Protein 5N2U (pdb70)

Radius of gyration: 43.06 Å; Cα contacts (8 Å, |Δi|>4): 3510; chains: 4; bounding box: 118×113×113 Å

Solvent-accessible surface area: 76596 Å² total; per-residue (Å²): 104,114,133,99,35,47,136,17,2,99,39,8,68,27,15,4,69,0,0,52,113,0,0,90,45,2,50,8,63,101,84,7,14,11,0,0,0,0,0,29,17,0,5,150,6,0,16,60,12,10,18,142,205,173,110,73,129,14,111,5,88,0,1,79,34,107,109,36,140,5,38,20,57,115,2,90,10,76,63,85,67,0,72,43,22,3,70,120,27,1,51,170,56,47,148,124,75,11,13,30,4,116,13,0,0,37,4,0,10,4,45,0,11,7,20,17,0,6,28,46,72,53,113,50,128,150,142,87,115,19,18,27,26,1,11,0,1,22,19,0,28,29,8,81,85,51,2,56,47,73,2,13,110,15,6,0,0,0,2,6,0,26,13,0,10,83,94,58,97,153,181,33,72,29,93,100,34,20,38,28,0,22,90,5,0,0,4,6,2,0,48,41,0,2,154,47,7,69,197,18,90,110,125,45,26,72,8,0,0,18,0,0,0,0,0,0,0,0,0,4,11,45,7,27,17,70,0,12,6,0,10,0,0,7,2,0,0,54,32,46,16,124,126,49,211,84,34,58,50,18,84,50,2,0,11,40,53,11,11,74,0,0,40,0,0,11,13,0,1,108,49,2,44,2,1,25,4,142,15,17,34,56,10,61,114,49,109,17,60,14,72,3,2,0,4,0,0,0,1,0,0,3,22,1,2,8,1,5,5,23,0,0,44,14,0,5,52,69,103,35,63,25,7,33,27,3,72,1,7,87,2,88,5,27,113,118,14,59,36,109,44,16,39,43,46,2,0,81,48,3,0,58,15,6,53,146,12,8,7,24,0,83,0,87,67,34,17,42,5,1,1,4,8,11,4,0,25,0,66,5,48,6,28,0,48,32,20,21,4,16,0,0,21,18,69,32,2,29,45,101,99,17,84,19,55,97,1,8,50,40,0,50,110,12,4,27,68,1,16,101,22,87,64,105,0,88,4,20,51,48,13,71,2,21,38,49,129,17,74,117,91,90,76,64,78,112,13,167,71,76,76,80,7,22,0,0,35,46,36,88,84,18,4,86,127,15,8,52,198,116,92,82,115,79,40,48,146,8,9,119,48,2,54,30,14,0,75,0,0,56,82,0,0,102,51,6,54,8,68,111,100,8,18,10,0,0,1,0,0,14,15,0,4,127,9,0,11,60,12,26,25,151,168,87,30,102,146,155,220,101,129,68,52,106,10,114,5,102,0,0,82,22,106,120,37,116,8,48,15,56,109,4,67,6,101,61,91,67,0,79,55,12,11,87,104,27,33,87,104,101,37,23,115,25,0,0,45,4,7,4,2,30,0,16,1,52,16,0,5,91,84,117,212,105,11,22,47,2,1,19,0,1,7,20,0,26,63,5,68,80,73,5,31,43,89,5,18,98,16,1,0,0,0,0,0,0,1,18,0,14,77,62,54,54,149,131,43,77,41,99,86,4,20,57,30,0,42,103,7,0,2,35,12,13,0,65,52,0,2,173,66,2,133,162,10,84,105,103,46,26,73,10,0,0,20,0,0,0,0,0,0,0,0,0,3,10,53,10,30,18,62,2,15,7,0,10,0,0,10,2,0,0,81,56,46,14,157,136,66,218,77,31,61,53,18,71,59,2,0,0,42,38,12,20,76,0,0,48,0,0,14,11,0,1,111,59,3,46,2,0,26,4,128,16,19,46,84,33,86,130,39,108,16,61,6,71,4,3,2,4,0,0,1,1,0,0,2,20,0,4,10,1,3,4,18,0,2,40,26,0,7,63,67,109,38,72,34,9,62,35,3,76,0,4,76,6,78,9,27,114,107,4,57,34,96,46,14,42,43,43,5,3,70,35,2,0,59,13,8,47,123,21,7,3,25,14,131,45,87,40,52,10,95,4,0,0,3,9,11,4,0,4,0,35,6,57,10,35,0,52,8,19,32,2,19,15,0,34,27,121,33,3,41,13,132,92,8,70,14,90,68,2,3,78,24,0,65,71,21,9,28,42,2,20,102,32,61,82,99,0,84,5,16,34,38,10,82,2,20,40,34,122,19,76,118,91,84,103,68,84,134,12,179,61,79,74,63,12,24,0,0,46,97,32,89,88,56,27,143,108,83,110,117,103,29,52,162,33,7,137,42,3,70,35,13,0,68,1,0,29,94,0,0,87,58,2,51,10,68,97,106,8,5,12,0,0,1,0,0,5,8,0,4,86,10,0,21,64,3,32,21,140,174,96,25,80,105,122,103,171,119,58,208,70,101,73,40,111,19,116,8,97,0,1,74,38,103,91,31,138,8,40,20,67,104,2,75,7,80,54,88,62,0,54,45,15,4,87,103,25,41,100,140,110,42,22,122,26,4,0,45,5,7,6,2,42,1,12,2,50,14,0,9,80,45,107,256,115,32,29,50,10,2,18,1,1,22,16,0,44,57,2,97,81,75,6,57,48,84,2,11,101,14,8,0,0,1,0,3,0,21,16,0,14,72,46,23,33,66,157,175,165,120,21,128,116,34,21,51,31,0,33,92,6,0,0,3,4,13,0,54,23,0,3,142,46,1,124,167,14,80,101,141,49,34,67,20,0,0,28,1,0,1,0,0,0,0,0,0,5,10,53,12,30,21,69,0,15,7,0,9,0,0,6,0,0,0,53,48,43,14,90,127,77,170,86,31,67,49,16,59,52,5,0,9,50,58,12,10,82,0,1,49,0,0,16,16,0,0,120,40,1,43,2,1,18,4,140,17,15,36,52,6,85,132,33,105,12,60,14,58,5,1,1,2,0,0,2,2,0,0,2,17,1,0,10,2,4,10,21,0,2,39,26,0,9,56,59,102,35,50,18,10,33,36,3,69,1,5,80,6,56,10,25,119,143,19,72,32,113,39,14,41,50,38,2,1,69,39,3,1,61,18,2,53,86,1,6,2,27,10,12,40,63,25,80,7,82,5,0,1,3,8,9,4,0,2,0,29,4,48,2,30,1,47,17,10,11,2,20,10,6,25,21,125,39,12,15,14,91,86,17,76,24,56,90,0,0,38,37,0,42,78,17,6,26,65,1,19,86,18,57,101,68,0,82,3,1,40,15,6,59,2,16,48,42,122,25,72,118,90,58,108,62,67,117,13,180,54,71,74,72,12,25,1,0,36,69,43,92,82,33,8,95,163,50,129,94,88,81,84,32,44,131,26,7,142,48,3,75,38,18,2,78,0,0,56,86,0,0,92,50,5,57,9,62,116,83,6,14,10,0,0,0,0,0,14,16,0,4,129,4,0,21,46,6,32,12,159,142,109,14,102,182,79,159,168,73,88,9,30,64,14,96,5,93,0,0,81,33,127,95,39,112,2,30,26,55,118,2,78,5,81,49,92,66,0,65,45,10,15,98,99,26,32,122,86,48,128,36,3,0,37,5,6,6,4,34,0,12,0,28,12,0,4,62,27,113,10,120,157,110,148,131,90,84,21,37,46,22,0,20,0,2,19,21,0,39,23,3,88,75,56,8,52,56,81,5,16,113,11,6,0,0,1,4,3,0,25,19,0,12,69,43,22,28,63,86,176,162,163,149,126,72,73,116,84,16,16,24,63,44,18,26,32,35,0,20,133,5,0,2,23,6,10,0,64,33,0,2,137,51,0,81,179,11,86,104,122,49,24,70,23,0,0,20,0,1,0,0,0,0,0,0,0,4,12,50,11,31,19,66,1,17,6,0,10,0,0,13,6,0,0,58,39,40,21,117,138,59,196,67,34,45,49,16,68,53,2,0,11,53,58,8,14,85,0,0,58,0,0,14,14,0,2,115,49,2,43,2,1,19,3,136,16,15,47,51,15,89,166,37,105,20,60,15,74,5,3,1,2,0,0,0,0,1,1,4,18,1,2,9,1,0,5,16,0,1,42,26,0,5,53,67,90,22,65,33,10,38,39,4,77,1,7,74,3,80,11,28,126,76,3,61,30,113,42,14,38,57,36,1,1,71,34,3,1,41,8,2,34,165,15,6,3,58,50,50,58,101,39,39,12,102,3,0,0,5,6,10,4,0,25,0,55,7,44,20,35,13,56,26,15,31,4,10,17,4,34,14,180,32,6,41,21,94,90,18,77,16,71,67,2,1,67,28,0,43,81,18,6,26,64,2,14,92,23,42,93,97,0,86,3,6,39,15,1,69,1,18,52,37,112,13,77,108,81,76,108,74,114,83,14,182,53,55,78,71,7,22,0,0,29,58,28,75,84,26,8,104,196,61

InterPro domains:
  IPR002141 Influenza virus nucleoprotein (NP) [PF00506] (5-492)

Foldseek 3Di:
DLVVLVVLLVLLVLLLQLLVVLCVQQVNDPLQSQAQQQLLQSLVQLQCLLPQVNPFKGWTWGWDDDPFKIFIDITIHTSVSNVVSLCVSDPVALPDSRRDLVSSLLSLQLVQLLCLLQDLNPPVPPPDPADSVLSLQARSLSDDPSNCLVQLQQGGLRSLLVVLVVVLCVDDPNLSSLVSNLQFAQAFLLNLVSVCPPVDDSVLNVVSSRLSSVLCVQQPTFHAWWQRARSSLLVLLCVLQVVDVVDDHSSQLSGGWALSVLLSNLSSLVSHKYWWAADAVQGRHHTADPVLALLSNNCSRGSPQSPQQLLVCLQFPDHRDFSQLHGHHDSHHDRITGMDGHDNPGGQKDWGDRRGRFQPLPQPVHDPDQFDDDDDPDDDDGRGNQSNVLSPCSNPVDDSVDDSVRSSVSSVVSSVSSVVCVVVRGTPPPTFMGGSVPRVCPDGDDSDDDDGRNSQDQDPSGDPSHSPD/DVLVVLVVLLLVLVLLLQLLVQLCVQQVPDPLQSLAQQQLLQSLVQLVCLPVVVNVVVAVPHDQKGWTWGWAAPPFKIFIDIGIGHSVSNVVSLCVSQCVSVLLVSLLSLQLVQLLVLLQDQDDQADRVLSLQARSQRDDPSNCVSQLQQGGLRSLLNVLSVVLVVVPVNVVSLVSNLQWFQFFLLNLVSVCLVVDDSVLNSVSSRLSSVLCVLSPTFHDWWQRGRSSLLVQLCVQQVPDPVRDHSSQLSGGWALSSLVSNLSSLVRHKAWWDAQAAPGNGHTFDQVLVLLSNNSSRGSCQSPQQLVVCVFFPDHGDFSQLGRHHRRHHDRITGIDGGHNNGTQKDWGDRNGRFQDDPDLPDDPDFFDDDDDPDDDDGPGDLLVVLSVCRVPVDDSPDDSVRSSVNSVVSSVSSVVCVVVGGTNPNTFMGGSVPRPCPDGDHGDDDDHRRRNDDDPSGDD/DVLVVLVVLLLLLVLLLQLLVQLCVQQVNDPLQSLAQQSLLFSLVQLCCLVVCVNVVVVPVPHVHPPQKGKTWGWHDDAWKIFIDITIHGSVSNVVSNCVSPVVVVLLVSLLSQLLVQLLCVQQDLDDQADSVLSLQARCLSPPPSSCVSQLLQGGLVSLLSCLSVVLVVVVCPNLVSLVSNLQFAQFFLLNLLSVCLVVDDPVLNSCSSRLSSVLCVQQPTFHDWWQRARSSLLVLQQVQCVVPVVDDHSSQLSGRWALSVVVSNLSSQVSHKYWWDQQFVQGNHDTADQVLVLLSNNSSRGSCQSPFQLVSCVFFPDHGAFSQLGGHHDSHGHRITTMDGHDHCGGQKDWGDRRHRQQAEDDPRNDPDQFDDDDDPDDDDGRGLPSVVLSVCSVPPDDNPADSVSSSVRSVVSSVVSVVCVVSGGTHHPTFMGGSVDRPCPPGDDGPDDDGRNRNDDDPSGDPSD/DVLVVLVVLLLLLVLLLQLLVLLCVQQVHDPLQSQAQQSLLQSLVQLVQLPPPVNLVVVPPPCSQKGWTWGWHDDPQKIAIDITIDGSVSNVVSVVVSDCPLQSSLLSLQLLQLLQVLQDLVRPPDPPAPDDSVLSLQARCQSRDPSSCVVQLQQGGLSSLLSVLVVVLVVVVVFDQPPVGTPNLVSLVSNLQFAQFALLNLVSVCLVVDDSVLNNLSSRLSSVLCVQSPTFHDWWQRAGSSLLVLLQVQQVVDPPQDHSSQLSGRWALSVLSSNLSSLVSHKYWWAQQFVFDNGHTADQVLVLLSNVSSRGSCQSFFQLVSCQFFPDHGAFNLLHGHHPSHHHRITGMGGHDHRRTQKDWTDDRHRFQDADDPDDDDDQFDDDDDPDDDDGRGDQSVVLSVCSNPVDDSPDDSVRSSVRSVVNSVSSVVCVVVRGTHHHTFMGGSVPSVCPDGDHTPDDDGRHRNDDDPSRDPRD

Nearest PDB structures (foldseek):
  5n2u-assembly1_B  TM=1.002E+00  e=1.435E-75  Influenza D virus (D/bovine/France/2986/2012)
  5n2u-assembly1_C  TM=9.688E-01  e=2.433E-67  Influenza D virus (D/bovine/France/2986/2012)
  9bjl-assembly1_D  TM=9.778E-01  e=5.860E-66  Influenza D virus
  5n2u-assembly1_D  TM=9.757E-01  e=4.008E-66  Influenza D virus (D/bovine/France/2986/2012)
  5n2u-assembly1_A  TM=9.643E-01  e=2.614E-66  Influenza D virus (D/bovine/France/2986/2012)

Organism: NCBI:txid1542973

B-factor: mean 55.71, std 16.55, range [23.35, 139.35]

Structure (mmCIF, N/CA/C/O backbone):
data_5N2U
#
_entry.id   5N2U
#
_cell.length_a   75.166
_cell.length_b   85.166
_cell.length_c   103.385
_cell.angle_alpha   91.20
_cell.angle_beta   101.94
_cell.angle_gamma   101.02
#
_symmetry.space_group_name_H-M   'P 1'
#
loop_
_entity.id
_entity.type
_entity.pdbx_description
1 polymer Nucleoprotein
2 water water
#
loop_
_atom_site.group_PDB
_atom_site.id
_atom_site.type_symbol
_atom_site.label_atom_id
_atom_site.label_alt_id
_atom_site.label_comp_id
_atom_site.label_asym_id
_atom_site.label_entity_id
_atom_site.label_seq_id
_atom_site.pdbx_PDB_ins_code
_atom_site.Cartn_x
_atom_site.Cartn_y
_atom_site.Cartn_z
_atom_site.occupancy
_atom_site.B_iso_or_equiv
_atom_site.auth_seq_id
_atom_site.auth_comp_id
_atom_site.auth_asym_id
_atom_site.auth_atom_id
_atom_site.pdbx_PDB_model_num
ATOM 1 N N . PRO A 1 9 ? -13.392 15.420 -42.336 1.00 74.60 9 PRO A N 1
ATOM 2 C CA . PRO A 1 9 ? -11.919 15.369 -42.302 1.00 74.61 9 PRO A CA 1
ATOM 3 C C . PRO A 1 9 ? -11.308 16.142 -43.474 1.00 79.28 9 PRO A C 1
ATOM 4 O O . PRO A 1 9 ? -10.463 17.020 -43.259 1.00 78.74 9 PRO A O 1
ATOM 8 N N . GLU A 1 10 ? -11.761 15.845 -44.715 1.00 75.77 10 GLU A N 1
ATOM 9 C CA . GLU A 1 10 ? -11.343 16.572 -45.919 1.00 75.02 10 GLU A CA 1
ATOM 10 C C . GLU A 1 10 ? -12.081 17.907 -45.913 1.00 77.41 10 GLU A C 1
ATOM 11 O O . GLU A 1 10 ? -11.528 18.927 -46.332 1.00 77.46 10 GLU A O 1
ATOM 17 N N . GLU A 1 11 ? -13.321 17.895 -45.371 1.00 72.62 11 GLU A N 1
ATOM 18 C CA . GLU A 1 11 ? -14.191 19.059 -45.176 1.00 71.62 11 GLU A CA 1
ATOM 19 C C . GLU A 1 11 ? -13.507 19.990 -44.147 1.00 73.90 11 GLU A C 1
ATOM 20 O O . GLU A 1 11 ? -13.606 21.213 -44.254 1.00 73.09 11 GLU A O 1
ATOM 26 N N . GLN A 1 12 ? -12.779 19.391 -43.178 1.00 69.78 12 GLN A N 1
ATOM 27 C CA . GLN A 1 12 ? -12.037 20.096 -42.138 1.00 68.88 12 GLN A CA 1
ATOM 28 C C . GLN A 1 12 ? -10.787 20.779 -42.698 1.00 69.58 12 GLN A C 1
ATOM 29 O O . GLN A 1 12 ? -10.663 21.996 -42.557 1.00 68.77 12 GLN A O 1
ATOM 35 N N . ARG A 1 13 ? -9.885 20.009 -43.360 1.00 63.86 13 ARG A N 1
ATOM 36 C CA . ARG A 1 13 ? -8.639 20.512 -43.965 1.00 62.59 13 ARG A CA 1
ATOM 37 C C . ARG A 1 13 ? -8.867 21.615 -45.013 1.00 65.12 13 ARG A C 1
ATOM 38 O O . ARG A 1 13 ? -7.970 22.423 -45.243 1.00 64.60 13 ARG A O 1
ATOM 46 N N . ALA A 1 14 ? -10.065 21.651 -45.631 1.00 60.79 14 ALA A N 1
ATOM 47 C CA . ALA A 1 14 ? -10.470 22.675 -46.596 1.00 59.86 14 ALA A CA 1
ATOM 48 C C . ALA A 1 14 ? -10.777 23.995 -45.845 1.00 61.16 14 ALA A C 1
ATOM 49 O O . ALA A 1 14 ? -10.454 25.071 -46.350 1.00 62.18 14 ALA A O 1
ATOM 51 N N . LYS A 1 15 ? -11.382 23.900 -44.637 1.00 54.47 15 LYS A N 1
ATOM 52 C CA . LYS A 1 15 ? -11.704 25.035 -43.761 1.00 53.24 15 LYS A CA 1
ATOM 53 C C . LYS A 1 15 ? -10.411 25.550 -43.114 1.00 54.55 15 LYS A C 1
ATOM 54 O O . LYS A 1 15 ? -10.276 26.754 -42.883 1.00 54.28 15 LYS A O 1
ATOM 60 N N . ASN A 1 16 ? -9.463 24.627 -42.844 1.00 48.58 16 ASN A N 1
ATOM 61 C CA . ASN A 1 16 ? -8.138 24.916 -42.306 1.00 47.98 16 ASN A CA 1
ATOM 62 C C . ASN A 1 16 ? -7.293 25.674 -43.343 1.00 53.53 16 ASN A C 1
ATOM 63 O O . ASN A 1 16 ? -6.771 26.745 -43.026 1.00 52.71 16 ASN A O 1
ATOM 68 N N . ALA A 1 17 ? -7.191 25.127 -44.581 1.00 51.92 17 ALA A N 1
ATOM 69 C CA . ALA A 1 17 ? -6.447 25.690 -45.718 1.00 52.70 17 ALA A CA 1
ATOM 70 C C . ALA A 1 17 ? -6.834 27.133 -45.993 1.00 57.76 17 ALA A C 1
ATOM 71 O O . ALA A 1 17 ? -5.947 27.944 -46.237 1.00 57.26 17 ALA A O 1
ATOM 73 N N . LYS A 1 18 ? -8.152 27.459 -45.901 1.00 55.41 18 LYS A N 1
ATOM 74 C CA . LYS A 1 18 ? -8.720 28.806 -46.072 1.00 54.96 18 LYS A CA 1
ATOM 75 C C . LYS A 1 18 ? -8.131 29.784 -45.052 1.00 56.34 18 LYS A C 1
ATOM 76 O O . LYS A 1 18 ? -7.612 30.826 -45.444 1.00 56.73 18 LYS A O 1
ATOM 82 N N . THR A 1 19 ? -8.213 29.448 -43.756 1.00 51.16 19 THR A N 1
ATOM 83 C CA . THR A 1 19 ? -7.710 30.306 -42.680 1.00 50.33 19 THR A CA 1
ATOM 84 C C . THR A 1 19 ? -6.174 30.391 -42.680 1.00 49.94 19 THR A C 1
ATOM 85 O O . THR A 1 19 ? -5.650 31.447 -42.354 1.00 47.80 19 THR A O 1
ATOM 89 N N . ILE A 1 20 ? -5.460 29.303 -43.066 1.00 45.62 20 ILE A N 1
ATOM 90 C CA . ILE A 1 20 ? -3.988 29.274 -43.128 1.00 44.95 20 ILE A CA 1
ATOM 91 C C . ILE A 1 20 ? -3.522 30.198 -44.251 1.00 50.70 20 ILE A C 1
ATOM 92 O O . ILE A 1 20 ? -2.647 31.032 -44.013 1.00 51.52 20 ILE A O 1
ATOM 97 N N . LEU A 1 21 ? -4.134 30.083 -45.453 1.00 47.36 21 LEU A N 1
ATOM 98 C CA . LEU A 1 21 ? -3.834 30.932 -46.613 1.00 47.28 21 LEU A CA 1
ATOM 99 C C . LEU A 1 21 ? -4.104 32.398 -46.304 1.00 50.09 21 LEU A C 1
ATOM 100 O O . LEU A 1 21 ? -3.285 33.245 -46.654 1.00 50.21 21 LEU A O 1
ATOM 105 N N . GLU A 1 22 ? -5.217 32.689 -45.595 1.00 45.65 22 GLU A N 1
ATOM 106 C CA . GLU A 1 22 ? -5.580 34.041 -45.163 1.00 45.52 22 GLU A CA 1
ATOM 107 C C . GLU A 1 22 ? -4.551 34.600 -44.171 1.00 49.89 22 GLU A C 1
ATOM 108 O O . GLU A 1 22 ? -4.330 35.806 -44.168 1.00 50.13 22 GLU A O 1
ATOM 114 N N . ASN A 1 23 ? -3.906 33.726 -43.360 1.00 45.42 23 ASN A N 1
ATOM 115 C CA . ASN A 1 23 ? -2.867 34.101 -42.396 1.00 44.25 23 ASN A CA 1
ATOM 116 C C . ASN A 1 23 ? -1.555 34.348 -43.089 1.00 47.84 23 ASN A C 1
ATOM 117 O O . ASN A 1 23 ? -0.855 35.273 -42.707 1.00 47.82 23 ASN A O 1
ATOM 122 N N . ILE A 1 24 ? -1.223 33.542 -44.117 1.00 45.80 24 ILE A N 1
ATOM 123 C CA . ILE A 1 24 ? -0.020 33.723 -44.947 1.00 46.00 24 ILE A CA 1
ATOM 124 C C . ILE A 1 24 ? -0.144 35.090 -45.654 1.00 49.54 24 ILE A C 1
ATOM 125 O O . ILE A 1 24 ? 0.828 35.835 -45.673 1.00 49.29 24 ILE A O 1
ATOM 130 N N . GLN A 1 25 ? -1.361 35.437 -46.155 1.00 45.32 25 GLN A N 1
ATOM 131 C CA . GLN A 1 25 ? -1.666 36.720 -46.802 1.00 45.40 25 GLN A CA 1
ATOM 132 C C . GLN A 1 25 ? -1.394 37.902 -45.851 1.00 47.67 25 GLN A C 1
ATOM 133 O O . GLN A 1 25 ? -0.645 38.807 -46.220 1.00 47.08 25 GLN A O 1
ATOM 139 N N . ILE A 1 26 ? -1.973 37.864 -44.625 1.00 42.04 26 ILE A N 1
ATOM 140 C CA . ILE A 1 26 ? -1.786 38.861 -43.571 1.00 41.31 26 ILE A CA 1
ATOM 141 C C . ILE A 1 26 ? -0.277 38.986 -43.254 1.00 45.79 26 ILE A C 1
ATOM 142 O O . ILE A 1 26 ? 0.222 40.092 -43.109 1.00 45.67 26 ILE A O 1
ATOM 147 N N . TYR A 1 27 ? 0.426 37.847 -43.121 1.00 43.00 27 TYR A N 1
ATOM 148 C CA . TYR A 1 27 ? 1.846 37.809 -42.791 1.00 42.77 27 TYR A CA 1
ATOM 149 C C . TYR A 1 27 ? 2.717 38.383 -43.908 1.00 48.40 27 TYR A C 1
ATOM 150 O O . TYR A 1 27 ? 3.635 39.148 -43.611 1.00 49.71 27 TYR A O 1
ATOM 159 N N . GLU A 1 28 ? 2.428 38.032 -45.175 1.00 44.40 28 GLU A N 1
ATOM 160 C CA . GLU A 1 28 ? 3.170 38.500 -46.352 1.00 44.20 28 GLU A CA 1
ATOM 161 C C . GLU A 1 28 ? 3.104 40.008 -46.511 1.00 47.82 28 GLU A C 1
ATOM 162 O O . GLU A 1 28 ? 4.142 40.626 -46.751 1.00 48.16 28 GLU A O 1
ATOM 168 N N . ARG A 1 29 ? 1.899 40.600 -46.343 1.00 43.24 29 ARG A N 1
ATOM 169 C CA . ARG A 1 29 ? 1.698 42.043 -46.446 1.00 42.74 29 ARG A CA 1
ATOM 170 C C . ARG A 1 29 ? 2.324 42.816 -45.289 1.00 46.81 29 ARG A C 1
ATOM 171 O O . ARG A 1 29 ? 2.941 43.849 -45.543 1.00 47.50 29 ARG A O 1
ATOM 179 N N . MET A 1 30 ? 2.183 42.337 -44.027 1.00 43.08 30 MET A N 1
ATOM 180 C CA . MET A 1 30 ? 2.781 43.011 -42.854 1.00 43.10 30 MET A CA 1
ATOM 181 C C . MET A 1 30 ? 4.290 43.088 -42.961 1.00 48.20 30 MET A C 1
ATOM 182 O O . MET A 1 30 ? 4.884 44.073 -42.532 1.00 49.16 30 MET A O 1
ATOM 187 N N . CYS A 1 31 ? 4.898 42.052 -43.543 1.00 44.77 31 CYS A N 1
ATOM 188 C CA . CYS A 1 31 ? 6.319 41.972 -43.819 1.00 44.98 31 CYS A CA 1
ATOM 189 C C . CYS A 1 31 ? 6.669 43.031 -44.846 1.00 50.24 31 CYS A C 1
ATOM 190 O O . CYS A 1 31 ? 7.658 43.724 -44.651 1.00 51.26 31 CYS A O 1
ATOM 193 N N . ASP A 1 32 ? 5.835 43.206 -45.910 1.00 46.19 32 ASP A N 1
ATOM 194 C CA . ASP A 1 32 ? 6.033 44.255 -46.922 1.00 45.19 32 ASP A CA 1
ATOM 195 C C . ASP A 1 32 ? 5.969 45.635 -46.255 1.00 48.05 32 ASP A C 1
ATOM 196 O O . ASP A 1 32 ? 6.896 46.429 -46.446 1.00 47.25 32 ASP A O 1
ATOM 201 N N . LEU A 1 33 ? 4.925 45.879 -45.403 1.00 43.33 33 LEU A N 1
ATOM 202 C CA . LEU A 1 33 ? 4.740 47.122 -44.630 1.00 42.76 33 LEU A CA 1
ATOM 203 C C . LEU A 1 33 ? 5.966 47.487 -43.792 1.00 46.94 33 LEU A C 1
ATOM 204 O O . LEU A 1 33 ? 6.259 48.680 -43.628 1.00 47.83 33 LEU A O 1
ATOM 209 N N . PHE A 1 34 ? 6.639 46.466 -43.214 1.00 41.95 34 PHE A N 1
ATOM 210 C CA . PHE A 1 34 ? 7.792 46.657 -42.341 1.00 41.15 34 PHE A CA 1
ATOM 211 C C . PHE A 1 34 ? 9.137 46.418 -43.025 1.00 48.11 34 PHE A C 1
ATOM 212 O O . PHE A 1 34 ? 10.171 46.384 -42.348 1.00 49.58 34 PHE A O 1
ATOM 220 N N . GLY A 1 35 ? 9.121 46.322 -44.352 1.00 44.31 35 GLY A N 1
ATOM 221 C CA . GLY A 1 35 ? 10.324 46.174 -45.163 1.00 44.05 35 GLY A CA 1
ATOM 222 C C . GLY A 1 35 ? 11.083 44.870 -45.044 1.00 48.75 35 GLY A C 1
ATOM 223 O O . GLY A 1 35 ? 12.304 44.862 -45.197 1.00 49.81 35 GLY A O 1
ATOM 224 N N . VAL A 1 36 ? 10.384 43.758 -44.810 1.00 45.21 36 VAL A N 1
ATOM 225 C CA . VAL A 1 36 ? 11.008 42.434 -44.736 1.00 45.29 36 VAL A CA 1
ATOM 226 C C . VAL A 1 36 ? 11.114 41.896 -46.177 1.00 53.06 36 VAL A C 1
ATOM 227 O O . VAL A 1 36 ? 10.111 41.909 -46.898 1.00 52.58 36 VAL A O 1
ATOM 231 N N . SER A 1 37 ? 12.324 41.439 -46.597 1.00 51.97 37 SER A N 1
ATOM 232 C CA . SER A 1 37 ? 12.527 40.875 -47.940 1.00 52.38 37 SER A CA 1
ATOM 233 C C . SER A 1 37 ? 11.896 39.470 -48.049 1.00 59.74 37 SER A C 1
ATOM 234 O O . SER A 1 37 ? 11.635 38.838 -47.016 1.00 59.52 37 SER A O 1
ATOM 237 N N . GLU A 1 38 ? 11.664 38.991 -49.305 1.00 57.91 38 GLU A N 1
ATOM 238 C CA . GLU A 1 38 ? 11.063 37.692 -49.641 1.00 58.01 38 GLU A CA 1
ATOM 239 C C . GLU A 1 38 ? 11.773 36.502 -48.945 1.00 61.34 38 GLU A C 1
ATOM 240 O O . GLU A 1 38 ? 11.087 35.633 -48.406 1.00 61.42 38 GLU A O 1
ATOM 246 N N . ASP A 1 39 ? 13.119 36.488 -48.912 1.00 57.29 39 ASP A N 1
ATOM 247 C CA . ASP A 1 39 ? 13.881 35.418 -48.250 1.00 56.65 39 ASP A CA 1
ATOM 248 C C . ASP A 1 39 ? 13.824 35.524 -46.722 1.00 59.05 39 ASP A C 1
ATOM 249 O O . ASP A 1 39 ? 13.746 34.498 -46.038 1.00 58.66 39 ASP A O 1
ATOM 254 N N . ASP A 1 40 ? 13.819 36.766 -46.194 1.00 53.85 40 ASP A N 1
ATOM 255 C CA . ASP A 1 40 ? 13.754 37.040 -44.759 1.00 52.80 40 ASP A CA 1
ATOM 256 C C . ASP A 1 40 ? 12.370 36.756 -44.138 1.00 54.22 40 ASP A C 1
ATOM 257 O O . ASP A 1 40 ? 12.283 36.566 -42.924 1.00 52.89 40 ASP A O 1
ATOM 262 N N . LYS A 1 41 ? 11.309 36.659 -44.969 1.00 49.96 41 LYS A N 1
ATOM 263 C CA . LYS A 1 41 ? 9.954 36.316 -44.520 1.00 49.46 41 LYS A CA 1
ATOM 264 C C . LYS A 1 41 ? 9.924 34.907 -43.925 1.00 52.47 41 LYS A C 1
ATOM 265 O O . LYS A 1 41 ? 9.054 34.609 -43.114 1.00 51.88 41 LYS A O 1
ATOM 271 N N . LEU A 1 42 ? 10.890 34.053 -44.314 1.00 49.17 42 LEU A N 1
ATOM 272 C CA . LEU A 1 42 ? 11.017 32.666 -43.850 1.00 49.19 42 LEU A CA 1
ATOM 273 C C . LEU A 1 42 ? 11.852 32.496 -42.573 1.00 51.49 42 LEU A C 1
ATOM 274 O O . LEU A 1 42 ? 12.102 31.363 -42.165 1.00 51.13 42 LEU A O 1
ATOM 279 N N . ILE A 1 43 ? 12.288 33.604 -41.947 1.00 47.03 43 ILE A N 1
ATOM 280 C CA . ILE A 1 43 ? 13.012 33.553 -40.675 1.00 45.86 43 ILE A CA 1
ATOM 281 C C . ILE A 1 43 ? 11.933 33.526 -39.575 1.00 49.46 43 ILE A C 1
ATOM 282 O O . ILE A 1 43 ? 11.071 34.418 -39.532 1.00 49.41 43 ILE A O 1
ATOM 287 N N . ILE A 1 44 ? 11.958 32.469 -38.733 1.00 44.49 44 ILE A N 1
ATOM 288 C CA . ILE A 1 44 ? 10.994 32.221 -37.658 1.00 43.54 44 ILE A CA 1
ATOM 289 C C . ILE A 1 44 ? 10.845 33.461 -36.763 1.00 47.09 44 ILE A C 1
ATOM 290 O O . ILE A 1 44 ? 9.716 33.905 -36.555 1.00 46.81 44 ILE A O 1
ATOM 295 N N . GLU A 1 45 ? 11.980 34.030 -36.277 1.00 43.67 45 GLU A N 1
ATOM 296 C CA . GLU A 1 45 ? 12.061 35.239 -35.431 1.00 43.07 45 GLU A CA 1
ATOM 297 C C . GLU A 1 45 ? 11.133 36.367 -35.906 1.00 45.95 45 GLU A C 1
ATOM 298 O O . GLU A 1 45 ? 10.408 36.928 -35.082 1.00 45.43 45 GLU A O 1
ATOM 304 N N . ASN A 1 46 ? 11.128 36.663 -37.241 1.00 42.02 46 ASN A N 1
ATOM 305 C CA . ASN A 1 46 ? 10.277 37.681 -37.893 1.00 41.40 46 ASN A CA 1
ATOM 306 C C . ASN A 1 46 ? 8.787 37.420 -37.706 1.00 43.59 46 ASN A C 1
ATOM 307 O O . ASN A 1 46 ? 8.015 38.372 -37.609 1.00 41.76 46 ASN A O 1
ATOM 312 N N . SER A 1 47 ? 8.392 36.140 -37.644 1.00 40.30 47 SER A N 1
ATOM 313 C CA . SER A 1 47 ? 6.999 35.768 -37.433 1.00 40.38 47 SER A CA 1
ATOM 314 C C . SER A 1 47 ? 6.598 36.020 -35.998 1.00 44.00 47 SER A C 1
ATOM 315 O O . SER A 1 47 ? 5.491 36.482 -35.772 1.00 43.04 47 SER A O 1
ATOM 318 N N . ILE A 1 48 ? 7.508 35.771 -35.037 1.00 42.31 48 ILE A N 1
ATOM 319 C CA . ILE A 1 48 ? 7.270 36.024 -33.611 1.00 43.01 48 ILE A CA 1
ATOM 320 C C . ILE A 1 48 ? 6.938 37.519 -33.457 1.00 48.10 48 ILE A C 1
ATOM 321 O O . ILE A 1 48 ? 5.894 37.849 -32.879 1.00 48.79 48 ILE A O 1
ATOM 326 N N . SER A 1 49 ? 7.799 38.405 -34.049 1.00 43.18 49 SER A N 1
ATOM 327 C CA . SER A 1 49 ? 7.688 39.867 -34.048 1.00 41.58 49 SER A CA 1
ATOM 328 C C . SER A 1 49 ? 6.450 40.379 -34.761 1.00 43.17 49 SER A C 1
ATOM 329 O O . SER A 1 49 ? 5.770 41.247 -34.220 1.00 42.32 49 SER A O 1
ATOM 332 N N . ILE A 1 50 ? 6.168 39.869 -35.981 1.00 38.94 50 ILE A N 1
ATOM 333 C CA . ILE A 1 50 ? 5.010 40.281 -36.771 1.00 38.24 50 ILE A CA 1
ATOM 334 C C . ILE A 1 50 ? 3.709 39.943 -36.038 1.00 40.78 50 ILE A C 1
ATOM 335 O O . ILE A 1 50 ? 2.881 40.836 -35.857 1.00 39.54 50 ILE A O 1
ATOM 340 N N . GLU A 1 51 ? 3.548 38.673 -35.586 1.00 37.90 51 GLU A N 1
ATOM 341 C CA . GLU A 1 51 ? 2.353 38.199 -34.861 1.00 37.93 51 GLU A CA 1
ATOM 342 C C . GLU A 1 51 ? 2.122 38.995 -33.574 1.00 42.52 51 GLU A C 1
ATOM 343 O O . GLU A 1 51 ? 1.006 39.471 -33.356 1.00 43.48 51 GLU A O 1
ATOM 349 N N . ARG A 1 52 ? 3.203 39.255 -32.795 1.00 38.12 52 ARG A N 1
ATOM 350 C CA . ARG A 1 52 ? 3.165 40.080 -31.578 1.00 36.81 52 ARG A CA 1
ATOM 351 C C . ARG A 1 52 ? 2.663 41.471 -31.910 1.00 43.00 52 ARG A C 1
ATOM 352 O O . ARG A 1 52 ? 1.720 41.942 -31.274 1.00 43.99 52 ARG A O 1
ATOM 360 N N . MET A 1 53 ? 3.285 42.113 -32.923 1.00 40.49 53 MET A N 1
ATOM 361 C CA . MET A 1 53 ? 2.950 43.445 -33.427 1.00 40.67 53 MET A CA 1
ATOM 362 C C . MET A 1 53 ? 1.457 43.559 -33.712 1.00 44.01 53 MET A C 1
ATOM 363 O O . MET A 1 53 ? 0.854 44.510 -33.232 1.00 43.91 53 MET A O 1
ATOM 368 N N . ILE A 1 54 ? 0.855 42.572 -34.440 1.00 41.01 54 ILE A N 1
ATOM 369 C CA . ILE A 1 54 ? -0.589 42.518 -34.735 1.00 41.11 54 ILE A CA 1
ATOM 370 C C . ILE A 1 54 ? -1.373 42.529 -33.431 1.00 45.42 54 ILE A C 1
ATOM 371 O O . ILE A 1 54 ? -2.295 43.318 -33.317 1.00 45.99 54 ILE A O 1
ATOM 376 N N . ARG A 1 55 ? -1.004 41.671 -32.454 1.00 41.14 55 ARG A N 1
ATOM 377 C CA . ARG A 1 55 ? -1.694 41.581 -31.163 1.00 40.69 55 ARG A CA 1
ATOM 378 C C . ARG A 1 55 ? -1.674 42.883 -30.383 1.00 45.68 55 ARG A C 1
ATOM 379 O O . ARG A 1 55 ? -2.679 43.225 -29.771 1.00 45.64 55 ARG A O 1
ATOM 387 N N . VAL A 1 56 ? -0.556 43.626 -30.442 1.00 43.37 56 VAL A N 1
ATOM 388 C CA . VAL A 1 56 ? -0.365 44.920 -29.783 1.00 44.10 56 VAL A CA 1
ATOM 389 C C . VAL A 1 56 ? -1.295 45.986 -30.396 1.00 51.67 56 VAL A C 1
ATOM 390 O O . VAL A 1 56 ? -2.047 46.618 -29.660 1.00 52.35 56 VAL A O 1
ATOM 394 N N . VAL A 1 57 ? -1.267 46.152 -31.735 1.00 50.20 57 VAL A N 1
ATOM 395 C CA . VAL A 1 57 ? -2.076 47.110 -32.507 1.00 51.31 57 VAL A CA 1
ATOM 396 C C . VAL A 1 57 ? -3.582 46.806 -32.369 1.00 58.60 57 VAL A C 1
ATOM 397 O O . VAL A 1 57 ? -4.410 47.720 -32.342 1.00 58.07 57 VAL A O 1
ATOM 401 N N . THR A 1 58 ? -3.911 45.518 -32.277 1.00 57.62 58 THR A N 1
ATOM 402 C CA . THR A 1 58 ? -5.258 44.983 -32.139 1.00 58.51 58 THR A CA 1
ATOM 403 C C . THR A 1 58 ? -5.814 45.207 -30.726 1.00 67.10 58 THR A C 1
ATOM 404 O O . THR A 1 58 ? -7.014 45.460 -30.590 1.00 67.50 58 THR A O 1
ATOM 408 N N . ASP A 1 59 ? -4.946 45.111 -29.690 1.00 66.41 59 ASP A N 1
ATOM 409 C CA . ASP A 1 59 ? -5.270 45.280 -28.264 1.00 67.63 59 ASP A CA 1
ATOM 410 C C . ASP A 1 59 ? -5.989 46.621 -28.036 1.00 74.01 59 ASP A C 1
ATOM 411 O O . ASP A 1 59 ? -5.330 47.643 -27.830 1.00 73.20 59 ASP A O 1
ATOM 416 N N . LYS A 1 60 ? -7.344 46.603 -28.124 1.00 72.94 60 LYS A N 1
ATOM 417 C CA . LYS A 1 60 ? -8.232 47.768 -28.012 1.00 74.18 60 LYS A CA 1
ATOM 418 C C . LYS A 1 60 ? -8.222 48.429 -26.632 1.00 80.91 60 LYS A C 1
ATOM 419 O O . LYS A 1 60 ? -8.233 49.661 -26.557 1.00 80.51 60 LYS A O 1
ATOM 425 N N . LYS A 1 61 ? -8.183 47.622 -25.549 1.00 79.55 61 LYS A N 1
ATOM 426 C CA . LYS A 1 61 ? -8.134 48.128 -24.170 1.00 80.20 61 LYS A CA 1
ATOM 427 C C . LYS A 1 61 ? -6.790 48.801 -23.831 1.00 85.38 61 LYS A C 1
ATOM 428 O O . LYS A 1 61 ? -6.741 49.639 -22.927 1.00 85.55 61 LYS A O 1
ATOM 434 N N . TYR A 1 62 ? -5.719 48.464 -24.585 1.00 82.42 62 TYR A N 1
ATOM 435 C CA . TYR A 1 62 ? -4.382 49.056 -24.470 1.00 82.81 62 TYR A CA 1
ATOM 436 C C . TYR A 1 62 ? -4.412 50.463 -25.107 1.00 87.76 62 TYR A C 1
ATOM 437 O O . TYR A 1 62 ? -3.691 51.358 -24.657 1.00 87.92 62 TYR A O 1
ATOM 446 N N . GLN A 1 63 ? -5.262 50.647 -26.148 1.00 84.23 63 GLN A N 1
ATOM 447 C CA . GLN A 1 63 ? -5.435 51.909 -26.878 1.00 98.30 63 GLN A CA 1
ATOM 448 C C . GLN A 1 63 ? -6.313 52.885 -26.089 1.00 126.38 63 GLN A C 1
ATOM 449 O O . GLN A 1 63 ? -7.453 52.572 -25.743 1.00 86.94 63 GLN A O 1
ATOM 455 N N . GLY A 1 81 ? -0.386 57.748 -36.200 1.00 45.08 81 GLY A N 1
ATOM 456 C CA . GLY A 1 81 ? 0.224 56.726 -35.357 1.00 44.18 81 GLY A CA 1
ATOM 457 C C . GLY A 1 81 ? 1.321 55.934 -36.046 1.00 45.87 81 GLY A C 1
ATOM 458 O O . GLY A 1 81 ? 1.170 55.527 -37.199 1.00 44.73 81 GLY A O 1
ATOM 459 N N . LYS A 1 82 ? 2.425 55.681 -35.326 1.00 41.32 82 LYS A N 1
ATOM 460 C CA . LYS A 1 82 ? 3.562 54.922 -35.847 1.00 40.05 82 LYS A CA 1
ATOM 461 C C . LYS A 1 82 ? 3.717 53.592 -35.140 1.00 45.11 82 LYS A C 1
ATOM 462 O O . LYS A 1 82 ? 3.487 53.509 -33.931 1.00 45.81 82 LYS A O 1
ATOM 468 N N . VAL A 1 83 ? 4.073 52.535 -35.902 1.00 40.96 83 VAL A N 1
ATOM 469 C CA . VAL A 1 83 ? 4.259 51.171 -35.386 1.00 39.65 83 VAL A CA 1
ATOM 470 C C . VAL A 1 83 ? 5.690 50.715 -35.632 1.00 42.43 83 VAL A C 1
ATOM 471 O O . VAL A 1 83 ? 6.220 50.875 -36.729 1.00 41.57 83 VAL A O 1
ATOM 475 N N . PHE A 1 84 ? 6.311 50.147 -34.596 1.00 40.59 84 PHE A N 1
ATOM 476 C CA . PHE A 1 84 ? 7.690 49.662 -34.639 1.00 40.49 84 PHE A CA 1
ATOM 477 C C . PHE A 1 84 ? 7.789 48.153 -34.530 1.00 45.77 84 PHE A C 1
ATOM 478 O O . PHE A 1 84 ? 7.013 47.515 -33.807 1.00 44.94 84 PHE A O 1
ATOM 486 N N . CYS A 1 85 ? 8.717 47.572 -35.290 1.00 43.96 85 CYS A N 1
ATOM 487 C CA . CYS A 1 85 ? 8.877 46.125 -35.283 1.00 44.27 85 CYS A CA 1
ATOM 488 C C . CYS A 1 85 ? 10.329 45.748 -35.391 1.00 46.52 85 CYS A C 1
ATOM 489 O O . CYS A 1 85 ? 10.981 46.074 -36.386 1.00 46.04 85 CYS A O 1
ATOM 492 N N . ARG A 1 86 ? 10.849 45.106 -34.340 1.00 41.34 86 ARG A N 1
ATOM 493 C CA . ARG A 1 86 ? 12.233 44.642 -34.341 1.00 39.88 86 ARG A CA 1
ATOM 494 C C . ARG A 1 86 ? 12.250 43.357 -35.169 1.00 41.78 86 ARG A C 1
ATOM 495 O O . ARG A 1 86 ? 11.485 42.422 -34.907 1.00 40.90 86 ARG A O 1
ATOM 503 N N . LEU A 1 87 ? 13.032 43.363 -36.233 1.00 37.72 87 LEU A N 1
ATOM 504 C CA . LEU A 1 87 ? 13.062 42.249 -37.173 1.00 38.01 87 LEU A CA 1
ATOM 505 C C . LEU A 1 87 ? 14.494 41.862 -37.514 1.00 44.45 87 LEU A C 1
ATOM 506 O O . LEU A 1 87 ? 15.417 42.539 -37.103 1.00 43.00 87 LEU A O 1
ATOM 511 N N . VAL A 1 88 ? 14.668 40.782 -38.269 1.00 44.38 88 VAL A N 1
ATOM 512 C CA . VAL A 1 88 ? 15.964 40.286 -38.718 1.00 45.34 88 VAL A CA 1
ATOM 513 C C . VAL A 1 88 ? 16.137 40.742 -40.170 1.00 53.31 88 VAL A C 1
ATOM 514 O O . VAL A 1 88 ? 15.170 40.785 -40.935 1.00 52.59 88 VAL A O 1
ATOM 518 N N . GLU A 1 89 ? 17.370 41.078 -40.539 1.00 53.65 89 GLU A N 1
ATOM 519 C CA . GLU A 1 89 ? 17.754 41.424 -41.895 1.00 55.34 89 GLU A CA 1
ATOM 520 C C . GLU A 1 89 ? 18.906 40.492 -42.244 1.00 63.78 89 GLU A C 1
ATOM 521 O O . GLU A 1 89 ? 19.835 40.354 -41.446 1.00 63.81 89 GLU A O 1
ATOM 527 N N . SER A 1 90 ? 18.829 39.826 -43.404 1.00 63.14 90 SER A N 1
ATOM 528 C CA . SER A 1 90 ? 19.867 38.900 -43.854 1.00 64.11 90 SER A CA 1
ATOM 529 C C . SER A 1 90 ? 20.724 39.490 -44.985 1.00 69.58 90 SER A C 1
ATOM 530 O O . SER A 1 90 ? 20.263 40.337 -45.759 1.00 69.15 90 SER A O 1
ATOM 533 N N . THR A 1 91 ? 21.996 39.060 -45.028 1.00 66.98 91 THR A N 1
ATOM 534 C CA . THR A 1 91 ? 23.033 39.407 -46.011 1.00 66.77 91 THR A CA 1
ATOM 535 C C . THR A 1 91 ? 23.916 38.154 -46.068 1.00 68.72 91 THR A C 1
ATOM 536 O O . THR A 1 91 ? 24.663 37.881 -45.117 1.00 67.51 91 THR A O 1
ATOM 540 N N . ALA A 1 92 ? 23.744 37.353 -47.151 1.00 64.07 92 ALA A N 1
ATOM 541 C CA . ALA A 1 92 ? 24.382 36.053 -47.398 1.00 63.60 92 ALA A CA 1
ATOM 542 C C . ALA A 1 92 ? 23.923 35.052 -46.323 1.00 67.22 92 ALA A C 1
ATOM 543 O O . ALA A 1 92 ? 22.745 34.677 -46.301 1.00 67.24 92 ALA A O 1
ATOM 545 N N . GLY A 1 93 ? 24.827 34.678 -45.423 1.00 62.43 93 GLY A N 1
ATOM 546 C CA . GLY A 1 93 ? 24.532 33.762 -44.330 1.00 61.19 93 GLY A CA 1
ATOM 547 C C . GLY A 1 93 ? 24.407 34.479 -43.006 1.00 62.11 93 GLY A C 1
ATOM 548 O O . GLY A 1 93 ? 23.910 33.905 -42.040 1.00 61.12 93 GLY A O 1
ATOM 549 N N . LYS A 1 94 ? 24.870 35.738 -42.958 1.00 57.35 94 LYS A N 1
ATOM 550 C CA . LYS A 1 94 ? 24.862 36.584 -41.771 1.00 56.39 94 LYS A CA 1
ATOM 551 C C . LYS A 1 94 ? 23.559 37.332 -41.612 1.00 58.54 94 LYS A C 1
ATOM 552 O O . LYS A 1 94 ? 22.870 37.607 -42.594 1.00 58.59 94 LYS A O 1
ATOM 558 N N . CYS A 1 95 ? 23.220 37.658 -40.365 1.00 53.56 95 CYS A N 1
ATOM 559 C CA . CYS A 1 95 ? 22.010 38.402 -40.044 1.00 52.58 95 CYS A CA 1
ATOM 560 C C . CYS A 1 95 ? 22.261 39.518 -39.013 1.00 53.62 95 CYS A C 1
ATOM 561 O O . CYS A 1 95 ? 23.291 39.540 -38.337 1.00 53.06 95 CYS A O 1
ATOM 564 N N . SER A 1 96 ? 21.340 40.471 -38.944 1.00 48.23 96 SER A N 1
ATOM 565 C CA . SER A 1 96 ? 21.451 41.643 -38.092 1.00 47.17 96 SER A CA 1
ATOM 566 C C . SER A 1 96 ? 20.038 42.107 -37.768 1.00 49.18 96 SER A C 1
ATOM 567 O O . SER A 1 96 ? 19.165 41.976 -38.617 1.00 49.85 96 SER A O 1
ATOM 570 N N . ALA A 1 97 ? 19.798 42.637 -36.564 1.00 44.06 97 ALA A N 1
ATOM 571 C CA . ALA A 1 97 ? 18.472 43.141 -36.228 1.00 43.88 97 ALA A CA 1
ATOM 572 C C . ALA A 1 97 ? 18.254 44.524 -36.814 1.00 50.49 97 ALA A C 1
ATOM 573 O O . ALA A 1 97 ? 19.195 45.320 -36.903 1.00 52.13 97 ALA A O 1
ATOM 575 N N . ARG A 1 98 ? 17.003 44.823 -37.171 1.00 46.55 98 ARG A N 1
ATOM 576 C CA . ARG A 1 98 ? 16.590 46.088 -37.761 1.00 46.51 98 ARG A CA 1
ATOM 577 C C . ARG A 1 98 ? 15.298 46.585 -37.098 1.00 48.90 98 ARG A C 1
ATOM 578 O O . ARG A 1 98 ? 14.494 45.767 -36.641 1.00 47.77 98 ARG A O 1
ATOM 586 N N . LEU A 1 99 ? 15.085 47.916 -37.064 1.00 43.94 99 LEU A N 1
ATOM 587 C CA . LEU A 1 99 ? 13.827 48.435 -36.539 1.00 42.73 99 LEU A CA 1
ATOM 588 C C . LEU A 1 99 ? 12.935 48.930 -37.680 1.00 46.88 99 LEU A C 1
ATOM 589 O O . LEU A 1 99 ? 13.160 49.999 -38.238 1.00 46.10 99 LEU A O 1
ATOM 594 N N . GLY A 1 100 ? 11.969 48.100 -38.045 1.00 44.28 100 GLY A N 1
ATOM 595 C CA . GLY A 1 100 ? 11.008 48.395 -39.095 1.00 44.25 100 GLY A CA 1
ATOM 596 C C . GLY A 1 100 ? 9.981 49.405 -38.638 1.00 49.49 100 GLY A C 1
ATOM 597 O O . GLY A 1 100 ? 9.673 49.501 -37.450 1.00 49.12 100 GLY A O 1
ATOM 598 N N . MET A 1 101 ? 9.451 50.173 -39.577 1.00 47.75 101 MET A N 1
ATOM 599 C CA . MET A 1 101 ? 8.454 51.182 -39.257 1.00 47.04 101 MET A CA 1
ATOM 600 C C . MET A 1 101 ? 7.345 51.198 -40.284 1.00 50.45 101 MET A C 1
ATOM 601 O O . MET A 1 101 ? 7.597 51.106 -41.490 1.00 50.85 101 MET A O 1
ATOM 606 N N . ALA A 1 102 ? 6.111 51.311 -39.786 1.00 46.13 102 ALA A N 1
ATOM 607 C CA . ALA A 1 102 ? 4.885 51.391 -40.578 1.00 45.00 102 ALA A CA 1
ATOM 608 C C . ALA A 1 102 ? 3.886 52.292 -39.856 1.00 48.07 102 ALA A C 1
ATOM 609 O O . ALA A 1 102 ? 4.021 52.520 -38.651 1.00 46.44 102 ALA A O 1
ATOM 611 N N . LEU A 1 103 ? 2.920 52.840 -40.615 1.00 44.95 103 LEU A N 1
ATOM 612 C CA . LEU A 1 103 ? 1.848 53.688 -40.113 1.00 44.61 103 LEU A CA 1
ATOM 613 C C . LEU A 1 103 ? 0.772 52.801 -39.538 1.00 48.80 103 LEU A C 1
ATOM 614 O O . LEU A 1 103 ? 0.454 51.768 -40.144 1.00 48.51 103 LEU A O 1
ATOM 619 N N . LYS A 1 104 ? 0.199 53.193 -38.373 1.00 45.12 104 LYS A N 1
ATOM 620 C CA . LYS A 1 104 ? -0.893 52.438 -37.742 1.00 44.60 104 LYS A CA 1
ATOM 621 C C . LYS A 1 104 ? -2.115 52.274 -38.693 1.00 47.75 104 LYS A C 1
ATOM 622 O O . LYS A 1 104 ? -2.607 51.146 -38.781 1.00 48.67 104 LYS A O 1
ATOM 628 N N . PRO A 1 105 ? -2.577 53.301 -39.468 1.00 43.20 105 PRO A N 1
ATOM 629 C CA . PRO A 1 105 ? -3.719 53.067 -40.381 1.00 42.82 105 PRO A CA 1
ATOM 630 C C . PRO A 1 105 ? -3.425 52.008 -41.448 1.00 47.12 105 PRO A C 1
ATOM 631 O O . PRO A 1 105 ? -4.309 51.201 -41.756 1.00 46.90 105 PRO A O 1
ATOM 635 N N . ASN A 1 106 ? -2.164 51.964 -41.949 1.00 42.90 106 ASN A N 1
ATOM 636 C CA . ASN A 1 106 ? -1.696 50.984 -42.940 1.00 42.15 106 ASN A CA 1
ATOM 637 C C . ASN A 1 106 ? -1.704 49.554 -42.408 1.00 43.64 106 ASN A C 1
ATOM 638 O O . ASN A 1 106 ? -2.089 48.621 -43.121 1.00 41.69 106 ASN A O 1
ATOM 643 N N . VAL A 1 107 ? -1.297 49.397 -4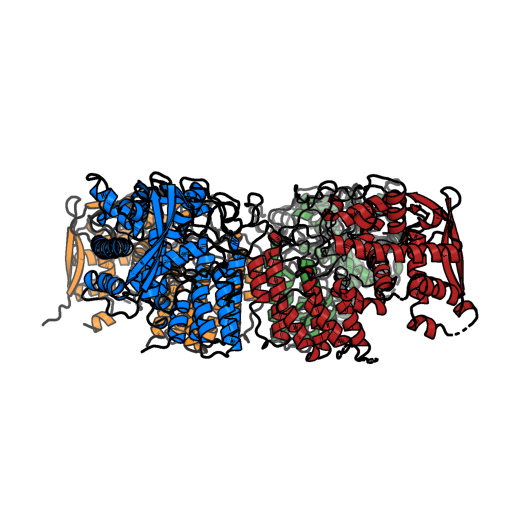1.145 1.00 41.11 107 VAL A N 1
ATOM 644 C CA . VAL A 1 107 ? -1.312 48.130 -40.419 1.00 40.93 107 VAL A CA 1
ATOM 645 C C . VAL A 1 107 ? -2.767 47.646 -40.298 1.00 43.93 107 VAL A C 1
ATOM 646 O O . VAL A 1 107 ? -3.053 46.503 -40.651 1.00 42.75 107 VAL A O 1
ATOM 650 N N . GLU A 1 108 ? -3.694 48.534 -39.886 1.00 41.19 108 GLU A N 1
ATOM 651 C CA . GLU A 1 108 ? -5.103 48.136 -39.771 1.00 41.53 108 GLU A CA 1
ATOM 652 C C . GLU A 1 108 ? -5.797 47.951 -41.109 1.00 44.45 108 GLU A C 1
ATOM 653 O O . GLU A 1 108 ? -6.751 47.180 -41.171 1.00 45.16 108 GLU A O 1
ATOM 659 N N . ALA A 1 109 ? -5.326 48.624 -42.180 1.00 39.63 109 ALA A N 1
ATOM 660 C CA . ALA A 1 109 ? -5.884 48.466 -43.514 1.00 38.86 109 ALA A CA 1
ATOM 661 C C . ALA A 1 109 ? -5.534 47.076 -44.105 1.00 44.90 109 ALA A C 1
ATOM 662 O O . ALA A 1 109 ? -6.384 46.479 -44.766 1.00 45.30 109 ALA A O 1
ATOM 664 N N . VAL A 1 110 ? -4.316 46.548 -43.841 1.00 42.16 110 VAL A N 1
ATOM 665 C CA . VAL A 1 110 ? -3.913 45.211 -44.310 1.00 43.01 110 VAL A CA 1
ATOM 666 C C . VAL A 1 110 ? -4.867 44.126 -43.764 1.00 48.99 110 VAL A C 1
ATOM 667 O O . VAL A 1 110 ? -5.336 43.283 -44.526 1.00 49.31 110 VAL A O 1
ATOM 671 N N . LEU A 1 111 ? -5.159 44.176 -42.454 1.00 45.84 111 LEU A N 1
ATOM 672 C CA . LEU A 1 111 ? -6.071 43.253 -41.777 1.00 44.99 111 LEU A CA 1
ATOM 673 C C . LEU A 1 111 ? -7.481 43.397 -42.337 1.00 49.60 111 LEU A C 1
ATOM 674 O O . LEU A 1 111 ? -8.072 42.385 -42.691 1.00 50.44 111 LEU A O 1
ATOM 679 N N . THR A 1 112 ? -7.991 44.647 -42.467 1.00 45.87 112 THR A N 1
ATOM 680 C CA . THR A 1 112 ? -9.309 44.993 -43.027 1.00 45.86 112 THR A CA 1
ATOM 681 C C . THR A 1 112 ? -9.467 44.493 -44.476 1.00 51.28 112 THR A C 1
ATOM 682 O O . THR A 1 112 ? -10.503 43.911 -44.804 1.00 50.70 112 THR A O 1
ATOM 686 N N . ASP A 1 113 ? -8.454 44.735 -45.336 1.00 48.72 113 ASP A N 1
ATOM 687 C CA . ASP A 1 113 ? -8.509 44.365 -46.752 1.00 49.41 113 ASP A CA 1
ATOM 688 C C . ASP A 1 113 ? -8.383 42.869 -46.995 1.00 55.20 113 ASP A C 1
ATOM 689 O O . ASP A 1 113 ? -9.012 42.378 -47.933 1.00 54.87 113 ASP A O 1
ATOM 694 N N . VAL A 1 114 ? -7.607 42.137 -46.153 1.00 52.54 114 VAL A N 1
ATOM 695 C CA . VAL A 1 114 ? -7.483 40.670 -46.259 1.00 52.34 114 VAL A CA 1
ATOM 696 C C . VAL A 1 114 ? -8.734 40.020 -45.642 1.00 57.29 114 VAL A C 1
ATOM 697 O O . VAL A 1 114 ? -9.321 39.128 -46.255 1.00 57.37 114 VAL A O 1
ATOM 701 N N . LEU A 1 115 ? -9.148 40.485 -44.447 1.00 54.56 115 LEU A N 1
ATOM 702 C CA . LEU A 1 115 ? -10.317 39.966 -43.734 1.00 55.00 115 LEU A CA 1
ATOM 703 C C . LEU A 1 115 ? -11.501 40.927 -43.891 1.00 65.68 115 LEU A C 1
ATOM 704 O O . LEU A 1 115 ? -11.653 41.873 -43.116 1.00 66.89 115 LEU A O 1
ATOM 709 N N . GLY A 1 116 ? -12.321 40.682 -44.897 1.00 65.68 116 GLY A N 1
ATOM 710 C CA . GLY A 1 116 ? -13.476 41.522 -45.182 1.00 67.22 116 GLY A CA 1
ATOM 711 C C . GLY A 1 116 ? -14.644 41.315 -44.242 1.00 75.30 116 GLY A C 1
ATOM 712 O O . GLY A 1 116 ? -14.655 41.860 -43.132 1.00 73.76 116 GLY A O 1
ATOM 713 N N . ASN A 1 117 ? -15.642 40.520 -44.703 1.00 75.96 117 ASN A N 1
ATOM 714 C CA . ASN A 1 117 ? -16.882 40.194 -43.984 1.00 77.50 117 ASN A CA 1
ATOM 715 C C . ASN A 1 117 ? -16.637 39.212 -42.824 1.00 85.73 117 ASN A C 1
ATOM 716 O O . ASN A 1 117 ? -17.066 38.049 -42.843 1.00 85.32 117 ASN A O 1
ATOM 721 N N . GLU A 1 118 ? -15.900 39.725 -41.828 1.00 85.22 118 GLU A N 1
ATOM 722 C CA . GLU A 1 118 ? -15.471 39.152 -40.548 1.00 86.50 118 GLU A CA 1
ATOM 723 C C . GLU A 1 118 ? -14.866 40.347 -39.782 1.00 94.19 118 GLU A C 1
ATOM 724 O O . GLU A 1 118 ? -15.427 41.440 -39.896 1.00 93.87 118 GLU A O 1
ATOM 730 N N . LEU A 1 119 ? -13.761 40.166 -39.012 1.00 93.42 119 LEU A N 1
ATOM 731 C CA . LEU A 1 119 ? -13.053 41.225 -38.266 1.00 94.45 119 LEU A CA 1
ATOM 732 C C . LEU A 1 119 ? -13.941 42.015 -37.250 1.00 101.81 119 LEU A C 1
ATOM 733 O O . LEU A 1 119 ? -13.420 42.866 -36.524 1.00 101.63 119 LEU A O 1
ATOM 738 N N . ASP A 1 120 ? -15.257 41.694 -37.167 1.00 100.88 120 ASP A N 1
ATOM 739 C CA . ASP A 1 120 ? -16.244 42.321 -36.273 1.00 101.89 120 ASP A CA 1
ATOM 740 C C . ASP A 1 120 ? -15.844 42.280 -34.782 1.00 108.42 120 ASP A C 1
ATOM 741 O O . ASP A 1 120 ? -16.351 43.082 -33.991 1.00 108.43 120 ASP A O 1
ATOM 746 N N . ARG A 1 121 ? -14.911 41.366 -34.423 1.00 106.07 121 ARG A N 1
ATOM 747 C CA . ARG A 1 121 ? -14.348 41.190 -33.082 1.00 106.10 121 ARG A CA 1
ATOM 748 C C . ARG A 1 121 ? -13.414 42.368 -32.757 1.00 110.73 121 ARG A C 1
ATOM 749 O O . ARG A 1 121 ? -12.730 42.876 -33.652 1.00 109.82 121 ARG A O 1
ATOM 757 N N . ALA A 1 122 ? -13.384 42.790 -31.477 1.00 108.31 122 ALA A N 1
ATOM 758 C CA . ALA A 1 122 ? -12.522 43.879 -30.996 1.00 108.54 122 ALA A CA 1
ATOM 759 C C . ALA A 1 122 ? -11.042 43.450 -30.994 1.00 112.90 122 ALA A C 1
ATOM 760 O O . ALA A 1 122 ? -10.153 44.307 -31.044 1.00 112.67 122 ALA A O 1
ATOM 762 N N . ALA A 1 123 ? -10.792 42.118 -30.949 1.00 109.12 123 ALA A N 1
ATOM 763 C CA . ALA A 1 123 ? -9.462 41.507 -30.967 1.00 108.55 123 ALA A CA 1
ATOM 764 C C . ALA A 1 123 ? -9.173 40.808 -32.329 1.00 111.17 123 ALA A C 1
ATOM 765 O O . ALA A 1 123 ? -8.523 39.753 -32.357 1.00 111.06 123 ALA A O 1
ATOM 767 N N . VAL A 1 124 ? -9.597 41.463 -33.460 1.00 105.89 124 VAL A N 1
ATOM 768 C CA . VAL A 1 124 ? -9.491 41.026 -34.876 1.00 104.47 124 VAL A CA 1
ATOM 769 C C . VAL A 1 124 ? -10.333 39.745 -35.073 1.00 105.99 124 VAL A C 1
ATOM 770 O O . VAL A 1 124 ? -11.418 39.794 -35.663 1.00 106.43 124 VAL A O 1
ATOM 774 N N . LEU A 1 125 ? -9.843 38.626 -34.542 1.00 99.01 125 LEU A N 1
ATOM 775 C CA . LEU A 1 125 ? -10.486 37.332 -34.553 1.00 97.15 125 LEU A CA 1
ATOM 776 C C . LEU A 1 125 ? -9.806 36.598 -33.410 1.00 96.38 125 LEU A C 1
ATOM 777 O O . LEU A 1 125 ? -8.595 36.350 -33.464 1.00 96.09 125 LEU A O 1
ATOM 782 N N . GLY A 1 126 ? -10.580 36.371 -32.343 1.00 88.53 126 GLY A N 1
ATOM 783 C CA . GLY A 1 126 ? -10.158 35.700 -31.117 1.00 86.01 126 GLY A CA 1
ATOM 784 C C . GLY A 1 126 ? -9.462 34.378 -31.353 1.00 84.09 126 GLY A C 1
ATOM 785 O O . GLY A 1 126 ? -8.599 33.980 -30.568 1.00 84.32 126 GLY A O 1
ATOM 786 N N . LYS A 1 127 ? -9.830 33.692 -32.446 1.00 75.26 127 LYS A N 1
ATOM 787 C CA . LYS A 1 127 ? -9.186 32.451 -32.840 1.00 72.35 127 LYS A CA 1
ATOM 788 C C . LYS A 1 127 ? -7.848 32.826 -33.479 1.00 69.94 127 LYS A C 1
ATOM 789 O O . LYS A 1 127 ? -6.811 32.496 -32.913 1.00 69.34 127 LYS A O 1
ATOM 795 N N . ARG A 1 128 ? -7.883 33.591 -34.601 1.00 61.73 128 ARG A N 1
ATOM 796 C CA . ARG A 1 128 ? -6.735 34.045 -35.393 1.00 59.19 128 ARG A CA 1
ATOM 797 C C . ARG A 1 128 ? -5.527 34.449 -34.567 1.00 58.45 128 ARG A C 1
ATOM 798 O O . ARG A 1 128 ? -4.471 33.833 -34.710 1.00 56.85 128 ARG A O 1
ATOM 806 N N . MET A 1 129 ? -5.696 35.471 -33.696 1.00 52.96 129 MET A N 1
ATOM 807 C CA . MET A 1 129 ? -4.647 36.029 -32.837 1.00 51.70 129 MET A CA 1
ATOM 808 C C . MET A 1 129 ? -4.442 35.247 -31.542 1.00 52.97 129 MET A C 1
ATOM 809 O O . MET A 1 129 ? -3.349 35.286 -30.982 1.00 51.91 129 MET A O 1
ATOM 814 N N . GLY A 1 130 ? -5.466 34.510 -31.115 1.00 48.49 130 GLY A N 1
ATOM 815 C CA . GLY A 1 130 ? -5.414 33.647 -29.938 1.00 47.59 130 GLY A CA 1
ATOM 816 C C . GLY A 1 130 ? -4.487 32.475 -30.159 1.00 50.29 130 GLY A C 1
ATOM 817 O O . GLY A 1 130 ? -3.827 32.017 -29.223 1.00 49.50 130 GLY A O 1
ATOM 818 N N . PHE A 1 131 ? -4.403 32.013 -31.419 1.00 46.77 131 PHE A N 1
ATOM 819 C CA . PHE A 1 131 ? -3.515 30.927 -31.824 1.00 46.50 131 PHE A CA 1
ATOM 820 C C . PHE A 1 131 ? -2.051 31.407 -31.880 1.00 50.35 131 PHE A C 1
ATOM 821 O O . PHE A 1 131 ? -1.164 30.711 -31.379 1.00 50.67 131 PHE A O 1
ATOM 829 N N . THR A 1 132 ? -1.816 32.640 -32.385 1.00 45.97 132 THR A N 1
ATOM 830 C CA . THR A 1 132 ? -0.484 33.273 -32.438 1.00 44.55 132 THR A CA 1
ATOM 831 C C . THR A 1 132 ? 0.033 33.482 -30.995 1.00 45.78 132 THR A C 1
ATOM 832 O O . THR A 1 132 ? 1.203 33.213 -30.697 1.00 44.07 132 THR A O 1
ATOM 836 N N . ALA A 1 133 ? -0.884 33.915 -30.105 1.00 41.61 133 ALA A N 1
ATOM 837 C CA . ALA A 1 133 ? -0.646 34.124 -28.686 1.00 41.49 133 ALA A CA 1
ATOM 838 C C . ALA A 1 133 ? -0.416 32.800 -27.969 1.00 46.91 133 ALA A C 1
ATOM 839 O O . ALA A 1 133 ? 0.345 32.774 -27.001 1.00 47.73 133 ALA A O 1
ATOM 841 N N . MET A 1 134 ? -1.082 31.697 -28.424 1.00 42.88 134 MET A N 1
ATOM 842 C CA . MET A 1 134 ? -0.899 30.363 -27.842 1.00 41.55 134 MET A CA 1
ATOM 843 C C . MET A 1 134 ? 0.491 29.841 -28.204 1.00 45.33 134 MET A C 1
ATOM 844 O O . MET A 1 134 ? 1.166 29.311 -27.325 1.00 46.28 134 MET A O 1
ATOM 849 N N . PHE A 1 135 ? 0.942 30.018 -29.468 1.00 40.94 135 PHE A N 1
ATOM 850 C CA . PHE A 1 135 ? 2.304 29.617 -29.846 1.00 40.65 135 PHE A CA 1
ATOM 851 C C . PHE A 1 135 ? 3.344 30.373 -28.991 1.00 43.54 135 PHE A C 1
ATOM 852 O O . PHE A 1 135 ? 4.290 29.755 -28.499 1.00 43.37 135 PHE A O 1
ATOM 860 N N . LYS A 1 136 ? 3.173 31.710 -28.851 1.00 38.68 136 LYS A N 1
ATOM 861 C CA . LYS A 1 136 ? 4.029 32.586 -28.048 1.00 37.81 136 LYS A CA 1
ATOM 862 C C . LYS A 1 136 ? 4.080 32.100 -26.592 1.00 39.63 136 LYS A C 1
ATOM 863 O O . LYS A 1 136 ? 5.157 32.074 -26.010 1.00 38.66 136 LYS A O 1
ATOM 869 N N . SER A 1 137 ? 2.931 31.664 -26.036 1.00 36.69 137 SER A N 1
ATOM 870 C CA . SER A 1 137 ? 2.832 31.115 -24.682 1.00 36.61 137 SER A CA 1
ATOM 871 C C . SER A 1 137 ? 3.551 29.770 -24.569 1.00 39.54 137 SER A C 1
ATOM 872 O O . SER A 1 137 ? 4.271 29.545 -23.593 1.00 39.96 137 SER A O 1
ATOM 875 N N . ASN A 1 138 ? 3.364 28.884 -25.559 1.00 34.62 138 ASN A N 1
ATOM 876 C CA . ASN A 1 138 ? 4.009 27.574 -25.554 1.00 35.23 138 ASN A CA 1
ATOM 877 C C . ASN A 1 138 ? 5.546 27.660 -25.649 1.00 40.53 138 ASN A C 1
ATOM 878 O O . ASN A 1 138 ? 6.233 26.887 -24.997 1.00 40.29 138 ASN A O 1
ATOM 883 N N . LEU A 1 139 ? 6.072 28.622 -26.417 1.00 37.83 139 LEU A N 1
ATOM 884 C CA . LEU A 1 139 ? 7.505 28.874 -26.555 1.00 37.38 139 LEU A CA 1
ATOM 885 C C . LEU A 1 139 ? 8.055 29.422 -25.233 1.00 41.41 139 LEU A C 1
ATOM 886 O O . LEU A 1 139 ? 9.135 29.012 -24.811 1.00 40.45 139 LEU A O 1
ATOM 891 N N . GLU A 1 140 ? 7.299 30.314 -24.565 1.00 39.10 140 GLU A N 1
ATOM 892 C CA . GLU A 1 140 ? 7.686 30.893 -23.271 1.00 39.34 140 GLU A CA 1
ATOM 893 C C . GLU A 1 140 ? 7.774 29.817 -22.191 1.00 42.34 140 GLU A C 1
ATOM 894 O O . GLU A 1 140 ? 8.658 29.879 -21.346 1.00 41.67 140 GLU A O 1
ATOM 900 N N . GLU A 1 141 ? 6.867 28.830 -22.236 1.00 39.65 141 GLU A N 1
ATOM 901 C CA . GLU A 1 141 ? 6.822 27.702 -21.306 1.00 39.76 141 GLU A CA 1
ATOM 902 C C . GLU A 1 141 ? 8.081 26.838 -21.429 1.00 42.58 141 GLU A C 1
ATOM 903 O O . GLU A 1 141 ? 8.665 26.492 -20.404 1.00 42.15 141 GLU A O 1
ATOM 909 N N . VAL A 1 142 ? 8.533 26.556 -22.673 1.00 37.69 142 VAL A N 1
ATOM 910 C CA . VAL A 1 142 ? 9.769 25.803 -22.951 1.00 36.32 142 VAL A CA 1
ATOM 911 C C . VAL A 1 142 ? 10.999 26.620 -22.515 1.00 40.36 142 VAL A C 1
ATOM 912 O O . VAL A 1 142 ? 11.901 26.056 -21.920 1.00 40.75 142 VAL A O 1
ATOM 916 N N . LEU A 1 143 ? 11.041 27.932 -22.807 1.00 36.77 143 LEU A N 1
ATOM 917 C CA . LEU A 1 143 ? 12.195 28.753 -22.463 1.00 36.77 143 LEU A CA 1
ATOM 918 C C . LEU A 1 143 ? 12.326 29.053 -20.978 1.00 44.22 143 LEU A C 1
ATOM 919 O O . LEU A 1 143 ? 13.450 29.097 -20.478 1.00 44.39 143 LEU A O 1
ATOM 924 N N . TYR A 1 144 ? 11.211 29.333 -20.288 1.00 43.40 144 TYR A N 1
ATOM 925 C CA . TYR A 1 144 ? 11.246 29.704 -18.874 1.00 45.10 144 TYR A CA 1
ATOM 926 C C . TYR A 1 144 ? 10.204 28.963 -18.037 1.00 54.76 144 TYR A C 1
ATOM 927 O O . TYR A 1 144 ? 9.067 28.785 -18.491 1.00 55.19 144 TYR A O 1
ATOM 936 N N . GLN A 1 145 ? 10.573 28.587 -16.787 1.00 54.31 145 GLN A N 1
ATOM 937 C CA . GLN A 1 145 ? 9.665 27.974 -15.816 1.00 56.19 145 GLN A CA 1
ATOM 938 C C . GLN A 1 145 ? 8.518 28.966 -15.552 1.00 68.48 145 GLN A C 1
ATOM 939 O O . GLN A 1 145 ? 7.347 28.578 -15.505 1.00 69.02 145 GLN A O 1
ATOM 945 N N . ARG A 1 146 ? 8.881 30.260 -15.441 1.00 70.47 146 ARG A N 1
ATOM 946 C CA . ARG A 1 146 ? 8.012 31.429 -15.275 1.00 72.64 146 ARG A CA 1
ATOM 947 C C . ARG A 1 146 ? 8.783 32.688 -15.712 1.00 81.11 146 ARG A C 1
ATOM 948 O O . ARG A 1 146 ? 8.253 33.495 -16.476 1.00 80.01 146 ARG A O 1
ATOM 956 N N . GLY A 1 147 ? 10.032 32.784 -15.237 1.00 82.27 147 GLY A N 1
ATOM 957 C CA . GLY A 1 147 ? 11.001 33.869 -15.405 1.00 84.01 147 GLY A CA 1
ATOM 958 C C . GLY A 1 147 ? 11.107 34.666 -16.695 1.00 91.52 147 GLY A C 1
ATOM 959 O O . GLY A 1 147 ? 12.127 34.587 -17.386 1.00 91.46 147 GLY A O 1
ATOM 960 N N . LYS A 1 148 ? 10.099 35.515 -16.972 1.00 90.11 148 LYS A N 1
ATOM 961 C CA . LYS A 1 148 ? 10.044 36.448 -18.103 1.00 90.89 148 LYS A CA 1
ATOM 962 C C . LYS A 1 148 ? 9.035 37.543 -17.769 1.00 97.82 148 LYS A C 1
ATOM 963 O O . LYS A 1 148 ? 9.366 38.730 -17.858 1.00 97.61 148 LYS A O 1
ATOM 969 N N . ASN A 1 149 ? 7.817 37.138 -17.342 1.00 96.24 149 ASN A N 1
ATOM 970 C CA . ASN A 1 149 ? 6.735 38.037 -16.925 1.00 97.03 149 ASN A CA 1
ATOM 971 C C . ASN A 1 149 ? 6.931 38.410 -15.422 1.00 103.39 149 ASN A C 1
ATOM 972 O O . ASN A 1 149 ? 5.956 38.589 -14.677 1.00 103.45 149 ASN A O 1
ATOM 977 N N . GLN A 1 150 ? 8.227 38.545 -15.009 1.00 100.51 150 GLN A N 1
ATOM 978 C CA . GLN A 1 150 ? 8.747 38.858 -13.667 1.00 100.21 150 GLN A CA 1
ATOM 979 C C . GLN A 1 150 ? 8.490 37.691 -12.687 1.00 102.48 150 GLN A C 1
ATOM 980 O O . GLN A 1 150 ? 9.135 36.646 -12.818 1.00 101.99 150 GLN A O 1
ATOM 986 N N . LEU A 1 151 ? 7.549 37.867 -11.729 1.00 97.39 151 LEU A N 1
ATOM 987 C CA . LEU A 1 151 ? 7.133 36.877 -10.723 1.00 96.11 151 LEU A CA 1
ATOM 988 C C . LEU A 1 151 ? 5.746 37.233 -10.131 1.00 98.00 151 LEU A C 1
ATOM 989 O O . LEU A 1 151 ? 5.521 37.151 -8.916 1.00 97.91 151 LEU A O 1
ATOM 994 N N . LYS A 1 152 ? 4.798 37.584 -11.030 1.00 92.26 152 LYS A N 1
ATOM 995 C CA . LYS A 1 152 ? 3.409 37.949 -10.708 1.00 90.63 152 LYS A CA 1
ATOM 996 C C . LYS A 1 152 ? 2.547 36.696 -10.404 1.00 90.02 152 LYS A C 1
ATOM 997 O O . LYS A 1 152 ? 1.337 36.692 -10.665 1.00 89.49 152 LYS A O 1
ATOM 1003 N N . LYS A 1 153 ? 3.192 35.645 -9.842 1.00 82.82 153 LYS A N 1
ATOM 1004 C CA . LYS A 1 153 ? 2.621 34.348 -9.480 1.00 80.66 153 LYS A CA 1
ATOM 1005 C C . LYS A 1 153 ? 1.564 34.469 -8.401 1.00 80.41 153 LYS A C 1
ATOM 1006 O O . LYS A 1 153 ? 1.713 35.266 -7.471 1.00 80.71 153 LYS A O 1
ATOM 1012 N N . ARG A 1 154 ? 0.505 33.660 -8.520 1.00 73.10 154 ARG A N 1
ATOM 1013 C CA . ARG A 1 154 ? -0.601 33.585 -7.563 1.00 70.89 154 ARG A CA 1
ATOM 1014 C C . ARG A 1 154 ? -0.582 32.202 -6.933 1.00 70.78 154 ARG A C 1
ATOM 1015 O O . ARG A 1 154 ? -0.895 32.066 -5.748 1.00 71.57 154 ARG A O 1
ATOM 1023 N N . ASN A 1 155 ? -0.211 31.177 -7.735 1.00 63.04 155 ASN A N 1
ATOM 1024 C CA . ASN A 1 155 ? -0.129 29.764 -7.345 1.00 61.08 155 ASN A CA 1
ATOM 1025 C C . ASN A 1 155 ? 1.304 29.370 -6.970 1.00 62.97 155 ASN A C 1
ATOM 1026 O O . ASN A 1 155 ? 2.253 30.048 -7.377 1.00 62.40 155 ASN A O 1
ATOM 1031 N N . SER A 1 156 ? 1.456 28.247 -6.234 1.00 58.10 156 SER A N 1
ATOM 1032 C CA . SER A 1 156 ? 2.754 27.691 -5.812 1.00 57.44 156 SER A CA 1
ATOM 1033 C C . SER A 1 156 ? 3.612 27.276 -7.012 1.00 58.62 156 SER A C 1
ATOM 1034 O O . SER A 1 156 ? 3.077 26.811 -8.025 1.00 58.83 156 SER A O 1
ATOM 1037 N N . ALA A 1 157 ? 4.938 27.431 -6.881 1.00 52.28 157 ALA A N 1
ATOM 1038 C CA . ALA A 1 157 ? 5.947 27.126 -7.901 1.00 51.39 157 ALA A CA 1
ATOM 1039 C C . ALA A 1 157 ? 5.868 25.722 -8.516 1.00 54.08 157 ALA A C 1
ATOM 1040 O O . ALA A 1 157 ? 6.210 25.566 -9.686 1.00 53.19 157 ALA A O 1
ATOM 1042 N N . GLU A 1 158 ? 5.444 24.705 -7.727 1.00 50.02 158 GLU A N 1
ATOM 1043 C CA . GLU A 1 158 ? 5.346 23.296 -8.148 1.00 48.71 158 GLU A CA 1
ATOM 1044 C C . GLU A 1 158 ? 4.119 22.959 -9.006 1.00 48.23 158 GLU A C 1
ATOM 1045 O O . GLU A 1 158 ? 4.064 21.858 -9.564 1.00 47.57 158 GLU A O 1
ATOM 1051 N N . THR A 1 159 ? 3.155 23.901 -9.115 1.00 41.97 159 THR A N 1
ATOM 1052 C CA . THR A 1 159 ? 1.901 23.747 -9.872 1.00 40.47 159 THR A CA 1
ATOM 1053 C C . THR A 1 159 ? 1.997 24.383 -11.269 1.00 41.97 159 THR A C 1
ATOM 1054 O O . THR A 1 159 ? 0.986 24.527 -11.946 1.00 41.21 159 THR A O 1
ATOM 1058 N N . PHE A 1 160 ? 3.203 24.782 -11.686 1.00 37.82 160 PHE A N 1
ATOM 1059 C CA . PHE A 1 160 ? 3.430 25.457 -12.963 1.00 36.55 160 PHE A CA 1
ATOM 1060 C C . PHE A 1 160 ? 3.284 24.533 -14.172 1.00 43.28 160 PHE A C 1
ATOM 1061 O O . PHE A 1 160 ? 3.141 25.031 -15.290 1.00 44.11 160 PHE A O 1
ATOM 1069 N N . THR A 1 161 ? 3.323 23.194 -13.964 1.00 39.57 161 THR A N 1
ATOM 1070 C CA . THR A 1 161 ? 3.154 22.247 -15.070 1.00 38.86 161 THR A CA 1
ATOM 1071 C C . THR A 1 161 ? 1.657 22.164 -15.470 1.00 42.56 161 THR A C 1
ATOM 1072 O O . THR A 1 161 ? 1.308 21.502 -16.447 1.00 41.87 161 THR A O 1
ATOM 1076 N N . LEU A 1 162 ? 0.794 22.877 -14.727 1.00 38.58 162 LEU A N 1
ATOM 1077 C CA . LEU A 1 162 ? -0.641 22.954 -14.961 1.00 39.15 162 LEU A CA 1
ATOM 1078 C C . LEU A 1 162 ? -1.011 24.328 -15.499 1.00 47.05 162 LEU A C 1
ATOM 1079 O O . LEU A 1 162 ? -2.188 24.658 -15.607 1.00 47.94 162 LEU A O 1
ATOM 1084 N N . SER A 1 163 ? 0.004 25.128 -15.831 1.00 45.61 163 SER A N 1
ATOM 1085 C CA . SER A 1 163 ? -0.111 26.505 -16.289 1.00 45.15 163 SER A CA 1
ATOM 1086 C C . SER A 1 163 ? 0.077 26.644 -17.803 1.00 49.04 163 SER A C 1
ATOM 1087 O O . SER A 1 163 ? 0.852 27.487 -18.264 1.00 51.24 163 SER A O 1
ATOM 1090 N N . GLN A 1 164 ? -0.638 25.824 -18.572 1.00 43.34 164 GLN A N 1
ATOM 1091 C CA . GLN A 1 164 ? -0.616 25.892 -20.037 1.00 42.16 164 GLN A CA 1
ATOM 1092 C C . GLN A 1 164 ? -1.407 27.130 -20.451 1.00 48.36 164 GLN A C 1
ATOM 1093 O O . GLN A 1 164 ? -2.474 27.379 -19.878 1.00 48.88 164 GLN A O 1
ATOM 1099 N N . GLY A 1 165 ? -0.855 27.901 -21.402 1.00 45.21 165 GLY A N 1
ATOM 1100 C CA . GLY A 1 165 ? -1.435 29.137 -21.912 1.00 45.16 165 GLY A CA 1
ATOM 1101 C C . GLY A 1 165 ? -1.492 30.273 -20.905 1.00 50.84 165 GLY A C 1
ATOM 1102 O O . GLY A 1 165 ? -2.340 31.153 -21.041 1.00 52.00 165 GLY A O 1
ATOM 1103 N N . ALA A 1 166 ? -0.613 30.269 -19.885 1.00 48.01 166 ALA A N 1
ATOM 1104 C CA . ALA A 1 166 ? -0.585 31.292 -18.827 1.00 48.64 166 ALA A CA 1
ATOM 1105 C C . ALA A 1 166 ? -0.145 32.677 -19.313 1.00 54.02 166 ALA A C 1
ATOM 1106 O O . ALA A 1 166 ? -0.577 33.681 -18.739 1.00 53.95 166 ALA A O 1
ATOM 1108 N N . SER A 1 167 ? 0.702 32.727 -20.375 1.00 51.18 167 SER A N 1
ATOM 1109 C CA . SER A 1 167 ? 1.215 33.963 -20.992 1.00 50.47 167 SER A CA 1
ATOM 1110 C C . SER A 1 167 ? 0.137 34.751 -21.751 1.00 53.68 167 SER A C 1
ATOM 1111 O O . SER A 1 167 ? 0.362 35.915 -22.062 1.00 53.81 167 SER A O 1
ATOM 1114 N N . LEU A 1 168 ? -1.025 34.127 -22.038 1.00 49.71 168 LEU A N 1
ATOM 1115 C CA . LEU A 1 168 ? -2.146 34.735 -22.757 1.00 49.23 168 LEU A CA 1
ATOM 1116 C C . LEU A 1 168 ? -2.711 35.998 -22.129 1.00 55.28 168 LEU A C 1
ATOM 1117 O O . LEU A 1 168 ? -2.810 36.106 -20.904 1.00 55.09 168 LEU A O 1
ATOM 1122 N N . GLU A 1 169 ? -3.121 36.937 -23.005 1.00 53.41 169 GLU A N 1
ATOM 1123 C CA . GLU A 1 169 ? -3.785 38.197 -22.689 1.00 53.38 169 GLU A CA 1
ATOM 1124 C C . GLU A 1 169 ? -5.232 37.851 -22.296 1.00 57.90 169 GLU A C 1
ATOM 1125 O O . GLU A 1 169 ? -5.777 36.853 -22.782 1.00 56.59 169 GLU A O 1
ATOM 1131 N N . ALA A 1 170 ? -5.857 38.691 -21.448 1.00 55.65 170 ALA A N 1
ATOM 1132 C CA . ALA A 1 170 ? -7.238 38.552 -20.983 1.00 56.11 170 ALA A CA 1
ATOM 1133 C C . ALA A 1 170 ? -8.221 38.293 -22.125 1.00 61.66 170 ALA A C 1
ATOM 1134 O O . ALA A 1 170 ? -9.154 37.500 -21.957 1.00 62.95 170 ALA A O 1
ATOM 1136 N N . ARG A 1 171 ? -7.991 38.949 -23.286 1.00 56.65 171 ARG A N 1
ATOM 1137 C CA . ARG A 1 171 ? -8.788 38.866 -24.509 1.00 56.04 171 ARG A CA 1
ATOM 1138 C C . ARG A 1 171 ? -8.962 37.443 -25.013 1.00 59.07 171 ARG A C 1
ATOM 1139 O O . ARG A 1 171 ? -10.081 37.032 -25.327 1.00 59.15 171 ARG A O 1
ATOM 1147 N N . PHE A 1 172 ? -7.838 36.718 -25.154 1.00 54.26 172 PHE A N 1
ATOM 1148 C CA . PHE A 1 172 ? -7.784 35.391 -25.763 1.00 53.25 172 PHE A CA 1
ATOM 1149 C C . PHE A 1 172 ? -8.143 34.217 -24.876 1.00 56.10 172 PHE A C 1
ATOM 1150 O O . PHE A 1 172 ? -8.403 33.149 -25.412 1.00 56.18 172 PHE A O 1
ATOM 1158 N N . ARG A 1 173 ? -8.147 34.378 -23.555 1.00 52.72 173 ARG A N 1
ATOM 1159 C CA . ARG A 1 173 ? -8.422 33.271 -22.631 1.00 53.10 173 ARG A CA 1
ATOM 1160 C C . ARG A 1 173 ? -9.828 32.639 -22.792 1.00 58.07 173 ARG A C 1
ATOM 1161 O O . ARG A 1 173 ? -9.877 31.407 -22.852 1.00 57.67 173 ARG A O 1
ATOM 1169 N N . PRO A 1 174 ? -10.963 33.381 -22.939 1.00 55.91 174 PRO A N 1
ATOM 1170 C CA . PRO A 1 174 ? -12.252 32.688 -23.121 1.00 55.74 174 PRO A CA 1
ATOM 1171 C C . PRO A 1 174 ? -12.328 31.868 -24.407 1.00 59.79 174 PRO A C 1
ATOM 1172 O O . PRO A 1 174 ? -12.816 30.741 -24.366 1.00 60.05 174 PRO A O 1
ATOM 1176 N N . ILE A 1 175 ? -11.824 32.411 -25.531 1.00 55.83 175 ILE A N 1
ATOM 1177 C CA . ILE A 1 175 ? -11.851 31.735 -26.834 1.00 55.72 175 ILE A CA 1
ATOM 1178 C C . ILE A 1 175 ? -10.800 30.586 -26.907 1.00 59.89 175 ILE A C 1
ATOM 1179 O O . ILE A 1 175 ? -11.076 29.552 -27.531 1.00 59.90 175 ILE A O 1
ATOM 1184 N N . MET A 1 176 ? -9.641 30.743 -26.225 1.00 55.77 176 MET A N 1
ATOM 1185 C CA . MET A 1 176 ? -8.588 29.719 -26.177 1.00 55.03 176 MET A CA 1
ATOM 1186 C C . MET A 1 176 ? -8.700 28.818 -24.939 1.00 58.76 176 MET A C 1
ATOM 1187 O O . MET A 1 176 ? -7.749 28.102 -24.616 1.00 59.30 176 MET A O 1
ATOM 1192 N N . GLU A 1 177 ? -9.871 28.820 -24.282 1.00 54.36 177 GLU A N 1
ATOM 1193 C CA . GLU A 1 177 ? -10.177 28.061 -23.065 1.00 54.06 177 GLU A CA 1
ATOM 1194 C C . GLU A 1 177 ? -9.682 26.597 -23.047 1.00 56.00 177 GLU A C 1
ATOM 1195 O O . GLU A 1 177 ? -8.905 26.256 -22.164 1.00 54.78 177 GLU A O 1
ATOM 1201 N N . LYS A 1 178 ? -10.144 25.741 -23.985 1.00 51.97 178 LYS A N 1
ATOM 1202 C CA . LYS A 1 178 ? -9.804 24.310 -24.044 1.00 50.83 178 LYS A CA 1
ATOM 1203 C C . LYS A 1 178 ? -8.286 23.992 -23.946 1.00 52.36 178 LYS A C 1
ATOM 1204 O O . LYS A 1 178 ? -7.909 22.984 -23.348 1.00 51.35 178 LYS A O 1
ATOM 1210 N N . HIS A 1 179 ? -7.438 24.883 -24.483 1.00 47.18 179 HIS A N 1
ATOM 1211 C CA . HIS A 1 179 ? -5.979 24.760 -24.510 1.00 45.52 179 HIS A CA 1
ATOM 1212 C C . HIS A 1 179 ? -5.339 25.172 -23.185 1.00 46.33 179 HIS A C 1
ATOM 1213 O O . HIS A 1 179 ? -4.146 24.933 -22.985 1.00 45.20 179 HIS A O 1
ATOM 1220 N N . LEU A 1 180 ? -6.123 25.827 -22.308 1.00 41.82 180 LEU A N 1
ATOM 1221 C CA . LEU A 1 180 ? -5.677 26.356 -21.019 1.00 41.43 180 LEU A CA 1
ATOM 1222 C C . LEU A 1 180 ? -5.541 25.302 -19.939 1.00 47.03 180 LEU A C 1
ATOM 1223 O O . LEU A 1 180 ? -6.275 24.308 -19.938 1.00 46.19 180 LEU A O 1
ATOM 1228 N N . GLY A 1 181 ? -4.587 25.532 -19.039 1.00 44.18 181 GLY A N 1
ATOM 1229 C CA . GLY A 1 181 ? -4.338 24.637 -17.922 1.00 44.16 181 GLY A CA 1
ATOM 1230 C C . GLY A 1 181 ? -5.196 25.002 -16.735 1.00 49.12 181 GLY A C 1
ATOM 1231 O O . GLY A 1 181 ? -5.721 26.118 -16.673 1.00 48.78 181 GLY A O 1
ATOM 1232 N N . VAL A 1 182 ? -5.345 24.056 -15.787 1.00 46.13 182 VAL A N 1
ATOM 1233 C CA . VAL A 1 182 ? -6.096 24.233 -14.542 1.00 45.59 182 VAL A CA 1
ATOM 1234 C C . VAL A 1 182 ? -5.447 25.350 -13.691 1.00 49.75 182 VAL A C 1
ATOM 1235 O O . VAL A 1 182 ? -6.158 26.167 -13.101 1.00 49.82 182 VAL A O 1
ATOM 1239 N N . GLY A 1 183 ? -4.117 25.400 -13.696 1.00 45.65 183 GLY A N 1
ATOM 1240 C CA . GLY A 1 183 ? -3.352 26.420 -12.995 1.00 45.30 183 GLY A CA 1
ATOM 1241 C C . GLY A 1 183 ? -3.667 27.816 -13.495 1.00 48.90 183 GLY A C 1
ATOM 1242 O O . GLY A 1 183 ? -3.839 28.736 -12.688 1.00 48.00 183 GLY A O 1
ATOM 1243 N N . THR A 1 184 ? -3.764 27.969 -14.842 1.00 45.06 184 THR A N 1
ATOM 1244 C CA . THR A 1 184 ? -4.069 29.223 -15.537 1.00 44.42 184 THR A CA 1
ATOM 1245 C C . THR A 1 184 ? -5.470 29.703 -15.143 1.00 49.54 184 THR A C 1
ATOM 1246 O O . THR A 1 184 ? -5.635 30.868 -14.791 1.00 50.31 184 THR A O 1
ATOM 1250 N N . VAL A 1 185 ? -6.466 28.799 -15.200 1.00 45.57 185 VAL A N 1
ATOM 1251 C CA . VAL A 1 185 ? -7.866 29.080 -14.877 1.00 44.98 185 VAL A CA 1
ATOM 1252 C C . VAL A 1 185 ? -7.997 29.466 -13.401 1.00 49.24 185 VAL A C 1
ATOM 1253 O O . VAL A 1 185 ? -8.664 30.453 -13.093 1.00 48.26 185 VAL A O 1
ATOM 1257 N N . VAL A 1 186 ? -7.306 28.726 -12.503 1.00 46.75 186 VAL A N 1
ATOM 1258 C CA . VAL A 1 186 ? -7.290 29.002 -11.064 1.00 46.84 186 VAL A CA 1
ATOM 1259 C C . VAL A 1 186 ? -6.690 30.399 -10.820 1.00 51.69 186 VAL A C 1
ATOM 1260 O O . VAL A 1 186 ? -7.278 31.178 -10.070 1.00 52.53 186 VAL A O 1
ATOM 1264 N N . ALA A 1 187 ? -5.574 30.732 -11.508 1.00 47.90 187 ALA A N 1
ATOM 1265 C CA . ALA A 1 187 ? -4.910 32.033 -11.432 1.00 47.97 187 ALA A CA 1
ATOM 1266 C C . ALA A 1 187 ? -5.839 33.165 -11.869 1.00 53.47 187 ALA A C 1
ATOM 1267 O O . ALA A 1 187 ? -5.866 34.199 -11.201 1.00 53.68 187 ALA A O 1
ATOM 1269 N N . SER A 1 188 ? -6.609 32.964 -12.974 1.00 51.35 188 SER A N 1
ATOM 1270 C CA . SER A 1 188 ? -7.601 33.914 -13.507 1.00 51.45 188 SER A CA 1
ATOM 1271 C C . SER A 1 188 ? -8.705 34.179 -12.466 1.00 57.23 188 SER A C 1
ATOM 1272 O O . SER A 1 188 ? -9.042 35.341 -12.232 1.00 57.64 188 SER A O 1
ATOM 1275 N N . ILE A 1 189 ? -9.223 33.103 -11.809 1.00 53.58 189 ILE A N 1
ATOM 1276 C CA . ILE A 1 189 ? -10.238 33.169 -10.743 1.00 52.65 189 ILE A CA 1
ATOM 1277 C C . ILE A 1 189 ? -9.664 33.931 -9.556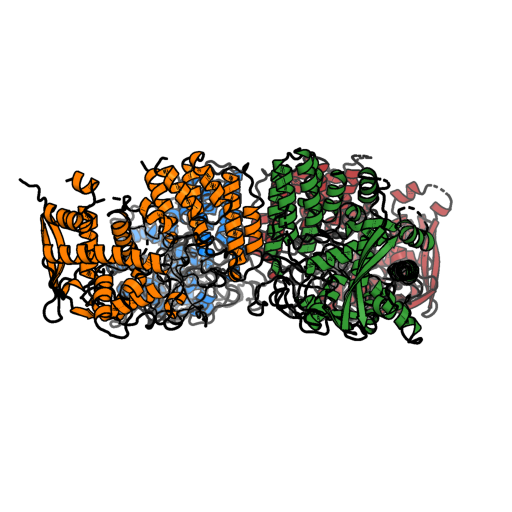 1.00 57.41 189 ILE A C 1
ATOM 1278 O O . ILE A 1 189 ? -10.338 34.824 -9.043 1.00 58.15 189 ILE A O 1
ATOM 1283 N N . LYS A 1 190 ? -8.414 33.606 -9.148 1.00 53.62 190 LYS A N 1
ATOM 1284 C CA . LYS A 1 190 ? -7.700 34.257 -8.043 1.00 53.73 190 LYS A CA 1
ATOM 1285 C C . LYS A 1 190 ? -7.488 35.760 -8.279 1.00 60.92 190 LYS A C 1
ATOM 1286 O O . LYS A 1 190 ? -7.524 36.532 -7.316 1.00 61.47 190 LYS A O 1
ATOM 1292 N N . ASN A 1 191 ? -7.263 36.168 -9.555 1.00 58.51 191 ASN A N 1
ATOM 1293 C CA . ASN A 1 191 ? -7.093 37.565 -9.960 1.00 58.37 191 ASN A CA 1
ATOM 1294 C C . ASN A 1 191 ? -8.433 38.304 -9.955 1.00 64.07 191 ASN A C 1
ATOM 1295 O O . ASN A 1 191 ? -8.472 39.472 -9.571 1.00 64.73 191 ASN A O 1
ATOM 1300 N N . ILE A 1 192 ? -9.526 37.622 -10.378 1.00 61.50 192 ILE A N 1
ATOM 1301 C CA . ILE A 1 192 ? -10.914 38.115 -10.370 1.00 61.77 192 ILE A CA 1
ATOM 1302 C C . ILE A 1 192 ? -11.343 38.359 -8.910 1.00 66.07 192 ILE A C 1
ATOM 1303 O O . ILE A 1 192 ? -11.955 39.386 -8.615 1.00 67.75 192 ILE A O 1
ATOM 1308 N N . LEU A 1 193 ? -10.983 37.435 -8.003 1.00 60.70 193 LEU A N 1
ATOM 1309 C CA . LEU A 1 193 ? -11.290 37.506 -6.573 1.00 59.72 193 LEU A CA 1
ATOM 1310 C C . LEU A 1 193 ? -10.591 38.651 -5.844 1.00 62.86 193 LEU A C 1
ATOM 1311 O O . LEU A 1 193 ? -11.107 39.127 -4.835 1.00 62.78 193 LEU A O 1
ATOM 1316 N N . ALA A 1 194 ? -9.436 39.094 -6.354 1.00 58.76 194 ALA A N 1
ATOM 1317 C CA . ALA A 1 194 ? -8.661 40.195 -5.782 1.00 82.98 194 ALA A CA 1
ATOM 1318 C C . ALA A 1 194 ? -8.675 41.436 -6.696 1.00 103.58 194 ALA A C 1
ATOM 1319 O O . ALA A 1 194 ? -9.700 42.110 -6.845 1.00 52.61 194 ALA A O 1
ATOM 1321 N N . SER A 1 215 ? -27.361 35.801 -18.969 1.00 98.73 215 SER A N 1
ATOM 1322 C CA . SER A 1 215 ? -26.652 35.228 -20.110 1.00 98.45 215 SER A CA 1
ATOM 1323 C C . SER A 1 215 ? -25.285 34.649 -19.729 1.00 102.46 215 SER A C 1
ATOM 1324 O O . SER A 1 215 ? -24.901 33.611 -20.276 1.00 102.02 215 SER A O 1
ATOM 1326 N N . TRP A 1 216 ? -24.553 35.322 -18.799 1.00 99.08 216 TRP A N 1
ATOM 1327 C CA . TRP A 1 216 ? -23.219 34.922 -18.316 1.00 98.90 216 TRP A CA 1
ATOM 1328 C C . TRP A 1 216 ? -22.690 35.779 -17.148 1.00 100.43 216 TRP A C 1
ATOM 1329 O O . TRP A 1 216 ? -23.242 36.841 -16.848 1.00 100.39 216 TRP A O 1
ATOM 1340 N N . SER A 1 217 ? -21.604 35.302 -16.508 1.00 94.56 217 SER A N 1
ATOM 1341 C CA . SER A 1 217 ? -20.873 35.962 -15.422 1.00 93.35 217 SER A CA 1
ATOM 1342 C C . SER A 1 217 ? -19.395 35.554 -15.526 1.00 94.23 217 SER A C 1
ATOM 1343 O O . SER A 1 217 ? -19.120 34.355 -15.541 1.00 93.41 217 SER A O 1
ATOM 1346 N N . PRO A 1 218 ? -18.439 36.518 -15.609 1.00 88.90 218 PRO A N 1
ATOM 1347 C CA . PRO A 1 218 ? -17.014 36.151 -15.755 1.00 87.95 218 PRO A CA 1
ATOM 1348 C C . PRO A 1 218 ? -16.478 35.096 -14.778 1.00 89.72 218 PRO A C 1
ATOM 1349 O O . PRO A 1 218 ? -15.780 34.180 -15.224 1.00 89.13 218 PRO A O 1
ATOM 1353 N N . LEU A 1 219 ? -16.822 35.200 -13.468 1.00 84.27 219 LEU A N 1
ATOM 1354 C CA . LEU A 1 219 ? -16.393 34.252 -12.431 1.00 82.64 219 LEU A CA 1
ATOM 1355 C C . LEU A 1 219 ? -17.025 32.877 -12.641 1.00 83.97 219 LEU A C 1
ATOM 1356 O O . LEU A 1 219 ? -16.325 31.867 -12.562 1.00 83.82 219 LEU A O 1
ATOM 1361 N N . GLU A 1 220 ? -18.336 32.847 -12.932 1.00 78.34 220 GLU A N 1
ATOM 1362 C CA . GLU A 1 220 ? -19.090 31.621 -13.195 1.00 77.15 220 GLU A CA 1
ATOM 1363 C C . GLU A 1 220 ? -18.582 30.920 -14.464 1.00 77.51 220 GLU A C 1
ATOM 1364 O O . GLU A 1 220 ? -18.534 29.692 -14.505 1.00 77.33 220 GLU A O 1
ATOM 1370 N N . ARG A 1 221 ? -18.193 31.714 -15.480 1.00 71.27 221 ARG A N 1
ATOM 1371 C CA . ARG A 1 221 ? -17.671 31.282 -16.781 1.00 70.04 221 ARG A CA 1
ATOM 1372 C C . ARG A 1 221 ? -16.368 30.517 -16.594 1.00 71.58 221 ARG A C 1
ATOM 1373 O O . ARG A 1 221 ? -16.195 29.454 -17.185 1.00 71.75 221 ARG A O 1
ATOM 1381 N N . GLU A 1 222 ? -15.464 31.060 -15.762 1.00 66.03 222 GLU A N 1
ATOM 1382 C CA . GLU A 1 222 ? -14.157 30.477 -15.469 1.00 64.92 222 GLU A CA 1
ATOM 1383 C C . GLU A 1 222 ? -14.264 29.211 -14.640 1.00 65.95 222 GLU A C 1
ATOM 1384 O O . GLU A 1 222 ? -13.669 28.214 -15.038 1.00 65.40 222 GLU A O 1
ATOM 1390 N N . ILE A 1 223 ? -15.069 29.213 -13.541 1.00 60.43 223 ILE A N 1
ATOM 1391 C CA . ILE A 1 223 ? -15.272 28.014 -12.720 1.00 59.51 223 ILE A CA 1
ATOM 1392 C C . ILE A 1 223 ? -15.904 26.892 -13.554 1.00 61.51 223 ILE A C 1
ATOM 1393 O O . ILE A 1 223 ? -15.588 25.726 -13.313 1.00 61.34 223 ILE A O 1
ATOM 1398 N N . SER A 1 224 ? -16.748 27.248 -14.556 1.00 56.13 224 SER A N 1
ATOM 1399 C CA . SER A 1 224 ? -17.387 26.311 -15.486 1.00 55.75 224 SER A CA 1
ATOM 1400 C C . SER A 1 224 ? -16.323 25.594 -16.329 1.00 57.83 224 SER A C 1
ATOM 1401 O O . SER A 1 224 ? -16.428 24.384 -16.538 1.00 56.68 224 SER A O 1
ATOM 1404 N N . PHE A 1 225 ? -15.310 26.353 -16.813 1.00 53.49 225 PHE A N 1
ATOM 1405 C CA . PHE A 1 225 ? -14.191 25.844 -17.610 1.00 52.85 225 PHE A CA 1
ATOM 1406 C C . PHE A 1 225 ? -13.280 24.960 -16.750 1.00 55.76 225 PHE A C 1
ATOM 1407 O O . PHE A 1 225 ? -12.771 23.950 -17.236 1.00 55.90 225 PHE A O 1
ATOM 1415 N N . LEU A 1 226 ? -13.103 25.341 -15.467 1.00 50.68 226 LEU A N 1
ATOM 1416 C CA . LEU A 1 226 ? -12.320 24.623 -14.465 1.00 49.64 226 LEU A CA 1
ATOM 1417 C C . LEU A 1 226 ? -12.998 23.287 -14.169 1.00 53.11 226 LEU A C 1
ATOM 1418 O O . LEU A 1 226 ? -12.328 22.258 -14.198 1.00 52.11 226 LEU A O 1
ATOM 1423 N N . ASN A 1 227 ? -14.337 23.314 -13.946 1.00 49.70 227 ASN A N 1
ATOM 1424 C CA . ASN A 1 227 ? -15.221 22.170 -13.690 1.00 48.83 227 ASN A CA 1
ATOM 1425 C C . ASN A 1 227 ? -15.112 21.134 -14.815 1.00 52.57 227 ASN A C 1
ATOM 1426 O O . ASN A 1 227 ? -15.085 19.948 -14.522 1.00 53.21 227 ASN A O 1
ATOM 1431 N N . LYS A 1 228 ? -15.067 21.574 -16.090 1.00 49.00 228 LYS A N 1
ATOM 1432 C CA . LYS A 1 228 ? -14.974 20.695 -17.271 1.00 48.56 228 LYS A CA 1
ATOM 1433 C C . LYS A 1 228 ? -13.594 20.028 -17.393 1.00 50.22 228 LYS A C 1
ATOM 1434 O O . LYS A 1 228 ? -13.480 18.927 -17.935 1.00 48.19 228 LYS A O 1
ATOM 1440 N N . LYS A 1 229 ? -12.548 20.739 -16.945 1.00 46.44 229 LYS A N 1
ATOM 1441 C CA . LYS A 1 229 ? -11.157 20.302 -17.021 1.00 45.36 229 LYS A CA 1
ATOM 1442 C C . LYS A 1 229 ? -10.809 19.314 -15.917 1.00 46.98 229 LYS A C 1
ATOM 1443 O O . LYS A 1 229 ? -10.170 18.298 -16.177 1.00 45.53 229 LYS A O 1
ATOM 1449 N N . LEU A 1 230 ? -11.261 19.609 -14.694 1.00 43.08 230 LEU A N 1
ATOM 1450 C CA . LEU A 1 230 ? -11.007 18.833 -13.487 1.00 41.93 230 LEU A CA 1
ATOM 1451 C C . LEU A 1 230 ? -11.376 17.382 -13.584 1.00 47.29 230 LEU A C 1
ATOM 1452 O O . LEU A 1 230 ? -12.351 17.052 -14.256 1.00 48.12 230 LEU A O 1
ATOM 1457 N N . PHE A 1 231 ? -10.581 16.511 -12.914 1.00 44.15 231 PHE A N 1
ATOM 1458 C CA . PHE A 1 231 ? -10.781 15.062 -12.842 1.00 43.78 231 PHE A CA 1
ATOM 1459 C C . PHE A 1 231 ? -12.127 14.796 -12.146 1.00 47.27 231 PHE A C 1
ATOM 1460 O O . PHE A 1 231 ? -12.407 15.438 -11.126 1.00 46.18 231 PHE A O 1
ATOM 1468 N N . PRO A 1 232 ? -12.994 13.917 -12.727 1.00 44.04 232 PRO A N 1
ATOM 1469 C CA . PRO A 1 232 ? -14.332 13.688 -12.146 1.00 43.52 232 PRO A CA 1
ATOM 1470 C C . PRO A 1 232 ? -14.346 13.237 -10.692 1.00 48.11 232 PRO A C 1
ATOM 1471 O O . PRO A 1 232 ? -13.466 12.491 -10.265 1.00 47.89 232 PRO A O 1
ATOM 1475 N N . GLY A 1 233 ? -15.341 13.705 -9.946 1.00 45.21 233 GLY A N 1
ATOM 1476 C CA . GLY A 1 233 ? -15.491 13.352 -8.540 1.00 45.35 233 GLY A CA 1
ATOM 1477 C C . GLY A 1 233 ? -15.726 14.526 -7.613 1.00 50.57 233 GLY A C 1
ATOM 1478 O O . GLY A 1 233 ? -16.401 15.489 -7.997 1.00 51.07 233 GLY A O 1
ATOM 1479 N N . PRO A 1 234 ? -15.161 14.481 -6.378 1.00 47.56 234 PRO A N 1
ATOM 1480 C CA . PRO A 1 234 ? -15.411 15.572 -5.410 1.00 47.38 234 PRO A CA 1
ATOM 1481 C C . PRO A 1 234 ? -14.905 16.946 -5.824 1.00 52.08 234 PRO A C 1
ATOM 1482 O O . PRO A 1 234 ? -15.464 17.949 -5.378 1.00 52.65 234 PRO A O 1
ATOM 1486 N N . MET A 1 235 ? -13.877 16.996 -6.690 1.00 48.06 235 MET A N 1
ATOM 1487 C CA . MET A 1 235 ? -13.332 18.249 -7.216 1.00 47.48 235 MET A CA 1
ATOM 1488 C C . MET A 1 235 ? -14.384 18.983 -8.060 1.00 53.04 235 MET A C 1
ATOM 1489 O O . MET A 1 235 ? -14.521 20.198 -7.919 1.00 53.92 235 MET A O 1
ATOM 1494 N N . ARG A 1 236 ? -15.149 18.243 -8.898 1.00 49.52 236 ARG A N 1
ATOM 1495 C CA . ARG A 1 236 ? -16.218 18.805 -9.726 1.00 49.47 236 ARG A CA 1
ATOM 1496 C C . ARG A 1 236 ? -17.422 19.212 -8.876 1.00 57.20 236 ARG A C 1
ATOM 1497 O O . ARG A 1 236 ? -18.071 20.206 -9.189 1.00 57.26 236 ARG A O 1
ATOM 1505 N N . GLN A 1 237 ? -17.697 18.458 -7.785 1.00 55.80 237 GLN A N 1
ATOM 1506 C CA . GLN A 1 237 ? -18.785 18.741 -6.835 1.00 56.00 237 GLN A CA 1
ATOM 1507 C C . GLN A 1 237 ? -18.499 20.068 -6.112 1.00 59.69 237 GLN A C 1
ATOM 1508 O O . GLN A 1 237 ? -19.408 20.876 -5.927 1.00 59.87 237 GLN A O 1
ATOM 1514 N N . LEU A 1 238 ? -17.223 20.292 -5.745 1.00 55.57 238 LEU A N 1
ATOM 1515 C CA . LEU A 1 238 ? -16.734 21.493 -5.065 1.00 55.14 238 LEU A CA 1
ATOM 1516 C C . LEU A 1 238 ? -16.833 22.737 -5.956 1.00 59.34 238 LEU A C 1
ATOM 1517 O O . LEU A 1 238 ? -17.015 23.838 -5.436 1.00 58.73 238 LEU A O 1
ATOM 1522 N N . CYS A 1 239 ? -16.764 22.557 -7.289 1.00 56.84 239 CYS A N 1
ATOM 1523 C CA . CYS A 1 239 ? -16.916 23.636 -8.273 1.00 57.21 239 CYS A CA 1
ATOM 1524 C C . CYS A 1 239 ? -18.360 24.111 -8.311 1.00 65.07 239 CYS A C 1
ATOM 1525 O O . CYS A 1 239 ? -18.612 25.304 -8.482 1.00 64.89 239 CYS A O 1
ATOM 1528 N N . LYS A 1 240 ? -19.305 23.158 -8.161 1.00 64.32 240 LYS A N 1
ATOM 1529 C CA . LYS A 1 240 ? -20.747 23.389 -8.128 1.00 65.11 240 LYS A CA 1
ATOM 1530 C C . LYS A 1 240 ? -21.132 24.128 -6.849 1.00 70.73 240 LYS A C 1
ATOM 1531 O O . LYS A 1 240 ? -22.079 24.916 -6.859 1.00 70.01 240 LYS A O 1
ATOM 1537 N N . LYS A 1 241 ? -20.366 23.894 -5.763 1.00 69.09 241 LYS A N 1
ATOM 1538 C CA . LYS A 1 241 ? -20.547 24.515 -4.453 1.00 70.06 241 LYS A CA 1
ATOM 1539 C C . LYS A 1 241 ? -19.788 25.845 -4.366 1.00 76.72 241 LYS A C 1
ATOM 1540 O O . LYS A 1 241 ? -19.843 26.507 -3.331 1.00 76.25 241 LYS A O 1
ATOM 1546 N N . PHE A 1 242 ? -19.075 26.236 -5.446 1.00 75.76 242 PHE A N 1
ATOM 1547 C CA . PHE A 1 242 ? -18.312 27.491 -5.503 1.00 76.64 242 PHE A CA 1
ATOM 1548 C C . PHE A 1 242 ? -19.276 28.674 -5.600 1.00 84.01 242 PHE A C 1
ATOM 1549 O O . PHE A 1 242 ? -20.292 28.584 -6.303 1.00 84.13 242 PHE A O 1
ATOM 1557 N N . GLU A 1 243 ? -18.960 29.763 -4.864 1.00 81.98 243 GLU A N 1
ATOM 1558 C CA . GLU A 1 243 ? -19.734 31.006 -4.697 1.00 82.63 243 GLU A CA 1
ATOM 1559 C C . GLU A 1 243 ? -20.699 30.907 -3.500 1.00 86.70 243 GLU A C 1
ATOM 1560 O O . GLU A 1 243 ? -21.208 31.925 -3.030 1.00 86.35 243 GLU A O 1
ATOM 1566 N N . TYR A 1 244 ? -20.886 29.686 -2.972 1.00 83.69 244 TYR A N 1
ATOM 1567 C CA . TYR A 1 244 ? -21.649 29.387 -1.756 1.00 83.88 244 TYR A CA 1
ATOM 1568 C C . TYR A 1 244 ? -20.643 29.475 -0.604 1.00 87.13 244 TYR A C 1
ATOM 1569 O O . TYR A 1 244 ? -21.047 29.490 0.559 1.00 87.17 244 TYR A O 1
ATOM 1578 N N . LEU A 1 245 ? -19.329 29.502 -0.944 1.00 82.83 245 LEU A N 1
ATOM 1579 C CA . LEU A 1 245 ? -18.179 29.506 -0.027 1.00 82.37 245 LEU A CA 1
ATOM 1580 C C . LEU A 1 245 ? -17.738 30.891 0.448 1.00 86.80 245 LEU A C 1
ATOM 1581 O O . LEU A 1 245 ? -18.058 31.896 -0.191 1.00 86.18 245 LEU A O 1
ATOM 1586 N N . ASN A 1 246 ? -16.927 30.919 1.543 1.00 83.78 246 ASN A N 1
ATOM 1587 C CA . ASN A 1 246 ? -16.286 32.117 2.101 1.00 83.56 246 ASN A CA 1
ATOM 1588 C C . ASN A 1 246 ? -15.146 32.494 1.157 1.00 88.15 246 ASN A C 1
ATOM 1589 O O . ASN A 1 246 ? -14.750 31.682 0.313 1.00 88.01 246 ASN A O 1
ATOM 1594 N N . ASP A 1 247 ? -14.555 33.686 1.352 1.00 84.56 247 ASP A N 1
ATOM 1595 C CA . ASP A 1 247 ? -13.386 34.115 0.584 1.00 83.85 247 ASP A CA 1
ATOM 1596 C C . ASP A 1 247 ? -12.176 33.267 1.047 1.00 84.78 247 ASP A C 1
ATOM 1597 O O . ASP A 1 247 ? -11.305 32.934 0.239 1.00 83.88 247 ASP A O 1
ATOM 1602 N N . GLN A 1 248 ? -12.188 32.854 2.336 1.00 79.47 248 GLN A N 1
ATOM 1603 C CA . GLN A 1 248 ? -11.175 31.994 2.960 1.00 78.42 248 GLN A CA 1
ATOM 1604 C C . GLN A 1 248 ? -11.325 30.535 2.518 1.00 78.86 248 GLN A C 1
ATOM 1605 O O . GLN A 1 248 ? -10.350 29.778 2.559 1.00 78.81 248 GLN A O 1
ATOM 1611 N N . GLU A 1 249 ? -12.543 30.134 2.123 1.00 71.92 249 GLU A N 1
ATOM 1612 C CA . GLU A 1 249 ? -12.803 28.768 1.674 1.00 70.29 249 GLU A CA 1
ATOM 1613 C C . GLU A 1 249 ? -12.555 28.600 0.185 1.00 70.11 249 GLU A C 1
ATOM 1614 O O . GLU A 1 249 ? -12.014 27.566 -0.209 1.00 69.70 249 GLU A O 1
ATOM 1620 N N . LYS A 1 250 ? -12.930 29.617 -0.639 1.00 63.23 250 LYS A N 1
ATOM 1621 C CA . LYS A 1 250 ? -12.715 29.640 -2.092 1.00 61.40 250 LYS A CA 1
ATOM 1622 C C . LYS A 1 250 ? -11.229 29.446 -2.421 1.00 62.31 250 LYS A C 1
ATOM 1623 O O . LYS A 1 250 ? -10.905 28.782 -3.407 1.00 61.30 250 LYS A O 1
ATOM 1629 N N . GLN A 1 251 ? -10.336 30.014 -1.569 1.00 56.98 251 GLN A N 1
ATOM 1630 C CA . GLN A 1 251 ? -8.875 29.915 -1.660 1.00 55.72 251 GLN A CA 1
ATOM 1631 C C . GLN A 1 251 ? -8.432 28.474 -1.430 1.00 56.68 251 GLN A C 1
ATOM 1632 O O . GLN A 1 251 ? -7.659 27.946 -2.233 1.00 55.79 251 GLN A O 1
ATOM 1638 N N . LEU A 1 252 ? -8.940 27.833 -0.346 1.00 51.13 252 LEU A N 1
ATOM 1639 C CA . LEU A 1 252 ? -8.659 26.435 -0.040 1.00 49.79 252 LEU A CA 1
ATOM 1640 C C . LEU A 1 252 ? -9.166 25.562 -1.175 1.00 50.89 252 LEU A C 1
ATOM 1641 O O . LEU A 1 252 ? -8.425 24.713 -1.650 1.00 50.45 252 LEU A O 1
ATOM 1646 N N . ALA A 1 253 ? -10.402 25.807 -1.635 1.00 46.27 253 ALA A N 1
ATOM 1647 C CA . ALA A 1 253 ? -11.024 25.088 -2.739 1.00 45.77 253 ALA A CA 1
ATOM 1648 C C . ALA A 1 253 ? -10.068 25.074 -3.928 1.00 50.50 253 ALA A C 1
ATOM 1649 O O . ALA A 1 253 ? -9.600 23.999 -4.308 1.00 51.36 253 ALA A O 1
ATOM 1651 N N . LEU A 1 254 ? -9.680 26.273 -4.412 1.00 45.87 254 LEU A N 1
ATOM 1652 C CA . LEU A 1 254 ? -8.783 26.486 -5.543 1.00 45.42 254 LEU A CA 1
ATOM 1653 C C . LEU A 1 254 ? -7.434 25.810 -5.413 1.00 48.84 254 LEU A C 1
ATOM 1654 O O . LEU A 1 254 ? -7.050 25.042 -6.297 1.00 47.41 254 LEU A O 1
ATOM 1659 N N . ASN A 1 255 ? -6.727 26.077 -4.307 1.00 46.46 255 ASN A N 1
ATOM 1660 C CA . ASN A 1 255 ? -5.403 25.527 -4.034 1.00 46.59 255 ASN A CA 1
ATOM 1661 C C . ASN A 1 255 ? -5.406 24.021 -3.868 1.00 51.96 255 ASN A C 1
ATOM 1662 O O . ASN A 1 255 ? -4.446 23.374 -4.281 1.00 51.93 255 ASN A O 1
ATOM 1667 N N . LEU A 1 256 ? -6.497 23.459 -3.315 1.00 49.18 256 LEU A N 1
ATOM 1668 C CA . LEU A 1 256 ? -6.665 22.021 -3.147 1.00 49.30 256 LEU A CA 1
ATOM 1669 C C . LEU A 1 256 ? -6.802 21.353 -4.510 1.00 51.49 256 LEU A C 1
ATOM 1670 O O . LEU A 1 256 ? -5.995 20.481 -4.823 1.00 51.21 256 LEU A O 1
ATOM 1675 N N . MET A 1 257 ? -7.769 21.810 -5.339 1.00 47.22 257 MET A N 1
ATOM 1676 C CA . MET A 1 257 ? -8.033 21.285 -6.692 1.00 46.45 257 MET A CA 1
ATOM 1677 C C . MET A 1 257 ? -6.810 21.395 -7.595 1.00 48.01 257 MET A C 1
ATOM 1678 O O . MET A 1 257 ? -6.572 20.517 -8.420 1.00 48.10 257 MET A O 1
ATOM 1683 N N . LEU A 1 258 ? -6.032 22.462 -7.416 1.00 43.63 258 LEU A N 1
ATOM 1684 C CA . LEU A 1 258 ? -4.797 22.749 -8.140 1.00 43.15 258 LEU A CA 1
ATOM 1685 C C . LEU A 1 258 ? -3.737 21.684 -7.807 1.00 45.51 258 LEU A C 1
ATOM 1686 O O . LEU A 1 258 ? -3.168 21.079 -8.710 1.00 44.54 258 LEU A O 1
ATOM 1691 N N . ASP A 1 259 ? -3.530 21.423 -6.508 1.00 41.75 259 ASP A N 1
ATOM 1692 C CA . ASP A 1 259 ? -2.597 20.432 -5.985 1.00 40.57 259 ASP A CA 1
ATOM 1693 C C . ASP A 1 259 ? -3.027 19.029 -6.388 1.00 41.66 259 ASP A C 1
ATOM 1694 O O . ASP A 1 259 ? -2.210 18.281 -6.923 1.00 41.37 259 ASP A O 1
ATOM 1699 N N . ALA A 1 260 ? -4.312 18.687 -6.169 1.00 36.28 260 ALA A N 1
ATOM 1700 C CA . ALA A 1 260 ? -4.894 17.386 -6.525 1.00 35.47 260 ALA A CA 1
ATOM 1701 C C . ALA A 1 260 ? -4.663 17.052 -7.988 1.00 40.03 260 ALA A C 1
ATOM 1702 O O . ALA A 1 260 ? -4.270 15.922 -8.280 1.00 41.14 260 ALA A O 1
ATOM 1704 N N . SER A 1 261 ? -4.844 18.036 -8.902 1.00 36.34 261 SER A N 1
ATOM 1705 C CA . SER A 1 261 ? -4.657 17.853 -10.345 1.00 36.12 261 SER A CA 1
ATOM 1706 C C . SER A 1 261 ? -3.211 17.488 -10.774 1.00 40.15 261 SER A C 1
ATOM 1707 O O . SER A 1 261 ? -3.008 16.974 -11.877 1.00 39.46 261 SER A O 1
ATOM 1710 N N . LEU A 1 262 ? -2.235 17.654 -9.882 1.00 38.35 262 LEU A N 1
ATOM 1711 C CA . LEU A 1 262 ? -0.849 17.266 -10.158 1.00 38.78 262 LEU A CA 1
ATOM 1712 C C . LEU A 1 262 ? -0.709 15.747 -10.195 1.00 45.44 262 LEU A C 1
ATOM 1713 O O . LEU A 1 262 ? 0.286 15.246 -10.725 1.00 45.80 262 LEU A O 1
ATOM 1718 N N . ILE A 1 263 ? -1.736 15.018 -9.670 1.00 42.47 263 ILE A N 1
ATOM 1719 C CA . ILE A 1 263 ? -1.856 13.560 -9.710 1.00 41.98 263 ILE A CA 1
ATOM 1720 C C . ILE A 1 263 ? -3.152 13.168 -10.458 1.00 45.87 263 ILE A C 1
ATOM 1721 O O . ILE A 1 263 ? -3.078 12.372 -11.396 1.00 45.91 263 ILE A O 1
ATOM 1726 N N . LEU A 1 264 ? -4.327 13.737 -10.056 1.00 41.59 264 LEU A N 1
ATOM 1727 C CA . LEU A 1 264 ? -5.628 13.489 -10.701 1.00 40.46 264 LEU A CA 1
ATOM 1728 C C . LEU A 1 264 ? -5.683 14.429 -11.904 1.00 42.21 264 LEU A C 1
ATOM 1729 O O . LEU A 1 264 ? -6.266 15.511 -11.812 1.00 42.44 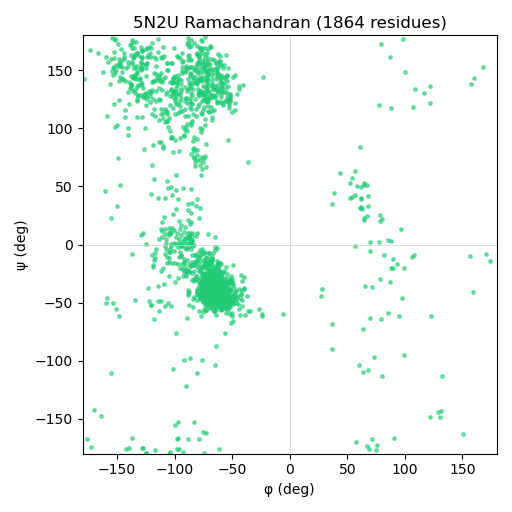264 LEU A O 1
ATOM 1734 N N . LYS A 1 265 ? -5.020 14.023 -13.012 1.00 36.05 265 LYS A N 1
ATOM 1735 C CA . LYS A 1 265 ? -4.795 14.805 -14.228 1.00 35.30 265 LYS A CA 1
ATOM 1736 C C . LYS A 1 265 ? -6.047 15.396 -14.875 1.00 40.08 265 LYS A C 1
ATOM 1737 O O . LYS A 1 265 ? -7.062 14.706 -15.006 1.00 39.02 265 LYS A O 1
ATOM 1743 N N . PRO A 1 266 ? -5.975 16.686 -15.304 1.00 38.14 266 PRO A N 1
ATOM 1744 C CA . PRO A 1 266 ? -7.137 17.307 -15.936 1.00 37.97 266 PRO A CA 1
ATOM 1745 C C . PRO A 1 266 ? -7.151 17.096 -17.450 1.00 43.05 266 PRO A C 1
ATOM 1746 O O . PRO A 1 266 ? -6.167 16.603 -18.024 1.00 43.38 266 PRO A O 1
ATOM 1750 N N . GLN A 1 267 ? -8.253 17.486 -18.103 1.00 38.20 267 GLN A N 1
ATOM 1751 C CA . GLN A 1 267 ? -8.286 17.372 -19.541 1.00 37.66 267 GLN A CA 1
ATOM 1752 C C . GLN A 1 267 ? -7.987 18.736 -20.160 1.00 41.74 267 GLN A C 1
ATOM 1753 O O . GLN A 1 267 ? -8.597 19.751 -19.803 1.00 41.26 267 GLN A O 1
ATOM 1759 N N . VAL A 1 268 ? -6.959 18.762 -21.012 1.00 38.28 268 VAL A N 1
ATOM 1760 C CA . VAL A 1 268 ? -6.512 19.954 -21.733 1.00 37.88 268 VAL A CA 1
ATOM 1761 C C . VAL A 1 268 ? -6.398 19.583 -23.219 1.00 41.98 268 VAL A C 1
ATOM 1762 O O . VAL A 1 268 ? -5.993 18.464 -23.538 1.00 41.94 268 VAL A O 1
ATOM 1766 N N . THR A 1 269 ? -6.820 20.503 -24.110 1.00 37.34 269 THR A N 1
ATOM 1767 C CA . THR A 1 269 ? -6.768 20.349 -25.558 1.00 36.83 269 THR A CA 1
ATOM 1768 C C . THR A 1 269 ? -5.395 20.797 -26.073 1.00 41.05 269 THR A C 1
ATOM 1769 O O . THR A 1 269 ? -4.904 21.870 -25.720 1.00 40.33 269 THR A O 1
ATOM 1773 N N . HIS A 1 270 ? -4.781 19.948 -26.893 1.00 38.90 270 HIS A N 1
ATOM 1774 C CA . HIS A 1 270 ? -3.486 20.193 -27.504 1.00 38.93 270 HIS A CA 1
ATOM 1775 C C . HIS A 1 270 ? -3.669 20.156 -29.011 1.00 45.36 270 HIS A C 1
ATOM 1776 O O . HIS A 1 270 ? -4.335 19.256 -29.552 1.00 45.68 270 HIS A O 1
ATOM 1783 N N . LYS A 1 271 ? -3.131 21.185 -29.669 1.00 42.69 271 LYS A N 1
ATOM 1784 C CA . LYS A 1 271 ? -3.126 21.367 -31.111 1.00 43.28 271 LYS A CA 1
ATOM 1785 C C . LYS A 1 271 ? -1.689 21.645 -31.532 1.00 49.03 271 LYS A C 1
ATOM 1786 O O . LYS A 1 271 ? -0.844 21.983 -30.699 1.00 49.38 271 LYS A O 1
ATOM 1792 N N . MET A 1 272 ? -1.411 21.458 -32.811 1.00 46.17 272 MET A N 1
ATOM 1793 C CA . MET A 1 272 ? -0.112 21.731 -33.402 1.00 46.41 272 MET A CA 1
ATOM 1794 C C . MET A 1 272 ? -0.165 23.191 -33.876 1.00 46.60 272 MET A C 1
ATOM 1795 O O . MET A 1 272 ? -0.820 23.487 -34.876 1.00 43.44 272 MET A O 1
ATOM 1800 N N . ILE A 1 273 ? 0.436 24.113 -33.099 1.00 44.17 273 ILE A N 1
ATOM 1801 C CA . ILE A 1 273 ? 0.425 25.535 -33.449 1.00 43.93 273 ILE A CA 1
ATOM 1802 C C . ILE A 1 273 ? 1.802 25.997 -33.863 1.00 46.38 273 ILE A C 1
ATOM 1803 O O . ILE A 1 273 ? 2.716 26.037 -33.054 1.00 46.23 273 ILE A O 1
ATOM 1808 N N . MET A 1 274 ? 1.940 26.357 -35.131 1.00 42.76 274 MET A N 1
ATOM 1809 C CA . MET A 1 274 ? 3.197 26.844 -35.702 1.00 41.98 274 MET A CA 1
ATOM 1810 C C . MET A 1 274 ? 3.153 28.339 -35.963 1.00 44.65 274 MET A C 1
ATOM 1811 O O . MET A 1 274 ? 2.081 28.849 -36.299 1.00 43.33 274 MET A O 1
ATOM 1816 N N . PRO A 1 275 ? 4.330 29.020 -36.009 1.00 42.01 275 PRO A N 1
ATOM 1817 C CA . PRO A 1 275 ? 4.356 30.421 -36.481 1.00 41.43 275 PRO A CA 1
ATOM 1818 C C . PRO A 1 275 ? 3.916 30.510 -37.945 1.00 45.19 275 PRO A C 1
ATOM 1819 O O . PRO A 1 275 ? 4.123 29.561 -38.709 1.00 45.68 275 PRO A O 1
ATOM 1823 N N . TRP A 1 276 ? 3.324 31.652 -38.340 1.00 40.85 276 TRP A N 1
ATOM 1824 C CA . TRP A 1 276 ? 2.861 31.920 -39.706 1.00 39.37 276 TRP A CA 1
ATOM 1825 C C . TRP A 1 276 ? 3.910 31.665 -40.782 1.00 44.15 276 TRP A C 1
ATOM 1826 O O . TRP A 1 276 ? 3.597 30.984 -41.756 1.00 45.21 276 TRP A O 1
ATOM 1837 N N . SER A 1 277 ? 5.160 32.127 -40.580 1.00 40.63 277 SER A N 1
ATOM 1838 C CA . SER A 1 277 ? 6.288 31.930 -41.516 1.00 40.49 277 SER A CA 1
ATOM 1839 C C . SER A 1 277 ? 6.592 30.457 -41.830 1.00 44.51 277 SER A C 1
ATOM 1840 O O . SER A 1 277 ? 7.196 30.162 -42.859 1.00 44.54 277 SER A O 1
ATOM 1843 N N . MET A 1 278 ? 6.186 29.548 -40.942 1.00 41.19 278 MET A N 1
ATOM 1844 C CA . MET A 1 278 ? 6.353 28.108 -41.123 1.00 41.39 278 MET A CA 1
ATOM 1845 C C . MET A 1 278 ? 5.213 27.550 -41.990 1.00 47.05 278 MET A C 1
ATOM 1846 O O . MET A 1 278 ? 5.440 26.623 -42.769 1.00 46.76 278 MET A O 1
ATOM 1851 N N . TRP A 1 279 ? 4.008 28.151 -41.908 1.00 45.15 279 TRP A N 1
ATOM 1852 C CA . TRP A 1 279 ? 2.901 27.772 -42.785 1.00 45.95 279 TRP A CA 1
ATOM 1853 C C . TRP A 1 279 ? 3.167 28.314 -44.184 1.00 50.72 279 TRP A C 1
ATOM 1854 O O . TRP A 1 279 ? 2.684 27.723 -45.143 1.00 51.58 279 TRP A O 1
ATOM 1865 N N . LEU A 1 280 ? 3.988 29.396 -44.303 1.00 47.11 280 LEU A N 1
ATOM 1866 C CA . LEU A 1 280 ? 4.417 29.983 -45.579 1.00 47.40 280 LEU A CA 1
ATOM 1867 C C . LEU A 1 280 ? 5.385 29.020 -46.261 1.00 53.97 280 LEU A C 1
ATOM 1868 O O . LEU A 1 280 ? 5.265 28.787 -47.468 1.00 53.46 280 LEU A O 1
ATOM 1873 N N . ALA A 1 281 ? 6.330 28.453 -45.478 1.00 52.51 281 ALA A N 1
ATOM 1874 C CA . ALA A 1 281 ? 7.330 27.489 -45.943 1.00 53.83 281 ALA A CA 1
ATOM 1875 C C . ALA A 1 281 ? 6.667 26.236 -46.531 1.00 59.93 281 ALA A C 1
ATOM 1876 O O . ALA A 1 281 ? 7.167 25.696 -47.521 1.00 59.20 281 ALA A O 1
ATOM 1878 N N . VAL A 1 282 ? 5.520 25.806 -45.940 1.00 57.99 282 VAL A N 1
ATOM 1879 C CA . VAL A 1 282 ? 4.719 24.668 -46.413 1.00 58.46 282 VAL A CA 1
ATOM 1880 C C . VAL A 1 282 ? 4.174 25.039 -47.811 1.00 62.78 282 VAL A C 1
ATOM 1881 O O . VAL A 1 282 ? 4.531 24.389 -48.797 1.00 62.27 282 VAL A O 1
ATOM 1885 N N . LYS A 1 283 ? 3.368 26.128 -47.880 1.00 59.32 283 LYS A N 1
ATOM 1886 C CA . LYS A 1 283 ? 2.758 26.704 -49.086 1.00 59.00 283 LYS A CA 1
ATOM 1887 C C . LYS A 1 283 ? 3.796 26.816 -50.218 1.00 63.85 283 LYS A C 1
ATOM 1888 O O . LYS A 1 283 ? 3.512 26.398 -51.340 1.00 63.69 283 LYS A O 1
ATOM 1894 N N . LYS A 1 284 ? 5.014 27.319 -49.896 1.00 60.32 284 LYS A N 1
ATOM 1895 C CA . LYS A 1 284 ? 6.128 27.448 -50.830 1.00 60.01 284 LYS A CA 1
ATOM 1896 C C . LYS A 1 284 ? 6.644 26.079 -51.306 1.00 65.20 284 LYS A C 1
ATOM 1897 O O . LYS A 1 284 ? 6.671 25.844 -52.516 1.00 65.05 284 LYS A O 1
ATOM 1903 N N . TYR A 1 285 ? 7.020 25.171 -50.364 1.00 62.19 285 TYR A N 1
ATOM 1904 C CA . TYR A 1 285 ? 7.539 23.832 -50.681 1.00 61.84 285 TYR A CA 1
ATOM 1905 C C . TYR A 1 285 ? 6.562 22.982 -51.503 1.00 66.28 285 TYR A C 1
ATOM 1906 O O . TYR A 1 285 ? 6.989 22.319 -52.446 1.00 65.38 285 TYR A O 1
ATOM 1915 N N . ALA A 1 286 ? 5.264 23.009 -51.154 1.00 63.71 286 ALA A N 1
ATOM 1916 C CA . ALA A 1 286 ? 4.220 22.272 -51.865 1.00 63.76 286 ALA A CA 1
ATOM 1917 C C . ALA A 1 286 ? 4.066 22.783 -53.302 1.00 70.18 286 ALA A C 1
ATOM 1918 O O . ALA A 1 286 ? 3.790 21.986 -54.201 1.00 70.43 286 ALA A O 1
ATOM 1920 N N . GLU A 1 287 ? 4.276 24.097 -53.523 1.00 67.83 287 GLU A N 1
ATOM 1921 C CA . GLU A 1 287 ? 4.183 24.719 -54.845 1.00 68.36 287 GLU A CA 1
ATOM 1922 C C . GLU A 1 287 ? 5.462 24.556 -55.693 1.00 74.26 287 GLU A C 1
ATOM 1923 O O . GLU A 1 287 ? 5.378 24.505 -56.923 1.00 74.05 287 GLU A O 1
ATOM 1929 N N . MET A 1 288 ? 6.632 24.461 -55.037 1.00 71.52 288 MET A N 1
ATOM 1930 C CA . MET A 1 288 ? 7.926 24.279 -55.696 1.00 71.73 288 MET A CA 1
ATOM 1931 C C . MET A 1 288 ? 8.191 22.777 -55.944 1.00 76.14 288 MET A C 1
ATOM 1932 O O . MET A 1 288 ? 9.212 22.420 -56.542 1.00 76.33 288 MET A O 1
ATOM 1937 N N . ASN A 1 289 ? 7.278 21.896 -55.458 1.00 72.27 289 ASN A N 1
ATOM 1938 C CA . ASN A 1 289 ? 7.378 20.436 -55.585 1.00 71.46 289 ASN A CA 1
ATOM 1939 C C . ASN A 1 289 ? 6.000 19.810 -55.883 1.00 75.19 289 ASN A C 1
ATOM 1940 O O . ASN A 1 289 ? 5.183 19.632 -54.975 1.00 74.42 289 ASN A O 1
ATOM 1945 N N . LYS A 1 290 ? 5.756 19.495 -57.178 1.00 71.95 290 LYS A N 1
ATOM 1946 C CA . LYS A 1 290 ? 4.519 18.920 -57.742 1.00 71.79 290 LYS A CA 1
ATOM 1947 C C . LYS A 1 290 ? 4.071 17.577 -57.132 1.00 73.66 290 LYS A C 1
ATOM 1948 O O . LYS A 1 290 ? 2.887 17.422 -56.813 1.00 72.29 290 LYS A O 1
ATOM 1954 N N . GLY A 1 291 ? 5.005 16.623 -57.031 1.00 69.92 291 GLY A N 1
ATOM 1955 C CA . GLY A 1 291 ? 4.767 15.281 -56.504 1.00 69.85 291 GLY A CA 1
ATOM 1956 C C . GLY A 1 291 ? 4.407 15.210 -55.032 1.00 74.38 291 GLY A C 1
ATOM 1957 O O . GLY A 1 291 ? 3.516 14.444 -54.650 1.00 73.71 291 GLY A O 1
ATOM 1958 N N . SER A 1 292 ? 5.108 16.023 -54.200 1.00 71.60 292 SER A N 1
ATOM 1959 C CA . SER A 1 292 ? 4.980 16.151 -52.737 1.00 71.16 292 SER A CA 1
ATOM 1960 C C . SER A 1 292 ? 3.530 16.478 -52.249 1.00 74.34 292 SER A C 1
ATOM 1961 O O . SER A 1 292 ? 2.706 16.897 -53.079 1.00 74.48 292 SER A O 1
ATOM 1964 N N . PRO A 1 293 ? 3.177 16.289 -50.938 1.00 68.88 293 PRO A N 1
ATOM 1965 C CA . PRO A 1 293 ? 1.801 16.611 -50.510 1.00 67.82 293 PRO A CA 1
ATOM 1966 C C . PRO A 1 293 ? 1.502 18.104 -50.559 1.00 69.69 293 PRO A C 1
ATOM 1967 O O . PRO A 1 293 ? 2.337 18.921 -50.167 1.00 70.07 293 PRO A O 1
ATOM 1971 N N . SER A 1 294 ? 0.312 18.452 -51.050 1.00 63.76 294 SER A N 1
ATOM 1972 C CA . SER A 1 294 ? -0.138 19.834 -51.157 1.00 62.76 294 SER A CA 1
ATOM 1973 C C . SER A 1 294 ? -0.378 20.419 -49.767 1.00 65.61 294 SER A C 1
ATOM 1974 O O . SER A 1 294 ? -0.352 19.679 -48.780 1.00 64.75 294 SER A O 1
ATOM 1977 N N . LEU A 1 295 ? -0.597 21.749 -49.698 1.00 61.65 295 LEU A N 1
ATOM 1978 C CA . LEU A 1 295 ? -0.886 22.478 -48.469 1.00 61.03 295 LEU A CA 1
ATOM 1979 C C . LEU A 1 295 ? -2.170 21.947 -47.840 1.00 64.17 295 LEU A C 1
ATOM 1980 O O . LEU A 1 295 ? -2.187 21.755 -46.630 1.00 63.46 295 LEU A O 1
ATOM 1985 N N . GLU A 1 296 ? -3.202 21.635 -48.663 1.00 60.89 296 GLU A N 1
ATOM 1986 C CA . GLU A 1 296 ? -4.491 21.076 -48.223 1.00 60.71 296 GLU A CA 1
ATOM 1987 C C . GLU A 1 296 ? -4.328 19.732 -47.505 1.00 63.77 296 GLU A C 1
ATOM 1988 O O . GLU A 1 296 ? -5.033 19.477 -46.528 1.00 63.68 296 GLU A O 1
ATOM 1994 N N . ASP A 1 297 ? -3.407 18.879 -47.999 1.00 58.69 297 ASP A N 1
ATOM 1995 C CA . ASP A 1 297 ? -3.109 17.556 -47.446 1.00 57.62 297 ASP A CA 1
ATOM 1996 C C . ASP A 1 297 ? -2.464 17.664 -46.073 1.00 59.76 297 ASP A C 1
ATOM 1997 O O . ASP A 1 297 ? -2.775 16.872 -45.181 1.00 59.82 297 ASP A O 1
ATOM 2002 N N . LEU A 1 298 ? -1.573 18.646 -45.906 1.00 54.10 298 LEU A N 1
ATOM 2003 C CA . LEU A 1 298 ? -0.857 18.876 -44.660 1.00 53.16 298 LEU A CA 1
ATOM 2004 C C . LEU A 1 298 ? -1.543 19.945 -43.805 1.00 55.75 298 LEU A C 1
ATOM 2005 O O . LEU A 1 298 ? -1.021 20.291 -42.750 1.00 54.74 298 LEU A O 1
ATOM 2010 N N . ALA A 1 299 ? -2.720 20.452 -44.237 1.00 52.19 299 ALA A N 1
ATOM 2011 C CA . ALA A 1 299 ? -3.454 21.500 -43.514 1.00 51.41 299 ALA A CA 1
ATOM 2012 C C . ALA A 1 299 ? -4.217 20.975 -42.278 1.00 54.33 299 ALA A C 1
ATOM 2013 O O . ALA A 1 299 ? -5.433 21.121 -42.179 1.00 52.56 299 ALA A O 1
ATOM 2015 N N . ALA A 1 300 ? -3.481 20.385 -41.321 1.00 51.92 300 ALA A N 1
ATOM 2016 C CA . ALA A 1 300 ? -4.061 19.836 -40.090 1.00 52.20 300 ALA A CA 1
ATOM 2017 C C . ALA A 1 300 ? -3.284 20.263 -38.833 1.00 56.15 300 ALA A C 1
ATOM 2018 O O . ALA A 1 300 ? -2.091 20.550 -38.924 1.00 55.03 300 ALA A O 1
ATOM 2020 N N . TYR A 1 301 ? -3.972 20.304 -37.668 1.00 53.69 301 TYR A N 1
ATOM 2021 C CA . TYR A 1 301 ? -3.382 20.654 -36.364 1.00 53.89 301 TYR A CA 1
ATOM 2022 C C . TYR A 1 301 ? -3.369 19.454 -35.390 1.00 59.16 301 TYR A C 1
ATOM 2023 O O . TYR A 1 301 ? -2.981 19.595 -34.224 1.00 59.84 301 TYR A O 1
ATOM 2032 N N . SER A 1 302 ? -3.796 18.275 -35.879 1.00 55.44 302 SER A N 1
ATOM 2033 C CA . SER A 1 302 ? -3.849 17.022 -35.126 1.00 55.26 302 SER A CA 1
ATOM 2034 C C . SER A 1 302 ? -3.584 15.851 -36.064 1.00 56.43 302 SER A C 1
ATOM 2035 O O . SER A 1 302 ? -3.842 15.947 -37.269 1.00 55.96 302 SER A O 1
ATOM 2038 N N . GLY A 1 303 ? -3.065 14.766 -35.507 1.00 51.08 303 GLY A N 1
ATOM 2039 C CA . GLY A 1 303 ? -2.751 13.564 -36.269 1.00 50.79 303 GLY A CA 1
ATOM 2040 C C . GLY A 1 303 ? -1.486 13.678 -37.101 1.00 53.21 303 GLY A C 1
ATOM 2041 O O . GLY A 1 303 ? -0.761 14.670 -37.003 1.00 52.85 303 GLY A O 1
ATOM 2042 N N . VAL A 1 304 ? -1.231 12.658 -37.938 1.00 48.89 304 VAL A N 1
ATOM 2043 C CA . VAL A 1 304 ? -0.045 12.509 -38.784 1.00 48.84 304 VAL A CA 1
ATOM 2044 C C . VAL A 1 304 ? 0.167 13.703 -39.755 1.00 53.80 304 VAL A C 1
ATOM 2045 O O . VAL A 1 304 ? 1.316 14.089 -39.985 1.00 53.43 304 VAL A O 1
ATOM 2049 N N . ARG A 1 305 ? -0.925 14.302 -40.277 1.00 51.58 305 ARG A N 1
ATOM 2050 C CA . ARG A 1 305 ? -0.841 15.421 -41.223 1.00 52.29 305 ARG A CA 1
ATOM 2051 C C . ARG A 1 305 ? -0.186 16.668 -40.589 1.00 54.93 305 ARG A C 1
ATOM 2052 O O . ARG A 1 305 ? 0.582 17.348 -41.264 1.00 54.12 305 ARG A O 1
ATOM 2060 N N . ALA A 1 306 ? -0.426 16.907 -39.282 1.00 50.61 306 ALA A N 1
ATOM 2061 C CA . ALA A 1 306 ? 0.168 18.000 -38.504 1.00 49.71 306 ALA A CA 1
ATOM 2062 C C . ALA A 1 306 ? 1.679 17.792 -38.312 1.00 53.20 306 ALA A C 1
ATOM 2063 O O . ALA A 1 306 ? 2.422 18.768 -38.212 1.00 53.13 306 ALA A O 1
ATOM 2065 N N . PHE A 1 307 ? 2.132 16.527 -38.257 1.00 49.25 307 PHE A N 1
ATOM 2066 C CA . PHE A 1 307 ? 3.557 16.206 -38.117 1.00 48.54 307 PHE A CA 1
ATOM 2067 C C . PHE A 1 307 ? 4.268 16.335 -39.452 1.00 53.56 307 PHE A C 1
ATOM 2068 O O . PHE A 1 307 ? 5.450 16.674 -39.492 1.00 53.12 307 PHE A O 1
ATOM 2076 N N . MET A 1 308 ? 3.547 16.034 -40.542 1.00 51.14 308 MET A N 1
ATOM 2077 C CA . MET A 1 308 ? 4.035 16.127 -41.912 1.00 51.18 308 MET A CA 1
ATOM 2078 C C . MET A 1 308 ? 4.123 17.601 -42.265 1.00 54.30 308 MET A C 1
ATOM 2079 O O . MET A 1 308 ? 5.096 18.024 -42.890 1.00 53.96 308 MET A O 1
ATOM 2084 N N . ALA A 1 309 ? 3.125 18.395 -41.801 1.00 50.09 309 ALA A N 1
ATOM 2085 C CA . ALA A 1 309 ? 3.051 19.851 -41.941 1.00 49.09 309 ALA A CA 1
ATOM 2086 C C . ALA A 1 309 ? 4.302 20.483 -41.315 1.00 52.81 309 ALA A C 1
ATOM 2087 O O . ALA A 1 309 ? 4.910 21.369 -41.922 1.00 52.84 309 ALA A O 1
ATOM 2089 N N . PHE A 1 310 ? 4.707 19.984 -40.125 1.00 47.93 310 PHE A N 1
ATOM 2090 C CA . PHE A 1 310 ? 5.885 20.455 -39.417 1.00 47.63 310 PHE A CA 1
ATOM 2091 C C . PHE A 1 310 ? 7.158 20.163 -40.179 1.00 53.86 310 PHE A C 1
ATOM 2092 O O . PHE A 1 310 ? 7.981 21.070 -40.335 1.00 54.41 310 PHE A O 1
ATOM 2100 N N . ASN A 1 311 ? 7.351 18.898 -40.603 1.00 50.92 311 ASN A N 1
ATOM 2101 C CA . ASN A 1 311 ? 8.568 18.474 -41.303 1.00 51.23 311 ASN A CA 1
ATOM 2102 C C . ASN A 1 311 ? 8.737 19.130 -42.667 1.00 55.58 311 ASN A C 1
ATOM 2103 O O . ASN A 1 311 ? 9.868 19.429 -43.049 1.00 55.25 311 ASN A O 1
ATOM 2108 N N . THR A 1 312 ? 7.625 19.392 -43.382 1.00 52.41 312 THR A N 1
ATOM 2109 C CA . THR A 1 312 ? 7.685 20.050 -44.691 1.00 52.49 312 THR A CA 1
ATOM 2110 C C . THR A 1 312 ? 7.954 21.555 -44.533 1.00 55.43 312 THR A C 1
ATOM 2111 O O . THR A 1 312 ? 8.537 22.176 -45.428 1.00 55.37 312 THR A O 1
ATOM 2115 N N . ALA A 1 313 ? 7.584 22.124 -43.369 1.00 50.89 313 ALA A N 1
ATOM 2116 C CA . ALA A 1 313 ? 7.866 23.522 -43.065 1.00 50.17 313 ALA A CA 1
ATOM 2117 C C . ALA A 1 313 ? 9.351 23.685 -42.806 1.00 53.89 313 ALA A C 1
ATOM 2118 O O . ALA A 1 313 ? 9.917 24.720 -43.148 1.00 54.48 313 ALA A O 1
ATOM 2120 N N . CYS A 1 314 ? 9.990 22.633 -42.270 1.00 49.59 314 CYS A N 1
ATOM 2121 C CA . CYS A 1 314 ? 11.408 22.588 -41.927 1.00 49.56 314 CYS A CA 1
ATOM 2122 C C . CYS A 1 314 ? 12.362 22.560 -43.126 1.00 55.07 314 CYS A C 1
ATOM 2123 O O . CYS A 1 314 ? 13.575 22.659 -42.926 1.00 55.02 314 CYS A O 1
ATOM 2126 N N . TYR A 1 315 ? 11.844 22.423 -44.353 1.00 53.39 315 TYR A N 1
ATOM 2127 C CA . TYR A 1 315 ? 12.691 22.400 -45.554 1.00 53.87 315 TYR A CA 1
ATOM 2128 C C . TYR A 1 315 ? 13.211 23.793 -45.901 1.00 56.50 315 TYR A C 1
ATOM 2129 O O . TYR A 1 315 ? 14.392 23.944 -46.217 1.00 54.92 315 TYR A O 1
ATOM 2138 N N . MET A 1 316 ? 12.317 24.806 -45.819 1.00 53.65 316 MET A N 1
ATOM 2139 C CA . MET A 1 316 ? 12.570 26.207 -46.176 1.00 53.08 316 MET A CA 1
ATOM 2140 C C . MET A 1 316 ? 12.698 27.194 -45.008 1.00 52.62 316 MET A C 1
ATOM 2141 O O . MET A 1 316 ? 13.148 28.324 -45.222 1.00 50.92 316 MET A O 1
ATOM 2146 N N . SER A 1 317 ? 12.258 26.796 -43.799 1.00 47.59 317 SER A N 1
ATOM 2147 C CA . SER A 1 317 ? 12.300 27.643 -42.611 1.00 46.36 317 SER A CA 1
ATOM 2148 C C . SER A 1 317 ? 13.715 27.846 -42.079 1.00 49.81 317 SER A C 1
ATOM 2149 O O . SER A 1 317 ? 14.535 26.922 -42.109 1.00 49.39 317 SER A O 1
ATOM 2152 N N . LYS A 1 318 ? 13.991 29.068 -41.575 1.00 46.01 318 LYS A N 1
ATOM 2153 C CA . LYS A 1 318 ? 15.280 29.476 -40.999 1.00 45.01 318 LYS A CA 1
ATOM 2154 C C . LYS A 1 318 ? 15.091 30.110 -39.633 1.00 48.70 318 LYS A C 1
ATOM 2155 O O . LYS A 1 318 ? 14.043 30.684 -39.358 1.00 48.09 318 LYS A O 1
ATOM 2161 N N . PHE A 1 319 ? 16.110 30.011 -38.782 1.00 46.24 319 PHE A N 1
ATOM 2162 C CA . PHE A 1 319 ? 16.152 30.680 -37.491 1.00 47.08 319 PHE A CA 1
ATOM 2163 C C . PHE A 1 319 ? 17.506 31.372 -37.337 1.00 50.21 319 PHE A C 1
ATOM 2164 O O . PHE A 1 319 ? 18.416 31.107 -38.127 1.00 49.67 319 PHE A O 1
ATOM 2172 N N . THR A 1 320 ? 17.628 32.288 -36.373 1.00 46.36 320 THR A N 1
ATOM 2173 C CA . THR A 1 320 ? 18.883 33.013 -36.138 1.00 45.74 320 THR A CA 1
ATOM 2174 C C . THR A 1 320 ? 19.721 32.302 -35.078 1.00 50.53 320 THR A C 1
ATOM 2175 O O . THR A 1 320 ? 19.170 31.539 -34.280 1.00 50.54 320 THR A O 1
ATOM 2179 N N . ILE A 1 321 ? 21.049 32.530 -35.082 1.00 47.53 321 ILE A N 1
ATOM 2180 C CA . ILE A 1 321 ? 22.001 31.963 -34.111 1.00 47.55 321 ILE A CA 1
ATOM 2181 C C . ILE A 1 321 ? 22.996 33.081 -33.772 1.00 52.05 321 ILE A C 1
ATOM 2182 O O . ILE A 1 321 ? 23.656 33.607 -34.675 1.00 52.79 321 ILE A O 1
ATOM 2187 N N . GLY A 1 322 ? 23.074 33.445 -32.498 1.00 46.72 322 GLY A N 1
ATOM 2188 C CA . GLY A 1 322 ? 23.967 34.498 -32.042 1.00 46.16 322 GLY A CA 1
ATOM 2189 C C . GLY A 1 322 ? 24.601 34.224 -30.700 1.00 49.82 322 GLY A C 1
ATOM 2190 O O . GLY A 1 322 ? 24.414 33.148 -30.127 1.00 49.95 322 GLY A O 1
ATOM 2191 N N . LYS A 1 323 ? 25.373 35.203 -30.203 1.00 46.24 323 LYS A N 1
ATOM 2192 C CA . LYS A 1 323 ? 26.042 35.159 -28.906 1.00 45.85 323 LYS A CA 1
ATOM 2193 C C . LYS A 1 323 ? 25.012 35.483 -27.803 1.00 51.48 323 LYS A C 1
ATOM 2194 O O . LYS A 1 323 ? 24.233 36.434 -27.930 1.00 52.38 323 LYS A O 1
ATOM 2200 N N . GLY A 1 324 ? 24.981 34.647 -26.775 1.00 47.69 324 GLY A N 1
ATOM 2201 C CA . GLY A 1 324 ? 24.067 34.792 -25.650 1.00 48.01 324 GLY A CA 1
ATOM 2202 C C . GLY A 1 324 ? 22.965 33.754 -25.605 1.00 53.34 324 GLY A C 1
ATOM 2203 O O . GLY A 1 324 ? 22.334 33.453 -26.626 1.00 53.27 324 GLY A O 1
ATOM 2204 N N . ILE A 1 325 ? 22.743 33.183 -24.415 1.00 49.70 325 ILE A N 1
ATOM 2205 C CA . ILE A 1 325 ? 21.667 32.219 -24.161 1.00 49.65 325 ILE A CA 1
ATOM 2206 C C . ILE A 1 325 ? 20.839 32.759 -22.976 1.00 54.43 325 ILE A C 1
ATOM 2207 O O . ILE A 1 325 ? 21.167 33.832 -22.462 1.00 53.53 325 ILE A O 1
ATOM 2212 N N . VAL A 1 326 ? 19.788 32.049 -22.538 1.00 52.07 326 VAL A N 1
ATOM 2213 C CA . VAL A 1 326 ? 19.009 32.525 -21.390 1.00 52.71 326 VAL A CA 1
ATOM 2214 C C . VAL A 1 326 ? 19.891 32.457 -20.117 1.00 57.25 326 VAL A C 1
ATOM 2215 O O . VAL A 1 326 ? 20.325 31.372 -19.737 1.00 56.95 326 VAL A O 1
ATOM 2219 N N . GLY A 1 327 ? 20.199 33.622 -19.543 1.00 54.95 327 GLY A N 1
ATOM 2220 C CA . GLY A 1 327 ? 20.998 33.752 -18.320 1.00 55.49 327 GLY A CA 1
ATOM 2221 C C . GLY A 1 327 ? 22.520 33.772 -18.418 1.00 59.77 327 GLY A C 1
ATOM 2222 O O . GLY A 1 327 ? 23.199 33.795 -17.388 1.00 58.20 327 GLY A O 1
ATOM 2223 N N . ASP A 1 328 ? 23.073 33.743 -19.644 1.00 58.06 328 ASP A N 1
ATOM 2224 C CA . ASP A 1 328 ? 24.518 33.777 -19.914 1.00 58.13 328 ASP A CA 1
ATOM 2225 C C . ASP A 1 328 ? 24.747 34.420 -21.288 1.00 60.92 328 ASP A C 1
ATOM 2226 O O . ASP A 1 328 ? 24.557 33.773 -22.327 1.00 61.59 328 ASP A O 1
ATOM 2231 N N . ALA A 1 329 ? 25.138 35.699 -21.279 1.00 55.12 329 ALA A N 1
ATOM 2232 C CA . ALA A 1 329 ? 25.399 36.493 -22.480 1.00 53.88 329 ALA A CA 1
ATOM 2233 C C . ALA A 1 329 ? 26.661 36.068 -23.250 1.00 56.67 329 ALA A C 1
ATOM 2234 O O . ALA A 1 329 ? 26.800 36.415 -24.421 1.00 56.04 329 ALA A O 1
ATOM 2236 N N . GLU A 1 330 ? 27.569 35.324 -22.609 1.00 53.57 330 GLU A N 1
ATOM 2237 C CA . GLU A 1 330 ? 28.839 34.920 -23.215 1.00 53.59 330 GLU A CA 1
ATOM 2238 C C . GLU A 1 330 ? 28.808 33.560 -23.931 1.00 58.58 330 GLU A C 1
ATOM 2239 O O . GLU A 1 330 ? 29.750 33.260 -24.674 1.00 58.57 330 GLU A O 1
ATOM 2245 N N . ILE A 1 331 ? 27.735 32.750 -23.733 1.00 55.09 331 ILE A N 1
ATOM 2246 C CA . ILE A 1 331 ? 27.601 31.431 -24.378 1.00 54.62 331 ILE A CA 1
ATOM 2247 C C . ILE A 1 331 ? 26.953 31.551 -25.766 1.00 57.60 331 ILE A C 1
ATOM 2248 O O . ILE A 1 331 ? 25.977 32.270 -25.927 1.00 56.39 331 ILE A O 1
ATOM 2253 N N . MET A 1 332 ? 27.499 30.835 -26.756 1.00 54.56 332 MET A N 1
ATOM 2254 C CA . MET A 1 332 ? 26.969 30.815 -28.114 1.00 54.40 332 MET A CA 1
ATOM 2255 C C . MET A 1 332 ? 25.742 29.937 -28.198 1.00 58.05 332 MET A C 1
ATOM 2256 O O . MET A 1 332 ? 25.709 28.883 -27.561 1.00 58.06 332 MET A O 1
ATOM 2261 N N . GLU A 1 333 ? 24.743 30.347 -29.010 1.00 55.00 333 GLU A N 1
ATOM 2262 C CA . GLU A 1 333 ? 23.515 29.576 -29.241 1.00 54.39 333 GLU A CA 1
ATOM 2263 C C . GLU A 1 333 ? 23.846 28.346 -30.094 1.00 57.46 333 GLU A C 1
ATOM 2264 O O . GLU A 1 333 ? 24.589 28.467 -31.076 1.00 57.13 333 GLU A O 1
ATOM 2270 N N . ASN A 1 334 ? 23.292 27.170 -29.725 1.00 52.90 334 ASN A N 1
ATOM 2271 C CA . ASN A 1 334 ? 23.467 25.917 -30.465 1.00 51.34 334 ASN A CA 1
ATOM 2272 C C . ASN A 1 334 ? 22.232 25.637 -31.339 1.00 54.17 334 ASN A C 1
ATOM 2273 O O . ASN A 1 334 ? 21.097 25.737 -30.858 1.00 52.94 334 ASN A O 1
ATOM 2278 N N . GLY A 1 335 ? 22.482 25.301 -32.608 1.00 50.34 335 GLY A N 1
ATOM 2279 C CA . GLY A 1 335 ? 21.459 25.042 -33.622 1.00 49.78 335 GLY A CA 1
ATOM 2280 C C . GLY A 1 335 ? 20.545 23.859 -33.368 1.00 53.56 335 GLY A C 1
ATOM 2281 O O . GLY A 1 335 ? 19.359 23.907 -33.712 1.00 52.81 335 GLY A O 1
ATOM 2282 N N . ASN A 1 336 ? 21.094 22.778 -32.789 1.00 50.43 336 ASN A N 1
ATOM 2283 C CA . ASN A 1 336 ? 20.338 21.564 -32.460 1.00 49.89 336 ASN A CA 1
ATOM 2284 C C . ASN A 1 336 ? 19.465 21.764 -31.215 1.00 51.87 336 ASN A C 1
ATOM 2285 O O . ASN A 1 336 ? 18.335 21.267 -31.163 1.00 50.54 336 ASN A O 1
ATOM 2290 N N . ASP A 1 337 ? 19.989 22.523 -30.235 1.00 47.57 337 ASP A N 1
ATOM 2291 C CA . ASP A 1 337 ? 19.298 22.881 -29.000 1.00 46.57 337 ASP A CA 1
ATOM 2292 C C . ASP A 1 337 ? 18.093 23.789 -29.314 1.00 48.91 337 ASP A C 1
ATOM 2293 O O . ASP A 1 337 ? 17.017 23.601 -28.743 1.00 49.18 337 ASP A O 1
ATOM 2298 N N . LYS A 1 338 ? 18.266 24.742 -30.246 1.00 43.91 338 LYS A N 1
ATOM 2299 C CA . LYS A 1 338 ? 17.223 25.683 -30.661 1.00 43.67 338 LYS A CA 1
ATOM 2300 C C . LYS A 1 338 ? 16.055 24.958 -31.330 1.00 48.25 338 LYS A C 1
ATOM 2301 O O . LYS A 1 338 ? 14.907 25.167 -30.940 1.00 47.53 338 LYS A O 1
ATOM 2307 N N . MET A 1 339 ? 16.376 24.063 -32.286 1.00 45.83 339 MET A N 1
ATOM 2308 C CA . MET A 1 339 ? 15.478 23.214 -33.068 1.00 46.13 339 MET A CA 1
ATOM 2309 C C . MET A 1 339 ? 14.558 22.391 -32.167 1.00 49.09 339 MET A C 1
ATOM 2310 O O . MET A 1 339 ? 13.358 22.283 -32.452 1.00 48.94 339 MET A O 1
ATOM 2315 N N . GLN A 1 340 ? 15.110 21.882 -31.048 1.00 44.13 340 GLN A N 1
ATOM 2316 C CA . GLN A 1 340 ? 14.386 21.115 -30.035 1.00 42.79 340 GLN A CA 1
ATOM 2317 C C . GLN A 1 340 ? 13.341 22.008 -29.378 1.00 44.01 340 GLN A C 1
ATOM 2318 O O . GLN A 1 340 ? 12.190 21.610 -29.256 1.00 43.61 340 GLN A O 1
ATOM 2324 N N . ILE A 1 341 ? 13.740 23.227 -29.008 1.00 39.63 341 ILE A N 1
ATOM 2325 C CA . ILE A 1 341 ? 12.885 24.221 -28.368 1.00 39.55 341 ILE A CA 1
ATOM 2326 C C . ILE A 1 341 ? 11.786 24.697 -29.334 1.00 43.17 341 ILE A C 1
ATOM 2327 O O . ILE A 1 341 ? 10.661 24.912 -28.884 1.00 43.74 341 ILE A O 1
ATOM 2332 N N . LEU A 1 342 ? 12.075 24.770 -30.650 1.00 39.01 342 LEU A N 1
ATOM 2333 C CA . LEU A 1 342 ? 11.070 25.131 -31.664 1.00 38.84 342 LEU A CA 1
ATOM 2334 C C . LEU A 1 342 ? 10.007 24.047 -31.805 1.00 43.73 342 LEU A C 1
ATOM 2335 O O . LEU A 1 342 ? 8.823 24.364 -31.759 1.00 44.28 342 LEU A O 1
ATOM 2340 N N . ALA A 1 343 ? 10.433 22.773 -31.975 1.00 40.66 343 ALA A N 1
ATOM 2341 C CA . ALA A 1 343 ? 9.568 21.593 -32.079 1.00 39.73 343 ALA A CA 1
ATOM 2342 C C . ALA A 1 343 ? 8.748 21.404 -30.800 1.00 42.74 343 ALA A C 1
ATOM 2343 O O . ALA A 1 343 ? 7.605 20.966 -30.869 1.00 43.24 343 ALA A O 1
ATOM 2345 N N . MET A 1 344 ? 9.324 21.751 -29.641 1.00 38.13 344 MET A N 1
ATOM 2346 C CA . MET A 1 344 ? 8.631 21.677 -28.364 1.00 38.02 344 MET A CA 1
ATOM 2347 C C . MET A 1 344 ? 7.584 22.789 -28.247 1.00 42.74 344 MET A C 1
ATOM 2348 O O . MET A 1 344 ? 6.498 22.551 -27.722 1.00 42.65 344 MET A O 1
ATOM 2353 N N . ALA A 1 345 ? 7.915 23.998 -28.729 1.00 39.70 345 ALA A N 1
ATOM 2354 C CA . ALA A 1 345 ? 7.037 25.164 -28.722 1.00 40.12 345 ALA A CA 1
ATOM 2355 C C . ALA A 1 345 ? 5.814 24.949 -29.600 1.00 45.98 345 ALA A C 1
ATOM 2356 O O . ALA A 1 345 ? 4.709 25.311 -29.193 1.00 46.29 345 ALA A O 1
ATOM 2358 N N . CYS A 1 346 ? 6.012 24.355 -30.807 1.00 42.41 346 CYS A N 1
ATOM 2359 C CA . CYS A 1 346 ? 4.950 24.115 -31.780 1.00 42.29 346 CYS A CA 1
ATOM 2360 C C . CYS A 1 346 ? 3.915 23.107 -31.315 1.00 46.88 346 CYS A C 1
ATOM 2361 O O . CYS A 1 346 ? 2.762 23.167 -31.760 1.00 45.11 346 CYS A O 1
ATOM 2364 N N . PHE A 1 347 ? 4.326 22.180 -30.425 1.00 45.11 347 PHE A N 1
ATOM 2365 C CA . PHE A 1 347 ? 3.477 21.105 -29.891 1.00 44.55 347 PHE A CA 1
ATOM 2366 C C . PHE A 1 347 ? 3.091 21.299 -28.418 1.00 47.21 347 PHE A C 1
ATOM 2367 O O . PHE A 1 347 ? 2.226 20.573 -27.920 1.00 47.55 347 PHE A O 1
ATOM 2375 N N . GLY A 1 348 ? 3.695 22.296 -27.762 1.00 42.60 348 GLY A N 1
ATOM 2376 C CA . GLY A 1 348 ? 3.469 22.605 -26.351 1.00 41.86 348 GLY A CA 1
ATOM 2377 C C . GLY A 1 348 ? 4.001 21.489 -25.466 1.00 43.78 348 GLY A C 1
ATOM 2378 O O . GLY A 1 348 ? 3.276 20.986 -24.604 1.00 43.58 348 GLY A O 1
ATOM 2379 N N . LEU A 1 349 ? 5.275 21.096 -25.685 1.00 37.88 349 LEU A N 1
ATOM 2380 C CA . LEU A 1 349 ? 5.926 19.958 -25.045 1.00 37.25 349 LEU A CA 1
ATOM 2381 C C . LEU A 1 349 ? 6.649 20.206 -23.721 1.00 43.46 349 LEU A C 1
ATOM 2382 O O . LEU A 1 349 ? 7.128 19.231 -23.137 1.00 45.74 349 LEU A O 1
ATOM 2387 N N . ALA A 1 350 ? 6.731 21.464 -23.240 1.00 39.30 350 ALA A N 1
ATOM 2388 C CA . ALA A 1 350 ? 7.426 21.860 -22.003 1.00 38.54 350 ALA A CA 1
ATOM 2389 C C . ALA A 1 350 ? 7.132 20.975 -20.770 1.00 42.98 350 ALA A C 1
ATOM 2390 O O . ALA A 1 350 ? 8.057 20.672 -20.001 1.00 42.65 350 ALA A O 1
ATOM 2392 N N . TYR A 1 351 ? 5.853 20.557 -20.596 1.00 39.20 351 TYR A N 1
ATOM 2393 C CA . TYR A 1 351 ? 5.415 19.748 -19.457 1.00 39.18 351 TYR A CA 1
ATOM 2394 C C . TYR A 1 351 ? 5.209 18.281 -19.803 1.00 43.31 351 TYR A C 1
ATOM 2395 O O . TYR A 1 351 ? 4.890 17.496 -18.921 1.00 42.93 351 TYR A O 1
ATOM 2404 N N . GLU A 1 352 ? 5.452 17.892 -21.058 1.00 40.83 352 GLU A N 1
ATOM 2405 C CA . GLU A 1 352 ? 5.313 16.501 -21.491 1.00 41.21 352 GLU A CA 1
ATOM 2406 C C . GLU A 1 352 ? 6.446 15.627 -20.914 1.00 48.05 352 GLU A C 1
ATOM 2407 O O . GLU A 1 352 ? 7.447 16.141 -20.391 1.00 47.76 352 GLU A O 1
ATOM 2413 N N . ASP A 1 353 ? 6.249 14.305 -20.972 1.00 45.78 353 ASP A N 1
ATOM 2414 C CA . ASP A 1 353 ? 7.203 13.311 -20.512 1.00 45.85 353 ASP A CA 1
ATOM 2415 C C . ASP A 1 353 ? 8.334 13.361 -21.517 1.00 48.76 353 ASP A C 1
ATOM 2416 O O . ASP A 1 353 ? 8.106 13.148 -22.707 1.00 49.19 353 ASP A O 1
ATOM 2421 N N . THR A 1 354 ? 9.537 13.695 -21.053 1.00 45.67 354 THR A N 1
ATOM 2422 C CA . THR A 1 354 ? 10.728 13.823 -21.905 1.00 46.01 354 THR A CA 1
ATOM 2423 C C . THR A 1 354 ? 11.070 12.532 -22.666 1.00 51.57 354 THR A C 1
ATOM 2424 O O . THR A 1 354 ? 11.570 12.620 -23.788 1.00 51.00 354 THR A O 1
ATOM 2428 N N . GLY A 1 355 ? 10.757 11.375 -22.066 1.00 49.00 355 GLY A N 1
ATOM 2429 C CA . GLY A 1 355 ? 10.945 10.045 -22.644 1.00 48.73 355 GLY A CA 1
ATOM 2430 C C . GLY A 1 355 ? 10.088 9.821 -23.874 1.00 52.75 355 GLY A C 1
ATOM 2431 O O . GLY A 1 355 ? 10.580 9.293 -24.878 1.00 52.09 355 GLY A O 1
ATOM 2432 N N . ILE A 1 356 ? 8.798 10.273 -23.811 1.00 49.76 356 ILE A N 1
ATOM 2433 C CA . ILE A 1 356 ? 7.833 10.219 -24.918 1.00 49.48 356 ILE A CA 1
ATOM 2434 C C . ILE A 1 356 ? 8.455 11.017 -26.060 1.00 55.61 356 ILE A C 1
ATOM 2435 O O . ILE A 1 356 ? 8.552 10.509 -27.171 1.00 56.33 356 ILE A O 1
ATOM 2440 N N . VAL A 1 357 ? 8.917 12.250 -25.749 1.00 52.09 357 VAL A N 1
ATOM 2441 C CA . VAL A 1 357 ? 9.515 13.204 -26.677 1.00 51.33 357 VAL A CA 1
ATOM 2442 C C . VAL A 1 357 ? 10.797 12.645 -27.295 1.00 54.69 357 VAL A C 1
ATOM 2443 O O . VAL A 1 357 ? 10.950 12.732 -28.510 1.00 55.21 357 VAL A O 1
ATOM 2447 N N . ALA A 1 358 ? 11.676 12.018 -26.485 1.00 49.23 358 ALA A N 1
ATOM 2448 C CA . ALA A 1 358 ? 12.934 11.416 -26.944 1.00 48.37 358 ALA A CA 1
ATOM 2449 C C . ALA A 1 358 ? 12.718 10.366 -28.031 1.00 53.87 358 ALA A C 1
ATOM 2450 O O . ALA A 1 358 ? 13.575 10.195 -28.900 1.00 53.75 358 ALA A O 1
ATOM 2452 N N . ALA A 1 359 ? 11.570 9.660 -27.962 1.00 51.13 359 ALA A N 1
ATOM 2453 C CA . ALA A 1 359 ? 11.183 8.575 -28.860 1.00 51.11 359 ALA A CA 1
ATOM 2454 C C . ALA A 1 359 ? 10.808 9.027 -30.263 1.00 56.86 359 ALA A C 1
ATOM 2455 O O . ALA A 1 359 ? 10.973 8.252 -31.201 1.00 58.02 359 ALA A O 1
ATOM 2457 N N . MET A 1 360 ? 10.300 10.257 -30.417 1.00 53.30 360 MET A N 1
ATOM 2458 C CA . MET A 1 360 ? 9.848 10.786 -31.709 1.00 53.29 360 MET A CA 1
ATOM 2459 C C . MET A 1 360 ? 10.861 11.714 -32.391 1.00 57.43 360 MET A C 1
ATOM 2460 O O . MET A 1 360 ? 10.761 11.974 -33.596 1.00 58.30 360 MET A O 1
ATOM 2465 N N . ILE A 1 361 ? 11.835 12.189 -31.618 1.00 52.88 361 ILE A N 1
ATOM 2466 C CA . ILE A 1 361 ? 12.855 13.150 -32.006 1.00 52.65 361 ILE A CA 1
ATOM 2467 C C . ILE A 1 361 ? 14.081 12.468 -32.660 1.00 57.32 361 ILE A C 1
ATOM 2468 O O . ILE A 1 361 ? 14.514 11.394 -32.219 1.00 56.69 361 ILE A O 1
ATOM 2473 N N . SER A 1 362 ? 14.603 13.110 -33.741 1.00 54.21 362 SER A N 1
ATOM 2474 C CA . SER A 1 362 ? 15.751 12.668 -34.548 1.00 54.33 362 SER A CA 1
ATOM 2475 C C . SER A 1 362 ? 17.137 13.090 -34.001 1.00 59.53 362 SER A C 1
ATOM 2476 O O . SER A 1 362 ? 18.164 12.805 -34.628 1.00 60.07 362 SER A O 1
ATOM 2479 N N . GLN A 1 363 ? 17.153 13.748 -32.828 1.00 54.99 363 GLN A N 1
ATOM 2480 C CA . GLN A 1 363 ? 18.340 14.232 -32.128 1.00 54.27 363 GLN A CA 1
ATOM 2481 C C . GLN A 1 363 ? 18.285 13.758 -30.672 1.00 58.06 363 GLN A C 1
ATOM 2482 O O . GLN A 1 363 ? 17.204 13.382 -30.232 1.00 56.71 363 GLN A O 1
ATOM 2488 N N . PRO A 1 364 ? 19.391 13.735 -29.884 1.00 55.58 364 PRO A N 1
ATOM 2489 C CA . PRO A 1 364 ? 19.252 13.302 -28.483 1.00 55.25 364 PRO A CA 1
ATOM 2490 C C . PRO A 1 364 ? 18.437 14.328 -27.703 1.00 57.99 364 PRO A C 1
ATOM 2491 O O . PRO A 1 364 ? 18.585 15.530 -27.926 1.00 58.02 364 PRO A O 1
ATOM 2495 N N . MET A 1 365 ? 17.512 13.845 -26.870 1.00 53.47 365 MET A N 1
ATOM 2496 C CA . MET A 1 365 ? 16.656 14.684 -26.044 1.00 52.78 365 MET A CA 1
ATOM 2497 C C . MET A 1 365 ? 17.494 15.257 -24.901 1.00 55.05 365 MET A C 1
ATOM 2498 O O . MET A 1 365 ? 18.136 14.495 -24.170 1.00 55.33 365 MET A O 1
ATOM 2503 N N . LYS A 1 366 ? 17.494 16.593 -24.761 1.00 49.42 366 LYS A N 1
ATOM 2504 C CA . LYS A 1 366 ? 18.222 17.279 -23.700 1.00 48.35 366 LYS A CA 1
ATOM 2505 C C . LYS A 1 366 ? 17.275 17.995 -22.770 1.00 50.66 366 LYS A C 1
ATOM 2506 O O . LYS A 1 366 ? 16.282 18.551 -23.221 1.00 49.13 366 LYS A O 1
ATOM 2512 N N . LYS A 1 367 ? 17.578 17.974 -21.463 1.00 48.37 367 LYS A N 1
ATOM 2513 C CA . LYS A 1 367 ? 16.758 18.644 -20.444 1.00 47.79 367 LYS A CA 1
ATOM 2514 C C . LYS A 1 367 ? 16.993 20.138 -20.566 1.00 50.97 367 LYS A C 1
ATOM 2515 O O . LYS A 1 367 ? 18.026 20.545 -21.096 1.00 52.76 367 LYS A O 1
ATOM 2521 N N . ARG A 1 368 ? 16.014 20.945 -20.148 1.00 44.54 368 ARG A N 1
ATOM 2522 C CA . ARG A 1 368 ? 16.009 22.394 -20.284 1.00 43.17 368 ARG A CA 1
ATOM 2523 C C . ARG A 1 368 ? 17.360 23.083 -20.129 1.00 47.08 368 ARG A C 1
ATOM 2524 O O . ARG A 1 368 ? 17.773 23.806 -21.041 1.00 46.79 368 ARG A O 1
ATOM 2532 N N . TYR A 1 369 ? 18.034 22.884 -18.989 1.00 42.70 369 TYR A N 1
ATOM 2533 C CA . TYR A 1 369 ? 19.259 23.611 -18.689 1.00 41.91 369 TYR A CA 1
ATOM 2534 C C . TYR A 1 369 ? 20.542 22.969 -19.284 1.00 45.50 369 TYR A C 1
ATOM 2535 O O . TYR A 1 369 ? 21.638 23.476 -19.048 1.00 45.04 369 TYR A O 1
ATOM 2544 N N . GLN A 1 370 ? 20.384 21.955 -20.156 1.00 42.33 370 GLN A N 1
ATOM 2545 C CA . GLN A 1 370 ? 21.485 21.365 -20.920 1.00 42.82 370 GLN A CA 1
ATOM 2546 C C . GLN A 1 370 ? 21.571 22.082 -22.306 1.00 50.10 370 GLN A C 1
ATOM 2547 O O . GLN A 1 370 ? 22.629 22.070 -22.945 1.00 51.80 370 GLN A O 1
ATOM 2553 N N . LEU A 1 371 ? 20.457 22.726 -22.739 1.00 44.96 371 LEU A N 1
ATOM 2554 C CA . LEU A 1 371 ? 20.336 23.462 -23.999 1.00 43.78 371 LEU A CA 1
ATOM 2555 C C . LEU A 1 371 ? 20.930 24.868 -23.938 1.00 47.41 371 LEU A C 1
ATOM 2556 O O . LEU A 1 371 ? 20.756 25.592 -22.957 1.00 45.82 371 LEU A O 1
ATOM 2561 N N . LYS A 1 372 ? 21.574 25.264 -25.043 1.00 44.80 372 LYS A N 1
ATOM 2562 C CA . LYS A 1 372 ? 22.204 26.563 -25.250 1.00 43.87 372 LYS A CA 1
ATOM 2563 C C . LYS A 1 372 ? 21.347 27.309 -26.295 1.00 48.02 372 LYS A C 1
ATOM 2564 O O . LYS A 1 372 ? 21.593 27.226 -27.501 1.00 46.86 372 LYS A O 1
ATOM 2570 N N . VAL A 1 373 ? 20.277 27.972 -25.816 1.00 45.67 373 VAL A N 1
ATOM 2571 C CA . VAL A 1 373 ? 19.283 28.682 -26.642 1.00 45.02 373 VAL A CA 1
ATOM 2572 C C . VAL A 1 373 ? 18.966 30.066 -26.052 1.00 46.92 373 VAL A C 1
ATOM 2573 O O . VAL A 1 373 ? 18.862 30.204 -24.841 1.00 46.53 373 VAL A O 1
ATOM 2577 N N . GLY A 1 374 ? 18.762 31.050 -26.919 1.00 43.06 374 GLY A N 1
ATOM 2578 C CA . GLY A 1 374 ? 18.420 32.410 -26.520 1.00 42.92 374 GLY A CA 1
ATOM 2579 C C . GLY A 1 374 ? 16.937 32.726 -26.555 1.00 46.53 374 GLY A C 1
ATOM 2580 O O . GLY A 1 374 ? 16.099 31.825 -26.661 1.00 45.37 374 GLY A O 1
ATOM 2581 N N . ASN A 1 375 ? 16.631 34.034 -26.465 1.00 43.02 375 ASN A N 1
ATOM 2582 C CA . ASN A 1 375 ? 15.320 34.702 -26.457 1.00 41.84 375 ASN A CA 1
ATOM 2583 C C . ASN A 1 375 ? 14.329 34.376 -27.587 1.00 45.00 375 ASN A C 1
ATOM 2584 O O . ASN A 1 375 ? 13.120 34.480 -27.360 1.00 44.75 375 ASN A O 1
ATOM 2589 N N . PHE A 1 376 ? 14.824 34.083 -28.808 1.00 41.30 376 PHE A N 1
ATOM 2590 C CA . PHE A 1 376 ? 14.034 33.908 -30.047 1.00 41.45 376 PHE A CA 1
ATOM 2591 C C . PHE A 1 376 ? 13.615 35.300 -30.601 1.00 46.20 376 PHE A C 1
ATOM 2592 O O . PHE A 1 376 ? 12.898 35.395 -31.598 1.00 46.55 376 PHE A O 1
ATOM 2600 N N . ASN A 1 377 ? 14.055 36.375 -29.934 1.00 43.15 377 ASN A N 1
ATOM 2601 C CA . ASN A 1 377 ? 13.849 37.757 -30.362 1.00 43.31 377 ASN A CA 1
ATOM 2602 C C . ASN A 1 377 ? 14.972 38.038 -31.384 1.00 48.34 377 ASN A C 1
ATOM 2603 O O . ASN A 1 377 ? 16.018 37.380 -31.282 1.00 48.62 377 ASN A O 1
ATOM 2608 N N . PRO A 1 378 ? 14.819 38.962 -32.377 1.00 44.32 378 PRO A N 1
ATOM 2609 C CA . PRO A 1 378 ? 15.907 39.162 -33.343 1.00 43.51 378 PRO A CA 1
ATOM 2610 C C . PRO A 1 378 ? 17.217 39.508 -32.650 1.00 48.76 378 PRO A C 1
ATOM 2611 O O . PRO A 1 378 ? 17.219 40.423 -31.830 1.00 50.51 378 PRO A O 1
ATOM 2615 N N . PRO A 1 379 ? 18.314 38.743 -32.860 1.00 44.37 379 PRO A N 1
ATOM 2616 C CA . PRO A 1 379 ? 19.583 39.123 -32.215 1.00 44.13 379 PRO A CA 1
ATOM 2617 C C . PRO A 1 379 ? 20.141 40.376 -32.902 1.00 48.38 379 PRO A C 1
ATOM 2618 O O . PRO A 1 379 ? 19.809 40.607 -34.062 1.00 46.73 379 PRO A O 1
ATOM 2622 N N . GLU A 1 380 ? 20.975 41.181 -32.201 1.00 46.19 380 GLU A N 1
ATOM 2623 C CA . GLU A 1 380 ? 21.565 42.390 -32.793 1.00 46.50 380 GLU A CA 1
ATOM 2624 C C . GLU A 1 380 ? 22.436 42.034 -33.990 1.00 51.13 380 GLU A C 1
ATOM 2625 O O . GLU A 1 380 ? 22.402 42.716 -35.021 1.00 50.71 380 GLU A O 1
ATOM 2631 N N . GLU A 1 381 ? 23.165 40.920 -33.857 1.00 48.02 381 GLU A N 1
ATOM 2632 C CA . GLU A 1 381 ? 24.037 40.331 -34.862 1.00 47.91 381 GLU A CA 1
ATOM 2633 C C . GLU A 1 381 ? 23.959 38.827 -34.687 1.00 51.48 381 GLU A C 1
ATOM 2634 O O . GLU A 1 381 ? 23.898 38.335 -33.555 1.00 51.96 381 GLU A O 1
ATOM 2640 N N . GLY A 1 382 ? 23.979 38.111 -35.796 1.00 46.70 382 GLY A N 1
ATOM 2641 C CA . GLY A 1 382 ? 23.963 36.664 -35.761 1.00 46.60 382 GLY A CA 1
ATOM 2642 C C . GLY A 1 382 ? 24.374 35.995 -37.050 1.00 51.41 382 GLY A C 1
ATOM 2643 O O . GLY A 1 382 ? 25.213 36.502 -37.794 1.00 51.02 382 GLY A O 1
ATOM 2644 N N . THR A 1 383 ? 23.768 34.833 -37.300 1.00 49.04 383 THR A N 1
ATOM 2645 C CA . THR A 1 383 ? 23.984 33.955 -38.446 1.00 49.42 383 THR A CA 1
ATOM 2646 C C . THR A 1 383 ? 22.670 33.198 -38.707 1.00 53.92 383 THR A C 1
ATOM 2647 O O . THR A 1 383 ? 21.877 32.973 -37.797 1.00 53.12 383 THR A O 1
ATOM 2651 N N . ILE A 1 384 ? 22.432 32.856 -39.959 1.00 52.65 384 ILE A N 1
ATOM 2652 C CA . ILE A 1 384 ? 21.251 32.130 -40.395 1.00 53.82 384 ILE A CA 1
ATOM 2653 C C . ILE A 1 384 ? 21.526 30.612 -40.312 1.00 60.84 384 ILE A C 1
ATOM 2654 O O . ILE A 1 384 ? 22.579 30.132 -40.762 1.00 61.72 384 ILE A O 1
ATOM 2659 N N . LYS A 1 385 ? 20.581 29.878 -39.711 1.00 56.95 385 LYS A N 1
ATOM 2660 C CA . LYS A 1 385 ? 20.635 28.434 -39.583 1.00 56.82 385 LYS A CA 1
ATOM 2661 C C . LYS A 1 385 ? 19.277 27.906 -40.016 1.00 62.19 385 LYS A C 1
ATOM 2662 O O . LYS A 1 385 ? 18.243 28.389 -39.551 1.00 62.28 385 LYS A O 1
ATOM 2668 N N . GLY A 1 386 ? 19.291 26.958 -40.940 1.00 59.17 386 GLY A N 1
ATOM 2669 C CA . GLY A 1 386 ? 18.070 26.338 -41.434 1.00 59.13 386 GLY A CA 1
ATOM 2670 C C . GLY A 1 386 ? 17.524 25.343 -40.431 1.00 63.38 386 GLY A C 1
ATOM 2671 O O . GLY A 1 386 ? 18.234 24.927 -39.511 1.00 63.56 386 GLY A O 1
ATOM 2672 N N . THR A 1 387 ? 16.267 24.952 -40.610 1.00 59.45 387 THR A N 1
ATOM 2673 C CA . THR A 1 387 ? 15.580 23.994 -39.749 1.00 59.17 387 THR A CA 1
ATOM 2674 C C . THR A 1 387 ? 15.860 22.553 -40.188 1.00 63.73 387 THR A C 1
ATOM 2675 O O . THR A 1 387 ? 16.137 22.317 -41.360 1.00 63.46 387 THR A O 1
ATOM 2679 N N . SER A 1 388 ? 15.788 21.595 -39.242 1.00 61.20 388 SER A N 1
ATOM 2680 C CA . SER A 1 388 ? 16.010 20.163 -39.479 1.00 61.51 388 SER A CA 1
ATOM 2681 C C . SER A 1 388 ? 14.788 19.533 -40.175 1.00 67.84 388 SER A C 1
ATOM 2682 O O . SER A 1 388 ? 13.707 19.433 -39.582 1.00 67.83 388 SER A O 1
ATOM 2685 N N . ALA A 1 389 ? 14.984 19.118 -41.448 1.00 65.32 389 ALA A N 1
ATOM 2686 C CA . ALA A 1 389 ? 14.001 18.571 -42.393 1.00 65.03 389 ALA A CA 1
ATOM 2687 C C . ALA A 1 389 ? 13.098 17.433 -41.863 1.00 68.30 389 ALA A C 1
ATOM 2688 O O . ALA A 1 389 ? 11.877 17.513 -42.019 1.00 69.27 389 ALA A O 1
ATOM 2690 N N . GLY A 1 390 ? 13.686 16.390 -41.282 1.00 61.92 390 GLY A N 1
ATOM 2691 C CA . GLY A 1 390 ? 12.918 15.257 -40.783 1.00 60.27 390 GLY A CA 1
ATOM 2692 C C . GLY A 1 390 ? 13.058 15.067 -39.290 1.00 61.78 390 GLY A C 1
ATOM 2693 O O . GLY A 1 390 ? 13.443 13.982 -38.841 1.00 61.09 390 GLY A O 1
ATOM 2694 N N . TYR A 1 391 ? 12.734 16.122 -38.510 1.00 56.48 391 TYR A N 1
ATOM 2695 C CA . TYR A 1 391 ? 12.842 16.104 -37.048 1.00 55.08 391 TYR A CA 1
ATOM 2696 C C . TYR A 1 391 ? 11.919 15.074 -36.401 1.00 57.34 391 TYR A C 1
ATOM 2697 O O . TYR A 1 391 ? 12.388 14.277 -35.587 1.00 57.62 391 TYR A O 1
ATOM 2706 N N . PHE A 1 392 ? 10.625 15.074 -36.784 1.00 52.22 392 PHE A N 1
ATOM 2707 C CA . PHE A 1 392 ? 9.616 14.115 -36.313 1.00 58.24 392 PHE A CA 1
ATOM 2708 C C . PHE A 1 392 ? 9.345 13.101 -37.410 1.00 100.08 392 PHE A C 1
ATOM 2709 O O . PHE A 1 392 ? 10.225 12.818 -38.217 1.00 71.14 392 PHE A O 1
ATOM 2717 N N . HIS A 1 393 ? 11.204 11.073 -36.247 1.00 64.50 393 HIS A N 1
ATOM 2718 C CA . HIS A 1 393 ? 10.902 9.858 -37.009 1.00 64.11 393 HIS A CA 1
ATOM 2719 C C . HIS A 1 393 ? 9.527 9.236 -36.670 1.00 64.85 393 HIS A C 1
ATOM 2720 O O . HIS A 1 393 ? 9.013 8.418 -37.437 1.00 64.35 393 HIS A O 1
ATOM 2727 N N . LYS A 1 394 ? 8.935 9.637 -35.534 1.00 58.99 394 LYS A N 1
ATOM 2728 C CA . LYS A 1 394 ? 7.635 9.154 -35.073 1.00 57.17 394 LYS A CA 1
ATOM 2729 C C . LYS A 1 394 ? 6.642 10.299 -34.829 1.00 58.31 394 LYS A C 1
ATOM 2730 O O . LYS A 1 394 ? 7.048 11.451 -34.696 1.00 58.56 394 LYS A O 1
ATOM 2736 N N . TRP A 1 395 ? 5.345 9.962 -34.781 1.00 52.53 395 TRP A N 1
ATOM 2737 C CA . TRP A 1 395 ? 4.208 10.843 -34.528 1.00 51.60 395 TRP A CA 1
ATOM 2738 C C . TRP A 1 395 ? 3.263 10.175 -33.533 1.00 54.03 395 TRP A C 1
ATOM 2739 O O . TRP A 1 395 ? 3.430 8.993 -33.228 1.00 53.71 395 TRP A O 1
ATOM 2750 N N . ALA A 1 396 ? 2.280 10.938 -33.022 1.00 49.33 396 ALA A N 1
ATOM 2751 C CA . ALA A 1 396 ? 1.284 10.477 -32.049 1.00 47.70 396 ALA A CA 1
ATOM 2752 C C . ALA A 1 396 ? 0.029 11.350 -32.070 1.00 50.51 396 ALA A C 1
ATOM 2753 O O . ALA A 1 396 ? 0.082 12.516 -32.488 1.00 50.92 396 ALA A O 1
ATOM 2755 N N . GLU A 1 397 ? -1.101 10.789 -31.615 1.00 45.10 397 GLU A N 1
ATOM 2756 C CA . GLU A 1 397 ? -2.363 11.521 -31.511 1.00 44.75 397 GLU A CA 1
ATOM 2757 C C . GLU A 1 397 ? -2.277 12.381 -30.241 1.00 49.34 397 GLU A C 1
ATOM 2758 O O . GLU A 1 397 ? -1.438 12.106 -29.367 1.00 48.87 397 GLU A O 1
ATOM 2764 N N . PHE A 1 398 ? -3.129 13.412 -30.136 1.00 46.70 398 PHE A N 1
ATOM 2765 C CA . PHE A 1 398 ? -3.129 14.277 -28.963 1.00 47.09 398 PHE A CA 1
ATOM 2766 C C . PHE A 1 398 ? -4.095 13.775 -27.884 1.00 52.32 398 PHE A C 1
ATOM 2767 O O . PHE A 1 398 ? -5.223 13.393 -28.194 1.00 51.84 398 PHE A O 1
ATOM 2775 N N . GLY A 1 399 ? -3.630 13.793 -26.632 1.00 49.44 399 GLY A N 1
ATOM 2776 C CA . GLY A 1 399 ? -4.410 13.420 -25.456 1.00 48.71 399 GLY A CA 1
ATOM 2777 C C . GLY A 1 399 ? -5.240 14.600 -25.009 1.00 52.22 399 GLY A C 1
ATOM 2778 O O . GLY A 1 399 ? -4.893 15.268 -24.031 1.00 52.00 399 GLY A O 1
ATOM 2779 N N . ASN A 1 400 ? -6.328 14.879 -25.753 1.00 48.88 400 ASN A N 1
ATOM 2780 C CA . ASN A 1 400 ? -7.217 16.023 -25.544 1.00 49.22 400 ASN A CA 1
ATOM 2781 C C . ASN A 1 400 ? -8.261 15.819 -24.451 1.00 54.59 400 ASN A C 1
ATOM 2782 O O . ASN A 1 400 ? -8.880 16.792 -23.996 1.00 54.90 400 ASN A O 1
ATOM 2787 N N . ARG A 1 401 ? -8.441 14.563 -24.020 1.00 51.41 401 ARG A N 1
ATOM 2788 C CA . ARG A 1 401 ? -9.377 14.175 -22.973 1.00 51.06 401 ARG A CA 1
ATOM 2789 C C . ARG A 1 401 ? -8.615 13.647 -21.775 1.00 55.87 401 ARG A C 1
ATOM 2790 O O . ARG A 1 401 ? -7.382 13.556 -21.827 1.00 55.17 401 ARG A O 1
ATOM 2798 N N . LEU A 1 402 ? -9.354 13.297 -20.689 1.00 52.96 402 LEU A N 1
ATOM 2799 C CA . LEU A 1 402 ? -8.820 12.809 -19.416 1.00 52.41 402 LEU A CA 1
ATOM 2800 C C . LEU A 1 402 ? -7.765 11.693 -19.571 1.00 57.06 402 LEU A C 1
ATOM 2801 O O . LEU A 1 402 ? -8.061 10.651 -20.181 1.00 56.38 402 LEU A O 1
ATOM 2806 N N . PRO A 1 403 ? -6.524 11.926 -19.045 1.00 53.28 403 PRO A N 1
ATOM 2807 C CA . PRO A 1 403 ? -5.457 10.913 -19.151 1.00 52.79 403 PRO A CA 1
ATOM 2808 C C . PRO A 1 403 ? -5.783 9.571 -18.486 1.00 56.69 403 PRO A C 1
ATOM 2809 O O . PRO A 1 403 ? -5.396 8.527 -19.011 1.00 55.25 403 PRO A O 1
ATOM 2813 N N . PHE A 1 404 ? -6.512 9.589 -17.356 1.00 54.99 404 PHE A N 1
ATOM 2814 C CA . PHE A 1 404 ? -6.893 8.351 -16.675 1.00 55.72 404 PHE A CA 1
ATOM 2815 C C . PHE A 1 404 ? -8.155 7.718 -17.275 1.00 63.30 404 PHE A C 1
ATOM 2816 O O . PHE A 1 404 ? -8.379 6.523 -17.084 1.00 63.50 404 PHE A O 1
ATOM 2824 N N . ASN A 1 405 ? -8.931 8.501 -18.062 1.00 62.12 405 ASN A N 1
ATOM 2825 C CA . ASN A 1 405 ? -10.136 8.080 -18.790 1.00 62.42 405 ASN A CA 1
ATOM 2826 C C . ASN A 1 405 ? -11.205 7.474 -17.860 1.00 69.61 405 ASN A C 1
ATOM 2827 O O . ASN A 1 405 ? -11.558 6.289 -17.969 1.00 69.61 405 ASN A O 1
ATOM 2832 N N . SER A 1 406 ? -11.713 8.321 -16.940 1.00 68.00 406 SER A N 1
ATOM 2833 C CA . SER A 1 406 ? -12.750 8.015 -15.948 1.00 68.53 406 SER A CA 1
ATOM 2834 C C . SER A 1 406 ? -14.091 7.567 -16.584 1.00 73.97 406 SER A C 1
ATOM 2835 O O . SER A 1 406 ? -14.921 6.975 -15.888 1.00 73.92 406 SER A O 1
ATOM 2838 N N . PHE A 1 407 ? -14.288 7.836 -17.900 1.00 71.34 407 PHE A N 1
ATOM 2839 C CA . PHE A 1 407 ? -15.487 7.459 -18.665 1.00 71.31 407 PHE A CA 1
ATOM 2840 C C . PHE A 1 407 ? -15.251 6.259 -19.613 1.00 75.85 407 PHE A C 1
ATOM 2841 O O . PHE A 1 407 ? -16.206 5.537 -19.920 1.00 75.32 407 PHE A O 1
ATOM 2849 N N . GLY A 1 408 ? -13.999 6.071 -20.059 1.00 72.59 408 GLY A N 1
ATOM 2850 C CA . GLY A 1 408 ? -13.602 5.006 -20.978 1.00 72.51 408 GLY A CA 1
ATOM 2851 C C . GLY A 1 408 ? -14.289 5.103 -22.327 1.00 76.77 408 GLY A C 1
ATOM 2852 O O . GLY A 1 408 ? -14.697 4.083 -22.886 1.00 76.52 408 GLY A O 1
ATOM 2853 N N . THR A 1 409 ? -14.424 6.342 -22.846 1.00 73.56 409 THR A N 1
ATOM 2854 C CA . THR A 1 409 ? -15.118 6.712 -24.094 1.00 73.70 409 THR A CA 1
ATOM 2855 C C . THR A 1 409 ? -14.639 5.940 -25.368 1.00 76.05 409 THR A C 1
ATOM 2856 O O . THR A 1 409 ? -15.479 5.413 -26.113 1.00 75.46 409 THR A O 1
ATOM 2860 N N . GLY A 1 410 ? -13.326 5.892 -25.593 1.00 71.08 410 GLY A N 1
ATOM 2861 C CA . GLY A 1 410 ? -12.729 5.173 -26.716 1.00 69.93 410 GLY A CA 1
ATOM 2862 C C . GLY A 1 410 ? -11.986 3.935 -26.260 1.00 71.53 410 GLY A C 1
ATOM 2863 O O . GLY A 1 410 ? -11.068 3.466 -26.937 1.00 71.35 410 GLY A O 1
ATOM 2864 N N . GLU A 1 411 ? -12.381 3.419 -25.086 1.00 66.17 411 GLU A N 1
ATOM 2865 C CA . GLU A 1 411 ? -11.819 2.257 -24.400 1.00 65.35 411 GLU A CA 1
ATOM 2866 C C . GLU A 1 411 ? -12.927 1.211 -24.181 1.00 66.94 411 GLU A C 1
ATOM 2867 O O . GLU A 1 411 ? -14.110 1.510 -24.401 1.00 67.17 411 GLU A O 1
ATOM 2873 N N . SER A 1 412 ? -12.544 -0.012 -23.749 1.00 60.09 412 SER A N 1
ATOM 2874 C CA . SER A 1 412 ? -13.491 -1.072 -23.411 1.00 58.19 412 SER A CA 1
ATOM 2875 C C . SER A 1 412 ? -14.038 -0.764 -22.018 1.00 58.78 412 SER A C 1
ATOM 2876 O O . SER A 1 412 ? -13.299 -0.298 -21.150 1.00 58.27 412 SER A O 1
ATOM 2879 N N . LYS A 1 413 ? -15.332 -1.015 -21.810 1.00 53.18 413 LYS A N 1
ATOM 2880 C CA . LYS A 1 413 ? -16.005 -0.738 -20.540 1.00 51.01 413 LYS A CA 1
ATOM 2881 C C . LYS A 1 413 ? -15.823 -1.837 -19.474 1.00 51.29 413 LYS A C 1
ATOM 2882 O O . LYS A 1 413 ? -16.071 -1.571 -18.292 1.00 50.05 413 LYS A O 1
ATOM 2888 N N . GLN A 1 414 ? -15.354 -3.048 -19.877 1.00 45.50 414 GLN A N 1
ATOM 2889 C CA . GLN A 1 414 ? -15.153 -4.188 -18.976 1.00 44.17 414 GLN A CA 1
ATOM 2890 C C . GLN A 1 414 ? -13.984 -3.989 -18.007 1.00 48.96 414 GLN A C 1
ATOM 2891 O O . GLN A 1 414 ? -12.820 -3.920 -18.411 1.00 49.62 414 GLN A O 1
ATOM 2897 N N . ILE A 1 415 ? -14.328 -3.903 -16.717 1.00 44.52 415 ILE A N 1
ATOM 2898 C CA . ILE A 1 415 ? -13.421 -3.662 -15.593 1.00 43.99 415 ILE A CA 1
ATOM 2899 C C . ILE A 1 415 ? -13.271 -4.918 -14.710 1.00 45.54 415 ILE A C 1
ATOM 2900 O O . ILE A 1 415 ? -12.296 -5.031 -13.982 1.00 43.35 415 ILE A O 1
ATOM 2905 N N . SER A 1 416 ? -14.228 -5.856 -14.794 1.00 41.46 416 SER A N 1
ATOM 2906 C CA . SER A 1 416 ? -14.206 -7.068 -14.010 1.00 41.61 416 SER A CA 1
ATOM 2907 C C . SER A 1 416 ? -14.859 -8.238 -14.716 1.00 45.77 416 SER A C 1
ATOM 2908 O O . SER A 1 416 ? -15.466 -8.094 -15.785 1.00 45.37 416 SER A O 1
ATOM 2911 N N . ASN A 1 417 ? -14.723 -9.409 -14.097 1.00 42.15 417 ASN A N 1
ATOM 2912 C CA . ASN A 1 417 ? -15.327 -10.647 -14.554 1.00 42.07 417 ASN A CA 1
ATOM 2913 C C . ASN A 1 417 ? -16.376 -11.109 -13.556 1.00 46.06 417 ASN A C 1
ATOM 2914 O O . ASN A 1 417 ? -16.201 -10.961 -12.345 1.00 45.80 417 ASN A O 1
ATOM 2919 N N . SER A 1 418 ? -17.440 -11.717 -14.067 1.00 42.04 418 SER A N 1
ATOM 2920 C CA . SER A 1 418 ? -18.462 -12.331 -13.246 1.00 40.87 418 SER A CA 1
ATOM 2921 C C . SER A 1 418 ? -18.260 -13.817 -13.431 1.00 43.87 418 SER A C 1
ATOM 2922 O O . SER A 1 418 ? -18.324 -14.325 -14.548 1.00 42.72 418 SER A O 1
ATOM 2925 N N . GLY A 1 419 ? -17.913 -14.481 -12.339 1.00 41.01 419 GLY A N 1
ATOM 2926 C CA . GLY A 1 419 ? -17.629 -15.908 -12.328 1.00 39.86 419 GLY A CA 1
ATOM 2927 C C . GLY A 1 419 ? -18.838 -16.759 -12.617 1.00 42.69 419 GLY A C 1
ATOM 2928 O O . GLY A 1 419 ? -19.888 -16.587 -11.984 1.00 43.02 419 GLY A O 1
ATOM 2929 N N . VAL A 1 420 ? -18.684 -17.680 -13.588 1.00 36.72 420 VAL A N 1
ATOM 2930 C CA . VAL A 1 420 ? -19.720 -18.628 -13.992 1.00 34.56 420 VAL A CA 1
ATOM 2931 C C . VAL A 1 420 ? -19.363 -19.978 -13.394 1.00 39.61 420 VAL A C 1
ATOM 2932 O O . VAL A 1 420 ? -20.189 -20.580 -12.694 1.00 39.38 420 VAL A O 1
ATOM 2936 N N . PHE A 1 421 ? -18.125 -20.447 -13.634 1.00 36.00 421 PHE A N 1
ATOM 2937 C CA . PHE A 1 421 ? -17.714 -21.742 -13.100 1.00 35.41 421 PHE A CA 1
ATOM 2938 C C . PHE A 1 421 ? -17.046 -21.641 -11.720 1.00 39.17 421 PHE A C 1
ATOM 2939 O O . PHE A 1 421 ? -16.420 -20.638 -11.400 1.00 37.61 421 PHE A O 1
ATOM 2947 N N . ALA A 1 422 ? -17.218 -22.679 -10.888 1.00 38.15 422 ALA A N 1
ATOM 2948 C CA . ALA A 1 422 ? -16.609 -22.730 -9.561 1.00 38.36 422 ALA A CA 1
ATOM 2949 C C . ALA A 1 422 ? -15.196 -23.240 -9.777 1.00 43.03 422 ALA A C 1
ATOM 2950 O O . ALA A 1 422 ? -14.921 -24.430 -9.588 1.00 40.85 422 ALA A O 1
ATOM 2952 N N . VAL A 1 423 ? -14.332 -22.330 -10.315 1.00 41.22 423 VAL A N 1
ATOM 2953 C CA . VAL A 1 423 ? -12.919 -22.564 -10.647 1.00 41.20 423 VAL A CA 1
ATOM 2954 C C . VAL A 1 423 ? -12.095 -21.482 -9.989 1.00 45.72 423 VAL A C 1
ATOM 2955 O O . VAL A 1 423 ? -12.457 -20.312 -10.090 1.00 45.15 423 VAL A O 1
ATOM 2959 N N . GLN A 1 424 ? -10.970 -21.871 -9.348 1.00 43.59 424 GLN A N 1
ATOM 2960 C CA . GLN A 1 424 ? -10.052 -20.954 -8.672 1.00 43.39 424 GLN A CA 1
ATOM 2961 C C . GLN A 1 424 ? -9.372 -19.985 -9.620 1.00 48.50 424 GLN A C 1
ATOM 2962 O O . GLN A 1 424 ? -8.787 -20.378 -10.636 1.00 48.76 424 GLN A O 1
ATOM 2968 N N . ARG A 1 425 ? -9.493 -18.705 -9.291 1.00 45.12 425 ARG A N 1
ATOM 2969 C CA . ARG A 1 425 ? -8.939 -17.610 -10.079 1.00 45.17 425 ARG A CA 1
ATOM 2970 C C . ARG A 1 425 ? -8.641 -16.444 -9.174 1.00 45.61 425 ARG A C 1
ATOM 2971 O O . ARG A 1 425 ? -9.403 -16.222 -8.241 1.00 43.57 425 ARG A O 1
ATOM 2979 N N . PRO A 1 426 ? -7.599 -15.636 -9.446 1.00 41.93 426 PRO A N 1
ATOM 2980 C CA . PRO A 1 426 ? -7.392 -14.436 -8.619 1.00 41.89 426 PRO A CA 1
ATOM 2981 C C . PRO A 1 426 ? -8.437 -13.360 -8.962 1.00 48.09 426 PRO A C 1
ATOM 2982 O O . PRO A 1 426 ? -9.281 -13.571 -9.848 1.00 48.61 426 PRO A O 1
ATOM 2986 N N . SER A 1 427 ? -8.398 -12.215 -8.261 1.00 45.45 427 SER A N 1
ATOM 2987 C CA . SER A 1 427 ? -9.282 -11.095 -8.584 1.00 44.98 427 SER A CA 1
ATOM 2988 C C . SER A 1 427 ? -8.726 -10.458 -9.849 1.00 47.15 427 SER A C 1
ATOM 2989 O O . SER A 1 427 ? -7.524 -10.202 -9.925 1.00 47.59 427 SER A O 1
ATOM 2992 N N . THR A 1 428 ? -9.589 -10.249 -10.846 1.00 43.00 428 THR A N 1
ATOM 2993 C CA . THR A 1 428 ? -9.241 -9.676 -12.159 1.00 42.66 428 THR A CA 1
ATOM 2994 C C . THR A 1 428 ? -9.679 -8.189 -12.328 1.00 46.80 428 THR A C 1
ATOM 2995 O O . THR A 1 428 ? -9.340 -7.540 -13.329 1.00 47.91 428 THR A O 1
ATOM 2999 N N . THR A 1 429 ? -10.418 -7.668 -11.333 1.00 41.25 429 THR A N 1
ATOM 3000 C CA . THR A 1 429 ? -10.963 -6.316 -11.258 1.00 39.92 429 THR A CA 1
ATOM 3001 C C . THR A 1 429 ? -9.903 -5.223 -11.432 1.00 44.44 429 THR A C 1
ATOM 3002 O O . THR A 1 429 ? -8.907 -5.212 -10.699 1.00 44.96 429 THR A O 1
ATOM 3006 N N . ASN A 1 430 ? -10.138 -4.288 -12.385 1.00 40.12 430 ASN A N 1
ATOM 3007 C CA . ASN A 1 430 ? -9.247 -3.158 -12.623 1.00 39.38 430 ASN A CA 1
ATOM 3008 C C . ASN A 1 430 ? -9.428 -2.151 -11.480 1.00 44.44 430 ASN A C 1
ATOM 3009 O O . ASN A 1 430 ? -10.433 -1.434 -11.422 1.00 43.68 430 ASN A O 1
ATOM 3014 N N . ILE A 1 431 ? -8.459 -2.144 -10.545 1.00 42.42 431 ILE A N 1
ATOM 3015 C CA . ILE A 1 431 ? -8.475 -1.321 -9.323 1.00 41.83 431 ILE A CA 1
ATOM 3016 C C . ILE A 1 431 ? -8.506 0.178 -9.607 1.00 45.08 431 ILE A C 1
ATOM 3017 O O . ILE A 1 431 ? -9.274 0.883 -8.938 1.00 44.26 431 ILE A O 1
ATOM 3022 N N . GLN A 1 432 ? -7.704 0.670 -10.581 1.00 41.71 432 GLN A N 1
ATOM 3023 C CA . GLN A 1 432 ? -7.707 2.106 -10.848 1.00 41.46 432 GLN A CA 1
ATOM 3024 C C . GLN A 1 432 ? -8.966 2.572 -11.542 1.00 43.40 432 GLN A C 1
ATOM 3025 O O . GLN A 1 432 ? -9.409 3.675 -11.238 1.00 43.45 432 GLN A O 1
ATOM 3031 N N . ARG A 1 433 ? -9.574 1.737 -12.415 1.00 38.46 433 ARG A N 1
ATOM 3032 C CA . ARG A 1 433 ? -10.832 2.086 -13.102 1.00 37.17 433 ARG A CA 1
ATOM 3033 C C . ARG A 1 433 ? -12.009 2.065 -12.123 1.00 36.34 433 ARG A C 1
ATOM 3034 O O . ARG A 1 433 ? -12.873 2.923 -12.211 1.00 34.63 433 ARG A O 1
ATOM 3042 N N . LEU A 1 434 ? -11.994 1.145 -11.145 1.00 33.26 434 LEU A N 1
ATOM 3043 C CA . LEU A 1 434 ? -12.992 1.054 -10.059 1.00 33.01 434 LEU A CA 1
ATOM 3044 C C . LEU A 1 434 ? -12.922 2.297 -9.173 1.00 40.01 434 LEU A C 1
ATOM 3045 O O . LEU A 1 434 ? -13.965 2.831 -8.785 1.00 41.15 434 LEU A O 1
ATOM 3050 N N . ALA A 1 435 ? -11.693 2.782 -8.897 1.00 37.37 435 ALA A N 1
ATOM 3051 C CA . ALA A 1 435 ? -11.432 4.005 -8.141 1.00 37.20 435 ALA A CA 1
ATOM 3052 C C . ALA A 1 435 ? -11.977 5.213 -8.905 1.00 42.20 435 ALA A C 1
ATOM 3053 O O . ALA A 1 435 ? -12.660 6.046 -8.314 1.00 41.72 435 ALA A O 1
ATOM 3055 N N . GLU A 1 436 ? -11.704 5.283 -10.227 1.00 41.11 436 GLU A N 1
ATOM 3056 C CA . GLU A 1 436 ? -12.146 6.364 -11.126 1.00 42.13 436 GLU A CA 1
ATOM 3057 C C . GLU A 1 436 ? -13.687 6.410 -11.184 1.00 48.73 436 GLU A C 1
ATOM 3058 O O . GLU A 1 436 ? -14.282 7.487 -11.045 1.00 49.65 436 GLU A O 1
ATOM 3064 N N . LEU A 1 437 ? -14.319 5.225 -11.336 1.00 44.75 437 LEU A N 1
ATOM 3065 C CA . LEU A 1 437 ? -15.772 5.053 -11.391 1.00 44.33 437 LEU A CA 1
ATOM 3066 C C . LEU A 1 437 ? -16.452 5.414 -10.061 1.00 48.99 437 LEU A C 1
ATOM 3067 O O . LEU A 1 437 ? -17.437 6.146 -10.083 1.00 49.18 437 LEU A O 1
ATOM 3072 N N . MET A 1 438 ? -15.949 4.906 -8.918 1.00 44.74 438 MET A N 1
ATOM 3073 C CA . MET A 1 438 ? -16.554 5.210 -7.624 1.00 44.80 438 MET A CA 1
ATOM 3074 C C . MET A 1 438 ? -16.569 6.694 -7.268 1.00 52.60 438 MET A C 1
ATOM 3075 O O . MET A 1 438 ? -17.544 7.153 -6.677 1.00 52.47 438 MET A O 1
ATOM 3080 N N . ALA A 1 439 ? -15.508 7.444 -7.630 1.00 52.02 439 ALA A N 1
ATOM 3081 C CA . ALA A 1 439 ? -15.406 8.891 -7.372 1.00 53.05 439 ALA A CA 1
ATOM 3082 C C . ALA A 1 439 ? -16.452 9.648 -8.197 1.00 59.66 439 ALA A C 1
ATOM 3083 O O . ALA A 1 439 ? -17.130 10.545 -7.681 1.00 60.76 439 ALA A O 1
ATOM 3085 N N . ARG A 1 440 ? -16.599 9.233 -9.466 1.00 55.75 440 ARG A N 1
ATOM 3086 C CA . ARG A 1 440 ? -17.535 9.731 -10.465 1.00 55.55 440 ARG A CA 1
ATOM 3087 C C . ARG A 1 440 ? -19.000 9.471 -9.999 1.00 61.86 440 ARG A C 1
ATOM 3088 O O . ARG A 1 440 ? -19.812 10.401 -9.980 1.00 61.16 440 ARG A O 1
ATOM 3096 N N . ASN A 1 441 ? -19.298 8.210 -9.581 1.00 60.29 441 ASN A N 1
ATOM 3097 C CA . ASN A 1 441 ? -20.605 7.647 -9.195 1.00 60.71 441 ASN A CA 1
ATOM 3098 C C . ASN A 1 441 ? -21.146 7.925 -7.799 1.00 66.53 441 ASN A C 1
ATOM 3099 O O . ASN A 1 441 ? -22.361 8.047 -7.656 1.00 65.58 441 ASN A O 1
ATOM 3104 N N . THR A 1 442 ? -20.287 7.899 -6.765 1.00 65.82 442 THR A N 1
ATOM 3105 C CA . THR A 1 442 ? -20.720 8.021 -5.370 1.00 66.75 442 THR A CA 1
ATOM 3106 C C . THR A 1 442 ? -20.565 9.441 -4.782 1.00 73.67 442 THR A C 1
ATOM 3107 O O . THR A 1 442 ? -19.904 9.639 -3.752 1.00 73.17 442 THR A O 1
ATOM 3111 N N . GLY A 1 443 ? -21.242 10.395 -5.412 1.00 72.64 443 GLY A N 1
ATOM 3112 C CA . GLY A 1 443 ? -21.234 11.790 -4.996 1.00 73.82 443 GLY A CA 1
ATOM 3113 C C . GLY A 1 443 ? -22.459 12.173 -4.193 1.00 81.06 443 GLY A C 1
ATOM 3114 O O . GLY A 1 443 ? -23.591 11.974 -4.651 1.00 81.48 443 GLY A O 1
ATOM 3115 N N . GLU A 1 444 ? -22.239 12.726 -2.986 1.00 79.02 444 GLU A N 1
ATOM 3116 C CA . GLU A 1 444 ? -23.318 13.152 -2.085 1.00 79.13 444 GLU A CA 1
ATOM 3117 C C . GLU A 1 444 ? -23.598 14.660 -2.274 1.00 82.81 444 GLU A C 1
ATOM 3118 O O . GLU A 1 444 ? -22.722 15.483 -2.015 1.00 81.64 444 GLU A O 1
ATOM 3124 N N . THR A 1 445 ? -24.805 15.001 -2.774 1.00 79.80 445 THR A N 1
ATOM 3125 C CA . THR A 1 445 ? -25.252 16.376 -3.063 1.00 79.60 445 THR A CA 1
ATOM 3126 C C . THR A 1 445 ? -25.466 17.204 -1.791 1.00 83.13 445 THR A C 1
ATOM 3127 O O . THR A 1 445 ? -25.393 18.434 -1.832 1.00 82.79 445 THR A O 1
ATOM 3131 N N . SER A 1 446 ? -25.740 16.526 -0.674 1.00 79.61 446 SER A N 1
ATOM 3132 C CA . SER A 1 446 ? -25.967 17.141 0.630 1.00 79.71 446 SER A CA 1
ATOM 3133 C C . SER A 1 446 ? -24.640 17.525 1.318 1.00 83.37 446 SER A C 1
ATOM 3134 O O . SER A 1 446 ? -24.669 18.182 2.364 1.00 83.66 446 SER A O 1
ATOM 3137 N N . ASP A 1 447 ? -23.488 17.119 0.730 1.00 78.61 447 ASP A N 1
ATOM 3138 C CA . ASP A 1 447 ? -22.146 17.341 1.270 1.00 77.94 447 ASP A CA 1
ATOM 3139 C C . ASP A 1 447 ? -21.746 18.792 1.473 1.00 79.44 447 ASP A C 1
ATOM 3140 O O . ASP A 1 447 ? -21.934 19.640 0.597 1.00 79.08 447 ASP A O 1
ATOM 3145 N N . ASN A 1 448 ? -21.151 19.037 2.649 1.00 73.88 448 ASN A N 1
ATOM 3146 C CA . ASN A 1 448 ? -20.621 20.303 3.130 1.00 72.74 448 ASN A CA 1
ATOM 3147 C C . ASN A 1 448 ? -19.239 20.500 2.499 1.00 74.38 448 ASN A C 1
ATOM 3148 O O . ASN A 1 448 ? -18.674 19.543 1.970 1.00 73.84 448 ASN A O 1
ATOM 3153 N N . PHE A 1 449 ? -18.701 21.740 2.542 1.00 69.76 449 PHE A N 1
ATOM 3154 C CA . PHE A 1 449 ? -17.357 22.083 2.050 1.00 68.87 449 PHE A CA 1
ATOM 3155 C C . PHE A 1 449 ? -16.323 21.128 2.683 1.00 68.91 449 PHE A C 1
ATOM 3156 O O . PHE A 1 449 ? -15.581 20.478 1.953 1.00 68.06 449 PHE A O 1
ATOM 3164 N N . THR A 1 450 ? -16.357 20.985 4.025 1.00 63.23 450 THR A N 1
ATOM 3165 C CA . THR A 1 450 ? -15.496 20.105 4.814 1.00 62.20 450 THR A CA 1
ATOM 3166 C C . THR A 1 450 ? -15.595 18.646 4.334 1.00 64.72 450 THR A C 1
ATOM 3167 O O . THR A 1 450 ? -14.561 17.976 4.226 1.00 63.98 450 THR A O 1
ATOM 3171 N N . GLN A 1 451 ? -16.824 18.170 4.021 1.00 60.81 451 GLN A N 1
ATOM 3172 C CA . GLN A 1 451 ? -17.056 16.798 3.539 1.00 60.63 451 GLN A CA 1
ATOM 3173 C C . GLN A 1 451 ? -16.337 16.564 2.205 1.00 63.47 451 GLN A C 1
ATOM 3174 O O . GLN A 1 451 ? -15.684 15.532 2.031 1.00 63.36 451 GLN A O 1
ATOM 3180 N N . LEU A 1 452 ? -16.446 17.550 1.285 1.00 58.53 452 LEU A N 1
ATOM 3181 C CA . LEU A 1 452 ? -15.864 17.557 -0.062 1.00 57.07 452 LEU A CA 1
ATOM 3182 C C . LEU A 1 452 ? -14.357 17.656 -0.038 1.00 58.75 452 LEU A C 1
ATOM 3183 O O . LEU A 1 452 ? -13.698 17.014 -0.863 1.00 58.08 452 LEU A O 1
ATOM 3188 N N . VAL A 1 453 ? -13.817 18.476 0.897 1.00 53.39 453 VAL A N 1
ATOM 3189 C CA . VAL A 1 453 ? -12.380 18.685 1.114 1.00 52.73 453 VAL A CA 1
ATOM 3190 C C . VAL A 1 453 ? -11.735 17.340 1.496 1.00 57.17 453 VAL A C 1
ATOM 3191 O O . VAL A 1 453 ? -10.674 17.008 0.963 1.00 57.26 453 VAL A O 1
ATOM 3195 N N . GLN A 1 454 ? -12.410 16.549 2.362 1.00 53.36 454 GLN A N 1
ATOM 3196 C CA . GLN A 1 454 ? -11.937 15.231 2.774 1.00 53.15 454 GLN A CA 1
ATOM 3197 C C . GLN A 1 454 ? -11.972 14.216 1.631 1.00 56.39 454 GLN A C 1
ATOM 3198 O O . GLN A 1 454 ? -10.988 13.502 1.433 1.00 57.30 454 GLN A O 1
ATOM 3204 N N . LYS A 1 455 ? -13.076 14.181 0.862 1.00 50.39 455 LYS A N 1
ATOM 3205 C CA . LYS A 1 455 ? -13.249 13.303 -0.298 1.00 49.16 455 LYS A CA 1
ATOM 3206 C C . LYS A 1 455 ? -12.143 13.523 -1.370 1.00 52.22 455 LYS A C 1
ATOM 3207 O O . LYS A 1 455 ? -11.660 12.530 -1.928 1.00 53.01 455 LYS A O 1
ATOM 3213 N N . ILE A 1 456 ? -11.733 14.805 -1.636 1.00 45.85 456 ILE A N 1
ATOM 3214 C CA . ILE A 1 456 ? -10.643 15.146 -2.575 1.00 45.23 456 ILE A CA 1
ATOM 3215 C C . ILE A 1 456 ? -9.312 14.595 -2.028 1.00 49.28 456 ILE A C 1
ATOM 3216 O O . ILE A 1 456 ? -8.590 13.919 -2.755 1.00 48.89 456 ILE A O 1
ATOM 3221 N N . ARG A 1 457 ? -9.018 14.857 -0.745 1.00 46.29 457 ARG A N 1
ATOM 3222 C CA . ARG A 1 457 ? -7.803 14.380 -0.074 1.00 47.06 457 ARG A CA 1
ATOM 3223 C C . ARG A 1 457 ? -7.680 12.869 -0.122 1.00 51.87 457 ARG A C 1
ATOM 3224 O O . ARG A 1 457 ? -6.586 12.353 -0.364 1.00 53.10 457 ARG A O 1
ATOM 3232 N N . GLU A 1 458 ? -8.808 12.169 0.067 1.00 47.04 458 GLU A N 1
ATOM 3233 C CA . GLU A 1 458 ? -8.895 10.711 0.039 1.00 46.15 458 GLU A CA 1
ATOM 3234 C C . GLU A 1 458 ? -8.897 10.165 -1.389 1.00 48.50 458 GLU A C 1
ATOM 3235 O O . GLU A 1 458 ? -8.623 8.982 -1.581 1.00 49.49 458 GLU A O 1
ATOM 3241 N N . GLN A 1 459 ? -9.196 11.018 -2.388 1.00 42.51 459 GLN A N 1
ATOM 3242 C CA . GLN A 1 459 ? -9.141 10.640 -3.795 1.00 41.17 459 GLN A CA 1
ATOM 3243 C C . GLN A 1 459 ? -7.658 10.662 -4.200 1.00 45.94 459 GLN A C 1
ATOM 3244 O O . GLN A 1 459 ? -7.192 9.725 -4.849 1.00 46.39 459 GLN A O 1
ATOM 3250 N N . VAL A 1 460 ? -6.917 11.709 -3.762 1.00 42.21 460 VAL A N 1
ATOM 3251 C CA . VAL A 1 460 ? -5.476 11.892 -3.971 1.00 42.18 460 VAL A CA 1
ATOM 3252 C C . VAL A 1 460 ? -4.731 10.690 -3.387 1.00 46.98 460 VAL A C 1
ATOM 3253 O O . VAL A 1 460 ? -3.956 10.067 -4.103 1.00 47.64 460 VAL A O 1
ATOM 3257 N N . GLY A 1 461 ? -4.985 10.389 -2.106 1.00 43.36 461 GLY A N 1
ATOM 3258 C CA . GLY A 1 461 ? -4.409 9.267 -1.370 1.00 42.50 461 GLY A CA 1
ATOM 3259 C C . GLY A 1 461 ? -4.599 7.913 -2.028 1.00 45.89 461 GLY A C 1
ATOM 3260 O O . GLY A 1 461 ? -3.628 7.175 -2.162 1.00 45.80 461 GLY A O 1
ATOM 3261 N N . THR A 1 462 ? -5.837 7.586 -2.468 1.00 42.51 462 THR A N 1
ATOM 3262 C CA . THR A 1 462 ? -6.177 6.329 -3.165 1.00 42.75 462 THR A CA 1
ATOM 3263 C C . THR A 1 462 ? -5.348 6.159 -4.465 1.00 48.68 462 THR A C 1
ATOM 3264 O O . THR A 1 462 ? -4.854 5.065 -4.738 1.00 48.59 462 THR A O 1
ATOM 3268 N N . PHE A 1 463 ? -5.172 7.233 -5.234 1.00 46.65 463 PHE A N 1
ATOM 3269 C CA . PHE A 1 463 ? -4.374 7.169 -6.451 1.00 47.80 463 PHE A CA 1
ATOM 3270 C C . PHE A 1 463 ? -2.883 7.187 -6.148 1.00 54.29 463 PHE A C 1
ATOM 3271 O O . PHE A 1 463 ? -2.125 6.515 -6.841 1.00 54.50 463 PHE A O 1
ATOM 3279 N N . ALA A 1 464 ? -2.472 7.896 -5.079 1.00 52.33 464 ALA A N 1
ATOM 3280 C CA . ALA A 1 464 ? -1.083 7.950 -4.621 1.00 53.50 464 ALA A CA 1
ATOM 3281 C C . ALA A 1 464 ? -0.629 6.621 -3.992 1.00 58.57 464 ALA A C 1
ATOM 3282 O O . ALA A 1 464 ? 0.562 6.342 -3.988 1.00 58.82 464 ALA A O 1
ATOM 3284 N N . ASP A 1 465 ? -1.563 5.811 -3.456 1.00 55.88 465 ASP A N 1
ATOM 3285 C CA . ASP A 1 465 ? -1.249 4.499 -2.869 1.00 56.27 465 ASP A CA 1
ATOM 3286 C C . ASP A 1 465 ? -1.046 3.462 -3.991 1.00 61.37 465 ASP A C 1
ATOM 3287 O O . ASP A 1 465 ? -0.377 2.439 -3.780 1.00 61.51 465 ASP A O 1
ATOM 3292 N N . GLN A 1 466 ? -1.634 3.748 -5.179 1.00 56.76 466 GLN A N 1
ATOM 3293 C CA . GLN A 1 466 ? -1.621 2.943 -6.395 1.00 56.26 466 GLN A CA 1
ATOM 3294 C C . GLN A 1 466 ? -0.467 3.284 -7.341 1.00 61.07 466 GLN A C 1
ATOM 3295 O O . GLN A 1 466 ? -0.185 2.488 -8.241 1.00 61.09 466 GLN A O 1
ATOM 3301 N N . LYS A 1 467 ? 0.137 4.487 -7.173 1.00 57.39 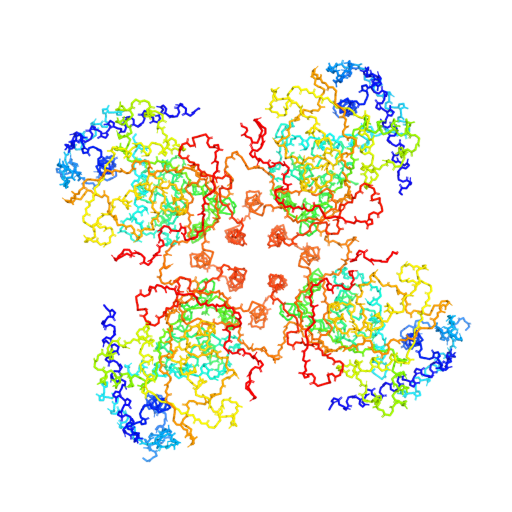467 LYS A N 1
ATOM 3302 C CA . LYS A 1 467 ? 1.249 5.115 -7.919 1.00 57.97 467 LYS A CA 1
ATOM 3303 C C . LYS A 1 467 ? 1.935 4.244 -9.003 1.00 61.65 467 LYS A C 1
ATOM 3304 O O . LYS A 1 467 ? 1.933 4.645 -10.175 1.00 62.22 467 LYS A O 1
ATOM 3310 N N . ALA A 1 468 ? 2.523 3.087 -8.623 1.00 56.07 468 ALA A N 1
ATOM 3311 C CA . ALA A 1 468 ? 3.223 2.193 -9.555 1.00 55.36 468 ALA A CA 1
ATOM 3312 C C . ALA A 1 468 ? 2.340 1.573 -10.659 1.00 57.88 468 ALA A C 1
ATOM 3313 O O . ALA A 1 468 ? 2.789 1.446 -11.805 1.00 58.54 468 ALA A O 1
ATOM 3315 N N . ASN A 1 469 ? 1.097 1.203 -10.321 1.00 51.92 469 ASN A N 1
ATOM 3316 C CA . ASN A 1 469 ? 0.171 0.562 -11.258 1.00 51.07 469 ASN A CA 1
ATOM 3317 C C . ASN A 1 469 ? -0.609 1.537 -12.149 1.00 52.62 469 ASN A C 1
ATOM 3318 O O . ASN A 1 469 ? -1.144 1.116 -13.176 1.00 51.14 469 ASN A O 1
ATOM 3323 N N . LEU A 1 470 ? -0.655 2.833 -11.765 1.00 48.48 470 LEU A N 1
ATOM 3324 C CA . LEU A 1 470 ? -1.355 3.895 -12.492 1.00 46.98 470 LEU A CA 1
ATOM 3325 C C . LEU A 1 470 ? -0.844 4.026 -13.904 1.00 51.28 470 LEU A C 1
ATOM 3326 O O . LEU A 1 470 ? 0.372 4.074 -14.127 1.00 51.21 470 LEU A O 1
ATOM 3331 N N . ARG A 1 471 ? -1.773 4.074 -14.863 1.00 47.36 471 ARG A N 1
ATOM 3332 C CA . ARG A 1 471 ? -1.437 4.214 -16.275 1.00 46.53 471 ARG A CA 1
ATOM 3333 C C . ARG A 1 471 ? -2.286 5.303 -16.902 1.00 48.98 471 ARG A C 1
ATOM 3334 O O . ARG A 1 471 ? -3.516 5.306 -16.753 1.00 47.62 471 ARG A O 1
ATOM 3342 N N . GLU A 1 472 ? -1.617 6.245 -17.584 1.00 45.22 472 GLU A N 1
ATOM 3343 C CA . GLU A 1 472 ? -2.268 7.345 -18.301 1.00 44.87 472 GLU A CA 1
ATOM 3344 C C . GLU A 1 472 ? -2.295 7.003 -19.787 1.00 48.53 472 GLU A C 1
ATOM 3345 O O . GLU A 1 472 ? -1.340 6.410 -20.292 1.00 47.24 472 GLU A O 1
ATOM 3351 N N . PHE A 1 473 ? -3.388 7.384 -20.477 1.00 46.27 473 PHE A N 1
ATOM 3352 C CA . PHE A 1 473 ? -3.627 7.203 -21.917 1.00 46.97 473 PHE A CA 1
ATOM 3353 C C . PHE A 1 473 ? -3.444 5.757 -22.396 1.00 53.94 473 PHE A C 1
ATOM 3354 O O . PHE A 1 473 ? -2.907 5.533 -23.495 1.00 53.07 473 PHE A O 1
ATOM 3362 N N . THR A 1 474 ? -3.912 4.778 -21.578 1.00 52.85 474 THR A N 1
ATOM 3363 C CA . THR A 1 474 ? -3.849 3.345 -21.891 1.00 52.98 474 THR A CA 1
ATOM 3364 C C . THR A 1 474 ? -4.464 3.100 -23.246 1.00 58.70 474 THR A C 1
ATOM 3365 O O . THR A 1 474 ? -5.616 3.486 -23.484 1.00 58.94 474 THR A O 1
ATOM 3369 N N . GLY A 1 475 ? -3.666 2.521 -24.131 1.00 56.07 475 GLY A N 1
ATOM 3370 C CA . GLY A 1 475 ? -4.079 2.228 -25.495 1.00 56.32 475 GLY A CA 1
ATOM 3371 C C . GLY A 1 475 ? -3.438 3.128 -26.524 1.00 61.17 475 GLY A C 1
ATOM 3372 O O . GLY A 1 475 ? -3.574 2.879 -27.723 1.00 62.31 475 GLY A O 1
ATOM 3373 N N . GLY A 1 476 ? -2.753 4.171 -26.061 1.00 56.85 476 GLY A N 1
ATOM 3374 C CA . GLY A 1 476 ? -2.068 5.126 -26.927 1.00 55.93 476 GLY A CA 1
ATOM 3375 C C . GLY A 1 476 ? -0.654 4.700 -27.260 1.00 58.17 476 GLY A C 1
ATOM 3376 O O . GLY A 1 476 ? 0.105 4.293 -26.368 1.00 56.65 476 GLY A O 1
ATOM 3377 N N . TYR A 1 477 ? -0.296 4.801 -28.553 1.00 54.87 477 TYR A N 1
ATOM 3378 C CA . TYR A 1 477 ? 1.017 4.399 -29.071 1.00 54.93 477 TYR A CA 1
ATOM 3379 C C . TYR A 1 477 ? 1.656 5.448 -29.971 1.00 58.88 477 TYR A C 1
ATOM 3380 O O . TYR A 1 477 ? 0.974 6.357 -30.468 1.00 58.74 477 TYR A O 1
ATOM 3389 N N . ILE A 1 478 ? 2.978 5.294 -30.186 1.00 54.89 478 ILE A N 1
ATOM 3390 C CA . ILE A 1 478 ? 3.776 6.112 -31.090 1.00 54.54 478 ILE A CA 1
ATOM 3391 C C . ILE A 1 478 ? 3.829 5.364 -32.422 1.00 59.67 478 ILE A C 1
ATOM 3392 O O . ILE A 1 478 ? 3.946 4.136 -32.421 1.00 59.62 478 ILE A O 1
ATOM 3397 N N . TYR A 1 479 ? 3.685 6.090 -33.542 1.00 56.98 479 TYR A N 1
ATOM 3398 C CA . TYR A 1 479 ? 3.677 5.512 -34.886 1.00 57.74 479 TYR A CA 1
ATOM 3399 C C . TYR A 1 479 ? 4.730 6.185 -35.748 1.00 64.13 479 TYR A C 1
ATOM 3400 O O . TYR A 1 479 ? 5.081 7.314 -35.460 1.00 64.64 479 TYR A O 1
ATOM 3409 N N . ASP A 1 480 ? 5.240 5.514 -36.793 1.00 62.21 480 ASP A N 1
ATOM 3410 C CA . ASP A 1 480 ? 6.247 6.100 -37.695 1.00 62.59 480 ASP A CA 1
ATOM 3411 C C . ASP A 1 480 ? 5.551 7.043 -38.678 1.00 67.23 480 ASP A C 1
ATOM 3412 O O . ASP A 1 480 ? 4.353 6.853 -38.908 1.00 66.64 480 ASP A O 1
ATOM 3417 N N . ILE A 1 481 ? 6.271 8.057 -39.250 1.00 64.48 481 ILE A N 1
ATOM 3418 C CA . ILE A 1 481 ? 5.662 9.022 -40.201 1.00 64.80 481 ILE A CA 1
ATOM 3419 C C . ILE A 1 481 ? 5.074 8.321 -41.432 1.00 69.91 481 ILE A C 1
ATOM 3420 O O . ILE A 1 481 ? 4.029 8.741 -41.938 1.00 70.52 481 ILE A O 1
ATOM 3425 N N . THR A 1 482 ? 5.753 7.257 -41.899 1.00 65.92 482 THR A N 1
ATOM 3426 C CA . THR A 1 482 ? 5.366 6.414 -43.028 1.00 65.65 482 THR A CA 1
ATOM 3427 C C . THR A 1 482 ? 4.035 5.708 -42.710 1.00 69.68 482 THR A C 1
ATOM 3428 O O . THR A 1 482 ? 3.186 5.565 -43.596 1.00 69.72 482 THR A O 1
ATOM 3432 N N . ASP A 1 483 ? 3.856 5.309 -41.432 1.00 65.76 483 ASP A N 1
ATOM 3433 C CA . ASP A 1 483 ? 2.689 4.608 -40.894 1.00 65.59 483 ASP A CA 1
ATOM 3434 C C . ASP A 1 483 ? 1.501 5.555 -40.675 1.00 69.08 483 ASP A C 1
ATOM 3435 O O . ASP A 1 483 ? 1.176 5.914 -39.541 1.00 69.36 483 ASP A O 1
ATOM 3440 N N . VAL A 1 484 ? 0.851 5.940 -41.776 1.00 64.88 484 VAL A N 1
ATOM 3441 C CA . VAL A 1 484 ? -0.298 6.847 -41.791 1.00 64.89 484 VAL A CA 1
ATOM 3442 C C . VAL A 1 484 ? -1.523 6.182 -41.122 1.00 70.98 484 VAL A C 1
ATOM 3443 O O . VAL A 1 484 ? -2.160 6.793 -40.260 1.00 70.88 484 VAL A O 1
ATOM 3447 N N . THR A 1 485 ? -1.811 4.921 -41.510 1.00 68.35 485 THR A N 1
ATOM 3448 C CA . THR A 1 485 ? -2.949 4.091 -41.091 1.00 68.14 485 THR A CA 1
ATOM 3449 C C . THR A 1 485 ? -2.937 3.594 -39.631 1.00 72.72 485 THR A C 1
ATOM 3450 O O . THR A 1 485 ? -3.933 2.991 -39.210 1.00 73.29 485 THR A O 1
ATOM 3454 N N . LYS A 1 486 ? -1.830 3.818 -38.869 1.00 68.44 486 LYS A N 1
ATOM 3455 C CA . LYS A 1 486 ? -1.648 3.382 -37.462 1.00 67.68 486 LYS A CA 1
ATOM 3456 C C . LYS A 1 486 ? -1.629 1.832 -37.327 1.00 71.44 486 LYS A C 1
ATOM 3457 O O . LYS A 1 486 ? -1.867 1.285 -36.243 1.00 70.54 486 LYS A O 1
ATOM 3463 N N . SER A 1 487 ? -1.331 1.145 -38.449 1.00 68.56 487 SER A N 1
ATOM 3464 C CA . SER A 1 487 ? -1.270 -0.314 -38.612 1.00 68.05 487 SER A CA 1
ATOM 3465 C C . SER A 1 487 ? -0.217 -1.016 -37.738 1.00 72.21 487 SER A C 1
ATOM 3466 O O . SER A 1 487 ? -0.445 -2.153 -37.306 1.00 71.76 487 SER A O 1
ATOM 3469 N N . ASN A 1 488 ? 0.925 -0.346 -37.482 1.00 68.66 488 ASN A N 1
ATOM 3470 C CA . ASN A 1 488 ? 2.018 -0.903 -36.689 1.00 68.39 488 ASN A CA 1
ATOM 3471 C C . ASN A 1 488 ? 2.327 -0.069 -35.407 1.00 72.21 488 ASN A C 1
ATOM 3472 O O . ASN A 1 488 ? 3.230 0.775 -35.426 1.00 71.33 488 ASN A O 1
ATOM 3477 N N . PRO A 1 489 ? 1.607 -0.322 -34.278 1.00 69.39 489 PRO A N 1
ATOM 3478 C CA . PRO A 1 489 ? 1.890 0.421 -33.032 1.00 69.61 489 PRO A CA 1
ATOM 3479 C C . PRO A 1 489 ? 3.258 0.104 -32.431 1.00 75.68 489 PRO A C 1
ATOM 3480 O O . PRO A 1 489 ? 3.745 -1.022 -32.572 1.00 76.30 489 PRO A O 1
ATOM 3484 N N . LYS A 1 490 ? 3.872 1.100 -31.757 1.00 72.60 490 LYS A N 1
ATOM 3485 C CA . LYS A 1 490 ? 5.190 0.985 -31.110 1.00 72.23 490 LYS A CA 1
ATOM 3486 C C . LYS A 1 490 ? 5.166 1.552 -29.685 1.00 76.95 490 LYS A C 1
ATOM 3487 O O . LYS A 1 490 ? 4.415 2.492 -29.405 1.00 76.13 490 LYS A O 1
ATOM 3493 N N . ILE A 1 491 ? 6.010 0.994 -28.796 1.00 74.76 491 ILE A N 1
ATOM 3494 C CA . ILE A 1 491 ? 6.155 1.446 -27.405 1.00 75.21 491 ILE A CA 1
ATOM 3495 C C . ILE A 1 491 ? 7.358 2.419 -27.312 1.00 81.18 491 ILE A C 1
ATOM 3496 O O . ILE A 1 491 ? 8.440 2.067 -27.798 1.00 81.20 491 ILE A O 1
ATOM 3501 N N . PRO A 1 492 ? 7.197 3.629 -26.695 1.00 78.34 492 PRO A N 1
ATOM 3502 C CA . PRO A 1 492 ? 8.323 4.580 -26.605 1.00 78.15 492 PRO A CA 1
ATOM 3503 C C . PRO A 1 492 ? 9.587 4.093 -25.893 1.00 82.88 492 PRO A C 1
ATOM 3504 O O . PRO A 1 492 ? 10.665 4.624 -26.180 1.00 82.84 492 PRO A O 1
ATOM 3508 N N . GLN A 1 493 ? 9.464 3.084 -24.992 1.00 79.57 493 GLN A N 1
ATOM 3509 C CA . GLN A 1 493 ? 10.556 2.512 -24.182 1.00 79.38 493 GLN A CA 1
ATOM 3510 C C . GLN A 1 493 ? 11.147 3.606 -23.283 1.00 81.02 493 GLN A C 1
ATOM 3511 O O . GLN A 1 493 ? 12.128 4.267 -23.638 1.00 80.68 493 GLN A O 1
ATOM 3517 N N . LEU A 1 494 ? 10.489 3.812 -22.131 1.00 75.86 494 LEU A N 1
ATOM 3518 C CA . LEU A 1 494 ? 10.801 4.842 -21.142 1.00 74.79 494 LEU A CA 1
ATOM 3519 C C . LEU A 1 494 ? 11.389 4.306 -19.822 1.00 77.06 494 LEU A C 1
ATOM 3520 O O . LEU A 1 494 ? 11.408 3.097 -19.577 1.00 77.13 494 LEU A O 1
ATOM 3525 N N . GLY A 1 495 ? 11.874 5.235 -19.004 1.00 71.58 495 GLY A N 1
ATOM 3526 C CA . GLY A 1 495 ? 12.476 4.981 -17.706 1.00 70.30 495 GLY A CA 1
ATOM 3527 C C . GLY A 1 495 ? 13.331 6.153 -17.275 1.00 72.52 495 GLY A C 1
ATOM 3528 O O . GLY A 1 495 ? 13.995 6.780 -18.107 1.00 72.66 495 GLY A O 1
ATOM 3529 N N . GLY A 1 496 ? 13.312 6.451 -15.980 1.00 66.70 496 GLY A N 1
ATOM 3530 C CA . GLY A 1 496 ? 14.090 7.553 -15.423 1.00 65.05 496 GLY A CA 1
ATOM 3531 C C . GLY A 1 496 ? 13.354 8.874 -15.389 1.00 64.69 496 GLY A C 1
ATOM 3532 O O . GLY A 1 496 ? 12.132 8.910 -15.560 1.00 64.97 496 GLY A O 1
ATOM 3533 N N . ASN A 1 497 ? 14.094 9.970 -15.150 1.00 57.43 497 ASN A N 1
ATOM 3534 C CA . ASN A 1 497 ? 13.525 11.314 -15.052 1.00 55.55 497 ASN A CA 1
ATOM 3535 C C . ASN A 1 497 ? 12.851 11.773 -16.362 1.00 55.77 497 ASN A C 1
ATOM 3536 O O . ASN A 1 497 ? 13.461 11.765 -17.435 1.00 56.45 497 ASN A O 1
ATOM 3541 N N . SER A 1 498 ? 11.564 12.116 -16.252 1.00 47.99 498 SER A N 1
ATOM 3542 C CA . SER A 1 498 ? 10.699 12.556 -17.346 1.00 45.79 498 SER A CA 1
ATOM 3543 C C . SER A 1 498 ? 10.403 14.074 -17.255 1.00 46.56 498 SER A C 1
ATOM 3544 O O . SER A 1 498 ? 9.671 14.617 -18.089 1.00 43.41 498 SER A O 1
ATOM 3547 N N . PHE A 1 499 ? 10.995 14.744 -16.237 1.00 42.34 499 PHE A N 1
ATOM 3548 C CA . PHE A 1 499 ? 10.822 16.172 -15.997 1.00 41.91 499 PHE A CA 1
ATOM 3549 C C . PHE A 1 499 ? 11.806 16.980 -16.836 1.00 45.79 499 PHE A C 1
ATOM 3550 O O . PHE A 1 499 ? 13.015 16.791 -16.710 1.00 45.29 499 PHE A O 1
ATOM 3558 N N . PHE A 1 500 ? 11.277 17.863 -17.700 1.00 41.85 500 PHE A N 1
ATOM 3559 C CA . PHE A 1 500 ? 12.066 18.742 -18.574 1.00 41.70 500 PHE A CA 1
ATOM 3560 C C . PHE A 1 500 ? 12.837 19.793 -17.772 1.00 47.19 500 PHE A C 1
ATOM 3561 O O . PHE A 1 500 ? 13.992 20.080 -18.088 1.00 47.35 500 PHE A O 1
ATOM 3569 N N . PHE A 1 501 ? 12.209 20.327 -16.709 1.00 44.75 501 PHE A N 1
ATOM 3570 C CA . PHE A 1 501 ? 12.769 21.356 -15.839 1.00 45.05 501 PHE A CA 1
ATOM 3571 C C . PHE A 1 501 ? 13.646 20.796 -14.698 1.00 53.75 501 PHE A C 1
ATOM 3572 O O . PHE A 1 501 ? 13.856 21.465 -13.684 1.00 53.06 501 PHE A O 1
ATOM 3580 N N . GLU A 1 502 ? 14.245 19.606 -14.939 1.00 54.02 502 GLU A N 1
ATOM 3581 C CA . GLU A 1 502 ? 15.170 18.896 -14.049 1.00 54.24 502 GLU A CA 1
ATOM 3582 C C . GLU A 1 502 ? 16.555 19.542 -14.127 1.00 58.93 502 GLU A C 1
ATOM 3583 O O . GLU A 1 502 ? 16.997 19.956 -15.216 1.00 59.05 502 GLU A O 1
ATOM 3589 N N . PHE A 1 503 ? 17.250 19.576 -12.974 1.00 54.73 503 PHE A N 1
ATOM 3590 C CA . PHE A 1 503 ? 18.624 20.053 -12.868 1.00 53.90 503 PHE A CA 1
ATOM 3591 C C . PHE A 1 503 ? 19.518 18.809 -12.876 1.00 58.04 503 PHE A C 1
ATOM 3592 O O . PHE A 1 503 ? 19.233 17.848 -12.168 1.00 57.55 503 PHE A O 1
ATOM 3600 N N . THR A 1 504 ? 20.542 18.802 -13.739 1.00 55.94 504 THR A N 1
ATOM 3601 C CA . THR A 1 504 ? 21.480 17.691 -13.940 1.00 56.65 504 THR A CA 1
ATOM 3602 C C . THR A 1 504 ? 22.929 18.198 -13.834 1.00 63.51 504 THR A C 1
ATOM 3603 O O . THR A 1 504 ? 23.159 19.408 -13.922 1.00 63.32 504 THR A O 1
ATOM 3607 N N . GLY A 1 505 ? 23.890 17.275 -13.717 1.00 61.46 505 GLY A N 1
ATOM 3608 C CA . GLY A 1 505 ? 25.314 17.611 -13.672 1.00 61.67 505 GLY A CA 1
ATOM 3609 C C . GLY A 1 505 ? 25.801 18.245 -14.965 1.00 66.25 505 GLY A C 1
ATOM 3610 O O . GLY A 1 505 ? 26.647 19.146 -14.944 1.00 65.45 505 GLY A O 1
ATOM 3611 N N . SER A 1 506 ? 25.203 17.802 -16.096 1.00 63.63 506 SER A N 1
ATOM 3612 C CA . SER A 1 506 ? 25.444 18.212 -17.485 1.00 63.42 506 SER A CA 1
ATOM 3613 C C . SER A 1 506 ? 25.013 19.650 -17.803 1.00 67.41 506 SER A C 1
ATOM 3614 O O . SER A 1 506 ? 25.382 20.162 -18.864 1.00 67.43 506 SER A O 1
ATOM 3617 N N . ASP A 1 507 ? 24.241 20.297 -16.898 1.00 63.80 507 ASP A N 1
ATOM 3618 C CA . ASP A 1 507 ? 23.719 21.666 -17.041 1.00 63.34 507 ASP A CA 1
ATOM 3619 C C . ASP A 1 507 ? 24.766 22.710 -17.440 1.00 66.80 507 ASP A C 1
ATOM 3620 O O . ASP A 1 507 ? 25.930 22.605 -17.048 1.00 66.12 507 ASP A O 1
ATOM 3625 N N . VAL A 1 508 ? 24.339 23.695 -18.262 1.00 63.37 508 VAL A N 1
ATOM 3626 C CA . VAL A 1 508 ? 25.172 24.777 -18.803 1.00 63.18 508 VAL A CA 1
ATOM 3627 C C . VAL A 1 508 ? 25.471 25.843 -17.715 1.00 68.20 508 VAL A C 1
ATOM 3628 O O . VAL A 1 508 ? 24.548 26.194 -16.980 1.00 67.96 508 VAL A O 1
ATOM 3632 N N . PRO A 1 509 ? 26.736 26.357 -17.596 1.00 65.02 509 PRO A N 1
ATOM 3633 C CA . PRO A 1 509 ? 27.048 27.380 -16.574 1.00 64.82 509 PRO A CA 1
ATOM 3634 C C . PRO A 1 509 ? 26.025 28.506 -16.427 1.00 70.11 509 PRO A C 1
ATOM 3635 O O . PRO A 1 509 ? 25.541 29.020 -17.444 1.00 70.90 509 PRO A O 1
ATOM 3639 N N . ARG A 1 510 ? 25.699 28.876 -15.156 1.00 66.25 510 ARG A N 1
ATOM 3640 C CA . ARG A 1 510 ? 24.744 29.915 -14.723 1.00 66.35 510 ARG A CA 1
ATOM 3641 C C . ARG A 1 510 ? 23.274 29.445 -14.723 1.00 71.12 510 ARG A C 1
ATOM 3642 O O . ARG A 1 510 ? 22.417 30.170 -14.209 1.00 70.62 510 ARG A O 1
ATOM 3650 N N . THR A 1 511 ? 22.987 28.234 -15.285 1.00 68.85 511 THR A N 1
ATOM 3651 C CA . THR A 1 511 ? 21.647 27.607 -15.350 1.00 68.76 511 THR A CA 1
ATOM 3652 C C . THR A 1 511 ? 21.664 26.206 -14.731 1.00 72.92 511 THR A C 1
ATOM 3653 O O . THR A 1 511 ? 22.511 25.389 -15.092 1.00 72.22 511 THR A O 1
ATOM 3657 N N . GLY A 1 512 ? 20.758 25.960 -13.781 1.00 70.62 512 GLY A N 1
ATOM 3658 C CA . GLY A 1 512 ? 20.669 24.696 -13.046 1.00 70.69 512 GLY A CA 1
ATOM 3659 C C . GLY A 1 512 ? 21.832 24.491 -12.092 1.00 75.81 512 GLY A C 1
ATOM 3660 O O . GLY A 1 512 ? 21.877 23.501 -11.356 1.00 75.35 512 GLY A O 1
ATOM 3661 N N . ALA A 1 513 ? 22.811 25.424 -12.163 1.00 73.62 513 ALA A N 1
ATOM 3662 C CA . ALA A 1 513 ? 24.029 25.575 -11.366 1.00 73.47 513 ALA A CA 1
ATOM 3663 C C . ALA A 1 513 ? 23.797 26.881 -10.584 1.00 77.96 513 ALA A C 1
ATOM 3664 O O . ALA A 1 513 ? 23.760 26.856 -9.350 1.00 78.31 513 ALA A O 1
ATOM 3666 N N . LYS A 1 514 ? 23.553 27.998 -11.323 1.00 73.06 514 LYS A N 1
ATOM 3667 C CA . LYS A 1 514 ? 23.216 29.348 -10.841 1.00 85.18 514 LYS A CA 1
ATOM 3668 C C . LYS A 1 514 ? 24.159 29.893 -9.766 1.00 108.86 514 LYS A C 1
ATOM 3669 O O . LYS A 1 514 ? 24.174 31.100 -9.521 1.00 69.04 514 LYS A O 1
ATOM 3675 N N . THR B 1 8 ? -31.953 -38.272 -5.409 1.00 71.77 8 THR B N 1
ATOM 3676 C CA . THR B 1 8 ? -32.372 -36.963 -5.904 1.00 71.71 8 THR B CA 1
ATOM 3677 C C . THR B 1 8 ? -31.535 -36.567 -7.165 1.00 74.79 8 THR B C 1
ATOM 3678 O O . THR B 1 8 ? -32.175 -36.115 -8.113 1.00 74.22 8 THR B O 1
ATOM 3682 N N . PRO B 1 9 ? -30.184 -36.771 -7.272 1.00 71.35 9 PRO B N 1
ATOM 3683 C CA . PRO B 1 9 ? -29.479 -36.399 -8.522 1.00 70.81 9 PRO B CA 1
ATOM 3684 C C . PRO B 1 9 ? -30.021 -37.061 -9.793 1.00 74.06 9 PRO B C 1
ATOM 3685 O O . PRO B 1 9 ? -30.084 -36.401 -10.833 1.00 73.72 9 PRO B O 1
ATOM 3689 N N . GLU B 1 10 ? -30.442 -38.338 -9.710 1.00 69.27 10 GLU B N 1
ATOM 3690 C CA . GLU B 1 10 ? -30.996 -39.037 -10.867 1.00 68.48 10 GLU B CA 1
ATOM 3691 C C . GLU B 1 10 ? -32.532 -38.992 -10.883 1.00 70.95 10 GLU B C 1
ATOM 3692 O O . GLU B 1 10 ? -33.141 -39.299 -11.914 1.00 70.56 10 GLU B O 1
ATOM 3698 N N . GLU B 1 11 ? -33.148 -38.545 -9.761 1.00 66.04 11 GLU B N 1
ATOM 3699 C CA . GLU B 1 11 ? -34.598 -38.341 -9.636 1.00 64.75 11 GLU B CA 1
ATOM 3700 C C . GLU B 1 11 ? -34.942 -37.000 -10.299 1.00 63.43 11 GLU B C 1
ATOM 3701 O O . GLU B 1 11 ? -36.056 -36.824 -10.795 1.00 62.70 11 GLU B O 1
ATOM 3707 N N . GLN B 1 12 ? -33.986 -36.045 -10.259 1.00 56.70 12 GLN B N 1
ATOM 3708 C CA . GLN B 1 12 ? -34.105 -34.723 -10.865 1.00 54.82 12 GLN B CA 1
ATOM 3709 C C . GLN B 1 12 ? -33.992 -34.873 -12.376 1.00 53.97 12 GLN B C 1
ATOM 3710 O O . GLN B 1 12 ? -34.782 -34.269 -13.091 1.00 53.27 12 GLN B O 1
ATOM 3716 N N . ARG B 1 13 ? -33.045 -35.721 -12.853 1.00 47.52 13 ARG B N 1
ATOM 3717 C CA . ARG B 1 13 ? -32.829 -36.047 -14.265 1.00 46.26 13 ARG B CA 1
ATOM 3718 C C . ARG B 1 13 ? -34.133 -36.557 -14.881 1.00 49.55 13 ARG B C 1
ATOM 3719 O O . ARG B 1 13 ? -34.467 -36.179 -16.002 1.00 49.29 13 ARG B O 1
ATOM 3727 N N . ALA B 1 14 ? -34.897 -37.354 -14.115 1.00 46.46 14 ALA B N 1
ATOM 3728 C CA . ALA B 1 14 ? -36.204 -37.894 -14.492 1.00 46.75 14 ALA B CA 1
ATOM 3729 C C . ALA B 1 14 ? -37.241 -36.766 -14.680 1.00 51.18 14 ALA B C 1
ATOM 3730 O O . ALA B 1 14 ? -37.972 -36.794 -15.663 1.00 50.73 14 ALA B O 1
ATOM 3732 N N . LYS B 1 15 ? -37.275 -35.768 -13.757 1.00 48.43 15 LYS B N 1
ATOM 3733 C CA . LYS B 1 15 ? -38.153 -34.585 -13.797 1.00 48.25 15 LYS B CA 1
ATOM 3734 C C . LYS B 1 15 ? -37.752 -33.623 -14.928 1.00 53.53 15 LYS B C 1
ATOM 3735 O O . LYS B 1 15 ? -38.604 -32.926 -15.490 1.00 54.29 15 LYS B O 1
ATOM 3741 N N . ASN B 1 16 ? -36.445 -33.564 -15.235 1.00 49.43 16 ASN B N 1
ATOM 3742 C CA . ASN B 1 16 ? -35.894 -32.747 -16.313 1.00 48.27 16 ASN B CA 1
ATOM 3743 C C . ASN B 1 16 ? -36.259 -33.367 -17.641 1.00 51.16 16 ASN B C 1
ATOM 3744 O O . ASN B 1 16 ? -36.725 -32.644 -18.516 1.00 51.70 16 ASN B O 1
ATOM 3749 N N . ALA B 1 17 ? -36.113 -34.710 -17.774 1.00 46.38 17 ALA B N 1
ATOM 3750 C CA . ALA B 1 17 ? -36.492 -35.469 -18.974 1.00 45.60 17 ALA B CA 1
ATOM 3751 C C . ALA B 1 17 ? -37.963 -35.233 -19.293 1.00 47.64 17 ALA B C 1
ATOM 3752 O O . ALA B 1 17 ? -38.283 -34.927 -20.444 1.00 47.42 17 ALA B O 1
ATOM 3754 N N . LYS B 1 18 ? -38.839 -35.280 -18.266 1.00 42.65 18 LYS B N 1
ATOM 3755 C CA . LYS B 1 18 ? -40.270 -35.006 -18.430 1.00 42.54 18 LYS B CA 1
ATOM 3756 C C . LYS B 1 18 ? -40.513 -33.576 -18.977 1.00 46.57 18 LYS B C 1
ATOM 3757 O O . LYS B 1 18 ? -41.278 -33.421 -19.931 1.00 46.89 18 LYS B O 1
ATOM 3763 N N . THR B 1 19 ? -39.834 -32.563 -18.400 1.00 42.13 19 THR B N 1
ATOM 3764 C CA . THR B 1 19 ? -39.937 -31.147 -18.785 1.00 41.80 19 THR B CA 1
ATOM 3765 C C . THR B 1 19 ? -39.379 -30.873 -20.203 1.00 44.73 19 THR B C 1
ATOM 3766 O O . THR B 1 19 ? -40.020 -30.156 -20.962 1.00 44.77 19 THR B O 1
ATOM 3770 N N . ILE B 1 20 ? -38.179 -31.412 -20.529 1.00 40.39 20 ILE B N 1
ATOM 3771 C CA . ILE B 1 20 ? -37.490 -31.283 -21.821 1.00 39.44 20 ILE B CA 1
ATOM 3772 C C . ILE B 1 20 ? -38.362 -31.870 -22.930 1.00 43.53 20 ILE B C 1
ATOM 3773 O O . ILE B 1 20 ? -38.481 -31.266 -23.992 1.00 43.90 20 ILE B O 1
ATOM 3778 N N . LEU B 1 21 ? -39.011 -33.017 -22.659 1.00 40.23 21 LEU B N 1
ATOM 3779 C CA . LEU B 1 21 ? -39.914 -33.690 -23.600 1.00 39.17 21 LEU B CA 1
ATOM 3780 C C . LEU B 1 21 ? -41.169 -32.895 -23.870 1.00 43.22 21 LEU B C 1
ATOM 3781 O O . LEU B 1 21 ? -41.568 -32.808 -25.031 1.00 43.34 21 LEU B O 1
ATOM 3786 N N . GLU B 1 22 ? -41.747 -32.257 -22.831 1.00 40.15 22 GLU B N 1
ATOM 3787 C CA . GLU B 1 22 ? -42.914 -31.373 -22.958 1.00 40.91 22 GLU B CA 1
ATOM 3788 C C . GLU B 1 22 ? -42.549 -30.234 -23.928 1.00 45.54 22 GLU B C 1
ATOM 3789 O O . GLU B 1 22 ? -43.331 -29.896 -24.816 1.00 46.87 22 GLU B O 1
ATOM 3795 N N . ASN B 1 23 ? -41.337 -29.677 -23.763 1.00 40.22 23 ASN B N 1
ATOM 3796 C CA . ASN B 1 23 ? -40.789 -28.608 -24.580 1.00 38.81 23 ASN B CA 1
ATOM 3797 C C . ASN B 1 23 ? -40.592 -29.094 -26.010 1.00 41.90 23 ASN B C 1
ATOM 3798 O O . ASN B 1 23 ? -40.981 -28.388 -26.936 1.00 41.39 23 ASN B O 1
ATOM 3803 N N . ILE B 1 24 ? -40.010 -30.302 -26.189 1.00 37.99 24 ILE B N 1
ATOM 3804 C CA . ILE B 1 24 ? -39.790 -30.905 -27.505 1.00 38.63 24 ILE B CA 1
ATOM 3805 C C . ILE B 1 24 ? -41.131 -31.056 -28.230 1.00 45.24 24 ILE B C 1
ATOM 3806 O O . ILE B 1 24 ? -41.212 -30.722 -29.411 1.00 46.13 24 ILE B O 1
ATOM 3811 N N . GLN B 1 25 ? -42.185 -31.482 -27.496 1.00 41.71 25 GLN B N 1
ATOM 3812 C CA . GLN B 1 25 ? -43.563 -31.633 -27.983 1.00 41.09 25 GLN B CA 1
ATOM 3813 C C . GLN B 1 25 ? -44.144 -30.272 -28.377 1.00 45.99 25 GLN B C 1
ATOM 3814 O O . GLN B 1 25 ? -44.738 -30.168 -29.457 1.00 45.94 25 GLN B O 1
ATOM 3820 N N . ILE B 1 26 ? -44.000 -29.235 -27.496 1.00 41.20 26 ILE B N 1
ATOM 3821 C CA . ILE B 1 26 ? -44.509 -27.888 -27.788 1.00 40.61 26 ILE B CA 1
ATOM 3822 C C . ILE B 1 26 ? -43.821 -27.416 -29.059 1.00 43.61 26 ILE B C 1
ATOM 3823 O O . ILE B 1 26 ? -44.509 -27.083 -30.023 1.00 42.73 26 ILE B O 1
ATOM 3828 N N . TYR B 1 27 ? -42.460 -27.446 -29.068 1.00 39.34 27 TYR B N 1
ATOM 3829 C CA . TYR B 1 27 ? -41.602 -27.056 -30.187 1.00 37.63 27 TYR B CA 1
ATOM 3830 C C . TYR B 1 27 ? -41.997 -27.711 -31.521 1.00 40.57 27 TYR B C 1
ATOM 3831 O O . TYR B 1 27 ? -42.351 -26.987 -32.436 1.00 39.17 27 TYR B O 1
ATOM 3840 N N . GLU B 1 28 ? -41.964 -29.064 -31.620 1.00 39.14 28 GLU B N 1
ATOM 3841 C CA . GLU B 1 28 ? -42.296 -29.840 -32.835 1.00 39.88 28 GLU B CA 1
ATOM 3842 C C . GLU B 1 28 ? -43.664 -29.477 -33.452 1.00 46.52 28 GLU B C 1
ATOM 3843 O O . GLU B 1 28 ? -43.828 -29.556 -34.669 1.00 47.87 28 GLU B O 1
ATOM 3849 N N . ARG B 1 29 ? -44.638 -29.102 -32.600 1.00 43.09 29 ARG B N 1
ATOM 3850 C CA . ARG B 1 29 ? -46.004 -28.707 -32.967 1.00 42.21 29 ARG B CA 1
ATOM 3851 C C . ARG B 1 29 ? -46.023 -27.295 -33.535 1.00 45.01 29 ARG B C 1
ATOM 3852 O O . ARG B 1 29 ? -46.675 -27.057 -34.550 1.00 44.62 29 ARG B O 1
ATOM 3860 N N . MET B 1 30 ? -45.317 -26.350 -32.868 1.00 41.43 30 MET B N 1
ATOM 3861 C CA . MET B 1 30 ? -45.202 -24.949 -33.285 1.00 40.39 30 MET B CA 1
ATOM 3862 C C . MET B 1 30 ? -44.580 -24.896 -34.676 1.00 41.31 30 MET B C 1
ATOM 3863 O O . MET B 1 30 ? -45.077 -24.179 -35.543 1.00 39.41 30 MET B O 1
ATOM 3868 N N . CYS B 1 31 ? -43.523 -25.713 -34.892 1.00 37.38 31 CYS B N 1
ATOM 3869 C CA . CYS B 1 31 ? -42.805 -25.877 -36.152 1.00 36.85 31 CYS B CA 1
ATOM 3870 C C . CYS B 1 31 ? -43.719 -26.415 -37.226 1.00 41.91 31 CYS B C 1
ATOM 3871 O O . CYS B 1 31 ? -43.509 -26.115 -38.386 1.00 42.28 31 CYS B O 1
ATOM 3874 N N . ASP B 1 32 ? -44.737 -27.198 -36.855 1.00 39.34 32 ASP B N 1
ATOM 3875 C CA . ASP B 1 32 ? -45.729 -27.691 -37.806 1.00 39.79 32 ASP B CA 1
ATOM 3876 C C . ASP B 1 32 ? -46.707 -26.559 -38.144 1.00 46.75 32 ASP B C 1
ATOM 3877 O O . ASP B 1 32 ? -47.095 -26.397 -39.312 1.00 47.32 32 ASP B O 1
ATOM 3882 N N . LEU B 1 33 ? -47.114 -25.786 -37.108 1.00 43.00 33 LEU B N 1
ATOM 3883 C CA . LEU B 1 33 ? -48.015 -24.650 -37.263 1.00 42.71 33 LEU B CA 1
ATOM 3884 C C . LEU B 1 33 ? -47.443 -23.592 -38.198 1.00 44.73 33 LEU B C 1
ATOM 3885 O O . LEU B 1 33 ? -48.209 -22.917 -38.871 1.00 44.01 33 LEU B O 1
ATOM 3890 N N . PHE B 1 34 ? -46.110 -23.423 -38.206 1.00 41.30 34 PHE B N 1
ATOM 3891 C CA . PHE B 1 34 ? -45.440 -22.384 -38.990 1.00 41.19 34 PHE B CA 1
ATOM 3892 C C . PHE B 1 34 ? -44.734 -22.919 -40.242 1.00 47.17 34 PHE B C 1
ATOM 3893 O O . PHE B 1 34 ? -44.070 -22.153 -40.949 1.00 46.92 34 PHE B O 1
ATOM 3901 N N . GLY B 1 35 ? -44.959 -24.203 -40.530 1.00 44.00 35 GLY B N 1
ATOM 3902 C CA . GLY B 1 35 ? -44.463 -24.894 -41.710 1.00 43.77 35 GLY B CA 1
ATOM 3903 C C . GLY B 1 35 ? -42.965 -25.039 -41.815 1.00 49.70 35 GLY B C 1
ATOM 3904 O O . GLY B 1 35 ? -42.380 -24.707 -42.846 1.00 49.90 35 GLY B O 1
ATOM 3905 N N . VAL B 1 36 ? -42.341 -25.549 -40.766 1.00 48.72 36 VAL B N 1
ATOM 3906 C CA . VAL B 1 36 ? -40.904 -25.788 -40.721 1.00 49.82 36 VAL B CA 1
ATOM 3907 C C . VAL B 1 36 ? -40.688 -27.268 -41.076 1.00 58.01 36 VAL B C 1
ATOM 3908 O O . VAL B 1 36 ? -41.255 -28.149 -40.416 1.00 57.99 36 VAL B O 1
ATOM 3912 N N . SER B 1 37 ? -39.921 -27.534 -42.154 1.00 56.54 37 SER B N 1
ATOM 3913 C CA . SER B 1 37 ? -39.601 -28.887 -42.614 1.00 57.07 37 SER B CA 1
ATOM 3914 C C . SER B 1 37 ? -38.802 -29.628 -41.543 1.00 63.05 37 SER B C 1
ATOM 3915 O O . SER B 1 37 ? -38.037 -28.995 -40.821 1.00 63.14 37 SER B O 1
ATOM 3918 N N . GLU B 1 38 ? -38.992 -30.960 -41.429 1.00 61.60 38 GLU B N 1
ATOM 3919 C CA . GLU B 1 38 ? -38.355 -31.841 -40.433 1.00 62.04 38 GLU B CA 1
ATOM 3920 C C . GLU B 1 38 ? -36.859 -31.594 -40.243 1.00 66.33 38 GLU B C 1
ATOM 3921 O O . GLU B 1 38 ? -36.370 -31.637 -39.110 1.00 66.40 38 GLU B O 1
ATOM 3927 N N . ASP B 1 39 ? -36.150 -31.304 -41.350 1.00 62.53 39 ASP B N 1
ATOM 3928 C CA . ASP B 1 39 ? -34.717 -31.021 -41.368 1.00 62.00 39 ASP B CA 1
ATOM 3929 C C . ASP B 1 39 ? -34.440 -29.627 -40.797 1.00 63.03 39 ASP B C 1
ATOM 3930 O O . ASP B 1 39 ? -33.505 -29.463 -40.008 1.00 63.59 39 ASP B O 1
ATOM 3935 N N . ASP B 1 40 ? -35.280 -28.639 -41.158 1.00 56.05 40 ASP B N 1
ATOM 3936 C CA . ASP B 1 40 ? -35.179 -27.250 -40.697 1.00 53.86 40 ASP B CA 1
ATOM 3937 C C . ASP B 1 40 ? -35.528 -27.039 -39.215 1.00 52.89 40 ASP B C 1
ATOM 3938 O O . ASP B 1 40 ? -35.272 -25.956 -38.680 1.00 52.94 40 ASP B O 1
ATOM 3943 N N . LYS B 1 41 ? -36.103 -28.062 -38.555 1.00 45.26 41 LYS B N 1
ATOM 3944 C CA . LYS B 1 41 ? -36.476 -27.984 -37.144 1.00 43.22 41 LYS B CA 1
ATOM 3945 C C . LYS B 1 41 ? -35.237 -27.938 -36.268 1.00 44.23 41 LYS B C 1
ATOM 3946 O O . LYS B 1 41 ? -35.235 -27.234 -35.262 1.00 43.09 41 LYS B O 1
ATOM 3952 N N . LEU B 1 42 ? -34.147 -28.599 -36.713 1.00 39.44 42 LEU B N 1
ATOM 3953 C CA . LEU B 1 42 ? -32.881 -28.660 -35.984 1.00 38.32 42 LEU B CA 1
ATOM 3954 C C . LEU B 1 42 ? -31.991 -27.421 -36.137 1.00 43.96 42 LEU B C 1
ATOM 3955 O O . LEU B 1 42 ? -30.856 -27.442 -35.657 1.00 44.68 42 LEU B O 1
ATOM 3960 N N . ILE B 1 43 ? -32.513 -26.324 -36.727 1.00 41.41 43 ILE B N 1
ATOM 3961 C CA . ILE B 1 43 ? -31.778 -25.060 -36.881 1.00 40.82 43 ILE B CA 1
ATOM 3962 C C . ILE B 1 43 ? -32.040 -24.208 -35.643 1.00 46.70 43 ILE B C 1
ATOM 3963 O O . ILE B 1 43 ? -33.194 -23.899 -35.347 1.00 46.91 43 ILE B O 1
ATOM 3968 N N . ILE B 1 44 ? -30.955 -23.831 -34.929 1.00 44.45 44 ILE B N 1
ATOM 3969 C CA . ILE B 1 44 ? -30.912 -22.997 -33.716 1.00 44.28 44 ILE B CA 1
ATOM 3970 C C . ILE B 1 44 ? -31.741 -21.704 -33.869 1.00 48.54 44 ILE B C 1
ATOM 3971 O O . ILE B 1 44 ? -32.533 -21.374 -32.976 1.00 47.83 44 ILE B O 1
ATOM 3976 N N . GLU B 1 45 ? -31.575 -20.996 -35.016 1.00 45.37 45 GLU B N 1
ATOM 3977 C CA . GLU B 1 45 ? -32.287 -19.746 -35.325 1.00 44.65 45 GLU B CA 1
ATOM 3978 C C . GLU B 1 45 ? -33.796 -19.924 -35.284 1.00 47.86 45 GLU B C 1
ATOM 3979 O O . GLU B 1 45 ? -34.505 -18.993 -34.885 1.00 46.97 45 GLU B O 1
ATOM 3985 N N . ASN B 1 46 ? -34.278 -21.137 -35.665 1.00 44.48 46 ASN B N 1
ATOM 3986 C CA . ASN B 1 46 ? -35.698 -21.501 -35.678 1.00 43.95 46 ASN B CA 1
ATOM 3987 C C . ASN B 1 46 ? -36.225 -21.773 -34.286 1.00 46.81 46 ASN B C 1
ATOM 3988 O O . ASN B 1 46 ? -37.390 -21.478 -34.016 1.00 46.27 46 ASN B O 1
ATOM 3993 N N . SER B 1 47 ? -35.372 -22.309 -33.399 1.00 42.67 47 SER B N 1
ATOM 3994 C CA . SER B 1 47 ? -35.738 -22.542 -31.999 1.00 42.97 47 SER B CA 1
ATOM 3995 C C . SER B 1 47 ? -35.838 -21.183 -31.285 1.00 45.90 47 SER B C 1
ATOM 3996 O O . SER B 1 47 ? -36.765 -20.977 -30.494 1.00 45.09 47 SER B O 1
ATOM 3999 N N . ILE B 1 48 ? -34.909 -20.244 -31.626 1.00 40.72 48 ILE B N 1
ATOM 4000 C CA . ILE B 1 48 ? -34.875 -18.885 -31.091 1.00 39.73 48 ILE B CA 1
ATOM 4001 C C . ILE B 1 48 ? -36.157 -18.122 -31.463 1.00 44.03 48 ILE B C 1
ATOM 4002 O O . ILE B 1 48 ? -36.771 -17.515 -30.582 1.00 44.24 48 ILE B O 1
ATOM 4007 N N . SER B 1 49 ? -36.578 -18.168 -32.738 1.00 40.94 49 SER B N 1
ATOM 4008 C CA . SER B 1 49 ? -37.762 -17.407 -33.148 1.00 41.45 49 SER B CA 1
ATOM 4009 C C . SER B 1 49 ? -39.057 -17.990 -32.622 1.00 44.57 49 SER B C 1
ATOM 4010 O O . SER B 1 49 ? -39.922 -17.226 -32.181 1.00 43.96 49 SER B O 1
ATOM 4013 N N . ILE B 1 50 ? -39.175 -19.336 -32.623 1.00 40.72 50 ILE B N 1
ATOM 4014 C CA . ILE B 1 50 ? -40.348 -20.063 -32.118 1.00 39.53 50 ILE B CA 1
ATOM 4015 C C . ILE B 1 50 ? -40.517 -19.791 -30.608 1.00 42.91 50 ILE B C 1
ATOM 4016 O O . ILE B 1 50 ? -41.630 -19.484 -30.167 1.00 43.97 50 ILE B O 1
ATOM 4021 N N . GLU B 1 51 ? -39.405 -19.851 -29.838 1.00 37.14 51 GLU B N 1
ATOM 4022 C CA . GLU B 1 51 ? -39.402 -19.586 -28.397 1.00 35.93 51 GLU B CA 1
ATOM 4023 C C . GLU B 1 51 ? -39.878 -18.165 -28.089 1.00 39.10 51 GLU B C 1
ATOM 4024 O O . GLU B 1 51 ? -40.719 -17.985 -27.204 1.00 38.21 51 GLU B O 1
ATOM 4030 N N . ARG B 1 52 ? -39.353 -17.165 -28.840 1.00 35.99 52 ARG B N 1
ATOM 4031 C CA . ARG B 1 52 ? -39.693 -15.745 -28.724 1.00 35.71 52 ARG B CA 1
ATOM 4032 C C . ARG B 1 52 ? -41.176 -15.540 -29.059 1.00 39.80 52 ARG B C 1
ATOM 4033 O O . ARG B 1 52 ? -41.842 -14.771 -28.382 1.00 39.21 52 ARG B O 1
ATOM 4041 N N . MET B 1 53 ? -41.681 -16.251 -30.077 1.00 37.21 53 MET B N 1
ATOM 4042 C CA . MET B 1 53 ? -43.071 -16.220 -30.506 1.00 38.19 53 MET B CA 1
ATOM 4043 C C . MET B 1 53 ? -43.983 -16.659 -29.354 1.00 43.47 53 MET B C 1
ATOM 4044 O O . MET B 1 53 ? -44.945 -15.949 -29.053 1.00 44.59 53 MET B O 1
ATOM 4049 N N . ILE B 1 54 ? -43.663 -17.795 -28.685 1.00 38.85 54 ILE B N 1
ATOM 4050 C CA . ILE B 1 54 ? -44.442 -18.290 -27.548 1.00 38.99 54 ILE B CA 1
ATOM 4051 C C . ILE B 1 54 ? -44.428 -17.284 -26.382 1.00 45.10 54 ILE B C 1
ATOM 4052 O O . ILE B 1 54 ? -45.459 -17.116 -25.733 1.00 44.85 54 ILE B O 1
ATOM 4057 N N . ARG B 1 55 ? -43.304 -16.577 -26.153 1.00 43.10 55 ARG B N 1
ATOM 4058 C CA . ARG B 1 55 ? -43.233 -15.553 -25.098 1.00 43.61 55 ARG B CA 1
ATOM 4059 C C . ARG B 1 55 ? -44.106 -14.358 -25.477 1.00 50.12 55 ARG B C 1
ATOM 4060 O O . ARG B 1 55 ? -44.855 -13.886 -24.630 1.00 51.03 55 ARG B O 1
ATOM 4068 N N . VAL B 1 56 ? -44.023 -13.887 -26.751 1.00 47.41 56 VAL B N 1
ATOM 4069 C CA . VAL B 1 56 ? -44.783 -12.757 -27.310 1.00 47.50 56 VAL B CA 1
ATOM 4070 C C . VAL B 1 56 ? -46.305 -13.057 -27.324 1.00 54.95 56 VAL B C 1
ATOM 4071 O O . VAL B 1 56 ? -47.108 -12.141 -27.111 1.00 55.92 56 VAL B O 1
ATOM 4075 N N . VAL B 1 57 ? -46.690 -14.334 -27.529 1.00 52.20 57 VAL B N 1
ATOM 4076 C CA . VAL B 1 57 ? -48.093 -14.753 -27.524 1.00 52.25 57 VAL B CA 1
ATOM 4077 C C . VAL B 1 57 ? -48.581 -14.926 -26.082 1.00 58.36 57 VAL B C 1
ATOM 4078 O O . VAL B 1 57 ? -49.701 -14.511 -25.781 1.00 58.05 57 VAL B O 1
ATOM 4082 N N . THR B 1 58 ? -47.733 -15.464 -25.177 1.00 57.55 58 THR B N 1
ATOM 4083 C CA . THR B 1 58 ? -48.113 -15.634 -23.760 1.00 58.46 58 THR B CA 1
ATOM 4084 C C . THR B 1 58 ? -48.045 -14.319 -22.949 1.00 64.74 58 THR B C 1
ATOM 4085 O O . THR B 1 58 ? -48.462 -14.304 -21.790 1.00 64.90 58 THR B O 1
ATOM 4089 N N . ASP B 1 59 ? -47.569 -13.218 -23.565 1.00 63.45 59 ASP B N 1
ATOM 4090 C CA . ASP B 1 59 ? -47.472 -11.897 -22.936 1.00 64.51 59 ASP B CA 1
ATOM 4091 C C . ASP B 1 59 ? -48.890 -11.335 -22.812 1.00 70.84 59 ASP B C 1
ATOM 4092 O O . ASP B 1 59 ? -49.361 -10.635 -23.718 1.00 70.29 59 ASP B O 1
ATOM 4097 N N . LYS B 1 60 ? -49.575 -11.686 -21.700 1.00 69.64 60 LYS B N 1
ATOM 4098 C CA . LYS B 1 60 ? -50.966 -11.315 -21.412 1.00 70.72 60 LYS B CA 1
ATOM 4099 C C . LYS B 1 60 ? -51.257 -9.812 -21.505 1.00 77.76 60 LYS B C 1
ATOM 4100 O O . LYS B 1 60 ? -52.210 -9.447 -22.192 1.00 77.62 60 LYS B O 1
ATOM 4106 N N . LYS B 1 61 ? -50.429 -8.950 -20.866 1.00 76.11 61 LYS B N 1
ATOM 4107 C CA . LYS B 1 61 ? -50.593 -7.487 -20.902 1.00 76.60 61 LYS B CA 1
ATOM 4108 C C . LYS B 1 61 ? -50.437 -6.896 -22.313 1.00 81.70 61 LYS B C 1
ATOM 4109 O O . LYS B 1 61 ? -51.178 -5.975 -22.667 1.00 81.52 61 LYS B O 1
ATOM 4115 N N . TYR B 1 62 ? -49.487 -7.433 -23.114 1.00 78.91 62 TYR B N 1
ATOM 4116 C CA . TYR B 1 62 ? -49.226 -6.999 -24.495 1.00 79.01 62 TYR B CA 1
ATOM 4117 C C . TYR B 1 62 ? -50.366 -7.425 -25.437 1.00 82.90 62 TYR B C 1
ATOM 4118 O O . TYR B 1 62 ? -50.644 -6.727 -26.418 1.00 82.48 62 TYR B O 1
ATOM 4127 N N . GLN B 1 63 ? -51.013 -8.575 -25.139 1.00 79.21 63 GLN B N 1
ATOM 4128 C CA . GLN B 1 63 ? -52.168 -9.080 -25.892 1.00 78.53 63 GLN B CA 1
ATOM 4129 C C . GLN B 1 63 ? -53.424 -8.297 -25.489 1.00 81.97 63 GLN B C 1
ATOM 4130 O O . GLN B 1 63 ? -54.299 -8.074 -26.327 1.00 81.32 63 GLN B O 1
ATOM 4136 N N . ASP B 1 64 ? -53.480 -7.847 -24.214 1.00 78.28 64 ASP B N 1
ATOM 4137 C CA . ASP B 1 64 ? -54.539 -6.995 -23.683 1.00 78.24 64 ASP B CA 1
ATOM 4138 C C . ASP B 1 64 ? -54.392 -5.592 -24.311 1.00 82.67 64 ASP B C 1
ATOM 4139 O O . ASP B 1 64 ? -55.399 -4.940 -24.583 1.00 82.74 64 ASP B O 1
ATOM 4144 N N . LYS B 1 65 ? -53.135 -5.157 -24.574 1.00 79.10 65 LYS B N 1
ATOM 4145 C CA . LYS B 1 65 ? -52.778 -3.875 -25.204 1.00 79.18 65 LYS B CA 1
ATOM 4146 C C . LYS B 1 65 ? -53.374 -3.745 -26.631 1.00 83.45 65 LYS B C 1
ATOM 4147 O O . LYS B 1 65 ? -53.697 -2.634 -27.062 1.00 83.48 65 LYS B O 1
ATOM 4153 N N . LYS B 1 66 ? -53.515 -4.880 -27.346 1.00 79.58 66 LYS B N 1
ATOM 4154 C CA . LYS B 1 66 ? -54.068 -4.936 -28.700 1.00 99.37 66 LYS B CA 1
ATOM 4155 C C . LYS B 1 66 ? -55.194 -5.975 -28.827 1.00 118.95 66 LYS B C 1
ATOM 4156 O O . LYS B 1 66 ? -56.271 -5.811 -28.251 1.00 75.26 66 LYS B O 1
ATOM 4162 N N . ILE B 1 77 ? -62.030 -6.449 -37.865 1.00 96.77 77 ILE B N 1
ATOM 4163 C CA . ILE B 1 77 ? -62.009 -5.637 -39.082 1.00 96.84 77 ILE B CA 1
ATOM 4164 C C . ILE B 1 77 ? -60.557 -5.325 -39.485 1.00 100.36 77 ILE B C 1
ATOM 4165 O O . ILE B 1 77 ? -60.078 -5.827 -40.507 1.00 99.91 77 ILE B O 1
ATOM 4170 N N . ALA B 1 78 ? -59.869 -4.496 -38.681 1.00 96.39 78 ALA B N 1
ATOM 4171 C CA . ALA B 1 78 ? -58.476 -4.103 -38.901 1.00 95.57 78 ALA B CA 1
ATOM 4172 C C . ALA B 1 78 ? -57.554 -4.890 -37.974 1.00 96.69 78 ALA B C 1
ATOM 4173 O O . ALA B 1 78 ? -56.343 -4.933 -38.206 1.00 96.22 78 ALA B O 1
ATOM 4175 N N . ASN B 1 79 ? -58.131 -5.519 -36.932 1.00 91.22 79 ASN B N 1
ATOM 4176 C CA . ASN B 1 79 ? -57.366 -6.320 -35.983 1.00 89.85 79 ASN B CA 1
ATOM 4177 C C . ASN B 1 79 ? -56.951 -7.676 -36.577 1.00 91.21 79 ASN B C 1
ATOM 4178 O O . ASN B 1 79 ? -57.792 -8.517 -36.941 1.00 90.47 79 ASN B O 1
ATOM 4183 N N . ALA B 1 80 ? -55.628 -7.844 -36.709 1.00 85.21 80 ALA B N 1
ATOM 4184 C CA . ALA B 1 80 ? -55.001 -9.063 -37.179 1.00 83.44 80 ALA B CA 1
ATOM 4185 C C . ALA B 1 80 ? -54.609 -9.868 -35.923 1.00 83.66 80 ALA B C 1
ATOM 4186 O O . ALA B 1 80 ? -53.547 -9.637 -35.331 1.00 82.92 80 ALA B O 1
ATOM 4188 N N . GLY B 1 81 ? -55.527 -10.742 -35.489 1.00 77.23 81 GLY B N 1
ATOM 4189 C CA . GLY B 1 81 ? -55.343 -11.626 -34.337 1.00 75.15 81 GLY B CA 1
ATOM 4190 C C . GLY B 1 81 ? -54.640 -12.906 -34.749 1.00 74.42 81 GLY B C 1
ATOM 4191 O O . GLY B 1 81 ? -55.078 -14.016 -34.424 1.00 73.78 81 GLY B O 1
ATOM 4192 N N . LYS B 1 82 ? -53.545 -12.736 -35.503 1.00 67.52 82 LYS B N 1
ATOM 4193 C CA . LYS B 1 82 ? -52.689 -13.769 -36.071 1.00 65.16 82 LYS B CA 1
ATOM 4194 C C . LYS B 1 82 ? -51.296 -13.683 -35.434 1.00 62.47 82 LYS B C 1
ATOM 4195 O O . LYS B 1 82 ? -50.949 -12.675 -34.818 1.00 61.06 82 LYS B O 1
ATOM 4201 N N . VAL B 1 83 ? -50.492 -14.726 -35.621 1.00 55.15 83 VAL B N 1
ATOM 4202 C CA . VAL B 1 83 ? -49.127 -14.793 -35.109 1.00 53.43 83 VAL B CA 1
ATOM 4203 C C . VAL B 1 83 ? -48.160 -14.721 -36.298 1.00 55.50 83 VAL B C 1
ATOM 4204 O O . VAL B 1 83 ? -48.357 -15.432 -37.277 1.00 54.26 83 VAL B O 1
ATOM 4208 N N . PHE B 1 84 ? -47.119 -13.881 -36.209 1.00 51.68 84 PHE B N 1
ATOM 4209 C CA . PHE B 1 84 ? -46.127 -13.778 -37.278 1.00 51.61 84 PHE B CA 1
ATOM 4210 C C . PHE B 1 84 ? -44.749 -14.092 -36.740 1.00 53.21 84 PHE B C 1
ATOM 4211 O O . PHE B 1 84 ? -44.324 -13.506 -35.748 1.00 53.43 84 PHE B O 1
ATOM 4219 N N . CYS B 1 85 ? -44.056 -15.019 -37.392 1.00 47.88 85 CYS B N 1
ATOM 4220 C CA . CYS B 1 85 ? -42.776 -15.522 -36.920 1.00 47.70 85 CYS B CA 1
ATOM 4221 C C . CYS B 1 85 ? -41.716 -15.562 -38.036 1.00 48.39 85 CYS B C 1
ATOM 4222 O O . CYS B 1 85 ? -41.943 -16.143 -39.083 1.00 46.88 85 CYS B O 1
ATOM 4225 N N . ARG B 1 86 ? -40.573 -14.939 -37.824 1.00 46.04 86 ARG B N 1
ATOM 4226 C CA . ARG B 1 86 ? -39.519 -14.970 -38.835 1.00 47.26 86 ARG B CA 1
ATOM 4227 C C . ARG B 1 86 ? -38.764 -16.280 -38.715 1.00 51.62 86 ARG B C 1
ATOM 4228 O O . ARG B 1 86 ? -38.150 -16.526 -37.678 1.00 52.69 86 ARG B O 1
ATOM 4236 N N . LEU B 1 87 ? -38.815 -17.130 -39.761 1.00 47.09 87 LEU B N 1
ATOM 4237 C CA . LEU B 1 87 ? -38.135 -18.432 -39.770 1.00 46.32 87 LEU B CA 1
ATOM 4238 C C . LEU B 1 87 ? -37.170 -18.649 -40.938 1.00 48.95 87 LEU B C 1
ATOM 4239 O O . LEU B 1 87 ? -37.327 -18.043 -41.991 1.00 49.56 87 LEU B O 1
ATOM 4244 N N . VAL B 1 88 ? -36.198 -19.549 -40.751 1.00 44.49 88 VAL B N 1
ATOM 4245 C CA . VAL B 1 88 ? -35.229 -19.995 -41.754 1.00 44.48 88 VAL B CA 1
ATOM 4246 C C . VAL B 1 88 ? -35.888 -21.176 -42.532 1.00 51.54 88 VAL B C 1
ATOM 4247 O O . VAL B 1 88 ? -36.484 -22.075 -41.918 1.00 48.98 88 VAL B O 1
ATOM 4251 N N . GLU B 1 89 ? -35.779 -21.145 -43.878 1.00 52.44 89 GLU B N 1
ATOM 4252 C CA . GLU B 1 89 ? -36.213 -22.183 -44.827 1.00 54.41 89 GLU B CA 1
ATOM 4253 C C . GLU B 1 89 ? -34.901 -22.595 -45.513 1.00 62.44 89 GLU B C 1
ATOM 4254 O O . GLU B 1 89 ? -34.175 -21.715 -45.979 1.00 62.87 89 GLU B O 1
ATOM 4260 N N . SER B 1 90 ? -34.549 -23.895 -45.507 1.00 61.23 90 SER B N 1
ATOM 4261 C CA . SER B 1 90 ? -33.257 -24.346 -46.030 1.00 62.21 90 SER B CA 1
ATOM 4262 C C . SER B 1 90 ? -33.247 -24.618 -47.539 1.00 68.74 90 SER B C 1
ATOM 4263 O O . SER B 1 90 ? -33.049 -23.674 -48.310 1.00 70.03 90 SER B O 1
ATOM 4266 N N . THR B 1 91 ? -33.409 -25.901 -47.948 1.00 65.09 91 THR B N 1
ATOM 4267 C CA . THR B 1 91 ? -33.364 -26.430 -49.321 1.00 64.96 91 THR B CA 1
ATOM 4268 C C . THR B 1 91 ? -31.895 -26.547 -49.810 1.00 67.45 91 THR B C 1
ATOM 4269 O O . THR B 1 91 ? -31.167 -25.558 -49.862 1.00 66.16 91 THR B O 1
ATOM 4273 N N . ALA B 1 92 ? -31.483 -27.788 -50.149 1.00 64.10 92 ALA B N 1
ATOM 4274 C CA . ALA B 1 92 ? -30.171 -28.210 -50.664 1.00 63.83 92 ALA B CA 1
ATOM 4275 C C . ALA B 1 92 ? -29.026 -28.131 -49.648 1.00 67.08 92 ALA B C 1
ATOM 4276 O O . ALA B 1 92 ? -28.427 -29.158 -49.330 1.00 67.60 92 ALA B O 1
ATOM 4278 N N . GLY B 1 93 ? -28.712 -26.930 -49.184 1.00 62.07 93 GLY B N 1
ATOM 4279 C CA . GLY B 1 93 ? -27.619 -26.677 -48.249 1.00 61.06 93 GLY B CA 1
ATOM 4280 C C . GLY B 1 93 ? -27.436 -25.193 -48.044 1.00 62.90 93 GLY B C 1
ATOM 4281 O O . GLY B 1 93 ? -26.724 -24.762 -47.132 1.00 61.92 93 GLY B O 1
ATOM 4282 N N . LYS B 1 94 ? -28.070 -24.410 -48.943 1.00 58.68 94 LYS B N 1
ATOM 4283 C CA . LYS B 1 94 ? -28.146 -22.956 -48.926 1.00 57.33 94 LYS B CA 1
ATOM 4284 C C . LYS B 1 94 ? -29.455 -22.671 -48.230 1.00 60.36 94 LYS B C 1
ATOM 4285 O O . LYS B 1 94 ? -30.272 -23.580 -48.115 1.00 59.10 94 LYS B O 1
ATOM 4291 N N . CYS B 1 95 ? -29.653 -21.464 -47.701 1.00 57.43 95 CYS B N 1
ATOM 4292 C CA . CYS B 1 95 ? -30.916 -21.212 -47.022 1.00 57.54 95 CYS B CA 1
ATOM 4293 C C . CYS B 1 95 ? -31.458 -19.835 -47.324 1.00 61.19 95 CYS B C 1
ATOM 4294 O O . CYS B 1 95 ? -30.940 -19.152 -48.206 1.00 61.94 95 CYS B O 1
ATOM 4297 N N . SER B 1 96 ? -32.566 -19.479 -46.672 1.00 57.10 96 SER B N 1
ATOM 4298 C CA . SER B 1 96 ? -33.294 -18.239 -46.884 1.00 56.88 96 SER B CA 1
ATOM 4299 C C . SER B 1 96 ? -34.004 -17.865 -45.589 1.00 60.00 96 SER B C 1
ATOM 4300 O O . SER B 1 96 ? -33.910 -18.594 -44.609 1.00 59.87 96 SER B O 1
ATOM 4303 N N . ALA B 1 97 ? -34.673 -16.715 -45.576 1.00 56.55 97 ALA B N 1
ATOM 4304 C CA . ALA B 1 97 ? -35.469 -16.234 -44.460 1.00 56.59 97 ALA B CA 1
ATOM 4305 C C . ALA B 1 97 ? -36.891 -16.093 -44.992 1.00 62.12 97 ALA B C 1
ATOM 4306 O O . ALA B 1 97 ? -37.081 -15.671 -46.139 1.00 62.52 97 ALA B O 1
ATOM 4308 N N . ARG B 1 98 ? -37.885 -16.476 -44.182 1.00 58.70 98 ARG B N 1
ATOM 4309 C CA . ARG B 1 98 ? -39.304 -16.391 -44.542 1.00 58.28 98 ARG B CA 1
ATOM 4310 C C . ARG B 1 98 ? -40.175 -16.026 -43.339 1.00 62.46 98 ARG B C 1
ATOM 4311 O O . ARG B 1 98 ? -39.748 -16.181 -42.197 1.00 62.36 98 ARG B O 1
ATOM 4319 N N . LEU B 1 99 ? -41.380 -15.522 -43.596 1.00 58.93 99 LEU B N 1
ATOM 4320 C CA . LEU B 1 99 ? -42.299 -15.139 -42.542 1.00 58.75 99 LEU B CA 1
ATOM 4321 C C . LEU B 1 99 ? -43.432 -16.148 -42.475 1.00 60.87 99 LEU B C 1
ATOM 4322 O O . LEU B 1 99 ? -44.185 -16.320 -43.437 1.00 59.42 99 LEU B O 1
ATOM 4327 N N . GLY B 1 100 ? -43.481 -16.857 -41.354 1.00 57.06 100 GLY B N 1
ATOM 4328 C CA . GLY B 1 100 ? -44.502 -17.851 -41.056 1.00 56.01 100 GLY B CA 1
ATOM 4329 C C . GLY B 1 100 ? -45.639 -17.234 -40.268 1.00 57.56 100 GLY B C 1
ATOM 4330 O O . GLY B 1 100 ? -45.426 -16.299 -39.492 1.00 56.16 100 GLY B O 1
ATOM 4331 N N . MET B 1 101 ? -46.855 -17.756 -40.461 1.00 53.83 101 MET B N 1
ATOM 4332 C CA . MET B 1 101 ? -48.040 -17.269 -39.769 1.00 53.38 101 MET B CA 1
ATOM 4333 C C . MET B 1 101 ? -48.951 -18.411 -39.334 1.00 54.84 101 MET B C 1
ATOM 4334 O O . MET B 1 101 ? -49.126 -19.377 -40.075 1.00 54.08 101 MET B O 1
ATOM 4339 N N . ALA B 1 102 ? -49.511 -18.296 -38.118 1.00 50.96 102 ALA B N 1
ATOM 4340 C CA . ALA B 1 102 ? -50.467 -19.234 -37.527 1.00 50.76 102 ALA B CA 1
ATOM 4341 C C . ALA B 1 102 ? -51.496 -18.440 -36.744 1.00 54.44 102 ALA B C 1
ATOM 4342 O O . ALA B 1 102 ? -51.207 -17.323 -36.335 1.00 53.82 102 ALA B O 1
ATOM 4344 N N . LEU B 1 103 ? -52.719 -18.975 -36.619 1.00 51.06 103 LEU B N 1
ATOM 4345 C CA . LEU B 1 103 ? -53.821 -18.353 -35.887 1.00 50.54 103 LEU B CA 1
ATOM 4346 C C . LEU B 1 103 ? -53.512 -18.476 -34.388 1.00 53.05 103 LEU B C 1
ATOM 4347 O O . LEU B 1 103 ? -53.117 -19.553 -33.935 1.00 51.09 103 LEU B O 1
ATOM 4352 N N . LYS B 1 104 ? -53.664 -17.365 -33.631 1.00 50.46 104 LYS B N 1
ATOM 4353 C CA . LYS B 1 104 ? -53.396 -17.285 -32.186 1.00 49.82 104 LYS B CA 1
ATOM 4354 C C . LYS B 1 104 ? -54.066 -18.430 -31.368 1.00 52.90 104 LYS B C 1
ATOM 4355 O O . LYS B 1 104 ? -53.352 -19.010 -30.537 1.00 51.88 104 LYS B O 1
ATOM 4361 N N . PRO B 1 105 ? -55.360 -18.839 -31.605 1.00 48.87 105 PRO B N 1
ATOM 4362 C CA . PRO B 1 105 ? -55.934 -19.952 -30.805 1.00 47.91 105 PRO B CA 1
ATOM 4363 C C . PRO B 1 105 ? -55.332 -21.329 -31.083 1.00 51.65 105 PRO B C 1
ATOM 4364 O O . PRO B 1 105 ? -55.423 -22.206 -30.224 1.00 51.57 105 PRO B O 1
ATOM 4368 N N . ASN B 1 106 ? -54.741 -21.529 -32.282 1.00 48.05 106 ASN B N 1
ATOM 4369 C CA . ASN B 1 106 ? -54.078 -22.779 -32.679 1.00 47.46 106 ASN B CA 1
ATOM 4370 C C . ASN B 1 106 ? -52.824 -22.927 -31.854 1.00 50.51 106 ASN B C 1
ATOM 4371 O O . ASN B 1 106 ? -52.539 -24.013 -31.359 1.00 50.15 106 ASN B O 1
ATOM 4376 N N . VAL B 1 107 ? -52.084 -21.815 -31.705 1.00 46.99 107 VAL B N 1
ATOM 4377 C CA . VAL B 1 107 ? -50.867 -21.672 -30.913 1.00 46.55 107 VAL B CA 1
ATOM 4378 C C . VAL B 1 107 ? -51.172 -21.961 -29.425 1.00 50.70 107 VAL B C 1
ATOM 4379 O O . VAL B 1 107 ? -50.412 -22.684 -28.774 1.00 50.07 107 VAL B O 1
ATOM 4383 N N . GLU B 1 108 ? -52.298 -21.408 -28.910 1.00 47.89 108 GLU B N 1
ATOM 4384 C CA . GLU B 1 108 ? -52.785 -21.570 -27.532 1.00 47.41 108 GLU B CA 1
ATOM 4385 C C . GLU B 1 108 ? -53.175 -23.014 -27.276 1.00 51.43 108 GLU B C 1
ATOM 4386 O O . GLU B 1 108 ? -52.944 -23.523 -26.177 1.00 51.36 108 GLU B O 1
ATOM 4392 N N . ALA B 1 109 ? -53.763 -23.679 -28.301 1.00 47.99 109 ALA B N 1
ATOM 4393 C CA . ALA B 1 109 ? -54.183 -25.090 -28.250 1.00 47.10 109 ALA B CA 1
ATOM 4394 C C . ALA B 1 109 ? -52.982 -26.030 -28.147 1.00 50.75 109 ALA B C 1
ATOM 4395 O O . ALA B 1 109 ? -53.110 -27.104 -27.564 1.00 50.42 109 ALA B O 1
ATOM 4397 N N . VAL B 1 110 ? -51.818 -25.630 -28.704 1.00 46.90 110 VAL B N 1
ATOM 4398 C CA . VAL B 1 110 ? -50.588 -26.416 -28.602 1.00 46.82 110 VAL B CA 1
ATOM 4399 C C . VAL B 1 110 ? -50.166 -26.432 -27.128 1.00 51.81 110 VAL B C 1
ATOM 4400 O O . VAL B 1 110 ? -49.899 -27.500 -26.573 1.00 51.78 110 VAL B O 1
ATOM 4404 N N . LEU B 1 111 ? -50.201 -25.256 -26.484 1.00 48.79 111 LEU B N 1
ATOM 4405 C CA . LEU B 1 111 ? -49.868 -25.110 -25.071 1.00 48.85 111 LEU B CA 1
ATOM 4406 C C . LEU B 1 111 ? -50.875 -25.857 -24.147 1.00 53.44 111 LEU B C 1
ATOM 4407 O O . LEU B 1 111 ? -50.444 -26.485 -23.177 1.00 52.81 111 LEU B O 1
ATOM 4412 N N . THR B 1 112 ? -52.177 -25.885 -24.509 1.00 50.52 112 THR B N 1
ATOM 4413 C CA . THR B 1 112 ? -53.207 -26.602 -23.744 1.00 50.32 112 THR B CA 1
ATOM 4414 C C . THR B 1 112 ? -53.116 -28.122 -23.964 1.00 53.59 112 THR B C 1
ATOM 4415 O O . THR B 1 112 ? -53.313 -28.875 -23.016 1.00 52.34 112 THR B O 1
ATOM 4419 N N . ASP B 1 113 ? -52.790 -28.564 -25.187 1.00 51.97 113 ASP B N 1
ATOM 4420 C CA . ASP B 1 113 ? -52.640 -29.984 -25.549 1.00 53.09 113 ASP B CA 1
ATOM 4421 C C . ASP B 1 113 ? -51.471 -30.625 -24.767 1.00 58.78 113 ASP B C 1
ATOM 4422 O O . ASP B 1 113 ? -51.592 -31.769 -24.313 1.00 60.06 113 ASP B O 1
ATOM 4427 N N . VAL B 1 114 ? -50.372 -29.872 -24.565 1.00 54.32 114 VAL B N 1
ATOM 4428 C CA . VAL B 1 114 ? -49.181 -30.361 -23.864 1.00 53.48 114 VAL B CA 1
ATOM 4429 C C . VAL B 1 114 ? -49.251 -30.132 -22.346 1.00 57.62 114 VAL B C 1
ATOM 4430 O O . VAL B 1 114 ? -48.852 -31.018 -21.588 1.00 57.53 114 VAL B O 1
ATOM 4434 N N . LEU B 1 115 ? -49.728 -28.951 -21.901 1.00 54.42 115 LEU B N 1
ATOM 4435 C CA . LEU B 1 115 ? -49.701 -28.571 -20.482 1.00 54.18 115 LEU B CA 1
ATOM 4436 C C . LEU B 1 115 ? -51.060 -28.552 -19.746 1.00 59.15 115 LEU B C 1
ATOM 4437 O O . LEU B 1 115 ? -51.080 -28.290 -18.535 1.00 58.91 115 LEU B O 1
ATOM 4442 N N . GLY B 1 116 ? -52.154 -28.846 -20.455 1.00 55.90 116 GLY B N 1
ATOM 4443 C CA . GLY B 1 116 ? -53.497 -28.864 -19.880 1.00 79.94 116 GLY B CA 1
ATOM 4444 C C . GLY B 1 116 ? -54.245 -27.561 -20.065 1.00 95.78 116 GLY B C 1
ATOM 4445 O O . GLY B 1 116 ? -54.001 -26.588 -19.350 1.00 54.01 116 GLY B O 1
ATOM 4446 N N . ALA B 1 123 ? -45.948 -20.801 -13.552 1.00 74.03 123 ALA B N 1
ATOM 4447 C CA . ALA B 1 123 ? -45.087 -21.920 -13.170 1.00 74.30 123 ALA B CA 1
ATOM 4448 C C . ALA B 1 123 ? -45.166 -23.060 -14.189 1.00 78.70 123 ALA B C 1
ATOM 4449 O O . ALA B 1 123 ? -44.131 -23.623 -14.564 1.00 78.87 123 ALA B O 1
ATOM 4451 N N . VAL B 1 124 ? -46.408 -23.393 -14.627 1.00 74.07 124 VAL B N 1
ATOM 4452 C CA . VAL B 1 124 ? -46.763 -24.418 -15.625 1.00 72.47 124 VAL B CA 1
ATOM 4453 C C . VAL B 1 124 ? -46.119 -24.026 -16.976 1.00 71.97 124 VAL B C 1
ATOM 4454 O O . VAL B 1 124 ? -45.597 -24.886 -17.691 1.00 71.05 124 VAL B O 1
ATOM 4458 N N . LEU B 1 125 ? -46.151 -22.719 -17.300 1.00 65.35 125 LEU B N 1
ATOM 4459 C CA . LEU B 1 125 ? -45.589 -22.176 -18.529 1.00 63.67 125 LEU B CA 1
ATOM 4460 C C . LEU B 1 125 ? -44.542 -21.086 -18.268 1.00 64.28 125 LEU B C 1
ATOM 4461 O O . LEU B 1 125 ? -43.583 -20.985 -19.025 1.00 64.04 125 LEU B O 1
ATOM 4466 N N . GLY B 1 126 ? -44.766 -20.259 -17.246 1.00 58.26 126 GLY B N 1
ATOM 4467 C CA . GLY B 1 126 ? -43.895 -19.144 -16.880 1.00 56.26 126 GLY B CA 1
ATOM 4468 C C . GLY B 1 126 ? -42.443 -19.503 -16.624 1.00 56.66 126 GLY B C 1
ATOM 4469 O O . GLY B 1 126 ? -41.552 -18.798 -17.095 1.00 56.21 126 GLY B O 1
ATOM 4470 N N . LYS B 1 127 ? -42.194 -20.605 -15.887 1.00 51.17 127 LYS B N 1
ATOM 4471 C CA . LYS B 1 127 ? -40.851 -21.094 -15.563 1.00 49.82 127 LYS B CA 1
ATOM 4472 C C . LYS B 1 127 ? -40.080 -21.494 -16.836 1.00 53.03 127 LYS B C 1
ATOM 4473 O O . LYS B 1 127 ? -38.978 -20.983 -17.059 1.00 51.92 127 LYS B O 1
ATOM 4479 N N . ARG B 1 128 ? -40.676 -22.376 -17.685 1.00 48.69 128 ARG B N 1
ATOM 4480 C CA . ARG B 1 128 ? -40.052 -22.818 -18.939 1.00 47.23 128 ARG B CA 1
ATOM 4481 C C . ARG B 1 128 ? -39.776 -21.676 -19.927 1.00 49.49 128 ARG B C 1
ATOM 4482 O O . ARG B 1 128 ? -38.752 -21.732 -20.608 1.00 49.28 128 ARG B O 1
ATOM 4490 N N . MET B 1 129 ? -40.663 -20.650 -19.994 1.00 44.67 129 MET B N 1
ATOM 4491 C CA . MET B 1 129 ? -40.468 -19.494 -20.880 1.00 44.23 129 MET B CA 1
ATOM 4492 C C . MET B 1 129 ? -39.459 -18.507 -20.282 1.00 47.79 129 MET B C 1
ATOM 4493 O O . MET B 1 129 ? -38.834 -17.736 -21.020 1.00 47.24 129 MET B O 1
ATOM 4498 N N . GLY B 1 130 ? -39.298 -18.575 -18.959 1.00 43.44 130 GLY B N 1
ATOM 4499 C CA . GLY B 1 130 ? -38.352 -17.765 -18.206 1.00 42.73 130 GLY B CA 1
ATOM 4500 C C . GLY B 1 130 ? -36.944 -18.129 -18.605 1.00 44.53 130 GLY B C 1
ATOM 4501 O O . GLY B 1 130 ? -36.157 -17.252 -18.952 1.00 44.73 130 GLY B O 1
ATOM 4502 N N . PHE B 1 131 ? -36.657 -19.440 -18.633 1.00 40.13 131 PHE B N 1
ATOM 4503 C CA . PHE B 1 131 ? -35.371 -20.030 -19.021 1.00 39.31 131 PHE B CA 1
ATOM 4504 C C . PHE B 1 131 ? -35.098 -19.766 -20.506 1.00 42.56 131 PHE B C 1
ATOM 4505 O O . PHE B 1 131 ? -33.959 -19.504 -20.896 1.00 42.09 131 PHE B O 1
ATOM 4513 N N . THR B 1 132 ? -36.167 -19.795 -21.311 1.00 38.57 132 THR B N 1
ATOM 4514 C CA . THR B 1 132 ? -36.178 -19.539 -22.747 1.00 39.06 132 THR B CA 1
ATOM 4515 C C . THR B 1 132 ? -35.750 -18.064 -22.977 1.00 43.70 132 THR B C 1
ATOM 4516 O O . THR B 1 132 ? -34.940 -17.781 -23.870 1.00 43.36 132 THR B O 1
ATOM 4520 N N . ALA B 1 133 ? -36.247 -17.150 -22.107 1.00 39.97 133 ALA B N 1
ATOM 4521 C CA . ALA B 1 133 ? -35.891 -15.737 -22.092 1.00 38.61 133 ALA B CA 1
ATOM 4522 C C . ALA B 1 133 ? -34.467 -15.571 -21.560 1.00 39.57 133 ALA B C 1
ATOM 4523 O O . ALA B 1 133 ? -33.747 -14.705 -22.052 1.00 38.23 133 ALA B O 1
ATOM 4525 N N . MET B 1 134 ? -34.062 -16.411 -20.570 1.00 36.00 134 MET B N 1
ATOM 4526 C CA . MET B 1 134 ? -32.726 -16.413 -19.948 1.00 35.63 134 MET B CA 1
ATOM 4527 C C . MET B 1 134 ? -31.635 -16.807 -20.956 1.00 37.58 134 MET B C 1
ATOM 4528 O O . MET B 1 134 ? -30.579 -16.178 -20.946 1.00 36.35 134 MET B O 1
ATOM 4533 N N . PHE B 1 135 ? -31.911 -17.772 -21.868 1.00 33.74 135 PHE B N 1
ATOM 4534 C CA . PHE B 1 135 ? -30.971 -18.139 -22.934 1.00 33.87 135 PHE B CA 1
ATOM 4535 C C . PHE B 1 135 ? -30.840 -16.953 -23.891 1.00 38.18 135 PHE B C 1
ATOM 4536 O O . PHE B 1 135 ? -29.745 -16.669 -24.378 1.00 38.69 135 PHE B O 1
ATOM 4544 N N . LYS B 1 136 ? -31.962 -16.296 -24.200 1.00 35.12 136 LYS B N 1
ATOM 4545 C CA . LYS B 1 136 ? -31.953 -15.167 -25.120 1.00 35.86 136 LYS B CA 1
ATOM 4546 C C . LYS B 1 136 ? -31.142 -14.005 -24.543 1.00 40.81 136 LYS B C 1
ATOM 4547 O O . LYS B 1 136 ? -30.329 -13.434 -25.265 1.00 42.32 136 LYS B O 1
ATOM 4553 N N . SER B 1 137 ? -31.286 -13.724 -23.237 1.00 36.10 137 SER B N 1
ATOM 4554 C CA . SER B 1 137 ? -30.512 -12.685 -22.543 1.00 34.61 137 SER B CA 1
ATOM 4555 C C . SER B 1 137 ? -29.010 -13.025 -22.581 1.00 37.34 137 SER B C 1
ATOM 4556 O O . SER B 1 137 ? -28.178 -12.160 -22.849 1.00 36.26 137 SER B O 1
ATOM 4559 N N . ASN B 1 138 ? -28.681 -14.301 -22.365 1.00 34.91 138 ASN B N 1
ATOM 4560 C CA . ASN B 1 138 ? -27.307 -14.795 -22.392 1.00 35.35 138 ASN B CA 1
ATOM 4561 C C . ASN B 1 138 ? -26.692 -14.687 -23.793 1.00 40.15 138 ASN B C 1
ATOM 4562 O O . ASN B 1 138 ? -25.532 -14.276 -23.914 1.00 38.75 138 ASN B O 1
ATOM 4567 N N . LEU B 1 139 ? -27.493 -15.003 -24.845 1.00 37.51 139 LEU B N 1
ATOM 4568 C CA . LEU B 1 139 ? -27.090 -14.871 -26.244 1.00 37.64 139 LEU B CA 1
ATOM 4569 C C . LEU B 1 139 ? -26.757 -13.407 -26.566 1.00 42.14 139 LEU B C 1
ATOM 4570 O O . LEU B 1 139 ? -25.681 -13.138 -27.089 1.00 41.31 139 LEU B O 1
ATOM 4575 N N . GLU B 1 140 ? -27.671 -12.482 -26.202 1.00 40.56 140 GLU B N 1
ATOM 4576 C CA . GLU B 1 140 ? -27.581 -11.023 -26.347 1.00 41.38 140 GLU B CA 1
ATOM 4577 C C . GLU B 1 140 ? -26.386 -10.409 -25.600 1.00 46.37 140 GLU B C 1
ATOM 4578 O O . GLU B 1 140 ? -25.798 -9.433 -26.088 1.00 46.46 140 GLU B O 1
ATOM 4584 N N . GLU B 1 141 ? -26.053 -10.952 -24.408 1.00 43.02 141 GLU B N 1
ATOM 4585 C CA . GLU B 1 141 ? -24.937 -10.471 -23.579 1.00 43.41 141 GLU B CA 1
ATOM 4586 C C . GLU B 1 141 ? -23.586 -10.877 -24.131 1.00 47.95 141 GLU B C 1
ATOM 4587 O O . GLU B 1 141 ? -22.598 -10.180 -23.893 1.00 47.43 141 GLU B O 1
ATOM 4593 N N . VAL B 1 142 ? -23.550 -11.982 -24.886 1.00 45.20 142 VAL B N 1
ATOM 4594 C CA . VAL B 1 142 ? -22.359 -12.465 -25.589 1.00 45.63 142 VAL B CA 1
ATOM 4595 C C . VAL B 1 142 ? -22.238 -11.644 -26.918 1.00 48.40 142 VAL B C 1
ATOM 4596 O O . VAL B 1 142 ? -21.128 -11.465 -27.421 1.00 47.99 142 VAL B O 1
ATOM 4600 N N . LEU B 1 143 ? -23.375 -11.135 -27.460 1.00 43.09 143 LEU B N 1
ATOM 4601 C CA . LEU B 1 143 ? -23.382 -10.401 -28.726 1.00 42.37 143 LEU B CA 1
ATOM 4602 C C . LEU B 1 143 ? -23.047 -8.928 -28.590 1.00 47.93 143 LEU B C 1
ATOM 4603 O O . LEU B 1 143 ? -22.258 -8.416 -29.386 1.00 48.09 143 LEU B O 1
ATOM 4608 N N . TYR B 1 144 ? -23.671 -8.240 -27.619 1.00 44.80 144 TYR B N 1
ATOM 4609 C CA . TYR B 1 144 ? -23.497 -6.801 -27.385 1.00 43.93 144 TYR B CA 1
ATOM 4610 C C . TYR B 1 144 ? -23.287 -6.507 -25.893 1.00 46.43 144 TYR B C 1
ATOM 4611 O O . TYR B 1 144 ? -23.895 -7.172 -25.044 1.00 47.48 144 TYR B O 1
ATOM 4620 N N . GLN B 1 145 ? -22.477 -5.475 -25.580 1.00 40.64 145 GLN B N 1
ATOM 4621 C CA . GLN B 1 145 ? -22.214 -5.003 -24.213 1.00 42.70 145 GLN B CA 1
ATOM 4622 C C . GLN B 1 145 ? -23.498 -4.437 -23.577 1.00 75.70 145 GLN B C 1
ATOM 4623 O O . GLN B 1 145 ? -24.214 -3.644 -24.197 1.00 45.01 145 GLN B O 1
ATOM 4629 N N . LYS B 1 152 ? -28.088 -1.003 -21.271 1.00 74.49 152 LYS B N 1
ATOM 4630 C CA . LYS B 1 152 ? -28.584 -0.531 -19.975 1.00 74.12 152 LYS B CA 1
ATOM 4631 C C . LYS B 1 152 ? -28.299 0.969 -19.804 1.00 76.09 152 LYS B C 1
ATOM 4632 O O . LYS B 1 152 ? -27.137 1.396 -19.798 1.00 75.65 152 LYS B O 1
ATOM 4638 N N . LYS B 1 153 ? -29.375 1.757 -19.672 1.00 70.55 153 LYS B N 1
ATOM 4639 C CA . LYS B 1 153 ? -29.300 3.204 -19.508 1.00 69.11 153 LYS B CA 1
ATOM 4640 C C . LYS B 1 153 ? -29.385 3.644 -18.038 1.00 69.49 153 LYS B C 1
ATOM 4641 O O . LYS B 1 153 ? -29.017 4.779 -17.732 1.00 69.31 153 LYS B O 1
ATOM 4647 N N . ARG B 1 154 ? -29.845 2.760 -17.129 1.00 63.33 154 ARG B N 1
ATOM 4648 C CA . ARG B 1 154 ? -29.975 3.113 -15.706 1.00 61.15 154 ARG B CA 1
ATOM 4649 C C . ARG B 1 154 ? -28.635 3.184 -14.967 1.00 60.63 154 ARG B C 1
ATOM 4650 O O . ARG B 1 154 ? -28.377 4.147 -14.234 1.00 59.27 154 ARG B O 1
ATOM 4658 N N . ASN B 1 155 ? -27.801 2.155 -15.157 1.00 54.14 155 ASN B N 1
ATOM 4659 C CA . ASN B 1 155 ? -26.495 2.001 -14.524 1.00 52.27 155 ASN B CA 1
ATOM 4660 C C . ASN B 1 155 ? -25.393 2.461 -15.446 1.00 55.10 155 ASN B C 1
ATOM 4661 O O . ASN B 1 155 ? -25.585 2.508 -16.665 1.00 55.01 155 ASN B O 1
ATOM 4666 N N . SER B 1 156 ? -24.209 2.716 -14.856 1.00 50.89 156 SER B N 1
ATOM 4667 C CA . SER B 1 156 ? -22.971 3.099 -15.532 1.00 50.19 156 SER B CA 1
ATOM 4668 C C . SER B 1 156 ? -22.500 1.942 -16.436 1.00 52.09 156 SER B C 1
ATOM 4669 O O . SER B 1 156 ? -22.801 0.786 -16.152 1.00 51.23 156 SER B O 1
ATOM 4672 N N . ALA B 1 157 ? -21.785 2.259 -17.523 1.00 47.47 157 ALA B N 1
ATOM 4673 C CA . ALA B 1 157 ? -21.298 1.282 -18.498 1.00 46.18 157 ALA B CA 1
ATOM 4674 C C . ALA B 1 157 ? -20.362 0.209 -17.916 1.00 47.50 157 ALA B C 1
ATOM 4675 O O . ALA B 1 157 ? -20.555 -0.974 -18.196 1.00 46.44 157 ALA B O 1
ATOM 4677 N N . GLU B 1 158 ? -19.379 0.618 -17.091 1.00 42.91 158 GLU B N 1
ATOM 4678 C CA . GLU B 1 158 ? -18.363 -0.255 -16.461 1.00 42.35 158 GLU B CA 1
ATOM 4679 C C . GLU B 1 158 ? -18.938 -1.341 -15.526 1.00 45.51 158 GLU B C 1
ATOM 4680 O O . GLU B 1 158 ? -18.244 -2.329 -15.241 1.00 44.78 158 GLU B O 1
ATOM 4686 N N . THR B 1 159 ? -20.224 -1.187 -15.111 1.00 41.24 159 THR B N 1
ATOM 4687 C CA . THR B 1 159 ? -20.966 -2.126 -14.253 1.00 39.56 159 THR B CA 1
ATOM 4688 C C . THR B 1 159 ? -21.746 -3.181 -15.064 1.00 41.75 159 THR B C 1
ATOM 4689 O O . THR B 1 159 ? -22.480 -3.967 -14.456 1.00 43.34 159 THR B O 1
ATOM 4693 N N . PHE B 1 160 ? -21.608 -3.210 -16.416 1.00 36.48 160 PHE B N 1
ATOM 4694 C CA . PHE B 1 160 ? -22.378 -4.146 -17.274 1.00 36.14 160 PHE B CA 1
ATOM 4695 C C . PHE B 1 160 ? -22.077 -5.625 -17.035 1.00 40.91 160 PHE B C 1
ATOM 4696 O O . PHE B 1 160 ? -22.898 -6.465 -17.404 1.00 40.84 160 PHE B O 1
ATOM 4704 N N . THR B 1 161 ? -20.902 -5.955 -16.445 1.00 37.71 161 THR B N 1
ATOM 4705 C CA . THR B 1 161 ? -20.567 -7.356 -16.170 1.00 36.43 161 THR B CA 1
ATOM 4706 C C . THR B 1 161 ? -21.380 -7.910 -14.996 1.00 40.16 161 THR B C 1
ATOM 4707 O O . THR B 1 161 ? -21.298 -9.103 -14.741 1.00 39.55 161 THR B O 1
ATOM 4711 N N . LEU B 1 162 ? -22.169 -7.058 -14.303 1.00 37.49 162 LEU B N 1
ATOM 4712 C CA . LEU B 1 162 ? -23.026 -7.473 -13.180 1.00 37.93 162 LEU B CA 1
ATOM 4713 C C . LEU B 1 162 ? -24.494 -7.540 -13.593 1.00 41.04 162 LEU B C 1
ATOM 4714 O O . LEU B 1 162 ? -25.359 -7.676 -12.738 1.00 39.94 162 LEU B O 1
ATOM 4719 N N . SER B 1 163 ? -24.771 -7.439 -14.891 1.00 38.86 163 SER B N 1
ATOM 4720 C CA . SER B 1 163 ? -26.132 -7.401 -15.411 1.00 39.55 163 SER B CA 1
ATOM 4721 C C . SER B 1 163 ? -26.565 -8.690 -16.118 1.00 43.15 163 SER B C 1
ATOM 4722 O O . SER B 1 163 ? -27.036 -8.657 -17.256 1.00 43.82 163 SER B O 1
ATOM 4725 N N . GLN B 1 164 ? -26.444 -9.820 -15.422 1.00 38.65 164 GLN B N 1
ATOM 4726 C CA . GLN B 1 164 ? -26.900 -11.111 -15.930 1.00 37.80 164 GLN B CA 1
ATOM 4727 C C . GLN B 1 164 ? -28.420 -11.064 -15.920 1.00 41.63 164 GLN B C 1
ATOM 4728 O O . GLN B 1 164 ? -29.000 -10.432 -15.033 1.00 40.33 164 GLN B O 1
ATOM 4734 N N . GLY B 1 165 ? -29.036 -11.641 -16.951 1.00 40.08 165 GLY B N 1
ATOM 4735 C CA . GLY B 1 165 ? -30.486 -11.664 -17.133 1.00 40.52 165 GLY B CA 1
ATOM 4736 C C . GLY B 1 165 ? -31.152 -10.312 -17.343 1.00 45.23 165 GLY B C 1
ATOM 4737 O O . GLY B 1 165 ? -32.351 -10.183 -17.099 1.00 45.00 165 GLY B O 1
ATOM 4738 N N . ALA B 1 166 ? -30.392 -9.297 -17.805 1.00 42.64 166 ALA B N 1
ATOM 4739 C CA . ALA B 1 166 ? -30.879 -7.931 -18.036 1.00 42.70 166 ALA B CA 1
ATOM 4740 C C . ALA B 1 166 ? -32.007 -7.826 -19.074 1.00 47.70 166 ALA B C 1
ATOM 4741 O O . ALA B 1 166 ? -32.936 -7.030 -18.894 1.00 47.49 166 ALA B O 1
ATOM 4743 N N . SER B 1 167 ? -31.932 -8.639 -20.140 1.00 44.79 167 SER B N 1
ATOM 4744 C CA . SER B 1 167 ? -32.901 -8.652 -21.249 1.00 44.54 167 SER B CA 1
ATOM 4745 C C . SER B 1 167 ? -34.298 -9.143 -20.878 1.00 48.91 167 SER B C 1
ATOM 4746 O O . SER B 1 167 ? -35.259 -8.886 -21.598 1.00 48.71 167 SER B O 1
ATOM 4749 N N . LEU B 1 168 ? -34.415 -9.818 -19.755 1.00 47.04 168 LEU B N 1
ATOM 4750 C CA . LEU B 1 168 ? -35.677 -10.364 -19.299 1.00 47.81 168 LEU B CA 1
ATOM 4751 C C . LEU B 1 168 ? -36.745 -9.311 -19.096 1.00 54.92 168 LEU B C 1
ATOM 4752 O O . LEU B 1 168 ? -36.476 -8.272 -18.503 1.00 55.44 168 LEU B O 1
ATOM 4757 N N . GLU B 1 169 ? -37.952 -9.576 -19.629 1.00 52.86 169 GLU B N 1
ATOM 4758 C CA . GLU B 1 169 ? -39.150 -8.744 -19.485 1.00 52.32 169 GLU B CA 1
ATOM 4759 C C . GLU B 1 169 ? -39.571 -8.948 -18.028 1.00 55.26 169 GLU B C 1
ATOM 4760 O O . GLU B 1 169 ? -39.348 -10.038 -17.489 1.00 54.15 169 GLU B O 1
ATOM 4766 N N . ALA B 1 170 ? -40.120 -7.902 -17.374 1.00 52.80 170 ALA B N 1
ATOM 4767 C CA . ALA B 1 170 ? -40.518 -7.900 -15.948 1.00 52.76 170 ALA B CA 1
ATOM 4768 C C . ALA B 1 170 ? -41.376 -9.092 -15.496 1.00 56.54 170 ALA B C 1
ATOM 4769 O O . ALA B 1 170 ? -41.453 -9.356 -14.295 1.00 56.59 170 ALA B O 1
ATOM 4771 N N . ARG B 1 171 ? -41.996 -9.823 -16.448 1.00 52.80 171 ARG B N 1
ATOM 4772 C CA . ARG B 1 171 ? -42.804 -11.024 -16.171 1.00 52.59 171 ARG B CA 1
ATOM 4773 C C . ARG B 1 171 ? -41.914 -12.170 -15.679 1.00 54.30 171 ARG B C 1
ATOM 4774 O O . ARG B 1 171 ? -42.389 -13.055 -14.959 1.00 53.73 171 ARG B O 1
ATOM 4782 N N . PHE B 1 172 ? -40.657 -12.203 -16.174 1.00 48.61 172 PHE B N 1
ATOM 4783 C CA . PHE B 1 172 ? -39.711 -13.283 -15.947 1.00 47.78 172 PHE B CA 1
ATOM 4784 C C . PHE B 1 172 ? -38.743 -13.066 -14.794 1.00 53.82 172 PHE B C 1
ATOM 4785 O O . PHE B 1 172 ? -38.198 -14.046 -14.276 1.00 54.36 172 PHE B O 1
ATOM 4793 N N . ARG B 1 173 ? -38.550 -11.801 -14.379 1.00 50.63 173 ARG B N 1
ATOM 4794 C CA . ARG B 1 173 ? -37.645 -11.408 -13.300 1.00 50.40 173 ARG B CA 1
ATOM 4795 C C . ARG B 1 173 ? -37.897 -12.137 -11.953 1.00 54.66 173 ARG B C 1
ATOM 4796 O O . ARG B 1 173 ? -36.923 -12.708 -11.463 1.00 55.34 173 ARG B O 1
ATOM 4804 N N . PRO B 1 174 ? -39.112 -12.161 -11.317 1.00 51.07 174 PRO B N 1
ATOM 4805 C CA . PRO B 1 174 ? -39.245 -12.869 -10.019 1.00 50.94 174 PRO B CA 1
ATOM 4806 C C . PRO B 1 174 ? -39.022 -14.376 -10.094 1.00 54.07 174 PRO B C 1
ATOM 4807 O O . PRO B 1 174 ? -38.465 -14.955 -9.164 1.00 53.30 174 PRO B O 1
ATOM 4811 N N . ILE B 1 175 ? -39.467 -14.999 -11.201 1.00 50.09 175 ILE B N 1
ATOM 4812 C CA . ILE B 1 175 ? -39.329 -16.423 -11.512 1.00 49.70 175 ILE B CA 1
ATOM 4813 C C . ILE B 1 175 ? -37.818 -16.809 -11.590 1.00 51.72 175 ILE B C 1
ATOM 4814 O O . ILE B 1 175 ? -37.388 -17.743 -10.906 1.00 50.45 175 ILE B O 1
ATOM 4819 N N . MET B 1 176 ? -37.032 -16.052 -12.405 1.00 46.65 176 MET B N 1
ATOM 4820 C CA . MET B 1 176 ? -35.601 -16.248 -12.678 1.00 45.95 176 MET B CA 1
ATOM 4821 C C . MET B 1 176 ? -34.648 -15.496 -11.724 1.00 48.16 176 MET B C 1
ATOM 4822 O O . MET B 1 176 ? -33.438 -15.515 -11.948 1.00 46.54 176 MET B O 1
ATOM 4827 N N . GLU B 1 177 ? -35.204 -14.848 -10.670 1.00 44.08 177 GLU B N 1
ATOM 4828 C CA . GLU B 1 177 ? -34.547 -14.046 -9.628 1.00 42.97 177 GLU B CA 1
ATOM 4829 C C . GLU B 1 177 ? -33.063 -14.383 -9.381 1.00 44.16 177 GLU B C 1
ATOM 4830 O O . GLU B 1 177 ? -32.208 -13.512 -9.534 1.00 42.80 177 GLU B O 1
ATOM 4836 N N . LYS B 1 178 ? -32.781 -15.641 -9.007 1.00 39.45 178 LYS B N 1
ATOM 4837 C CA . LYS B 1 178 ? -31.465 -16.176 -8.649 1.00 37.83 178 LYS B CA 1
ATOM 4838 C C . LYS B 1 178 ? -30.408 -15.965 -9.724 1.00 40.13 178 LYS B C 1
ATOM 4839 O O . LYS B 1 178 ? -29.259 -15.627 -9.420 1.00 41.82 178 LYS B O 1
ATOM 4845 N N . HIS B 1 179 ? -30.818 -16.140 -10.975 1.00 34.35 179 HIS B N 1
ATOM 4846 C CA . HIS B 1 179 ? -30.020 -16.023 -12.187 1.00 33.48 179 HIS B CA 1
ATOM 4847 C C . HIS B 1 179 ? -29.678 -14.577 -12.545 1.00 37.29 179 HIS B C 1
ATOM 4848 O O . HIS B 1 179 ? -28.754 -14.367 -13.335 1.00 36.99 179 HIS B O 1
ATOM 4855 N N . LEU B 1 180 ? -30.411 -13.584 -11.976 1.00 33.18 180 LEU B N 1
ATOM 4856 C CA . LEU B 1 180 ? -30.228 -12.163 -12.288 1.00 32.88 180 LEU B CA 1
ATOM 4857 C C . LEU B 1 180 ? -29.047 -11.539 -11.578 1.00 40.12 180 LEU B C 1
ATOM 4858 O O . LEU B 1 180 ? -28.819 -11.785 -10.397 1.00 39.99 180 LEU B O 1
ATOM 4863 N N . GLY B 1 181 ? -28.346 -10.673 -12.281 1.00 38.48 181 GLY B N 1
ATOM 4864 C CA . GLY B 1 181 ? -27.216 -9.958 -11.707 1.00 38.19 181 GLY B CA 1
ATOM 4865 C C . GLY B 1 181 ? -27.624 -8.765 -10.869 1.00 41.79 181 GLY B C 1
ATOM 4866 O O . GLY B 1 181 ? -28.699 -8.193 -11.067 1.00 41.41 181 GLY B O 1
ATOM 4867 N N . VAL B 1 182 ? -26.740 -8.367 -9.936 1.00 37.94 182 VAL B N 1
ATOM 4868 C CA . VAL B 1 182 ? -26.885 -7.209 -9.044 1.00 36.67 182 VAL B CA 1
ATOM 4869 C C . VAL B 1 182 ? -27.235 -5.946 -9.859 1.00 41.03 182 VAL B C 1
ATOM 4870 O O . VAL B 1 182 ? -28.082 -5.160 -9.428 1.00 41.96 182 VAL B O 1
ATOM 4874 N N . GLY B 1 183 ? -26.618 -5.803 -11.036 1.00 35.91 183 GLY B N 1
ATOM 4875 C CA . GLY B 1 183 ? -26.873 -4.712 -11.966 1.00 35.15 183 GLY B CA 1
ATOM 4876 C C . GLY B 1 183 ? -28.317 -4.682 -12.416 1.00 38.26 183 GLY B C 1
ATOM 4877 O O . GLY B 1 183 ? -28.948 -3.630 -12.365 1.00 38.60 183 GLY B O 1
ATOM 4878 N N . THR B 1 184 ? -28.853 -5.849 -12.828 1.00 34.36 184 THR B N 1
ATOM 4879 C CA . THR B 1 184 ? -30.242 -6.055 -13.271 1.00 34.09 184 THR B CA 1
ATOM 4880 C C . THR B 1 184 ? -31.211 -5.655 -12.145 1.00 38.62 184 THR B C 1
ATOM 4881 O O . THR B 1 184 ? -32.051 -4.779 -12.346 1.00 37.33 184 THR B O 1
ATOM 4885 N N . VAL B 1 185 ? -31.046 -6.252 -10.953 1.00 37.47 185 VAL B N 1
ATOM 4886 C CA . VAL B 1 185 ? -31.848 -5.955 -9.763 1.00 38.59 185 VAL B CA 1
ATOM 4887 C C . VAL B 1 185 ? -31.813 -4.453 -9.413 1.00 45.95 185 VAL B C 1
ATOM 4888 O O . VAL B 1 185 ? -32.869 -3.882 -9.137 1.00 47.70 185 VAL B O 1
ATOM 4892 N N . VAL B 1 186 ? -30.623 -3.811 -9.472 1.00 42.87 186 VAL B N 1
ATOM 4893 C CA . VAL B 1 186 ? -30.456 -2.374 -9.183 1.00 42.55 186 VAL B CA 1
ATOM 4894 C C . VAL B 1 186 ? -31.246 -1.522 -10.212 1.00 46.40 186 VAL B C 1
ATOM 4895 O O . VAL B 1 186 ? -31.973 -0.610 -9.809 1.00 46.59 186 VAL B O 1
ATOM 4899 N N . ALA B 1 187 ? -31.164 -1.875 -11.508 1.00 42.26 187 ALA B N 1
ATOM 4900 C CA . ALA B 1 187 ? -31.902 -1.208 -12.589 1.00 42.15 187 ALA B CA 1
ATOM 4901 C C . ALA B 1 187 ? -33.415 -1.385 -12.426 1.00 46.97 187 ALA B C 1
ATOM 4902 O O . ALA B 1 187 ? -34.155 -0.470 -12.759 1.00 47.24 187 ALA B O 1
ATOM 4904 N N . SER B 1 188 ? -33.874 -2.537 -11.886 1.00 43.83 188 SER B N 1
ATOM 4905 C CA . SER B 1 188 ? -35.290 -2.770 -11.594 1.00 44.05 188 SER B CA 1
ATOM 4906 C C . SER B 1 188 ? -35.727 -1.814 -10.473 1.00 47.75 188 SER B C 1
ATOM 4907 O O . SER B 1 188 ? -36.818 -1.276 -10.541 1.00 47.60 188 SER B O 1
ATOM 4910 N N . ILE B 1 189 ? -34.875 -1.605 -9.454 1.00 45.46 189 ILE B N 1
ATOM 4911 C CA . ILE B 1 189 ? -35.152 -0.694 -8.335 1.00 46.07 189 ILE B CA 1
ATOM 4912 C C . ILE B 1 189 ? -35.164 0.752 -8.843 1.00 51.62 189 ILE B C 1
ATOM 4913 O O . ILE B 1 189 ? -36.107 1.482 -8.548 1.00 52.71 189 ILE B O 1
ATOM 4918 N N . LYS B 1 190 ? -34.150 1.143 -9.638 1.00 47.20 190 LYS B N 1
ATOM 4919 C CA . LYS B 1 190 ? -34.033 2.474 -10.246 1.00 46.90 190 LYS B CA 1
ATOM 4920 C C . LYS B 1 190 ? -35.244 2.838 -11.123 1.00 50.52 190 LYS B C 1
ATOM 4921 O O . LYS B 1 190 ? -35.550 4.019 -11.256 1.00 50.56 190 LYS B O 1
ATOM 4927 N N . ASN B 1 191 ? -35.906 1.831 -11.730 1.00 47.14 191 ASN B N 1
ATOM 4928 C CA . ASN B 1 191 ? -37.079 2.001 -12.596 1.00 46.66 191 ASN B CA 1
ATOM 4929 C C . ASN B 1 191 ? -38.318 2.307 -11.789 1.00 50.11 191 ASN B C 1
ATOM 4930 O O . ASN B 1 191 ? -39.092 3.174 -12.180 1.00 51.34 191 ASN B O 1
ATOM 4935 N N . ILE B 1 192 ? -38.503 1.607 -10.667 1.00 45.43 192 ILE B N 1
ATOM 4936 C CA . ILE B 1 192 ? -39.608 1.801 -9.726 1.00 45.07 192 ILE B CA 1
ATOM 4937 C C . ILE B 1 192 ? -39.515 3.243 -9.189 1.00 50.49 192 ILE B C 1
ATOM 4938 O O . ILE B 1 192 ? -40.510 3.980 -9.253 1.00 51.07 192 ILE B O 1
ATOM 4943 N N . LEU B 1 193 ? -38.292 3.645 -8.716 1.00 45.33 193 LEU B N 1
ATOM 4944 C CA . LEU B 1 193 ? -37.976 4.965 -8.170 1.00 43.89 193 LEU B CA 1
ATOM 4945 C C . LEU B 1 193 ? -38.291 6.088 -9.142 1.00 49.47 193 LEU B C 1
ATOM 4946 O O . LEU B 1 193 ? -38.715 7.156 -8.713 1.00 50.38 193 LEU B O 1
ATOM 4951 N N . ALA B 1 194 ? -38.132 5.839 -10.442 1.00 46.62 194 ALA B N 1
ATOM 4952 C CA . ALA B 1 194 ? -38.455 6.798 -11.488 1.00 46.67 194 ALA B CA 1
ATOM 4953 C C . ALA B 1 194 ? -39.914 6.555 -11.943 1.00 52.22 194 ALA B C 1
ATOM 4954 O O . ALA B 1 194 ? -40.185 5.675 -12.762 1.00 52.18 194 ALA B O 1
ATOM 4956 N N . SER B 1 195 ? -40.860 7.298 -11.331 1.00 49.74 195 SER B N 1
ATOM 4957 C CA . SER B 1 195 ? -42.308 7.205 -11.560 1.00 75.00 195 SER B CA 1
ATOM 4958 C C . SER B 1 195 ? -43.001 8.527 -11.197 1.00 120.64 195 SER B C 1
ATOM 4959 O O . SER B 1 195 ? -44.132 8.786 -11.614 1.00 90.34 195 SER B O 1
ATOM 4962 N N . TRP B 1 216 ? -46.101 -7.791 0.231 1.00 65.64 216 TRP B N 1
ATOM 4963 C CA . TRP B 1 216 ? -44.897 -7.027 -0.112 1.00 64.93 216 TRP B CA 1
ATOM 4964 C C . TRP B 1 216 ? -45.052 -6.251 -1.422 1.00 67.15 216 TRP B C 1
ATOM 4965 O O . TRP B 1 216 ? -45.692 -6.736 -2.358 1.00 66.24 216 TRP B O 1
ATOM 4967 N N . SER B 1 217 ? -44.451 -5.051 -1.486 1.00 63.31 217 SER B N 1
ATOM 4968 C CA . SER B 1 217 ? -44.446 -4.213 -2.690 1.00 62.75 217 SER B CA 1
ATOM 4969 C C . SER B 1 217 ? -43.378 -4.752 -3.684 1.00 65.27 217 SER B C 1
ATOM 4970 O O . SER B 1 217 ? -42.519 -5.524 -3.253 1.00 64.73 217 SER B O 1
ATOM 4973 N N . PRO B 1 218 ? -43.378 -4.393 -4.997 1.00 61.61 218 PRO B N 1
ATOM 4974 C CA . PRO B 1 218 ? -42.323 -4.912 -5.886 1.00 60.96 218 PRO B CA 1
ATOM 4975 C C . PRO B 1 218 ? -40.934 -4.373 -5.524 1.00 62.35 218 PRO B C 1
ATOM 4976 O O . PRO B 1 218 ? -39.939 -5.010 -5.856 1.00 62.22 218 PRO B O 1
ATOM 4980 N N . LEU B 1 219 ? -40.877 -3.229 -4.806 1.00 56.76 219 LEU B N 1
ATOM 4981 C CA . LEU B 1 219 ? -39.642 -2.607 -4.329 1.00 55.69 219 LEU B CA 1
ATOM 4982 C C . LEU B 1 219 ? -39.038 -3.425 -3.182 1.00 58.28 219 LEU B C 1
ATOM 4983 O O . LEU B 1 219 ? -37.840 -3.720 -3.221 1.00 58.14 219 LEU B O 1
ATOM 4988 N N . GLU B 1 220 ? -39.872 -3.797 -2.176 1.00 53.29 220 GLU B N 1
ATOM 4989 C CA . GLU B 1 220 ? -39.509 -4.628 -1.016 1.00 52.45 220 GLU B CA 1
ATOM 4990 C C . GLU B 1 220 ? -38.957 -5.978 -1.502 1.00 53.63 220 GLU B C 1
ATOM 4991 O O . GLU B 1 220 ? -37.934 -6.453 -1.004 1.00 52.26 220 GLU B O 1
ATOM 4997 N N . ARG B 1 221 ? -39.645 -6.568 -2.496 1.00 49.06 221 ARG B N 1
ATOM 4998 C CA . ARG B 1 221 ? -39.320 -7.832 -3.156 1.00 48.48 221 ARG B CA 1
ATOM 4999 C C . ARG B 1 221 ? -37.889 -7.756 -3.700 1.00 50.92 221 ARG B C 1
ATOM 5000 O O . ARG B 1 221 ? -37.039 -8.546 -3.286 1.00 50.15 221 ARG B O 1
ATOM 5008 N N . GLU B 1 222 ? -37.629 -6.761 -4.587 1.00 46.29 222 GLU B N 1
ATOM 5009 C CA . GLU B 1 222 ? -36.347 -6.500 -5.245 1.00 45.68 222 GLU B CA 1
ATOM 5010 C C . GLU B 1 222 ? -35.182 -6.231 -4.246 1.00 47.79 222 GLU B C 1
ATOM 5011 O O . GLU B 1 222 ? -34.109 -6.795 -4.433 1.00 46.67 222 GLU B O 1
ATOM 5017 N N . ILE B 1 223 ? -35.398 -5.412 -3.187 1.00 43.42 223 ILE B N 1
ATOM 5018 C CA . ILE B 1 223 ? -34.380 -5.114 -2.170 1.00 43.26 223 ILE B CA 1
ATOM 5019 C C . ILE B 1 223 ? -33.930 -6.387 -1.420 1.00 50.66 223 ILE B C 1
ATOM 5020 O O . ILE B 1 223 ? -32.728 -6.531 -1.137 1.00 51.37 223 ILE B O 1
ATOM 5025 N N . SER B 1 224 ? -34.877 -7.318 -1.128 1.00 47.10 224 SER B N 1
ATOM 5026 C CA . SER B 1 224 ? -34.555 -8.576 -0.451 1.00 46.43 224 SER B CA 1
ATOM 5027 C C . SER B 1 224 ? -33.870 -9.552 -1.404 1.00 49.68 224 SER B C 1
ATOM 5028 O O . SER B 1 224 ? -33.077 -10.379 -0.953 1.00 50.32 224 SER B O 1
ATOM 5031 N N . PHE B 1 225 ? -34.172 -9.461 -2.716 1.00 45.10 225 PHE B N 1
ATOM 5032 C CA . PHE B 1 225 ? -33.528 -10.286 -3.752 1.00 44.71 225 PHE B CA 1
ATOM 5033 C C . PHE B 1 225 ? -32.063 -9.843 -3.857 1.00 46.40 225 PHE B C 1
ATOM 5034 O O . PHE B 1 225 ? -31.171 -10.676 -4.012 1.00 45.18 225 PHE B O 1
ATOM 5042 N N . LEU B 1 226 ? -31.847 -8.515 -3.753 1.00 42.37 226 LEU B N 1
ATOM 5043 C CA . LEU B 1 226 ? -30.563 -7.820 -3.805 1.00 42.70 226 LEU B CA 1
ATOM 5044 C C . LEU B 1 226 ? -29.754 -8.069 -2.537 1.00 46.99 226 LEU B C 1
ATOM 5045 O O . LEU B 1 226 ? -28.535 -8.200 -2.613 1.00 47.39 226 LEU B O 1
ATOM 5050 N N . ASN B 1 227 ? -30.427 -8.117 -1.380 1.00 42.85 227 ASN B N 1
ATOM 5051 C CA . ASN B 1 227 ? -29.782 -8.353 -0.090 1.00 42.22 227 ASN B CA 1
ATOM 5052 C C . ASN B 1 227 ? -29.103 -9.719 -0.057 1.00 45.37 227 ASN B C 1
ATOM 5053 O O . ASN B 1 227 ? -27.973 -9.817 0.416 1.00 45.60 227 ASN B O 1
ATOM 5058 N N . LYS B 1 228 ? -29.778 -10.746 -0.589 1.00 41.79 228 LYS B N 1
ATOM 5059 C CA . LYS B 1 228 ? -29.313 -12.136 -0.679 1.00 42.09 228 LYS B CA 1
ATOM 5060 C C . LYS B 1 228 ? -28.061 -12.286 -1.556 1.00 46.37 228 LYS B C 1
ATOM 5061 O O . LYS B 1 228 ? -27.205 -13.120 -1.241 1.00 46.75 228 LYS B O 1
ATOM 5067 N N . LYS B 1 229 ? -27.982 -11.499 -2.665 1.00 41.15 229 LYS B N 1
ATOM 5068 C CA . LYS B 1 229 ? -26.913 -11.497 -3.677 1.00 39.84 229 LYS B CA 1
ATOM 5069 C C . LYS B 1 229 ? -25.608 -10.840 -3.253 1.00 42.80 229 LYS B C 1
ATOM 5070 O O . LYS B 1 229 ? -24.536 -11.363 -3.532 1.00 42.39 229 LYS B O 1
ATOM 5076 N N . LEU B 1 230 ? -25.708 -9.665 -2.639 1.00 39.55 230 LEU B N 1
ATOM 5077 C CA . LEU B 1 230 ? -24.615 -8.798 -2.197 1.00 38.87 230 LEU B CA 1
ATOM 5078 C C . LEU B 1 230 ? -23.583 -9.472 -1.311 1.00 42.70 230 LEU B C 1
ATOM 5079 O O . LEU B 1 230 ? -23.910 -10.419 -0.586 1.00 43.83 230 LEU B O 1
ATOM 5084 N N . PHE B 1 231 ? -22.332 -8.969 -1.363 1.00 37.39 231 PHE B N 1
ATOM 5085 C CA . PHE B 1 231 ? -21.234 -9.451 -0.528 1.00 35.63 231 PHE B CA 1
ATOM 5086 C C . PHE B 1 231 ? -21.606 -9.136 0.929 1.00 40.78 231 PHE B C 1
ATOM 5087 O O . PHE B 1 231 ? -22.031 -8.013 1.222 1.00 41.07 231 PHE B O 1
ATOM 5095 N N . PRO B 1 232 ? -21.536 -10.141 1.833 1.00 36.85 232 PRO B N 1
ATOM 5096 C CA . PRO B 1 232 ? -21.979 -9.906 3.220 1.00 35.76 232 PRO B CA 1
ATOM 5097 C C . PRO B 1 232 ? -21.244 -8.800 3.972 1.00 37.97 232 PRO B C 1
ATOM 5098 O O . PRO B 1 232 ? -20.059 -8.557 3.749 1.00 37.93 232 PRO B O 1
ATOM 5102 N N . GLY B 1 233 ? -21.984 -8.113 4.833 1.00 34.09 233 GLY B N 1
ATOM 5103 C CA . GLY B 1 233 ? -21.466 -7.028 5.653 1.00 34.30 233 GLY B CA 1
ATOM 5104 C C . GLY B 1 233 ? -22.273 -5.745 5.590 1.00 38.44 233 GLY B C 1
ATOM 5105 O O . GLY B 1 233 ? -23.501 -5.800 5.476 1.00 37.55 233 GLY B O 1
ATOM 5106 N N . PRO B 1 234 ? -21.601 -4.564 5.638 1.00 36.59 234 PRO B N 1
ATOM 5107 C CA . PRO B 1 234 ? -22.333 -3.276 5.581 1.00 37.22 234 PRO B CA 1
ATOM 5108 C C . PRO B 1 234 ? -23.279 -3.063 4.368 1.00 41.01 234 PRO B C 1
ATOM 5109 O O . PRO B 1 234 ? -24.264 -2.320 4.519 1.00 39.98 234 PRO B O 1
ATOM 5113 N N . MET B 1 235 ? -22.995 -3.682 3.184 1.00 37.37 235 MET B N 1
ATOM 5114 C CA . MET B 1 235 ? -23.880 -3.568 1.989 1.00 36.93 235 MET B CA 1
ATOM 5115 C C . MET B 1 235 ? -25.235 -4.168 2.283 1.00 39.87 235 MET B C 1
ATOM 5116 O O . MET B 1 235 ? -26.249 -3.550 1.974 1.00 38.94 235 MET B O 1
ATOM 5121 N N . ARG B 1 236 ? -25.245 -5.359 2.933 1.00 37.09 236 ARG B N 1
ATOM 5122 C CA . ARG B 1 236 ? -26.444 -6.075 3.361 1.00 36.73 236 ARG B CA 1
ATOM 5123 C C . ARG B 1 236 ? -27.185 -5.296 4.448 1.00 43.22 236 ARG B C 1
ATOM 5124 O O . ARG B 1 236 ? -28.418 -5.297 4.462 1.00 44.14 236 ARG B O 1
ATOM 5132 N N . GLN B 1 237 ? -26.439 -4.589 5.321 1.00 40.19 237 GLN B N 1
ATOM 5133 C CA . GLN B 1 237 ? -27.006 -3.751 6.374 1.00 40.38 237 GLN B CA 1
ATOM 5134 C C . GLN B 1 237 ? -27.698 -2.521 5.772 1.00 46.09 237 GLN B C 1
ATOM 5135 O O . GLN B 1 237 ? -28.770 -2.141 6.244 1.00 46.32 237 GLN B O 1
ATOM 5141 N N . LEU B 1 238 ? -27.086 -1.904 4.736 1.00 42.64 238 LEU B N 1
ATOM 5142 C CA . LEU B 1 238 ? -27.624 -0.729 4.046 1.00 42.92 238 LEU B CA 1
ATOM 5143 C C . LEU B 1 238 ? -28.911 -1.080 3.287 1.00 47.47 238 LEU B C 1
ATOM 5144 O O . LEU B 1 238 ? -29.849 -0.277 3.256 1.00 46.96 238 LEU B O 1
ATOM 5149 N N . CYS B 1 239 ? -28.968 -2.305 2.739 1.00 45.29 239 CYS B N 1
ATOM 5150 C CA . CYS B 1 239 ? -30.130 -2.873 2.055 1.00 46.59 239 CYS B CA 1
ATOM 5151 C C . CYS B 1 239 ? -31.336 -2.898 2.994 1.00 52.88 239 CYS B C 1
ATOM 5152 O O . CYS B 1 239 ? -32.432 -2.527 2.590 1.00 53.39 239 CYS B O 1
ATOM 5155 N N . LYS B 1 240 ? -31.113 -3.314 4.252 1.00 50.53 240 LYS B N 1
ATOM 5156 C CA . LYS B 1 240 ? -32.096 -3.377 5.338 1.00 51.19 240 LYS B CA 1
ATOM 5157 C C . LYS B 1 240 ? -32.617 -1.967 5.708 1.00 54.46 240 LYS B C 1
ATOM 5158 O O . LYS B 1 240 ? -33.753 -1.842 6.172 1.00 54.76 240 LYS B O 1
ATOM 5164 N N . LYS B 1 241 ? -31.801 -0.914 5.469 1.00 50.22 241 LYS B N 1
ATOM 5165 C CA . LYS B 1 241 ? -32.126 0.484 5.774 1.00 48.85 241 LYS B CA 1
AT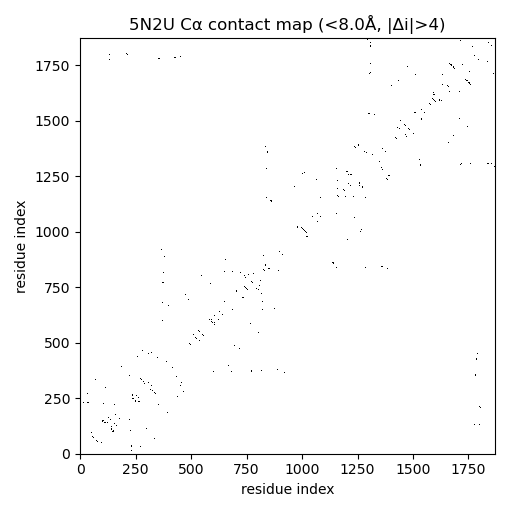OM 5166 C C . LYS B 1 241 ? -32.788 1.249 4.607 1.00 50.98 241 LYS B C 1
ATOM 5167 O O . LYS B 1 241 ? -33.400 2.296 4.839 1.00 49.94 241 LYS B O 1
ATOM 5173 N N . PHE B 1 242 ? -32.699 0.704 3.372 1.00 46.89 242 PHE B N 1
ATOM 5174 C CA . PHE B 1 242 ? -33.219 1.287 2.124 1.00 46.39 242 PHE B CA 1
ATOM 5175 C C . PHE B 1 242 ? -34.600 1.983 2.202 1.00 52.38 242 PHE B C 1
ATOM 5176 O O . PHE B 1 242 ? -34.782 3.006 1.548 1.00 52.21 242 PHE B O 1
ATOM 5184 N N . GLU B 1 243 ? -35.549 1.442 2.983 1.00 50.18 243 GLU B N 1
ATOM 5185 C CA . GLU B 1 243 ? -36.891 2.007 3.175 1.00 49.70 243 GLU B CA 1
ATOM 5186 C C . GLU B 1 243 ? -36.826 3.392 3.843 1.00 50.92 243 GLU B C 1
ATOM 5187 O O . GLU B 1 243 ? -37.579 4.284 3.459 1.00 50.51 243 GLU B O 1
ATOM 5193 N N . TYR B 1 244 ? -35.919 3.563 4.831 1.00 46.45 244 TYR B N 1
ATOM 5194 C CA . TYR B 1 244 ? -35.760 4.780 5.639 1.00 45.60 244 TYR B CA 1
ATOM 5195 C C . TYR B 1 244 ? -34.791 5.801 5.050 1.00 50.25 244 TYR B C 1
ATOM 5196 O O . TYR B 1 244 ? -34.587 6.867 5.646 1.00 51.21 244 TYR B O 1
ATOM 5205 N N . LEU B 1 245 ? -34.228 5.504 3.869 1.00 45.56 245 LEU B N 1
ATOM 5206 C CA . LEU B 1 245 ? -33.317 6.418 3.181 1.00 44.74 245 LEU B CA 1
ATOM 5207 C C . LEU B 1 245 ? -34.108 7.395 2.337 1.00 50.48 245 LEU B C 1
ATOM 5208 O O . LEU B 1 245 ? -35.148 7.014 1.787 1.00 50.33 245 LEU B O 1
ATOM 5213 N N . ASN B 1 246 ? -33.605 8.648 2.199 1.00 47.92 246 ASN B N 1
ATOM 5214 C CA . ASN B 1 246 ? -34.230 9.632 1.315 1.00 48.26 246 ASN B CA 1
ATOM 5215 C C . ASN B 1 246 ? -33.840 9.287 -0.135 1.00 54.36 246 ASN B C 1
ATOM 5216 O O . ASN B 1 246 ? -32.944 8.460 -0.338 1.00 54.10 246 ASN B O 1
ATOM 5221 N N . ASP B 1 247 ? -34.503 9.902 -1.135 1.00 52.43 247 ASP B N 1
ATOM 5222 C CA . ASP B 1 247 ? -34.257 9.604 -2.547 1.00 52.59 247 ASP B CA 1
ATOM 5223 C C . ASP B 1 247 ? -32.790 9.839 -2.965 1.00 55.61 247 ASP B C 1
ATOM 5224 O O . ASP B 1 247 ? -32.242 9.003 -3.684 1.00 55.86 247 ASP B O 1
ATOM 5229 N N . GLN B 1 248 ? -32.134 10.901 -2.455 1.00 51.24 248 GLN B N 1
ATOM 5230 C CA . GLN B 1 248 ? -30.712 11.174 -2.749 1.00 50.76 248 GLN B CA 1
ATOM 5231 C C . GLN B 1 248 ? -29.800 10.070 -2.192 1.00 54.23 248 GLN B C 1
ATOM 5232 O O . GLN B 1 248 ? -28.959 9.545 -2.928 1.00 54.89 248 GLN B O 1
ATOM 5238 N N . GLU B 1 249 ? -30.018 9.681 -0.914 1.00 48.66 249 GLU B N 1
ATOM 5239 C CA . GLU B 1 249 ? -29.283 8.614 -0.220 1.00 47.72 249 GLU B CA 1
ATOM 5240 C C . GLU B 1 249 ? -29.498 7.262 -0.895 1.00 49.33 249 GLU B C 1
ATOM 5241 O O . GLU B 1 249 ? -28.577 6.442 -0.913 1.00 48.77 249 GLU B O 1
ATOM 5247 N N . LYS B 1 250 ? -30.725 7.033 -1.432 1.00 43.87 250 LYS B N 1
ATOM 5248 C CA . LYS B 1 250 ? -31.139 5.819 -2.148 1.00 42.28 250 LYS B CA 1
ATOM 5249 C C . LYS B 1 250 ? -30.304 5.576 -3.414 1.00 45.03 250 LYS B C 1
ATOM 5250 O O . LYS B 1 250 ? -29.849 4.450 -3.629 1.00 44.35 250 LYS B O 1
ATOM 5256 N N . GLN B 1 251 ? -30.102 6.622 -4.238 1.00 41.90 251 GLN B N 1
ATOM 5257 C CA . GLN B 1 251 ? -29.316 6.535 -5.480 1.00 42.49 251 GLN B CA 1
ATOM 5258 C C . GLN B 1 251 ? -27.846 6.224 -5.179 1.00 48.79 251 GLN B C 1
ATOM 5259 O O . GLN B 1 251 ? -27.264 5.326 -5.809 1.00 48.66 251 GLN B O 1
ATOM 5265 N N . LEU B 1 252 ? -27.267 6.937 -4.181 1.00 45.77 252 LEU B N 1
ATOM 5266 C CA . LEU B 1 252 ? -25.897 6.734 -3.724 1.00 45.85 252 LEU B CA 1
ATOM 5267 C C . LEU B 1 252 ? -25.718 5.286 -3.306 1.00 49.19 252 LEU B C 1
ATOM 5268 O O . LEU B 1 252 ? -24.781 4.644 -3.770 1.00 49.68 252 LEU B O 1
ATOM 5273 N N . ALA B 1 253 ? -26.640 4.775 -2.446 1.00 43.83 253 ALA B N 1
ATOM 5274 C CA . ALA B 1 253 ? -26.653 3.409 -1.931 1.00 42.52 253 ALA B CA 1
ATOM 5275 C C . ALA B 1 253 ? -26.641 2.390 -3.057 1.00 45.31 253 ALA B C 1
ATOM 5276 O O . ALA B 1 253 ? -25.821 1.481 -3.004 1.00 45.29 253 ALA B O 1
ATOM 5278 N N . LEU B 1 254 ? -27.515 2.553 -4.091 1.00 40.57 254 LEU B N 1
ATOM 5279 C CA . LEU B 1 254 ? -27.587 1.633 -5.239 1.00 39.54 254 LEU B CA 1
ATOM 5280 C C . LEU B 1 254 ? -26.295 1.625 -6.063 1.00 42.34 254 LEU B C 1
ATOM 5281 O O . LEU B 1 254 ? -25.798 0.551 -6.393 1.00 40.40 254 LEU B O 1
ATOM 5286 N N . ASN B 1 255 ? -25.756 2.814 -6.389 1.00 39.57 255 ASN B N 1
ATOM 5287 C CA . ASN B 1 255 ? -24.522 2.917 -7.160 1.00 40.11 255 ASN B CA 1
ATOM 5288 C C . ASN B 1 255 ? -23.300 2.439 -6.379 1.00 44.05 255 ASN B C 1
ATOM 5289 O O . ASN B 1 255 ? -22.461 1.740 -6.944 1.00 43.02 255 ASN B O 1
ATOM 5294 N N . LEU B 1 256 ? -23.215 2.779 -5.088 1.00 41.02 256 LEU B N 1
ATOM 5295 C CA . LEU B 1 256 ? -22.109 2.333 -4.250 1.00 41.28 256 LEU B CA 1
ATOM 5296 C C . LEU B 1 256 ? -22.151 0.794 -4.115 1.00 46.90 256 LEU B C 1
ATOM 5297 O O . LEU B 1 256 ? -21.121 0.153 -4.320 1.00 47.67 256 LEU B O 1
ATOM 5302 N N . MET B 1 257 ? -23.348 0.205 -3.891 1.00 42.91 257 MET B N 1
ATOM 5303 C CA . MET B 1 257 ? -23.537 -1.254 -3.815 1.00 42.54 257 MET B CA 1
ATOM 5304 C C . MET B 1 257 ? -23.194 -1.926 -5.137 1.00 45.01 257 MET B C 1
ATOM 5305 O O . MET B 1 257 ? -22.582 -2.994 -5.149 1.00 45.51 257 MET B O 1
ATOM 5310 N N . LEU B 1 258 ? -23.569 -1.287 -6.243 1.00 39.57 258 LEU B N 1
ATOM 5311 C CA . LEU B 1 258 ? -23.295 -1.770 -7.584 1.00 38.12 258 LEU B CA 1
ATOM 5312 C C . LEU B 1 258 ? -21.800 -1.739 -7.917 1.00 40.11 258 LEU B C 1
ATOM 5313 O O . LEU B 1 258 ? -21.283 -2.731 -8.411 1.00 39.59 258 LEU B O 1
ATOM 5318 N N . ASP B 1 259 ? -21.113 -0.606 -7.657 1.00 36.64 259 ASP B N 1
ATOM 5319 C CA . ASP B 1 259 ? -19.678 -0.424 -7.912 1.00 36.22 259 ASP B CA 1
ATOM 5320 C C . ASP B 1 259 ? -18.880 -1.378 -7.077 1.00 40.59 259 ASP B C 1
ATOM 5321 O O . ASP B 1 259 ? -17.952 -1.965 -7.597 1.00 41.28 259 ASP B O 1
ATOM 5326 N N . ALA B 1 260 ? -19.232 -1.523 -5.771 1.00 36.97 260 ALA B N 1
ATOM 5327 C CA . ALA B 1 260 ? -18.557 -2.394 -4.810 1.00 36.33 260 ALA B CA 1
ATOM 5328 C C . ALA B 1 260 ? -18.509 -3.823 -5.304 1.00 40.36 260 ALA B C 1
ATOM 5329 O O . ALA B 1 260 ? -17.467 -4.479 -5.177 1.00 40.25 260 ALA B O 1
ATOM 5331 N N . SER B 1 261 ? -19.629 -4.289 -5.911 1.00 35.90 261 SER B N 1
ATOM 5332 C CA . SER B 1 261 ? -19.810 -5.652 -6.410 1.00 35.06 261 SER B CA 1
ATOM 5333 C C . SER B 1 261 ? -18.821 -6.047 -7.518 1.00 36.82 261 SER B C 1
ATOM 5334 O O . SER B 1 261 ? -18.618 -7.238 -7.755 1.00 35.55 261 SER B O 1
ATOM 5337 N N . LEU B 1 262 ? -18.166 -5.050 -8.148 1.00 33.10 262 LEU B N 1
ATOM 5338 C CA . LEU B 1 262 ? -17.124 -5.264 -9.143 1.00 32.87 262 LEU B CA 1
ATOM 5339 C C . LEU B 1 262 ? -15.866 -5.870 -8.468 1.00 41.79 262 LEU B C 1
ATOM 5340 O O . LEU B 1 262 ? -15.158 -6.657 -9.096 1.00 43.67 262 LEU B O 1
ATOM 5345 N N . ILE B 1 263 ? -15.654 -5.602 -7.168 1.00 38.85 263 ILE B N 1
ATOM 5346 C CA . ILE B 1 263 ? -14.570 -6.259 -6.433 1.00 39.13 263 ILE B CA 1
ATOM 5347 C C . ILE B 1 263 ? -15.188 -7.288 -5.455 1.00 43.10 263 ILE B C 1
ATOM 5348 O O . ILE B 1 263 ? -14.846 -8.476 -5.492 1.00 41.90 263 ILE B O 1
ATOM 5353 N N . LEU B 1 264 ? -16.140 -6.827 -4.636 1.00 40.62 264 LEU B N 1
ATOM 5354 C CA . LEU B 1 264 ? -16.846 -7.619 -3.628 1.00 40.36 264 LEU B CA 1
ATOM 5355 C C . LEU B 1 264 ? -17.950 -8.425 -4.310 1.00 42.17 264 LEU B C 1
ATOM 5356 O O . LEU B 1 264 ? -19.135 -8.127 -4.175 1.00 42.58 264 LEU B O 1
ATOM 5361 N N . LYS B 1 265 ? -17.531 -9.456 -5.042 1.00 38.09 265 LYS B N 1
ATOM 5362 C CA . LYS B 1 265 ? -18.338 -10.329 -5.897 1.00 37.99 265 LYS B CA 1
ATOM 5363 C C . LYS B 1 265 ? -19.662 -10.794 -5.310 1.00 42.25 265 LYS B C 1
ATOM 5364 O O . LYS B 1 265 ? -19.715 -11.272 -4.174 1.00 41.09 265 LYS B O 1
ATOM 5370 N N . PRO B 1 266 ? -20.752 -10.718 -6.101 1.00 38.19 266 PRO B N 1
ATOM 5371 C CA . PRO B 1 266 ? -22.030 -11.174 -5.576 1.00 37.22 266 PRO B CA 1
ATOM 5372 C C . PRO B 1 266 ? -22.245 -12.668 -5.823 1.00 41.19 266 PRO B C 1
ATOM 5373 O O . PRO B 1 266 ? -21.426 -13.363 -6.436 1.00 40.83 266 PRO B O 1
ATOM 5377 N N . GLN B 1 267 ? -23.364 -13.151 -5.334 1.00 36.73 267 GLN B N 1
ATOM 5378 C CA . GLN B 1 267 ? -23.810 -14.519 -5.459 1.00 36.01 267 GLN B CA 1
ATOM 5379 C C . GLN B 1 267 ? -24.803 -14.492 -6.624 1.00 37.84 267 GLN B C 1
ATOM 5380 O O . GLN B 1 267 ? -25.751 -13.707 -6.564 1.00 37.25 267 GLN B O 1
ATOM 5386 N N . VAL B 1 268 ? -24.553 -15.269 -7.709 1.00 34.17 268 VAL B N 1
ATOM 5387 C CA . VAL B 1 268 ? -25.441 -15.346 -8.891 1.00 34.58 268 VAL B CA 1
ATOM 5388 C C . VAL B 1 268 ? -25.622 -16.810 -9.287 1.00 41.74 268 VAL B C 1
ATOM 5389 O O . VAL B 1 268 ? -24.620 -17.507 -9.414 1.00 42.03 268 VAL B O 1
ATOM 5393 N N . THR B 1 269 ? -26.882 -17.279 -9.498 1.00 39.54 269 THR B N 1
ATOM 5394 C CA . THR B 1 269 ? -27.132 -18.673 -9.918 1.00 39.26 269 THR B CA 1
ATOM 5395 C C . THR B 1 269 ? -26.939 -18.807 -11.437 1.00 42.25 269 THR B C 1
ATOM 5396 O O . THR B 1 269 ? -27.301 -17.910 -12.187 1.00 42.81 269 THR B O 1
ATOM 5400 N N . HIS B 1 270 ? -26.331 -19.914 -11.862 1.00 37.62 270 HIS B N 1
ATOM 5401 C CA . HIS B 1 270 ? -25.999 -20.242 -13.244 1.00 36.77 270 HIS B CA 1
ATOM 5402 C C . HIS B 1 270 ? -26.496 -21.641 -13.567 1.00 42.11 270 HIS B C 1
ATOM 5403 O O . HIS B 1 270 ? -26.449 -22.534 -12.714 1.00 42.41 270 HIS B O 1
ATOM 5410 N N . LYS B 1 271 ? -26.968 -21.827 -14.801 1.00 38.42 271 LYS B N 1
ATOM 5411 C CA . LYS B 1 271 ? -27.463 -23.096 -15.321 1.00 38.00 271 LYS B CA 1
ATOM 5412 C C . LYS B 1 271 ? -27.171 -23.197 -16.830 1.00 44.00 271 LYS B C 1
ATOM 5413 O O . LYS B 1 271 ? -26.997 -22.180 -17.522 1.00 44.11 271 LYS B O 1
ATOM 5419 N N . MET B 1 272 ? -27.097 -24.437 -17.326 1.00 40.98 272 MET B N 1
ATOM 5420 C CA . MET B 1 272 ? -26.883 -24.740 -18.731 1.00 40.54 272 MET B CA 1
ATOM 5421 C C . MET B 1 272 ? -28.251 -24.614 -19.392 1.00 45.58 272 MET B C 1
ATOM 5422 O O . MET B 1 272 ? -29.161 -25.394 -19.069 1.00 44.71 272 MET B O 1
ATOM 5427 N N . ILE B 1 273 ? -28.426 -23.566 -20.239 1.00 41.85 273 ILE B N 1
ATOM 5428 C CA . ILE B 1 273 ? -29.680 -23.307 -20.953 1.00 41.00 273 ILE B CA 1
ATOM 5429 C C . ILE B 1 273 ? -29.462 -23.383 -22.446 1.00 45.54 273 ILE B C 1
ATOM 5430 O O . ILE B 1 273 ? -28.741 -22.582 -23.016 1.00 45.93 273 ILE B O 1
ATOM 5435 N N . MET B 1 274 ? -30.122 -24.334 -23.068 1.00 42.71 274 MET B N 1
ATOM 5436 C CA . MET B 1 274 ? -30.057 -24.641 -24.479 1.00 42.53 274 MET B CA 1
ATOM 5437 C C . MET B 1 274 ? -31.395 -24.387 -25.163 1.00 46.38 274 MET B C 1
ATOM 5438 O O . MET B 1 274 ? -32.422 -24.798 -24.617 1.00 46.93 274 MET B O 1
ATOM 5443 N N . PRO B 1 275 ? -31.398 -23.889 -26.427 1.00 41.16 275 PRO B N 1
ATOM 5444 C CA . PRO B 1 275 ? -32.660 -23.805 -27.189 1.00 40.09 275 PRO B CA 1
ATOM 5445 C C . PRO B 1 275 ? -33.335 -25.183 -27.307 1.00 42.36 275 PRO B C 1
ATOM 5446 O O . PRO B 1 275 ? -32.658 -26.205 -27.231 1.00 42.93 275 PRO B O 1
ATOM 5450 N N . TRP B 1 276 ? -34.655 -25.213 -27.484 1.00 36.97 276 TRP B N 1
ATOM 5451 C CA . TRP B 1 276 ? -35.421 -26.456 -27.569 1.00 36.85 276 TRP B CA 1
ATOM 5452 C C . TRP B 1 276 ? -34.960 -27.414 -28.676 1.00 41.45 276 TRP B C 1
ATOM 5453 O O . TRP B 1 276 ? -34.949 -28.617 -28.451 1.00 43.35 276 TRP B O 1
ATOM 5464 N N . SER B 1 277 ? -34.516 -26.894 -29.819 1.00 36.59 277 SER B N 1
ATOM 5465 C CA . SER B 1 277 ? -34.004 -27.689 -30.932 1.00 36.56 277 SER B CA 1
ATOM 5466 C C . SER B 1 277 ? -32.746 -28.472 -30.550 1.00 42.08 277 SER B C 1
ATOM 5467 O O . SER B 1 277 ? -32.524 -29.565 -31.084 1.00 44.08 277 SER B O 1
ATOM 5470 N N . MET B 1 278 ? -31.914 -27.916 -29.649 1.00 36.88 278 MET B N 1
ATOM 5471 C CA . MET B 1 278 ? -30.690 -28.579 -29.201 1.00 36.29 278 MET B CA 1
ATOM 5472 C C . MET B 1 278 ? -31.022 -29.752 -28.294 1.00 39.94 278 MET B C 1
ATOM 5473 O O . MET B 1 278 ? -30.301 -30.743 -28.290 1.00 38.90 278 MET B O 1
ATOM 5478 N N . TRP B 1 279 ? -32.150 -29.673 -27.576 1.00 37.20 279 TRP B N 1
ATOM 5479 C CA . TRP B 1 279 ? -32.628 -30.788 -26.774 1.00 37.60 279 TRP B CA 1
ATOM 5480 C C . TRP B 1 279 ? -33.304 -31.811 -27.709 1.00 43.52 279 TRP B C 1
ATOM 5481 O O . TRP B 1 279 ? -33.266 -33.015 -27.430 1.00 43.70 279 TRP B O 1
ATOM 5492 N N . LEU B 1 280 ? -33.878 -31.332 -28.846 1.00 40.05 280 LEU B N 1
ATOM 5493 C CA . LEU B 1 280 ? -34.479 -32.181 -29.872 1.00 40.34 280 LEU B CA 1
ATOM 5494 C C . LEU B 1 280 ? -33.354 -32.990 -30.539 1.00 47.33 280 LEU B C 1
ATOM 5495 O O . LEU B 1 280 ? -33.568 -34.148 -30.907 1.00 47.50 280 LEU B O 1
ATOM 5500 N N . ALA B 1 281 ? -32.151 -32.375 -30.659 1.00 44.49 281 ALA B N 1
ATOM 5501 C CA . ALA B 1 281 ? -30.942 -32.981 -31.221 1.00 44.53 281 ALA B CA 1
ATOM 5502 C C . ALA B 1 281 ? -30.426 -34.106 -30.312 1.00 47.36 281 ALA B C 1
ATOM 5503 O O . ALA B 1 281 ? -30.105 -35.180 -30.819 1.00 47.40 281 ALA B O 1
ATOM 5505 N N . VAL B 1 282 ? -30.406 -33.881 -28.973 1.00 42.59 282 VAL B N 1
ATOM 5506 C CA . VAL B 1 282 ? -30.029 -34.871 -27.952 1.00 42.09 282 VAL B CA 1
ATOM 5507 C C . VAL B 1 282 ? -30.991 -36.088 -28.042 1.00 48.01 282 VAL B C 1
ATOM 5508 O O . VAL B 1 282 ? -30.527 -37.236 -28.100 1.00 48.14 282 VAL B O 1
ATOM 5512 N N . LYS B 1 283 ? -32.321 -35.817 -28.084 1.00 44.50 283 LYS B N 1
ATOM 5513 C CA . LYS B 1 283 ? -33.403 -36.809 -28.199 1.00 44.19 283 LYS B CA 1
ATOM 5514 C C . LYS B 1 283 ? -33.244 -37.670 -29.483 1.00 47.93 283 LYS B C 1
ATOM 5515 O O . LYS B 1 283 ? -33.497 -38.878 -29.446 1.00 48.04 283 LYS B O 1
ATOM 5521 N N . LYS B 1 284 ? -32.776 -37.050 -30.584 1.00 43.62 284 LYS B N 1
ATOM 5522 C CA . LYS B 1 284 ? -32.520 -37.721 -31.860 1.00 42.84 284 LYS B CA 1
ATOM 5523 C C . LYS B 1 284 ? -31.245 -38.564 -31.819 1.00 46.87 284 LYS B C 1
ATOM 5524 O O . LYS B 1 284 ? -31.313 -39.774 -32.041 1.00 47.36 284 LYS B O 1
ATOM 5530 N N . TYR B 1 285 ? -30.096 -37.938 -31.506 1.00 42.75 285 TYR B N 1
ATOM 5531 C CA . TYR B 1 285 ? -28.800 -38.613 -31.444 1.00 42.15 285 TYR B CA 1
ATOM 5532 C C . TYR B 1 285 ? -28.743 -39.805 -30.469 1.00 48.42 285 TYR B C 1
ATOM 5533 O O . TYR B 1 285 ? -28.109 -40.812 -30.800 1.00 47.83 285 TYR B O 1
ATOM 5542 N N . ALA B 1 286 ? -29.335 -39.677 -29.258 1.00 46.85 286 ALA B N 1
ATOM 5543 C CA . ALA B 1 286 ? -29.296 -40.751 -28.250 1.00 47.13 286 ALA B CA 1
ATOM 5544 C C . ALA B 1 286 ? -29.888 -42.051 -28.785 1.00 53.05 286 ALA B C 1
ATOM 5545 O O . ALA B 1 286 ? -29.215 -43.076 -28.726 1.00 53.29 286 ALA B O 1
ATOM 5547 N N . GLU B 1 287 ? -31.075 -41.981 -29.423 1.00 50.78 287 GLU B N 1
ATOM 5548 C CA . GLU B 1 287 ? -31.764 -43.124 -30.016 1.00 51.31 287 GLU B CA 1
ATOM 5549 C C . GLU B 1 287 ? -31.023 -43.784 -31.192 1.00 57.35 287 GLU B C 1
ATOM 5550 O O . GLU B 1 287 ? -31.486 -44.804 -31.699 1.00 59.05 287 GLU B O 1
ATOM 5556 N N . MET B 1 288 ? -29.874 -43.242 -31.594 1.00 54.59 288 MET B N 1
ATOM 5557 C CA . MET B 1 288 ? -29.095 -43.716 -32.738 1.00 55.41 288 MET B CA 1
ATOM 5558 C C . MET B 1 288 ? -27.898 -44.600 -32.430 1.00 61.56 288 MET B C 1
ATOM 5559 O O . MET B 1 288 ? -27.540 -45.425 -33.271 1.00 60.79 288 MET B O 1
ATOM 5564 N N . ASN B 1 289 ? -27.223 -44.387 -31.292 1.00 60.22 289 ASN B N 1
ATOM 5565 C CA . ASN B 1 289 ? -26.018 -45.156 -31.009 1.00 61.32 289 ASN B CA 1
ATOM 5566 C C . ASN B 1 289 ? -26.173 -46.037 -29.777 1.00 69.07 289 ASN B C 1
ATOM 5567 O O . ASN B 1 289 ? -26.504 -45.534 -28.702 1.00 70.39 289 ASN B O 1
ATOM 5572 N N . LYS B 1 290 ? -25.960 -47.363 -29.952 1.00 66.24 290 LYS B N 1
ATOM 5573 C CA . LYS B 1 290 ? -26.067 -48.413 -28.931 1.00 66.41 290 LYS B CA 1
ATOM 5574 C C . LYS B 1 290 ? -25.272 -48.120 -27.645 1.00 71.86 290 LYS B C 1
ATOM 5575 O O . LYS B 1 290 ? -25.689 -48.531 -26.558 1.00 72.46 290 LYS B O 1
ATOM 5581 N N . GLY B 1 291 ? -24.151 -47.414 -27.779 1.00 68.65 291 GLY B N 1
ATOM 5582 C CA . GLY B 1 291 ? -23.300 -47.045 -26.651 1.00 68.15 291 GLY B CA 1
ATOM 5583 C C . GLY B 1 291 ? -23.781 -45.805 -25.925 1.00 70.40 291 GLY B C 1
ATOM 5584 O O . GLY B 1 291 ? -23.836 -45.788 -24.690 1.00 70.73 291 GLY B O 1
ATOM 5585 N N . SER B 1 292 ? -24.146 -44.767 -26.710 1.00 64.19 292 SER B N 1
ATOM 5586 C CA . SER B 1 292 ? -24.627 -43.446 -26.297 1.00 62.38 292 SER B CA 1
ATOM 5587 C C . SER B 1 292 ? -25.603 -43.443 -25.102 1.00 60.81 292 SER B C 1
ATOM 5588 O O . SER B 1 292 ? -26.506 -44.279 -25.053 1.00 59.61 292 SER B O 1
ATOM 5591 N N . PRO B 1 293 ? -25.436 -42.502 -24.137 1.00 54.64 293 PRO B N 1
ATOM 5592 C CA . PRO B 1 293 ? -26.395 -42.412 -23.024 1.00 53.64 293 PRO B CA 1
ATOM 5593 C C . PRO B 1 293 ? -27.741 -41.872 -23.511 1.00 55.09 293 PRO B C 1
ATOM 5594 O O . PRO B 1 293 ? -27.788 -41.120 -24.487 1.00 55.72 293 PRO B O 1
ATOM 5598 N N . SER B 1 294 ? -28.821 -42.216 -22.803 1.00 48.43 294 SER B N 1
ATOM 5599 C CA . SER B 1 294 ? -30.184 -41.791 -23.104 1.00 47.02 294 SER B CA 1
ATOM 5600 C C . SER B 1 294 ? -30.386 -40.328 -22.799 1.00 48.55 294 SER B C 1
ATOM 5601 O O . SER B 1 294 ? -29.549 -39.729 -22.133 1.00 48.75 294 SER B O 1
ATOM 5604 N N . LEU B 1 295 ? -31.519 -39.762 -23.253 1.00 44.73 295 LEU B N 1
ATOM 5605 C CA . LEU B 1 295 ? -31.909 -38.370 -23.016 1.00 44.51 295 LEU B CA 1
ATOM 5606 C C . LEU B 1 295 ? -32.047 -38.085 -21.508 1.00 47.71 295 LEU B C 1
ATOM 5607 O O . LEU B 1 295 ? -31.605 -37.031 -21.045 1.00 47.71 295 LEU B O 1
ATOM 5612 N N . GLU B 1 296 ? -32.630 -39.041 -20.752 1.00 43.71 296 GLU B N 1
ATOM 5613 C CA . GLU B 1 296 ? -32.810 -38.948 -19.305 1.00 43.30 296 GLU B CA 1
ATOM 5614 C C . GLU B 1 296 ? -31.434 -38.957 -18.651 1.00 47.38 296 GLU B C 1
ATOM 5615 O O . GLU B 1 296 ? -31.224 -38.238 -17.672 1.00 45.50 296 GLU B O 1
ATOM 5621 N N . ASP B 1 297 ? -30.492 -39.760 -19.207 1.00 45.46 297 ASP B N 1
ATOM 5622 C CA . ASP B 1 297 ? -29.107 -39.838 -18.716 1.00 45.51 297 ASP B CA 1
ATOM 5623 C C . ASP B 1 297 ? -28.399 -38.466 -18.857 1.00 47.93 297 ASP B C 1
ATOM 5624 O O . ASP B 1 297 ? -27.650 -38.089 -17.956 1.00 45.84 297 ASP B O 1
ATOM 5629 N N . LEU B 1 298 ? -28.726 -37.698 -19.943 1.00 44.03 298 LEU B N 1
ATOM 5630 C CA . LEU B 1 298 ? -28.197 -36.357 -20.242 1.00 43.11 298 LEU B CA 1
ATOM 5631 C C . LEU B 1 298 ? -29.127 -35.196 -19.823 1.00 48.32 298 LEU B C 1
ATOM 5632 O O . LEU B 1 298 ? -28.820 -34.050 -20.134 1.00 48.52 298 LEU B O 1
ATOM 5637 N N . ALA B 1 299 ? -30.246 -35.470 -19.121 1.00 46.17 299 ALA B N 1
ATOM 5638 C CA . ALA B 1 299 ? -31.187 -34.427 -18.685 1.00 45.73 299 ALA B CA 1
ATOM 5639 C C . ALA B 1 299 ? -30.694 -33.609 -17.480 1.00 50.36 299 ALA B C 1
ATOM 5640 O O . ALA B 1 299 ? -31.294 -33.642 -16.408 1.00 50.09 299 ALA B O 1
ATOM 5642 N N . ALA B 1 300 ? -29.592 -32.856 -17.676 1.00 48.16 300 ALA B N 1
ATOM 5643 C CA . ALA B 1 300 ? -28.973 -32.003 -16.653 1.00 47.51 300 ALA B CA 1
ATOM 5644 C C . ALA B 1 300 ? -28.735 -30.581 -17.130 1.00 50.01 300 ALA B C 1
ATOM 5645 O O . ALA B 1 300 ? -28.512 -30.339 -18.317 1.00 48.77 300 ALA B O 1
ATOM 5647 N N . TYR B 1 301 ? -28.766 -29.644 -16.173 1.00 46.21 301 TYR B N 1
ATOM 5648 C CA . TYR B 1 301 ? -28.556 -28.211 -16.368 1.00 44.72 301 TYR B CA 1
ATOM 5649 C C . TYR B 1 301 ? -27.304 -27.767 -15.600 1.00 45.59 301 TYR B C 1
ATOM 5650 O O . TYR B 1 301 ? -26.850 -26.635 -15.736 1.00 43.29 301 TYR B O 1
ATOM 5659 N N . SER B 1 302 ? -26.742 -28.682 -14.809 1.00 42.80 302 SER B N 1
ATOM 5660 C CA . SER B 1 302 ? -25.510 -28.485 -14.045 1.00 43.39 302 SER B CA 1
ATOM 5661 C C . SER B 1 302 ? -24.662 -29.749 -14.196 1.00 47.45 302 SER B C 1
ATOM 5662 O O . SER B 1 302 ? -25.170 -30.764 -14.690 1.00 46.85 302 SER B O 1
ATOM 5665 N N . GLY B 1 303 ? -23.400 -29.671 -13.761 1.00 43.61 303 GLY B N 1
ATOM 5666 C CA . GLY B 1 303 ? -22.457 -30.787 -13.754 1.00 42.96 303 GLY B CA 1
ATOM 5667 C C . GLY B 1 303 ? -22.029 -31.299 -15.109 1.00 45.27 303 GLY B C 1
ATOM 5668 O O . GLY B 1 303 ? -22.387 -30.713 -16.133 1.00 45.76 303 GLY B O 1
ATOM 5669 N N . VAL B 1 304 ? -21.271 -32.421 -15.115 1.00 39.94 304 VAL B N 1
ATOM 5670 C CA . VAL B 1 304 ? -20.685 -33.055 -16.309 1.00 38.60 304 VAL B CA 1
ATOM 5671 C C . VAL B 1 304 ? -21.749 -33.412 -17.362 1.00 42.57 304 VAL B C 1
ATOM 5672 O O . VAL B 1 304 ? -21.512 -33.175 -18.557 1.00 42.48 304 VAL B O 1
ATOM 5676 N N . ARG B 1 305 ? -22.926 -33.900 -16.924 1.00 38.37 305 ARG B N 1
ATOM 5677 C CA . ARG B 1 305 ? -24.024 -34.271 -17.815 1.00 38.00 305 ARG B CA 1
ATOM 5678 C C . ARG B 1 305 ? -24.540 -33.092 -18.648 1.00 42.50 305 ARG B C 1
ATOM 5679 O O . ARG B 1 305 ? -24.944 -33.308 -19.785 1.00 41.69 305 ARG B O 1
ATOM 5687 N N . ALA B 1 306 ? -24.514 -31.853 -18.100 1.00 39.45 306 ALA B N 1
ATOM 5688 C CA . ALA B 1 306 ? -24.929 -30.634 -18.818 1.00 38.82 306 ALA B CA 1
ATOM 5689 C C . ALA B 1 306 ? -23.978 -30.329 -19.973 1.00 43.08 306 ALA B C 1
ATOM 5690 O O . ALA B 1 306 ? -24.404 -29.749 -20.964 1.00 43.20 306 ALA B O 1
ATOM 5692 N N . PHE B 1 307 ? -22.688 -30.706 -19.823 1.00 40.30 307 PHE B N 1
ATOM 5693 C CA . PHE B 1 307 ? -21.606 -30.563 -20.803 1.00 40.26 307 PHE B CA 1
ATOM 5694 C C . PHE B 1 307 ? -21.682 -31.688 -21.844 1.00 45.39 307 PHE B C 1
ATOM 5695 O O . PHE B 1 307 ? -21.490 -31.439 -23.034 1.00 46.66 307 PHE B O 1
ATOM 5703 N N . MET B 1 308 ? -21.973 -32.916 -21.395 1.00 40.67 308 MET B N 1
ATOM 5704 C CA . MET B 1 308 ? -22.171 -34.080 -22.246 1.00 40.15 308 MET B CA 1
ATOM 5705 C C . MET B 1 308 ? -23.453 -33.895 -23.073 1.00 43.67 308 MET B C 1
ATOM 5706 O O . MET B 1 308 ? -23.512 -34.373 -24.199 1.00 43.78 308 MET B O 1
ATOM 5711 N N . ALA B 1 309 ? -24.470 -33.204 -22.507 1.00 39.05 309 ALA B N 1
ATOM 5712 C CA . ALA B 1 309 ? -25.739 -32.874 -23.157 1.00 38.56 309 ALA B CA 1
ATOM 5713 C C . ALA B 1 309 ? -25.494 -31.813 -24.198 1.00 43.22 309 ALA B C 1
ATOM 5714 O O . ALA B 1 309 ? -26.079 -31.888 -25.273 1.00 43.93 309 ALA B O 1
ATOM 5716 N N . PHE B 1 310 ? -24.619 -30.819 -23.886 1.00 38.76 310 PHE B N 1
ATOM 5717 C CA . PHE B 1 310 ? -24.266 -29.766 -24.817 1.00 37.39 310 PHE B CA 1
ATOM 5718 C C . PHE B 1 310 ? -23.582 -30.352 -26.036 1.00 42.79 310 PHE B C 1
ATOM 5719 O O . PHE B 1 310 ? -23.993 -30.037 -27.152 1.00 42.82 310 PHE B O 1
ATOM 5727 N N . ASN B 1 311 ? -22.581 -31.239 -25.818 1.00 40.77 311 ASN B N 1
ATOM 5728 C CA . ASN B 1 311 ? -21.789 -31.908 -26.856 1.00 41.21 311 ASN B CA 1
ATOM 5729 C C . ASN B 1 311 ? -22.614 -32.865 -27.719 1.00 47.86 311 ASN B C 1
ATOM 5730 O O . ASN B 1 311 ? -22.421 -32.896 -28.940 1.00 46.55 311 ASN B O 1
ATOM 5735 N N . THR B 1 312 ? -23.525 -33.656 -27.084 1.00 46.98 312 THR B N 1
ATOM 5736 C CA . THR B 1 312 ? -24.404 -34.613 -27.775 1.00 47.31 312 THR B CA 1
ATOM 5737 C C . THR B 1 312 ? -25.340 -33.880 -28.735 1.00 51.12 312 THR B C 1
ATOM 5738 O O . THR B 1 312 ? -25.675 -34.420 -29.793 1.00 51.69 312 THR B O 1
ATOM 5742 N N . ALA B 1 313 ? -25.730 -32.644 -28.373 1.00 46.88 313 ALA B N 1
ATOM 5743 C CA . ALA B 1 313 ? -26.601 -31.781 -29.173 1.00 46.58 313 ALA B CA 1
ATOM 5744 C C . ALA B 1 313 ? -25.935 -31.202 -30.405 1.00 49.08 313 ALA B C 1
ATOM 5745 O O . ALA B 1 313 ? -26.626 -30.839 -31.356 1.00 48.94 313 ALA B O 1
ATOM 5747 N N . CYS B 1 314 ? -24.606 -31.069 -30.363 1.00 44.80 314 CYS B N 1
ATOM 5748 C CA . CYS B 1 314 ? -23.782 -30.484 -31.410 1.00 44.15 314 CYS B CA 1
ATOM 5749 C C . CYS B 1 314 ? -23.497 -31.442 -32.572 1.00 50.01 314 CYS B C 1
ATOM 5750 O O . CYS B 1 314 ? -23.051 -30.997 -33.641 1.00 50.76 314 CYS B O 1
ATOM 5753 N N . TYR B 1 315 ? -23.830 -32.738 -32.394 1.00 46.43 315 TYR B N 1
ATOM 5754 C CA . TYR B 1 315 ? -23.718 -33.771 -33.426 1.00 45.93 315 TYR B CA 1
ATOM 5755 C C . TYR B 1 315 ? -24.797 -33.572 -34.484 1.00 50.00 315 TYR B C 1
ATOM 5756 O O . TYR B 1 315 ? -24.532 -33.850 -35.651 1.00 51.50 315 TYR B O 1
ATOM 5765 N N . MET B 1 316 ? -26.017 -33.123 -34.091 1.00 45.21 316 MET B N 1
ATOM 5766 C CA . MET B 1 316 ? -27.134 -32.996 -35.036 1.00 44.40 316 MET B CA 1
ATOM 5767 C C . MET B 1 316 ? -27.734 -31.586 -35.225 1.00 48.96 316 MET B C 1
ATOM 5768 O O . MET B 1 316 ? -28.540 -31.401 -36.150 1.00 47.73 316 MET B O 1
ATOM 5773 N N . SER B 1 317 ? -27.343 -30.602 -34.389 1.00 47.20 317 SER B N 1
ATOM 5774 C CA . SER B 1 317 ? -27.843 -29.222 -34.507 1.00 47.37 317 SER B CA 1
ATOM 5775 C C . SER B 1 317 ? -27.141 -28.437 -35.624 1.00 50.74 317 SER B C 1
ATOM 5776 O O . SER B 1 317 ? -26.054 -28.837 -36.060 1.00 50.15 317 SER B O 1
ATOM 5779 N N . LYS B 1 318 ? -27.789 -27.344 -36.119 1.00 46.30 318 LYS B N 1
ATOM 5780 C CA . LYS B 1 318 ? -27.282 -26.494 -37.214 1.00 45.26 318 LYS B CA 1
ATOM 5781 C C . LYS B 1 318 ? -27.538 -25.016 -36.978 1.00 48.68 318 LYS B C 1
ATOM 5782 O O . LYS B 1 318 ? -28.484 -24.644 -36.298 1.00 46.55 318 LYS B O 1
ATOM 5788 N N . PHE B 1 319 ? -26.746 -24.174 -37.631 1.00 48.64 319 PHE B N 1
ATOM 5789 C CA . PHE B 1 319 ? -26.929 -22.727 -37.620 1.00 50.01 319 PHE B CA 1
ATOM 5790 C C . PHE B 1 319 ? -26.728 -22.199 -39.046 1.00 56.07 319 PHE B C 1
ATOM 5791 O O . PHE B 1 319 ? -26.721 -22.998 -39.982 1.00 55.07 319 PHE B O 1
ATOM 5799 N N . THR B 1 320 ? -26.571 -20.884 -39.225 1.00 55.23 320 THR B N 1
ATOM 5800 C CA . THR B 1 320 ? -26.391 -20.346 -40.566 1.00 56.07 320 THR B CA 1
ATOM 5801 C C . THR B 1 320 ? -25.200 -19.393 -40.679 1.00 61.40 320 THR B C 1
ATOM 5802 O O . THR B 1 320 ? -24.935 -18.606 -39.767 1.00 60.91 320 THR B O 1
ATOM 5806 N N . ILE B 1 321 ? -24.495 -19.480 -41.828 1.00 58.86 321 ILE B N 1
ATOM 5807 C CA . ILE B 1 321 ? -23.378 -18.624 -42.220 1.00 59.33 321 ILE B CA 1
ATOM 5808 C C . ILE B 1 321 ? -23.886 -17.707 -43.359 1.00 63.58 321 ILE B C 1
ATOM 5809 O O . ILE B 1 321 ? -24.097 -18.170 -44.484 1.00 64.02 321 ILE B O 1
ATOM 5814 N N . GLY B 1 322 ? -24.129 -16.441 -43.031 1.00 58.91 322 GLY B N 1
ATOM 5815 C CA . GLY B 1 322 ? -24.633 -15.452 -43.975 1.00 58.26 322 GLY B CA 1
ATOM 5816 C C . GLY B 1 322 ? -23.684 -14.300 -44.232 1.00 62.54 322 GLY B C 1
ATOM 5817 O O . GLY B 1 322 ? -22.557 -14.285 -43.727 1.00 62.26 322 GLY B O 1
ATOM 5818 N N . LYS B 1 323 ? -24.133 -13.329 -45.037 1.00 59.42 323 LYS B N 1
ATOM 5819 C CA . LYS B 1 323 ? -23.339 -12.143 -45.325 1.00 59.73 323 LYS B CA 1
ATOM 5820 C C . LYS B 1 323 ? -23.746 -11.067 -44.322 1.00 63.11 323 LYS B C 1
ATOM 5821 O O . LYS B 1 323 ? -24.907 -10.622 -44.320 1.00 62.43 323 LYS B O 1
ATOM 5827 N N . GLY B 1 324 ? -22.795 -10.689 -43.467 1.00 58.53 324 GLY B N 1
ATOM 5828 C CA . GLY B 1 324 ? -23.007 -9.657 -42.459 1.00 57.61 324 GLY B CA 1
ATOM 5829 C C . GLY B 1 324 ? -22.776 -10.105 -41.035 1.00 59.97 324 GLY B C 1
ATOM 5830 O O . GLY B 1 324 ? -23.427 -11.034 -40.553 1.00 59.20 324 GLY B O 1
ATOM 5831 N N . ILE B 1 325 ? -21.858 -9.421 -40.353 1.00 56.04 325 ILE B N 1
ATOM 5832 C CA . ILE B 1 325 ? -21.532 -9.657 -38.949 1.00 55.19 325 ILE B CA 1
ATOM 5833 C C . ILE B 1 325 ? -22.146 -8.528 -38.096 1.00 60.24 325 ILE B C 1
ATOM 5834 O O . ILE B 1 325 ? -22.824 -7.653 -38.656 1.00 58.37 325 ILE B O 1
ATOM 5839 N N . VAL B 1 326 ? -21.952 -8.563 -36.754 1.00 58.74 326 VAL B N 1
ATOM 5840 C CA . VAL B 1 326 ? -22.472 -7.519 -35.861 1.00 59.35 326 VAL B CA 1
ATOM 5841 C C . VAL B 1 326 ? -21.667 -6.235 -36.094 1.00 65.46 326 VAL B C 1
ATOM 5842 O O . VAL B 1 326 ? -20.456 -6.214 -35.851 1.00 65.83 326 VAL B O 1
ATOM 5846 N N . GLY B 1 327 ? -22.346 -5.207 -36.599 1.00 62.65 327 GLY B N 1
ATOM 5847 C CA . GLY B 1 327 ? -21.753 -3.902 -36.868 1.00 63.09 327 GLY B CA 1
ATOM 5848 C C . GLY B 1 327 ? -21.322 -3.676 -38.303 1.00 68.48 327 GLY B C 1
ATOM 5849 O O . GLY B 1 327 ? -21.584 -2.607 -38.868 1.00 68.52 327 GLY B O 1
ATOM 5850 N N . ASP B 1 328 ? -20.631 -4.672 -38.889 1.00 65.02 328 ASP B N 1
ATOM 5851 C CA . ASP B 1 328 ? -20.125 -4.633 -40.260 1.00 64.60 328 ASP B CA 1
ATOM 5852 C C . ASP B 1 328 ? -21.018 -5.491 -41.164 1.00 68.02 328 ASP B C 1
ATOM 5853 O O . ASP B 1 328 ? -20.797 -6.698 -41.317 1.00 67.35 328 ASP B O 1
ATOM 5858 N N . ALA B 1 329 ? -22.026 -4.849 -41.773 1.00 64.86 329 ALA B N 1
ATOM 5859 C CA . ALA B 1 329 ? -23.014 -5.479 -42.656 1.00 64.42 329 ALA B CA 1
ATOM 5860 C C . ALA B 1 329 ? -22.450 -6.057 -43.985 1.00 68.42 329 ALA B C 1
ATOM 5861 O O . ALA B 1 329 ? -23.232 -6.549 -44.807 1.00 67.88 329 ALA B O 1
ATOM 5863 N N . GLU B 1 330 ? -21.110 -6.056 -44.177 1.00 65.38 330 GLU B N 1
ATOM 5864 C CA . GLU B 1 330 ? -20.504 -6.593 -45.400 1.00 65.65 330 GLU B CA 1
ATOM 5865 C C . GLU B 1 330 ? -19.566 -7.790 -45.179 1.00 69.01 330 GLU B C 1
ATOM 5866 O O . GLU B 1 330 ? -19.215 -8.454 -46.152 1.00 68.56 330 GLU B O 1
ATOM 5872 N N . ILE B 1 331 ? -19.166 -8.076 -43.923 1.00 65.75 331 ILE B N 1
ATOM 5873 C CA . ILE B 1 331 ? -18.241 -9.175 -43.596 1.00 65.16 331 ILE B CA 1
ATOM 5874 C C . ILE B 1 331 ? -18.969 -10.527 -43.462 1.00 67.12 331 ILE B C 1
ATOM 5875 O O . ILE B 1 331 ? -20.002 -10.612 -42.801 1.00 66.29 331 ILE B O 1
ATOM 5880 N N . MET B 1 332 ? -18.405 -11.575 -44.095 1.00 62.40 332 MET B N 1
ATOM 5881 C CA . MET B 1 332 ? -18.910 -12.943 -44.077 1.00 61.93 332 MET B CA 1
ATOM 5882 C C . MET B 1 332 ? -18.646 -13.602 -42.722 1.00 63.34 332 MET B C 1
ATOM 5883 O O . MET B 1 332 ? -17.505 -13.591 -42.251 1.00 61.99 332 MET B O 1
ATOM 5888 N N . GLU B 1 333 ? -19.702 -14.193 -42.112 1.00 58.55 333 GLU B N 1
ATOM 5889 C CA . GLU B 1 333 ? -19.649 -14.883 -40.813 1.00 57.77 333 GLU B CA 1
ATOM 5890 C C . GLU B 1 333 ? -18.705 -16.097 -40.836 1.00 61.56 333 GLU B C 1
ATOM 5891 O O . GLU B 1 333 ? -18.611 -16.774 -41.861 1.00 62.45 333 GLU B O 1
ATOM 5897 N N . ASN B 1 334 ? -18.022 -16.376 -39.708 1.00 56.47 334 ASN B N 1
ATOM 5898 C CA . ASN B 1 334 ? -17.141 -17.542 -39.574 1.00 55.31 334 ASN B CA 1
ATOM 5899 C C . ASN B 1 334 ? -17.830 -18.572 -38.687 1.00 57.82 334 ASN B C 1
ATOM 5900 O O . ASN B 1 334 ? -18.346 -18.220 -37.619 1.00 56.39 334 ASN B O 1
ATOM 5905 N N . GLY B 1 335 ? -17.847 -19.821 -39.163 1.00 53.89 335 GLY B N 1
ATOM 5906 C CA . GLY B 1 335 ? -18.464 -20.959 -38.493 1.00 52.84 335 GLY B CA 1
ATOM 5907 C C . GLY B 1 335 ? -18.023 -21.112 -37.061 1.00 55.81 335 GLY B C 1
ATOM 5908 O O . GLY B 1 335 ? -18.814 -20.867 -36.147 1.00 55.99 335 GLY B O 1
ATOM 5909 N N . ASN B 1 336 ? -16.736 -21.449 -36.865 1.00 51.00 336 ASN B N 1
ATOM 5910 C CA . ASN B 1 336 ? -16.102 -21.626 -35.558 1.00 50.25 336 ASN B CA 1
ATOM 5911 C C . ASN B 1 336 ? -16.307 -20.423 -34.614 1.00 53.73 336 ASN B C 1
ATOM 5912 O O . ASN B 1 336 ? -16.331 -20.605 -33.397 1.00 53.82 336 ASN B O 1
ATOM 5917 N N . ASP B 1 337 ? -16.446 -19.206 -35.175 1.00 50.01 337 ASP B N 1
ATOM 5918 C CA . ASP B 1 337 ? -16.675 -17.967 -34.424 1.00 49.50 337 ASP B CA 1
ATOM 5919 C C . ASP B 1 337 ? -18.075 -17.964 -33.782 1.00 50.56 337 ASP B C 1
ATOM 5920 O O . ASP B 1 337 ? -18.212 -17.613 -32.601 1.00 49.53 337 ASP B O 1
ATOM 5925 N N . LYS B 1 338 ? -19.098 -18.378 -34.564 1.00 44.69 338 LYS B N 1
ATOM 5926 C CA . LYS B 1 338 ? -20.507 -18.476 -34.163 1.00 43.14 338 LYS B CA 1
ATOM 5927 C C . LYS B 1 338 ? -20.715 -19.609 -33.144 1.00 47.58 338 LYS B C 1
ATOM 5928 O O . LYS B 1 338 ? -21.600 -19.523 -32.289 1.00 48.23 338 LYS B O 1
ATOM 5934 N N . MET B 1 339 ? -19.883 -20.658 -33.238 1.00 42.83 339 MET B N 1
ATOM 5935 C CA . MET B 1 339 ? -19.876 -21.828 -32.376 1.00 41.81 339 MET B CA 1
ATOM 5936 C C . MET B 1 339 ? -19.440 -21.433 -30.966 1.00 46.56 339 MET B C 1
ATOM 5937 O O . MET B 1 339 ? -19.984 -21.939 -29.977 1.00 46.92 339 MET B O 1
ATOM 5942 N N . GLN B 1 340 ? -18.505 -20.483 -30.881 1.00 42.79 340 GLN B N 1
ATOM 5943 C CA . GLN B 1 340 ? -18.005 -19.929 -29.623 1.00 41.99 340 GLN B CA 1
ATOM 5944 C C . GLN B 1 340 ? -19.090 -19.082 -28.951 1.00 43.16 340 GLN B C 1
ATOM 5945 O O . GLN B 1 340 ? -19.252 -19.161 -27.738 1.00 44.02 340 GLN B O 1
ATOM 5951 N N . ILE B 1 341 ? -19.851 -18.309 -29.731 1.00 37.25 341 ILE B N 1
ATOM 5952 C CA . ILE B 1 341 ? -20.963 -17.495 -29.223 1.00 36.21 341 ILE B CA 1
ATOM 5953 C C . ILE B 1 341 ? -22.047 -18.396 -28.650 1.00 38.71 341 ILE B C 1
ATOM 5954 O O . ILE B 1 341 ? -22.588 -18.090 -27.584 1.00 37.48 341 ILE B O 1
ATOM 5959 N N . LEU B 1 342 ? -22.363 -19.495 -29.376 1.00 35.59 342 LEU B N 1
ATOM 5960 C CA . LEU B 1 342 ? -23.391 -20.471 -29.023 1.00 34.96 342 LEU B CA 1
ATOM 5961 C C . LEU B 1 342 ? -23.059 -21.162 -27.711 1.00 40.24 342 LEU B C 1
ATOM 5962 O O . LEU B 1 342 ? -23.893 -21.140 -26.812 1.00 41.19 342 LEU B O 1
ATOM 5967 N N . ALA B 1 343 ? -21.836 -21.712 -27.576 1.00 37.42 343 ALA B N 1
ATOM 5968 C CA . ALA B 1 343 ? -21.358 -22.334 -26.340 1.00 37.82 343 ALA B CA 1
ATOM 5969 C C . ALA B 1 343 ? -21.391 -21.335 -25.191 1.00 43.54 343 ALA B C 1
ATOM 5970 O O . ALA B 1 343 ? -21.814 -21.702 -24.097 1.00 43.67 343 ALA B O 1
ATOM 5972 N N . MET B 1 344 ? -20.962 -20.072 -25.441 1.00 40.27 344 MET B N 1
ATOM 5973 C CA . MET B 1 344 ? -20.946 -19.003 -24.429 1.00 40.00 344 MET B CA 1
ATOM 5974 C C . MET B 1 344 ? -22.348 -18.580 -23.999 1.00 44.68 344 MET B C 1
ATOM 5975 O O . MET B 1 344 ? -22.531 -18.189 -22.852 1.00 44.77 344 MET B O 1
ATOM 5980 N N . ALA B 1 345 ? -23.324 -18.629 -24.925 1.00 40.92 345 ALA B N 1
ATOM 5981 C CA . ALA B 1 345 ? -24.721 -18.264 -24.680 1.00 40.84 345 ALA B CA 1
ATOM 5982 C C . ALA B 1 345 ? -25.408 -19.330 -23.813 1.00 46.12 345 ALA B C 1
ATOM 5983 O O . ALA B 1 345 ? -26.117 -19.010 -22.848 1.00 46.55 345 ALA B O 1
ATOM 5985 N N . CYS B 1 346 ? -25.170 -20.601 -24.150 1.00 41.24 346 CYS B N 1
ATOM 5986 C CA . CYS B 1 346 ? -25.732 -21.733 -23.442 1.00 40.17 346 CYS B CA 1
ATOM 5987 C C . CYS B 1 346 ? -25.271 -21.829 -21.986 1.00 42.59 346 CYS B C 1
ATOM 5988 O O . CYS B 1 346 ? -26.034 -22.278 -21.128 1.00 41.81 346 CYS B O 1
ATOM 5991 N N . PHE B 1 347 ? -24.060 -21.352 -21.700 1.00 39.73 347 PHE B N 1
ATOM 5992 C CA . PHE B 1 347 ? -23.481 -21.382 -20.352 1.00 39.26 347 PHE B CA 1
ATOM 5993 C C . PHE B 1 347 ? -23.336 -19.971 -19.705 1.00 43.57 347 PHE B C 1
ATOM 5994 O O . PHE B 1 347 ? -22.821 -19.862 -18.589 1.00 44.16 347 PHE B O 1
ATOM 6002 N N . GLY B 1 348 ? -23.862 -18.938 -20.368 1.00 39.53 348 GLY B N 1
ATOM 6003 C CA . GLY B 1 348 ? -23.830 -17.553 -19.903 1.00 40.05 348 GLY B CA 1
ATOM 6004 C C . GLY B 1 348 ? -22.432 -17.074 -19.536 1.00 44.60 348 GLY B C 1
ATOM 6005 O O . GLY B 1 348 ? -22.230 -16.576 -18.426 1.00 43.30 348 GLY B O 1
ATOM 6006 N N . LEU B 1 349 ? -21.464 -17.226 -20.477 1.00 41.42 349 LEU B N 1
ATOM 6007 C CA . LEU B 1 349 ? -20.030 -16.978 -20.310 1.00 41.02 349 LEU B CA 1
ATOM 6008 C C . LEU B 1 349 ? -19.510 -15.608 -20.729 1.00 45.61 349 LEU B C 1
ATOM 6009 O O . LEU B 1 349 ? -18.308 -15.376 -20.550 1.00 46.35 349 LEU B O 1
ATOM 6014 N N . ALA B 1 350 ? -20.376 -14.690 -21.252 1.00 41.11 350 ALA B N 1
ATOM 6015 C CA . ALA B 1 350 ? -20.004 -13.311 -21.658 1.00 38.98 350 ALA B CA 1
ATOM 6016 C C . ALA B 1 350 ? -19.053 -12.556 -20.688 1.00 42.36 350 ALA B C 1
ATOM 6017 O O . ALA B 1 350 ? -18.133 -11.873 -21.145 1.00 42.89 350 ALA B O 1
ATOM 6019 N N . TYR B 1 351 ? -19.300 -12.659 -19.362 1.00 37.25 351 TYR B N 1
ATOM 6020 C CA . TYR B 1 351 ? -18.540 -11.953 -18.318 1.00 36.16 351 TYR B CA 1
ATOM 6021 C C . TYR B 1 351 ? -17.544 -12.850 -17.562 1.00 41.45 351 TYR B C 1
ATOM 6022 O O . TYR B 1 351 ? -16.773 -12.353 -16.748 1.00 41.15 351 TYR B O 1
ATOM 6031 N N . GLU B 1 352 ? -17.528 -14.153 -17.867 1.00 39.74 352 GLU B N 1
ATOM 6032 C CA . GLU B 1 352 ? -16.598 -15.112 -17.279 1.00 40.38 352 GLU B CA 1
ATOM 6033 C C . GLU B 1 352 ? -15.185 -14.870 -17.821 1.00 47.21 352 GLU B C 1
ATOM 6034 O O . GLU B 1 352 ? -15.014 -14.479 -18.981 1.00 47.67 352 GLU B O 1
ATOM 6040 N N . ASP B 1 353 ? -14.188 -15.099 -16.952 1.00 44.82 353 ASP B N 1
ATOM 6041 C CA . ASP B 1 353 ? -12.756 -15.058 -17.210 1.00 44.42 353 ASP B CA 1
ATOM 6042 C C . ASP B 1 353 ? -12.498 -15.931 -18.457 1.00 48.18 353 ASP B C 1
ATOM 6043 O O . ASP B 1 353 ? -12.745 -17.143 -18.431 1.00 47.74 353 ASP B O 1
ATOM 6048 N N . THR B 1 354 ? -12.065 -15.286 -19.560 1.00 44.51 354 THR B N 1
ATOM 6049 C CA . THR B 1 354 ? -11.773 -15.919 -20.855 1.00 43.92 354 THR B CA 1
ATOM 6050 C C . THR B 1 354 ? -10.787 -17.069 -20.754 1.00 47.40 354 THR B C 1
ATOM 6051 O O . THR B 1 354 ? -10.899 -18.010 -21.529 1.00 47.25 354 THR B O 1
ATOM 6055 N N . GLY B 1 355 ? -9.834 -16.968 -19.817 1.00 44.15 355 GLY B N 1
ATOM 6056 C CA . GLY B 1 355 ? -8.837 -17.998 -19.533 1.00 43.93 355 GLY B CA 1
ATOM 6057 C C . GLY B 1 355 ? -9.438 -19.311 -19.056 1.00 48.00 355 GLY B C 1
ATOM 6058 O O . GLY B 1 355 ? -8.907 -20.373 -19.388 1.00 48.31 355 GLY B O 1
ATOM 6059 N N . ILE B 1 356 ? -10.555 -19.250 -18.277 1.00 43.88 356 ILE B N 1
ATOM 6060 C CA . ILE B 1 356 ? -11.294 -20.427 -17.779 1.00 43.73 356 ILE B CA 1
ATOM 6061 C C . ILE B 1 356 ? -11.970 -21.098 -18.985 1.00 48.84 356 ILE B C 1
ATOM 6062 O O . ILE B 1 356 ? -11.845 -22.311 -19.181 1.00 48.95 356 ILE B O 1
ATOM 6067 N N . VAL B 1 357 ? -12.681 -20.282 -19.785 1.00 44.92 357 VAL B N 1
ATOM 6068 C CA . VAL B 1 357 ? -13.413 -20.686 -20.977 1.00 44.71 357 VAL B CA 1
ATOM 6069 C C . VAL B 1 357 ? -12.455 -21.289 -22.013 1.00 51.28 357 VAL B C 1
ATOM 6070 O O . VAL B 1 357 ? -12.804 -22.301 -22.624 1.00 51.02 357 VAL B O 1
ATOM 6074 N N . ALA B 1 358 ? -11.231 -20.712 -22.166 1.00 48.85 358 ALA B N 1
ATOM 6075 C CA . ALA B 1 358 ? -10.208 -21.194 -23.111 1.00 48.54 358 ALA B CA 1
ATOM 6076 C C . ALA B 1 358 ? -9.747 -22.627 -22.805 1.00 51.67 358 ALA B C 1
ATOM 6077 O O . ALA B 1 358 ? -9.599 -23.426 -23.730 1.00 51.49 358 ALA B O 1
ATOM 6079 N N . ALA B 1 359 ? -9.533 -22.942 -21.511 1.00 46.98 359 ALA B N 1
ATOM 6080 C CA . ALA B 1 359 ? -9.069 -24.244 -21.024 1.00 46.42 359 ALA B CA 1
ATOM 6081 C C . ALA B 1 359 ? -10.061 -25.398 -21.255 1.00 50.79 359 ALA B C 1
ATOM 6082 O O . ALA B 1 359 ? -9.641 -26.548 -21.400 1.00 49.93 359 ALA B O 1
ATOM 6084 N N . MET B 1 360 ? -11.364 -25.077 -21.314 1.00 47.81 360 MET B N 1
ATOM 6085 C CA . MET B 1 360 ? -12.467 -26.014 -21.487 1.00 47.40 360 MET B CA 1
ATOM 6086 C C . MET B 1 360 ? -12.868 -26.279 -22.944 1.00 51.83 360 MET B C 1
ATOM 6087 O O . MET B 1 360 ? -13.411 -27.352 -23.232 1.00 50.54 360 MET B O 1
ATOM 6092 N N . ILE B 1 361 ? -12.633 -25.311 -23.859 1.00 49.04 361 ILE B N 1
ATOM 6093 C CA . ILE B 1 361 ? -13.054 -25.456 -25.253 1.00 48.90 361 ILE B CA 1
ATOM 6094 C C . ILE B 1 361 ? -11.923 -25.930 -26.179 1.00 56.49 361 ILE B C 1
ATOM 6095 O O . ILE B 1 361 ? -10.757 -25.554 -26.008 1.00 55.68 361 ILE B O 1
ATOM 6100 N N . SER B 1 362 ? -12.302 -26.792 -27.147 1.00 55.98 362 SER B N 1
ATOM 6101 C CA . SER B 1 362 ? -11.431 -27.420 -28.149 1.00 56.89 362 SER B CA 1
ATOM 6102 C C . SER B 1 362 ? -11.349 -26.632 -29.476 1.00 61.14 362 SER B C 1
ATOM 6103 O O . SER B 1 362 ? -11.498 -27.206 -30.554 1.00 60.67 362 SER B O 1
ATOM 6106 N N . GLN B 1 363 ? -11.102 -25.313 -29.365 1.00 57.85 363 GLN B N 1
ATOM 6107 C CA . GLN B 1 363 ? -10.943 -24.304 -30.427 1.00 57.43 363 GLN B CA 1
ATOM 6108 C C . GLN B 1 363 ? -10.250 -23.081 -29.787 1.00 61.27 363 GLN B C 1
ATOM 6109 O O . GLN B 1 363 ? -10.481 -22.830 -28.601 1.00 61.23 363 GLN B O 1
ATOM 6115 N N . PRO B 1 364 ? -9.420 -22.290 -30.504 1.00 57.61 364 PRO B N 1
ATOM 6116 C CA . PRO B 1 364 ? -8.777 -21.147 -29.843 1.00 57.28 364 PRO B CA 1
ATOM 6117 C C . PRO B 1 364 ? -9.782 -20.080 -29.436 1.00 60.38 364 PRO B C 1
ATOM 6118 O O . PRO B 1 364 ? -10.687 -19.746 -30.204 1.00 59.02 364 PRO B O 1
ATOM 6122 N N . MET B 1 365 ? -9.644 -19.606 -28.184 1.00 56.94 365 MET B N 1
ATOM 6123 C CA . MET B 1 365 ? -10.468 -18.567 -27.578 1.00 56.27 365 MET B CA 1
ATOM 6124 C C . MET B 1 365 ? -10.142 -17.219 -28.234 1.00 57.82 365 MET B C 1
ATOM 6125 O O . MET B 1 365 ? -8.981 -16.818 -28.309 1.00 56.74 365 MET B O 1
ATOM 6130 N N . LYS B 1 366 ? -11.180 -16.543 -28.725 1.00 53.45 366 LYS B N 1
ATOM 6131 C CA . LYS B 1 366 ? -11.083 -15.236 -29.359 1.00 52.62 366 LYS B CA 1
ATOM 6132 C C . LYS B 1 366 ? -11.919 -14.255 -28.547 1.00 55.36 366 LYS B C 1
ATOM 6133 O O . LYS B 1 366 ? -13.015 -14.614 -28.104 1.00 56.79 366 LYS B O 1
ATOM 6139 N N . LYS B 1 367 ? -11.429 -13.019 -28.370 1.00 49.06 367 LYS B N 1
ATOM 6140 C CA . LYS B 1 367 ? -12.179 -11.970 -27.666 1.00 47.60 367 LYS B CA 1
ATOM 6141 C C . LYS B 1 367 ? -13.283 -11.447 -28.583 1.00 51.32 367 LYS B C 1
ATOM 6142 O O . LYS B 1 367 ? -13.199 -11.641 -29.799 1.00 51.78 367 LYS B O 1
ATOM 6148 N N . ARG B 1 368 ? -14.333 -10.826 -28.000 1.00 47.35 368 ARG B N 1
ATOM 6149 C CA . ARG B 1 368 ? -15.553 -10.350 -28.679 1.00 46.37 368 ARG B CA 1
ATOM 6150 C C . ARG B 1 368 ? -15.371 -9.661 -30.043 1.00 50.68 368 ARG B C 1
ATOM 6151 O O . ARG B 1 368 ? -16.111 -9.968 -30.975 1.00 50.51 368 ARG B O 1
ATOM 6159 N N . TYR B 1 369 ? -14.443 -8.728 -30.163 1.00 47.62 369 TYR B N 1
ATOM 6160 C CA . TYR B 1 369 ? -14.338 -7.983 -31.409 1.00 47.22 369 TYR B CA 1
ATOM 6161 C C . TYR B 1 369 ? -13.361 -8.611 -32.424 1.00 53.60 369 TYR B C 1
ATOM 6162 O O . TYR B 1 369 ? -13.115 -8.029 -33.486 1.00 54.09 369 TYR B O 1
ATOM 6171 N N . GLN B 1 370 ? -12.908 -9.852 -32.141 1.00 50.87 370 GLN B N 1
ATOM 6172 C CA . GLN B 1 370 ? -12.082 -10.675 -33.034 1.00 50.71 370 GLN B CA 1
ATOM 6173 C C . GLN B 1 370 ? -13.005 -11.711 -33.717 1.00 55.40 370 GLN B C 1
ATOM 6174 O O . GLN B 1 370 ? -12.524 -12.562 -34.474 1.00 56.03 370 GLN B O 1
ATOM 6180 N N . LEU B 1 371 ? -14.324 -11.651 -33.406 1.00 50.83 371 LEU B N 1
ATOM 6181 C CA . LEU B 1 371 ? -15.358 -12.576 -33.873 1.00 49.83 371 LEU B CA 1
ATOM 6182 C C . LEU B 1 371 ? -16.186 -12.069 -35.047 1.00 52.05 371 LEU B C 1
ATOM 6183 O O . LEU B 1 371 ? -16.733 -10.963 -35.015 1.00 50.78 371 LEU B O 1
ATOM 6188 N N . LYS B 1 372 ? -16.313 -12.932 -36.068 1.00 48.39 372 LYS B N 1
ATOM 6189 C CA . LYS B 1 372 ? -17.075 -12.693 -37.285 1.00 47.38 372 LYS B CA 1
ATOM 6190 C C . LYS B 1 372 ? -18.388 -13.438 -37.117 1.00 49.41 372 LYS B C 1
ATOM 6191 O O . LYS B 1 372 ? -18.548 -14.583 -37.564 1.00 48.56 372 LYS B O 1
ATOM 6197 N N . VAL B 1 373 ? -19.297 -12.805 -36.359 1.00 45.31 373 VAL B N 1
ATOM 6198 C CA . VAL B 1 373 ? -20.612 -13.350 -35.995 1.00 45.11 373 VAL B CA 1
ATOM 6199 C C . VAL B 1 373 ? -21.647 -12.244 -36.119 1.00 51.66 373 VAL B C 1
ATOM 6200 O O . VAL B 1 373 ? -21.418 -11.116 -35.649 1.00 52.30 373 VAL B O 1
ATOM 6204 N N . GLY B 1 374 ? -22.777 -12.588 -36.729 1.00 48.04 374 GLY B N 1
ATOM 6205 C CA . GLY B 1 374 ? -23.925 -11.705 -36.859 1.00 47.89 374 GLY B CA 1
ATOM 6206 C C . GLY B 1 374 ? -24.905 -12.019 -35.752 1.00 53.45 374 GLY B C 1
ATOM 6207 O O . GLY B 1 374 ? -24.613 -12.855 -34.888 1.00 52.57 374 GLY B O 1
ATOM 6208 N N . ASN B 1 375 ? -26.079 -11.355 -35.761 1.00 51.95 375 ASN B N 1
ATOM 6209 C CA . ASN B 1 375 ? -27.146 -11.626 -34.793 1.00 52.37 375 ASN B CA 1
ATOM 6210 C C . ASN B 1 375 ? -27.709 -12.989 -35.169 1.00 58.23 375 ASN B C 1
ATOM 6211 O O . ASN B 1 375 ? -27.653 -13.369 -36.346 1.00 60.31 375 ASN B O 1
ATOM 6216 N N . PHE B 1 376 ? -28.195 -13.747 -34.191 1.00 52.40 376 PHE B N 1
ATOM 6217 C CA . PHE B 1 376 ? -28.710 -15.088 -34.453 1.00 50.92 376 PHE B CA 1
ATOM 6218 C C . PHE B 1 376 ? -30.150 -15.065 -35.001 1.00 53.43 376 PHE B C 1
ATOM 6219 O O . PHE B 1 376 ? -30.976 -15.915 -34.646 1.00 53.34 376 PHE B O 1
ATOM 6227 N N . ASN B 1 377 ? -30.437 -14.087 -35.868 1.00 49.17 377 ASN B N 1
ATOM 6228 C CA . ASN B 1 377 ? -31.727 -13.907 -36.540 1.00 49.32 377 ASN B CA 1
ATOM 6229 C C . ASN B 1 377 ? -31.716 -14.616 -37.920 1.00 54.00 377 ASN B C 1
ATOM 6230 O O . ASN B 1 377 ? -30.618 -14.825 -38.463 1.00 53.79 377 ASN B O 1
ATOM 6235 N N . PRO B 1 378 ? -32.890 -14.979 -38.521 1.00 50.82 378 PRO B N 1
ATOM 6236 C CA . PRO B 1 378 ? -32.865 -15.626 -39.847 1.00 50.48 378 PRO B CA 1
ATOM 6237 C C . PRO B 1 378 ? -32.206 -14.736 -40.913 1.00 53.97 378 PRO B C 1
ATOM 6238 O O . PRO B 1 378 ? -32.625 -13.584 -41.082 1.00 53.42 378 PRO B O 1
ATOM 6242 N N . PRO B 1 379 ? -31.131 -15.209 -41.592 1.00 49.74 379 PRO B N 1
ATOM 6243 C CA . PRO B 1 379 ? -30.484 -14.359 -42.608 1.00 49.49 379 PRO B CA 1
ATOM 6244 C C . PRO B 1 379 ? -31.215 -14.400 -43.955 1.00 55.94 379 PRO B C 1
ATOM 6245 O O . PRO B 1 379 ? -31.828 -15.416 -44.279 1.00 55.03 379 PRO B O 1
ATOM 6249 N N . GLU B 1 380 ? -31.141 -13.307 -44.744 1.00 55.30 380 GLU B N 1
ATOM 6250 C CA . GLU B 1 380 ? -31.794 -13.214 -46.055 1.00 56.10 380 GLU B CA 1
ATOM 6251 C C . GLU B 1 380 ? -31.291 -14.293 -47.013 1.00 63.19 380 GLU B C 1
ATOM 6252 O O . GLU B 1 380 ? -32.108 -15.020 -47.593 1.00 62.70 380 GLU B O 1
ATOM 6258 N N . GLU B 1 381 ? -29.955 -14.440 -47.138 1.00 62.04 381 GLU B N 1
ATOM 6259 C CA . GLU B 1 381 ? -29.375 -15.483 -47.995 1.00 63.02 381 GLU B CA 1
ATOM 6260 C C . GLU B 1 381 ? -28.923 -16.625 -47.060 1.00 66.52 381 GLU B C 1
ATOM 6261 O O . GLU B 1 381 ? -29.779 -17.300 -46.485 1.00 66.68 381 GLU B O 1
ATOM 6267 N N . GLY B 1 382 ? -27.622 -16.794 -46.857 1.00 61.73 382 GLY B N 1
ATOM 6268 C CA . GLY B 1 382 ? -27.107 -17.784 -45.922 1.00 61.05 382 GLY B CA 1
ATOM 6269 C C . GLY B 1 382 ? -26.891 -19.193 -46.425 1.00 64.64 382 GLY B C 1
ATOM 6270 O O . GLY B 1 382 ? -27.447 -19.617 -47.440 1.00 64.09 382 GLY B O 1
ATOM 6271 N N . THR B 1 383 ? -26.078 -19.928 -45.668 1.00 61.17 383 THR B N 1
ATOM 6272 C CA . THR B 1 383 ? -25.681 -21.305 -45.904 1.00 60.95 383 THR B CA 1
ATOM 6273 C C . THR B 1 383 ? -25.758 -22.045 -44.564 1.00 64.87 383 THR B C 1
ATOM 6274 O O . THR B 1 383 ? -25.252 -21.533 -43.559 1.00 64.85 383 THR B O 1
ATOM 6278 N N . ILE B 1 384 ? -26.391 -23.242 -44.552 1.00 59.61 384 ILE B N 1
ATOM 6279 C CA . ILE B 1 384 ? -26.526 -24.058 -43.347 1.00 58.44 384 ILE B CA 1
ATOM 6280 C C . ILE B 1 384 ? -25.158 -24.622 -42.943 1.00 61.56 384 ILE B C 1
ATOM 6281 O O . ILE B 1 384 ? -24.470 -25.217 -43.774 1.00 62.19 384 ILE B O 1
ATOM 6286 N N . LYS B 1 385 ? -24.755 -24.388 -41.680 1.00 56.09 385 LYS B N 1
ATOM 6287 C CA . LYS B 1 385 ? -23.507 -24.889 -41.122 1.00 55.33 385 LYS B CA 1
ATOM 6288 C C . LYS B 1 385 ? -23.789 -25.705 -39.859 1.00 58.64 385 LYS B C 1
ATOM 6289 O O . LYS B 1 385 ? -24.440 -25.222 -38.924 1.00 58.10 385 LYS B O 1
ATOM 6295 N N . GLY B 1 386 ? -23.292 -26.938 -39.867 1.00 53.76 386 GLY B N 1
ATOM 6296 C CA . GLY B 1 386 ? -23.435 -27.870 -38.765 1.00 52.64 386 GLY B CA 1
ATOM 6297 C C . GLY B 1 386 ? -22.588 -27.492 -37.569 1.00 55.04 386 GLY B C 1
ATOM 6298 O O . GLY B 1 386 ? -21.424 -27.086 -37.709 1.00 54.38 386 GLY B O 1
ATOM 6299 N N . THR B 1 387 ? -23.180 -27.648 -36.382 1.00 49.79 387 THR B N 1
ATOM 6300 C CA . THR B 1 387 ? -22.548 -27.377 -35.096 1.00 49.25 387 THR B CA 1
ATOM 6301 C C . THR B 1 387 ? -21.355 -28.335 -34.861 1.00 53.27 387 THR B C 1
ATOM 6302 O O . THR B 1 387 ? -21.289 -29.401 -35.483 1.00 53.51 387 THR B O 1
ATOM 6306 N N . SER B 1 388 ? -20.393 -27.928 -34.015 1.00 49.56 388 SER B N 1
ATOM 6307 C CA . SER B 1 388 ? -19.203 -28.719 -33.734 1.00 49.58 388 SER B CA 1
ATOM 6308 C C . SER B 1 388 ? -19.417 -29.701 -32.584 1.00 56.23 388 SER B C 1
ATOM 6309 O O . SER B 1 388 ? -19.533 -29.314 -31.424 1.00 56.16 388 SER B O 1
ATOM 6312 N N . ALA B 1 389 ? -19.442 -30.987 -32.966 1.00 54.57 389 ALA B N 1
ATOM 6313 C CA . ALA B 1 389 ? -19.721 -32.250 -32.288 1.00 54.84 389 ALA B CA 1
ATOM 6314 C C . ALA B 1 389 ? -19.158 -32.485 -30.867 1.00 59.95 389 ALA B C 1
ATOM 6315 O O . ALA B 1 389 ? -19.774 -33.255 -30.118 1.00 61.50 389 ALA B O 1
ATOM 6317 N N . GLY B 1 390 ? -18.006 -31.921 -30.520 1.00 55.10 390 GLY B N 1
ATOM 6318 C CA . GLY B 1 390 ? -17.431 -32.145 -29.190 1.00 54.61 390 GLY B CA 1
ATOM 6319 C C . GLY B 1 390 ? -16.662 -30.957 -28.662 1.00 58.78 390 GLY B C 1
ATOM 6320 O O . GLY B 1 390 ? -15.521 -31.102 -28.210 1.00 57.59 390 GLY B O 1
ATOM 6321 N N . TYR B 1 391 ? -17.322 -29.777 -28.698 1.00 56.18 391 TYR B N 1
ATOM 6322 C CA . TYR B 1 391 ? -16.802 -28.441 -28.384 1.00 55.28 391 TYR B CA 1
ATOM 6323 C C . TYR B 1 391 ? -16.078 -28.344 -27.047 1.00 57.77 391 TYR B C 1
ATOM 6324 O O . TYR B 1 391 ? -14.963 -27.812 -26.993 1.00 57.38 391 TYR B O 1
ATOM 6333 N N . PHE B 1 392 ? -16.680 -28.876 -25.989 1.00 52.72 392 PHE B N 1
ATOM 6334 C CA . PHE B 1 392 ? -16.040 -28.869 -24.681 1.00 51.33 392 PHE B CA 1
ATOM 6335 C C . PHE B 1 392 ? -15.200 -30.144 -24.512 1.00 56.24 392 PHE B C 1
ATOM 6336 O O . PHE B 1 392 ? -15.710 -31.249 -24.720 1.00 56.99 392 PHE B O 1
ATOM 6344 N N . HIS B 1 393 ? -13.912 -29.989 -24.185 1.00 52.07 393 HIS B N 1
ATOM 6345 C CA . HIS B 1 393 ? -13.023 -31.120 -23.917 1.00 51.49 393 HIS B CA 1
ATOM 6346 C C . HIS B 1 393 ? -12.741 -31.200 -22.411 1.00 54.34 393 HIS B C 1
ATOM 6347 O O . HIS B 1 393 ? -12.215 -32.202 -21.912 1.00 54.45 393 HIS B O 1
ATOM 6354 N N . LYS B 1 394 ? -13.154 -30.140 -21.690 1.00 49.50 394 LYS B N 1
ATOM 6355 C CA . LYS B 1 394 ? -13.078 -29.977 -20.236 1.00 48.72 394 LYS B CA 1
ATOM 6356 C C . LYS B 1 394 ? -14.388 -29.366 -19.681 1.00 52.50 394 LYS B C 1
ATOM 6357 O O . LYS B 1 394 ? -15.161 -28.773 -20.435 1.00 52.33 394 LYS B O 1
ATOM 6363 N N . TRP B 1 395 ? -14.664 -29.586 -18.386 1.00 49.23 395 TRP B N 1
ATOM 6364 C CA . TRP B 1 395 ? -15.862 -29.127 -17.677 1.00 48.54 395 TRP B CA 1
ATOM 6365 C C . TRP B 1 395 ? -15.555 -28.726 -16.227 1.00 51.68 395 TRP B C 1
ATOM 6366 O O . TRP B 1 395 ? -14.541 -29.143 -15.656 1.00 50.75 395 TRP B O 1
ATOM 6377 N N . ALA B 1 396 ? -16.474 -27.950 -15.630 1.00 47.28 396 ALA B N 1
ATOM 6378 C CA . ALA B 1 396 ? -16.426 -27.481 -14.252 1.00 45.96 396 ALA B CA 1
ATOM 6379 C C . ALA B 1 396 ? -17.849 -27.350 -13.706 1.00 49.28 396 ALA B C 1
ATOM 6380 O O . ALA B 1 396 ? -18.809 -27.249 -14.477 1.00 48.76 396 ALA B O 1
ATOM 6382 N N . GLU B 1 397 ? -17.982 -27.344 -12.372 1.00 44.56 397 GLU B N 1
ATOM 6383 C CA . GLU B 1 397 ? -19.260 -27.149 -11.706 1.00 43.47 397 GLU B CA 1
ATOM 6384 C C . GLU B 1 397 ? -19.552 -25.646 -11.678 1.00 45.33 397 GLU B C 1
ATOM 6385 O O . GLU B 1 397 ? -18.645 -24.850 -11.951 1.00 43.71 397 GLU B O 1
ATOM 6391 N N . PHE B 1 398 ? -20.803 -25.248 -11.397 1.00 41.94 398 PHE B N 1
ATOM 6392 C CA . PHE B 1 398 ? -21.160 -23.820 -11.397 1.00 41.76 398 PHE B CA 1
ATOM 6393 C C . PHE B 1 398 ? -20.881 -23.128 -10.072 1.00 48.53 398 PHE B C 1
ATOM 6394 O O . PHE B 1 398 ? -20.782 -23.802 -9.047 1.00 48.25 398 PHE B O 1
ATOM 6402 N N . GLY B 1 399 ? -20.759 -21.793 -10.127 1.00 46.94 399 GLY B N 1
ATOM 6403 C CA . GLY B 1 399 ? -20.532 -20.903 -8.992 1.00 46.72 399 GLY B CA 1
ATOM 6404 C C . GLY B 1 399 ? -21.706 -20.953 -8.043 1.00 50.52 399 GLY B C 1
ATOM 6405 O O . GLY B 1 399 ? -21.713 -21.756 -7.110 1.00 52.49 399 GLY B O 1
ATOM 6406 N N . ASN B 1 400 ? -22.716 -20.127 -8.298 1.00 45.23 400 ASN B N 1
ATOM 6407 C CA . ASN B 1 400 ? -24.012 -20.078 -7.593 1.00 44.40 400 ASN B CA 1
ATOM 6408 C C . ASN B 1 400 ? -23.959 -19.515 -6.188 1.00 47.44 400 ASN B C 1
ATOM 6409 O O . ASN B 1 400 ? -24.906 -18.833 -5.795 1.00 45.45 400 ASN B O 1
ATOM 6414 N N . ARG B 1 401 ? -22.880 -19.789 -5.436 1.00 45.88 401 ARG B N 1
ATOM 6415 C CA . ARG B 1 401 ? -22.672 -19.287 -4.072 1.00 45.51 401 ARG B CA 1
ATOM 6416 C C . ARG B 1 401 ? -21.764 -18.059 -4.120 1.00 48.00 401 ARG B C 1
ATOM 6417 O O . ARG B 1 401 ? -21.571 -17.494 -5.195 1.00 47.77 401 ARG B O 1
ATOM 6425 N N . LEU B 1 402 ? -21.252 -17.601 -2.979 1.00 44.06 402 LEU B N 1
ATOM 6426 C CA . LEU B 1 402 ? -20.390 -16.418 -3.014 1.00 43.57 402 LEU B CA 1
ATOM 6427 C C . LEU B 1 402 ? -18.963 -16.789 -3.459 1.00 47.33 402 LEU B C 1
ATOM 6428 O O . LEU B 1 402 ? -18.407 -17.778 -2.960 1.00 47.05 402 LEU B O 1
ATOM 6433 N N . PRO B 1 403 ? -18.391 -16.077 -4.465 1.00 43.31 403 PRO B N 1
ATOM 6434 C CA . PRO B 1 403 ? -17.071 -16.460 -4.984 1.00 43.04 403 PRO B CA 1
ATOM 6435 C C . PRO B 1 403 ? -15.910 -16.372 -3.998 1.00 49.24 403 PRO B C 1
ATOM 6436 O O . PRO B 1 403 ? -14.961 -17.124 -4.181 1.00 46.90 403 PRO B O 1
ATOM 6440 N N . PHE B 1 404 ? -15.982 -15.498 -2.960 1.00 49.58 404 PHE B N 1
ATOM 6441 C CA . PHE B 1 404 ? -14.898 -15.381 -1.991 1.00 51.53 404 PHE B CA 1
ATOM 6442 C C . PHE B 1 404 ? -15.020 -16.354 -0.841 1.00 64.75 404 PHE B C 1
ATOM 6443 O O . PHE B 1 404 ? -14.052 -17.064 -0.548 1.00 65.94 404 PHE B O 1
ATOM 6451 N N . ASN B 1 405 ? -16.175 -16.394 -0.174 1.00 66.98 405 ASN B N 1
ATOM 6452 C CA . ASN B 1 405 ? -16.299 -17.318 0.946 1.00 69.67 405 ASN B CA 1
ATOM 6453 C C . ASN B 1 405 ? -16.724 -18.709 0.478 1.00 78.45 405 ASN B C 1
ATOM 6454 O O . ASN B 1 405 ? -17.876 -18.930 0.081 1.00 77.37 405 ASN B O 1
ATOM 6459 N N . SER B 1 406 ? -15.734 -19.627 0.477 1.00 79.23 406 SER B N 1
ATOM 6460 C CA . SER B 1 406 ? -15.863 -21.040 0.130 1.00 80.72 406 SER B CA 1
ATOM 6461 C C . SER B 1 406 ? -15.863 -21.814 1.466 1.00 87.48 406 SER B C 1
ATOM 6462 O O . SER B 1 406 ? -14.798 -22.126 2.011 1.00 86.99 406 SER B O 1
ATOM 6465 N N . PHE B 1 407 ? -17.078 -22.044 2.023 1.00 86.07 407 PHE B N 1
ATOM 6466 C CA . PHE B 1 407 ? -17.298 -22.728 3.306 1.00 86.55 407 PHE B CA 1
ATOM 6467 C C . PHE B 1 407 ? -17.092 -24.244 3.219 1.00 89.62 407 PHE B C 1
ATOM 6468 O O . PHE B 1 407 ? -17.792 -24.924 2.463 1.00 89.32 407 PHE B O 1
ATOM 6476 N N . GLY B 1 408 ? -16.112 -24.734 3.982 1.00 85.39 408 GLY B N 1
ATOM 6477 C CA . GLY B 1 408 ? -15.736 -26.143 4.047 1.00 84.89 408 GLY B CA 1
ATOM 6478 C C . GLY B 1 408 ? -14.527 -26.483 3.196 1.00 87.66 408 GLY B C 1
ATOM 6479 O O . GLY B 1 408 ? -13.388 -26.299 3.636 1.00 86.44 408 GLY B O 1
ATOM 6480 N N . THR B 1 409 ? -14.794 -26.960 1.946 1.00 84.02 409 THR B N 1
ATOM 6481 C CA . THR B 1 409 ? -13.862 -27.388 0.872 1.00 83.11 409 THR B CA 1
ATOM 6482 C C . THR B 1 409 ? -12.592 -28.115 1.459 1.00 84.20 409 THR B C 1
ATOM 6483 O O . THR B 1 409 ? -12.600 -29.341 1.630 1.00 83.65 409 THR B O 1
ATOM 6487 N N . GLY B 1 410 ? -11.555 -27.336 1.754 1.00 77.68 410 GLY B N 1
ATOM 6488 C CA . GLY B 1 410 ? -10.281 -27.741 2.333 1.00 75.72 410 GLY B CA 1
ATOM 6489 C C . GLY B 1 410 ? -9.700 -26.534 3.041 1.00 75.46 410 GLY B C 1
ATOM 6490 O O . GLY B 1 410 ? -8.485 -26.426 3.239 1.00 75.58 410 GLY B O 1
ATOM 6491 N N . GLU B 1 411 ? -10.607 -25.605 3.402 1.00 67.53 411 GLU B N 1
ATOM 6492 C CA . GLU B 1 411 ? -10.357 -24.336 4.060 1.00 65.33 411 GLU B CA 1
ATOM 6493 C C . GLU B 1 411 ? -10.815 -24.469 5.508 1.00 64.26 411 GLU B C 1
ATOM 6494 O O . GLU B 1 411 ? -12.013 -24.635 5.768 1.00 63.28 411 GLU B O 1
ATOM 6500 N N . SER B 1 412 ? -9.850 -24.447 6.443 1.00 57.61 412 SER B N 1
ATOM 6501 C CA . SER B 1 412 ? -10.106 -24.559 7.882 1.00 55.84 412 SER B CA 1
ATOM 6502 C C . SER B 1 412 ? -10.375 -23.190 8.521 1.00 56.67 412 SER B C 1
ATOM 6503 O O . SER B 1 412 ? -10.160 -22.166 7.877 1.00 56.25 412 SER B O 1
ATOM 6506 N N . LYS B 1 413 ? -10.781 -23.181 9.807 1.00 50.52 413 LYS B N 1
ATOM 6507 C CA . LYS B 1 413 ? -11.063 -21.972 10.579 1.00 48.45 413 LYS B CA 1
ATOM 6508 C C . LYS B 1 413 ? -9.801 -21.216 11.009 1.00 49.37 413 LYS B C 1
ATOM 6509 O O . LYS B 1 413 ? -9.912 -20.041 11.362 1.00 48.11 413 LYS B O 1
ATOM 6515 N N . GLN B 1 414 ? -8.601 -21.865 10.990 1.00 44.77 414 GLN B N 1
ATOM 6516 C CA . GLN B 1 414 ? -7.363 -21.178 11.389 1.00 43.02 414 GLN B CA 1
ATOM 6517 C C . GLN B 1 414 ? -7.088 -20.021 10.437 1.00 46.47 414 GLN B C 1
ATOM 6518 O O . GLN B 1 414 ? -7.003 -20.211 9.218 1.00 45.29 414 GLN B O 1
ATOM 6524 N N . ILE B 1 415 ? -7.008 -18.806 11.020 1.00 42.87 415 ILE B N 1
ATOM 6525 C CA . ILE B 1 415 ? -6.884 -17.541 10.297 1.00 41.68 415 ILE B CA 1
ATOM 6526 C C . ILE B 1 415 ? -5.618 -16.784 10.601 1.00 40.41 415 ILE B C 1
ATOM 6527 O O . ILE B 1 415 ? -5.243 -15.893 9.845 1.00 39.60 415 ILE B O 1
ATOM 6532 N N . SER B 1 416 ? -5.000 -17.118 11.732 1.00 34.17 416 SER B N 1
ATOM 6533 C CA . SER B 1 416 ? -3.847 -16.458 12.316 1.00 32.68 416 SER B CA 1
ATOM 6534 C C . SER B 1 416 ? -3.051 -17.490 13.150 1.00 36.57 416 SER B C 1
ATOM 6535 O O . SER B 1 416 ? -3.468 -18.653 13.275 1.00 34.72 416 SER B O 1
ATOM 6538 N N . ASN B 1 417 ? -1.896 -17.052 13.700 1.00 33.69 417 ASN B N 1
ATOM 6539 C CA . ASN B 1 417 ? -1.021 -17.803 14.594 1.00 33.20 417 ASN B CA 1
ATOM 6540 C C . ASN B 1 417 ? -0.809 -17.018 15.891 1.00 38.73 417 ASN B C 1
ATOM 6541 O O . ASN B 1 417 ? -0.873 -15.796 15.910 1.00 38.34 417 ASN B O 1
ATOM 6546 N N . SER B 1 418 ? -0.561 -17.726 16.971 1.00 36.50 418 SER B N 1
ATOM 6547 C CA . SER B 1 418 ? -0.259 -17.116 18.236 1.00 36.52 418 SER B CA 1
ATOM 6548 C C . SER B 1 418 ? 1.148 -17.575 18.551 1.00 40.54 418 SER B C 1
ATOM 6549 O O . SER B 1 418 ? 1.410 -18.773 18.694 1.00 39.72 418 SER B O 1
ATOM 6552 N N . GLY B 1 419 ? 2.059 -16.619 18.488 1.00 37.91 419 GLY B N 1
ATOM 6553 C CA . GLY B 1 419 ? 3.474 -16.848 18.702 1.00 38.06 419 GLY B CA 1
ATOM 6554 C C . GLY B 1 419 ? 3.778 -17.388 20.080 1.00 42.64 419 GLY B C 1
ATOM 6555 O O . GLY B 1 419 ? 3.116 -17.042 21.067 1.00 41.62 419 GLY B O 1
ATOM 6556 N N . VAL B 1 420 ? 4.768 -18.279 20.124 1.00 39.24 420 VAL B N 1
ATOM 6557 C CA . VAL B 1 420 ? 5.292 -18.903 21.324 1.00 38.10 420 VAL B CA 1
ATOM 6558 C C . VAL B 1 420 ? 6.782 -18.489 21.434 1.00 41.58 420 VAL B C 1
ATOM 6559 O O . VAL B 1 420 ? 7.150 -17.769 22.355 1.00 40.98 420 VAL B O 1
ATOM 6563 N N . PHE B 1 421 ? 7.617 -18.906 20.476 1.00 37.38 421 PHE B N 1
ATOM 6564 C CA . PHE B 1 421 ? 9.037 -18.584 20.507 1.00 36.17 421 PHE B CA 1
ATOM 6565 C C . PHE B 1 421 ? 9.310 -17.183 19.960 1.00 39.09 421 PHE B C 1
ATOM 6566 O O . PHE B 1 421 ? 8.611 -16.726 19.059 1.00 37.45 421 PHE B O 1
ATOM 6574 N N . ALA B 1 422 ? 10.297 -16.486 20.540 1.00 36.27 422 ALA B N 1
ATOM 6575 C CA . ALA B 1 422 ? 10.708 -15.141 20.125 1.00 35.90 422 ALA B CA 1
ATOM 6576 C C . ALA B 1 422 ? 11.659 -15.343 18.969 1.00 41.48 422 ALA B C 1
ATOM 6577 O O . ALA B 1 422 ? 12.882 -15.442 19.137 1.00 41.68 422 ALA B O 1
ATOM 6579 N N . VAL B 1 423 ? 11.060 -15.518 17.798 1.00 38.34 423 VAL B N 1
ATOM 6580 C CA . VAL B 1 423 ? 11.745 -15.730 16.540 1.00 38.43 423 VAL B CA 1
ATOM 6581 C C . VAL B 1 423 ? 11.148 -14.729 15.593 1.00 45.07 423 VAL B C 1
ATOM 6582 O O . VAL B 1 423 ? 9.925 -14.653 15.483 1.00 45.38 423 VAL B O 1
ATOM 6586 N N . GLN B 1 424 ? 12.009 -13.954 14.920 1.00 43.13 424 GLN B N 1
ATOM 6587 C CA . GLN B 1 424 ? 11.625 -12.958 13.929 1.00 43.01 424 GLN B CA 1
ATOM 6588 C C . GLN B 1 424 ? 10.872 -13.661 12.805 1.00 49.61 424 GLN B C 1
ATOM 6589 O O . GLN B 1 424 ? 11.267 -14.751 12.386 1.00 50.45 424 GLN B O 1
ATOM 6595 N N . ARG B 1 425 ? 9.769 -13.054 12.349 1.00 46.66 425 ARG B N 1
ATOM 6596 C CA . ARG B 1 425 ? 8.908 -13.601 11.290 1.00 45.91 425 ARG B CA 1
ATOM 6597 C C . ARG B 1 425 ? 7.955 -12.487 10.794 1.00 48.26 425 ARG B C 1
ATOM 6598 O O . ARG B 1 425 ? 7.697 -11.542 11.547 1.00 47.95 425 ARG B O 1
ATOM 6606 N N . PRO B 1 426 ? 7.288 -12.634 9.631 1.00 43.75 426 PRO B N 1
ATOM 6607 C CA . PRO B 1 426 ? 6.279 -11.629 9.262 1.00 43.08 426 PRO B CA 1
ATOM 6608 C C . PRO B 1 426 ? 4.896 -11.989 9.840 1.00 46.52 426 PRO B C 1
ATOM 6609 O O . PRO B 1 426 ? 4.728 -13.066 10.422 1.00 44.87 426 PRO B O 1
ATOM 6613 N N . SER B 1 427 ? 3.902 -11.088 9.680 1.00 44.30 427 SER B N 1
ATOM 6614 C CA . SER B 1 427 ? 2.522 -11.364 10.093 1.00 44.53 427 SER B CA 1
ATOM 6615 C C . SER B 1 427 ? 1.939 -12.390 9.105 1.00 46.92 427 SER B C 1
ATOM 6616 O O . SER B 1 427 ? 2.058 -12.206 7.894 1.00 46.10 427 SER B O 1
ATOM 6619 N N . THR B 1 428 ? 1.374 -13.492 9.637 1.00 42.89 428 THR B N 1
ATOM 6620 C CA . THR B 1 428 ? 0.822 -14.636 8.891 1.00 41.71 428 THR B CA 1
ATOM 6621 C C . THR B 1 428 ? -0.704 -14.585 8.768 1.00 42.26 428 THR B C 1
ATOM 6622 O O . THR B 1 428 ? -1.316 -15.479 8.171 1.00 41.10 428 THR B O 1
ATOM 6626 N N . THR B 1 429 ? -1.305 -13.535 9.327 1.00 37.82 429 THR B N 1
ATOM 6627 C CA . THR B 1 429 ? -2.753 -13.327 9.379 1.00 37.44 429 THR B CA 1
ATOM 6628 C C . THR B 1 429 ? -3.396 -13.058 8.019 1.00 42.23 429 THR B C 1
ATOM 6629 O O . THR B 1 429 ? -2.994 -12.141 7.293 1.00 42.58 429 THR B O 1
ATOM 6633 N N . ASN B 1 430 ? -4.444 -13.836 7.714 1.00 38.42 430 ASN B N 1
ATOM 6634 C CA . ASN B 1 430 ? -5.236 -13.687 6.499 1.00 37.71 430 ASN B CA 1
ATOM 6635 C C . ASN B 1 430 ? -6.110 -12.439 6.622 1.00 40.44 430 ASN B C 1
ATOM 6636 O O . ASN B 1 430 ? -7.052 -12.425 7.416 1.00 39.88 430 ASN B O 1
ATOM 6641 N N . ILE B 1 431 ? -5.761 -11.387 5.866 1.00 37.22 431 ILE B N 1
ATOM 6642 C CA . ILE B 1 431 ? -6.464 -10.101 5.864 1.00 37.62 431 ILE B CA 1
ATOM 6643 C C . ILE B 1 431 ? -7.874 -10.231 5.313 1.00 43.46 431 ILE B C 1
ATOM 6644 O O . ILE B 1 431 ? -8.813 -9.685 5.898 1.00 43.18 431 ILE B O 1
ATOM 6649 N N . GLN B 1 432 ? -8.009 -10.943 4.179 1.00 40.77 432 GLN B N 1
ATOM 6650 C CA . GLN B 1 432 ? -9.272 -11.191 3.512 1.00 41.05 432 GLN B CA 1
ATOM 6651 C C . GLN B 1 432 ? -10.227 -11.842 4.520 1.00 47.24 432 GLN B C 1
ATOM 6652 O O . GLN B 1 432 ? -11.315 -11.312 4.738 1.00 48.15 432 GLN B O 1
ATOM 6658 N N . ARG B 1 433 ? -9.780 -12.933 5.187 1.00 43.12 433 ARG B N 1
ATOM 6659 C CA . ARG B 1 433 ? -10.591 -13.663 6.156 1.00 43.05 433 ARG B CA 1
ATOM 6660 C C . ARG B 1 433 ? -10.857 -12.844 7.422 1.00 46.74 433 ARG B C 1
ATOM 6661 O O . ARG B 1 433 ? -11.949 -12.940 7.981 1.00 47.26 433 ARG B O 1
ATOM 6669 N N . LEU B 1 434 ? -9.876 -12.043 7.873 1.00 41.92 434 LEU B N 1
ATOM 6670 C CA . LEU B 1 434 ? -10.046 -11.186 9.052 1.00 40.96 434 LEU B CA 1
ATOM 6671 C C . LEU B 1 434 ? -11.106 -10.119 8.787 1.00 45.10 434 LEU B C 1
ATOM 6672 O O . LEU B 1 434 ? -11.961 -9.906 9.651 1.00 45.02 434 LEU B O 1
ATOM 6677 N N . ALA B 1 435 ? -11.072 -9.489 7.575 1.00 41.06 435 ALA B N 1
ATOM 6678 C CA . ALA B 1 435 ? -12.039 -8.498 7.106 1.00 40.57 435 ALA B CA 1
ATOM 6679 C C . ALA B 1 435 ? -13.429 -9.116 7.109 1.00 46.10 435 ALA B C 1
ATOM 6680 O O . ALA B 1 435 ? -14.339 -8.524 7.675 1.00 46.19 435 ALA B O 1
ATOM 6682 N N . GLU B 1 436 ? -13.566 -10.342 6.535 1.00 44.65 436 GLU B N 1
ATOM 6683 C CA . GLU B 1 436 ? -14.795 -11.145 6.433 1.00 44.68 436 GLU B CA 1
ATOM 6684 C C . GLU B 1 436 ? -15.398 -11.484 7.817 1.00 49.48 436 GLU B C 1
ATOM 6685 O O . GLU B 1 436 ? -16.612 -11.396 8.003 1.00 49.64 436 GLU B O 1
ATOM 6691 N N . LEU B 1 437 ? -14.546 -11.849 8.782 1.00 45.73 437 LEU B N 1
ATOM 6692 C CA . LEU B 1 437 ? -14.979 -12.155 10.142 1.00 45.26 437 LEU B CA 1
ATOM 6693 C C . LEU B 1 437 ? -15.516 -10.893 10.821 1.00 49.77 437 LEU B C 1
ATOM 6694 O O . LEU B 1 437 ? -16.595 -10.936 11.412 1.00 49.83 437 LEU B O 1
ATOM 6699 N N . MET B 1 438 ? -14.793 -9.765 10.692 1.00 46.29 438 MET B N 1
ATOM 6700 C CA . MET B 1 438 ? -15.203 -8.490 11.287 1.00 46.04 438 MET B CA 1
ATOM 6701 C C . MET B 1 438 ? -16.546 -7.993 10.755 1.00 51.06 438 MET B C 1
ATOM 6702 O O . MET B 1 438 ? -17.257 -7.312 11.487 1.00 50.19 438 MET B O 1
ATOM 6707 N N . ALA B 1 439 ? -16.926 -8.406 9.523 1.00 48.81 439 ALA B N 1
ATOM 6708 C CA . ALA B 1 439 ? -18.216 -8.083 8.912 1.00 48.68 439 ALA B CA 1
ATOM 6709 C C . ALA B 1 439 ? -19.362 -8.908 9.538 1.00 53.28 439 ALA B C 1
ATOM 6710 O O . ALA B 1 439 ? -20.495 -8.431 9.566 1.00 53.17 439 ALA B O 1
ATOM 6712 N N . ARG B 1 440 ? -19.071 -10.128 10.046 1.00 50.63 440 ARG B N 1
ATOM 6713 C CA . ARG B 1 440 ? -20.069 -11.011 10.674 1.00 51.07 440 ARG B CA 1
ATOM 6714 C C . ARG B 1 440 ? -20.217 -10.734 12.164 1.00 55.77 440 ARG B C 1
ATOM 6715 O O . ARG B 1 440 ? -21.331 -10.742 12.685 1.00 56.53 440 ARG B O 1
ATOM 6723 N N . ASN B 1 441 ? -19.083 -10.558 12.847 1.00 51.84 441 ASN B N 1
ATOM 6724 C CA . ASN B 1 441 ? -18.926 -10.385 14.290 1.00 51.68 441 ASN B CA 1
ATOM 6725 C C . ASN B 1 441 ? -19.099 -8.963 14.823 1.00 56.96 441 ASN B C 1
ATOM 6726 O O . ASN B 1 441 ? -19.404 -8.807 16.013 1.00 57.21 441 ASN B O 1
ATOM 6731 N N . THR B 1 442 ? -18.763 -7.927 14.023 1.00 53.34 442 THR B N 1
ATOM 6732 C CA . THR B 1 442 ? -18.755 -6.576 14.581 1.00 52.52 442 THR B CA 1
ATOM 6733 C C . THR B 1 442 ? -19.719 -5.606 13.862 1.00 56.12 442 THR B C 1
ATOM 6734 O O . THR B 1 442 ? -19.397 -4.437 13.657 1.00 54.97 442 THR B O 1
ATOM 6738 N N . GLY B 1 443 ? -20.922 -6.081 13.566 1.00 53.49 443 GLY B N 1
ATOM 6739 C CA . GLY B 1 443 ? -21.960 -5.254 12.968 1.00 53.47 443 GLY B CA 1
ATOM 6740 C C . GLY B 1 443 ? -22.616 -4.376 14.019 1.00 59.48 443 GLY B C 1
ATOM 6741 O O . GLY B 1 443 ? -22.966 -4.853 15.106 1.00 58.72 443 GLY B O 1
ATOM 6742 N N . GLU B 1 444 ? -22.758 -3.076 13.715 1.00 57.47 444 GLU B N 1
ATOM 6743 C CA . GLU B 1 444 ? -23.400 -2.117 14.616 1.00 57.44 444 GLU B CA 1
ATOM 6744 C C . GLU B 1 444 ? -24.745 -1.693 14.008 1.00 61.00 444 GLU B C 1
ATOM 6745 O O . GLU B 1 444 ? -24.753 -0.961 13.011 1.00 60.62 444 GLU B O 1
ATOM 6751 N N . THR B 1 445 ? -25.875 -2.141 14.608 1.00 56.54 445 THR B N 1
ATOM 6752 C CA . THR B 1 445 ? -27.240 -1.801 14.166 1.00 56.00 445 THR B CA 1
ATOM 6753 C C . THR B 1 445 ? -27.502 -0.300 14.235 1.00 59.82 445 THR B C 1
ATOM 6754 O O . THR B 1 445 ? -28.233 0.241 13.407 1.00 59.85 445 THR B O 1
ATOM 6758 N N . SER B 1 446 ? -26.861 0.363 15.209 1.00 56.19 446 SER B N 1
ATOM 6759 C CA . SER B 1 446 ? -26.907 1.791 15.501 1.00 55.42 446 SER B CA 1
ATOM 6760 C C . SER B 1 446 ? -26.381 2.676 14.355 1.00 57.49 446 SER B C 1
ATOM 6761 O O . SER B 1 446 ? -26.633 3.889 14.371 1.00 56.67 446 SER B O 1
ATOM 6764 N N . ASP B 1 447 ? -25.619 2.085 13.397 1.00 52.76 447 ASP B N 1
ATOM 6765 C CA . ASP B 1 447 ? -25.023 2.812 12.271 1.00 52.26 447 ASP B CA 1
ATOM 6766 C C . ASP B 1 447 ? -26.070 3.442 11.355 1.00 55.54 447 ASP B C 1
ATOM 6767 O O . ASP B 1 447 ? -27.048 2.788 10.969 1.00 55.98 447 ASP B O 1
ATOM 6772 N N . ASN B 1 448 ? -25.862 4.715 11.016 1.00 49.51 448 ASN B N 1
ATOM 6773 C CA . ASN B 1 448 ? -26.766 5.425 10.137 1.00 48.36 448 ASN B CA 1
ATOM 6774 C C . ASN B 1 448 ? -26.333 5.204 8.675 1.00 51.55 448 ASN B C 1
ATOM 6775 O O . ASN B 1 448 ? -25.514 4.316 8.418 1.00 51.95 448 ASN B O 1
ATOM 6780 N N . PHE B 1 449 ? -26.879 5.989 7.721 1.00 45.56 449 PHE B N 1
ATOM 6781 C CA . PHE B 1 449 ? -26.515 5.903 6.312 1.00 43.24 449 PHE B CA 1
ATOM 6782 C C . PHE B 1 449 ? -25.045 6.277 6.113 1.00 47.84 449 PHE B C 1
ATOM 6783 O O . PHE B 1 449 ? -24.289 5.497 5.541 1.00 46.39 449 PHE B O 1
ATOM 6791 N N . THR B 1 450 ? -24.648 7.461 6.615 1.00 47.60 450 THR B N 1
ATOM 6792 C CA . THR B 1 450 ? -23.298 8.047 6.546 1.00 48.30 450 THR B CA 1
ATOM 6793 C C . THR B 1 450 ? -22.206 7.055 6.984 1.00 52.87 450 THR B C 1
ATOM 6794 O O . THR B 1 450 ? -21.197 6.903 6.289 1.00 53.51 450 THR B O 1
ATOM 6798 N N . GLN B 1 451 ? -22.439 6.377 8.126 1.00 48.50 451 GLN B N 1
ATOM 6799 C CA . GLN B 1 451 ? -21.551 5.399 8.753 1.00 47.57 451 GLN B CA 1
ATOM 6800 C C . GLN B 1 451 ? -21.462 4.092 7.958 1.00 50.46 451 GLN B C 1
ATOM 6801 O O . GLN B 1 451 ? -20.372 3.513 7.868 1.00 51.02 451 GLN B O 1
ATOM 6807 N N . LEU B 1 452 ? -22.601 3.621 7.397 1.00 45.06 452 LEU B N 1
ATOM 6808 C CA . LEU B 1 452 ? -22.655 2.415 6.552 1.00 43.41 452 LEU B CA 1
ATOM 6809 C C . LEU B 1 452 ? -21.944 2.640 5.219 1.00 46.14 452 LEU B C 1
ATOM 6810 O O . LEU B 1 452 ? -21.253 1.747 4.762 1.00 45.67 452 LEU B O 1
ATOM 6815 N N . VAL B 1 453 ? -22.062 3.841 4.636 1.00 42.95 453 VAL B N 1
ATOM 6816 C CA . VAL B 1 453 ? -21.390 4.210 3.381 1.00 43.23 453 VAL B CA 1
ATOM 6817 C C . VAL B 1 453 ? -19.879 4.179 3.578 1.00 49.34 453 VAL B C 1
ATOM 6818 O O . VAL B 1 453 ? -19.180 3.523 2.804 1.00 50.11 453 VAL B O 1
ATOM 6822 N N . GLN B 1 454 ? -19.394 4.813 4.663 1.00 46.69 454 GLN B N 1
ATOM 6823 C CA . GLN B 1 454 ? -17.983 4.832 5.061 1.00 46.62 454 GLN B CA 1
ATOM 6824 C C . GLN B 1 454 ? -17.448 3.406 5.159 1.00 48.95 454 GLN B C 1
ATOM 6825 O O . GLN B 1 454 ? -16.387 3.139 4.597 1.00 49.37 454 GLN B O 1
ATOM 6831 N N . LYS B 1 455 ? -18.209 2.490 5.820 1.00 42.79 455 LYS B N 1
ATOM 6832 C CA . LYS B 1 455 ? -17.843 1.082 5.977 1.00 42.15 455 LYS B CA 1
ATOM 6833 C C . LYS B 1 455 ? -17.801 0.302 4.663 1.00 46.92 455 LYS B C 1
ATOM 6834 O O . LYS B 1 455 ? -16.962 -0.592 4.541 1.00 46.83 455 LYS B O 1
ATOM 6840 N N . ILE B 1 456 ? -18.702 0.623 3.690 1.00 43.59 456 ILE B N 1
ATOM 6841 C CA . ILE B 1 456 ? -18.721 -0.021 2.369 1.00 43.21 456 ILE B CA 1
ATOM 6842 C C . ILE B 1 456 ? -17.393 0.334 1.714 1.00 46.02 456 ILE B C 1
ATOM 6843 O O . ILE B 1 456 ? -16.711 -0.554 1.192 1.00 47.25 456 ILE B O 1
ATOM 6848 N N . ARG B 1 457 ? -17.052 1.641 1.729 1.00 39.26 457 ARG B N 1
ATOM 6849 C CA . ARG B 1 457 ? -15.838 2.178 1.131 1.00 39.12 457 ARG B CA 1
ATOM 6850 C C . ARG B 1 457 ? -14.570 1.507 1.633 1.00 43.78 457 ARG B C 1
ATOM 6851 O O . ARG B 1 457 ? -13.736 1.127 0.813 1.00 43.31 457 ARG B O 1
ATOM 6859 N N . GLU B 1 458 ? -14.429 1.329 2.969 1.00 40.91 458 GLU B N 1
ATOM 6860 C CA . GLU B 1 458 ? -13.241 0.676 3.528 1.00 40.36 458 GLU B CA 1
ATOM 6861 C C . GLU B 1 458 ? -13.271 -0.828 3.300 1.00 42.32 458 GLU B C 1
ATOM 6862 O O . GLU B 1 458 ? -12.214 -1.434 3.161 1.00 41.24 458 GLU B O 1
ATOM 6868 N N . GLN B 1 459 ? -14.468 -1.419 3.144 1.00 38.56 459 GLN B N 1
ATOM 6869 C CA . GLN B 1 459 ? -14.574 -2.832 2.791 1.00 37.39 459 GLN B CA 1
ATOM 6870 C C . GLN B 1 459 ? -14.010 -3.023 1.370 1.00 42.32 459 GLN B C 1
ATOM 6871 O O . GLN B 1 459 ? -13.251 -3.970 1.149 1.00 42.63 459 GLN B O 1
ATOM 6877 N N . VAL B 1 460 ? -14.350 -2.089 0.429 1.00 38.56 460 VAL B N 1
ATOM 6878 C CA . VAL B 1 460 ? -13.837 -2.048 -0.954 1.00 37.97 460 VAL B CA 1
ATOM 6879 C C . VAL B 1 460 ? -12.321 -1.804 -0.885 1.00 40.71 460 VAL B C 1
ATOM 6880 O O . VAL B 1 460 ? -11.573 -2.571 -1.475 1.00 41.15 460 VAL B O 1
ATOM 6884 N N . GLY B 1 461 ? -11.905 -0.796 -0.114 1.00 36.53 461 GLY B N 1
ATOM 6885 C CA . GLY B 1 461 ? -10.507 -0.432 0.112 1.00 36.03 461 GLY B CA 1
ATOM 6886 C C . GLY B 1 461 ? -9.639 -1.563 0.638 1.00 39.76 461 GLY B C 1
ATOM 6887 O O . GLY B 1 461 ? -8.548 -1.775 0.116 1.00 39.89 461 GLY B O 1
ATOM 6888 N N . THR B 1 462 ? -10.123 -2.340 1.631 1.00 35.28 462 THR B N 1
ATOM 6889 C CA . THR B 1 462 ? -9.386 -3.493 2.169 1.00 34.76 462 THR B CA 1
ATOM 6890 C C . THR B 1 462 ? -9.174 -4.531 1.077 1.00 39.13 462 THR B C 1
ATOM 6891 O O . THR B 1 462 ? -8.052 -4.993 0.890 1.00 37.56 462 THR B O 1
ATOM 6895 N N . PHE B 1 463 ? -10.245 -4.864 0.329 1.00 37.86 463 PHE B N 1
ATOM 6896 C CA . PHE B 1 463 ? -10.188 -5.854 -0.736 1.00 37.59 463 PHE B CA 1
ATOM 6897 C C . PHE B 1 463 ? -9.343 -5.395 -1.922 1.00 41.49 463 PHE B C 1
ATOM 6898 O O . PHE B 1 463 ? -8.607 -6.208 -2.472 1.00 40.83 463 PHE B O 1
ATOM 6906 N N . ALA B 1 464 ? -9.392 -4.099 -2.272 1.00 39.54 464 ALA B N 1
ATOM 6907 C CA . ALA B 1 464 ? -8.597 -3.521 -3.360 1.00 40.14 464 ALA B CA 1
ATOM 6908 C C . ALA B 1 464 ? -7.105 -3.643 -3.032 1.00 47.96 464 ALA B C 1
ATOM 6909 O O . ALA B 1 464 ? -6.332 -4.105 -3.874 1.00 48.76 464 ALA B O 1
ATOM 6911 N N . ASP B 1 465 ? -6.723 -3.290 -1.783 1.00 45.60 465 ASP B N 1
ATOM 6912 C CA . ASP B 1 465 ? -5.363 -3.385 -1.245 1.00 45.60 465 ASP B CA 1
ATOM 6913 C C . ASP B 1 465 ? -4.835 -4.819 -1.304 1.00 49.70 465 ASP B C 1
ATOM 6914 O O . ASP B 1 465 ? -3.678 -5.020 -1.664 1.00 51.20 465 ASP B O 1
ATOM 6919 N N . GLN B 1 466 ? -5.688 -5.804 -0.964 1.00 44.77 466 GLN B N 1
ATOM 6920 C CA . GLN B 1 466 ? -5.390 -7.236 -0.937 1.00 43.39 466 GLN B CA 1
ATOM 6921 C C . GLN B 1 466 ? -5.496 -7.978 -2.278 1.00 47.41 466 GLN B C 1
ATOM 6922 O O . GLN B 1 466 ? -5.228 -9.178 -2.298 1.00 46.80 466 GLN B O 1
ATOM 6928 N N . LYS B 1 467 ? -5.857 -7.280 -3.386 1.00 45.32 467 LYS B N 1
ATOM 6929 C CA . LYS B 1 467 ? -6.067 -7.837 -4.740 1.00 45.67 467 LYS B CA 1
ATOM 6930 C C . LYS B 1 467 ? -5.108 -8.963 -5.142 1.00 52.53 467 LYS B C 1
ATOM 6931 O O . LYS B 1 467 ? -5.571 -9.975 -5.676 1.00 54.21 467 LYS B O 1
ATOM 6937 N N . ALA B 1 468 ? -3.797 -8.808 -4.867 1.00 49.10 468 ALA B N 1
ATOM 6938 C CA . ALA B 1 468 ? -2.786 -9.814 -5.222 1.00 48.77 468 ALA B CA 1
ATOM 6939 C C . ALA B 1 468 ? -3.051 -11.165 -4.575 1.00 53.34 468 ALA B C 1
ATOM 6940 O O . ALA B 1 468 ? -2.866 -12.201 -5.224 1.00 54.19 468 ALA B O 1
ATOM 6942 N N . ASN B 1 469 ? -3.522 -11.152 -3.317 1.00 48.56 469 ASN B N 1
ATOM 6943 C CA . ASN B 1 469 ? -3.795 -12.361 -2.553 1.00 48.00 469 ASN B CA 1
ATOM 6944 C C . ASN B 1 469 ? -5.257 -12.791 -2.588 1.00 49.31 469 ASN B C 1
ATOM 6945 O O . ASN B 1 469 ? -5.596 -13.816 -1.998 1.00 47.92 469 ASN B O 1
ATOM 6950 N N . LEU B 1 470 ? -6.115 -12.056 -3.326 1.00 45.43 470 LEU B N 1
ATOM 6951 C CA . LEU B 1 470 ? -7.527 -12.433 -3.439 1.00 44.00 470 LEU B CA 1
ATOM 6952 C C . LEU B 1 470 ? -7.690 -13.591 -4.412 1.00 48.82 470 LEU B C 1
ATOM 6953 O O . LEU B 1 470 ? -7.134 -13.553 -5.504 1.00 49.64 470 LEU B O 1
ATOM 6958 N N . ARG B 1 471 ? -8.440 -14.618 -4.019 1.00 46.24 471 ARG B N 1
ATOM 6959 C CA . ARG B 1 471 ? -8.739 -15.761 -4.885 1.00 45.99 471 ARG B CA 1
ATOM 6960 C C . ARG B 1 471 ? -10.228 -16.041 -4.796 1.00 49.79 471 ARG B C 1
ATOM 6961 O O . ARG B 1 471 ? -10.813 -16.018 -3.707 1.00 50.52 471 ARG B O 1
ATOM 6969 N N . GLU B 1 472 ? -10.842 -16.280 -5.952 1.00 45.13 472 GLU B N 1
ATOM 6970 C CA . GLU B 1 472 ? -12.257 -16.596 -6.114 1.00 43.28 472 GLU B CA 1
ATOM 6971 C C . GLU B 1 472 ? -12.383 -18.080 -6.389 1.00 45.53 472 GLU B C 1
ATOM 6972 O O . GLU B 1 472 ? -11.573 -18.644 -7.133 1.00 44.33 472 GLU B O 1
ATOM 6978 N N . PHE B 1 473 ? -13.412 -18.708 -5.791 1.00 40.87 473 PHE B N 1
ATOM 6979 C CA . PHE B 1 473 ? -13.727 -20.131 -5.895 1.00 39.29 473 PHE B CA 1
ATOM 6980 C C . PHE B 1 473 ? -12.535 -20.995 -5.524 1.00 46.03 473 PHE B C 1
ATOM 6981 O O . PHE B 1 473 ? -12.081 -21.802 -6.338 1.00 45.94 473 PHE B O 1
ATOM 6989 N N . THR B 1 474 ? -12.014 -20.798 -4.292 1.00 44.16 474 THR B N 1
ATOM 6990 C CA . THR B 1 474 ? -10.898 -21.578 -3.746 1.00 45.08 474 THR B CA 1
ATOM 6991 C C . THR B 1 474 ? -11.360 -23.033 -3.617 1.00 48.13 474 THR B C 1
ATOM 6992 O O . THR B 1 474 ? -12.482 -23.290 -3.157 1.00 47.22 474 THR B O 1
ATOM 6996 N N . GLY B 1 475 ? -10.518 -23.946 -4.091 1.00 44.83 475 GLY B N 1
ATOM 6997 C CA . GLY B 1 475 ? -10.799 -25.376 -4.098 1.00 45.14 475 GLY B CA 1
ATOM 6998 C C . GLY B 1 475 ? -11.738 -25.786 -5.215 1.00 49.35 475 GLY B C 1
ATOM 6999 O O . GLY B 1 475 ? -12.443 -26.793 -5.094 1.00 49.70 475 GLY B O 1
ATOM 7000 N N . GLY B 1 476 ? -11.747 -24.992 -6.287 1.00 45.30 476 GLY B N 1
ATOM 7001 C CA . GLY B 1 476 ? -12.560 -25.194 -7.482 1.00 44.71 476 GLY B CA 1
ATOM 7002 C C . GLY B 1 476 ? -11.681 -25.529 -8.665 1.00 48.28 476 GLY B C 1
ATOM 7003 O O . GLY B 1 476 ? -10.750 -24.778 -8.976 1.00 46.88 476 GLY B O 1
ATOM 7004 N N . TYR B 1 477 ? -11.951 -26.675 -9.315 1.00 46.20 477 TYR B N 1
ATOM 7005 C CA . TYR B 1 477 ? -11.118 -27.158 -10.413 1.00 47.02 477 TYR B CA 1
ATOM 7006 C C . TYR B 1 477 ? -11.857 -27.437 -11.708 1.00 51.08 477 TYR B C 1
ATOM 7007 O O . TYR B 1 477 ? -13.083 -27.497 -11.727 1.00 50.08 477 TYR B O 1
ATOM 7016 N N . ILE B 1 478 ? -11.065 -27.643 -12.782 1.00 49.38 478 ILE B N 1
ATOM 7017 C CA . ILE B 1 478 ? -11.424 -28.009 -14.163 1.00 49.47 478 ILE B CA 1
ATOM 7018 C C . ILE B 1 478 ? -11.150 -29.537 -14.332 1.00 53.02 478 ILE B C 1
ATOM 7019 O O . ILE B 1 478 ? -10.198 -30.069 -13.750 1.00 52.18 478 ILE B O 1
ATOM 7024 N N . TYR B 1 479 ? -12.006 -30.240 -15.085 1.00 49.46 479 TYR B N 1
ATOM 7025 C CA . TYR B 1 479 ? -11.888 -31.689 -15.280 1.00 48.96 479 TYR B CA 1
ATOM 7026 C C . TYR B 1 479 ? -12.074 -32.066 -16.733 1.00 55.17 479 TYR B C 1
ATOM 7027 O O . TYR B 1 479 ? -12.776 -31.361 -17.441 1.00 54.12 479 TYR B O 1
ATOM 7036 N N . ASP B 1 480 ? -11.495 -33.199 -17.168 1.00 54.49 480 ASP B N 1
ATOM 7037 C CA . ASP B 1 480 ? -11.667 -33.715 -18.531 1.00 55.49 480 ASP B CA 1
ATOM 7038 C C . ASP B 1 480 ? -13.100 -34.213 -18.662 1.00 61.06 480 ASP B C 1
ATOM 7039 O O . ASP B 1 480 ? -13.674 -34.661 -17.668 1.00 60.07 480 ASP B O 1
ATOM 7044 N N . ILE B 1 481 ? -13.665 -34.159 -19.886 1.00 59.82 481 ILE B N 1
ATOM 7045 C CA . ILE B 1 481 ? -15.026 -34.624 -20.210 1.00 60.48 481 ILE B CA 1
ATOM 7046 C C . ILE B 1 481 ? -15.196 -36.110 -19.836 1.00 65.17 481 ILE B C 1
ATOM 7047 O O . ILE B 1 481 ? -16.243 -36.501 -19.305 1.00 64.85 481 ILE B O 1
ATOM 7052 N N . THR B 1 482 ? -14.120 -36.901 -20.032 1.00 62.33 482 THR B N 1
ATOM 7053 C CA . THR B 1 482 ? -14.049 -38.325 -19.689 1.00 61.91 482 THR B CA 1
ATOM 7054 C C . THR B 1 482 ? -13.995 -38.550 -18.161 1.00 65.01 482 THR B C 1
ATOM 7055 O O . THR B 1 482 ? -14.456 -39.592 -17.695 1.00 64.76 482 THR B O 1
ATOM 7059 N N . ASP B 1 483 ? -13.469 -37.568 -17.387 1.00 61.22 483 ASP B N 1
ATOM 7060 C CA . ASP B 1 483 ? -13.404 -37.613 -15.916 1.00 60.80 483 ASP B CA 1
ATOM 7061 C C . ASP B 1 483 ? -14.783 -37.221 -15.345 1.00 64.23 483 ASP B C 1
ATOM 7062 O O . ASP B 1 483 ? -15.088 -36.044 -15.137 1.00 63.01 483 ASP B O 1
ATOM 7067 N N . VAL B 1 484 ? -15.621 -38.235 -15.142 1.00 61.77 484 VAL B N 1
ATOM 7068 C CA . VAL B 1 484 ? -17.006 -38.110 -14.683 1.00 61.90 484 VAL B CA 1
ATOM 7069 C C . VAL B 1 484 ? -17.156 -37.975 -13.161 1.00 66.76 484 VAL B C 1
ATOM 7070 O O . VAL B 1 484 ? -18.132 -37.368 -12.717 1.00 66.66 484 VAL B O 1
ATOM 7074 N N . THR B 1 485 ? -16.227 -38.561 -12.373 1.00 63.43 485 THR B N 1
ATOM 7075 C CA . THR B 1 485 ? -16.306 -38.558 -10.907 1.00 63.54 485 THR B CA 1
ATOM 7076 C C . THR B 1 485 ? -15.166 -37.761 -10.233 1.00 68.10 485 THR B C 1
ATOM 7077 O O . THR B 1 485 ? -14.647 -38.176 -9.185 1.00 66.69 485 THR B O 1
ATOM 7081 N N . LYS B 1 486 ? -14.811 -36.598 -10.840 1.00 66.22 486 LYS B N 1
ATOM 7082 C CA . LYS B 1 486 ? -13.822 -35.593 -10.396 1.00 66.55 486 LYS B CA 1
ATOM 7083 C C . LYS B 1 486 ? -12.550 -36.190 -9.764 1.00 71.39 486 LYS B C 1
ATOM 7084 O O . LYS B 1 486 ? -12.094 -35.712 -8.722 1.00 71.06 486 LYS B O 1
ATOM 7090 N N . SER B 1 487 ? -11.989 -37.240 -10.385 1.00 68.39 487 SER B N 1
ATOM 7091 C CA . SER B 1 487 ? -10.835 -37.933 -9.829 1.00 68.12 487 SER B CA 1
ATOM 7092 C C . SER B 1 487 ? -9.512 -37.215 -10.039 1.00 71.94 487 SER B C 1
ATOM 7093 O O . SER B 1 487 ? -8.726 -37.123 -9.094 1.00 71.24 487 SER B O 1
ATOM 7096 N N . ASN B 1 488 ? -9.262 -36.723 -11.264 1.00 68.94 488 ASN B N 1
ATOM 7097 C CA . ASN B 1 488 ? -8.027 -36.021 -11.616 1.00 69.20 488 ASN B CA 1
ATOM 7098 C C . ASN B 1 488 ? -8.296 -34.528 -11.891 1.00 73.62 488 ASN B C 1
ATOM 7099 O O . ASN B 1 488 ? -8.558 -34.154 -13.042 1.00 74.38 488 ASN B O 1
ATOM 7104 N N . PRO B 1 489 ? -8.259 -33.664 -10.842 1.00 69.05 489 PRO B N 1
ATOM 7105 C CA . PRO B 1 489 ? -8.500 -32.229 -11.060 1.00 68.29 489 PRO B CA 1
ATOM 7106 C C . PRO B 1 489 ? -7.357 -31.562 -11.803 1.00 70.62 489 PRO B C 1
ATOM 7107 O O . PRO B 1 489 ? -6.207 -31.964 -11.666 1.00 70.34 489 PRO B O 1
ATOM 7111 N N . LYS B 1 490 ? -7.684 -30.562 -12.609 1.00 66.54 490 LYS B N 1
ATOM 7112 C CA . LYS B 1 490 ? -6.726 -29.825 -13.424 1.00 66.00 490 LYS B CA 1
ATOM 7113 C C . LYS B 1 490 ? -6.880 -28.327 -13.161 1.00 70.20 490 LYS B C 1
ATOM 7114 O O . LYS B 1 490 ? -7.958 -27.871 -12.762 1.00 69.33 490 LYS B O 1
ATOM 7120 N N . ILE B 1 491 ? -5.806 -27.559 -13.378 1.00 67.59 491 ILE B N 1
ATOM 7121 C CA . ILE B 1 491 ? -5.863 -26.115 -13.181 1.00 67.78 491 ILE B CA 1
ATOM 7122 C C . ILE B 1 491 ? -5.701 -25.378 -14.499 1.00 71.07 491 ILE B C 1
ATOM 7123 O O . ILE B 1 491 ? -4.820 -25.737 -15.291 1.00 70.65 491 ILE B O 1
ATOM 7128 N N . PRO B 1 492 ? -6.541 -24.348 -14.755 1.00 66.96 492 PRO B N 1
ATOM 7129 C CA . PRO B 1 492 ? -6.379 -23.573 -15.994 1.00 66.67 492 PRO B CA 1
ATOM 7130 C C . PRO B 1 492 ? -5.211 -22.586 -15.904 1.00 70.39 492 PRO B C 1
ATOM 7131 O O . PRO B 1 492 ? -4.960 -22.001 -14.840 1.00 69.45 492 PRO B O 1
ATOM 7135 N N . GLN B 1 493 ? -4.486 -22.425 -17.025 1.00 66.83 493 GLN B N 1
ATOM 7136 C CA . GLN B 1 493 ? -3.348 -21.517 -17.134 1.00 66.57 493 GLN B CA 1
ATOM 7137 C C . GLN B 1 493 ? -3.876 -20.081 -17.295 1.00 70.08 493 GLN B C 1
ATOM 7138 O O . GLN B 1 493 ? -4.324 -19.693 -18.379 1.00 69.98 493 GLN B O 1
ATOM 7144 N N . LEU B 1 494 ? -3.871 -19.316 -16.187 1.00 66.00 494 LEU B N 1
ATOM 7145 C CA . LEU B 1 494 ? -4.389 -17.946 -16.122 1.00 65.25 494 LEU B CA 1
ATOM 7146 C C . LEU B 1 494 ? -3.241 -16.947 -16.103 1.00 70.36 494 LEU B C 1
ATOM 7147 O O . LEU B 1 494 ? -2.404 -17.003 -15.199 1.00 71.12 494 LEU B O 1
ATOM 7152 N N . GLY B 1 495 ? -3.201 -16.057 -17.098 1.00 66.32 495 GLY B N 1
ATOM 7153 C CA . GLY B 1 495 ? -2.137 -15.067 -17.212 1.00 65.82 495 GLY B CA 1
ATOM 7154 C C . GLY B 1 495 ? -2.488 -13.756 -17.886 1.00 68.70 495 GLY B C 1
ATOM 7155 O O . GLY B 1 495 ? -2.265 -12.690 -17.304 1.00 69.05 495 GLY B O 1
ATOM 7156 N N . GLY B 1 496 ? -2.994 -13.829 -19.118 1.00 63.25 496 GLY B N 1
ATOM 7157 C CA . GLY B 1 496 ? -3.336 -12.650 -19.918 1.00 61.83 496 GLY B CA 1
ATOM 7158 C C . GLY B 1 496 ? -4.577 -11.893 -19.486 1.00 60.86 496 GLY B C 1
ATOM 7159 O O . GLY B 1 496 ? -5.039 -12.036 -18.347 1.00 60.21 496 GLY B O 1
ATOM 7160 N N . ASN B 1 497 ? -5.115 -11.058 -20.399 1.00 53.52 497 ASN B N 1
ATOM 7161 C CA . ASN B 1 497 ? -6.343 -10.290 -20.156 1.00 51.23 497 ASN B CA 1
ATOM 7162 C C . ASN B 1 497 ? -7.517 -11.274 -20.192 1.00 49.00 497 ASN B C 1
ATOM 7163 O O . ASN B 1 497 ? -7.682 -12.024 -21.153 1.00 48.00 497 ASN B O 1
ATOM 7168 N N . SER B 1 498 ? -8.275 -11.306 -19.102 1.00 41.88 498 SER B N 1
ATOM 7169 C CA . SER B 1 498 ? -9.393 -12.224 -18.892 1.00 39.86 498 SER B CA 1
ATOM 7170 C C . SER B 1 498 ? -10.767 -11.670 -19.298 1.00 41.47 498 SER B C 1
ATOM 7171 O O . SER B 1 498 ? -11.775 -12.353 -19.134 1.00 41.28 498 SER B O 1
ATOM 7174 N N . PHE B 1 499 ? -10.801 -10.454 -19.836 1.00 37.10 499 PHE B N 1
ATOM 7175 C CA . PHE B 1 499 ? -12.029 -9.772 -20.256 1.00 36.57 499 PHE B CA 1
ATOM 7176 C C . PHE B 1 499 ? -12.406 -10.150 -21.696 1.00 42.76 499 PHE B C 1
ATOM 7177 O O . PHE B 1 499 ? -11.588 -9.962 -22.592 1.00 44.76 499 PHE B O 1
ATOM 7185 N N . PHE B 1 500 ? -13.634 -10.674 -21.918 1.00 37.01 500 PHE B N 1
ATOM 7186 C CA . PHE B 1 500 ? -14.120 -11.063 -23.247 1.00 35.40 500 PHE B CA 1
ATOM 7187 C C . PHE B 1 500 ? -14.309 -9.864 -24.141 1.00 43.40 500 PHE B C 1
ATOM 7188 O O . PHE B 1 500 ? -13.989 -9.918 -25.333 1.00 44.04 500 PHE B O 1
ATOM 7196 N N . PHE B 1 501 ? -14.813 -8.772 -23.572 1.00 41.58 501 PHE B N 1
ATOM 7197 C CA . PHE B 1 501 ? -15.044 -7.566 -24.344 1.00 41.91 501 PHE B CA 1
ATOM 7198 C C . PHE B 1 501 ? -13.745 -6.733 -24.525 1.00 49.65 501 PHE B C 1
ATOM 7199 O O . PHE B 1 501 ? -13.793 -5.503 -24.627 1.00 50.82 501 PHE B O 1
ATOM 7207 N N . GLU B 1 502 ? -12.587 -7.447 -24.613 1.00 46.58 502 GLU B N 1
ATOM 7208 C CA . GLU B 1 502 ? -11.265 -6.921 -24.946 1.00 56.95 502 GLU B CA 1
ATOM 7209 C C . GLU B 1 502 ? -11.040 -7.291 -26.415 1.00 84.72 502 GLU B C 1
ATOM 7210 O O . GLU B 1 502 ? -11.903 -7.049 -27.258 1.00 45.15 502 GLU B O 1
ATOM 7216 N N . PHE B 1 503 ? -10.574 -4.104 -25.954 1.00 55.63 503 PHE B N 1
ATOM 7217 C CA . PHE B 1 503 ? -10.336 -4.269 -27.385 1.00 54.72 503 PHE B CA 1
ATOM 7218 C C . PHE B 1 503 ? -8.944 -4.843 -27.651 1.00 61.13 503 PHE B C 1
ATOM 7219 O O . PHE B 1 503 ? -8.071 -4.761 -26.786 1.00 61.39 503 PHE B O 1
ATOM 7227 N N . THR B 1 504 ? -8.751 -5.470 -28.818 1.00 59.79 504 THR B N 1
ATOM 7228 C CA . THR B 1 504 ? -7.462 -6.067 -29.203 1.00 60.72 504 THR B CA 1
ATOM 7229 C C . THR B 1 504 ? -6.931 -5.445 -30.505 1.00 66.24 504 THR B C 1
ATOM 7230 O O . THR B 1 504 ? -7.668 -4.738 -31.195 1.00 65.90 504 THR B O 1
ATOM 7234 N N . GLY B 1 505 ? -5.674 -5.743 -30.835 1.00 63.77 505 GLY B N 1
ATOM 7235 C CA . GLY B 1 505 ? -5.048 -5.295 -32.072 1.00 64.22 505 GLY B CA 1
ATOM 7236 C C . GLY B 1 505 ? -5.554 -6.066 -33.277 1.00 70.38 505 GLY B C 1
ATOM 7237 O O . GLY B 1 505 ? -5.656 -5.510 -34.373 1.00 71.18 505 GLY B O 1
ATOM 7238 N N . SER B 1 506 ? -5.903 -7.348 -33.069 1.00 67.67 506 SER B N 1
ATOM 7239 C CA . SER B 1 506 ? -6.396 -8.261 -34.099 1.00 68.14 506 SER B CA 1
ATOM 7240 C C . SER B 1 506 ? -7.917 -8.196 -34.270 1.00 72.83 506 SER B C 1
ATOM 7241 O O . SER B 1 506 ? -8.531 -9.188 -34.676 1.00 72.92 506 SER B O 1
ATOM 7244 N N . ASP B 1 507 ? -8.514 -7.017 -34.006 1.00 69.44 507 ASP B N 1
ATOM 7245 C CA . ASP B 1 507 ? -9.953 -6.748 -34.076 1.00 69.65 507 ASP B CA 1
ATOM 7246 C C . ASP B 1 507 ? -10.562 -6.941 -35.479 1.00 74.90 507 ASP B C 1
ATOM 7247 O O . ASP B 1 507 ? -9.878 -7.380 -36.401 1.00 75.03 507 ASP B O 1
ATOM 7252 N N . VAL B 1 508 ? -11.863 -6.632 -35.622 1.00 72.09 508 VAL B N 1
ATOM 7253 C CA . VAL B 1 508 ? -12.621 -6.683 -36.877 1.00 72.13 508 VAL B CA 1
ATOM 7254 C C . VAL B 1 508 ? -13.283 -5.282 -37.062 1.00 77.47 508 VAL B C 1
ATOM 7255 O O . VAL B 1 508 ? -13.911 -4.790 -36.115 1.00 78.36 508 VAL B O 1
ATOM 7259 N N . PRO B 1 509 ? -13.100 -4.588 -38.215 1.00 73.27 509 PRO B N 1
ATOM 7260 C CA . PRO B 1 509 ? -13.684 -3.246 -38.349 1.00 74.53 509 PRO B CA 1
ATOM 7261 C C . PRO B 1 509 ? -15.122 -3.277 -38.844 1.00 87.60 509 PRO B C 1
ATOM 7262 O O . PRO B 1 509 ? -15.786 -2.246 -38.873 1.00 56.03 509 PRO B O 1
ATOM 7266 N N . THR C 1 8 ? 21.207 -14.470 40.300 1.00 79.27 8 THR C N 1
ATOM 7267 C CA . THR C 1 8 ? 19.823 -14.943 40.329 1.00 79.41 8 THR C CA 1
ATOM 7268 C C . THR C 1 8 ? 19.499 -16.062 39.310 1.00 83.59 8 THR C C 1
ATOM 7269 O O . THR C 1 8 ? 18.687 -16.905 39.678 1.00 83.69 8 THR C O 1
ATOM 7273 N N . PRO C 1 9 ? 20.036 -16.122 38.053 1.00 79.07 9 PRO C N 1
ATOM 7274 C CA . PRO C 1 9 ? 19.637 -17.223 37.144 1.00 78.37 9 PRO C CA 1
ATOM 7275 C C . PRO C 1 9 ? 19.948 -18.639 37.661 1.00 80.99 9 PRO C C 1
ATOM 7276 O O . PRO C 1 9 ? 19.191 -19.575 37.385 1.00 80.86 9 PRO C O 1
ATOM 7280 N N . GLU C 1 10 ? 21.049 -18.786 38.423 1.00 75.67 10 GLU C N 1
ATOM 7281 C CA . GLU C 1 10 ? 21.466 -20.049 39.037 1.00 74.69 10 GLU C CA 1
ATOM 7282 C C . GLU C 1 10 ? 20.581 -20.310 40.264 1.00 76.06 10 GLU C C 1
ATOM 7283 O O . GLU C 1 10 ? 20.263 -21.465 40.557 1.00 75.91 10 GLU C O 1
ATOM 7289 N N . GLU C 1 11 ? 20.202 -19.221 40.984 1.00 69.94 11 GLU C N 1
ATOM 7290 C CA . GLU C 1 11 ? 19.335 -19.221 42.169 1.00 68.29 11 GLU C CA 1
ATOM 7291 C C . GLU C 1 11 ? 17.910 -19.627 41.764 1.00 67.07 11 GLU C C 1
ATOM 7292 O O . GLU C 1 11 ? 17.235 -20.315 42.531 1.00 66.47 11 GLU C O 1
ATOM 7298 N N . GLN C 1 12 ? 17.467 -19.197 40.554 1.00 60.07 12 GLN C N 1
ATOM 7299 C CA . GLN C 1 12 ? 16.170 -19.503 39.938 1.00 58.44 12 GLN C CA 1
ATOM 7300 C C . GLN C 1 12 ? 16.029 -21.010 39.763 1.00 59.04 12 GLN C C 1
ATOM 7301 O O . GLN C 1 12 ? 15.019 -21.577 40.179 1.00 58.53 12 GLN C O 1
ATOM 7307 N N . ARG C 1 13 ? 17.072 -21.652 39.189 1.00 52.64 13 ARG C N 1
ATOM 7308 C CA . ARG C 1 13 ? 17.155 -23.087 38.945 1.00 51.06 13 ARG C CA 1
ATOM 7309 C C . ARG C 1 13 ? 17.148 -23.912 40.232 1.00 53.44 13 ARG C C 1
ATOM 7310 O O . ARG C 1 13 ? 16.541 -24.983 40.243 1.00 53.08 13 ARG C O 1
ATOM 7318 N N . ALA C 1 14 ? 17.782 -23.405 41.318 1.00 48.51 14 ALA C N 1
ATOM 7319 C CA . ALA C 1 14 ? 17.814 -24.076 42.632 1.00 48.05 14 ALA C CA 1
ATOM 7320 C C . ALA C 1 14 ? 16.417 -24.091 43.269 1.00 50.56 14 ALA C C 1
ATOM 7321 O O . ALA C 1 14 ? 15.995 -25.121 43.792 1.00 50.95 14 ALA C O 1
ATOM 7323 N N . LYS C 1 15 ? 15.694 -22.964 43.184 1.00 46.01 15 LYS C N 1
ATOM 7324 C CA . LYS C 1 15 ? 14.323 -22.801 43.668 1.00 46.14 15 LYS C CA 1
ATOM 7325 C C . LYS C 1 15 ? 13.363 -23.686 42.838 1.00 48.77 15 LYS C C 1
ATOM 7326 O O . LYS C 1 15 ? 12.419 -24.247 43.402 1.00 48.31 15 LYS C O 1
ATOM 7332 N N . ASN C 1 16 ? 13.605 -23.789 41.501 1.00 44.01 16 ASN C N 1
ATOM 7333 C CA . ASN C 1 16 ? 12.828 -24.589 40.543 1.00 43.38 16 ASN C CA 1
ATOM 7334 C C . ASN C 1 16 ? 12.978 -26.068 40.833 1.00 47.48 16 ASN C C 1
ATOM 7335 O O . ASN C 1 16 ? 11.976 -26.775 40.844 1.00 46.93 16 ASN C O 1
ATOM 7340 N N . ALA C 1 17 ? 14.240 -26.527 41.061 1.00 44.12 17 ALA C N 1
ATOM 7341 C CA . ALA C 1 17 ? 14.628 -27.905 41.381 1.00 43.52 17 ALA C CA 1
ATOM 7342 C C . ALA C 1 17 ? 13.921 -28.380 42.650 1.00 47.11 17 ALA C C 1
ATOM 7343 O O . ALA C 1 17 ? 13.456 -29.512 42.700 1.00 47.17 17 ALA C O 1
ATOM 7345 N N . LYS C 1 18 ? 13.812 -27.502 43.660 1.00 43.88 18 LYS C N 1
ATOM 7346 C CA . LYS C 1 18 ? 13.130 -27.765 44.926 1.00 43.69 18 LYS C CA 1
ATOM 7347 C C . LYS C 1 18 ? 11.648 -28.112 44.658 1.00 47.85 18 LYS C C 1
ATOM 7348 O O . LYS C 1 18 ? 11.117 -29.031 45.286 1.00 49.18 18 LYS C O 1
ATOM 7354 N N . THR C 1 19 ? 11.006 -27.407 43.701 1.00 42.83 19 THR C N 1
ATOM 7355 C CA . THR C 1 19 ? 9.624 -27.639 43.301 1.00 41.79 19 THR C CA 1
ATOM 7356 C C . THR C 1 19 ? 9.549 -28.944 42.492 1.00 45.22 19 THR C C 1
ATOM 7357 O O . THR C 1 19 ? 8.713 -29.785 42.804 1.00 45.60 19 THR C O 1
ATOM 7361 N N . ILE C 1 20 ? 10.433 -29.116 41.476 1.00 40.37 20 ILE C N 1
ATOM 7362 C CA . ILE C 1 20 ? 10.513 -30.315 40.644 1.00 39.52 20 ILE C CA 1
ATOM 7363 C C . ILE C 1 20 ? 10.644 -31.560 41.525 1.00 44.46 20 ILE C C 1
ATOM 7364 O O . ILE C 1 20 ? 9.826 -32.456 41.395 1.00 43.75 20 ILE C O 1
ATOM 7369 N N . LEU C 1 21 ? 11.629 -31.589 42.456 1.00 42.95 21 LEU C N 1
ATOM 7370 C CA . LEU C 1 21 ? 11.863 -32.705 43.398 1.00 42.76 21 LEU C CA 1
ATOM 7371 C C . LEU C 1 21 ? 10.652 -32.991 44.263 1.00 44.69 21 LEU C C 1
ATOM 7372 O O . LEU C 1 21 ? 10.396 -34.153 44.562 1.00 45.79 21 LEU C O 1
ATOM 7377 N N . GLU C 1 22 ? 9.883 -31.949 44.628 1.00 40.03 22 GLU C N 1
ATOM 7378 C CA . GLU C 1 22 ? 8.634 -32.111 45.373 1.00 40.10 22 GLU C CA 1
ATOM 7379 C C . GLU C 1 22 ? 7.555 -32.751 44.486 1.00 44.26 22 GLU C C 1
ATOM 7380 O O . GLU C 1 22 ? 6.835 -33.642 44.954 1.00 44.36 22 GLU C O 1
ATOM 7386 N N . ASN C 1 23 ? 7.473 -32.333 43.194 1.00 38.70 23 ASN C N 1
ATOM 7387 C CA . ASN C 1 23 ? 6.525 -32.917 42.244 1.00 37.44 23 ASN C CA 1
ATOM 7388 C C . ASN C 1 23 ? 6.818 -34.397 42.060 1.00 40.06 23 ASN C C 1
ATOM 7389 O O . ASN C 1 23 ? 5.888 -35.190 42.153 1.00 40.73 23 ASN C O 1
ATOM 7394 N N . ILE C 1 24 ? 8.120 -34.765 41.869 1.00 35.55 24 ILE C N 1
ATOM 7395 C CA . ILE C 1 24 ? 8.625 -36.143 41.695 1.00 35.37 24 ILE C CA 1
ATOM 7396 C C . ILE C 1 24 ? 8.181 -37.022 42.856 1.00 40.60 24 ILE C C 1
ATOM 7397 O O . ILE C 1 24 ? 7.627 -38.098 42.631 1.00 40.01 24 ILE C O 1
ATOM 7402 N N . GLN C 1 25 ? 8.401 -36.537 44.096 1.00 39.06 25 GLN C N 1
ATOM 7403 C CA . GLN C 1 25 ? 8.013 -37.232 45.319 1.00 39.86 25 GLN C CA 1
ATOM 7404 C C . GLN C 1 25 ? 6.507 -37.493 45.355 1.00 45.95 25 GLN C C 1
ATOM 7405 O O . GLN C 1 25 ? 6.124 -38.630 45.615 1.00 46.66 25 GLN C O 1
ATOM 7411 N N . ILE C 1 26 ? 5.664 -36.472 45.030 1.00 42.37 26 ILE C N 1
ATOM 7412 C CA . ILE C 1 26 ? 4.199 -36.595 45.007 1.00 41.81 26 ILE C CA 1
ATOM 7413 C C . ILE C 1 26 ? 3.822 -37.670 44.007 1.00 43.82 26 ILE C C 1
ATOM 7414 O O . ILE C 1 26 ? 3.103 -38.606 44.347 1.00 43.70 26 ILE C O 1
ATOM 7419 N N . TYR C 1 27 ? 4.372 -37.561 42.796 1.00 39.21 27 TYR C N 1
ATOM 7420 C CA . TYR C 1 27 ? 4.119 -38.474 41.694 1.00 37.70 27 TYR C CA 1
ATOM 7421 C C . TYR C 1 27 ? 4.530 -39.906 41.984 1.00 43.20 27 TYR C C 1
ATOM 7422 O O . TYR C 1 27 ? 3.773 -40.813 41.648 1.00 44.50 27 TYR C O 1
ATOM 7431 N N . GLU C 1 28 ? 5.723 -40.125 42.561 1.00 39.71 28 GLU C N 1
ATOM 7432 C CA . GLU C 1 28 ? 6.197 -41.485 42.837 1.00 40.05 28 GLU C CA 1
ATOM 7433 C C . GLU C 1 28 ? 5.367 -42.172 43.908 1.00 43.43 28 GLU C C 1
ATOM 7434 O O . GLU C 1 28 ? 4.999 -43.338 43.738 1.00 44.01 28 GLU C O 1
ATOM 7440 N N . ARG C 1 29 ? 5.017 -41.427 44.972 1.00 38.39 29 ARG C N 1
ATOM 7441 C CA . ARG C 1 29 ? 4.185 -41.908 46.075 1.00 37.51 29 ARG C CA 1
ATOM 7442 C C . ARG C 1 29 ? 2.756 -42.199 45.650 1.00 41.43 29 ARG C C 1
ATOM 7443 O O . ARG C 1 29 ? 2.194 -43.159 46.160 1.00 42.39 29 ARG C O 1
ATOM 7451 N N . MET C 1 30 ? 2.167 -41.406 44.705 1.00 37.83 30 MET C N 1
ATOM 7452 C CA . MET C 1 30 ? 0.804 -41.635 44.177 1.00 37.25 30 MET C CA 1
ATOM 7453 C C . MET C 1 30 ? 0.753 -42.915 43.375 1.00 40.63 30 MET C C 1
ATOM 7454 O O . MET C 1 30 ? -0.215 -43.664 43.494 1.00 41.39 30 MET C O 1
ATOM 7459 N N . CYS C 1 31 ? 1.790 -43.162 42.552 1.00 37.01 31 CYS C N 1
ATOM 7460 C CA . CYS C 1 31 ? 1.937 -44.366 41.735 1.00 37.19 31 CYS C CA 1
ATOM 7461 C C . CYS C 1 31 ? 1.949 -45.588 42.663 1.00 42.27 31 CYS C C 1
ATOM 7462 O O . CYS C 1 31 ? 1.194 -46.518 42.427 1.00 42.48 31 CYS C O 1
ATOM 7465 N N . ASP C 1 32 ? 2.735 -45.537 43.762 1.00 40.29 32 ASP C N 1
ATOM 7466 C CA . ASP C 1 32 ? 2.814 -46.566 44.809 1.00 40.38 32 ASP C CA 1
ATOM 7467 C C . ASP C 1 32 ? 1.421 -46.815 45.405 1.00 43.52 32 ASP C C 1
ATOM 7468 O O . ASP C 1 32 ? 0.951 -47.947 45.336 1.00 43.38 32 ASP C O 1
ATOM 7473 N N . LEU C 1 33 ? 0.718 -45.750 45.882 1.00 40.01 33 LEU C N 1
ATOM 7474 C CA . LEU C 1 33 ? -0.659 -45.842 46.403 1.00 39.66 33 LEU C CA 1
ATOM 7475 C C . LEU C 1 33 ? -1.589 -46.498 45.374 1.00 45.25 33 LEU C C 1
ATOM 7476 O O . LEU C 1 33 ? -2.407 -47.330 45.754 1.00 46.14 33 LEU C O 1
ATOM 7481 N N . PHE C 1 34 ? -1.462 -46.117 44.074 1.00 41.76 34 PHE C N 1
ATOM 7482 C CA . PHE C 1 34 ? -2.275 -46.654 42.983 1.00 41.21 34 PHE C CA 1
ATOM 7483 C C . PHE C 1 34 ? -1.716 -47.935 42.364 1.00 45.70 34 PHE C C 1
ATOM 7484 O O . PHE C 1 34 ? -2.231 -48.383 41.346 1.00 45.55 34 PHE C O 1
ATOM 7492 N N . GLY C 1 35 ? -0.701 -48.521 42.999 1.00 41.82 35 GLY C N 1
ATOM 7493 C CA . GLY C 1 35 ? -0.085 -49.783 42.600 1.00 41.29 35 GLY C CA 1
ATOM 7494 C C . GLY C 1 35 ? 0.597 -49.857 41.248 1.00 45.10 35 GLY C C 1
ATOM 7495 O O . GLY C 1 35 ? 0.639 -50.938 40.654 1.00 46.82 35 GLY C O 1
ATOM 7496 N N . VAL C 1 36 ? 1.158 -48.736 40.773 1.00 39.35 36 VAL C N 1
ATOM 7497 C CA . VAL C 1 36 ? 1.888 -48.604 39.507 1.00 38.90 36 VAL C CA 1
ATOM 7498 C C . VAL C 1 36 ? 3.358 -48.986 39.750 1.00 45.16 36 VAL C C 1
ATOM 7499 O O . VAL C 1 36 ? 4.004 -48.433 40.646 1.00 44.50 36 VAL C O 1
ATOM 7503 N N . SER C 1 37 ? 3.876 -49.929 38.946 1.00 43.46 37 SER C N 1
ATOM 7504 C CA . SER C 1 37 ? 5.246 -50.437 39.018 1.00 43.87 37 SER C CA 1
ATOM 7505 C C . SER C 1 37 ? 6.274 -49.366 38.674 1.00 50.90 37 SER C C 1
ATOM 7506 O O . SER C 1 37 ? 5.926 -48.401 37.996 1.00 52.11 37 SER C O 1
ATOM 7509 N N . GLU C 1 38 ? 7.542 -49.539 39.115 1.00 48.24 38 GLU C N 1
ATOM 7510 C CA . GLU C 1 38 ? 8.627 -48.584 38.860 1.00 48.13 38 GLU C CA 1
ATOM 7511 C C . GLU C 1 38 ? 8.896 -48.331 37.364 1.00 51.28 38 GLU C C 1
ATOM 7512 O O . GLU C 1 38 ? 9.197 -47.194 36.999 1.00 51.28 38 GLU C O 1
ATOM 7518 N N . ASP C 1 39 ? 8.785 -49.361 36.510 1.00 47.52 39 ASP C N 1
ATOM 7519 C CA . ASP C 1 39 ? 8.973 -49.179 35.064 1.00 47.84 39 ASP C CA 1
ATOM 7520 C C . ASP C 1 39 ? 7.751 -48.450 34.434 1.00 49.95 39 ASP C C 1
ATOM 7521 O O . ASP C 1 39 ? 7.917 -47.698 33.478 1.00 49.39 39 ASP C O 1
ATOM 7526 N N . ASP C 1 40 ? 6.543 -48.652 35.000 1.00 44.73 40 ASP C N 1
ATOM 7527 C CA . ASP C 1 40 ? 5.303 -48.041 34.516 1.00 43.23 40 ASP C CA 1
ATOM 7528 C C . ASP C 1 40 ? 5.104 -46.576 34.928 1.00 45.98 40 ASP C C 1
ATOM 7529 O O . ASP C 1 40 ? 4.239 -45.891 34.368 1.00 45.84 40 ASP C O 1
ATOM 7534 N N . LYS C 1 41 ? 5.929 -46.088 35.869 1.00 40.87 41 LYS C N 1
ATOM 7535 C CA . LYS C 1 41 ? 5.899 -44.717 36.364 1.00 39.12 41 LYS C CA 1
ATOM 7536 C C . LYS C 1 41 ? 6.434 -43.770 35.297 1.00 43.45 41 LYS C C 1
ATOM 7537 O O . LYS C 1 41 ? 6.094 -42.597 35.302 1.00 41.98 41 LYS C O 1
ATOM 7543 N N . LEU C 1 42 ? 7.263 -44.289 34.375 1.00 41.68 42 LEU C N 1
ATOM 7544 C CA . LEU C 1 42 ? 7.873 -43.524 33.288 1.00 41.38 42 LEU C CA 1
ATOM 7545 C C . LEU C 1 42 ? 6.953 -43.415 32.058 1.00 44.31 42 LEU C C 1
ATOM 7546 O O . LEU C 1 42 ? 7.346 -42.809 31.065 1.00 44.96 42 LEU C O 1
ATOM 7551 N N . ILE C 1 43 ? 5.715 -43.956 32.137 1.00 39.68 43 ILE C N 1
ATOM 7552 C CA . ILE C 1 43 ? 4.711 -43.886 31.059 1.00 38.48 43 ILE C CA 1
ATOM 7553 C C . ILE C 1 43 ? 3.925 -42.577 31.200 1.00 42.02 43 ILE C C 1
ATOM 7554 O O . ILE C 1 43 ? 3.236 -42.403 32.209 1.00 40.78 43 ILE C O 1
ATOM 7559 N N . ILE C 1 44 ? 4.001 -41.686 30.169 1.00 39.93 44 ILE C N 1
ATOM 7560 C CA . ILE C 1 44 ? 3.332 -40.370 30.090 1.00 39.88 44 ILE C CA 1
ATOM 7561 C C . ILE C 1 44 ? 1.840 -40.445 30.464 1.00 42.14 44 ILE C C 1
ATOM 7562 O O . ILE C 1 44 ? 1.385 -39.645 31.281 1.00 41.16 44 ILE C O 1
ATOM 7567 N N . GLU C 1 45 ? 1.104 -41.431 29.902 1.00 38.49 45 GLU C N 1
ATOM 7568 C CA . GLU C 1 45 ? -0.327 -41.682 30.161 1.00 38.86 45 GLU C CA 1
ATOM 7569 C C . GLU C 1 45 ? -0.653 -41.842 31.667 1.00 42.32 45 GLU C C 1
ATOM 7570 O O . GLU C 1 45 ? -1.752 -41.463 32.095 1.00 40.72 45 GLU C O 1
ATOM 7576 N N . ASN C 1 46 ? 0.305 -42.383 32.459 1.00 38.99 46 ASN C N 1
ATOM 7577 C CA . ASN C 1 46 ? 0.127 -42.534 33.903 1.00 38.83 46 ASN C CA 1
ATOM 7578 C C . ASN C 1 46 ? 0.292 -41.186 34.599 1.00 42.11 46 ASN C C 1
ATOM 7579 O O . ASN C 1 46 ? -0.490 -40.880 35.502 1.00 41.90 46 ASN C O 1
ATOM 7584 N N . SER C 1 47 ? 1.244 -40.352 34.122 1.00 37.57 47 SER C N 1
ATOM 7585 C CA . SER C 1 47 ? 1.483 -39.003 34.642 1.00 38.25 47 SER C CA 1
ATOM 7586 C C . SER C 1 47 ? 0.245 -38.134 34.400 1.00 44.29 47 SER C C 1
ATOM 7587 O O . SER C 1 47 ? -0.216 -37.492 35.347 1.00 44.41 47 SER C O 1
ATOM 7590 N N . ILE C 1 48 ? -0.325 -38.169 33.154 1.00 40.59 48 ILE C N 1
ATOM 7591 C CA . ILE C 1 48 ? -1.559 -37.471 32.758 1.00 39.78 48 ILE C CA 1
ATOM 7592 C C . ILE C 1 48 ? -2.702 -37.866 33.736 1.00 44.86 48 ILE C C 1
ATOM 7593 O O . ILE C 1 48 ? -3.371 -36.997 34.296 1.00 45.12 48 ILE C O 1
ATOM 7598 N N . SER C 1 49 ? -2.907 -39.178 33.928 1.00 42.39 49 SER C N 1
ATOM 7599 C CA . SER C 1 49 ? -3.957 -39.747 34.778 1.00 42.83 49 SER C CA 1
ATOM 7600 C C . SER C 1 49 ? -3.797 -39.410 36.272 1.00 46.42 49 SER C C 1
ATOM 7601 O O . SER C 1 49 ? -4.775 -38.989 36.895 1.00 46.65 49 SER C O 1
ATOM 7604 N N . ILE C 1 50 ? -2.574 -39.562 36.824 1.00 41.75 50 ILE C N 1
ATOM 7605 C CA . ILE C 1 50 ? -2.232 -39.245 38.222 1.00 41.53 50 ILE C CA 1
ATOM 7606 C C . ILE C 1 50 ? -2.423 -37.741 38.544 1.00 43.56 50 ILE C C 1
ATOM 7607 O O . ILE C 1 50 ? -3.042 -37.412 39.555 1.00 43.20 50 ILE C O 1
ATOM 7612 N N . GLU C 1 51 ? -1.896 -36.843 37.685 1.00 38.62 51 GLU C N 1
ATOM 7613 C CA . GLU C 1 51 ? -2.044 -35.393 37.838 1.00 37.85 51 GLU C CA 1
ATOM 7614 C C . GLU C 1 51 ? -3.557 -35.018 37.784 1.00 42.19 51 GLU C C 1
ATOM 7615 O O . GLU C 1 51 ? -4.039 -34.313 38.677 1.00 41.52 51 GLU C O 1
ATOM 7621 N N . ARG C 1 52 ? -4.314 -35.552 36.785 1.00 39.40 52 ARG C N 1
ATOM 7622 C CA . ARG C 1 52 ? -5.772 -35.322 36.656 1.00 39.31 52 ARG C CA 1
ATOM 7623 C C . ARG C 1 52 ? -6.486 -35.749 37.932 1.00 43.62 52 ARG C C 1
ATOM 7624 O O . ARG C 1 52 ? -7.289 -34.983 38.461 1.00 44.01 52 ARG C O 1
ATOM 7632 N N . MET C 1 53 ? -6.148 -36.951 38.437 1.00 39.57 53 MET C N 1
ATOM 7633 C CA . MET C 1 53 ? -6.636 -37.538 39.683 1.00 39.15 53 MET C CA 1
ATOM 7634 C C . MET C 1 53 ? -6.452 -36.534 40.846 1.00 42.45 53 MET C C 1
ATOM 7635 O O . MET C 1 53 ? -7.440 -36.171 41.490 1.00 41.16 53 MET C O 1
ATOM 7640 N N . ILE C 1 54 ? -5.217 -36.023 41.051 1.00 39.89 54 ILE C N 1
ATOM 7641 C CA . ILE C 1 54 ? -4.940 -35.060 42.127 1.00 40.16 54 ILE C CA 1
ATOM 7642 C C . ILE C 1 54 ? -5.838 -33.804 42.009 1.00 45.54 54 ILE C C 1
ATOM 7643 O O . ILE C 1 54 ? -6.396 -33.376 43.016 1.00 45.87 54 ILE C O 1
ATOM 7648 N N . ARG C 1 55 ? -6.026 -33.262 40.795 1.00 42.39 55 ARG C N 1
ATOM 7649 C CA . ARG C 1 55 ? -6.861 -32.077 40.567 1.00 42.14 55 ARG C CA 1
ATOM 7650 C C . ARG C 1 55 ? -8.311 -32.251 41.014 1.00 48.60 55 ARG C C 1
ATOM 7651 O O . ARG C 1 55 ? -8.945 -31.284 41.433 1.00 48.89 55 ARG C O 1
ATOM 7659 N N . VAL C 1 56 ? -8.822 -33.481 40.936 1.00 46.46 56 VAL C N 1
ATOM 7660 C CA . VAL C 1 56 ? -10.176 -33.852 41.355 1.00 46.83 56 VAL C CA 1
ATOM 7661 C C . VAL C 1 56 ? -10.229 -33.947 42.892 1.00 50.48 56 VAL C C 1
ATOM 7662 O O . VAL C 1 56 ? -11.170 -33.435 43.490 1.00 50.68 56 VAL C O 1
ATOM 7666 N N . VAL C 1 57 ? -9.218 -34.579 43.522 1.00 47.16 57 VAL C N 1
ATOM 7667 C CA . VAL C 1 57 ? -9.159 -34.796 44.984 1.00 47.16 57 VAL C CA 1
ATOM 7668 C C . VAL C 1 57 ? -8.890 -33.480 45.735 1.00 52.73 57 VAL C C 1
ATOM 7669 O O . VAL C 1 57 ? -9.376 -33.302 46.857 1.00 52.07 57 VAL C O 1
ATOM 7673 N N . THR C 1 58 ? -8.174 -32.542 45.088 1.00 50.66 58 THR C N 1
ATOM 7674 C CA . THR C 1 58 ? -7.855 -31.223 45.639 1.00 50.34 58 THR C CA 1
ATOM 7675 C C . THR C 1 58 ? -8.931 -30.182 45.290 1.00 55.32 58 THR C C 1
ATOM 7676 O O . THR C 1 58 ? -8.851 -29.034 45.746 1.00 54.90 58 THR C O 1
ATOM 7680 N N . ASP C 1 59 ? -9.943 -30.588 44.503 1.00 52.67 59 ASP C N 1
ATOM 7681 C CA . ASP C 1 59 ? -11.063 -29.730 44.122 1.00 53.20 59 ASP C CA 1
ATOM 7682 C C . ASP C 1 59 ? -12.051 -29.714 45.290 1.00 59.72 59 ASP C C 1
ATOM 7683 O O . ASP C 1 59 ? -13.045 -30.452 45.278 1.00 59.47 59 ASP C O 1
ATOM 7688 N N . LYS C 1 60 ? -11.754 -28.868 46.307 1.00 58.12 60 LYS C N 1
ATOM 7689 C CA . LYS C 1 60 ? -12.542 -28.676 47.531 1.00 58.89 60 LYS C CA 1
ATOM 7690 C C . LYS C 1 60 ? -14.008 -28.315 47.274 1.00 64.86 60 LYS C C 1
ATOM 7691 O O . LYS C 1 60 ? -14.843 -28.626 48.120 1.00 64.96 60 LYS C O 1
ATOM 7697 N N . LYS C 1 61 ? -14.329 -27.707 46.105 1.00 62.40 61 LYS C N 1
ATOM 7698 C CA . LYS C 1 61 ? -15.704 -27.369 45.709 1.00 62.44 61 LYS C CA 1
ATOM 7699 C C . LYS C 1 61 ? -16.490 -28.653 45.411 1.00 67.69 61 LYS C C 1
ATOM 7700 O O . LYS C 1 61 ? -17.555 -28.866 45.993 1.00 67.28 61 LYS C O 1
ATOM 7706 N N . TYR C 1 62 ? -15.947 -29.498 44.508 1.00 65.21 62 TYR C N 1
ATOM 7707 C CA . TYR C 1 62 ? -16.498 -30.783 44.074 1.00 65.32 62 TYR C CA 1
ATOM 7708 C C . TYR C 1 62 ? -16.503 -31.788 45.230 1.00 68.10 62 TYR C C 1
ATOM 7709 O O . TYR C 1 62 ? -17.487 -32.513 45.390 1.00 67.48 62 TYR C O 1
ATOM 7718 N N . GLN C 1 63 ? -15.400 -31.839 46.013 1.00 63.40 63 GLN C N 1
ATOM 7719 C CA . GLN C 1 63 ? -15.245 -32.768 47.139 1.00 62.49 63 GLN C CA 1
ATOM 7720 C C . GLN C 1 63 ? -16.217 -32.474 48.280 1.00 66.69 63 GLN C C 1
ATOM 7721 O O . GLN C 1 63 ? -16.774 -33.422 48.836 1.00 66.68 63 GLN C O 1
ATOM 7727 N N . ASP C 1 64 ? -16.460 -31.177 48.595 1.00 63.29 64 ASP C N 1
ATOM 7728 C CA . ASP C 1 64 ? -17.427 -30.762 49.627 1.00 63.16 64 ASP C CA 1
ATOM 7729 C C . ASP C 1 64 ? -18.851 -31.099 49.180 1.00 66.18 64 ASP C C 1
ATOM 7730 O O . ASP C 1 64 ? -19.670 -31.531 49.995 1.00 65.39 64 ASP C O 1
ATOM 7735 N N . LYS C 1 65 ? -19.123 -30.932 47.881 1.00 62.81 65 LYS C N 1
ATOM 7736 C CA . LYS C 1 65 ? -20.404 -31.241 47.264 1.00 63.34 65 LYS C CA 1
ATOM 7737 C C . LYS C 1 65 ? -20.648 -32.769 47.222 1.00 69.57 65 LYS C C 1
ATOM 7738 O O . LYS C 1 65 ? -21.764 -33.201 47.501 1.00 69.00 65 LYS C O 1
ATOM 7744 N N . LYS C 1 66 ? -19.600 -33.570 46.914 1.00 68.65 66 LYS C N 1
ATOM 7745 C CA . LYS C 1 66 ? -19.658 -35.038 46.802 1.00 69.73 66 LYS C CA 1
ATOM 7746 C C . LYS C 1 66 ? -20.122 -35.757 48.093 1.00 78.14 66 LYS C C 1
ATOM 7747 O O . LYS C 1 66 ? -20.845 -36.753 47.993 1.00 77.56 66 LYS C O 1
ATOM 7753 N N . LEU C 1 67 ? -19.720 -35.253 49.287 1.00 77.92 67 LEU C N 1
ATOM 7754 C CA . LEU C 1 67 ? -20.129 -35.837 50.573 1.00 79.43 67 LEU C CA 1
ATOM 7755 C C . LEU C 1 67 ? -21.466 -35.269 51.076 1.00 87.50 67 LEU C C 1
ATOM 7756 O O . LEU C 1 67 ? -22.155 -35.932 51.862 1.00 87.76 67 LEU C O 1
ATOM 7761 N N . LYS C 1 68 ? -21.834 -34.048 50.609 1.00 85.92 68 LYS C N 1
ATOM 7762 C CA . LYS C 1 68 ? -23.105 -33.375 50.903 1.00 86.22 68 LYS C CA 1
ATOM 7763 C C . LYS C 1 68 ? -24.226 -34.206 50.254 1.00 91.71 68 LYS C C 1
ATOM 7764 O O . LYS C 1 68 ? -25.298 -34.349 50.843 1.00 92.06 68 LYS C O 1
ATOM 7770 N N . ASN C 1 69 ? -23.941 -34.794 49.063 1.00 88.53 69 ASN C N 1
ATOM 7771 C CA . ASN C 1 69 ? -24.835 -35.665 48.293 1.00 88.59 69 ASN C CA 1
ATOM 7772 C C . ASN C 1 69 ? -25.071 -36.994 49.034 1.00 92.34 69 ASN C C 1
ATOM 7773 O O . ASN C 1 69 ? -26.118 -37.616 48.840 1.00 92.19 69 ASN C O 1
ATOM 7778 N N . ALA C 1 70 ? -24.106 -37.417 49.886 1.00 88.51 70 ALA C N 1
ATOM 7779 C CA . ALA C 1 70 ? -24.182 -38.654 50.673 1.00 108.84 70 ALA C CA 1
ATOM 7780 C C . ALA C 1 70 ? -24.985 -38.466 51.962 1.00 121.73 70 ALA C C 1
ATOM 7781 O O . ALA C 1 70 ? -24.740 -37.533 52.725 1.00 77.21 70 ALA C O 1
ATOM 7783 N N . ILE C 1 77 ? -21.547 -43.922 55.977 1.00 74.78 77 ILE C N 1
ATOM 7784 C CA . ILE C 1 77 ? -22.622 -44.623 55.272 1.00 74.81 77 ILE C CA 1
ATOM 7785 C C . ILE C 1 77 ? -22.264 -44.744 53.790 1.00 78.32 77 ILE C C 1
ATOM 7786 O O . ILE C 1 77 ? -21.537 -45.654 53.378 1.00 77.57 77 ILE C O 1
ATOM 7791 N N . ALA C 1 78 ? -22.810 -43.801 52.998 1.00 74.77 78 ALA C N 1
ATOM 7792 C CA . ALA C 1 78 ? -22.641 -43.654 51.561 1.00 74.25 78 ALA C CA 1
ATOM 7793 C C . ALA C 1 78 ? -21.342 -42.912 51.261 1.00 77.37 78 ALA C C 1
ATOM 7794 O O . ALA C 1 78 ? -20.942 -42.853 50.094 1.00 78.16 78 ALA C O 1
ATOM 7796 N N . ASN C 1 79 ? -20.665 -42.359 52.301 1.00 70.98 79 ASN C N 1
ATOM 7797 C CA . ASN C 1 79 ? -19.406 -41.663 52.079 1.00 69.40 79 ASN C CA 1
ATOM 7798 C C . ASN C 1 79 ? -18.235 -42.655 51.888 1.00 68.89 79 ASN C C 1
ATOM 7799 O O . ASN C 1 79 ? -17.337 -42.767 52.723 1.00 67.22 79 ASN C O 1
ATOM 7804 N N . ALA C 1 80 ? -18.276 -43.370 50.747 1.00 62.74 80 ALA C N 1
ATOM 7805 C CA . ALA C 1 80 ? -17.239 -44.267 50.266 1.00 60.94 80 ALA C CA 1
ATOM 7806 C C . ALA C 1 80 ? -16.310 -43.288 49.516 1.00 62.81 80 ALA C C 1
ATOM 7807 O O . ALA C 1 80 ? -16.674 -42.744 48.457 1.00 61.29 80 ALA C O 1
ATOM 7809 N N . GLY C 1 81 ? -15.194 -42.954 50.169 1.00 57.29 81 GLY C N 1
ATOM 7810 C CA . GLY C 1 81 ? -14.224 -41.977 49.670 1.00 54.46 81 GLY C CA 1
ATOM 7811 C C . GLY C 1 81 ? -13.031 -42.597 48.984 1.00 51.93 81 GLY C C 1
ATOM 7812 O O . GLY C 1 81 ? -11.883 -42.246 49.279 1.00 50.78 81 GLY C O 1
ATOM 7813 N N . LYS C 1 82 ? -13.302 -43.548 48.086 1.00 45.12 82 LYS C N 1
ATOM 7814 C CA . LYS C 1 82 ? -12.272 -44.216 47.305 1.00 44.15 82 LYS C CA 1
ATOM 7815 C C . LYS C 1 82 ? -11.999 -43.380 46.038 1.00 46.86 82 LYS C C 1
ATOM 7816 O O . LYS C 1 82 ? -12.902 -42.729 45.486 1.00 44.54 82 LYS C O 1
ATOM 7822 N N . VAL C 1 83 ? -10.734 -43.371 45.608 1.00 43.71 83 VAL C N 1
ATOM 7823 C CA . VAL C 1 83 ? -10.313 -42.632 44.419 1.00 43.13 83 VAL C CA 1
ATOM 7824 C C . VAL C 1 83 ? -9.930 -43.635 43.345 1.00 45.17 83 VAL C C 1
ATOM 7825 O O . VAL C 1 83 ? -9.010 -44.427 43.547 1.00 44.88 83 VAL C O 1
ATOM 7829 N N . PHE C 1 84 ? -10.669 -43.629 42.229 1.00 39.93 84 PHE C N 1
ATOM 7830 C CA . PHE C 1 84 ? -10.408 -44.508 41.096 1.00 38.76 84 PHE C CA 1
ATOM 7831 C C . PHE C 1 84 ? -9.651 -43.771 39.990 1.00 44.57 84 PHE C C 1
ATOM 7832 O O . PHE C 1 84 ? -9.815 -42.559 39.796 1.00 44.03 84 PHE C O 1
ATOM 7840 N N . CYS C 1 85 ? -8.764 -44.495 39.313 1.00 42.28 85 CYS C N 1
ATOM 7841 C CA . CYS C 1 85 ? -7.880 -43.920 38.313 1.00 41.40 85 CYS C CA 1
ATOM 7842 C C . CYS C 1 85 ? -7.487 -44.971 37.268 1.00 43.62 85 CYS C C 1
ATOM 7843 O O . CYS C 1 85 ? -6.921 -46.017 37.605 1.00 42.08 85 CYS C O 1
ATOM 7846 N N . ARG C 1 86 ? -7.813 -44.687 36.002 1.00 40.22 86 ARG C N 1
ATOM 7847 C CA . ARG C 1 86 ? -7.485 -45.513 34.839 1.00 40.62 86 ARG C CA 1
ATOM 7848 C C . ARG C 1 86 ? -5.983 -45.400 34.570 1.00 44.42 86 ARG C C 1
ATOM 7849 O O . ARG C 1 86 ? -5.469 -44.297 34.397 1.00 44.42 86 ARG C O 1
ATOM 7857 N N . LEU C 1 87 ? -5.270 -46.519 34.558 1.00 41.08 87 LEU C N 1
ATOM 7858 C CA . LEU C 1 87 ? -3.821 -46.476 34.355 1.00 41.27 87 LEU C CA 1
ATOM 7859 C C . LEU C 1 87 ? -3.322 -47.517 33.361 1.00 45.48 87 LEU C C 1
ATOM 7860 O O . LEU C 1 87 ? -4.036 -48.461 33.048 1.00 45.45 87 LEU C O 1
ATOM 7865 N N . VAL C 1 88 ? -2.096 -47.333 32.865 1.00 42.12 88 VAL C N 1
ATOM 7866 C CA . VAL C 1 88 ? -1.416 -48.263 31.970 1.00 41.66 88 VAL C CA 1
ATOM 7867 C C . VAL C 1 88 ? -0.520 -49.177 32.842 1.00 46.69 88 VAL C C 1
ATOM 7868 O O . VAL C 1 88 ? 0.269 -48.678 33.654 1.00 47.18 88 VAL C O 1
ATOM 7872 N N . GLU C 1 89 ? -0.637 -50.493 32.658 1.00 42.56 89 GLU C N 1
ATOM 7873 C CA . GLU C 1 89 ? 0.238 -51.495 33.265 1.00 42.72 89 GLU C CA 1
ATOM 7874 C C . GLU C 1 89 ? 0.901 -52.194 32.084 1.00 47.32 89 GLU C C 1
ATOM 7875 O O . GLU C 1 89 ? 0.244 -52.363 31.053 1.00 46.71 89 GLU C O 1
ATOM 7881 N N . SER C 1 90 ? 2.191 -52.532 32.181 1.00 45.55 90 SER C N 1
ATOM 7882 C CA . SER C 1 90 ? 2.861 -53.146 31.034 1.00 46.95 90 SER C CA 1
ATOM 7883 C C . SER C 1 90 ? 3.625 -54.430 31.338 1.00 53.72 90 SER C C 1
ATOM 7884 O O . SER C 1 90 ? 4.011 -54.682 32.480 1.00 53.54 90 SER C O 1
ATOM 7887 N N . THR C 1 91 ? 3.828 -55.243 30.286 1.00 52.59 91 THR C N 1
ATOM 7888 C CA . THR C 1 91 ? 4.611 -56.476 30.297 1.00 53.61 91 THR C CA 1
ATOM 7889 C C . THR C 1 91 ? 5.608 -56.297 29.159 1.00 59.39 91 THR C C 1
ATOM 7890 O O . THR C 1 91 ? 5.381 -56.732 28.023 1.00 59.05 91 THR C O 1
ATOM 7894 N N . ALA C 1 92 ? 6.697 -55.578 29.489 1.00 57.25 92 ALA C N 1
ATOM 7895 C CA . ALA C 1 92 ? 7.771 -55.135 28.603 1.00 57.44 92 ALA C CA 1
ATOM 7896 C C . ALA C 1 92 ? 7.167 -54.229 27.505 1.00 61.44 92 ALA C C 1
ATOM 7897 O O . ALA C 1 92 ? 6.775 -53.099 27.812 1.00 62.15 92 ALA C O 1
ATOM 7899 N N . GLY C 1 93 ? 7.012 -54.748 26.289 1.00 56.19 93 GLY C N 1
ATOM 7900 C CA . GLY C 1 93 ? 6.463 -53.993 25.171 1.00 54.79 93 GLY C CA 1
ATOM 7901 C C . GLY C 1 93 ? 4.957 -54.027 25.044 1.00 55.61 93 GLY C C 1
ATOM 7902 O O . GLY C 1 93 ? 4.405 -53.212 24.318 1.00 54.76 93 GLY C O 1
ATOM 7903 N N . LYS C 1 94 ? 4.277 -54.968 25.707 1.00 50.79 94 LYS C N 1
ATOM 7904 C CA . LYS C 1 94 ? 2.812 -55.024 25.636 1.00 50.02 94 LYS C CA 1
ATOM 7905 C C . LYS C 1 94 ? 2.236 -54.263 26.820 1.00 53.18 94 LYS C C 1
ATOM 7906 O O . LYS C 1 94 ? 2.796 -54.318 27.911 1.00 53.73 94 LYS C O 1
ATOM 7912 N N . CYS C 1 95 ? 1.152 -53.530 26.612 1.00 48.35 95 CYS C N 1
ATOM 7913 C CA . CYS C 1 95 ? 0.533 -52.784 27.700 1.00 47.71 95 CYS C CA 1
ATOM 7914 C C . CYS C 1 95 ? -0.982 -52.922 27.674 1.00 49.16 95 CYS C C 1
ATOM 7915 O O . CYS C 1 95 ? -1.555 -53.313 26.649 1.00 48.79 95 CYS C O 1
ATOM 7918 N N . SER C 1 96 ? -1.626 -52.636 28.812 1.00 44.15 96 SER C N 1
ATOM 7919 C CA . SER C 1 96 ? -3.074 -52.723 28.937 1.00 44.12 96 SER C CA 1
ATOM 7920 C C . SER C 1 96 ? -3.569 -51.780 30.016 1.00 49.00 96 SER C C 1
ATOM 7921 O O . SER C 1 96 ? -2.833 -51.499 30.965 1.00 49.58 96 SER C O 1
ATOM 7924 N N . ALA C 1 97 ? -4.825 -51.306 29.879 1.00 44.38 97 ALA C N 1
ATOM 7925 C CA . ALA C 1 97 ? -5.478 -50.458 30.865 1.00 43.06 97 ALA C CA 1
ATOM 7926 C C . ALA C 1 97 ? -5.767 -51.286 32.113 1.00 48.27 97 ALA C C 1
ATOM 7927 O O . ALA C 1 97 ? -5.868 -52.519 32.055 1.00 48.64 97 ALA C O 1
ATOM 7929 N N . ARG C 1 98 ? -5.873 -50.600 33.243 1.00 44.82 98 ARG C N 1
ATOM 7930 C CA . ARG C 1 98 ? -6.117 -51.184 34.555 1.00 44.82 98 ARG C CA 1
ATOM 7931 C C . ARG C 1 98 ? -6.775 -50.102 35.380 1.00 49.80 98 ARG C C 1
ATOM 7932 O O . ARG C 1 98 ? -6.494 -48.923 35.159 1.00 50.92 98 ARG C O 1
ATOM 7940 N N . LEU C 1 99 ? -7.636 -50.474 36.319 1.00 45.44 99 LEU C N 1
ATOM 7941 C CA . LEU C 1 99 ? -8.241 -49.464 37.169 1.00 45.60 99 LEU C CA 1
ATOM 7942 C C . LEU C 1 99 ? -7.624 -49.548 38.564 1.00 49.42 99 LEU C C 1
ATOM 7943 O O . LEU C 1 99 ? -7.774 -50.554 39.268 1.00 48.61 99 LEU C O 1
ATOM 7948 N N . GLY C 1 100 ? -6.910 -48.490 38.919 1.00 46.15 100 GLY C N 1
ATOM 7949 C CA . GLY C 1 100 ? -6.261 -48.350 40.212 1.00 46.43 100 GLY C CA 1
ATOM 7950 C C . GLY C 1 100 ? -7.192 -47.759 41.245 1.00 51.42 100 GLY C C 1
ATOM 7951 O O . GLY C 1 100 ? -8.197 -47.129 40.900 1.00 51.25 100 GLY C O 1
ATOM 7952 N N . MET C 1 101 ? -6.866 -47.973 42.524 1.00 49.04 101 MET C N 1
ATOM 7953 C CA . MET C 1 101 ? -7.622 -47.433 43.651 1.00 49.40 101 MET C CA 1
ATOM 7954 C C . MET C 1 101 ? -6.731 -47.113 44.864 1.00 50.25 101 MET C C 1
ATOM 7955 O O . MET C 1 101 ? -5.763 -47.828 45.150 1.00 50.53 101 MET C O 1
ATOM 7960 N N . ALA C 1 102 ? -7.087 -46.034 45.571 1.00 44.19 102 ALA C N 1
ATOM 7961 C CA . ALA C 1 102 ? -6.471 -45.532 46.801 1.00 43.50 102 ALA C CA 1
ATOM 7962 C C . ALA C 1 102 ? -7.551 -44.772 47.591 1.00 48.38 102 ALA C C 1
ATOM 7963 O O . ALA C 1 102 ? -8.622 -44.479 47.057 1.00 48.24 102 ALA C O 1
ATOM 7965 N N . LEU C 1 103 ? -7.289 -44.483 48.860 1.00 45.70 103 LEU C N 1
ATOM 7966 C CA . LEU C 1 103 ? -8.234 -43.759 49.710 1.00 45.23 103 LEU C CA 1
ATOM 7967 C C . LEU C 1 103 ? -7.867 -42.268 49.723 1.00 49.53 103 LEU C C 1
ATOM 7968 O O . LEU C 1 103 ? -6.678 -41.934 49.731 1.00 48.03 103 LEU C O 1
ATOM 7973 N N . LYS C 1 104 ? -8.886 -41.378 49.726 1.00 47.30 104 LYS C N 1
ATOM 7974 C CA . LYS C 1 104 ? -8.698 -39.915 49.788 1.00 47.07 104 LYS C CA 1
ATOM 7975 C C . LYS C 1 104 ? -7.736 -39.507 50.957 1.00 50.20 104 LYS C C 1
ATOM 7976 O O . LYS C 1 104 ? -6.774 -38.793 50.657 1.00 49.95 104 LYS C O 1
ATOM 7982 N N . PRO C 1 105 ? -7.871 -40.031 52.226 1.00 45.23 105 PRO C N 1
ATOM 7983 C CA . PRO C 1 105 ? -6.889 -39.689 53.284 1.00 44.08 105 PRO C CA 1
ATOM 7984 C C . PRO C 1 105 ? -5.424 -39.963 52.939 1.00 47.34 105 PRO C C 1
ATOM 7985 O O . PRO C 1 105 ? -4.547 -39.218 53.399 1.00 47.05 105 PRO C O 1
ATOM 7989 N N . ASN C 1 106 ? -5.158 -41.005 52.125 1.00 43.40 106 ASN C N 1
ATOM 7990 C CA . ASN C 1 106 ? -3.796 -41.368 51.708 1.00 43.24 106 ASN C CA 1
ATOM 7991 C C . ASN C 1 106 ? -3.231 -40.426 50.656 1.00 48.00 106 ASN C C 1
ATOM 7992 O O . ASN C 1 106 ? -2.068 -40.012 50.765 1.00 48.16 106 ASN C O 1
ATOM 7997 N N . VAL C 1 107 ? -4.068 -40.068 49.658 1.00 43.88 107 VAL C N 1
ATOM 7998 C CA . VAL C 1 107 ? -3.758 -39.131 48.569 1.00 43.21 107 VAL C CA 1
ATOM 7999 C C . VAL C 1 107 ? -3.485 -37.746 49.184 1.00 48.34 107 VAL C C 1
ATOM 8000 O O . VAL C 1 107 ? -2.539 -37.075 48.785 1.00 47.43 107 VAL C O 1
ATOM 8004 N N . GLU C 1 108 ? -4.286 -37.367 50.199 1.00 47.93 108 GLU C N 1
ATOM 8005 C CA . GLU C 1 108 ? -4.161 -36.120 50.959 1.00 48.91 108 GLU C CA 1
ATOM 8006 C C . GLU C 1 108 ? -2.898 -36.118 51.815 1.00 53.93 108 GLU C C 1
ATOM 8007 O O . GLU C 1 108 ? -2.183 -35.120 51.836 1.00 55.26 108 GLU C O 1
ATOM 8013 N N . ALA C 1 109 ? -2.602 -37.237 52.490 1.00 50.32 109 ALA C N 1
ATOM 8014 C CA . ALA C 1 109 ? -1.405 -37.372 53.331 1.00 49.89 109 ALA C CA 1
ATOM 8015 C C . ALA C 1 109 ? -0.112 -37.266 52.520 1.00 52.95 109 ALA C C 1
ATOM 8016 O O . ALA C 1 109 ? 0.873 -36.761 53.041 1.00 52.35 109 ALA C O 1
ATOM 8018 N N . VAL C 1 110 ? -0.111 -37.745 51.257 1.00 49.59 110 VAL C N 1
ATOM 8019 C CA . VAL C 1 110 ? 1.056 -37.685 50.363 1.00 49.43 110 VAL C CA 1
ATOM 8020 C C . VAL C 1 110 ? 1.383 -36.220 50.054 1.00 53.96 110 VAL C C 1
ATOM 8021 O O . VAL C 1 110 ? 2.560 -35.847 50.044 1.00 53.40 110 VAL C O 1
ATOM 8025 N N . LEU C 1 111 ? 0.338 -35.392 49.864 1.00 50.96 111 LEU C N 1
ATOM 8026 C CA . LEU C 1 111 ? 0.486 -33.964 49.594 1.00 51.16 111 LEU C CA 1
ATOM 8027 C C . LEU C 1 111 ? 1.087 -33.261 50.808 1.00 57.79 111 LEU C C 1
ATOM 8028 O O . LEU C 1 111 ? 2.162 -32.669 50.700 1.00 58.24 111 LEU C O 1
ATOM 8033 N N . THR C 1 112 ? 0.415 -33.384 51.969 1.00 55.58 112 THR C N 1
ATOM 8034 C CA . THR C 1 112 ? 0.783 -32.835 53.275 1.00 55.88 112 THR C CA 1
ATOM 8035 C C . THR C 1 112 ? 2.221 -33.226 53.680 1.00 60.44 112 THR C C 1
ATOM 8036 O O . THR C 1 112 ? 2.980 -32.366 54.134 1.00 60.23 112 THR C O 1
ATOM 8040 N N . ASP C 1 113 ? 2.599 -34.504 53.496 1.00 58.03 113 ASP C N 1
ATOM 8041 C CA . ASP C 1 113 ? 3.937 -34.973 53.863 1.00 58.47 113 ASP C CA 1
ATOM 8042 C C . ASP C 1 113 ? 5.042 -34.370 52.993 1.00 60.98 113 ASP C C 1
ATOM 8043 O O . ASP C 1 113 ? 6.049 -33.930 53.545 1.00 61.03 113 ASP C O 1
ATOM 8048 N N . VAL C 1 114 ? 4.850 -34.331 51.655 1.00 55.74 114 VAL C N 1
ATOM 8049 C CA . VAL C 1 114 ? 5.826 -33.789 50.698 1.00 54.84 114 VAL C CA 1
ATOM 8050 C C . VAL C 1 114 ? 5.895 -32.243 50.794 1.00 57.45 114 VAL C C 1
ATOM 8051 O O . VAL C 1 114 ? 6.985 -31.695 50.960 1.00 55.88 114 VAL C O 1
ATOM 8055 N N . LEU C 1 115 ? 4.738 -31.558 50.716 1.00 54.65 115 LEU C N 1
ATOM 8056 C CA . LEU C 1 115 ? 4.647 -30.099 50.831 1.00 54.41 115 LEU C CA 1
ATOM 8057 C C . LEU C 1 115 ? 4.443 -29.747 52.327 1.00 59.78 115 LEU C C 1
ATOM 8058 O O . LEU C 1 115 ? 5.269 -30.149 53.150 1.00 60.76 115 LEU C O 1
ATOM 8063 N N . GLY C 1 116 ? 3.354 -29.054 52.666 1.00 55.92 116 GLY C N 1
ATOM 8064 C CA . GLY C 1 116 ? 3.024 -28.669 54.034 1.00 82.26 116 GLY C CA 1
ATOM 8065 C C . GLY C 1 116 ? 1.534 -28.487 54.243 1.00 113.96 116 GLY C C 1
ATOM 8066 O O . GLY C 1 116 ? 1.083 -28.169 55.345 1.00 77.87 116 GLY C O 1
ATOM 8067 N N . ALA C 1 123 ? -3.312 -23.784 49.287 1.00 61.16 123 ALA C N 1
ATOM 8068 C CA . ALA C 1 123 ? -2.676 -22.476 49.112 1.00 61.50 123 ALA C CA 1
ATOM 8069 C C . ALA C 1 123 ? -1.534 -22.492 48.062 1.00 65.32 123 ALA C C 1
ATOM 8070 O O . ALA C 1 123 ? -1.638 -21.824 47.024 1.00 63.46 123 ALA C O 1
ATOM 8072 N N . VAL C 1 124 ? -0.455 -23.265 48.348 1.00 62.66 124 VAL C N 1
ATOM 8073 C CA . VAL C 1 124 ? 0.736 -23.450 47.497 1.00 62.23 124 VAL C CA 1
ATOM 8074 C C . VAL C 1 124 ? 0.471 -24.568 46.465 1.00 63.66 124 VAL C C 1
ATOM 8075 O O . VAL C 1 124 ? 1.097 -24.588 45.395 1.00 63.39 124 VAL C O 1
ATOM 8079 N N . LEU C 1 125 ? -0.469 -25.487 46.797 1.00 57.17 125 LEU C N 1
ATOM 8080 C CA . LEU C 1 125 ? -0.885 -26.619 45.971 1.00 55.54 125 LEU C CA 1
ATOM 8081 C C . LEU C 1 125 ? -1.580 -26.193 44.680 1.00 56.46 125 LEU C C 1
ATOM 8082 O O . LEU C 1 125 ? -1.524 -26.930 43.697 1.00 55.66 125 LEU C O 1
ATOM 8087 N N . GLY C 1 126 ? -2.248 -25.035 44.714 1.00 51.19 126 GLY C N 1
ATOM 8088 C CA . GLY C 1 126 ? -2.996 -24.458 43.602 1.00 49.80 126 GLY C CA 1
ATOM 8089 C C . GLY C 1 126 ? -2.142 -24.136 42.397 1.00 51.78 126 GLY C C 1
ATOM 8090 O O . GLY C 1 126 ? -2.482 -24.528 41.283 1.00 52.03 126 GLY C O 1
ATOM 8091 N N . LYS C 1 127 ? -1.029 -23.426 42.608 1.00 46.89 127 LYS C N 1
ATOM 8092 C CA . LYS C 1 127 ? -0.073 -23.082 41.553 1.00 46.46 127 LYS C CA 1
ATOM 8093 C C . LYS C 1 127 ? 0.465 -24.372 40.910 1.00 49.04 127 LYS C C 1
ATOM 8094 O O . LYS C 1 127 ? 0.465 -24.492 39.683 1.00 50.37 127 LYS C O 1
ATOM 8100 N N . ARG C 1 128 ? 0.846 -25.345 41.751 1.00 43.38 128 ARG C N 1
ATOM 8101 C CA . ARG C 1 128 ? 1.348 -26.669 41.394 1.00 43.31 128 ARG C CA 1
ATOM 8102 C C . ARG C 1 128 ? 0.368 -27.409 40.476 1.00 46.61 128 ARG C C 1
ATOM 8103 O O . ARG C 1 128 ? 0.769 -27.837 39.398 1.00 47.15 128 ARG C O 1
ATOM 8111 N N . MET C 1 129 ? -0.916 -27.514 40.868 1.00 41.64 129 MET C N 1
ATOM 8112 C CA . MET C 1 129 ? -1.935 -28.180 40.047 1.00 40.84 129 MET C CA 1
ATOM 8113 C C . MET C 1 129 ? -2.336 -27.342 38.809 1.00 43.28 129 MET C C 1
ATOM 8114 O O . MET C 1 129 ? -2.672 -27.900 37.757 1.00 42.67 129 MET C O 1
ATOM 8119 N N . GLY C 1 130 ? -2.259 -26.020 38.951 1.00 38.26 130 GLY C N 1
ATOM 8120 C CA . GLY C 1 130 ? -2.528 -25.055 37.895 1.00 37.27 130 GLY C CA 1
ATOM 8121 C C . GLY C 1 130 ? -1.635 -25.312 36.707 1.00 39.84 130 GLY C C 1
ATOM 8122 O O . GLY C 1 130 ? -2.087 -25.236 35.560 1.00 40.62 130 GLY C O 1
ATOM 8123 N N . PHE C 1 131 ? -0.377 -25.685 36.981 1.00 35.36 131 PHE C N 1
ATOM 8124 C CA . PHE C 1 131 ? 0.584 -26.001 35.931 1.00 35.43 131 PHE C CA 1
ATOM 8125 C C . PHE C 1 131 ? 0.299 -27.327 35.254 1.00 39.43 131 PHE C C 1
ATOM 8126 O O . PHE C 1 131 ? 0.410 -27.387 34.028 1.00 39.38 131 PHE C O 1
ATOM 8134 N N . THR C 1 132 ? -0.105 -28.371 36.027 1.00 35.20 132 THR C N 1
ATOM 8135 C CA . THR C 1 132 ? -0.432 -29.691 35.465 1.00 34.97 132 THR C CA 1
ATOM 8136 C C . THR C 1 132 ? -1.644 -29.568 34.540 1.00 40.40 132 THR C C 1
ATOM 8137 O O . THR C 1 132 ? -1.685 -30.212 33.491 1.00 42.40 132 THR C O 1
ATOM 8141 N N . ALA C 1 133 ? -2.627 -28.756 34.947 1.00 35.18 133 ALA C N 1
ATOM 8142 C CA . ALA C 1 133 ? -3.849 -28.502 34.201 1.00 34.78 133 ALA C CA 1
ATOM 8143 C C . ALA C 1 133 ? -3.548 -27.703 32.933 1.00 39.23 133 ALA C C 1
ATOM 8144 O O . ALA C 1 133 ? -4.265 -27.857 31.943 1.00 40.44 133 ALA C O 1
ATOM 8146 N N . MET C 1 134 ? -2.492 -26.854 32.964 1.00 34.42 134 MET C N 1
ATOM 8147 C CA . MET C 1 134 ? -2.040 -26.063 31.821 1.00 33.23 134 MET C CA 1
ATOM 8148 C C . MET C 1 134 ? -1.454 -26.981 30.780 1.00 35.18 134 MET C C 1
ATOM 8149 O O . MET C 1 134 ? -1.750 -26.783 29.590 1.00 34.48 134 MET C O 1
ATOM 8154 N N . PHE C 1 135 ? -0.639 -28.003 31.216 1.00 29.96 135 PHE C N 1
ATOM 8155 C CA . PHE C 1 135 ? -0.073 -28.998 30.301 1.00 28.73 135 PHE C CA 1
ATOM 8156 C C . PHE C 1 135 ? -1.224 -29.754 29.628 1.00 32.55 135 PHE C C 1
ATOM 8157 O O . PHE C 1 135 ? -1.166 -29.997 28.422 1.00 34.37 135 PHE C O 1
ATOM 8165 N N . LYS C 1 136 ? -2.264 -30.100 30.394 1.00 27.11 136 LYS C N 1
ATOM 8166 C CA . LYS C 1 136 ? -3.448 -30.760 29.861 1.00 28.84 136 LYS C CA 1
ATOM 8167 C C . LYS C 1 136 ? -4.219 -29.878 28.841 1.00 36.76 136 LYS C C 1
ATOM 8168 O O . LYS C 1 136 ? -4.637 -30.407 27.810 1.00 36.76 136 LYS C O 1
ATOM 8174 N N . SER C 1 137 ? -4.370 -28.539 29.098 1.00 35.32 137 SER C N 1
ATOM 8175 C CA . SER C 1 137 ? -5.019 -27.596 28.139 1.00 36.11 137 SER C CA 1
ATOM 8176 C C . SER C 1 137 ? -4.166 -27.498 26.894 1.00 38.58 137 SER C C 1
ATOM 8177 O O . SER C 1 137 ? -4.707 -27.433 25.791 1.00 37.58 137 SER C O 1
ATOM 8180 N N . ASN C 1 138 ? -2.822 -27.480 27.083 1.00 35.73 138 ASN C N 1
ATOM 8181 C CA . ASN C 1 138 ? -1.836 -27.399 26.006 1.00 36.03 138 ASN C CA 1
ATOM 8182 C C . ASN C 1 138 ? -1.851 -28.634 25.157 1.00 39.45 138 ASN C C 1
ATOM 8183 O O . ASN C 1 138 ? -1.659 -28.538 23.952 1.00 39.21 138 ASN C O 1
ATOM 8188 N N . LEU C 1 139 ? -2.117 -29.788 25.784 1.00 35.67 139 LEU C N 1
ATOM 8189 C CA . LEU C 1 139 ? -2.241 -31.074 25.116 1.00 33.81 139 LEU C CA 1
ATOM 8190 C C . LEU C 1 139 ? -3.508 -31.104 24.260 1.00 36.65 139 LEU C C 1
ATOM 8191 O O . LEU C 1 139 ? -3.474 -31.562 23.118 1.00 36.04 139 LEU C O 1
ATOM 8196 N N . GLU C 1 140 ? -4.604 -30.586 24.812 1.00 34.14 140 GLU C N 1
ATOM 8197 C CA . GLU C 1 140 ? -5.920 -30.558 24.195 1.00 34.30 140 GLU C CA 1
ATOM 8198 C C . GLU C 1 140 ? -6.020 -29.570 23.097 1.00 40.68 140 GLU C C 1
ATOM 8199 O O . GLU C 1 140 ? -6.757 -29.824 22.143 1.00 43.67 140 GLU C O 1
ATOM 8205 N N . GLU C 1 141 ? -5.282 -28.453 23.191 1.00 37.06 141 GLU C N 1
ATOM 8206 C CA . GLU C 1 141 ? -5.230 -27.423 22.143 1.00 36.96 141 GLU C CA 1
ATOM 8207 C C . GLU C 1 141 ? -4.641 -28.005 20.859 1.00 40.67 141 GLU C C 1
ATOM 8208 O O . GLU C 1 141 ? -5.068 -27.602 19.769 1.00 40.97 141 GLU C O 1
ATOM 8214 N N . VAL C 1 142 ? -3.674 -28.962 20.998 1.00 35.67 142 VAL C N 1
ATOM 8215 C CA . VAL C 1 142 ? -3.022 -29.684 19.895 1.00 34.41 142 VAL C CA 1
ATOM 8216 C C . VAL C 1 142 ? -3.965 -30.729 19.290 1.00 36.59 142 VAL C C 1
ATOM 8217 O O . VAL C 1 142 ? -4.171 -30.713 18.084 1.00 36.77 142 VAL C O 1
ATOM 8221 N N . LEU C 1 143 ? -4.509 -31.649 20.118 1.00 32.07 143 LEU C N 1
ATOM 8222 C CA . LEU C 1 143 ? -5.376 -32.758 19.691 1.00 31.69 143 LEU C CA 1
ATOM 8223 C C . LEU C 1 143 ? -6.701 -32.339 19.060 1.00 37.80 143 LEU C C 1
ATOM 8224 O O . LEU C 1 143 ? -7.159 -32.984 18.118 1.00 36.92 143 LEU C O 1
ATOM 8229 N N . TYR C 1 144 ? -7.348 -31.304 19.608 1.00 36.61 144 TYR C N 1
ATOM 8230 C CA . TYR C 1 144 ? -8.665 -30.876 19.118 1.00 37.26 144 TYR C CA 1
ATOM 8231 C C . TYR C 1 144 ? -8.668 -29.382 18.827 1.00 42.00 144 TYR C C 1
ATOM 8232 O O . TYR C 1 144 ? -8.113 -28.623 19.623 1.00 41.99 144 TYR C O 1
ATOM 8241 N N . GLN C 1 145 ? -9.286 -28.936 17.718 1.00 38.84 145 GLN C N 1
ATOM 8242 C CA . GLN C 1 145 ? -9.309 -27.492 17.514 1.00 39.83 145 GLN C CA 1
ATOM 8243 C C . GLN C 1 145 ? -10.500 -26.842 18.241 1.00 45.24 145 GLN C C 1
ATOM 8244 O O . GLN C 1 145 ? -10.462 -25.636 18.519 1.00 45.29 145 GLN C O 1
ATOM 8250 N N . ARG C 1 146 ? -11.500 -27.661 18.585 1.00 41.51 146 ARG C N 1
ATOM 8251 C CA . ARG C 1 146 ? -12.706 -27.240 19.289 1.00 59.65 146 ARG C CA 1
ATOM 8252 C C . ARG C 1 146 ? -12.839 -27.881 20.652 1.00 84.23 146 ARG C C 1
ATOM 8253 O O . ARG C 1 146 ? -11.872 -27.942 21.412 1.00 54.86 146 ARG C O 1
ATOM 8254 N N . LYS C 1 153 ? -17.482 -22.106 21.933 1.00 56.45 153 LYS C N 1
ATOM 8255 C CA . LYS C 1 153 ? -18.926 -22.051 22.173 1.00 56.74 153 LYS C CA 1
ATOM 8256 C C . LYS C 1 153 ? -19.430 -20.656 22.629 1.00 60.90 153 LYS C C 1
ATOM 8257 O O . LYS C 1 153 ? -20.643 -20.431 22.702 1.00 61.81 153 LYS C O 1
ATOM 8263 N N . ARG C 1 154 ? -18.513 -19.725 22.911 1.00 55.97 154 ARG C N 1
ATOM 8264 C CA . ARG C 1 154 ? -18.864 -18.353 23.298 1.00 55.21 154 ARG C CA 1
ATOM 8265 C C . ARG C 1 154 ? -18.446 -17.352 22.203 1.00 55.93 154 ARG C C 1
ATOM 8266 O O . ARG C 1 154 ? -19.246 -16.504 21.793 1.00 54.88 154 ARG C O 1
ATOM 8274 N N . ASN C 1 155 ? -17.189 -17.469 21.735 1.00 50.84 155 ASN C N 1
ATOM 8275 C CA . ASN C 1 155 ? -16.591 -16.622 20.703 1.00 49.72 155 ASN C CA 1
ATOM 8276 C C . ASN C 1 155 ? -16.618 -17.356 19.369 1.00 53.41 155 ASN C C 1
ATOM 8277 O O . ASN C 1 155 ? -16.881 -18.563 19.335 1.00 53.57 155 ASN C O 1
ATOM 8282 N N . SER C 1 156 ? -16.318 -16.630 18.270 1.00 49.44 156 SER C N 1
ATOM 8283 C CA . SER C 1 156 ? -16.271 -17.163 16.902 1.00 48.44 156 SER C CA 1
ATOM 8284 C C . SER C 1 156 ? -15.180 -18.228 16.794 1.00 51.68 156 SER C C 1
ATOM 8285 O O . SER C 1 156 ? -14.169 -18.147 17.501 1.00 51.54 156 SER C O 1
ATOM 8288 N N . ALA C 1 157 ? -15.401 -19.232 15.928 1.00 47.48 157 ALA C N 1
ATOM 8289 C CA . ALA C 1 157 ? -14.491 -20.364 15.708 1.00 46.64 157 ALA C CA 1
ATOM 8290 C C . ALA C 1 157 ? -13.107 -19.930 15.241 1.00 49.15 157 ALA C C 1
ATOM 8291 O O . ALA C 1 157 ? -12.114 -20.437 15.748 1.00 49.05 157 ALA C O 1
ATOM 8293 N N . GLU C 1 158 ? -13.052 -18.950 14.327 1.00 44.55 158 GLU C N 1
ATOM 8294 C CA . GLU C 1 158 ? -11.842 -18.397 13.720 1.00 43.75 158 GLU C CA 1
ATOM 8295 C C . GLU C 1 158 ? -10.867 -17.749 14.729 1.00 46.16 158 GLU C C 1
ATOM 8296 O O . GLU C 1 158 ? -9.660 -17.689 14.460 1.00 46.49 158 GLU C O 1
ATOM 8302 N N . THR C 1 159 ? -11.381 -17.327 15.901 1.00 40.71 159 THR C N 1
ATOM 8303 C CA . THR C 1 159 ? -10.629 -16.704 17.004 1.00 39.25 159 THR C CA 1
ATOM 8304 C C . THR C 1 159 ? -10.114 -17.755 18.028 1.00 41.46 159 THR C C 1
ATOM 8305 O O . THR C 1 159 ? -9.723 -17.393 19.148 1.00 41.11 159 THR C O 1
ATOM 8309 N N . PHE C 1 160 ? -10.121 -19.052 17.647 1.00 36.18 160 PHE C N 1
ATOM 8310 C CA . PHE C 1 160 ? -9.688 -20.141 18.524 1.00 34.30 160 PHE C CA 1
ATOM 8311 C C . PHE C 1 160 ? -8.190 -20.124 18.771 1.00 38.92 160 PHE C C 1
ATOM 8312 O O . PHE C 1 160 ? -7.738 -20.726 19.737 1.00 38.67 160 PHE C O 1
ATOM 8320 N N . THR C 1 161 ? -7.418 -19.463 17.890 1.00 35.49 161 THR C N 1
ATOM 8321 C CA . THR C 1 161 ? -5.963 -19.373 18.036 1.00 35.41 161 THR C CA 1
ATOM 8322 C C . THR C 1 161 ? -5.588 -18.404 19.193 1.00 38.92 161 THR C C 1
ATOM 8323 O O . THR C 1 161 ? -4.447 -18.384 19.649 1.00 38.46 161 THR C O 1
ATOM 8327 N N . LEU C 1 162 ? -6.579 -17.661 19.707 1.00 35.40 162 LEU C N 1
ATOM 8328 C CA . LEU C 1 162 ? -6.411 -16.727 20.816 1.00 34.43 162 LEU C CA 1
ATOM 8329 C C . LEU C 1 162 ? -6.985 -17.288 22.095 1.00 39.64 162 LEU C C 1
ATOM 8330 O O . LEU C 1 162 ? -7.041 -16.576 23.087 1.00 39.90 162 LEU C O 1
ATOM 8335 N N . SER C 1 163 ? -7.362 -18.573 22.095 1.00 37.85 163 SER C N 1
ATOM 8336 C CA . SER C 1 163 ? -7.968 -19.236 23.246 1.00 38.32 163 SER C CA 1
ATOM 8337 C C . SER C 1 163 ? -7.020 -20.206 23.979 1.00 44.27 163 SER C C 1
ATOM 8338 O O . SER C 1 163 ? -7.396 -21.339 24.275 1.00 46.13 163 SER C O 1
ATOM 8341 N N . GLN C 1 164 ? -5.799 -19.758 24.295 1.00 40.67 164 GLN C N 1
ATOM 8342 C CA . GLN C 1 164 ? -4.842 -20.584 25.037 1.00 40.21 164 GLN C CA 1
ATOM 8343 C C . GLN C 1 164 ? -5.210 -20.645 26.531 1.00 43.31 164 GLN C C 1
ATOM 8344 O O . GLN C 1 164 ? -5.501 -19.617 27.143 1.00 43.05 164 GLN C O 1
ATOM 8350 N N . GLY C 1 165 ? -5.270 -21.868 27.064 1.00 38.73 165 GLY C N 1
ATOM 8351 C CA . GLY C 1 165 ? -5.694 -22.150 28.426 1.00 38.05 165 GLY C CA 1
ATOM 8352 C C . GLY C 1 165 ? -7.201 -22.142 28.572 1.00 41.83 165 GLY C C 1
ATOM 8353 O O . GLY C 1 165 ? -7.714 -21.967 29.677 1.00 41.51 165 GLY C O 1
ATOM 8354 N N . ALA C 1 166 ? -7.924 -22.333 27.463 1.00 39.81 166 ALA C N 1
ATOM 8355 C CA . ALA C 1 166 ? -9.383 -22.328 27.461 1.00 40.97 166 ALA C CA 1
ATOM 8356 C C . ALA C 1 166 ? -9.992 -23.610 28.066 1.00 47.05 166 ALA C C 1
ATOM 8357 O O . ALA C 1 166 ? -11.190 -23.640 28.375 1.00 46.61 166 ALA C O 1
ATOM 8359 N N . SER C 1 167 ? -9.154 -24.651 28.251 1.00 44.90 167 SER C N 1
ATOM 8360 C CA . SER C 1 167 ? -9.518 -25.921 28.875 1.00 45.03 167 SER C CA 1
ATOM 8361 C C . SER C 1 167 ? -9.165 -25.915 30.366 1.00 50.64 167 SER C C 1
ATOM 8362 O O . SER C 1 167 ? -9.421 -26.898 31.045 1.00 51.83 167 SER C O 1
ATOM 8365 N N . LEU C 1 168 ? -8.610 -24.805 30.880 1.00 48.11 168 LEU C N 1
ATOM 8366 C CA . LEU C 1 168 ? -8.292 -24.675 32.296 1.00 49.21 168 LEU C CA 1
ATOM 8367 C C . LEU C 1 168 ? -9.598 -24.494 33.067 1.00 56.52 168 LEU C C 1
ATOM 8368 O O . LEU C 1 168 ? -10.427 -23.678 32.666 1.00 56.81 168 LEU C O 1
ATOM 8373 N N . GLU C 1 169 ? -9.794 -25.264 34.160 1.00 54.50 169 GLU C N 1
ATOM 8374 C CA . GLU C 1 169 ? -10.996 -25.156 34.989 1.00 54.59 169 GLU C CA 1
ATOM 8375 C C . GLU C 1 169 ? -10.947 -23.816 35.696 1.00 57.26 169 GLU C C 1
ATOM 8376 O O . GLU C 1 169 ? -9.855 -23.284 35.896 1.00 56.30 169 GLU C O 1
ATOM 8382 N N . ALA C 1 170 ? -12.122 -23.248 36.007 1.00 54.41 170 ALA C N 1
ATOM 8383 C CA . ALA C 1 170 ? -12.319 -21.925 36.621 1.00 54.38 170 ALA C CA 1
ATOM 8384 C C . ALA C 1 170 ? -11.359 -21.569 37.762 1.00 59.07 170 ALA C C 1
ATOM 8385 O O . ALA C 1 170 ? -10.868 -20.440 37.796 1.00 60.16 170 ALA C O 1
ATOM 8387 N N . ARG C 1 171 ? -11.082 -22.522 38.674 1.00 54.13 171 ARG C N 1
ATOM 8388 C CA . ARG C 1 171 ? -10.200 -22.339 39.826 1.00 53.11 171 ARG C CA 1
ATOM 8389 C C . ARG C 1 171 ? -8.726 -22.079 39.456 1.00 57.67 171 ARG C C 1
ATOM 8390 O O . ARG C 1 171 ? -8.000 -21.455 40.240 1.00 57.96 171 ARG C O 1
ATOM 8398 N N . PHE C 1 172 ? -8.282 -22.574 38.280 1.00 53.67 172 PHE C N 1
ATOM 8399 C CA . PHE C 1 172 ? -6.896 -22.454 37.818 1.00 53.15 172 PHE C CA 1
ATOM 8400 C C . PHE C 1 172 ? -6.620 -21.211 36.994 1.00 57.15 172 PHE C C 1
ATOM 8401 O O . PHE C 1 172 ? -5.481 -20.743 36.959 1.00 56.29 172 PHE C O 1
ATOM 8409 N N . ARG C 1 173 ? -7.659 -20.670 36.346 1.00 54.70 173 ARG C N 1
ATOM 8410 C CA . ARG C 1 173 ? -7.583 -19.449 35.535 1.00 54.17 173 ARG C CA 1
ATOM 8411 C C . ARG C 1 173 ? -7.011 -18.227 36.311 1.00 58.65 173 ARG C C 1
ATOM 8412 O O . ARG C 1 173 ? -6.157 -17.549 35.741 1.00 59.09 173 ARG C O 1
ATOM 8420 N N . PRO C 1 174 ? -7.369 -17.942 37.596 1.00 54.88 174 PRO C N 1
ATOM 8421 C CA . PRO C 1 174 ? -6.774 -16.771 38.276 1.00 54.65 174 PRO C CA 1
ATOM 8422 C C . PRO C 1 174 ? -5.262 -16.829 38.514 1.00 58.22 174 PRO C C 1
ATOM 8423 O O . PRO C 1 174 ? -4.608 -15.798 38.391 1.00 58.14 174 PRO C O 1
ATOM 8427 N N . ILE C 1 175 ? -4.713 -18.014 38.871 1.00 54.71 175 ILE C N 1
ATOM 8428 C CA . ILE C 1 175 ? -3.271 -18.221 39.138 1.00 54.08 175 ILE C CA 1
ATOM 8429 C C . ILE C 1 175 ? -2.487 -18.143 37.824 1.00 56.35 175 ILE C C 1
ATOM 8430 O O . ILE C 1 175 ? -1.530 -17.369 37.694 1.00 58.10 175 ILE C O 1
ATOM 8435 N N . MET C 1 176 ? -2.922 -18.951 36.852 1.00 48.98 176 MET C N 1
ATOM 8436 C CA . MET C 1 176 ? -2.359 -19.080 35.511 1.00 47.00 176 MET C CA 1
ATOM 8437 C C . MET C 1 176 ? -2.795 -17.935 34.572 1.00 49.29 176 MET C C 1
ATOM 8438 O O . MET C 1 176 ? -2.754 -18.112 33.354 1.00 48.36 176 MET C O 1
ATOM 8443 N N . GLU C 1 177 ? -3.199 -16.767 35.137 1.00 45.20 177 GLU C N 1
ATOM 8444 C CA . GLU C 1 177 ? -3.700 -15.592 34.404 1.00 44.46 177 GLU C CA 1
ATOM 8445 C C . GLU C 1 177 ? -2.892 -15.222 33.161 1.00 47.37 177 GLU C C 1
ATOM 8446 O O . GLU C 1 177 ? -3.457 -15.109 32.068 1.00 47.44 177 GLU C O 1
ATOM 8452 N N . LYS C 1 178 ? -1.580 -15.021 33.351 1.00 42.15 178 LYS C N 1
ATOM 8453 C CA . LYS C 1 178 ? -0.608 -14.618 32.338 1.00 41.19 178 LYS C CA 1
ATOM 8454 C C . LYS C 1 178 ? -0.498 -15.602 31.183 1.00 43.32 178 LYS C C 1
ATOM 8455 O O . LYS C 1 178 ? -0.166 -15.190 30.076 1.00 42.93 178 LYS C O 1
ATOM 8461 N N . HIS C 1 179 ? -0.815 -16.885 31.427 1.00 38.30 179 HIS C N 1
ATOM 8462 C CA . HIS C 1 179 ? -0.763 -17.953 30.431 1.00 38.04 179 HIS C CA 1
ATOM 8463 C C . HIS C 1 179 ? -2.000 -17.979 29.519 1.00 40.75 179 HIS C C 1
ATOM 8464 O O . HIS C 1 179 ? -1.962 -18.582 28.442 1.00 37.43 179 HIS C O 1
ATOM 8471 N N . LEU C 1 180 ? -3.100 -17.341 29.974 1.00 39.01 180 LEU C N 1
ATOM 8472 C CA . LEU C 1 180 ? -4.387 -17.295 29.284 1.00 38.64 180 LEU C CA 1
ATOM 8473 C C . LEU C 1 180 ? -4.387 -16.408 28.057 1.00 42.62 180 LEU C C 1
ATOM 8474 O O . LEU C 1 180 ? -3.756 -15.346 28.042 1.00 41.17 180 LEU C O 1
ATOM 8479 N N . GLY C 1 181 ? -5.083 -16.879 27.027 1.00 39.49 181 GLY C N 1
ATOM 8480 C CA . GLY C 1 181 ? -5.256 -16.154 25.785 1.00 39.20 181 GLY C CA 1
ATOM 8481 C C . GLY C 1 181 ? -6.347 -15.118 25.919 1.00 43.67 181 GLY C C 1
ATOM 8482 O O . GLY C 1 181 ? -7.162 -15.176 26.844 1.00 43.63 181 GLY C O 1
ATOM 8483 N N . VAL C 1 182 ? -6.367 -14.166 24.988 1.00 40.35 182 VAL C N 1
ATOM 8484 C CA . VAL C 1 182 ? -7.344 -13.087 24.943 1.00 40.28 182 VAL C CA 1
ATOM 8485 C C . VAL C 1 182 ? -8.775 -13.649 24.746 1.00 44.51 182 VAL C C 1
ATOM 8486 O O . VAL C 1 182 ? -9.697 -13.143 25.367 1.00 45.99 182 VAL C O 1
ATOM 8490 N N . GLY C 1 183 ? -8.911 -14.727 23.980 1.00 38.87 183 GLY C N 1
ATOM 8491 C CA . GLY C 1 183 ? -10.171 -15.418 23.752 1.00 38.52 183 GLY C CA 1
ATOM 8492 C C . GLY C 1 183 ? -10.687 -16.113 24.995 1.00 42.58 183 GLY C C 1
ATOM 8493 O O . GLY C 1 183 ? -11.894 -16.122 25.234 1.00 41.77 183 GLY C O 1
ATOM 8494 N N . THR C 1 184 ? -9.769 -16.680 25.807 1.00 39.79 184 THR C N 1
ATOM 8495 C CA . THR C 1 184 ? -10.058 -17.347 27.087 1.00 39.36 184 THR C CA 1
ATOM 8496 C C . THR C 1 184 ? -10.638 -16.310 28.067 1.00 43.52 184 THR C C 1
ATOM 8497 O O . THR C 1 184 ? -11.672 -16.580 28.676 1.00 43.58 184 THR C O 1
ATOM 8501 N N . VAL C 1 185 ? -9.985 -15.124 28.193 1.00 39.58 185 VAL C N 1
ATOM 8502 C CA . VAL C 1 185 ? -10.422 -14.038 29.073 1.00 39.47 185 VAL C CA 1
ATOM 8503 C C . VAL C 1 185 ? -11.748 -13.448 28.576 1.00 44.33 185 VAL C C 1
ATOM 8504 O O . VAL C 1 185 ? -12.661 -13.257 29.386 1.00 45.50 185 VAL C O 1
ATOM 8508 N N . VAL C 1 186 ? -11.876 -13.219 27.247 1.00 38.68 186 VAL C N 1
ATOM 8509 C CA . VAL C 1 186 ? -13.112 -12.737 26.621 1.00 37.26 186 VAL C CA 1
ATOM 8510 C C . VAL C 1 186 ? -14.259 -13.734 26.882 1.00 44.36 186 VAL C C 1
ATOM 8511 O O . VAL C 1 186 ? -15.342 -13.288 27.270 1.00 46.48 186 VAL C O 1
ATOM 8515 N N . ALA C 1 187 ? -14.015 -15.064 26.733 1.00 40.31 187 ALA C N 1
ATOM 8516 C CA . ALA C 1 187 ? -15.013 -16.117 27.025 1.00 40.60 187 ALA C CA 1
ATOM 8517 C C . ALA C 1 187 ? -15.519 -16.068 28.472 1.00 44.59 187 ALA C C 1
ATOM 8518 O O . ALA C 1 187 ? -16.702 -16.303 28.706 1.00 43.46 187 ALA C O 1
ATOM 8520 N N . SER C 1 188 ? -14.624 -15.760 29.428 1.00 42.89 188 SER C N 1
ATOM 8521 C CA . SER C 1 188 ? -14.950 -15.644 30.848 1.00 44.09 188 SER C CA 1
ATOM 8522 C C . SER C 1 188 ? -15.808 -14.419 31.110 1.00 52.85 188 SER C C 1
ATOM 8523 O O . SER C 1 188 ? -16.709 -14.484 31.948 1.00 53.97 188 SER C O 1
ATOM 8526 N N . ILE C 1 189 ? -15.524 -13.298 30.408 1.00 51.43 189 ILE C N 1
ATOM 8527 C CA . ILE C 1 189 ? -16.284 -12.045 30.544 1.00 51.43 189 ILE C CA 1
ATOM 8528 C C . ILE C 1 189 ? -17.688 -12.256 29.987 1.00 56.34 189 ILE C C 1
ATOM 8529 O O . ILE C 1 189 ? -18.651 -11.914 30.670 1.00 57.82 189 ILE C O 1
ATOM 8534 N N . LYS C 1 190 ? -17.802 -12.920 28.815 1.00 51.70 190 LYS C N 1
ATOM 8535 C CA . LYS C 1 190 ? -19.082 -13.268 28.177 1.00 51.25 190 LYS C CA 1
ATOM 8536 C C . LYS C 1 190 ? -19.912 -14.197 29.075 1.00 58.72 190 LYS C C 1
ATOM 8537 O O . LYS C 1 190 ? -21.130 -14.024 29.163 1.00 58.25 190 LYS C O 1
ATOM 8543 N N . ASN C 1 191 ? -19.242 -15.163 29.753 1.00 57.59 191 ASN C N 1
ATOM 8544 C CA . ASN C 1 191 ? -19.854 -16.115 30.687 1.00 58.04 191 ASN C CA 1
ATOM 8545 C C . ASN C 1 191 ? -20.421 -15.402 31.918 1.00 62.45 191 ASN C C 1
ATOM 8546 O O . ASN C 1 191 ? -21.493 -15.789 32.386 1.00 62.49 191 ASN C O 1
ATOM 8551 N N . ILE C 1 192 ? -19.718 -14.357 32.433 1.00 58.88 192 ILE C N 1
ATOM 8552 C CA . ILE C 1 192 ? -20.188 -13.555 33.575 1.00 58.50 192 ILE C CA 1
ATOM 8553 C C . ILE C 1 192 ? -21.404 -12.716 33.147 1.00 63.68 192 ILE C C 1
ATOM 8554 O O . ILE C 1 192 ? -22.417 -12.703 33.846 1.00 63.54 192 ILE C O 1
ATOM 8559 N N . LEU C 1 193 ? -21.315 -12.068 31.973 1.00 60.51 193 LEU C N 1
ATOM 8560 C CA . LEU C 1 193 ? -22.386 -11.249 31.414 1.00 60.34 193 LEU C CA 1
ATOM 8561 C C . LEU C 1 193 ? -23.644 -12.061 31.120 1.00 65.69 193 LEU C C 1
ATOM 8562 O O . LEU C 1 193 ? -24.740 -11.535 31.266 1.00 65.17 193 LEU C O 1
ATOM 8567 N N . ALA C 1 194 ? -23.489 -13.338 30.725 1.00 64.46 194 ALA C N 1
ATOM 8568 C CA . ALA C 1 194 ? -24.607 -14.240 30.425 1.00 65.11 194 ALA C CA 1
ATOM 8569 C C . ALA C 1 194 ? -25.335 -14.683 31.691 1.00 70.80 194 ALA C C 1
ATOM 8570 O O . ALA C 1 194 ? -26.565 -14.752 31.682 1.00 70.78 194 ALA C O 1
ATOM 8572 N N . SER C 1 195 ? -24.584 -14.969 32.778 1.00 68.59 195 SER C N 1
ATOM 8573 C CA . SER C 1 195 ? -25.143 -15.359 34.078 1.00 69.12 195 SER C CA 1
ATOM 8574 C C . SER C 1 195 ? -25.872 -14.168 34.741 1.00 74.89 195 SER C C 1
ATOM 8575 O O . SER C 1 195 ? -26.841 -14.374 35.480 1.00 74.78 195 SER C O 1
ATOM 8578 N N . LYS C 1 196 ? -25.411 -12.922 34.442 1.00 71.71 196 LYS C N 1
ATOM 8579 C CA . LYS C 1 196 ? -25.993 -11.660 34.914 1.00 70.82 196 LYS C CA 1
ATOM 8580 C C . LYS C 1 196 ? -27.305 -11.359 34.170 1.00 76.21 196 LYS C C 1
ATOM 8581 O O . LYS C 1 196 ? -28.079 -10.497 34.600 1.00 76.33 196 LYS C O 1
ATOM 8587 N N . LYS C 1 197 ? -27.560 -12.097 33.068 1.00 73.08 197 LYS C N 1
ATOM 8588 C CA . LYS C 1 197 ? -28.782 -12.015 32.272 1.00 73.14 197 LYS C CA 1
ATOM 8589 C C . LYS C 1 197 ? -29.755 -13.138 32.733 1.00 78.23 197 LYS C C 1
ATOM 8590 O O . LYS C 1 197 ? -30.680 -13.510 32.002 1.00 77.82 197 LYS C O 1
ATOM 8596 N N . ASN C 1 198 ? -29.535 -13.661 33.972 1.00 75.23 198 ASN C N 1
ATOM 8597 C CA . ASN C 1 198 ? -30.327 -14.715 34.616 1.00 92.33 198 ASN C CA 1
ATOM 8598 C C . ASN C 1 198 ? -30.652 -14.352 36.080 1.00 101.88 198 ASN C C 1
ATOM 8599 O O . ASN C 1 198 ? -29.760 -14.103 36.897 1.00 54.35 198 ASN C O 1
ATOM 8604 N N . PRO C 1 218 ? -14.162 -9.655 40.545 1.00 72.39 218 PRO C N 1
ATOM 8605 C CA . PRO C 1 218 ? -15.166 -10.353 39.726 1.00 72.24 218 PRO C CA 1
ATOM 8606 C C . PRO C 1 218 ? -14.914 -10.126 38.226 1.00 74.97 218 PRO C C 1
ATOM 8607 O O . PRO C 1 218 ? -13.894 -10.595 37.719 1.00 74.47 218 PRO C O 1
ATOM 8611 N N . LEU C 1 219 ? -15.818 -9.401 37.524 1.00 69.96 219 LEU C N 1
ATOM 8612 C CA . LEU C 1 219 ? -15.683 -9.049 36.111 1.00 69.01 219 LEU C CA 1
ATOM 8613 C C . LEU C 1 219 ? -14.555 -8.024 35.988 1.00 71.41 219 LEU C C 1
ATOM 8614 O O . LEU C 1 219 ? -13.806 -8.052 35.013 1.00 71.06 219 LEU C O 1
ATOM 8619 N N . GLU C 1 220 ? -14.445 -7.128 36.993 1.00 66.91 220 GLU C N 1
ATOM 8620 C CA . GLU C 1 220 ? -13.448 -6.057 37.113 1.00 65.95 220 GLU C CA 1
ATOM 8621 C C . GLU C 1 220 ? -12.026 -6.589 36.928 1.00 67.09 220 GLU C C 1
ATOM 8622 O O . GLU C 1 220 ? -11.251 -6.015 36.158 1.00 66.01 220 GLU C O 1
ATOM 8628 N N . ARG C 1 221 ? -11.711 -7.718 37.595 1.00 62.30 221 ARG C N 1
ATOM 8629 C CA . ARG C 1 221 ? -10.408 -8.384 37.522 1.00 61.09 221 ARG C CA 1
ATOM 8630 C C . ARG C 1 221 ? -10.111 -8.943 36.123 1.00 63.18 221 ARG C C 1
ATOM 8631 O O . ARG C 1 221 ? -8.983 -8.802 35.652 1.00 62.38 221 ARG C O 1
ATOM 8639 N N . GLU C 1 222 ? -11.117 -9.560 35.463 1.00 58.47 222 GLU C N 1
ATOM 8640 C CA . GLU C 1 222 ? -10.996 -10.126 34.112 1.00 57.59 222 GLU C CA 1
ATOM 8641 C C . GLU C 1 222 ? -10.656 -9.015 33.113 1.00 58.38 222 GLU C C 1
ATOM 8642 O O . GLU C 1 222 ? -9.757 -9.190 32.289 1.00 57.30 222 GLU C O 1
ATOM 8648 N N . ILE C 1 223 ? -11.359 -7.864 33.223 1.00 53.56 223 ILE C N 1
ATOM 8649 C CA . ILE C 1 223 ? -11.169 -6.661 32.414 1.00 52.86 223 ILE C CA 1
ATOM 8650 C C . ILE C 1 223 ? -9.725 -6.173 32.547 1.00 57.69 223 ILE C C 1
ATOM 8651 O O . ILE C 1 223 ? -9.077 -5.958 31.521 1.00 57.75 223 ILE C O 1
ATOM 8656 N N . SER C 1 224 ? -9.215 -6.049 33.803 1.00 54.13 224 SER C N 1
ATOM 8657 C CA . SER C 1 224 ? -7.841 -5.627 34.110 1.00 54.18 224 SER C CA 1
ATOM 8658 C C . SER C 1 224 ? -6.817 -6.538 33.446 1.00 58.09 224 SER C C 1
ATOM 8659 O O . SER C 1 224 ? -5.856 -6.046 32.863 1.00 58.30 224 SER C O 1
ATOM 8662 N N . PHE C 1 225 ? -7.046 -7.861 33.521 1.00 54.22 225 PHE C N 1
ATOM 8663 C CA . PHE C 1 225 ? -6.229 -8.908 32.911 1.00 53.47 225 PHE C CA 1
ATOM 8664 C C . PHE C 1 225 ? -6.267 -8.797 31.375 1.00 54.40 225 PHE C C 1
ATOM 8665 O O . PHE C 1 225 ? -5.222 -8.929 30.739 1.00 54.50 225 PHE C O 1
ATOM 8673 N N . LEU C 1 226 ? -7.462 -8.534 30.790 1.00 48.38 226 LEU C N 1
ATOM 8674 C CA . LEU C 1 226 ? -7.647 -8.359 29.344 1.00 47.70 226 LEU C CA 1
ATOM 8675 C C . LEU C 1 226 ? -6.881 -7.122 28.859 1.00 51.55 226 LEU C C 1
ATOM 8676 O O . LEU C 1 226 ? -6.101 -7.217 27.906 1.00 51.74 226 LEU C O 1
ATOM 8681 N N . ASN C 1 227 ? -7.060 -5.993 29.576 1.00 46.54 227 ASN C N 1
ATOM 8682 C CA . ASN C 1 227 ? -6.400 -4.707 29.379 1.00 46.13 227 ASN C CA 1
ATOM 8683 C C . ASN C 1 227 ? -4.878 -4.865 29.244 1.00 50.63 227 ASN C C 1
ATOM 8684 O O . ASN C 1 227 ? -4.288 -4.247 28.365 1.00 51.26 227 ASN C O 1
ATOM 8689 N N . LYS C 1 228 ? -4.255 -5.688 30.112 1.00 46.83 228 LYS C N 1
ATOM 8690 C CA . LYS C 1 228 ? -2.806 -5.952 30.142 1.00 45.77 228 LYS C CA 1
ATOM 8691 C C . LYS C 1 228 ? -2.340 -6.697 28.890 1.00 46.31 228 LYS C C 1
ATOM 8692 O O . LYS C 1 228 ? -1.292 -6.360 28.340 1.00 45.02 228 LYS C O 1
ATOM 8698 N N . LYS C 1 229 ? -3.099 -7.739 28.475 1.00 40.40 229 LYS C N 1
ATOM 8699 C CA . LYS C 1 229 ? -2.766 -8.589 27.330 1.00 38.42 229 LYS C CA 1
ATOM 8700 C C . LYS C 1 229 ? -2.898 -7.870 25.993 1.00 41.51 229 LYS C C 1
ATOM 8701 O O . LYS C 1 229 ? -2.030 -8.017 25.137 1.00 40.66 229 LYS C O 1
ATOM 8707 N N . LEU C 1 230 ? -3.997 -7.124 25.806 1.00 37.08 230 LEU C N 1
ATOM 8708 C CA . LEU C 1 230 ? -4.311 -6.401 24.584 1.00 35.89 230 LEU C CA 1
ATOM 8709 C C . LEU C 1 230 ? -3.212 -5.443 24.114 1.00 40.60 230 LEU C C 1
ATOM 8710 O O . LEU C 1 230 ? -2.522 -4.836 24.943 1.00 40.44 230 LEU C O 1
ATOM 8715 N N . PHE C 1 231 ? -3.070 -5.295 22.769 1.00 37.52 231 PHE C N 1
ATOM 8716 C CA . PHE C 1 231 ? -2.131 -4.362 22.125 1.00 37.33 231 PHE C CA 1
ATOM 8717 C C . PHE C 1 231 ? -2.567 -2.942 22.523 1.00 42.18 231 PHE C C 1
ATOM 8718 O O . PHE C 1 231 ? -3.767 -2.693 22.583 1.00 43.21 231 PHE C O 1
ATOM 8726 N N . PRO C 1 232 ? -1.663 -2.026 22.919 1.00 38.89 232 PRO C N 1
ATOM 8727 C CA . PRO C 1 232 ? -2.135 -0.712 23.388 1.00 38.69 232 PRO C CA 1
ATOM 8728 C C . PRO C 1 232 ? -2.840 0.115 22.316 1.00 43.95 232 PRO C C 1
ATOM 8729 O O . PRO C 1 232 ? -2.637 -0.101 21.117 1.00 44.71 232 PRO C O 1
ATOM 8733 N N . GLY C 1 233 ? -3.684 1.032 22.768 1.00 39.67 233 GLY C N 1
ATOM 8734 C CA . GLY C 1 233 ? -4.445 1.907 21.894 1.00 39.04 233 GLY C CA 1
ATOM 8735 C C . GLY C 1 233 ? -5.915 1.943 22.239 1.00 43.44 233 GLY C C 1
ATOM 8736 O O . GLY C 1 233 ? -6.271 1.770 23.410 1.00 43.43 233 GLY C O 1
ATOM 8737 N N . PRO C 1 234 ? -6.790 2.134 21.223 1.00 40.84 234 PRO C N 1
ATOM 8738 C CA . PRO C 1 234 ? -8.240 2.212 21.493 1.00 41.88 234 PRO C CA 1
ATOM 8739 C C . PRO C 1 234 ? -8.875 0.956 22.094 1.00 48.54 234 PRO C C 1
ATOM 8740 O O . PRO C 1 234 ? -9.959 1.048 22.683 1.00 49.17 234 PRO C O 1
ATOM 8744 N N . MET C 1 235 ? -8.204 -0.207 21.967 1.00 45.35 235 MET C N 1
ATOM 8745 C CA . MET C 1 235 ? -8.688 -1.453 22.561 1.00 44.32 235 MET C CA 1
ATOM 8746 C C . MET C 1 235 ? -8.546 -1.379 24.071 1.00 48.46 235 MET C C 1
ATOM 8747 O O . MET C 1 235 ? -9.416 -1.861 24.786 1.00 48.33 235 MET C O 1
ATOM 8752 N N . ARG C 1 236 ? -7.468 -0.748 24.554 1.00 45.80 236 ARG C N 1
ATOM 8753 C CA . ARG C 1 236 ? -7.204 -0.575 25.985 1.00 45.32 236 ARG C CA 1
ATOM 8754 C C . ARG C 1 236 ? -8.097 0.507 26.591 1.00 49.60 236 ARG C C 1
ATOM 8755 O O . ARG C 1 236 ? -8.496 0.398 27.748 1.00 48.32 236 ARG C O 1
ATOM 8763 N N . GLN C 1 237 ? -8.424 1.539 25.799 1.00 48.10 237 GLN C N 1
ATOM 8764 C CA . GLN C 1 237 ? -9.316 2.632 26.195 1.00 48.67 237 GLN C CA 1
ATOM 8765 C C . GLN C 1 237 ? -10.752 2.099 26.321 1.00 55.36 237 GLN C C 1
ATOM 8766 O O . GLN C 1 237 ? -11.481 2.518 27.217 1.00 55.23 237 GLN C O 1
ATOM 8772 N N . LEU C 1 238 ? -11.135 1.145 25.438 1.00 53.70 238 LEU C N 1
ATOM 8773 C CA . LEU C 1 238 ? -12.439 0.476 25.436 1.00 54.25 238 LEU C CA 1
ATOM 8774 C C . LEU C 1 238 ? -12.584 -0.453 26.645 1.00 60.22 238 LEU C C 1
ATOM 8775 O O . LEU C 1 238 ? -13.705 -0.729 27.053 1.00 61.50 238 LEU C O 1
ATOM 8780 N N . CYS C 1 239 ? -11.460 -0.902 27.233 1.00 57.33 239 CYS C N 1
ATOM 8781 C CA . CYS C 1 239 ? -11.426 -1.727 28.447 1.00 57.84 239 CYS C CA 1
ATOM 8782 C C . CYS C 1 239 ? -11.692 -0.843 29.671 1.00 63.27 239 CYS C C 1
ATOM 8783 O O . CYS C 1 239 ? -12.359 -1.285 30.608 1.00 64.23 239 CYS C O 1
ATOM 8786 N N . LYS C 1 240 ? -11.144 0.391 29.673 1.00 59.22 240 LYS C N 1
ATOM 8787 C CA . LYS C 1 240 ? -11.307 1.370 30.753 1.00 59.14 240 LYS C CA 1
ATOM 8788 C C . LYS C 1 240 ? -12.750 1.866 30.835 1.00 64.11 240 LYS C C 1
ATOM 8789 O O . LYS C 1 240 ? -13.221 2.184 31.928 1.00 64.57 240 LYS C O 1
ATOM 8795 N N . LYS C 1 241 ? -13.439 1.955 29.679 1.00 60.34 241 LYS C N 1
ATOM 8796 C CA . LYS C 1 241 ? -14.824 2.421 29.600 1.00 59.77 241 LYS C CA 1
ATOM 8797 C C . LYS C 1 241 ? -15.870 1.318 29.815 1.00 63.72 241 LYS C C 1
ATOM 8798 O O . LYS C 1 241 ? -17.016 1.650 30.120 1.00 64.21 241 LYS C O 1
ATOM 8804 N N . PHE C 1 242 ? -15.478 0.024 29.674 1.00 58.80 242 PHE C N 1
ATOM 8805 C CA . PHE C 1 242 ? -16.327 -1.179 29.725 1.00 58.27 242 PHE C CA 1
ATOM 8806 C C . PHE C 1 242 ? -17.458 -1.211 30.789 1.00 63.77 242 PHE C C 1
ATOM 8807 O O . PHE C 1 242 ? -18.533 -1.731 30.493 1.00 62.46 242 PHE C O 1
ATOM 8815 N N . GLU C 1 243 ? -17.233 -0.679 31.992 1.00 62.84 243 GLU C N 1
ATOM 8816 C CA . GLU C 1 243 ? -18.268 -0.673 33.035 1.00 63.55 243 GLU C CA 1
ATOM 8817 C C . GLU C 1 243 ? -19.412 0.349 32.758 1.00 67.48 243 GLU C C 1
ATOM 8818 O O . GLU C 1 243 ? -20.502 0.213 33.322 1.00 66.55 243 GLU C O 1
ATOM 8824 N N . TYR C 1 244 ? -19.160 1.346 31.884 1.00 64.45 244 TYR C N 1
ATOM 8825 C CA . TYR C 1 244 ? -20.132 2.376 31.488 1.00 64.68 244 TYR C CA 1
ATOM 8826 C C . TYR C 1 244 ? -20.965 1.934 30.278 1.00 68.85 244 TYR C C 1
ATOM 8827 O O . TYR C 1 244 ? -22.087 2.406 30.089 1.00 69.11 244 TYR C O 1
ATOM 8836 N N . LEU C 1 245 ? -20.420 0.995 29.493 1.00 64.49 245 LEU C N 1
ATOM 8837 C CA . LEU C 1 245 ? -21.016 0.408 28.293 1.00 63.48 245 LEU C CA 1
ATOM 8838 C C . LEU C 1 245 ? -22.294 -0.347 28.607 1.00 66.17 245 LEU C C 1
ATOM 8839 O O . LEU C 1 245 ? -22.374 -1.000 29.649 1.00 65.97 245 LEU C O 1
ATOM 8844 N N . ASN C 1 246 ? -23.283 -0.289 27.688 1.00 61.53 246 ASN C N 1
ATOM 8845 C CA . ASN C 1 246 ? -24.534 -1.046 27.829 1.00 60.34 246 ASN C CA 1
ATOM 8846 C C . ASN C 1 246 ? -24.278 -2.472 27.317 1.00 61.84 246 ASN C C 1
ATOM 8847 O O . ASN C 1 246 ? -23.211 -2.723 26.771 1.00 61.07 246 ASN C O 1
ATOM 8852 N N . ASP C 1 247 ? -25.240 -3.390 27.473 1.00 57.87 247 ASP C N 1
ATOM 8853 C CA . ASP C 1 247 ? -25.098 -4.795 27.072 1.00 57.20 247 ASP C CA 1
ATOM 8854 C C . ASP C 1 247 ? -24.781 -5.007 25.578 1.00 61.79 247 ASP C C 1
ATOM 8855 O O . ASP C 1 247 ? -24.025 -5.927 25.255 1.00 62.81 247 ASP C O 1
ATOM 8860 N N . GLN C 1 248 ? -25.328 -4.163 24.678 1.00 56.57 248 GLN C N 1
ATOM 8861 C CA . GLN C 1 248 ? -25.066 -4.284 23.240 1.00 55.54 248 GLN C CA 1
ATOM 8862 C C . GLN C 1 248 ? -23.645 -3.841 22.934 1.00 56.73 248 GLN C C 1
ATOM 8863 O O . GLN C 1 248 ? -22.931 -4.525 22.193 1.00 55.83 248 GLN C O 1
ATOM 8869 N N . GLU C 1 249 ? -23.228 -2.721 23.555 1.00 51.88 249 GLU C N 1
ATOM 8870 C CA . GLU C 1 249 ? -21.899 -2.130 23.435 1.00 51.25 249 GLU C CA 1
ATOM 8871 C C . GLU C 1 249 ? -20.839 -3.065 24.013 1.00 54.78 249 GLU C C 1
ATOM 8872 O O . GLU C 1 249 ? -19.808 -3.268 23.375 1.00 54.76 249 GLU C O 1
ATOM 8878 N N . LYS C 1 250 ? -21.117 -3.662 25.201 1.00 50.49 250 LYS C N 1
ATOM 8879 C CA . LYS C 1 250 ? -20.254 -4.621 25.899 1.00 49.44 250 LYS C CA 1
ATOM 8880 C C . LYS C 1 250 ? -19.932 -5.810 24.999 1.00 53.38 250 LYS C C 1
ATOM 8881 O O . LYS C 1 250 ? -18.765 -6.170 24.878 1.00 53.74 250 LYS C O 1
ATOM 8887 N N . GLN C 1 251 ? -20.961 -6.403 24.355 1.00 48.99 251 GLN C N 1
ATOM 8888 C CA . GLN C 1 251 ? -20.814 -7.558 23.465 1.00 48.26 251 GLN C CA 1
ATOM 8889 C C . GLN C 1 251 ? -20.005 -7.235 22.221 1.00 51.77 251 GLN C C 1
ATOM 8890 O O . GLN C 1 251 ? -19.151 -8.037 21.836 1.00 51.82 251 GLN C O 1
ATOM 8896 N N . LEU C 1 252 ? -20.248 -6.053 21.612 1.00 47.14 252 LEU C N 1
ATOM 8897 C CA . LEU C 1 252 ? -19.512 -5.584 20.433 1.00 46.05 252 LEU C CA 1
ATOM 8898 C C . LEU C 1 252 ? -18.048 -5.287 20.788 1.00 47.93 252 LEU C C 1
ATOM 8899 O O . LEU C 1 252 ? -17.156 -5.669 20.033 1.00 45.70 252 LEU C O 1
ATOM 8904 N N . ALA C 1 253 ? -17.812 -4.662 21.962 1.00 45.72 253 ALA C N 1
ATOM 8905 C CA . ALA C 1 253 ? -16.484 -4.360 22.515 1.00 45.97 253 ALA C CA 1
ATOM 8906 C C . ALA C 1 253 ? -15.599 -5.615 22.585 1.00 50.70 253 ALA C C 1
ATOM 8907 O O . ALA C 1 253 ? -14.526 -5.621 21.996 1.00 50.96 253 ALA C O 1
ATOM 8909 N N . LEU C 1 254 ? -16.076 -6.678 23.273 1.00 46.55 254 LEU C N 1
ATOM 8910 C CA . LEU C 1 254 ? -15.383 -7.955 23.447 1.00 45.83 254 LEU C CA 1
ATOM 8911 C C . LEU C 1 254 ? -15.085 -8.653 22.118 1.00 49.29 254 LEU C C 1
ATOM 8912 O O . LEU C 1 254 ? -13.953 -9.098 21.922 1.00 48.98 254 LEU C O 1
ATOM 8917 N N . ASN C 1 255 ? -16.087 -8.735 21.211 1.00 45.33 255 ASN C N 1
ATOM 8918 C CA . ASN C 1 255 ? -15.963 -9.347 19.875 1.00 44.77 255 ASN C CA 1
ATOM 8919 C C . ASN C 1 255 ? -14.969 -8.620 18.979 1.00 47.50 255 ASN C C 1
ATOM 8920 O O . ASN C 1 255 ? -14.210 -9.280 18.269 1.00 47.46 255 ASN C O 1
ATOM 8925 N N . LEU C 1 256 ? -14.981 -7.270 19.005 1.00 42.51 256 LEU C N 1
ATOM 8926 C CA . LEU C 1 256 ? -14.079 -6.433 18.211 1.00 41.92 256 LEU C CA 1
ATOM 8927 C C . LEU C 1 256 ? -12.644 -6.547 18.715 1.00 46.05 256 LEU C C 1
ATOM 8928 O O . LEU C 1 256 ? -11.725 -6.637 17.902 1.00 46.26 256 LEU C O 1
ATOM 8933 N N . MET C 1 257 ? -12.457 -6.554 20.051 1.00 41.46 257 MET C N 1
ATOM 8934 C CA . MET C 1 257 ? -11.141 -6.638 20.671 1.00 41.34 257 MET C CA 1
ATOM 8935 C C . MET C 1 257 ? -10.508 -7.973 20.391 1.00 44.57 257 MET C C 1
ATOM 8936 O O . MET C 1 257 ? -9.286 -8.060 20.225 1.00 45.09 257 MET C O 1
ATOM 8941 N N . LEU C 1 258 ? -11.351 -9.002 20.283 1.00 39.62 258 LEU C N 1
ATOM 8942 C CA . LEU C 1 258 ? -10.945 -10.362 19.971 1.00 39.29 258 LEU C CA 1
ATOM 8943 C C . LEU C 1 258 ? -10.544 -10.443 18.486 1.00 42.84 258 LEU C C 1
ATOM 8944 O O . LEU C 1 258 ? -9.393 -10.766 18.195 1.00 42.92 258 LEU C O 1
ATOM 8949 N N . ASP C 1 259 ? -11.452 -10.049 17.568 1.00 38.34 259 ASP C N 1
ATOM 8950 C CA . ASP C 1 259 ? -11.189 -9.977 16.130 1.00 38.28 259 ASP C CA 1
ATOM 8951 C C . ASP C 1 259 ? -9.895 -9.197 15.809 1.00 40.88 259 ASP C C 1
ATOM 8952 O O . ASP C 1 259 ? -9.082 -9.671 15.015 1.00 41.69 259 ASP C O 1
ATOM 8957 N N . ALA C 1 260 ? -9.712 -8.022 16.439 1.00 33.91 260 ALA C N 1
ATOM 8958 C CA . ALA C 1 260 ? -8.540 -7.165 16.273 1.00 32.36 260 ALA C CA 1
ATOM 8959 C C . ALA C 1 260 ? -7.228 -7.831 16.703 1.00 35.90 260 ALA C C 1
ATOM 8960 O O . ALA C 1 260 ? -6.219 -7.635 16.032 1.00 35.39 260 ALA C O 1
ATOM 8962 N N . SER C 1 261 ? -7.254 -8.638 17.802 1.00 32.63 261 SER C N 1
ATOM 8963 C CA . SER C 1 261 ? -6.103 -9.348 18.377 1.00 31.42 261 SER C CA 1
ATOM 8964 C C . SER C 1 261 ? -5.568 -10.452 17.475 1.00 36.41 261 SER C C 1
ATOM 8965 O O . SER C 1 261 ? -4.459 -10.944 17.696 1.00 36.44 261 SER C O 1
ATOM 8968 N N . LEU C 1 262 ? -6.339 -10.812 16.436 1.00 33.91 262 LEU C N 1
ATOM 8969 C CA . LEU C 1 262 ? -5.962 -11.790 15.423 1.00 34.38 262 LEU C CA 1
ATOM 8970 C C . LEU C 1 262 ? -4.852 -11.221 14.508 1.00 40.66 262 LEU C C 1
ATOM 8971 O O . LEU C 1 262 ? -4.153 -11.987 13.854 1.00 41.17 262 LEU C O 1
ATOM 8976 N N . ILE C 1 263 ? -4.669 -9.884 14.514 1.00 37.38 263 ILE C N 1
ATOM 8977 C CA . ILE C 1 263 ? -3.610 -9.162 13.813 1.00 37.51 263 ILE C CA 1
ATOM 8978 C C . ILE C 1 263 ? -2.773 -8.316 14.812 1.00 39.68 263 ILE C C 1
ATOM 8979 O O . ILE C 1 263 ? -1.547 -8.387 14.788 1.00 38.19 263 ILE C O 1
ATOM 8984 N N . LEU C 1 264 ? -3.441 -7.530 15.685 1.00 36.57 264 LEU C N 1
ATOM 8985 C CA . LEU C 1 264 ? -2.785 -6.691 16.699 1.00 36.37 264 LEU C CA 1
ATOM 8986 C C . LEU C 1 264 ? -2.562 -7.593 17.881 1.00 37.33 264 LEU C C 1
ATOM 8987 O O . LEU C 1 264 ? -3.314 -7.570 18.853 1.00 37.20 264 LEU C O 1
ATOM 8992 N N . LYS C 1 265 ? -1.524 -8.414 17.753 1.00 32.69 265 LYS C N 1
ATOM 8993 C CA . LYS C 1 265 ? -1.124 -9.497 18.640 1.00 32.23 265 LYS C CA 1
ATOM 8994 C C . LYS C 1 265 ? -0.986 -9.123 20.112 1.00 39.00 265 LYS C C 1
ATOM 8995 O O . LYS C 1 265 ? -0.324 -8.134 20.447 1.00 38.67 265 LYS C O 1
ATOM 9001 N N . PRO C 1 266 ? -1.634 -9.932 21.000 1.00 38.48 266 PRO C N 1
ATOM 9002 C CA . PRO C 1 266 ? -1.552 -9.667 22.443 1.00 38.47 266 PRO C CA 1
ATOM 9003 C C . PRO C 1 266 ? -0.319 -10.293 23.103 1.00 41.50 266 PRO C C 1
ATOM 9004 O O . PRO C 1 266 ? 0.421 -11.023 22.447 1.00 40.69 266 PRO C O 1
ATOM 9008 N N . GLN C 1 267 ? -0.131 -10.021 24.415 1.00 38.22 267 GLN C N 1
ATOM 9009 C CA . GLN C 1 267 ? 0.927 -10.561 25.272 1.00 37.50 267 GLN C CA 1
ATOM 9010 C C . GLN C 1 267 ? 0.401 -11.773 25.997 1.00 39.94 267 GLN C C 1
ATOM 9011 O O . GLN C 1 267 ? -0.593 -11.657 26.711 1.00 40.59 267 GLN C O 1
ATOM 9017 N N . VAL C 1 268 ? 1.103 -12.913 25.902 1.00 35.67 268 VAL C N 1
ATOM 9018 C CA . VAL C 1 268 ? 0.753 -14.169 26.595 1.00 34.51 268 VAL C CA 1
ATOM 9019 C C . VAL C 1 268 ? 2.079 -14.759 27.101 1.00 40.46 268 VAL C C 1
ATOM 9020 O O . VAL C 1 268 ? 3.048 -14.778 26.336 1.00 41.24 268 VAL C O 1
ATOM 9024 N N . THR C 1 269 ? 2.129 -15.224 28.381 1.00 37.07 269 THR C N 1
ATOM 9025 C CA . THR C 1 269 ? 3.313 -15.847 28.984 1.00 36.46 269 THR C CA 1
ATOM 9026 C C . THR C 1 269 ? 3.333 -17.321 28.636 1.00 39.80 269 THR C C 1
ATOM 9027 O O . THR C 1 269 ? 2.297 -17.983 28.662 1.00 39.64 269 THR C O 1
ATOM 9031 N N . HIS C 1 270 ? 4.522 -17.828 28.293 1.00 36.61 270 HIS C N 1
ATOM 9032 C CA . HIS C 1 270 ? 4.750 -19.217 27.911 1.00 35.48 270 HIS C CA 1
ATOM 9033 C C . HIS C 1 270 ? 5.895 -19.778 28.726 1.00 38.29 270 HIS C C 1
ATOM 9034 O O . HIS C 1 270 ? 6.906 -19.115 28.936 1.00 37.18 270 HIS C O 1
ATOM 9041 N N . LYS C 1 271 ? 5.724 -20.999 29.187 1.00 36.47 271 LYS C N 1
ATOM 9042 C CA . LYS C 1 271 ? 6.737 -21.756 29.922 1.00 36.44 271 LYS C CA 1
ATOM 9043 C C . LYS C 1 271 ? 6.695 -23.186 29.385 1.00 41.55 271 LYS C C 1
ATOM 9044 O O . LYS C 1 271 ? 5.712 -23.598 28.757 1.00 40.44 271 LYS C O 1
ATOM 9050 N N . MET C 1 272 ? 7.789 -23.904 29.526 1.00 40.01 272 MET C N 1
ATOM 9051 C CA . MET C 1 272 ? 7.804 -25.267 29.051 1.00 40.82 272 MET C CA 1
ATOM 9052 C C . MET C 1 272 ? 7.222 -26.116 30.174 1.00 41.04 272 MET C C 1
ATOM 9053 O O . MET C 1 272 ? 7.800 -26.177 31.258 1.00 39.03 272 MET C O 1
ATOM 9058 N N . ILE C 1 273 ? 5.973 -26.571 29.975 1.00 36.83 273 ILE C N 1
ATOM 9059 C CA . ILE C 1 273 ? 5.243 -27.360 30.958 1.00 35.89 273 ILE C CA 1
ATOM 9060 C C . ILE C 1 273 ? 5.242 -28.779 30.475 1.00 39.44 273 ILE C C 1
ATOM 9061 O O . ILE C 1 273 ? 4.545 -29.110 29.523 1.00 38.33 273 ILE C O 1
ATOM 9066 N N . MET C 1 274 ? 6.013 -29.615 31.168 1.00 35.37 274 MET C N 1
ATOM 9067 C CA . MET C 1 274 ? 6.242 -31.017 30.897 1.00 34.33 274 MET C CA 1
ATOM 9068 C C . MET C 1 274 ? 5.516 -31.887 31.958 1.00 35.66 274 MET C C 1
ATOM 9069 O O . MET C 1 274 ? 5.501 -31.500 33.124 1.00 35.62 274 MET C O 1
ATOM 9074 N N . PRO C 1 275 ? 4.948 -33.072 31.633 1.00 30.15 275 PRO C N 1
ATOM 9075 C CA . PRO C 1 275 ? 4.344 -33.902 32.700 1.00 30.51 275 PRO C CA 1
ATOM 9076 C C . PRO C 1 275 ? 5.355 -34.328 33.795 1.00 36.31 275 PRO C C 1
ATOM 9077 O O . PRO C 1 275 ? 6.554 -34.398 33.539 1.00 37.22 275 PRO C O 1
ATOM 9081 N N . TRP C 1 276 ? 4.877 -34.611 35.005 1.00 33.92 276 TRP C N 1
ATOM 9082 C CA . TRP C 1 276 ? 5.709 -35.011 36.150 1.00 34.82 276 TRP C CA 1
ATOM 9083 C C . TRP C 1 276 ? 6.629 -36.211 35.931 1.00 37.86 276 TRP C C 1
ATOM 9084 O O . TRP C 1 276 ? 7.725 -36.208 36.483 1.00 37.63 276 TRP C O 1
ATOM 9095 N N . SER C 1 277 ? 6.187 -37.230 35.156 1.00 33.97 277 SER C N 1
ATOM 9096 C CA . SER C 1 277 ? 6.968 -38.435 34.839 1.00 33.28 277 SER C CA 1
ATOM 9097 C C . SER C 1 277 ? 8.220 -38.076 34.052 1.00 38.56 277 SER C C 1
ATOM 9098 O O . SER C 1 277 ? 9.263 -38.696 34.262 1.00 38.77 277 SER C O 1
ATOM 9101 N N . MET C 1 278 ? 8.113 -37.056 33.174 1.00 35.61 278 MET C N 1
ATOM 9102 C CA . MET C 1 278 ? 9.200 -36.529 32.342 1.00 35.87 278 MET C CA 1
ATOM 9103 C C . MET C 1 278 ? 10.323 -35.939 33.183 1.00 42.34 278 MET C C 1
ATOM 9104 O O . MET C 1 278 ? 11.495 -36.246 32.947 1.00 42.52 278 MET C O 1
ATOM 9109 N N . TRP C 1 279 ? 9.970 -35.174 34.224 1.00 40.06 279 TRP C N 1
ATOM 9110 C CA . TRP C 1 279 ? 10.959 -34.629 35.154 1.00 40.14 279 TRP C CA 1
ATOM 9111 C C . TRP C 1 279 ? 11.642 -35.747 35.977 1.00 44.01 279 TRP C C 1
ATOM 9112 O O . TRP C 1 279 ? 12.784 -35.572 36.390 1.00 42.96 279 TRP C O 1
ATOM 9123 N N . LEU C 1 280 ? 10.940 -36.890 36.192 1.00 41.30 280 LEU C N 1
ATOM 9124 C CA . LEU C 1 280 ? 11.442 -38.082 36.893 1.00 41.35 280 LEU C CA 1
ATOM 9125 C C . LEU C 1 280 ? 12.468 -38.776 36.001 1.00 46.42 280 LEU C C 1
ATOM 9126 O O . LEU C 1 280 ? 13.496 -39.219 36.499 1.00 46.46 280 LEU C O 1
ATOM 9131 N N . ALA C 1 281 ? 12.211 -38.819 34.678 1.00 43.53 281 ALA C N 1
ATOM 9132 C CA . ALA C 1 281 ? 13.126 -39.375 33.688 1.00 43.09 281 ALA C CA 1
ATOM 9133 C C . ALA C 1 281 ? 14.424 -38.530 33.626 1.00 47.01 281 ALA C C 1
ATOM 9134 O O . ALA C 1 281 ? 15.474 -39.070 33.258 1.00 46.63 281 ALA C O 1
ATOM 9136 N N . VAL C 1 282 ? 14.343 -37.213 34.004 1.00 42.70 282 VAL C N 1
ATOM 9137 C CA . VAL C 1 282 ? 15.492 -36.290 34.098 1.00 41.98 282 VAL C CA 1
ATOM 9138 C C . VAL C 1 282 ? 16.270 -36.641 35.379 1.00 45.05 282 VAL C C 1
ATOM 9139 O O . VAL C 1 282 ? 17.480 -36.843 35.307 1.00 44.61 282 VAL C O 1
ATOM 9143 N N . LYS C 1 283 ? 15.571 -36.757 36.532 1.00 41.44 283 LYS C N 1
ATOM 9144 C CA . LYS C 1 283 ? 16.167 -37.150 37.809 1.00 41.24 283 LYS C CA 1
ATOM 9145 C C . LYS C 1 283 ? 16.961 -38.449 37.651 1.00 48.72 283 LYS C C 1
ATOM 9146 O O . LYS C 1 283 ? 18.178 -38.433 37.836 1.00 49.92 283 LYS C O 1
ATOM 9152 N N . LYS C 1 284 ? 16.289 -39.538 37.230 1.00 46.51 284 LYS C N 1
ATOM 9153 C CA . LYS C 1 284 ? 16.887 -40.843 36.971 1.00 46.71 284 LYS C CA 1
ATOM 9154 C C . LYS C 1 284 ? 18.072 -40.764 35.988 1.00 52.87 284 LYS C C 1
ATOM 9155 O O . LYS C 1 284 ? 19.116 -41.335 36.285 1.00 52.10 284 LYS C O 1
ATOM 9161 N N . TYR C 1 285 ? 17.935 -40.038 34.846 1.00 51.72 285 TYR C N 1
ATOM 9162 C CA . TYR C 1 285 ? 19.032 -39.919 33.876 1.00 52.85 285 TYR C CA 1
ATOM 9163 C C . TYR C 1 285 ? 20.243 -39.209 34.465 1.00 60.13 285 TYR C C 1
ATOM 9164 O O . TYR C 1 285 ? 21.375 -3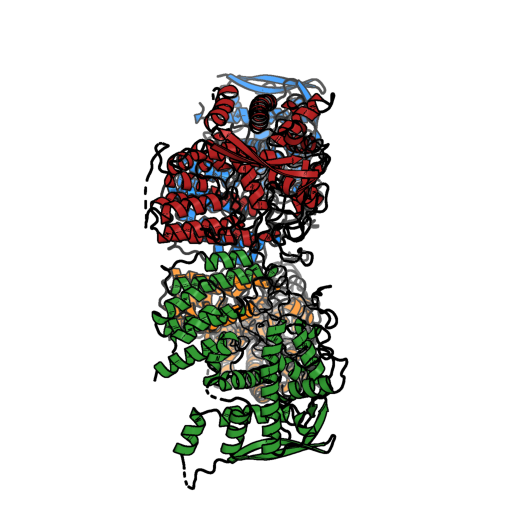9.630 34.213 1.00 60.17 285 TYR C O 1
ATOM 9173 N N . ALA C 1 286 ? 19.998 -38.117 35.215 1.00 58.83 286 ALA C N 1
ATOM 9174 C CA . ALA C 1 286 ? 21.022 -37.298 35.850 1.00 59.55 286 ALA C CA 1
ATOM 9175 C C . ALA C 1 286 ? 21.855 -38.090 36.836 1.00 67.35 286 ALA C C 1
ATOM 9176 O O . ALA C 1 286 ? 23.072 -37.913 36.842 1.00 68.14 286 ALA C O 1
ATOM 9178 N N . GLU C 1 287 ? 21.225 -38.981 37.647 1.00 65.89 287 GLU C N 1
ATOM 9179 C CA . GLU C 1 287 ? 21.963 -39.803 38.625 1.00 66.22 287 GLU C CA 1
ATOM 9180 C C . GLU C 1 287 ? 22.489 -41.131 38.027 1.00 72.80 287 GLU C C 1
ATOM 9181 O O . GLU C 1 287 ? 23.162 -41.890 38.725 1.00 72.25 287 GLU C O 1
ATOM 9187 N N . MET C 1 288 ? 22.249 -41.365 36.725 1.00 72.25 288 MET C N 1
ATOM 9188 C CA . MET C 1 288 ? 22.792 -42.521 36.023 1.00 73.59 288 MET C CA 1
ATOM 9189 C C . MET C 1 288 ? 24.157 -42.108 35.469 1.00 80.18 288 MET C C 1
ATOM 9190 O O . MET C 1 288 ? 25.177 -42.623 35.948 1.00 80.65 288 MET C O 1
ATOM 9195 N N . ASN C 1 289 ? 24.186 -41.116 34.539 1.00 76.77 289 ASN C N 1
ATOM 9196 C CA . ASN C 1 289 ? 25.428 -40.560 34.000 1.00 76.41 289 ASN C CA 1
ATOM 9197 C C . ASN C 1 289 ? 25.844 -39.406 34.899 1.00 80.31 289 ASN C C 1
ATOM 9198 O O . ASN C 1 289 ? 25.242 -38.329 34.854 1.00 79.88 289 ASN C O 1
ATOM 9203 N N . LYS C 1 290 ? 26.849 -39.650 35.752 1.00 76.75 290 LYS C N 1
ATOM 9204 C CA . LYS C 1 290 ? 27.348 -38.665 36.715 1.00 75.99 290 LYS C CA 1
ATOM 9205 C C . LYS C 1 290 ? 28.027 -37.461 36.046 1.00 78.23 290 LYS C C 1
ATOM 9206 O O . LYS C 1 290 ? 28.011 -36.361 36.609 1.00 78.40 290 LYS C O 1
ATOM 9212 N N . GLY C 1 291 ? 28.580 -37.671 34.852 1.00 72.69 291 GLY C N 1
ATOM 9213 C CA . GLY C 1 291 ? 29.229 -36.613 34.082 1.00 71.75 291 GLY C CA 1
ATOM 9214 C C . GLY C 1 291 ? 28.240 -35.646 33.462 1.00 73.33 291 GLY C C 1
ATOM 9215 O O . GLY C 1 291 ? 28.499 -34.441 33.405 1.00 72.69 291 GLY C O 1
ATOM 9216 N N . SER C 1 292 ? 27.089 -36.185 33.001 1.00 68.39 292 SER C N 1
ATOM 9217 C CA . SER C 1 292 ? 25.973 -35.463 32.379 1.00 67.06 292 SER C CA 1
ATOM 9218 C C . SER C 1 292 ? 25.350 -34.394 33.319 1.00 66.94 292 SER C C 1
ATOM 9219 O O . SER C 1 292 ? 25.445 -34.543 34.543 1.00 66.53 292 SER C O 1
ATOM 9222 N N . PRO C 1 293 ? 24.707 -33.325 32.772 1.00 60.38 293 PRO C N 1
ATOM 9223 C CA . PRO C 1 293 ? 24.120 -32.293 33.644 1.00 59.36 293 PRO C CA 1
ATOM 9224 C C . PRO C 1 293 ? 23.121 -32.837 34.651 1.00 61.37 293 PRO C C 1
ATOM 9225 O O . PRO C 1 293 ? 22.357 -33.753 34.348 1.00 62.46 293 PRO C O 1
ATOM 9229 N N . SER C 1 294 ? 23.135 -32.264 35.848 1.00 55.14 294 SER C N 1
ATOM 9230 C CA . SER C 1 294 ? 22.257 -32.656 36.936 1.00 54.01 294 SER C CA 1
ATOM 9231 C C . SER C 1 294 ? 20.827 -32.152 36.703 1.00 57.54 294 SER C C 1
ATOM 9232 O O . SER C 1 294 ? 20.549 -31.528 35.675 1.00 57.86 294 SER C O 1
ATOM 9235 N N . LEU C 1 295 ? 19.919 -32.442 37.659 1.00 52.90 295 LEU C N 1
ATOM 9236 C CA . LEU C 1 295 ? 18.533 -31.985 37.636 1.00 52.17 295 LEU C CA 1
ATOM 9237 C C . LEU C 1 295 ? 18.534 -30.456 37.813 1.00 54.94 295 LEU C C 1
ATOM 9238 O O . LEU C 1 295 ? 17.835 -29.760 37.077 1.00 54.73 295 LEU C O 1
ATOM 9243 N N . GLU C 1 296 ? 19.360 -29.944 38.754 1.00 49.83 296 GLU C N 1
ATOM 9244 C CA . GLU C 1 296 ? 19.509 -28.520 39.041 1.00 49.03 296 GLU C CA 1
ATOM 9245 C C . GLU C 1 296 ? 20.033 -27.787 37.806 1.00 53.05 296 GLU C C 1
ATOM 9246 O O . GLU C 1 296 ? 19.599 -26.667 37.545 1.00 53.52 296 GLU C O 1
ATOM 9252 N N . ASP C 1 297 ? 20.912 -28.439 37.022 1.00 48.89 297 ASP C N 1
ATOM 9253 C CA . ASP C 1 297 ? 21.471 -27.885 35.789 1.00 49.24 297 ASP C CA 1
ATOM 9254 C C . ASP C 1 297 ? 20.409 -27.764 34.701 1.00 54.85 297 ASP C C 1
ATOM 9255 O O . ASP C 1 297 ? 20.524 -26.899 33.831 1.00 55.03 297 ASP C O 1
ATOM 9260 N N . LEU C 1 298 ? 19.379 -28.631 34.752 1.00 51.96 298 LEU C N 1
ATOM 9261 C CA . LEU C 1 298 ? 18.286 -28.660 33.780 1.00 51.99 298 LEU C CA 1
ATOM 9262 C C . LEU C 1 298 ? 16.915 -28.224 34.375 1.00 53.78 298 LEU C C 1
ATOM 9263 O O . LEU C 1 298 ? 15.883 -28.412 33.730 1.00 53.31 298 LEU C O 1
ATOM 9268 N N . ALA C 1 299 ? 16.913 -27.627 35.585 1.00 48.23 299 ALA C N 1
ATOM 9269 C CA . ALA C 1 299 ? 15.701 -27.164 36.268 1.00 47.10 299 ALA C CA 1
ATOM 9270 C C . ALA C 1 299 ? 15.260 -25.780 35.744 1.00 48.56 299 ALA C C 1
ATOM 9271 O O . ALA C 1 299 ? 15.349 -24.761 36.445 1.00 48.03 299 ALA C O 1
ATOM 9273 N N . ALA C 1 300 ? 14.816 -25.755 34.475 1.00 43.02 300 ALA C N 1
ATOM 9274 C CA . ALA C 1 300 ? 14.378 -24.538 33.803 1.00 41.71 300 ALA C CA 1
ATOM 9275 C C . ALA C 1 300 ? 13.089 -24.738 33.004 1.00 44.83 300 ALA C C 1
ATOM 9276 O O . ALA C 1 300 ? 12.867 -25.807 32.426 1.00 44.16 300 ALA C O 1
ATOM 9278 N N . TYR C 1 301 ? 12.248 -23.690 32.977 1.00 40.40 301 TYR C N 1
ATOM 9279 C CA . TYR C 1 301 ? 10.991 -23.657 32.246 1.00 39.68 301 TYR C CA 1
ATOM 9280 C C . TYR C 1 301 ? 11.097 -22.811 30.995 1.00 44.36 301 TYR C C 1
ATOM 9281 O O . TYR C 1 301 ? 10.172 -22.795 30.182 1.00 45.97 301 TYR C O 1
ATOM 9290 N N . SER C 1 302 ? 12.239 -22.141 30.816 1.00 39.00 302 SER C N 1
ATOM 9291 C CA . SER C 1 302 ? 12.530 -21.301 29.660 1.00 39.14 302 SER C CA 1
ATOM 9292 C C . SER C 1 302 ? 14.022 -21.419 29.299 1.00 43.40 302 SER C C 1
ATOM 9293 O O . SER C 1 302 ? 14.810 -21.939 30.097 1.00 43.04 302 SER C O 1
ATOM 9296 N N . GLY C 1 303 ? 14.379 -20.965 28.096 1.00 39.95 303 GLY C N 1
ATOM 9297 C CA . GLY C 1 303 ? 15.749 -21.002 27.581 1.00 39.87 303 GLY C CA 1
ATOM 9298 C C . GLY C 1 303 ? 16.215 -22.375 27.138 1.00 43.12 303 GLY C C 1
ATOM 9299 O O . GLY C 1 303 ? 15.443 -23.340 27.200 1.00 43.73 303 GLY C O 1
ATOM 9300 N N . VAL C 1 304 ? 17.500 -22.476 26.717 1.00 37.39 304 VAL C N 1
ATOM 9301 C CA . VAL C 1 304 ? 18.134 -23.719 26.238 1.00 36.26 304 VAL C CA 1
ATOM 9302 C C . VAL C 1 304 ? 18.045 -24.875 27.254 1.00 39.77 304 VAL C C 1
ATOM 9303 O O . VAL C 1 304 ? 17.851 -26.018 26.834 1.00 39.12 304 VAL C O 1
ATOM 9307 N N . ARG C 1 305 ? 18.171 -24.578 28.573 1.00 36.55 305 ARG C N 1
ATOM 9308 C CA . ARG C 1 305 ? 18.110 -25.576 29.653 1.00 36.81 305 ARG C CA 1
ATOM 9309 C C . ARG C 1 305 ? 16.733 -26.255 29.763 1.00 41.94 305 ARG C C 1
ATOM 9310 O O . ARG C 1 305 ? 16.647 -27.351 30.304 1.00 41.69 305 ARG C O 1
ATOM 9318 N N . ALA C 1 306 ? 15.676 -25.607 29.234 1.00 38.92 306 ALA C N 1
ATOM 9319 C CA . ALA C 1 306 ? 14.321 -26.141 29.198 1.00 39.25 306 ALA C CA 1
ATOM 9320 C C . ALA C 1 306 ? 14.269 -27.160 28.061 1.00 44.49 306 ALA C C 1
ATOM 9321 O O . ALA C 1 306 ? 13.737 -28.257 28.244 1.00 43.89 306 ALA C O 1
ATOM 9323 N N . PHE C 1 307 ? 14.863 -26.804 26.902 1.00 42.37 307 PHE C N 1
ATOM 9324 C CA . PHE C 1 307 ? 14.952 -27.654 25.718 1.00 42.76 307 PHE C CA 1
ATOM 9325 C C . PHE C 1 307 ? 15.839 -28.863 25.985 1.00 47.70 307 PHE C C 1
ATOM 9326 O O . PHE C 1 307 ? 15.534 -29.956 25.506 1.00 48.14 307 PHE C O 1
ATOM 9334 N N . MET C 1 308 ? 16.904 -28.672 26.787 1.00 44.13 308 MET C N 1
ATOM 9335 C CA . MET C 1 308 ? 17.835 -29.723 27.210 1.00 43.86 308 MET C CA 1
ATOM 9336 C C . MET C 1 308 ? 17.173 -30.649 28.209 1.00 46.97 308 MET C C 1
ATOM 9337 O O . MET C 1 308 ? 17.416 -31.848 28.154 1.00 47.56 308 MET C O 1
ATOM 9342 N N . ALA C 1 309 ? 16.346 -30.101 29.128 1.00 42.04 309 ALA C N 1
ATOM 9343 C CA . ALA C 1 309 ? 15.574 -30.882 30.099 1.00 41.54 309 ALA C CA 1
ATOM 9344 C C . ALA C 1 309 ? 14.557 -31.720 29.337 1.00 44.11 309 ALA C C 1
ATOM 9345 O O . ALA C 1 309 ? 14.307 -32.864 29.714 1.00 43.88 309 ALA C O 1
ATOM 9347 N N . PHE C 1 310 ? 13.993 -31.160 28.240 1.00 39.26 310 PHE C N 1
ATOM 9348 C CA . PHE C 1 310 ? 13.048 -31.886 27.409 1.00 38.15 310 PHE C CA 1
ATOM 9349 C C . PHE C 1 310 ? 13.740 -33.094 26.751 1.00 43.10 310 PHE C C 1
ATOM 9350 O O . PHE C 1 310 ? 13.287 -34.217 26.961 1.00 42.03 310 PHE C O 1
ATOM 9358 N N . ASN C 1 311 ? 14.848 -32.867 25.999 1.00 41.04 311 ASN C N 1
ATOM 9359 C CA . ASN C 1 311 ? 15.600 -33.933 25.317 1.00 41.41 311 ASN C CA 1
ATOM 9360 C C . ASN C 1 311 ? 16.146 -35.005 26.277 1.00 45.58 311 ASN C C 1
ATOM 9361 O O . ASN C 1 311 ? 16.314 -36.155 25.864 1.00 46.79 311 ASN C O 1
ATOM 9366 N N . THR C 1 312 ? 16.419 -34.625 27.542 1.00 40.42 312 THR C N 1
ATOM 9367 C CA . THR C 1 312 ? 16.897 -35.531 28.586 1.00 39.94 312 THR C CA 1
ATOM 9368 C C . THR C 1 312 ? 15.771 -36.424 29.078 1.00 44.07 312 THR C C 1
ATOM 9369 O O . THR C 1 312 ? 15.968 -37.630 29.199 1.00 43.90 312 THR C O 1
ATOM 9373 N N . ALA C 1 313 ? 14.598 -35.834 29.360 1.00 41.28 313 ALA C N 1
ATOM 9374 C CA . ALA C 1 313 ? 13.399 -36.561 29.786 1.00 42.02 313 ALA C CA 1
ATOM 9375 C C . ALA C 1 313 ? 13.062 -37.657 28.763 1.00 48.70 313 ALA C C 1
ATOM 9376 O O . ALA C 1 313 ? 12.610 -38.727 29.144 1.00 49.38 313 ALA C O 1
ATOM 9378 N N . CYS C 1 314 ? 13.354 -37.395 27.478 1.00 45.76 314 CYS C N 1
ATOM 9379 C CA . CYS C 1 314 ? 13.071 -38.236 26.324 1.00 45.42 314 CYS C CA 1
ATOM 9380 C C . CYS C 1 314 ? 13.842 -39.554 26.261 1.00 50.68 314 CYS C C 1
ATOM 9381 O O . CYS C 1 314 ? 13.348 -40.480 25.623 1.00 50.67 314 CYS C O 1
ATOM 9384 N N . TYR C 1 315 ? 15.022 -39.658 26.907 1.00 48.61 315 TYR C N 1
ATOM 9385 C CA . TYR C 1 315 ? 15.824 -40.892 26.931 1.00 48.91 315 TYR C CA 1
ATOM 9386 C C . TYR C 1 315 ? 15.058 -42.049 27.600 1.00 52.83 315 TYR C C 1
ATOM 9387 O O . TYR C 1 315 ? 14.916 -43.127 27.024 1.00 52.65 315 TYR C O 1
ATOM 9396 N N . MET C 1 316 ? 14.569 -41.800 28.818 1.00 49.99 316 MET C N 1
ATOM 9397 C CA . MET C 1 316 ? 13.894 -42.761 29.675 1.00 50.05 316 MET C CA 1
ATOM 9398 C C . MET C 1 316 ? 12.397 -42.790 29.555 1.00 52.29 316 MET C C 1
ATOM 9399 O O . MET C 1 316 ? 11.809 -43.823 29.876 1.00 52.83 316 MET C O 1
ATOM 9404 N N . SER C 1 317 ? 11.762 -41.664 29.155 1.00 46.81 317 SER C N 1
ATOM 9405 C CA . SER C 1 317 ? 10.305 -41.568 29.034 1.00 45.41 317 SER C CA 1
ATOM 9406 C C . SER C 1 317 ? 9.712 -42.528 27.999 1.00 48.21 317 SER C C 1
ATOM 9407 O O . SER C 1 317 ? 10.400 -42.963 27.068 1.00 47.99 317 SER C O 1
ATOM 9410 N N . LYS C 1 318 ? 8.440 -42.904 28.217 1.00 43.45 318 LYS C N 1
ATOM 9411 C CA . LYS C 1 318 ? 7.689 -43.841 27.381 1.00 42.62 318 LYS C CA 1
ATOM 9412 C C . LYS C 1 318 ? 6.254 -43.361 27.224 1.00 45.11 318 LYS C C 1
ATOM 9413 O O . LYS C 1 318 ? 5.738 -42.656 28.094 1.00 44.77 318 LYS C O 1
ATOM 9419 N N . PHE C 1 319 ? 5.611 -43.748 26.113 1.00 40.72 319 PHE C N 1
ATOM 9420 C CA . PHE C 1 319 ? 4.201 -43.491 25.846 1.00 40.57 319 PHE C CA 1
ATOM 9421 C C . PHE C 1 319 ? 3.561 -44.743 25.254 1.00 46.16 319 PHE C C 1
ATOM 9422 O O . PHE C 1 319 ? 4.257 -45.739 25.039 1.00 45.78 319 PHE C O 1
ATOM 9430 N N . THR C 1 320 ? 2.247 -44.723 25.028 1.00 44.07 320 THR C N 1
ATOM 9431 C CA . THR C 1 320 ? 1.576 -45.906 24.495 1.00 44.69 320 THR C CA 1
ATOM 9432 C C . THR C 1 320 ? 1.111 -45.722 23.070 1.00 50.00 320 THR C C 1
ATOM 9433 O O . THR C 1 320 ? 0.617 -44.644 22.702 1.00 50.23 320 THR C O 1
ATOM 9437 N N . ILE C 1 321 ? 1.220 -46.801 22.282 1.00 46.18 321 ILE C N 1
ATOM 9438 C CA . ILE C 1 321 ? 0.710 -46.841 20.918 1.00 46.05 321 ILE C CA 1
ATOM 9439 C C . ILE C 1 321 ? -0.438 -47.855 20.901 1.00 49.62 321 ILE C C 1
ATOM 9440 O O . ILE C 1 321 ? -0.253 -49.002 21.339 1.00 49.13 321 ILE C O 1
ATOM 9445 N N . GLY C 1 322 ? -1.609 -47.405 20.442 1.00 45.68 322 GLY C N 1
ATOM 9446 C CA . GLY C 1 322 ? -2.813 -48.228 20.375 1.00 45.47 322 GLY C CA 1
ATOM 9447 C C . GLY C 1 322 ? -3.523 -48.268 19.040 1.00 50.53 322 GLY C C 1
ATOM 9448 O O . GLY C 1 322 ? -3.043 -47.728 18.038 1.00 50.49 322 GLY C O 1
ATOM 9449 N N . LYS C 1 323 ? -4.678 -48.940 19.032 1.00 48.12 323 LYS C N 1
ATOM 9450 C CA . LYS C 1 323 ? -5.561 -49.087 17.881 1.00 48.38 323 LYS C CA 1
ATOM 9451 C C . LYS C 1 323 ? -6.695 -48.086 18.028 1.00 53.14 323 LYS C C 1
ATOM 9452 O O . LYS C 1 323 ? -7.492 -48.176 18.961 1.00 54.06 323 LYS C O 1
ATOM 9458 N N . GLY C 1 324 ? -6.704 -47.100 17.145 1.00 49.67 324 GLY C N 1
ATOM 9459 C CA . GLY C 1 324 ? -7.656 -45.998 17.160 1.00 49.28 324 GLY C CA 1
ATOM 9460 C C . GLY C 1 324 ? -6.952 -44.658 17.255 1.00 52.56 324 GLY C C 1
ATOM 9461 O O . GLY C 1 324 ? -5.993 -44.501 18.021 1.00 52.80 324 GLY C O 1
ATOM 9462 N N . ILE C 1 325 ? -7.403 -43.687 16.459 1.00 46.98 325 ILE C N 1
ATOM 9463 C CA . ILE C 1 325 ? -6.845 -42.333 16.473 1.00 46.02 325 ILE C CA 1
ATOM 9464 C C . ILE C 1 325 ? -7.983 -41.317 16.726 1.00 49.52 325 ILE C C 1
ATOM 9465 O O . ILE C 1 325 ? -9.121 -41.744 16.936 1.00 48.90 325 ILE C O 1
ATOM 9470 N N . VAL C 1 326 ? -7.695 -39.997 16.764 1.00 45.79 326 VAL C N 1
ATOM 9471 C CA . VAL C 1 326 ? -8.782 -39.039 16.976 1.00 45.95 326 VAL C CA 1
ATOM 9472 C C . VAL C 1 326 ? -9.572 -38.928 15.665 1.00 54.77 326 VAL C C 1
ATOM 9473 O O . VAL C 1 326 ? -8.979 -38.711 14.601 1.00 54.89 326 VAL C O 1
ATOM 9477 N N . GLY C 1 327 ? -10.879 -39.170 15.758 1.00 53.31 327 GLY C N 1
ATOM 9478 C CA . GLY C 1 327 ? -11.789 -39.122 14.621 1.00 53.76 327 GLY C CA 1
ATOM 9479 C C . GLY C 1 327 ? -11.960 -40.431 13.871 1.00 58.84 327 GLY C C 1
ATOM 9480 O O . GLY C 1 327 ? -12.954 -40.586 13.152 1.00 59.54 327 GLY C O 1
ATOM 9481 N N . ASP C 1 328 ? -10.992 -41.383 14.025 1.00 54.49 328 ASP C N 1
ATOM 9482 C CA . ASP C 1 328 ? -10.995 -42.676 13.336 1.00 53.81 328 ASP C CA 1
ATOM 9483 C C . ASP C 1 328 ? -10.526 -43.835 14.227 1.00 56.47 328 ASP C C 1
ATOM 9484 O O . ASP C 1 328 ? -9.331 -44.118 14.291 1.00 55.81 328 ASP C O 1
ATOM 9489 N N . ALA C 1 329 ? -11.484 -44.541 14.862 1.00 53.38 329 ALA C N 1
ATOM 9490 C CA . ALA C 1 329 ? -11.252 -45.682 15.769 1.00 53.48 329 ALA C CA 1
ATOM 9491 C C . ALA C 1 329 ? -10.623 -46.939 15.116 1.00 57.15 329 ALA C C 1
ATOM 9492 O O . ALA C 1 329 ? -10.311 -47.907 15.830 1.00 56.71 329 ALA C O 1
ATOM 9494 N N . GLU C 1 330 ? -10.433 -46.910 13.775 1.00 53.02 330 GLU C N 1
ATOM 9495 C CA . GLU C 1 330 ? -9.878 -47.999 12.964 1.00 52.94 330 GLU C CA 1
ATOM 9496 C C . GLU C 1 330 ? -8.393 -47.866 12.661 1.00 55.91 330 GLU C C 1
ATOM 9497 O O . GLU C 1 330 ? -7.732 -48.882 12.449 1.00 55.66 330 GLU C O 1
ATOM 9503 N N . ILE C 1 331 ? -7.873 -46.626 12.606 1.00 51.67 331 ILE C N 1
ATOM 9504 C CA . ILE C 1 331 ? -6.481 -46.362 12.258 1.00 50.38 331 ILE C CA 1
ATOM 9505 C C . ILE C 1 331 ? -5.556 -46.555 13.477 1.00 52.84 331 ILE C C 1
ATOM 9506 O O . ILE C 1 331 ? -5.911 -46.216 14.599 1.00 52.07 331 ILE C O 1
ATOM 9511 N N . MET C 1 332 ? -4.391 -47.166 13.228 1.00 49.21 332 MET C N 1
ATOM 9512 C CA . MET C 1 332 ? -3.334 -47.450 14.185 1.00 49.80 332 MET C CA 1
ATOM 9513 C C . MET C 1 332 ? -2.497 -46.163 14.458 1.00 53.86 332 MET C C 1
ATOM 9514 O O . MET C 1 332 ? -2.023 -45.521 13.502 1.00 54.09 332 MET C O 1
ATOM 9519 N N . GLU C 1 333 ? -2.293 -45.820 15.762 1.00 47.54 333 GLU C N 1
ATOM 9520 C CA . GLU C 1 333 ? -1.493 -44.667 16.183 1.00 45.39 333 GLU C CA 1
ATOM 9521 C C . GLU C 1 333 ? -0.069 -44.809 15.693 1.00 47.63 333 GLU C C 1
ATOM 9522 O O . GLU C 1 333 ? 0.479 -45.915 15.716 1.00 47.11 333 GLU C O 1
ATOM 9528 N N . ASN C 1 334 ? 0.527 -43.685 15.242 1.00 42.92 334 ASN C N 1
ATOM 9529 C CA . ASN C 1 334 ? 1.912 -43.624 14.781 1.00 41.60 334 ASN C CA 1
ATOM 9530 C C . ASN C 1 334 ? 2.786 -42.996 15.870 1.00 43.05 334 ASN C C 1
ATOM 9531 O O . ASN C 1 334 ? 2.364 -42.047 16.532 1.00 42.39 334 ASN C O 1
ATOM 9536 N N . GLY C 1 335 ? 3.972 -43.571 16.055 1.00 39.04 335 GLY C N 1
ATOM 9537 C CA . GLY C 1 335 ? 4.966 -43.168 17.040 1.00 38.58 335 GLY C CA 1
ATOM 9538 C C . GLY C 1 335 ? 5.531 -41.784 16.809 1.00 44.28 335 GLY C C 1
ATOM 9539 O O . GLY C 1 335 ? 5.623 -40.992 17.750 1.00 43.29 335 GLY C O 1
ATOM 9540 N N . ASN C 1 336 ? 5.921 -41.483 15.553 1.00 43.40 336 ASN C N 1
ATOM 9541 C CA . ASN C 1 336 ? 6.466 -40.173 15.178 1.00 43.86 336 ASN C CA 1
ATOM 9542 C C . ASN C 1 336 ? 5.404 -39.075 15.216 1.00 48.63 336 ASN C C 1
ATOM 9543 O O . ASN C 1 336 ? 5.702 -37.927 15.550 1.00 50.04 336 ASN C O 1
ATOM 9548 N N . ASP C 1 337 ? 4.154 -39.452 14.955 1.00 44.11 337 ASP C N 1
ATOM 9549 C CA . ASP C 1 337 ? 3.019 -38.542 15.016 1.00 43.38 337 ASP C CA 1
ATOM 9550 C C . ASP C 1 337 ? 2.695 -38.184 16.471 1.00 44.14 337 ASP C C 1
ATOM 9551 O O . ASP C 1 337 ? 2.449 -37.010 16.763 1.00 42.78 337 ASP C O 1
ATOM 9556 N N . LYS C 1 338 ? 2.726 -39.195 17.385 1.00 39.45 338 LYS C N 1
ATOM 9557 C CA . LYS C 1 338 ? 2.488 -39.016 18.825 1.00 38.46 338 LYS C CA 1
ATOM 9558 C C . LYS C 1 338 ? 3.641 -38.266 19.506 1.00 42.09 338 LYS C C 1
ATOM 9559 O O . LYS C 1 338 ? 3.405 -37.545 20.481 1.00 41.86 338 LYS C O 1
ATOM 9565 N N . MET C 1 339 ? 4.885 -38.441 19.008 1.00 38.66 339 MET C N 1
ATOM 9566 C CA . MET C 1 339 ? 6.052 -37.766 19.573 1.00 38.65 339 MET C CA 1
ATOM 9567 C C . MET C 1 339 ? 5.955 -36.270 19.249 1.00 43.02 339 MET C C 1
ATOM 9568 O O . MET C 1 339 ? 6.243 -35.443 20.124 1.00 43.34 339 MET C O 1
ATOM 9573 N N . GLN C 1 340 ? 5.470 -35.926 18.020 1.00 37.69 340 GLN C N 1
ATOM 9574 C CA . GLN C 1 340 ? 5.258 -34.536 17.600 1.00 36.33 340 GLN C CA 1
ATOM 9575 C C . GLN C 1 340 ? 4.258 -33.831 18.511 1.00 37.61 340 GLN C C 1
ATOM 9576 O O . GLN C 1 340 ? 4.525 -32.721 18.968 1.00 35.33 340 GLN C O 1
ATOM 9582 N N . ILE C 1 341 ? 3.122 -34.488 18.798 1.00 35.36 341 ILE C N 1
ATOM 9583 C CA . ILE C 1 341 ? 2.101 -33.905 19.664 1.00 35.25 341 ILE C CA 1
ATOM 9584 C C . ILE C 1 341 ? 2.659 -33.711 21.089 1.00 38.66 341 ILE C C 1
ATOM 9585 O O . ILE C 1 341 ? 2.446 -32.634 21.653 1.00 39.66 341 ILE C O 1
ATOM 9590 N N . LEU C 1 342 ? 3.434 -34.688 21.622 1.00 33.32 342 LEU C N 1
ATOM 9591 C CA . LEU C 1 342 ? 4.039 -34.582 22.953 1.00 32.45 342 LEU C CA 1
ATOM 9592 C C . LEU C 1 342 ? 4.918 -33.305 23.070 1.00 36.98 342 LEU C C 1
ATOM 9593 O O . LEU C 1 342 ? 4.656 -32.468 23.933 1.00 36.16 342 LEU C O 1
ATOM 9598 N N . ALA C 1 343 ? 5.870 -33.114 22.146 1.00 34.62 343 ALA C N 1
ATOM 9599 C CA . ALA C 1 343 ? 6.711 -31.918 22.073 1.00 34.60 343 ALA C CA 1
ATOM 9600 C C . ALA C 1 343 ? 5.886 -30.614 21.948 1.00 39.82 343 ALA C C 1
ATOM 9601 O O . ALA C 1 343 ? 6.225 -29.604 22.572 1.00 41.26 343 ALA C O 1
ATOM 9603 N N . MET C 1 344 ? 4.802 -30.646 21.165 1.00 35.88 344 MET C N 1
ATOM 9604 C CA . MET C 1 344 ? 3.910 -29.497 20.965 1.00 34.73 344 MET C CA 1
ATOM 9605 C C . MET C 1 344 ? 3.150 -29.143 22.219 1.00 40.79 344 MET C C 1
ATOM 9606 O O . MET C 1 344 ? 3.058 -27.966 22.544 1.00 41.54 344 MET C O 1
ATOM 9611 N N . ALA C 1 345 ? 2.640 -30.154 22.943 1.00 37.84 345 ALA C N 1
ATOM 9612 C CA . ALA C 1 345 ? 1.895 -29.990 24.192 1.00 37.48 345 ALA C CA 1
ATOM 9613 C C . ALA C 1 345 ? 2.790 -29.455 25.308 1.00 41.79 345 ALA C C 1
ATOM 9614 O O . ALA C 1 345 ? 2.338 -28.652 26.115 1.00 42.15 345 ALA C O 1
ATOM 9616 N N . CYS C 1 346 ? 4.063 -29.895 25.353 1.00 39.24 346 CYS C N 1
ATOM 9617 C CA . CYS C 1 346 ? 5.040 -29.478 26.367 1.00 38.59 346 CYS C CA 1
ATOM 9618 C C . CYS C 1 346 ? 5.496 -28.035 26.194 1.00 40.48 346 CYS C C 1
ATOM 9619 O O . CYS C 1 346 ? 5.973 -27.424 27.147 1.00 40.35 346 CYS C O 1
ATOM 9622 N N . PHE C 1 347 ? 5.338 -27.492 24.987 1.00 36.63 347 PHE C N 1
ATOM 9623 C CA . PHE C 1 347 ? 5.734 -26.125 24.648 1.00 35.61 347 PHE C CA 1
ATOM 9624 C C . PHE C 1 347 ? 4.544 -25.217 24.267 1.00 38.60 347 PHE C C 1
ATOM 9625 O O . PHE C 1 347 ? 4.730 -24.011 24.090 1.00 38.75 347 PHE C O 1
ATOM 9633 N N . GLY C 1 348 ? 3.335 -25.797 24.215 1.00 34.56 348 GLY C N 1
ATOM 9634 C CA . GLY C 1 348 ? 2.079 -25.124 23.863 1.00 33.60 348 GLY C CA 1
ATOM 9635 C C . GLY C 1 348 ? 2.108 -24.568 22.452 1.00 34.91 348 GLY C C 1
ATOM 9636 O O . GLY C 1 348 ? 1.785 -23.393 22.246 1.00 33.81 348 GLY C O 1
ATOM 9637 N N . LEU C 1 349 ? 2.522 -25.412 21.476 1.00 29.96 349 LEU C N 1
ATOM 9638 C CA . LEU C 1 349 ? 2.772 -25.023 20.085 1.00 29.31 349 LEU C CA 1
ATOM 9639 C C . LEU C 1 349 ? 1.612 -25.154 19.115 1.00 37.35 349 LEU C C 1
ATOM 9640 O O . LEU C 1 349 ? 1.812 -24.881 17.924 1.00 38.11 349 LEU C O 1
ATOM 9645 N N . ALA C 1 350 ? 0.404 -25.529 19.598 1.00 35.01 350 ALA C N 1
ATOM 9646 C CA . ALA C 1 350 ? -0.761 -25.704 18.732 1.00 35.04 350 ALA C CA 1
ATOM 9647 C C . ALA C 1 350 ? -0.978 -24.556 17.746 1.00 39.10 350 ALA C C 1
ATOM 9648 O O . ALA C 1 350 ? -1.145 -24.805 16.548 1.00 38.07 350 ALA C O 1
ATOM 9650 N N . TYR C 1 351 ? -0.909 -23.305 18.248 1.00 35.24 351 TYR C N 1
ATOM 9651 C CA . TYR C 1 351 ? -1.210 -22.082 17.491 1.00 33.44 351 TYR C CA 1
ATOM 9652 C C . TYR C 1 351 ? 0.015 -21.411 16.895 1.00 38.12 351 TYR C C 1
ATOM 9653 O O . TYR C 1 351 ? -0.134 -20.469 16.126 1.00 36.99 351 TYR C O 1
ATOM 9662 N N . GLU C 1 352 ? 1.217 -21.915 17.225 1.00 36.16 352 GLU C N 1
ATOM 9663 C CA . GLU C 1 352 ? 2.494 -21.397 16.753 1.00 36.52 352 GLU C CA 1
ATOM 9664 C C . GLU C 1 352 ? 2.692 -21.720 15.272 1.00 45.04 352 GLU C C 1
ATOM 9665 O O . GLU C 1 352 ? 2.191 -22.733 14.773 1.00 46.86 352 GLU C O 1
ATOM 9671 N N . ASP C 1 353 ? 3.406 -20.830 14.577 1.00 42.72 353 ASP C N 1
ATOM 9672 C CA . ASP C 1 353 ? 3.797 -20.898 13.181 1.00 43.17 353 ASP C CA 1
ATOM 9673 C C . ASP C 1 353 ? 4.471 -22.243 12.938 1.00 50.36 353 ASP C C 1
ATOM 9674 O O . ASP C 1 353 ? 5.413 -22.599 13.648 1.00 51.54 353 ASP C O 1
ATOM 9679 N N . THR C 1 354 ? 3.930 -23.011 11.984 1.00 48.19 354 THR C N 1
ATOM 9680 C CA . THR C 1 354 ? 4.384 -24.350 11.591 1.00 48.18 354 THR C CA 1
ATOM 9681 C C . THR C 1 354 ? 5.863 -24.390 11.176 1.00 51.11 354 THR C C 1
ATOM 9682 O O . THR C 1 354 ? 6.583 -25.296 11.605 1.00 51.92 354 THR C O 1
ATOM 9686 N N . GLY C 1 355 ? 6.275 -23.420 10.356 1.00 45.66 355 GLY C N 1
ATOM 9687 C CA . GLY C 1 355 ? 7.623 -23.296 9.813 1.00 45.31 355 GLY C CA 1
ATOM 9688 C C . GLY C 1 355 ? 8.695 -23.065 10.854 1.00 49.87 355 GLY C C 1
ATOM 9689 O O . GLY C 1 355 ? 9.829 -23.522 10.675 1.00 50.33 355 GLY C O 1
ATOM 9690 N N . ILE C 1 356 ? 8.346 -22.333 11.942 1.00 45.99 356 ILE C N 1
ATOM 9691 C CA . ILE C 1 356 ? 9.237 -22.035 13.074 1.00 45.31 356 ILE C CA 1
ATOM 9692 C C . ILE C 1 356 ? 9.520 -23.378 13.761 1.00 48.81 356 ILE C C 1
ATOM 9693 O O . ILE C 1 356 ? 10.681 -23.792 13.817 1.00 48.22 356 ILE C O 1
ATOM 9698 N N . VAL C 1 357 ? 8.446 -24.086 14.191 1.00 45.17 357 VAL C N 1
ATOM 9699 C CA . VAL C 1 357 ? 8.474 -25.407 14.847 1.00 44.93 357 VAL C CA 1
ATOM 9700 C C . VAL C 1 357 ? 9.202 -26.443 13.989 1.00 48.81 357 VAL C C 1
ATOM 9701 O O . VAL C 1 357 ? 10.038 -27.178 14.520 1.00 48.52 357 VAL C O 1
ATOM 9705 N N . ALA C 1 358 ? 8.888 -26.494 12.671 1.00 45.60 358 ALA C N 1
ATOM 9706 C CA . ALA C 1 358 ? 9.501 -27.420 11.711 1.00 46.30 358 ALA C CA 1
ATOM 9707 C C . ALA C 1 358 ? 11.029 -27.349 11.715 1.00 54.31 358 ALA C C 1
ATOM 9708 O O . ALA C 1 358 ? 11.697 -28.381 11.668 1.00 54.64 358 ALA C O 1
ATOM 9710 N N . ALA C 1 359 ? 11.568 -26.125 11.809 1.00 52.75 359 ALA C N 1
ATOM 9711 C CA . ALA C 1 359 ? 12.998 -25.835 11.816 1.00 53.11 359 ALA C CA 1
ATOM 9712 C C . ALA C 1 359 ? 13.727 -26.280 13.094 1.00 56.54 359 ALA C C 1
ATOM 9713 O O . ALA C 1 359 ? 14.960 -26.340 13.098 1.00 57.50 359 ALA C O 1
ATOM 9715 N N . MET C 1 360 ? 12.984 -26.597 14.164 1.00 50.79 360 MET C N 1
ATOM 9716 C CA . MET C 1 360 ? 13.553 -26.950 15.459 1.00 49.09 360 MET C CA 1
ATOM 9717 C C . MET C 1 360 ? 13.523 -28.427 15.814 1.00 51.65 360 MET C C 1
ATOM 9718 O O . MET C 1 360 ? 14.136 -28.829 16.816 1.00 51.13 360 MET C O 1
ATOM 9723 N N . ILE C 1 361 ? 12.783 -29.233 15.049 1.00 46.73 361 ILE C N 1
ATOM 9724 C CA . ILE C 1 361 ? 12.620 -30.634 15.423 1.00 45.86 361 ILE C CA 1
ATOM 9725 C C . ILE C 1 361 ? 13.380 -31.599 14.488 1.00 51.76 361 ILE C C 1
ATOM 9726 O O . ILE C 1 361 ? 13.810 -31.215 13.392 1.00 51.28 361 ILE C O 1
ATOM 9731 N N . SER C 1 362 ? 13.575 -32.845 14.979 1.00 48.82 362 SER C N 1
ATOM 9732 C CA . SER C 1 362 ? 14.301 -33.924 14.317 1.00 49.55 362 SER C CA 1
ATOM 9733 C C . SER C 1 362 ? 13.444 -34.787 13.378 1.00 54.97 362 SER C C 1
ATOM 9734 O O . SER C 1 362 ? 13.951 -35.771 12.832 1.00 55.44 362 SER C O 1
ATOM 9737 N N . GLN C 1 363 ? 12.167 -34.418 13.169 1.00 51.26 363 GLN C N 1
ATOM 9738 C CA . GLN C 1 363 ? 11.272 -35.152 12.273 1.00 51.48 363 GLN C CA 1
ATOM 9739 C C . GLN C 1 363 ? 10.535 -34.203 11.342 1.00 55.71 363 GLN C C 1
ATOM 9740 O O . GLN C 1 363 ? 10.211 -33.103 11.788 1.00 55.49 363 GLN C O 1
ATOM 9746 N N . PRO C 1 364 ? 10.199 -34.598 10.079 1.00 52.05 364 PRO C N 1
ATOM 9747 C CA . PRO C 1 364 ? 9.410 -33.692 9.216 1.00 51.79 364 PRO C CA 1
ATOM 9748 C C . PRO C 1 364 ? 8.094 -33.281 9.887 1.00 54.15 364 PRO C C 1
ATOM 9749 O O . PRO C 1 364 ? 7.399 -34.124 10.455 1.00 54.00 364 PRO C O 1
ATOM 9753 N N . MET C 1 365 ? 7.803 -31.975 9.883 1.00 49.40 365 MET C N 1
ATOM 9754 C CA . MET C 1 365 ? 6.617 -31.391 10.507 1.00 48.47 365 MET C CA 1
ATOM 9755 C C . MET C 1 365 ? 5.369 -31.736 9.742 1.00 51.86 365 MET C C 1
ATOM 9756 O O . MET C 1 365 ? 5.325 -31.558 8.525 1.00 52.64 365 MET C O 1
ATOM 9761 N N . LYS C 1 366 ? 4.336 -32.180 10.470 1.00 46.74 366 LYS C N 1
ATOM 9762 C CA . LYS C 1 366 ? 3.032 -32.541 9.914 1.00 45.01 366 LYS C CA 1
ATOM 9763 C C . LYS C 1 366 ? 1.940 -31.623 10.443 1.00 46.62 366 LYS C C 1
ATOM 9764 O O . LYS C 1 366 ? 1.981 -31.195 11.609 1.00 46.25 366 LYS C O 1
ATOM 9770 N N . LYS C 1 367 ? 0.937 -31.355 9.588 1.00 40.22 367 LYS C N 1
ATOM 9771 C CA . LYS C 1 367 ? -0.248 -30.582 9.947 1.00 38.32 367 LYS C CA 1
ATOM 9772 C C . LYS C 1 367 ? -1.121 -31.456 10.838 1.00 41.86 367 LYS C C 1
ATOM 9773 O O . LYS C 1 367 ? -0.935 -32.679 10.881 1.00 41.43 367 LYS C O 1
ATOM 9779 N N . ARG C 1 368 ? -2.077 -30.852 11.533 1.00 37.42 368 ARG C N 1
ATOM 9780 C CA . ARG C 1 368 ? -2.911 -31.598 12.449 1.00 36.82 368 ARG C CA 1
ATOM 9781 C C . ARG C 1 368 ? -3.528 -32.878 11.880 1.00 41.87 368 ARG C C 1
ATOM 9782 O O . ARG C 1 368 ? -3.391 -33.927 12.509 1.00 41.60 368 ARG C O 1
ATOM 9790 N N . TYR C 1 369 ? -4.175 -32.815 10.719 1.00 38.88 369 TYR C N 1
ATOM 9791 C CA . TYR C 1 369 ? -4.923 -33.974 10.245 1.00 38.55 369 TYR C CA 1
ATOM 9792 C C . TYR C 1 369 ? -4.095 -34.977 9.405 1.00 44.28 369 TYR C C 1
ATOM 9793 O O . TYR C 1 369 ? -4.644 -35.968 8.927 1.00 44.50 369 TYR C O 1
ATOM 9802 N N . GLN C 1 370 ? -2.768 -34.803 9.370 1.00 40.87 370 GLN C N 1
ATOM 9803 C CA . GLN C 1 370 ? -1.852 -35.745 8.733 1.00 40.23 370 GLN C CA 1
ATOM 9804 C C . GLN C 1 370 ? -1.340 -36.702 9.821 1.00 45.08 370 GLN C C 1
ATOM 9805 O O . GLN C 1 370 ? -0.705 -37.715 9.509 1.00 46.39 370 GLN C O 1
ATOM 9811 N N . LEU C 1 371 ? -1.634 -36.379 11.099 1.00 39.88 371 LEU C N 1
ATOM 9812 C CA . LEU C 1 371 ? -1.199 -37.127 12.283 1.00 38.54 371 LEU C CA 1
ATOM 9813 C C . LEU C 1 371 ? -2.144 -38.257 12.675 1.00 43.47 371 LEU C C 1
ATOM 9814 O O . LEU C 1 371 ? -3.366 -38.077 12.660 1.00 43.30 371 LEU C O 1
ATOM 9819 N N . LYS C 1 372 ? -1.563 -39.413 13.075 1.00 40.35 372 LYS C N 1
ATOM 9820 C CA . LYS C 1 372 ? -2.286 -40.594 13.555 1.00 39.57 372 LYS C CA 1
ATOM 9821 C C . LYS C 1 372 ? -1.997 -40.719 15.047 1.00 43.25 372 LYS C C 1
ATOM 9822 O O . LYS C 1 372 ? -1.054 -41.403 15.459 1.00 42.51 372 LYS C O 1
ATOM 9828 N N . VAL C 1 373 ? -2.759 -39.965 15.852 1.00 39.76 373 VAL C N 1
ATOM 9829 C CA . VAL C 1 373 ? -2.632 -39.933 17.310 1.00 39.80 373 VAL C CA 1
ATOM 9830 C C . VAL C 1 373 ? -4.030 -39.931 17.902 1.00 45.32 373 VAL C C 1
ATOM 9831 O O . VAL C 1 373 ? -4.902 -39.211 17.406 1.00 45.74 373 VAL C O 1
ATOM 9835 N N . GLY C 1 374 ? -4.220 -40.711 18.961 1.00 41.86 374 GLY C N 1
ATOM 9836 C CA . GLY C 1 374 ? -5.490 -40.768 19.664 1.00 42.32 374 GLY C CA 1
ATOM 9837 C C . GLY C 1 374 ? -5.454 -39.914 20.911 1.00 47.62 374 GLY C C 1
ATOM 9838 O O . GLY C 1 374 ? -4.663 -38.967 20.990 1.00 49.00 374 GLY C O 1
ATOM 9839 N N . ASN C 1 375 ? -6.310 -40.250 21.894 1.00 43.59 375 ASN C N 1
ATOM 9840 C CA . ASN C 1 375 ? -6.365 -39.645 23.221 1.00 43.68 375 ASN C CA 1
ATOM 9841 C C . ASN C 1 375 ? -5.016 -39.920 23.875 1.00 49.27 375 ASN C C 1
ATOM 9842 O O . ASN C 1 375 ? -4.340 -40.892 23.502 1.00 51.43 375 ASN C O 1
ATOM 9847 N N . PHE C 1 376 ? -4.629 -39.126 24.875 1.00 43.27 376 PHE C N 1
ATOM 9848 C CA . PHE C 1 376 ? -3.385 -39.459 25.577 1.00 42.01 376 PHE C CA 1
ATOM 9849 C C . PHE C 1 376 ? -3.797 -40.190 26.864 1.00 46.39 376 PHE C C 1
ATOM 9850 O O . PHE C 1 376 ? -3.126 -40.085 27.898 1.00 47.01 376 PHE C O 1
ATOM 9858 N N . ASN C 1 377 ? -4.957 -40.911 26.773 1.00 42.60 377 ASN C N 1
ATOM 9859 C CA . ASN C 1 377 ? -5.629 -41.734 27.786 1.00 41.91 377 ASN C CA 1
ATOM 9860 C C . ASN C 1 377 ? -5.108 -43.164 27.704 1.00 47.01 377 ASN C C 1
ATOM 9861 O O . ASN C 1 377 ? -4.700 -43.580 26.615 1.00 45.85 377 ASN C O 1
ATOM 9866 N N . PRO C 1 378 ? -5.140 -43.949 28.822 1.00 45.40 378 PRO C N 1
ATOM 9867 C CA . PRO C 1 378 ? -4.619 -45.328 28.763 1.00 45.39 378 PRO C CA 1
ATOM 9868 C C . PRO C 1 378 ? -5.382 -46.235 27.807 1.00 48.53 378 PRO C C 1
ATOM 9869 O O . PRO C 1 378 ? -6.596 -46.353 27.944 1.00 49.84 378 PRO C O 1
ATOM 9873 N N . PRO C 1 379 ? -4.717 -46.871 26.819 1.00 43.61 379 PRO C N 1
ATOM 9874 C CA . PRO C 1 379 ? -5.457 -47.774 25.917 1.00 43.49 379 PRO C CA 1
ATOM 9875 C C . PRO C 1 379 ? -5.792 -49.121 26.572 1.00 49.60 379 PRO C C 1
ATOM 9876 O O . PRO C 1 379 ? -5.073 -49.579 27.467 1.00 49.26 379 PRO C O 1
ATOM 9880 N N . GLU C 1 380 ? -6.881 -49.761 26.114 1.00 47.85 380 GLU C N 1
ATOM 9881 C CA . GLU C 1 380 ? -7.325 -51.071 26.618 1.00 47.90 380 GLU C CA 1
ATOM 9882 C C . GLU C 1 380 ? -6.254 -52.115 26.327 1.00 53.06 380 GLU C C 1
ATOM 9883 O O . GLU C 1 380 ? -5.869 -52.873 27.214 1.00 52.09 380 GLU C O 1
ATOM 9889 N N . GLU C 1 381 ? -5.770 -52.121 25.070 1.00 50.36 381 GLU C N 1
ATOM 9890 C CA . GLU C 1 381 ? -4.722 -52.993 24.547 1.00 49.91 381 GLU C CA 1
ATOM 9891 C C . GLU C 1 381 ? -3.818 -52.098 23.674 1.00 53.43 381 GLU C C 1
ATOM 9892 O O . GLU C 1 381 ? -4.317 -51.265 22.896 1.00 52.49 381 GLU C O 1
ATOM 9898 N N . GLY C 1 382 ? -2.511 -52.285 23.812 1.00 49.05 382 GLY C N 1
ATOM 9899 C CA . GLY C 1 382 ? -1.536 -51.557 23.019 1.00 48.85 382 GLY C CA 1
ATOM 9900 C C . GLY C 1 382 ? -0.105 -51.976 23.254 1.00 51.96 382 GLY C C 1
ATOM 9901 O O . GLY C 1 382 ? 0.161 -53.017 23.861 1.00 50.92 382 GLY C O 1
ATOM 9902 N N . THR C 1 383 ? 0.827 -51.164 22.749 1.00 48.70 383 THR C N 1
ATOM 9903 C CA . THR C 1 383 ? 2.257 -51.413 22.910 1.00 48.72 383 THR C CA 1
ATOM 9904 C C . THR C 1 383 ? 2.942 -50.227 23.572 1.00 53.36 383 THR C C 1
ATOM 9905 O O . THR C 1 383 ? 2.379 -49.130 23.621 1.00 54.49 383 THR C O 1
ATOM 9909 N N . ILE C 1 384 ? 4.147 -50.445 24.091 1.00 48.95 384 ILE C N 1
ATOM 9910 C CA . ILE C 1 384 ? 4.925 -49.392 24.719 1.00 48.45 384 ILE C CA 1
ATOM 9911 C C . ILE C 1 384 ? 6.016 -48.927 23.748 1.00 52.42 384 ILE C C 1
ATOM 9912 O O . ILE C 1 384 ? 6.773 -49.746 23.204 1.00 52.42 384 ILE C O 1
ATOM 9917 N N . LYS C 1 385 ? 6.095 -47.604 23.547 1.00 47.55 385 LYS C N 1
ATOM 9918 C CA . LYS C 1 385 ? 7.116 -46.968 22.730 1.00 46.25 385 LYS C CA 1
ATOM 9919 C C . LYS C 1 385 ? 7.778 -45.888 23.565 1.00 48.43 385 LYS C C 1
ATOM 9920 O O . LYS C 1 385 ? 7.083 -45.058 24.154 1.00 49.32 385 LYS C O 1
ATOM 9926 N N . GLY C 1 386 ? 9.104 -45.896 23.602 1.00 42.39 386 GLY C N 1
ATOM 9927 C CA . GLY C 1 386 ? 9.863 -44.872 24.301 1.00 41.74 386 GLY C CA 1
ATOM 9928 C C . GLY C 1 386 ? 9.875 -43.592 23.489 1.00 46.50 386 GLY C C 1
ATOM 9929 O O . GLY C 1 386 ? 9.701 -43.631 22.267 1.00 45.92 386 GLY C O 1
ATOM 9930 N N . THR C 1 387 ? 10.057 -42.441 24.155 1.00 43.03 387 THR C N 1
ATOM 9931 C CA . THR C 1 387 ? 10.100 -41.141 23.477 1.00 42.11 387 THR C CA 1
ATOM 9932 C C . THR C 1 387 ? 11.381 -40.991 22.662 1.00 47.07 387 THR C C 1
ATOM 9933 O O . THR C 1 387 ? 12.369 -41.680 22.934 1.00 46.33 387 THR C O 1
ATOM 9937 N N . SER C 1 388 ? 11.353 -40.088 21.658 1.00 45.34 388 SER C N 1
ATOM 9938 C CA . SER C 1 388 ? 12.482 -39.789 20.776 1.00 45.76 388 SER C CA 1
ATOM 9939 C C . SER C 1 388 ? 13.413 -38.762 21.410 1.00 51.64 388 SER C C 1
ATOM 9940 O O . SER C 1 388 ? 13.031 -37.603 21.609 1.00 52.22 388 SER C O 1
ATOM 9943 N N . ALA C 1 389 ? 14.630 -39.211 21.765 1.00 49.01 389 ALA C N 1
ATOM 9944 C CA . ALA C 1 389 ? 15.690 -38.388 22.349 1.00 48.59 389 ALA C CA 1
ATOM 9945 C C . ALA C 1 389 ? 16.241 -37.471 21.257 1.00 51.56 389 ALA C C 1
ATOM 9946 O O . ALA C 1 389 ? 16.193 -37.832 20.076 1.00 52.14 389 ALA C O 1
ATOM 9948 N N . GLY C 1 390 ? 16.712 -36.290 21.649 1.00 46.66 390 GLY C N 1
ATOM 9949 C CA . GLY C 1 390 ? 17.245 -35.289 20.728 1.00 45.74 390 GLY C CA 1
ATOM 9950 C C . GLY C 1 390 ? 16.225 -34.785 19.720 1.00 48.80 390 GLY C C 1
ATOM 9951 O O . GLY C 1 390 ? 16.578 -34.455 18.578 1.00 48.00 390 GLY C O 1
ATOM 9952 N N . TYR C 1 391 ? 14.939 -34.736 20.136 1.00 44.20 391 TYR C N 1
ATOM 9953 C CA . TYR C 1 391 ? 13.837 -34.289 19.283 1.00 42.83 391 TYR C CA 1
ATOM 9954 C C . TYR C 1 391 ? 14.053 -32.850 18.831 1.00 46.20 391 TYR C C 1
ATOM 9955 O O . TYR C 1 391 ? 13.906 -32.547 17.655 1.00 45.89 391 TYR C O 1
ATOM 9964 N N . PHE C 1 392 ? 14.451 -31.982 19.758 1.00 42.66 392 PHE C N 1
ATOM 9965 C CA . PHE C 1 392 ? 14.743 -30.600 19.446 1.00 41.98 392 PHE C CA 1
ATOM 9966 C C . PHE C 1 392 ? 16.205 -30.486 19.111 1.00 46.86 392 PHE C C 1
ATOM 9967 O O . PHE C 1 392 ? 17.055 -30.677 19.981 1.00 46.60 392 PHE C O 1
ATOM 9975 N N . HIS C 1 393 ? 16.504 -30.230 17.837 1.00 44.78 393 HIS C N 1
ATOM 9976 C CA . HIS C 1 393 ? 17.884 -30.029 17.421 1.00 45.02 393 HIS C CA 1
ATOM 9977 C C . HIS C 1 393 ? 18.213 -28.528 17.508 1.00 46.75 393 HIS C C 1
ATOM 9978 O O . HIS C 1 393 ? 19.374 -28.162 17.668 1.00 45.53 393 HIS C O 1
ATOM 9985 N N . LYS C 1 394 ? 17.163 -27.668 17.485 1.00 42.61 394 LYS C N 1
ATOM 9986 C CA . LYS C 1 394 ? 17.280 -26.209 17.629 1.00 41.03 394 LYS C CA 1
ATOM 9987 C C . LYS C 1 394 ? 16.401 -25.679 18.790 1.00 43.86 394 LYS C C 1
ATOM 9988 O O . LYS C 1 394 ? 15.404 -26.297 19.149 1.00 43.10 394 LYS C O 1
ATOM 9994 N N . TRP C 1 395 ? 16.773 -24.523 19.358 1.00 39.85 395 TRP C N 1
ATOM 9995 C CA . TRP C 1 395 ? 16.053 -23.883 20.447 1.00 39.48 395 TRP C CA 1
ATOM 9996 C C . TRP C 1 395 ? 15.868 -22.375 20.241 1.00 43.74 395 TRP C C 1
ATOM 9997 O O . TRP C 1 395 ? 16.585 -21.742 19.459 1.00 41.67 395 TRP C O 1
ATOM 10008 N N . ALA C 1 396 ? 14.911 -21.800 20.990 1.00 41.64 396 ALA C N 1
ATOM 10009 C CA . ALA C 1 396 ? 14.606 -20.367 20.992 1.00 40.80 396 ALA C CA 1
ATOM 10010 C C . ALA C 1 396 ? 14.001 -19.950 22.337 1.00 43.32 396 ALA C C 1
ATOM 10011 O O . ALA C 1 396 ? 13.495 -20.787 23.095 1.00 42.41 396 ALA C O 1
ATOM 10013 N N . GLU C 1 397 ? 14.048 -18.652 22.626 1.00 39.87 397 GLU C N 1
ATOM 10014 C CA . GLU C 1 397 ? 13.476 -18.087 23.851 1.00 39.25 397 GLU C CA 1
ATOM 10015 C C . GLU C 1 397 ? 11.949 -17.945 23.680 1.00 39.43 397 GLU C C 1
ATOM 10016 O O . GLU C 1 397 ? 11.466 -17.931 22.551 1.00 36.91 397 GLU C O 1
ATOM 10022 N N . PHE C 1 398 ? 11.204 -17.801 24.791 1.00 34.99 398 PHE C N 1
ATOM 10023 C CA . PHE C 1 398 ? 9.764 -17.569 24.708 1.00 34.08 398 PHE C CA 1
ATOM 10024 C C . PHE C 1 398 ? 9.494 -16.078 24.504 1.00 38.66 398 PHE C C 1
ATOM 10025 O O . PHE C 1 398 ? 10.256 -15.234 24.985 1.00 39.28 398 PHE C O 1
ATOM 10033 N N . GLY C 1 399 ? 8.460 -15.786 23.726 1.00 33.74 399 GLY C N 1
ATOM 10034 C CA . GLY C 1 399 ? 7.991 -14.443 23.436 1.00 32.60 399 GLY C CA 1
ATOM 10035 C C . GLY C 1 399 ? 6.803 -14.159 24.326 1.00 36.65 399 GLY C C 1
ATOM 10036 O O . GLY C 1 399 ? 5.664 -14.449 23.962 1.00 35.16 399 GLY C O 1
ATOM 10037 N N . ASN C 1 400 ? 7.076 -13.620 25.515 1.00 34.83 400 ASN C N 1
ATOM 10038 C CA . ASN C 1 400 ? 6.081 -13.317 26.531 1.00 35.65 400 ASN C CA 1
ATOM 10039 C C . ASN C 1 400 ? 5.577 -11.883 26.497 1.00 40.99 400 ASN C C 1
ATOM 10040 O O . ASN C 1 400 ? 4.583 -11.566 27.162 1.00 42.01 400 ASN C O 1
ATOM 10045 N N . ARG C 1 401 ? 6.213 -11.035 25.686 1.00 37.34 401 ARG C N 1
ATOM 10046 C CA . ARG C 1 401 ? 5.803 -9.639 25.521 1.00 37.03 401 ARG C CA 1
ATOM 10047 C C . ARG C 1 401 ? 5.070 -9.436 24.185 1.00 41.41 401 ARG C C 1
ATOM 10048 O O . ARG C 1 401 ? 4.833 -10.416 23.470 1.00 41.31 401 ARG C O 1
ATOM 10056 N N . LEU C 1 402 ? 4.654 -8.187 23.881 1.00 37.60 402 LEU C N 1
ATOM 10057 C CA . LEU C 1 402 ? 3.948 -7.842 22.639 1.00 37.38 402 LEU C CA 1
ATOM 10058 C C . LEU C 1 402 ? 4.806 -8.229 21.414 1.00 42.67 402 LEU C C 1
ATOM 10059 O O . LEU C 1 402 ? 5.946 -7.752 21.294 1.00 42.35 402 LEU C O 1
ATOM 10064 N N . PRO C 1 403 ? 4.300 -9.124 20.525 1.00 39.22 403 PRO C N 1
ATOM 10065 C CA . PRO C 1 403 ? 5.111 -9.575 19.383 1.00 38.65 403 PRO C CA 1
ATOM 10066 C C . PRO C 1 403 ? 5.695 -8.472 18.517 1.00 43.03 403 PRO C C 1
ATOM 10067 O O . PRO C 1 403 ? 6.862 -8.570 18.159 1.00 43.47 403 PRO C O 1
ATOM 10071 N N . PHE C 1 404 ? 4.923 -7.398 18.265 1.00 38.74 404 PHE C N 1
ATOM 10072 C CA . PHE C 1 404 ? 5.323 -6.252 17.449 1.00 39.04 404 PHE C CA 1
ATOM 10073 C C . PHE C 1 404 ? 6.520 -5.476 18.009 1.00 46.93 404 PHE C C 1
ATOM 10074 O O . PHE C 1 404 ? 7.161 -4.717 17.275 1.00 47.53 404 PHE C O 1
ATOM 10082 N N . ASN C 1 405 ? 6.852 -5.697 19.283 1.00 45.54 405 ASN C N 1
ATOM 10083 C CA . ASN C 1 405 ? 8.036 -5.106 19.884 1.00 47.09 405 ASN C CA 1
ATOM 10084 C C . ASN C 1 405 ? 9.268 -5.911 19.437 1.00 55.07 405 ASN C C 1
ATOM 10085 O O . ASN C 1 405 ? 9.186 -6.697 18.486 1.00 55.67 405 ASN C O 1
ATOM 10090 N N . SER C 1 406 ? 10.408 -5.681 20.086 1.00 53.92 406 SER C N 1
ATOM 10091 C CA . SER C 1 406 ? 11.652 -6.353 19.754 1.00 54.53 406 SER C CA 1
ATOM 10092 C C . SER C 1 406 ? 12.138 -7.228 20.903 1.00 58.13 406 SER C C 1
ATOM 10093 O O . SER C 1 406 ? 11.789 -6.993 22.069 1.00 56.23 406 SER C O 1
ATOM 10096 N N . PHE C 1 407 ? 12.909 -8.270 20.552 1.00 55.50 407 PHE C N 1
ATOM 10097 C CA . PHE C 1 407 ? 13.428 -9.281 21.471 1.00 55.54 407 PHE C CA 1
ATOM 10098 C C . PHE C 1 407 ? 14.939 -9.463 21.284 1.00 62.77 407 PHE C C 1
ATOM 10099 O O . PHE C 1 407 ? 15.458 -9.187 20.203 1.00 62.63 407 PHE C O 1
ATOM 10107 N N . GLY C 1 408 ? 15.623 -9.865 22.358 1.00 61.78 408 GLY C N 1
ATOM 10108 C CA . GLY C 1 408 ? 17.063 -10.122 22.381 1.00 62.30 408 GLY C CA 1
ATOM 10109 C C . GLY C 1 408 ? 17.952 -8.900 22.495 1.00 67.90 408 GLY C C 1
ATOM 10110 O O . GLY C 1 408 ? 17.981 -8.233 23.538 1.00 66.73 408 GLY C O 1
ATOM 10111 N N . THR C 1 409 ? 18.707 -8.628 21.409 1.00 66.74 409 THR C N 1
ATOM 10112 C CA . THR C 1 409 ? 19.657 -7.511 21.276 1.00 67.00 409 THR C CA 1
ATOM 10113 C C . THR C 1 409 ? 19.065 -6.350 20.442 1.00 72.41 409 THR C C 1
ATOM 10114 O O . THR C 1 409 ? 19.805 -5.589 19.815 1.00 72.31 409 THR C O 1
ATOM 10118 N N . GLY C 1 410 ? 17.737 -6.237 20.436 1.00 69.40 410 GLY C N 1
ATOM 10119 C CA . GLY C 1 410 ? 17.032 -5.187 19.707 1.00 68.87 410 GLY C CA 1
ATOM 10120 C C . GLY C 1 410 ? 16.045 -4.412 20.556 1.00 72.24 410 GLY C C 1
ATOM 10121 O O . GLY C 1 410 ? 15.293 -3.596 20.023 1.00 72.89 410 GLY C O 1
ATOM 10122 N N . GLU C 1 411 ? 16.070 -4.629 21.887 1.00 67.95 411 GLU C N 1
ATOM 10123 C CA . GLU C 1 411 ? 15.158 -4.026 22.880 1.00 67.35 411 GLU C CA 1
ATOM 10124 C C . GLU C 1 411 ? 15.374 -2.506 23.154 1.00 67.50 411 GLU C C 1
ATOM 10125 O O . GLU C 1 411 ? 14.740 -1.960 24.071 1.00 68.29 411 GLU C O 1
ATOM 10131 N N . SER C 1 412 ? 16.221 -1.829 22.340 1.00 58.61 412 SER C N 1
ATOM 10132 C CA . SER C 1 412 ? 16.527 -0.401 22.466 1.00 55.84 412 SER C CA 1
ATOM 10133 C C . SER C 1 412 ? 15.337 0.523 22.157 1.00 55.50 412 SER C C 1
ATOM 10134 O O . SER C 1 412 ? 14.537 0.238 21.257 1.00 55.63 412 SER C O 1
ATOM 10137 N N . LYS C 1 413 ? 15.268 1.659 22.880 1.00 47.67 413 LYS C N 1
ATOM 10138 C CA . LYS C 1 413 ? 14.221 2.669 22.748 1.00 45.30 413 LYS C CA 1
ATOM 10139 C C . LYS C 1 413 ? 14.385 3.547 21.500 1.00 44.53 413 LYS C C 1
ATOM 10140 O O . LYS C 1 413 ? 13.475 4.316 21.174 1.00 42.21 413 LYS C O 1
ATOM 10146 N N . GLN C 1 414 ? 15.518 3.391 20.769 1.00 39.35 414 GLN C N 1
ATOM 10147 C CA . GLN C 1 414 ? 15.757 4.154 19.550 1.00 37.88 414 GLN C CA 1
ATOM 10148 C C . GLN C 1 414 ? 15.011 3.553 18.378 1.00 42.59 414 GLN C C 1
ATOM 10149 O O . GLN C 1 414 ? 15.248 2.400 18.010 1.00 44.13 414 GLN C O 1
ATOM 10155 N N . ILE C 1 415 ? 14.099 4.346 17.796 1.00 37.84 415 ILE C N 1
ATOM 10156 C CA . ILE C 1 415 ? 13.231 3.945 16.673 1.00 36.36 415 ILE C CA 1
ATOM 10157 C C . ILE C 1 415 ? 13.254 4.950 15.488 1.00 36.54 415 ILE C C 1
ATOM 10158 O O . ILE C 1 415 ? 12.511 4.786 14.515 1.00 36.19 415 ILE C O 1
ATOM 10163 N N . SER C 1 416 ? 14.152 5.940 15.551 1.00 30.43 416 SER C N 1
ATOM 10164 C CA . SER C 1 416 ? 14.269 7.011 14.562 1.00 28.84 416 SER C CA 1
ATOM 10165 C C . SER C 1 416 ? 15.646 7.663 14.623 1.00 32.72 416 SER C C 1
ATOM 10166 O O . SER C 1 416 ? 16.349 7.574 15.642 1.00 32.17 416 SER C O 1
ATOM 10169 N N . ASN C 1 417 ? 16.004 8.364 13.542 1.00 29.24 417 ASN C N 1
ATOM 10170 C CA . ASN C 1 417 ? 17.236 9.134 13.444 1.00 29.29 417 ASN C CA 1
ATOM 10171 C C . ASN C 1 417 ? 16.902 10.585 13.239 1.00 34.35 417 ASN C C 1
ATOM 10172 O O . ASN C 1 417 ? 15.889 10.892 12.622 1.00 31.88 417 ASN C O 1
ATOM 10177 N N . SER C 1 418 ? 17.748 11.486 13.777 1.00 33.99 418 SER C N 1
ATOM 10178 C CA . SER C 1 418 ? 17.601 12.923 13.606 1.00 34.36 418 SER C CA 1
ATOM 10179 C C . SER C 1 418 ? 18.782 13.378 12.786 1.00 40.24 418 SER C C 1
ATOM 10180 O O . SER C 1 418 ? 19.927 13.351 13.242 1.00 39.82 418 SER C O 1
ATOM 10183 N N . GLY C 1 419 ? 18.477 13.695 11.534 1.00 38.65 419 GLY C N 1
ATOM 10184 C CA . GLY C 1 419 ? 19.423 14.114 10.514 1.00 38.11 419 GLY C CA 1
ATOM 10185 C C . GLY C 1 419 ? 20.286 15.274 10.920 1.00 41.23 419 GLY C C 1
ATOM 10186 O O . GLY C 1 419 ? 19.772 16.326 11.302 1.00 42.79 419 GLY C O 1
ATOM 10187 N N . VAL C 1 420 ? 21.602 15.073 10.834 1.00 34.95 420 VAL C N 1
ATOM 10188 C CA . VAL C 1 420 ? 22.609 16.085 11.115 1.00 33.09 420 VAL C CA 1
ATOM 10189 C C . VAL C 1 420 ? 23.211 16.561 9.771 1.00 36.46 420 VAL C C 1
ATOM 10190 O O . VAL C 1 420 ? 23.246 17.770 9.513 1.00 35.35 420 VAL C O 1
ATOM 10194 N N . PHE C 1 421 ? 23.641 15.613 8.905 1.00 32.65 421 PHE C N 1
ATOM 10195 C CA . PHE C 1 421 ? 24.197 15.972 7.594 1.00 32.02 421 PHE C CA 1
ATOM 10196 C C . PHE C 1 421 ? 23.173 15.973 6.472 1.00 39.31 421 PHE C C 1
ATOM 10197 O O . PHE C 1 421 ? 22.221 15.190 6.483 1.00 39.40 421 PHE C O 1
ATOM 10205 N N . ALA C 1 422 ? 23.379 16.865 5.492 1.00 37.17 422 ALA C N 1
ATOM 10206 C CA . ALA C 1 422 ? 22.536 16.996 4.316 1.00 36.86 422 ALA C CA 1
ATOM 10207 C C . ALA C 1 422 ? 22.978 15.931 3.324 1.00 40.82 422 ALA C C 1
ATOM 10208 O O . ALA C 1 422 ? 23.666 16.227 2.349 1.00 41.69 422 ALA C O 1
ATOM 10210 N N . VAL C 1 423 ? 22.673 14.671 3.637 1.00 37.64 423 VAL C N 1
ATOM 10211 C CA . VAL C 1 423 ? 23.031 13.510 2.814 1.00 37.69 423 VAL C CA 1
ATOM 10212 C C . VAL C 1 423 ? 21.764 12.746 2.525 1.00 43.26 423 VAL C C 1
ATOM 10213 O O . VAL C 1 423 ? 21.023 12.421 3.456 1.00 43.96 423 VAL C O 1
ATOM 10217 N N . GLN C 1 424 ? 21.531 12.443 1.238 1.00 40.62 424 GLN C N 1
ATOM 10218 C CA . GLN C 1 424 ? 20.366 11.713 0.755 1.00 40.25 424 GLN C CA 1
ATOM 10219 C C . GLN C 1 424 ? 20.265 10.318 1.365 1.00 43.91 424 GLN C C 1
ATOM 10220 O O . GLN C 1 424 ? 21.225 9.536 1.306 1.00 44.12 424 GLN C O 1
ATOM 10226 N N . ARG C 1 425 ? 19.092 10.011 1.954 1.00 39.59 425 ARG C N 1
ATOM 10227 C CA . ARG C 1 425 ? 18.850 8.750 2.663 1.00 38.41 425 ARG C CA 1
ATOM 10228 C C . ARG C 1 425 ? 17.359 8.354 2.729 1.00 42.35 425 ARG C C 1
ATOM 10229 O O . ARG C 1 425 ? 16.501 9.231 2.702 1.00 42.40 425 ARG C O 1
ATOM 10237 N N . PRO C 1 426 ? 17.021 7.065 2.969 1.00 38.11 426 PRO C N 1
ATOM 10238 C CA . PRO C 1 426 ? 15.610 6.712 3.182 1.00 36.76 426 PRO C CA 1
ATOM 10239 C C . PRO C 1 426 ? 15.207 7.091 4.598 1.00 39.89 426 PRO C C 1
ATOM 10240 O O . PRO C 1 426 ? 16.082 7.364 5.417 1.00 40.83 426 PRO C O 1
ATOM 10244 N N . SER C 1 427 ? 13.905 7.059 4.917 1.00 35.80 427 SER C N 1
ATOM 10245 C CA . SER C 1 427 ? 13.466 7.280 6.289 1.00 35.14 427 SER C CA 1
ATOM 10246 C C . SER C 1 427 ? 13.748 5.968 7.057 1.00 38.78 427 SER C C 1
ATOM 10247 O O . SER C 1 427 ? 13.462 4.882 6.549 1.00 39.30 427 SER C O 1
ATOM 10250 N N . THR C 1 428 ? 14.378 6.068 8.239 1.00 34.37 428 THR C N 1
ATOM 10251 C CA . THR C 1 428 ? 14.791 4.928 9.065 1.00 33.96 428 THR C CA 1
ATOM 10252 C C . THR C 1 428 ? 13.810 4.572 10.180 1.00 36.49 428 THR C C 1
ATOM 10253 O O . THR C 1 428 ? 14.039 3.595 10.907 1.00 36.17 428 THR C O 1
ATOM 10257 N N . THR C 1 429 ? 12.727 5.356 10.307 1.00 32.32 429 THR C N 1
ATOM 10258 C CA . THR C 1 429 ? 11.722 5.222 11.362 1.00 32.88 429 THR C CA 1
ATOM 10259 C C . THR C 1 429 ? 11.000 3.867 11.412 1.00 40.91 429 THR C C 1
ATOM 10260 O O . THR C 1 429 ? 10.467 3.381 10.412 1.00 41.80 429 THR C O 1
ATOM 10264 N N . ASN C 1 430 ? 10.964 3.283 12.614 1.00 38.47 430 ASN C N 1
ATOM 10265 C CA . ASN C 1 430 ? 10.268 2.036 12.872 1.00 37.99 430 ASN C CA 1
ATOM 10266 C C . ASN C 1 430 ? 8.770 2.362 12.940 1.00 42.02 430 ASN C C 1
ATOM 10267 O O . ASN C 1 430 ? 8.271 2.870 13.948 1.00 41.25 430 ASN C O 1
ATOM 10272 N N . ILE C 1 431 ? 8.077 2.110 11.824 1.00 39.42 431 ILE C N 1
ATOM 10273 C CA . ILE C 1 431 ? 6.656 2.373 11.618 1.00 38.73 431 ILE C CA 1
ATOM 10274 C C . ILE C 1 431 ? 5.783 1.655 12.635 1.00 42.97 431 ILE C C 1
ATOM 10275 O O . ILE C 1 431 ? 4.876 2.291 13.169 1.00 44.70 431 ILE C O 1
ATOM 10280 N N . GLN C 1 432 ? 6.036 0.364 12.920 1.00 38.76 432 GLN C N 1
ATOM 10281 C CA . GLN C 1 432 ? 5.205 -0.370 13.884 1.00 39.19 432 GLN C CA 1
ATOM 10282 C C . GLN C 1 432 ? 5.412 0.104 15.311 1.00 44.79 432 GLN C C 1
ATOM 10283 O O . GLN C 1 432 ? 4.457 0.147 16.077 1.00 46.14 432 GLN C O 1
ATOM 10289 N N . ARG C 1 433 ? 6.631 0.502 15.652 1.00 41.41 433 ARG C N 1
ATOM 10290 C CA . ARG C 1 433 ? 6.950 0.997 16.986 1.00 41.67 433 ARG C CA 1
ATOM 10291 C C . ARG C 1 433 ? 6.414 2.412 17.193 1.00 44.91 433 ARG C C 1
ATOM 10292 O O . ARG C 1 433 ? 5.943 2.726 18.290 1.00 44.76 433 ARG C O 1
ATOM 10300 N N . LEU C 1 434 ? 6.421 3.237 16.123 1.00 40.47 434 LEU C N 1
ATOM 10301 C CA . LEU C 1 434 ? 5.857 4.586 16.136 1.00 40.08 434 LEU C CA 1
ATOM 10302 C C . LEU C 1 434 ? 4.335 4.533 16.272 1.00 44.46 434 LEU C C 1
ATOM 10303 O O . LEU C 1 434 ? 3.775 5.330 17.037 1.00 45.20 434 LEU C O 1
ATOM 10308 N N . ALA C 1 435 ? 3.675 3.590 15.555 1.00 40.08 435 ALA C N 1
ATOM 10309 C CA . ALA C 1 435 ? 2.229 3.368 15.638 1.00 39.85 435 ALA C CA 1
ATOM 10310 C C . ALA C 1 435 ? 1.867 2.911 17.054 1.00 46.26 435 ALA C C 1
ATOM 10311 O O . ALA C 1 435 ? 0.864 3.373 17.591 1.00 47.98 435 ALA C O 1
ATOM 10313 N N . GLU C 1 436 ? 2.724 2.073 17.682 1.00 42.24 436 GLU C N 1
ATOM 10314 C CA . GLU C 1 436 ? 2.555 1.611 19.057 1.00 42.55 436 GLU C CA 1
ATOM 10315 C C . GLU C 1 436 ? 2.771 2.776 20.046 1.00 48.80 436 GLU C C 1
ATOM 10316 O O . GLU C 1 436 ? 2.083 2.850 21.071 1.00 49.43 436 GLU C O 1
ATOM 10322 N N . LEU C 1 437 ? 3.732 3.669 19.747 1.00 44.67 437 LEU C N 1
ATOM 10323 C CA . LEU C 1 437 ? 4.031 4.819 20.603 1.00 44.71 437 LEU C CA 1
ATOM 10324 C C . LEU C 1 437 ? 2.853 5.802 20.644 1.00 52.39 437 LEU C C 1
ATOM 10325 O O . LEU C 1 437 ? 2.453 6.220 21.736 1.00 53.01 437 LEU C O 1
ATOM 10330 N N . MET C 1 438 ? 2.281 6.139 19.460 1.00 49.20 438 MET C N 1
ATOM 10331 C CA . MET C 1 438 ? 1.129 7.033 19.358 1.00 48.97 438 MET C CA 1
ATOM 10332 C C . MET C 1 438 ? -0.067 6.450 20.119 1.00 54.98 438 MET C C 1
ATOM 10333 O O . MET C 1 438 ? -0.729 7.175 20.860 1.00 55.71 438 MET C O 1
ATOM 10338 N N . ALA C 1 439 ? -0.272 5.125 20.008 1.00 51.41 439 ALA C N 1
ATOM 10339 C CA . ALA C 1 439 ? -1.315 4.363 20.700 1.00 50.60 439 ALA C CA 1
ATOM 10340 C C . ALA C 1 439 ? -1.297 4.582 22.231 1.00 54.40 439 ALA C C 1
ATOM 10341 O O . ALA C 1 439 ? -2.352 4.828 22.820 1.00 54.20 439 ALA C O 1
ATOM 10343 N N . ARG C 1 440 ? -0.096 4.546 22.853 1.00 51.12 440 ARG C N 1
ATOM 10344 C CA . ARG C 1 440 ? 0.108 4.744 24.298 1.00 51.13 440 ARG C CA 1
ATOM 10345 C C . ARG C 1 440 ? 0.067 6.230 24.691 1.00 60.98 440 ARG C C 1
ATOM 10346 O O . ARG C 1 440 ? -0.719 6.610 25.561 1.00 61.95 440 ARG C O 1
ATOM 10354 N N . ASN C 1 441 ? 0.945 7.058 24.071 1.00 60.04 441 ASN C N 1
ATOM 10355 C CA . ASN C 1 441 ? 1.104 8.497 24.319 1.00 60.87 441 ASN C CA 1
ATOM 10356 C C . ASN C 1 441 ? -0.147 9.330 24.054 1.00 66.65 441 ASN C C 1
ATOM 10357 O O . ASN C 1 441 ? -0.474 10.201 24.861 1.00 67.13 441 ASN C O 1
ATOM 10362 N N . THR C 1 442 ? -0.800 9.121 22.898 1.00 63.73 442 THR C N 1
ATOM 10363 C CA . THR C 1 442 ? -1.969 9.916 22.519 1.00 63.88 442 THR C CA 1
ATOM 10364 C C . THR C 1 442 ? -3.263 9.164 22.883 1.00 70.33 442 THR C C 1
ATOM 10365 O O . THR C 1 442 ? -3.276 8.395 23.852 1.00 70.60 442 THR C O 1
ATOM 10369 N N . GLY C 1 443 ? -4.340 9.430 22.154 1.00 67.86 443 GLY C N 1
ATOM 10370 C CA . GLY C 1 443 ? -5.633 8.833 22.450 1.00 68.44 443 GLY C CA 1
ATOM 10371 C C . GLY C 1 443 ? -6.378 9.686 23.458 1.00 73.04 443 GLY C C 1
ATOM 10372 O O . GLY C 1 443 ? -5.896 9.905 24.579 1.00 72.33 443 GLY C O 1
ATOM 10373 N N . GLU C 1 444 ? -7.540 10.211 23.035 1.00 69.27 444 GLU C N 1
ATOM 10374 C CA . GLU C 1 444 ? -8.396 11.086 23.830 1.00 68.61 444 GLU C CA 1
ATOM 10375 C C . GLU C 1 444 ? -9.249 10.314 24.841 1.00 71.63 444 GLU C C 1
ATOM 10376 O O . GLU C 1 444 ? -9.767 9.242 24.524 1.00 71.67 444 GLU C O 1
ATOM 10382 N N . THR C 1 445 ? -9.412 10.880 26.049 1.00 67.29 445 THR C N 1
ATOM 10383 C CA . THR C 1 445 ? -10.260 10.330 27.120 1.00 66.58 445 THR C CA 1
ATOM 10384 C C . THR C 1 445 ? -11.710 10.810 26.897 1.00 68.77 445 THR C C 1
ATOM 10385 O O . THR C 1 445 ? -12.648 10.251 27.470 1.00 67.56 445 THR C O 1
ATOM 10389 N N . SER C 1 446 ? -11.866 11.838 26.025 1.00 65.03 446 SER C N 1
ATOM 10390 C CA . SER C 1 446 ? -13.114 12.470 25.578 1.00 64.89 446 SER C CA 1
ATOM 10391 C C . SER C 1 446 ? -13.770 11.642 24.448 1.00 70.12 446 SER C C 1
ATOM 10392 O O . SER C 1 446 ? -14.760 12.082 23.836 1.00 70.20 446 SER C O 1
ATOM 10395 N N . ASP C 1 447 ? -13.205 10.445 24.170 1.00 65.95 447 ASP C N 1
ATOM 10396 C CA . ASP C 1 447 ? -13.688 9.538 23.136 1.00 64.84 447 ASP C CA 1
ATOM 10397 C C . ASP C 1 447 ? -14.917 8.764 23.584 1.00 66.38 447 ASP C C 1
ATOM 10398 O O . ASP C 1 447 ? -14.929 8.163 24.661 1.00 65.75 447 ASP C O 1
ATOM 10403 N N . ASN C 1 448 ? -15.948 8.791 22.736 1.00 61.51 448 ASN C N 1
ATOM 10404 C CA . ASN C 1 448 ? -17.225 8.091 22.892 1.00 60.29 448 ASN C CA 1
ATOM 10405 C C . ASN C 1 448 ? -17.022 6.615 22.453 1.00 61.32 448 ASN C C 1
ATOM 10406 O O . ASN C 1 448 ? -15.952 6.276 21.933 1.00 60.85 448 ASN C O 1
ATOM 10411 N N . PHE C 1 449 ? -18.021 5.741 22.694 1.00 55.68 449 PHE C N 1
ATOM 10412 C CA . PHE C 1 449 ? -17.977 4.329 22.304 1.00 54.38 449 PHE C CA 1
ATOM 10413 C C . PHE C 1 449 ? -17.726 4.150 20.813 1.00 57.12 449 PHE C C 1
ATOM 10414 O O . PHE C 1 449 ? -16.844 3.381 20.448 1.00 56.65 449 PHE C O 1
ATOM 10422 N N . THR C 1 450 ? -18.508 4.843 19.959 1.00 53.92 450 THR C N 1
ATOM 10423 C CA . THR C 1 450 ? -18.390 4.757 18.498 1.00 53.75 450 THR C CA 1
ATOM 10424 C C . THR C 1 450 ? -17.063 5.366 18.024 1.00 56.87 450 THR C C 1
ATOM 10425 O O . THR C 1 450 ? -16.483 4.877 17.047 1.00 57.16 450 THR C O 1
ATOM 10429 N N . GLN C 1 451 ? -16.565 6.400 18.745 1.00 51.22 451 GLN C N 1
ATOM 10430 C CA . GLN C 1 451 ? -15.278 7.030 18.452 1.00 50.27 451 GLN C CA 1
ATOM 10431 C C . GLN C 1 451 ? -14.154 6.006 18.654 1.00 51.67 451 GLN C C 1
ATOM 10432 O O . GLN C 1 451 ? -13.276 5.895 17.799 1.00 50.11 451 GLN C O 1
ATOM 10438 N N . LEU C 1 452 ? -14.200 5.249 19.784 1.00 47.39 452 LEU C N 1
ATOM 10439 C CA . LEU C 1 452 ? -13.215 4.215 20.120 1.00 46.26 452 LEU C CA 1
ATOM 10440 C C . LEU C 1 452 ? -13.322 3.008 19.190 1.00 50.16 452 LEU C C 1
ATOM 10441 O O . LEU C 1 452 ? -12.285 2.484 18.784 1.00 51.12 452 LEU C O 1
ATOM 10446 N N . VAL C 1 453 ? -14.556 2.598 18.815 1.00 44.55 453 VAL C N 1
ATOM 10447 C CA . VAL C 1 453 ? -14.790 1.484 17.892 1.00 43.37 453 VAL C CA 1
ATOM 10448 C C . VAL C 1 453 ? -14.222 1.810 16.506 1.00 46.80 453 VAL C C 1
ATOM 10449 O O . VAL C 1 453 ? -13.475 1.006 15.957 1.00 46.69 453 VAL C O 1
ATOM 10453 N N . GLN C 1 454 ? -14.534 2.993 15.962 1.00 43.29 454 GLN C N 1
ATOM 10454 C CA . GLN C 1 454 ? -14.014 3.412 14.655 1.00 43.14 454 GLN C CA 1
ATOM 10455 C C . GLN C 1 454 ? -12.476 3.465 14.660 1.00 47.12 454 GLN C C 1
ATOM 10456 O O . GLN C 1 454 ? -11.861 3.118 13.657 1.00 47.23 454 GLN C O 1
ATOM 10462 N N . LYS C 1 455 ? -11.874 3.814 15.820 1.00 42.65 455 LYS C N 1
ATOM 10463 C CA . LYS C 1 455 ? -10.428 3.882 16.037 1.00 41.99 455 LYS C CA 1
ATOM 10464 C C . LYS C 1 455 ? -9.780 2.503 16.010 1.00 45.44 455 LYS C C 1
ATOM 10465 O O . LYS C 1 455 ? -8.693 2.384 15.441 1.00 46.35 455 LYS C O 1
ATOM 10471 N N . ILE C 1 456 ? -10.437 1.464 16.599 1.00 39.77 456 ILE C N 1
ATOM 10472 C CA . ILE C 1 456 ? -9.940 0.071 16.599 1.00 39.05 456 ILE C CA 1
ATOM 10473 C C . ILE C 1 456 ? -9.882 -0.422 15.166 1.00 45.12 456 ILE C C 1
ATOM 10474 O O . ILE C 1 456 ? -8.827 -0.871 14.730 1.00 46.39 456 ILE C O 1
ATOM 10479 N N . ARG C 1 457 ? -10.984 -0.244 14.413 1.00 42.63 457 ARG C N 1
ATOM 10480 C CA . ARG C 1 457 ? -11.104 -0.553 12.980 1.00 42.50 457 ARG C CA 1
ATOM 10481 C C . ARG C 1 457 ? -9.943 0.099 12.210 1.00 46.69 457 ARG C C 1
ATOM 10482 O O . ARG C 1 457 ? -9.274 -0.579 11.435 1.00 47.08 457 ARG C O 1
ATOM 10490 N N . GLU C 1 458 ? -9.674 1.393 12.483 1.00 42.38 458 GLU C N 1
ATOM 10491 C CA . GLU C 1 458 ? -8.579 2.153 11.886 1.00 42.22 458 GLU C CA 1
ATOM 10492 C C . GLU C 1 458 ? -7.195 1.612 12.280 1.00 46.91 458 GLU C C 1
ATOM 10493 O O . GLU C 1 458 ? -6.314 1.573 11.420 1.00 46.53 458 GLU C O 1
ATOM 10499 N N . GLN C 1 459 ? -7.015 1.138 13.554 1.00 42.67 459 GLN C N 1
ATOM 10500 C CA . GLN C 1 459 ? -5.739 0.573 14.030 1.00 41.03 459 GLN C CA 1
ATOM 10501 C C . GLN C 1 459 ? -5.419 -0.746 13.321 1.00 43.56 459 GLN C C 1
ATOM 10502 O O . GLN C 1 459 ? -4.279 -0.965 12.914 1.00 44.27 459 GLN C O 1
ATOM 10508 N N . VAL C 1 460 ? -6.435 -1.601 13.149 1.00 37.54 460 VAL C N 1
ATOM 10509 C CA . VAL C 1 460 ? -6.368 -2.889 12.436 1.00 36.23 460 VAL C CA 1
ATOM 10510 C C . VAL C 1 460 ? -6.046 -2.566 10.985 1.00 40.66 460 VAL C C 1
ATOM 10511 O O . VAL C 1 460 ? -5.209 -3.237 10.389 1.00 40.79 460 VAL C O 1
ATOM 10515 N N . GLY C 1 461 ? -6.650 -1.482 10.488 1.00 37.34 461 GLY C N 1
ATOM 10516 C CA . GLY C 1 461 ? -6.472 -0.959 9.147 1.00 37.58 461 GLY C CA 1
ATOM 10517 C C . GLY C 1 461 ? -5.046 -0.579 8.815 1.00 43.94 461 GLY C C 1
ATOM 10518 O O . GLY C 1 461 ? -4.514 -1.071 7.820 1.00 44.22 461 GLY C O 1
ATOM 10519 N N . THR C 1 462 ? -4.412 0.293 9.638 1.00 41.74 462 THR C N 1
ATOM 10520 C CA . THR C 1 462 ? -3.019 0.707 9.411 1.00 42.18 462 THR C CA 1
ATOM 10521 C C . THR C 1 462 ? -2.088 -0.502 9.354 1.00 48.69 462 THR C C 1
ATOM 10522 O O . THR C 1 462 ? -1.320 -0.629 8.401 1.00 49.40 462 THR C O 1
ATOM 10526 N N . PHE C 1 463 ? -2.173 -1.398 10.358 1.00 45.88 463 PHE C N 1
ATOM 10527 C CA . PHE C 1 463 ? -1.319 -2.587 10.426 1.00 45.76 463 PHE C CA 1
ATOM 10528 C C . PHE C 1 463 ? -1.550 -3.547 9.249 1.00 53.02 463 PHE C C 1
ATOM 10529 O O . PHE C 1 463 ? -0.571 -4.071 8.712 1.00 53.03 463 PHE C O 1
ATOM 10537 N N . ALA C 1 464 ? -2.817 -3.708 8.794 1.00 50.65 464 ALA C N 1
ATOM 10538 C CA . ALA C 1 464 ? -3.146 -4.541 7.635 1.00 51.65 464 ALA C CA 1
ATOM 10539 C C . ALA C 1 464 ? -2.426 -4.012 6.373 1.00 59.77 464 ALA C C 1
ATOM 10540 O O . ALA C 1 464 ? -1.879 -4.811 5.614 1.00 60.66 464 ALA C O 1
ATOM 10542 N N . ASP C 1 465 ? -2.373 -2.673 6.192 1.00 57.99 465 ASP C N 1
ATOM 10543 C CA . ASP C 1 465 ? -1.673 -2.024 5.078 1.00 59.21 465 ASP C CA 1
ATOM 10544 C C . ASP C 1 465 ? -0.139 -2.139 5.254 1.00 65.93 465 ASP C C 1
ATOM 10545 O O . ASP C 1 465 ? 0.566 -2.396 4.277 1.00 67.17 465 ASP C O 1
ATOM 10550 N N . GLN C 1 466 ? 0.367 -1.962 6.497 1.00 62.15 466 GLN C N 1
ATOM 10551 C CA . GLN C 1 466 ? 1.791 -2.018 6.852 1.00 61.77 466 GLN C CA 1
ATOM 10552 C C . GLN C 1 466 ? 2.452 -3.406 6.701 1.00 67.79 466 GLN C C 1
ATOM 10553 O O . GLN C 1 466 ? 3.669 -3.504 6.838 1.00 68.06 466 GLN C O 1
ATOM 10559 N N . LYS C 1 467 ? 1.668 -4.457 6.410 1.00 66.00 467 LYS C N 1
ATOM 10560 C CA . LYS C 1 467 ? 2.059 -5.874 6.374 1.00 66.94 467 LYS C CA 1
ATOM 10561 C C . LYS C 1 467 ? 3.450 -6.212 5.779 1.00 72.24 467 LYS C C 1
ATOM 10562 O O . LYS C 1 467 ? 4.035 -7.221 6.197 1.00 72.81 467 LYS C O 1
ATOM 10568 N N . ALA C 1 468 ? 3.979 -5.393 4.847 1.00 68.41 468 ALA C N 1
ATOM 10569 C CA . ALA C 1 468 ? 5.314 -5.596 4.267 1.00 67.87 468 ALA C CA 1
ATOM 10570 C C . ALA C 1 468 ? 6.390 -5.347 5.337 1.00 71.13 468 ALA C C 1
ATOM 10571 O O . ALA C 1 468 ? 7.294 -6.168 5.505 1.00 71.52 468 ALA C O 1
ATOM 10573 N N . ASN C 1 469 ? 6.261 -4.223 6.071 1.00 65.62 469 ASN C N 1
ATOM 10574 C CA . ASN C 1 469 ? 7.164 -3.790 7.135 1.00 64.43 469 ASN C CA 1
ATOM 10575 C C . ASN C 1 469 ? 6.943 -4.551 8.449 1.00 63.66 469 ASN C C 1
ATOM 10576 O O . ASN C 1 469 ? 7.843 -4.565 9.291 1.00 63.11 469 ASN C O 1
ATOM 10581 N N . LEU C 1 470 ? 5.744 -5.144 8.636 1.00 56.16 470 LEU C N 1
ATOM 10582 C CA . LEU C 1 470 ? 5.356 -5.842 9.867 1.00 53.83 470 LEU C CA 1
ATOM 10583 C C . LEU C 1 470 ? 6.145 -7.087 10.154 1.00 52.76 470 LEU C C 1
ATOM 10584 O O . LEU C 1 470 ? 6.067 -8.071 9.407 1.00 52.51 470 LEU C O 1
ATOM 10589 N N . ARG C 1 471 ? 6.884 -7.036 11.279 1.00 44.49 471 ARG C N 1
ATOM 10590 C CA . ARG C 1 471 ? 7.707 -8.115 11.801 1.00 41.60 471 ARG C CA 1
ATOM 10591 C C . ARG C 1 471 ? 7.355 -8.380 13.268 1.00 41.53 471 ARG C C 1
ATOM 10592 O O . ARG C 1 471 ? 7.330 -7.462 14.086 1.00 40.03 471 ARG C O 1
ATOM 10600 N N . GLU C 1 472 ? 7.049 -9.642 13.581 1.00 36.82 472 GLU C N 1
ATOM 10601 C CA . GLU C 1 472 ? 6.738 -10.119 14.928 1.00 35.54 472 GLU C CA 1
ATOM 10602 C C . GLU C 1 472 ? 8.011 -10.726 15.487 1.00 39.82 472 GLU C C 1
ATOM 10603 O O . GLU C 1 472 ? 8.731 -11.405 14.754 1.00 40.41 472 GLU C O 1
ATOM 10609 N N . PHE C 1 473 ? 8.308 -10.437 16.766 1.00 35.81 473 PHE C N 1
ATOM 10610 C CA . PHE C 1 473 ? 9.481 -10.874 17.531 1.00 35.76 473 PHE C CA 1
ATOM 10611 C C . PHE C 1 473 ? 10.822 -10.483 16.881 1.00 43.88 473 PHE C C 1
ATOM 10612 O O . PHE C 1 473 ? 11.768 -11.281 16.870 1.00 43.47 473 PHE C O 1
ATOM 10620 N N . THR C 1 474 ? 10.905 -9.226 16.374 1.00 43.40 474 THR C N 1
ATOM 10621 C CA . THR C 1 474 ? 12.097 -8.654 15.733 1.00 44.09 474 THR C CA 1
ATOM 10622 C C . THR C 1 474 ? 13.328 -8.752 16.639 1.00 48.42 474 THR C C 1
ATOM 10623 O O . THR C 1 474 ? 13.262 -8.393 17.812 1.00 48.10 474 THR C O 1
ATOM 10627 N N . GLY C 1 475 ? 14.420 -9.260 16.081 1.00 45.24 475 GLY C N 1
ATOM 10628 C CA . GLY C 1 475 ? 15.686 -9.437 16.781 1.00 44.71 475 GLY C CA 1
ATOM 10629 C C . GLY C 1 475 ? 15.826 -10.760 17.505 1.00 48.43 475 GLY C C 1
ATOM 10630 O O . GLY C 1 475 ? 16.830 -10.976 18.187 1.00 48.95 475 GLY C O 1
ATOM 10631 N N . GLY C 1 476 ? 14.814 -11.622 17.373 1.00 44.04 476 GLY C N 1
ATOM 10632 C CA . GLY C 1 476 ? 14.760 -12.934 18.006 1.00 43.12 476 GLY C CA 1
ATOM 10633 C C . GLY C 1 476 ? 15.166 -14.041 17.060 1.00 46.06 476 GLY C C 1
ATOM 10634 O O . GLY C 1 476 ? 14.679 -14.090 15.928 1.00 44.29 476 GLY C O 1
ATOM 10635 N N . TYR C 1 477 ? 16.055 -14.953 17.519 1.00 43.60 477 TYR C N 1
ATOM 10636 C CA . TYR C 1 477 ? 16.568 -16.036 16.662 1.00 43.22 477 TYR C CA 1
ATOM 10637 C C . TYR C 1 477 ? 16.375 -17.479 17.192 1.00 47.12 477 TYR C C 1
ATOM 10638 O O . TYR C 1 477 ? 15.980 -17.698 18.340 1.00 45.65 477 TYR C O 1
ATOM 10647 N N . ILE C 1 478 ? 16.641 -18.446 16.293 1.00 44.75 478 ILE C N 1
ATOM 10648 C CA . ILE C 1 478 ? 16.679 -19.902 16.469 1.00 45.32 478 ILE C CA 1
ATOM 10649 C C . ILE C 1 478 ? 18.187 -20.244 16.655 1.00 52.50 478 ILE C C 1
ATOM 10650 O O . ILE C 1 478 ? 19.051 -19.637 16.004 1.00 52.21 478 ILE C O 1
ATOM 10655 N N . TYR C 1 479 ? 18.506 -21.173 17.563 1.00 50.57 479 TYR C N 1
ATOM 10656 C CA . TYR C 1 479 ? 19.898 -21.531 17.853 1.00 50.63 479 TYR C CA 1
ATOM 10657 C C . TYR C 1 479 ? 20.074 -23.041 17.914 1.00 56.30 479 TYR C C 1
ATOM 10658 O O . TYR C 1 479 ? 19.172 -23.732 18.371 1.00 55.47 479 TYR C O 1
ATOM 10667 N N . ASP C 1 480 ? 21.240 -23.553 17.484 1.00 54.42 480 ASP C N 1
ATOM 10668 C CA . ASP C 1 480 ? 21.551 -24.980 17.577 1.00 54.67 480 ASP C CA 1
ATOM 10669 C C . ASP C 1 480 ? 21.640 -25.315 19.063 1.00 58.77 480 ASP C C 1
ATOM 10670 O O . ASP C 1 480 ? 22.206 -24.525 19.819 1.00 58.83 480 ASP C O 1
ATOM 10675 N N . ILE C 1 481 ? 21.042 -26.449 19.491 1.00 55.83 481 ILE C N 1
ATOM 10676 C CA . ILE C 1 481 ? 20.990 -26.910 20.893 1.00 55.80 481 ILE C CA 1
ATOM 10677 C C . ILE C 1 481 ? 22.385 -26.925 21.576 1.00 61.33 481 ILE C C 1
ATOM 10678 O O . ILE C 1 481 ? 22.493 -26.744 22.792 1.00 61.09 481 ILE C O 1
ATOM 10683 N N . THR C 1 482 ? 23.435 -27.090 20.761 1.00 59.07 482 THR C N 1
ATOM 10684 C CA . THR C 1 482 ? 24.835 -27.136 21.149 1.00 59.47 482 THR C CA 1
ATOM 10685 C C . THR C 1 482 ? 25.332 -25.739 21.584 1.00 64.56 482 THR C C 1
ATOM 10686 O O . THR C 1 482 ? 26.235 -25.643 22.417 1.00 64.44 482 THR C O 1
ATOM 10690 N N . ASP C 1 483 ? 24.712 -24.668 21.042 1.00 61.95 483 ASP C N 1
ATOM 10691 C CA . ASP C 1 483 ? 25.055 -23.265 21.300 1.00 61.67 483 ASP C CA 1
ATOM 10692 C C . ASP C 1 483 ? 24.253 -22.658 22.476 1.00 64.18 483 ASP C C 1
ATOM 10693 O O . ASP C 1 483 ? 23.138 -22.167 22.305 1.00 62.78 483 ASP C O 1
ATOM 10698 N N . VAL C 1 484 ? 24.849 -22.693 23.666 1.00 61.16 484 VAL C N 1
ATOM 10699 C CA . VAL C 1 484 ? 24.254 -22.174 24.898 1.00 61.30 484 VAL C CA 1
ATOM 10700 C C . VAL C 1 484 ? 24.364 -20.633 24.979 1.00 66.33 484 VAL C C 1
ATOM 10701 O O . VAL C 1 484 ? 23.439 -19.975 25.468 1.00 66.31 484 VAL C O 1
ATOM 10705 N N . THR C 1 485 ? 25.479 -20.070 24.476 1.00 63.30 485 THR C N 1
ATOM 10706 C CA . THR C 1 485 ? 25.805 -18.640 24.560 1.00 63.05 485 THR C CA 1
ATOM 10707 C C . THR C 1 485 ? 25.250 -17.790 23.396 1.00 67.41 485 THR C C 1
ATOM 10708 O O . THR C 1 485 ? 25.877 -16.799 23.008 1.00 67.37 485 THR C O 1
ATOM 10712 N N . LYS C 1 486 ? 24.054 -18.146 22.881 1.00 64.11 486 LYS C N 1
ATOM 10713 C CA . LYS C 1 486 ? 23.318 -17.447 21.808 1.00 63.49 486 LYS C CA 1
ATOM 10714 C C . LYS C 1 486 ? 24.210 -16.845 20.687 1.00 70.14 486 LYS C C 1
ATOM 10715 O O . LYS C 1 486 ? 23.893 -15.777 20.154 1.00 70.39 486 LYS C O 1
ATOM 10721 N N . SER C 1 487 ? 25.328 -17.524 20.348 1.00 67.92 487 SER C N 1
ATOM 10722 C CA . SER C 1 487 ? 26.256 -17.105 19.279 1.00 68.02 487 SER C CA 1
ATOM 10723 C C . SER C 1 487 ? 25.721 -17.719 17.983 1.00 73.32 487 SER C C 1
ATOM 10724 O O . SER C 1 487 ? 24.818 -18.551 18.050 1.00 73.95 487 SER C O 1
ATOM 10727 N N . ASN C 1 488 ? 26.254 -17.339 16.815 1.00 69.76 488 ASN C N 1
ATOM 10728 C CA . ASN C 1 488 ? 25.775 -17.890 15.533 1.00 69.74 488 ASN C CA 1
ATOM 10729 C C . ASN C 1 488 ? 24.203 -17.964 15.447 1.00 72.30 488 ASN C C 1
ATOM 10730 O O . ASN C 1 488 ? 23.653 -19.068 15.344 1.00 71.80 488 ASN C O 1
ATOM 10735 N N . PRO C 1 489 ? 23.468 -16.819 15.531 1.00 67.27 489 PRO C N 1
ATOM 10736 C CA . PRO C 1 489 ? 22.000 -16.882 15.445 1.00 66.14 489 PRO C CA 1
ATOM 10737 C C . PRO C 1 489 ? 21.519 -17.248 14.041 1.00 68.50 489 PRO C C 1
ATOM 10738 O O . PRO C 1 489 ? 21.987 -16.670 13.055 1.00 68.86 489 PRO C O 1
ATOM 10742 N N . LYS C 1 490 ? 20.598 -18.219 13.952 1.00 62.92 490 LYS C N 1
ATOM 10743 C CA . LYS C 1 490 ? 20.006 -18.658 12.686 1.00 61.64 490 LYS C CA 1
ATOM 10744 C C . LYS C 1 490 ? 18.604 -18.086 12.535 1.00 64.48 490 LYS C C 1
ATOM 10745 O O . LYS C 1 490 ? 17.948 -17.741 13.523 1.00 62.32 490 LYS C O 1
ATOM 10751 N N . ILE C 1 491 ? 18.153 -17.988 11.283 1.00 62.64 491 ILE C N 1
ATOM 10752 C CA . ILE C 1 491 ? 16.839 -17.474 10.916 1.00 63.05 491 ILE C CA 1
ATOM 10753 C C . ILE C 1 491 ? 16.119 -18.593 10.142 1.00 67.75 491 ILE C C 1
ATOM 10754 O O . ILE C 1 491 ? 16.662 -19.093 9.144 1.00 67.02 491 ILE C O 1
ATOM 10759 N N . PRO C 1 492 ? 14.922 -19.026 10.613 1.00 64.74 492 PRO C N 1
ATOM 10760 C CA . PRO C 1 492 ? 14.217 -20.128 9.935 1.00 64.71 492 PRO C CA 1
ATOM 10761 C C . PRO C 1 492 ? 13.804 -19.815 8.506 1.00 69.32 492 PRO C C 1
ATOM 10762 O O . PRO C 1 492 ? 13.519 -18.656 8.187 1.00 69.14 492 PRO C O 1
ATOM 10766 N N . GLN C 1 493 ? 13.791 -20.849 7.645 1.00 65.67 493 GLN C N 1
ATOM 10767 C CA . GLN C 1 493 ? 13.375 -20.688 6.261 1.00 65.31 493 GLN C CA 1
ATOM 10768 C C . GLN C 1 493 ? 11.845 -20.774 6.255 1.00 68.19 493 GLN C C 1
ATOM 10769 O O . GLN C 1 493 ? 11.264 -21.869 6.233 1.00 67.79 493 GLN C O 1
ATOM 10775 N N . LEU C 1 494 ? 11.205 -19.598 6.367 1.00 63.23 494 LEU C N 1
ATOM 10776 C CA . LEU C 1 494 ? 9.748 -19.463 6.422 1.00 62.08 494 LEU C CA 1
ATOM 10777 C C . LEU C 1 494 ? 9.170 -19.118 5.069 1.00 66.04 494 LEU C C 1
ATOM 10778 O O . LEU C 1 494 ? 9.718 -18.291 4.335 1.00 67.11 494 LEU C O 1
ATOM 10783 N N . GLY C 1 495 ? 8.050 -19.750 4.777 1.00 61.00 495 GLY C N 1
ATOM 10784 C CA . GLY C 1 495 ? 7.297 -19.610 3.544 1.00 60.28 495 GLY C CA 1
ATOM 10785 C C . GLY C 1 495 ? 6.279 -20.724 3.513 1.00 63.82 495 GLY C C 1
ATOM 10786 O O . GLY C 1 495 ? 6.492 -21.765 4.147 1.00 64.85 495 GLY C O 1
ATOM 10787 N N . GLY C 1 496 ? 5.169 -20.500 2.818 1.00 58.01 496 GLY C N 1
ATOM 10788 C CA . GLY C 1 496 ? 4.090 -21.478 2.746 1.00 56.80 496 GLY C CA 1
ATOM 10789 C C . GLY C 1 496 ? 3.219 -21.445 3.987 1.00 57.80 496 GLY C C 1
ATOM 10790 O O . GLY C 1 496 ? 3.545 -20.738 4.947 1.00 58.19 496 GLY C O 1
ATOM 10791 N N . ASN C 1 497 ? 2.093 -22.206 3.971 1.00 50.62 497 ASN C N 1
ATOM 10792 C CA . ASN C 1 497 ? 1.102 -22.294 5.056 1.00 47.88 497 ASN C CA 1
ATOM 10793 C C . ASN C 1 497 ? 1.719 -22.629 6.442 1.00 48.69 497 ASN C C 1
ATOM 10794 O O . ASN C 1 497 ? 2.305 -23.703 6.625 1.00 47.14 497 ASN C O 1
ATOM 10799 N N . SER C 1 498 ? 1.562 -21.682 7.409 1.00 43.47 498 SER C N 1
ATOM 10800 C CA . SER C 1 498 ? 2.089 -21.753 8.778 1.00 42.03 498 SER C CA 1
ATOM 10801 C C . SER C 1 498 ? 1.042 -22.115 9.851 1.00 42.96 498 SER C C 1
ATOM 10802 O O . SER C 1 498 ? 1.315 -21.982 11.049 1.00 41.29 498 SER C O 1
ATOM 10805 N N . PHE C 1 499 ? -0.161 -22.518 9.410 1.00 37.77 499 PHE C N 1
ATOM 10806 C CA . PHE C 1 499 ? -1.288 -22.907 10.264 1.00 35.90 499 PHE C CA 1
ATOM 10807 C C . PHE C 1 499 ? -1.313 -24.414 10.461 1.00 39.56 499 PHE C C 1
ATOM 10808 O O . PHE C 1 499 ? -1.470 -25.164 9.485 1.00 40.28 499 PHE C O 1
ATOM 10816 N N . PHE C 1 500 ? -1.189 -24.855 11.722 1.00 35.25 500 PHE C N 1
ATOM 10817 C CA . PHE C 1 500 ? -1.212 -26.276 12.096 1.00 34.33 500 PHE C CA 1
ATOM 10818 C C . PHE C 1 500 ? -2.522 -26.961 11.732 1.00 38.62 500 PHE C C 1
ATOM 10819 O O . PHE C 1 500 ? -2.497 -28.104 11.290 1.00 39.35 500 PHE C O 1
ATOM 10827 N N . PHE C 1 501 ? -3.653 -26.258 11.897 1.00 35.35 501 PHE C N 1
ATOM 10828 C CA . PHE C 1 501 ? -5.010 -26.767 11.663 1.00 35.26 501 PHE C CA 1
ATOM 10829 C C . PHE C 1 501 ? -5.497 -26.637 10.219 1.00 43.42 501 PHE C C 1
ATOM 10830 O O . PHE C 1 501 ? -6.697 -26.797 9.978 1.00 44.31 501 PHE C O 1
ATOM 10838 N N . GLU C 1 502 ? -4.578 -26.437 9.254 1.00 41.47 502 GLU C N 1
ATOM 10839 C CA . GLU C 1 502 ? -4.960 -26.377 7.851 1.00 42.46 502 GLU C CA 1
ATOM 10840 C C . GLU C 1 502 ? -5.282 -27.769 7.304 1.00 47.89 502 GLU C C 1
ATOM 10841 O O . GLU C 1 502 ? -4.750 -28.778 7.789 1.00 47.38 502 GLU C O 1
ATOM 10847 N N . PHE C 1 503 ? -6.165 -27.797 6.289 1.00 44.99 503 PHE C N 1
ATOM 10848 C CA . PHE C 1 503 ? -6.602 -28.996 5.582 1.00 44.21 503 PHE C CA 1
ATOM 10849 C C . PHE C 1 503 ? -5.759 -29.196 4.316 1.00 51.96 503 PHE C C 1
ATOM 10850 O O . PHE C 1 503 ? -5.683 -28.301 3.471 1.00 52.31 503 PHE C O 1
ATOM 10858 N N . THR C 1 504 ? -5.126 -30.372 4.202 1.00 51.21 504 THR C N 1
ATOM 10859 C CA . THR C 1 504 ? -4.283 -30.769 3.065 1.00 52.00 504 THR C CA 1
ATOM 10860 C C . THR C 1 504 ? -4.848 -32.030 2.385 1.00 58.20 504 THR C C 1
ATOM 10861 O O . THR C 1 504 ? -5.788 -32.640 2.899 1.00 58.61 504 THR C O 1
ATOM 10865 N N . GLY C 1 505 ? -4.253 -32.424 1.256 1.00 54.91 505 GLY C N 1
ATOM 10866 C CA . GLY C 1 505 ? -4.618 -33.654 0.560 1.00 54.39 505 GLY C CA 1
ATOM 10867 C C . GLY C 1 505 ? -4.042 -34.873 1.260 1.00 58.20 505 GLY C C 1
ATOM 10868 O O . GLY C 1 505 ? -4.455 -36.001 0.980 1.00 58.76 505 GLY C O 1
ATOM 10869 N N . SER C 1 506 ? -3.079 -34.652 2.191 1.00 53.70 506 SER C N 1
ATOM 10870 C CA . SER C 1 506 ? -2.421 -35.692 2.984 1.00 52.76 506 SER C CA 1
ATOM 10871 C C . SER C 1 506 ? -3.257 -36.096 4.208 1.00 55.63 506 SER C C 1
ATOM 10872 O O . SER C 1 506 ? -2.931 -37.089 4.863 1.00 53.93 506 SER C O 1
ATOM 10875 N N . ASP C 1 507 ? -4.349 -35.338 4.490 1.00 53.31 507 ASP C N 1
ATOM 10876 C CA . ASP C 1 507 ? -5.280 -35.541 5.609 1.00 53.45 507 ASP C CA 1
ATOM 10877 C C . ASP C 1 507 ? -5.816 -36.956 5.691 1.00 62.61 507 ASP C C 1
ATOM 10878 O O . ASP C 1 507 ? -6.322 -37.500 4.697 1.00 63.67 507 ASP C O 1
ATOM 10883 N N . VAL C 1 508 ? -5.671 -37.552 6.894 1.00 60.96 508 VAL C N 1
ATOM 10884 C CA . VAL C 1 508 ? -6.059 -38.915 7.260 1.00 61.09 508 VAL C CA 1
ATOM 10885 C C . VAL C 1 508 ? -7.573 -39.145 7.052 1.00 66.58 508 VAL C C 1
ATOM 10886 O O . VAL C 1 508 ? -8.365 -38.271 7.416 1.00 66.28 508 VAL C O 1
ATOM 10890 N N . PRO C 1 509 ? -7.975 -40.297 6.441 1.00 64.16 509 PRO C N 1
ATOM 10891 C CA . PRO C 1 509 ? -9.410 -40.566 6.221 1.00 63.92 509 PRO C CA 1
ATOM 10892 C C . PRO C 1 509 ? -10.301 -40.436 7.460 1.00 66.99 509 PRO C C 1
ATOM 10893 O O . PRO C 1 509 ? -10.041 -41.066 8.489 1.00 65.97 509 PRO C O 1
ATOM 10897 N N . ARG C 1 510 ? -11.349 -39.583 7.329 1.00 64.02 510 ARG C N 1
ATOM 10898 C CA . ARG C 1 510 ? -12.387 -39.154 8.290 1.00 63.90 510 ARG C CA 1
ATOM 10899 C C . ARG C 1 510 ? -12.063 -37.785 8.910 1.00 67.61 510 ARG C C 1
ATOM 10900 O O . ARG C 1 510 ? -12.971 -37.103 9.391 1.00 67.31 510 ARG C O 1
ATOM 10908 N N . THR C 1 511 ? -10.778 -37.373 8.862 1.00 63.77 511 THR C N 1
ATOM 10909 C CA . THR C 1 511 ? -10.293 -36.102 9.412 1.00 72.30 511 THR C CA 1
ATOM 10910 C C . THR C 1 511 ? -9.793 -35.169 8.319 1.00 91.70 511 THR C C 1
ATOM 10911 O O . THR C 1 511 ? -9.831 -33.953 8.493 1.00 57.74 511 THR C O 1
ATOM 10915 N N . THR D 1 8 ? 29.683 37.569 2.009 1.00 77.74 8 THR D N 1
ATOM 10916 C CA . THR D 1 8 ? 30.788 36.745 1.511 1.00 77.58 8 THR D CA 1
ATOM 10917 C C . THR D 1 8 ? 31.278 35.728 2.572 1.00 81.09 8 THR D C 1
ATOM 10918 O O . THR D 1 8 ? 31.040 35.949 3.758 1.00 80.37 8 THR D O 1
ATOM 10922 N N . PRO D 1 9 ? 31.939 34.601 2.200 1.00 77.52 9 PRO D N 1
ATOM 10923 C CA . PRO D 1 9 ? 32.392 33.660 3.237 1.00 76.92 9 PRO D CA 1
ATOM 10924 C C . PRO D 1 9 ? 33.638 34.144 3.991 1.00 79.54 9 PRO D C 1
ATOM 10925 O O . PRO D 1 9 ? 33.846 33.733 5.136 1.00 79.25 9 PRO D O 1
ATOM 10929 N N . GLU D 1 10 ? 34.456 35.019 3.361 1.00 74.67 10 GLU D N 1
ATOM 10930 C CA . GLU D 1 10 ? 35.679 35.564 3.954 1.00 73.82 10 GLU D CA 1
ATOM 10931 C C . GLU D 1 10 ? 35.367 36.526 5.097 1.00 76.57 10 GLU D C 1
ATOM 10932 O O . GLU D 1 10 ? 36.068 36.500 6.117 1.00 75.52 10 GLU D O 1
ATOM 10938 N N . GLU D 1 11 ? 34.299 37.352 4.943 1.00 72.58 11 GLU D N 1
ATOM 10939 C CA . GLU D 1 11 ? 33.878 38.292 5.996 1.00 71.72 11 GLU D CA 1
ATOM 10940 C C . GLU D 1 11 ? 33.441 37.539 7.246 1.00 71.59 11 GLU D C 1
ATOM 10941 O O . GLU D 1 11 ? 33.679 38.020 8.355 1.00 71.43 11 GLU D O 1
ATOM 10947 N N . GLN D 1 12 ? 32.864 36.326 7.056 1.00 64.79 12 GLN D N 1
ATOM 10948 C CA . GLN D 1 12 ? 32.427 35.435 8.132 1.00 63.11 12 GLN D CA 1
ATOM 10949 C C . GLN D 1 12 ? 33.606 34.761 8.828 1.00 62.36 12 GLN D C 1
ATOM 10950 O O . GLN D 1 12 ? 33.676 34.802 10.054 1.00 62.05 12 GLN D O 1
ATOM 10956 N N . ARG D 1 13 ? 34.548 34.186 8.053 1.00 55.80 13 ARG D N 1
ATOM 10957 C CA . ARG D 1 13 ? 35.762 33.542 8.569 1.00 54.30 13 ARG D CA 1
ATOM 10958 C C . ARG D 1 13 ? 36.615 34.505 9.413 1.00 56.13 13 ARG D C 1
ATOM 10959 O O . ARG D 1 13 ? 37.098 34.114 10.474 1.00 55.39 13 ARG D O 1
ATOM 10967 N N . ALA D 1 14 ? 36.754 35.769 8.961 1.00 51.59 14 ALA D N 1
ATOM 10968 C CA . ALA D 1 14 ? 37.499 36.822 9.667 1.00 50.93 14 ALA D CA 1
ATOM 10969 C C . ALA D 1 14 ? 36.844 37.155 11.021 1.00 53.86 14 ALA D C 1
ATOM 10970 O O . ALA D 1 14 ? 37.563 37.341 12.004 1.00 52.90 14 ALA D O 1
ATOM 10972 N N . LYS D 1 15 ? 35.488 37.218 11.061 1.00 50.14 15 LYS D N 1
ATOM 10973 C CA . LYS D 1 15 ? 34.677 37.461 12.260 1.00 50.12 15 LYS D CA 1
ATOM 10974 C C . LYS D 1 15 ? 34.803 36.276 13.237 1.00 52.61 15 LYS D C 1
ATOM 10975 O O . LYS D 1 15 ? 34.933 36.492 14.447 1.00 51.61 15 LYS D O 1
ATOM 10981 N N . ASN D 1 16 ? 34.729 35.030 12.704 1.00 48.08 16 ASN D N 1
ATOM 10982 C CA . ASN D 1 16 ? 34.814 33.792 13.486 1.00 47.66 16 ASN D CA 1
ATOM 10983 C C . ASN D 1 16 ? 36.172 33.648 14.111 1.00 50.85 16 ASN D C 1
ATOM 10984 O O . ASN D 1 16 ? 36.247 33.323 15.297 1.00 50.25 16 ASN D O 1
ATOM 10989 N N . ALA D 1 17 ? 37.248 33.915 13.317 1.00 47.12 17 ALA D N 1
ATOM 10990 C CA . ALA D 1 17 ? 38.641 33.878 13.762 1.00 46.32 17 ALA D CA 1
ATOM 10991 C C . ALA D 1 17 ? 38.878 34.869 14.908 1.00 49.65 17 ALA D C 1
ATOM 10992 O O . ALA D 1 17 ? 39.691 34.580 15.770 1.00 50.52 17 ALA D O 1
ATOM 10994 N N . LYS D 1 18 ? 38.126 35.989 14.956 1.00 45.18 18 LYS D N 1
ATOM 10995 C CA . LYS D 1 18 ? 38.192 36.980 16.037 1.00 45.13 18 LYS D CA 1
ATOM 10996 C C . LYS D 1 18 ? 37.628 36.360 17.334 1.00 47.15 18 LYS D C 1
ATOM 10997 O O . LYS D 1 18 ? 38.259 36.472 18.388 1.00 47.22 18 LYS D O 1
ATOM 11003 N N . THR D 1 19 ? 36.463 35.676 17.235 1.00 41.82 19 THR D N 1
ATOM 11004 C CA . THR D 1 19 ? 35.786 34.995 18.340 1.00 40.16 19 THR D CA 1
ATOM 11005 C C . THR D 1 19 ? 36.649 33.851 18.848 1.00 42.49 19 THR D C 1
ATOM 11006 O O . THR D 1 19 ? 36.825 33.710 20.061 1.00 42.50 19 THR D O 1
ATOM 11010 N N . ILE D 1 20 ? 37.216 33.062 17.918 1.00 38.36 20 ILE D N 1
ATOM 11011 C CA . ILE D 1 20 ? 38.100 31.928 18.202 1.00 38.08 20 ILE D CA 1
ATOM 11012 C C . ILE D 1 20 ? 39.342 32.396 18.957 1.00 42.48 20 ILE D C 1
ATOM 11013 O O . ILE D 1 20 ? 39.741 31.749 19.920 1.00 43.24 20 ILE D O 1
ATOM 11018 N N . LEU D 1 21 ? 39.923 33.543 18.549 1.00 39.01 21 LEU D N 1
ATOM 11019 C CA . LEU D 1 21 ? 41.101 34.111 19.193 1.00 38.19 21 LEU D CA 1
ATOM 11020 C C . LEU D 1 21 ? 40.785 34.648 20.575 1.00 42.41 21 LEU D C 1
ATOM 11021 O O . LEU D 1 21 ? 41.610 34.476 21.468 1.00 42.33 21 LEU D O 1
ATOM 11026 N N . GLU D 1 22 ? 39.588 35.232 20.782 1.00 40.29 22 GLU D N 1
ATOM 11027 C CA . GLU D 1 22 ? 39.166 35.697 22.117 1.00 41.48 22 GLU D CA 1
ATOM 11028 C C . GLU D 1 22 ? 39.043 34.474 23.037 1.00 45.84 22 GLU D C 1
ATOM 11029 O O . GLU D 1 22 ? 39.623 34.474 24.123 1.00 47.21 22 GLU D O 1
ATOM 11035 N N . ASN D 1 23 ? 38.354 33.407 22.554 1.00 40.64 23 ASN D N 1
ATOM 11036 C CA . ASN D 1 23 ? 38.140 32.127 23.244 1.00 39.23 23 ASN D CA 1
ATOM 11037 C C . ASN D 1 23 ? 39.412 31.443 23.623 1.00 42.77 23 ASN D C 1
ATOM 11038 O O . ASN D 1 23 ? 39.473 30.899 24.724 1.00 42.95 23 ASN D O 1
ATOM 11043 N N . ILE D 1 24 ? 40.421 31.448 22.710 1.00 38.87 24 ILE D N 1
ATOM 11044 C CA . ILE D 1 24 ? 41.759 30.885 22.914 1.00 38.82 24 ILE D CA 1
ATOM 11045 C C . ILE D 1 24 ? 42.450 31.632 24.050 1.00 43.88 24 ILE D C 1
ATOM 11046 O O . ILE D 1 24 ? 43.065 30.991 24.906 1.00 43.39 24 ILE D O 1
ATOM 11051 N N . GLN D 1 25 ? 42.316 32.977 24.070 1.00 42.36 25 GLN D N 1
ATOM 11052 C CA . GLN D 1 25 ? 42.909 33.846 25.097 1.00 43.52 25 GLN D CA 1
ATOM 11053 C C . GLN D 1 25 ? 42.266 33.618 26.445 1.00 48.72 25 GLN D C 1
ATOM 11054 O O . GLN D 1 25 ? 42.995 33.304 27.385 1.00 49.36 25 GLN D O 1
ATOM 11060 N N . ILE D 1 26 ? 40.902 33.666 26.522 1.00 44.63 26 ILE D N 1
ATOM 11061 C CA . ILE D 1 26 ? 40.143 33.371 27.750 1.00 43.64 26 ILE D CA 1
ATOM 11062 C C . ILE D 1 26 ? 40.663 32.039 28.313 1.00 46.87 26 ILE D C 1
ATOM 11063 O O . ILE D 1 26 ? 41.058 31.994 29.476 1.00 47.05 26 ILE D O 1
ATOM 11068 N N . TYR D 1 27 ? 40.750 30.991 27.454 1.00 41.80 27 TYR D N 1
ATOM 11069 C CA . TYR D 1 27 ? 41.220 29.655 27.825 1.00 40.66 27 TYR D CA 1
ATOM 11070 C C . TYR D 1 27 ? 42.665 29.642 28.381 1.00 47.12 27 TYR D C 1
ATOM 11071 O O . TYR D 1 27 ? 42.888 29.159 29.497 1.00 47.26 27 TYR D O 1
ATOM 11080 N N . GLU D 1 28 ? 43.628 30.183 27.603 1.00 44.43 28 GLU D N 1
ATOM 11081 C CA . GLU D 1 28 ? 45.047 30.263 27.958 1.00 43.92 28 GLU D CA 1
ATOM 11082 C C . GLU D 1 28 ? 45.237 30.999 29.278 1.00 49.89 28 GLU D C 1
ATOM 11083 O O . GLU D 1 28 ? 45.951 30.502 30.150 1.00 50.64 28 GLU D O 1
ATOM 11089 N N . ARG D 1 29 ? 44.536 32.136 29.457 1.00 46.94 29 ARG D N 1
ATOM 11090 C CA . ARG D 1 29 ? 44.598 32.943 30.684 1.00 47.02 29 ARG D CA 1
ATOM 11091 C C . ARG D 1 29 ? 44.012 32.175 31.884 1.00 51.27 29 ARG D C 1
ATOM 11092 O O . ARG D 1 29 ? 44.582 32.250 32.984 1.00 51.04 29 ARG D O 1
ATOM 11100 N N . MET D 1 30 ? 42.885 31.432 31.669 1.00 46.50 30 MET D N 1
ATOM 11101 C CA . MET D 1 30 ? 42.244 30.633 32.727 1.00 46.49 30 MET D CA 1
ATOM 11102 C C . MET D 1 30 ? 43.116 29.452 33.129 1.00 48.18 30 MET D C 1
ATOM 11103 O O . MET D 1 30 ? 43.186 29.117 34.308 1.00 47.02 30 MET D O 1
ATOM 11108 N N . CYS D 1 31 ? 43.821 28.865 32.157 1.00 44.32 31 CYS D N 1
ATOM 11109 C CA . CYS D 1 31 ? 44.762 27.786 32.430 1.00 45.03 31 CYS D CA 1
ATOM 11110 C C . CYS D 1 31 ? 45.940 28.286 33.294 1.00 47.74 31 CYS D C 1
ATOM 11111 O O . CYS D 1 31 ? 46.341 27.584 34.215 1.00 46.08 31 CYS D O 1
ATOM 11114 N N . ASP D 1 32 ? 46.431 29.519 33.044 1.00 45.25 32 ASP D N 1
ATOM 11115 C CA . ASP D 1 32 ? 47.522 30.123 33.827 1.00 45.82 32 ASP D CA 1
ATOM 11116 C C . ASP D 1 32 ? 47.096 30.358 35.279 1.00 49.08 32 ASP D C 1
ATOM 11117 O O . ASP D 1 32 ? 47.828 29.988 36.199 1.00 49.33 32 ASP D O 1
ATOM 11122 N N . LEU D 1 33 ? 45.894 30.928 35.472 1.00 44.39 33 LEU D N 1
ATOM 11123 C CA . LEU D 1 33 ? 45.282 31.182 36.779 1.00 43.88 33 LEU D CA 1
ATOM 11124 C C . LEU D 1 33 ? 45.066 29.890 37.593 1.00 47.75 33 LEU D C 1
ATOM 11125 O O . LEU D 1 33 ? 45.130 29.930 38.819 1.00 48.93 33 LEU D O 1
ATOM 11130 N N . PHE D 1 34 ? 44.833 28.751 36.924 1.00 43.71 34 PHE D N 1
ATOM 11131 C CA . PHE D 1 34 ? 44.607 27.466 37.601 1.00 42.77 34 PHE D CA 1
ATOM 11132 C C . PHE D 1 34 ? 45.845 26.533 37.585 1.00 46.73 34 PHE D C 1
ATOM 11133 O O . PHE D 1 34 ? 45.726 25.343 37.905 1.00 45.56 34 PHE D O 1
ATOM 11141 N N . GLY D 1 35 ? 47.012 27.094 37.235 1.00 43.76 35 GLY D N 1
ATOM 11142 C CA . GLY D 1 35 ? 48.284 26.373 37.181 1.00 43.92 35 GLY D CA 1
ATOM 11143 C C . GLY D 1 35 ? 48.302 25.185 36.238 1.00 49.44 35 GLY D C 1
ATOM 11144 O O . GLY D 1 35 ? 48.670 24.075 36.632 1.00 49.52 35 GLY D O 1
A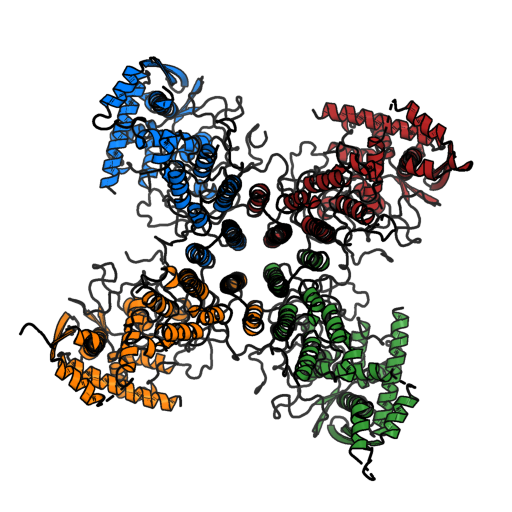TOM 11145 N N . VAL D 1 36 ? 47.870 25.404 34.992 1.00 46.27 36 VAL D N 1
ATOM 11146 C CA . VAL D 1 36 ? 47.840 24.380 33.960 1.00 46.28 36 VAL D CA 1
ATOM 11147 C C . VAL D 1 36 ? 49.054 24.624 33.065 1.00 53.48 36 VAL D C 1
ATOM 11148 O O . VAL D 1 36 ? 49.173 25.700 32.460 1.00 53.49 36 VAL D O 1
ATOM 11152 N N . SER D 1 37 ? 49.971 23.633 33.018 1.00 51.58 37 SER D N 1
ATOM 11153 C CA . SER D 1 37 ? 51.180 23.672 32.202 1.00 52.24 37 SER D CA 1
ATOM 11154 C C . SER D 1 37 ? 50.841 23.868 30.713 1.00 57.57 37 SER D C 1
ATOM 11155 O O . SER D 1 37 ? 49.767 23.454 30.266 1.00 57.07 37 SER D O 1
ATOM 11158 N N . GLU D 1 38 ? 51.782 24.487 29.957 1.00 54.94 38 GLU D N 1
ATOM 11159 C CA . GLU D 1 38 ? 51.716 24.755 28.515 1.00 55.21 38 GLU D CA 1
ATOM 11160 C C . GLU D 1 38 ? 51.232 23.523 27.716 1.00 59.93 38 GLU D C 1
ATOM 11161 O O . GLU D 1 38 ? 50.388 23.655 26.823 1.00 59.45 38 GLU D O 1
ATOM 11167 N N . ASP D 1 39 ? 51.769 22.337 28.054 1.00 56.07 39 ASP D N 1
ATOM 11168 C CA . ASP D 1 39 ? 51.428 21.076 27.407 1.00 55.72 39 ASP D CA 1
ATOM 11169 C C . ASP D 1 39 ? 50.056 20.558 27.836 1.00 57.54 39 ASP D C 1
ATOM 11170 O O . ASP D 1 39 ? 49.357 19.947 27.030 1.00 56.91 39 ASP D O 1
ATOM 11175 N N . ASP D 1 40 ? 49.657 20.826 29.089 1.00 52.44 40 ASP D N 1
ATOM 11176 C CA . ASP D 1 40 ? 48.375 20.374 29.619 1.00 51.33 40 ASP D CA 1
ATOM 11177 C C . ASP D 1 40 ? 47.182 21.159 29.059 1.00 53.48 40 ASP D C 1
ATOM 11178 O O . ASP D 1 40 ? 46.065 20.654 29.090 1.00 53.13 40 ASP D O 1
ATOM 11183 N N . LYS D 1 41 ? 47.427 22.343 28.473 1.00 48.93 41 LYS D N 1
ATOM 11184 C CA . LYS D 1 41 ? 46.401 23.172 27.829 1.00 47.62 41 LYS D CA 1
ATOM 11185 C C . LYS D 1 41 ? 45.741 22.411 26.642 1.00 48.86 41 LYS D C 1
ATOM 11186 O O . LYS D 1 41 ? 44.578 22.668 26.315 1.00 47.99 41 LYS D O 1
ATOM 11192 N N . LEU D 1 42 ? 46.486 21.474 26.010 1.00 43.22 42 LEU D N 1
ATOM 11193 C CA . LEU D 1 42 ? 45.986 20.677 24.879 1.00 41.52 42 LEU D CA 1
ATOM 11194 C C . LEU D 1 42 ? 45.247 19.381 25.301 1.00 43.24 42 LEU D C 1
ATOM 11195 O O . LEU D 1 42 ? 44.877 18.603 24.430 1.00 42.77 42 LEU D O 1
ATOM 11200 N N . ILE D 1 43 ? 45.004 19.163 26.610 1.00 39.32 43 ILE D N 1
ATOM 11201 C CA . ILE D 1 43 ? 44.235 17.998 27.075 1.00 39.84 43 ILE D CA 1
ATOM 11202 C C . ILE D 1 43 ? 42.729 18.376 27.013 1.00 44.67 43 ILE D C 1
ATOM 11203 O O . ILE D 1 43 ? 42.335 19.324 27.696 1.00 44.83 43 ILE D O 1
ATOM 11208 N N . ILE D 1 44 ? 41.910 17.668 26.159 1.00 40.63 44 ILE D N 1
ATOM 11209 C CA . ILE D 1 44 ? 40.464 17.931 25.927 1.00 39.65 44 ILE D CA 1
ATOM 11210 C C . ILE D 1 44 ? 39.715 18.154 27.235 1.00 43.10 44 ILE D C 1
ATOM 11211 O O . ILE D 1 44 ? 39.017 19.156 27.380 1.00 41.69 44 ILE D O 1
ATOM 11216 N N . GLU D 1 45 ? 39.887 17.222 28.183 1.00 41.06 45 GLU D N 1
ATOM 11217 C CA . GLU D 1 45 ? 39.285 17.191 29.525 1.00 41.49 45 GLU D CA 1
ATOM 11218 C C . GLU D 1 45 ? 39.425 18.548 30.254 1.00 48.72 45 GLU D C 1
ATOM 11219 O O . GLU D 1 45 ? 38.453 19.014 30.863 1.00 50.37 45 GLU D O 1
ATOM 11225 N N . ASN D 1 46 ? 40.626 19.183 30.160 1.00 43.99 46 ASN D N 1
ATOM 11226 C CA . ASN D 1 46 ? 40.924 20.494 30.739 1.00 43.21 46 ASN D CA 1
ATOM 11227 C C . ASN D 1 46 ? 40.047 21.574 30.133 1.00 45.98 46 ASN D C 1
ATOM 11228 O O . ASN D 1 46 ? 39.556 22.417 30.875 1.00 45.52 46 ASN D O 1
ATOM 11233 N N . SER D 1 47 ? 39.792 21.518 28.806 1.00 42.56 47 SER D N 1
ATOM 11234 C CA . SER D 1 47 ? 38.883 22.462 28.142 1.00 42.29 47 SER D CA 1
ATOM 11235 C C . SER D 1 47 ? 37.456 22.294 28.668 1.00 45.76 47 SER D C 1
ATOM 11236 O O . SER D 1 47 ? 36.842 23.279 29.062 1.00 45.56 47 SER D O 1
ATOM 11239 N N . ILE D 1 48 ? 36.980 21.043 28.758 1.00 42.37 48 ILE D N 1
ATOM 11240 C CA . ILE D 1 48 ? 35.665 20.653 29.281 1.00 42.36 48 ILE D CA 1
ATOM 11241 C C . ILE D 1 48 ? 35.497 21.152 30.737 1.00 47.22 48 ILE D C 1
ATOM 11242 O O . ILE D 1 48 ? 34.434 21.663 31.092 1.00 46.35 48 ILE D O 1
ATOM 11247 N N . SER D 1 49 ? 36.566 21.063 31.549 1.00 44.83 49 SER D N 1
ATOM 11248 C CA . SER D 1 49 ? 36.560 21.532 32.934 1.00 45.05 49 SER D CA 1
ATOM 11249 C C . SER D 1 49 ? 36.630 23.070 33.056 1.00 47.55 49 SER D C 1
ATOM 11250 O O . SER D 1 49 ? 35.921 23.640 33.890 1.00 46.79 49 SER D O 1
ATOM 11253 N N . ILE D 1 50 ? 37.488 23.734 32.242 1.00 42.96 50 ILE D N 1
ATOM 11254 C CA . ILE D 1 50 ? 37.635 25.198 32.251 1.00 42.02 50 ILE D CA 1
ATOM 11255 C C . ILE D 1 50 ? 36.351 25.866 31.727 1.00 45.27 50 ILE D C 1
ATOM 11256 O O . ILE D 1 50 ? 35.869 26.809 32.359 1.00 45.67 50 ILE D O 1
ATOM 11261 N N . GLU D 1 51 ? 35.788 25.361 30.596 1.00 40.18 51 GLU D N 1
ATOM 11262 C CA . GLU D 1 51 ? 34.544 25.882 30.003 1.00 38.74 51 GLU D CA 1
ATOM 11263 C C . GLU D 1 51 ? 33.409 25.813 31.024 1.00 42.16 51 GLU D C 1
ATOM 11264 O O . GLU D 1 51 ? 32.824 26.849 31.329 1.00 41.60 51 GLU D O 1
ATOM 11270 N N . ARG D 1 52 ? 33.191 24.630 31.637 1.00 39.72 52 ARG D N 1
ATOM 11271 C CA . ARG D 1 52 ? 32.157 24.391 32.664 1.00 40.06 52 ARG D CA 1
ATOM 11272 C C . ARG D 1 52 ? 32.333 25.338 33.865 1.00 48.00 52 ARG D C 1
ATOM 11273 O O . ARG D 1 52 ? 31.354 25.942 34.306 1.00 48.70 52 ARG D O 1
ATOM 11281 N N . MET D 1 53 ? 33.582 25.493 34.364 1.00 45.91 53 MET D N 1
ATOM 11282 C CA . MET D 1 53 ? 33.913 26.398 35.469 1.00 45.52 53 MET D CA 1
ATOM 11283 C C . MET D 1 53 ? 33.462 27.823 35.119 1.00 48.37 53 MET D C 1
ATOM 11284 O O . MET D 1 53 ? 32.772 28.446 35.926 1.00 48.97 53 MET D O 1
ATOM 11289 N N . ILE D 1 54 ? 33.818 28.319 33.912 1.00 43.40 54 ILE D N 1
ATOM 11290 C CA . ILE D 1 54 ? 33.449 29.668 33.448 1.00 43.03 54 ILE D CA 1
ATOM 11291 C C . ILE D 1 54 ? 31.913 29.835 33.420 1.00 49.94 54 ILE D C 1
ATOM 11292 O O . ILE D 1 54 ? 31.415 30.902 33.787 1.00 50.99 54 ILE D O 1
ATOM 11297 N N . ARG D 1 55 ? 31.184 28.765 33.039 1.00 46.20 55 ARG D N 1
ATOM 11298 C CA . ARG D 1 55 ? 29.726 28.736 32.987 1.00 46.43 55 ARG D CA 1
ATOM 11299 C C . ARG D 1 55 ? 29.107 28.799 34.386 1.00 55.68 55 ARG D C 1
ATOM 11300 O O . ARG D 1 55 ? 28.134 29.535 34.583 1.00 57.63 55 ARG D O 1
ATOM 11308 N N . VAL D 1 56 ? 29.668 28.029 35.346 1.00 52.72 56 VAL D N 1
ATOM 11309 C CA . VAL D 1 56 ? 29.235 27.962 36.746 1.00 52.69 56 VAL D CA 1
ATOM 11310 C C . VAL D 1 56 ? 29.419 29.320 37.464 1.00 57.55 56 VAL D C 1
ATOM 11311 O O . VAL D 1 56 ? 28.478 29.800 38.092 1.00 57.18 56 VAL D O 1
ATOM 11315 N N . VAL D 1 57 ? 30.611 29.937 37.341 1.00 55.53 57 VAL D N 1
ATOM 11316 C CA . VAL D 1 57 ? 30.968 31.238 37.940 1.00 55.53 57 VAL D CA 1
ATOM 11317 C C . VAL D 1 57 ? 30.061 32.377 37.445 1.00 59.57 57 VAL D C 1
ATOM 11318 O O . VAL D 1 57 ? 29.636 33.204 38.252 1.00 60.20 57 VAL D O 1
ATOM 11322 N N . THR D 1 58 ? 29.771 32.412 36.132 1.00 55.26 58 THR D N 1
ATOM 11323 C CA . THR D 1 58 ? 28.968 33.456 35.490 1.00 54.90 58 THR D CA 1
ATOM 11324 C C . THR D 1 58 ? 27.451 33.203 35.572 1.00 59.84 58 THR D C 1
ATOM 11325 O O . THR D 1 58 ? 26.677 33.998 35.036 1.00 60.02 58 THR D O 1
ATOM 11329 N N . ASP D 1 59 ? 27.028 32.138 36.274 1.00 57.11 59 ASP D N 1
ATOM 11330 C CA . ASP D 1 59 ? 25.616 31.819 36.488 1.00 57.43 59 ASP D CA 1
ATOM 11331 C C . ASP D 1 59 ? 25.166 32.493 37.799 1.00 62.88 59 ASP D C 1
ATOM 11332 O O . ASP D 1 59 ? 25.409 31.954 38.886 1.00 61.36 59 ASP D O 1
ATOM 11337 N N . LYS D 1 60 ? 24.514 33.674 37.683 1.00 61.32 60 LYS D N 1
ATOM 11338 C CA . LYS D 1 60 ? 24.012 34.482 38.809 1.00 62.30 60 LYS D CA 1
ATOM 11339 C C . LYS D 1 60 ? 22.983 33.759 39.700 1.00 68.30 60 LYS D C 1
ATOM 11340 O O . LYS D 1 60 ? 23.004 33.944 40.920 1.00 67.76 60 LYS D O 1
ATOM 11346 N N . LYS D 1 61 ? 22.082 32.958 39.094 1.00 66.34 61 LYS D N 1
ATOM 11347 C CA . LYS D 1 61 ? 21.047 32.201 39.811 1.00 67.07 61 LYS D CA 1
ATOM 11348 C C . LYS D 1 61 ? 21.675 31.272 40.856 1.00 71.74 61 LYS D C 1
ATOM 11349 O O . LYS D 1 61 ? 21.250 31.259 42.015 1.00 71.15 61 LYS D O 1
ATOM 11355 N N . TYR D 1 62 ? 22.705 30.521 40.434 1.00 69.17 62 TYR D N 1
ATOM 11356 C CA . TYR D 1 62 ? 23.444 29.567 41.253 1.00 69.35 62 TYR D CA 1
ATOM 11357 C C . TYR D 1 62 ? 24.382 30.251 42.274 1.00 74.10 62 TYR D C 1
ATOM 11358 O O . TYR D 1 62 ? 24.543 29.736 43.383 1.00 74.01 62 TYR D O 1
ATOM 11367 N N . GLN D 1 63 ? 24.997 31.390 41.901 1.00 70.91 63 GLN D N 1
ATOM 11368 C CA . GLN D 1 63 ? 25.911 32.136 42.769 1.00 70.84 63 GLN D CA 1
ATOM 11369 C C . GLN D 1 63 ? 25.191 32.854 43.915 1.00 76.26 63 GLN D C 1
ATOM 11370 O O . GLN D 1 63 ? 25.737 32.925 45.019 1.00 76.42 63 GLN D O 1
ATOM 11376 N N . ASP D 1 64 ? 23.974 33.380 43.662 1.00 73.27 64 ASP D N 1
ATOM 11377 C CA . ASP D 1 64 ? 23.157 34.053 44.679 1.00 73.17 64 ASP D CA 1
ATOM 11378 C C . ASP D 1 64 ? 22.553 33.041 45.662 1.00 76.99 64 ASP D C 1
ATOM 11379 O O . ASP D 1 64 ? 22.423 33.349 46.845 1.00 77.37 64 ASP D O 1
ATOM 11384 N N . LYS D 1 65 ? 22.217 31.829 45.177 1.00 73.05 65 LYS D N 1
ATOM 11385 C CA . LYS D 1 65 ? 21.647 30.741 45.985 1.00 72.79 65 LYS D CA 1
ATOM 11386 C C . LYS D 1 65 ? 22.726 29.985 46.802 1.00 75.94 65 LYS D C 1
ATOM 11387 O O . LYS D 1 65 ? 22.393 29.270 47.756 1.00 75.85 65 LYS D O 1
ATOM 11393 N N . LYS D 1 66 ? 24.016 30.170 46.444 1.00 71.09 66 LYS D N 1
ATOM 11394 C CA . LYS D 1 66 ? 25.157 29.557 47.134 1.00 69.97 66 LYS D CA 1
ATOM 11395 C C . LYS D 1 66 ? 25.415 30.252 48.487 1.00 72.23 66 LYS D C 1
ATOM 11396 O O . LYS D 1 66 ? 26.069 29.674 49.359 1.00 72.14 66 LYS D O 1
ATOM 11402 N N . LEU D 1 67 ? 24.869 31.474 48.663 1.00 67.28 67 LEU D N 1
ATOM 11403 C CA . LEU D 1 67 ? 24.953 32.285 49.880 1.00 79.47 67 LEU D CA 1
ATOM 11404 C C . LEU D 1 67 ? 23.586 32.845 50.286 1.00 106.71 67 LEU D C 1
ATOM 11405 O O . LEU D 1 67 ? 22.633 32.091 50.484 1.00 72.13 67 LEU D O 1
ATOM 11410 N N . ILE D 1 77 ? 30.105 32.066 53.615 1.00 69.82 77 ILE D N 1
ATOM 11411 C CA . ILE D 1 77 ? 31.177 31.069 53.653 1.00 69.45 77 ILE D CA 1
ATOM 11412 C C . ILE D 1 77 ? 32.347 31.493 52.736 1.00 73.17 77 ILE D C 1
ATOM 11413 O O . ILE D 1 77 ? 32.128 32.164 51.718 1.00 72.40 77 ILE D O 1
ATOM 11418 N N . ALA D 1 78 ? 33.582 31.115 53.128 1.00 69.29 78 ALA D N 1
ATOM 11419 C CA . ALA D 1 78 ? 34.822 31.413 52.406 1.00 69.06 78 ALA D CA 1
ATOM 11420 C C . ALA D 1 78 ? 34.860 30.708 51.056 1.00 73.07 78 ALA D C 1
ATOM 11421 O O . ALA D 1 78 ? 35.293 31.304 50.069 1.00 72.48 78 ALA D O 1
ATOM 11423 N N . ASN D 1 79 ? 34.376 29.443 51.019 1.00 69.72 79 ASN D N 1
ATOM 11424 C CA . ASN D 1 79 ? 34.318 28.572 49.841 1.00 68.93 79 ASN D CA 1
ATOM 11425 C C . ASN D 1 79 ? 33.411 29.097 48.725 1.00 71.09 79 ASN D C 1
ATOM 11426 O O . ASN D 1 79 ? 33.547 28.641 47.589 1.00 71.92 79 ASN D O 1
ATOM 11431 N N . ALA D 1 80 ? 32.503 30.053 49.034 1.00 65.08 80 ALA D N 1
ATOM 11432 C CA . ALA D 1 80 ? 31.613 30.674 48.044 1.00 63.79 80 ALA D CA 1
ATOM 11433 C C . ALA D 1 80 ? 32.383 31.643 47.141 1.00 65.64 80 ALA D C 1
ATOM 11434 O O . ALA D 1 80 ? 32.000 31.834 45.979 1.00 65.85 80 ALA D O 1
ATOM 11436 N N . GLY D 1 81 ? 33.453 32.236 47.686 1.00 59.54 81 GLY D N 1
ATOM 11437 C CA . GLY D 1 81 ? 34.329 33.166 46.974 1.00 58.28 81 GLY D CA 1
ATOM 11438 C C . GLY D 1 81 ? 35.517 32.487 46.316 1.00 58.71 81 GLY D C 1
ATOM 11439 O O . GLY D 1 81 ? 36.377 33.145 45.716 1.00 57.42 81 GLY D O 1
ATOM 11440 N N . LYS D 1 82 ? 35.568 31.154 46.455 1.00 53.27 82 LYS D N 1
ATOM 11441 C CA . LYS D 1 82 ? 36.586 30.264 45.916 1.00 52.25 82 LYS D CA 1
ATOM 11442 C C . LYS D 1 82 ? 36.013 29.585 44.686 1.00 54.88 82 LYS D C 1
ATOM 11443 O O . LYS D 1 82 ? 34.794 29.514 44.537 1.00 53.74 82 LYS D O 1
ATOM 11449 N N . VAL D 1 83 ? 36.884 29.135 43.778 1.00 51.91 83 VAL D N 1
ATOM 11450 C CA . VAL D 1 83 ? 36.486 28.439 42.556 1.00 51.73 83 VAL D CA 1
ATOM 11451 C C . VAL D 1 83 ? 37.357 27.198 42.434 1.00 55.77 83 VAL D C 1
ATOM 11452 O O . VAL D 1 83 ? 38.560 27.303 42.193 1.00 55.15 83 VAL D O 1
ATOM 11456 N N . PHE D 1 84 ? 36.750 26.029 42.625 1.00 53.86 84 PHE D N 1
ATOM 11457 C CA . PHE D 1 84 ? 37.445 24.751 42.525 1.00 54.62 84 PHE D CA 1
ATOM 11458 C C . PHE D 1 84 ? 37.202 24.114 41.174 1.00 60.66 84 PHE D C 1
ATOM 11459 O O . PHE D 1 84 ? 36.073 24.111 40.675 1.00 62.27 84 PHE D O 1
ATOM 11467 N N . CYS D 1 85 ? 38.265 23.608 40.560 1.00 56.43 85 CYS D N 1
ATOM 11468 C CA . CYS D 1 85 ? 38.173 23.051 39.228 1.00 56.39 85 CYS D CA 1
ATOM 11469 C C . CYS D 1 85 ? 39.080 21.834 39.087 1.00 58.63 85 CYS D C 1
ATOM 11470 O O . CYS D 1 85 ? 40.306 21.987 39.094 1.00 58.49 85 CYS D O 1
ATOM 11473 N N . ARG D 1 86 ? 38.481 20.618 38.990 1.00 52.75 86 ARG D N 1
ATOM 11474 C CA . ARG D 1 86 ? 39.254 19.391 38.819 1.00 51.26 86 ARG D CA 1
ATOM 11475 C C . ARG D 1 86 ? 39.901 19.403 37.432 1.00 54.62 86 ARG D C 1
ATOM 11476 O O . ARG D 1 86 ? 39.205 19.469 36.412 1.00 54.48 86 ARG D O 1
ATOM 11484 N N . LEU D 1 87 ? 41.240 19.385 37.416 1.00 49.46 87 LEU D N 1
ATOM 11485 C CA . LEU D 1 87 ? 42.059 19.431 36.211 1.00 47.87 87 LEU D CA 1
ATOM 11486 C C . LEU D 1 87 ? 42.966 18.219 36.094 1.00 48.63 87 LEU D C 1
ATOM 11487 O O . LEU D 1 87 ? 43.205 17.517 37.078 1.00 48.25 87 LEU D O 1
ATOM 11492 N N . VAL D 1 88 ? 43.459 17.977 34.875 1.00 43.26 88 VAL D N 1
ATOM 11493 C CA . VAL D 1 88 ? 44.391 16.903 34.524 1.00 41.78 88 VAL D CA 1
ATOM 11494 C C . VAL D 1 88 ? 45.794 17.524 34.601 1.00 46.72 88 VAL D C 1
ATOM 11495 O O . VAL D 1 88 ? 46.020 18.627 34.101 1.00 46.52 88 VAL D O 1
ATOM 11499 N N . GLU D 1 89 ? 46.718 16.819 35.235 1.00 45.20 89 GLU D N 1
ATOM 11500 C CA . GLU D 1 89 ? 48.109 17.225 35.378 1.00 46.54 89 GLU D CA 1
ATOM 11501 C C . GLU D 1 89 ? 48.922 16.056 34.825 1.00 54.82 89 GLU D C 1
ATOM 11502 O O . GLU D 1 89 ? 48.781 14.937 35.312 1.00 54.66 89 GLU D O 1
ATOM 11508 N N . SER D 1 90 ? 49.727 16.289 33.789 1.00 54.93 90 SER D N 1
ATOM 11509 C CA . SER D 1 90 ? 50.522 15.204 33.216 1.00 56.76 90 SER D CA 1
ATOM 11510 C C . SER D 1 90 ? 52.024 15.367 33.456 1.00 64.97 90 SER D C 1
ATOM 11511 O O . SER D 1 90 ? 52.528 16.495 33.532 1.00 65.07 90 SER D O 1
ATOM 11514 N N . THR D 1 91 ? 52.729 14.231 33.595 1.00 64.12 91 THR D N 1
ATOM 11515 C CA . THR D 1 91 ? 54.172 14.185 33.837 1.00 65.35 91 THR D CA 1
ATOM 11516 C C . THR D 1 91 ? 54.914 13.927 32.512 1.00 69.68 91 THR D C 1
ATOM 11517 O O . THR D 1 91 ? 55.486 14.864 31.948 1.00 70.16 91 THR D O 1
ATOM 11521 N N . ALA D 1 92 ? 54.895 12.672 32.020 1.00 65.32 92 ALA D N 1
ATOM 11522 C CA . ALA D 1 92 ? 55.535 12.265 30.768 1.00 64.92 92 ALA D CA 1
ATOM 11523 C C . ALA D 1 92 ? 54.728 11.112 30.170 1.00 68.80 92 ALA D C 1
ATOM 11524 O O . ALA D 1 92 ? 55.124 9.942 30.262 1.00 68.66 92 ALA D O 1
ATOM 11526 N N . GLY D 1 93 ? 53.568 11.458 29.616 1.00 64.33 93 GLY D N 1
ATOM 11527 C CA . GLY D 1 93 ? 52.636 10.493 29.049 1.00 63.80 93 GLY D CA 1
ATOM 11528 C C . GLY D 1 93 ? 51.674 9.959 30.091 1.00 67.58 93 GLY D C 1
ATOM 11529 O O . GLY D 1 93 ? 50.622 9.418 29.750 1.00 67.26 93 GLY D O 1
ATOM 11530 N N . LYS D 1 94 ? 52.039 10.088 31.373 1.00 63.64 94 LYS D N 1
ATOM 11531 C CA . LYS D 1 94 ? 51.206 9.663 32.487 1.00 62.85 94 LYS D CA 1
ATOM 11532 C C . LYS D 1 94 ? 50.572 10.902 33.109 1.00 65.64 94 LYS D C 1
ATOM 11533 O O . LYS D 1 94 ? 51.251 11.911 33.309 1.00 65.28 94 LYS D O 1
ATOM 11539 N N . CYS D 1 95 ? 49.268 10.837 33.377 1.00 60.71 95 CYS D N 1
ATOM 11540 C CA . CYS D 1 95 ? 48.524 11.951 33.953 1.00 59.67 95 CYS D CA 1
ATOM 11541 C C . CYS D 1 95 ? 47.876 11.569 35.282 1.00 61.02 95 CYS D C 1
ATOM 11542 O O . CYS D 1 95 ? 47.747 10.384 35.590 1.00 61.25 95 CYS D O 1
ATOM 11545 N N . SER D 1 96 ? 47.439 12.585 36.041 1.00 55.24 96 SER D N 1
ATOM 11546 C CA . SER D 1 96 ? 46.788 12.466 37.341 1.00 54.14 96 SER D CA 1
ATOM 11547 C C . SER D 1 96 ? 45.793 13.598 37.531 1.00 57.07 96 SER D C 1
ATOM 11548 O O . SER D 1 96 ? 45.930 14.643 36.904 1.00 56.02 96 SER D O 1
ATOM 11551 N N . ALA D 1 97 ? 44.792 13.393 38.392 1.00 54.52 97 ALA D N 1
ATOM 11552 C CA . ALA D 1 97 ? 43.808 14.423 38.703 1.00 54.71 97 ALA D CA 1
ATOM 11553 C C . ALA D 1 97 ? 44.396 15.376 39.742 1.00 61.31 97 ALA D C 1
ATOM 11554 O O . ALA D 1 97 ? 45.227 14.981 40.574 1.00 61.49 97 ALA D O 1
ATOM 11556 N N . ARG D 1 98 ? 43.973 16.638 39.678 1.00 58.36 98 ARG D N 1
ATOM 11557 C CA . ARG D 1 98 ? 44.430 17.695 40.568 1.00 57.87 98 ARG D CA 1
ATOM 11558 C C . ARG D 1 98 ? 43.281 18.689 40.774 1.00 62.29 98 ARG D C 1
ATOM 11559 O O . ARG D 1 98 ? 42.552 18.982 39.827 1.00 61.28 98 ARG D O 1
ATOM 11567 N N . LEU D 1 99 ? 43.117 19.201 42.005 1.00 60.08 99 LEU D N 1
ATOM 11568 C CA . LEU D 1 99 ? 42.090 20.199 42.285 1.00 60.08 99 LEU D CA 1
ATOM 11569 C C . LEU D 1 99 ? 42.659 21.614 42.153 1.00 64.51 99 LEU D C 1
ATOM 11570 O O . LEU D 1 99 ? 43.367 22.091 43.041 1.00 64.01 99 LEU D O 1
ATOM 11575 N N . GLY D 1 100 ? 42.366 22.247 41.022 1.00 62.15 100 GLY D N 1
ATOM 11576 C CA . GLY D 1 100 ? 42.782 23.612 40.722 1.00 62.43 100 GLY D CA 1
ATOM 11577 C C . GLY D 1 100 ? 41.951 24.616 41.494 1.00 67.32 100 GLY D C 1
ATOM 11578 O O . GLY D 1 100 ? 40.783 24.352 41.798 1.00 67.00 100 GLY D O 1
ATOM 11579 N N . MET D 1 101 ? 42.547 25.762 41.846 1.00 64.46 101 MET D N 1
ATOM 11580 C CA . MET D 1 101 ? 41.839 26.791 42.602 1.00 64.42 101 MET D CA 1
ATOM 11581 C C . MET D 1 101 ? 42.229 28.225 42.230 1.00 67.59 101 MET D C 1
ATOM 11582 O O . MET D 1 101 ? 43.401 28.524 41.971 1.00 66.97 101 MET D O 1
ATOM 11587 N N . ALA D 1 102 ? 41.214 29.105 42.229 1.00 63.01 102 ALA D N 1
ATOM 11588 C CA . ALA D 1 102 ? 41.290 30.535 41.957 1.00 62.17 102 ALA D CA 1
ATOM 11589 C C . ALA D 1 102 ? 40.168 31.214 42.724 1.00 65.91 102 ALA D C 1
ATOM 11590 O O . ALA D 1 102 ? 39.159 30.581 43.036 1.00 65.93 102 ALA D O 1
ATOM 11592 N N . LEU D 1 103 ? 40.343 32.490 43.039 1.00 62.12 103 LEU D N 1
ATOM 11593 C CA . LEU D 1 103 ? 39.319 33.260 43.734 1.00 61.81 103 LEU D CA 1
ATOM 11594 C C . LEU D 1 103 ? 38.332 33.784 42.683 1.00 64.55 103 LEU D C 1
ATOM 11595 O O . LEU D 1 103 ? 38.760 34.154 41.583 1.00 63.17 103 LEU D O 1
ATOM 11600 N N . LYS D 1 104 ? 37.016 33.801 43.019 1.00 61.38 104 LYS D N 1
ATOM 11601 C CA . LYS D 1 104 ? 35.922 34.274 42.142 1.00 61.31 104 LYS D CA 1
ATOM 11602 C C . LYS D 1 104 ? 36.280 35.577 41.351 1.00 64.53 104 LYS D C 1
ATOM 11603 O O . LYS D 1 104 ? 36.220 35.525 40.121 1.00 64.27 104 LYS D O 1
ATOM 11609 N N . PRO D 1 105 ? 36.743 36.698 41.983 1.00 60.41 105 PRO D N 1
ATOM 11610 C CA . PRO D 1 105 ? 37.096 37.893 41.192 1.00 59.91 105 PRO D CA 1
ATOM 11611 C C . PRO D 1 105 ? 38.251 37.738 40.185 1.00 63.60 105 PRO D C 1
ATOM 11612 O O . PRO D 1 105 ? 38.281 38.487 39.211 1.00 63.48 105 PRO D O 1
ATOM 11616 N N . ASN D 1 106 ? 39.198 36.797 40.407 1.00 59.16 106 ASN D N 1
ATOM 11617 C CA . ASN D 1 106 ? 40.324 36.563 39.485 1.00 58.33 106 ASN D CA 1
ATOM 11618 C C . ASN D 1 106 ? 39.820 35.951 38.185 1.00 61.51 106 ASN D C 1
ATOM 11619 O O . ASN D 1 106 ? 40.343 36.259 37.116 1.00 61.02 106 ASN D O 1
ATOM 11624 N N . VAL D 1 107 ? 38.786 35.091 38.291 1.00 57.63 107 VAL D N 1
ATOM 11625 C CA . VAL D 1 107 ? 38.101 34.432 37.180 1.00 56.68 107 VAL D CA 1
ATOM 11626 C C . VAL D 1 107 ? 37.358 35.540 36.414 1.00 60.00 107 VAL D C 1
ATOM 11627 O O . VAL D 1 107 ? 37.567 35.687 35.210 1.00 59.24 107 VAL D O 1
ATOM 11631 N N . GLU D 1 108 ? 36.591 36.385 37.134 1.00 57.30 108 GLU D N 1
ATOM 11632 C CA . GLU D 1 108 ? 35.856 37.506 36.541 1.00 57.99 108 GLU D CA 1
ATOM 11633 C C . GLU D 1 108 ? 36.773 38.633 36.018 1.00 63.69 108 GLU D C 1
ATOM 11634 O O . GLU D 1 108 ? 36.308 39.466 35.243 1.00 64.42 108 GLU D O 1
ATOM 11640 N N . ALA D 1 109 ? 38.069 38.643 36.420 1.00 60.59 109 ALA D N 1
ATOM 11641 C CA . ALA D 1 109 ? 39.076 39.619 35.980 1.00 60.38 109 ALA D CA 1
ATOM 11642 C C . ALA D 1 109 ? 39.579 39.287 34.575 1.00 63.05 109 ALA D C 1
ATOM 11643 O O . ALA D 1 109 ? 39.658 40.184 33.735 1.00 62.88 109 ALA D O 1
ATOM 11645 N N . VAL D 1 110 ? 39.912 37.994 34.328 1.00 58.27 110 VAL D N 1
ATOM 11646 C CA . VAL D 1 110 ? 40.359 37.431 33.041 1.00 57.43 110 VAL D CA 1
ATOM 11647 C C . VAL D 1 110 ? 39.307 37.765 31.973 1.00 61.68 110 VAL D C 1
ATOM 11648 O O . VAL D 1 110 ? 39.648 38.184 30.862 1.00 62.11 110 VAL D O 1
ATOM 11652 N N . LEU D 1 111 ? 38.027 37.615 32.339 1.00 57.87 111 LEU D N 1
ATOM 11653 C CA . LEU D 1 111 ? 36.894 37.908 31.465 1.00 57.57 111 LEU D CA 1
ATOM 11654 C C . LEU D 1 111 ? 36.846 39.393 31.128 1.00 60.64 111 LEU D C 1
ATOM 11655 O O . LEU D 1 111 ? 36.668 39.747 29.959 1.00 59.50 111 LEU D O 1
ATOM 11660 N N . THR D 1 112 ? 37.090 40.253 32.142 1.00 57.59 112 THR D N 1
ATOM 11661 C CA . THR D 1 112 ? 37.114 41.709 32.002 1.00 57.38 112 THR D CA 1
ATOM 11662 C C . THR D 1 112 ? 38.307 42.155 31.136 1.00 60.32 112 THR D C 1
ATOM 11663 O O . THR D 1 112 ? 38.157 43.103 30.366 1.00 61.24 112 THR D O 1
ATOM 11667 N N . ASP D 1 113 ? 39.457 41.451 31.215 1.00 55.02 113 ASP D N 1
ATOM 11668 C CA . ASP D 1 113 ? 40.648 41.763 30.415 1.00 54.49 113 ASP D CA 1
ATOM 11669 C C . ASP D 1 113 ? 40.468 41.460 28.921 1.00 58.34 113 ASP D C 1
ATOM 11670 O O . ASP D 1 113 ? 40.712 42.332 28.096 1.00 57.67 113 ASP D O 1
ATOM 11675 N N . VAL D 1 114 ? 40.031 40.234 28.575 1.00 56.17 114 VAL D N 1
ATOM 11676 C CA . VAL D 1 114 ? 39.841 39.781 27.188 1.00 55.07 114 VAL D CA 1
ATOM 11677 C C . VAL D 1 114 ? 38.609 40.432 26.526 1.00 58.55 114 VAL D C 1
ATOM 11678 O O . VAL D 1 114 ? 38.692 40.868 25.373 1.00 57.48 114 VAL D O 1
ATOM 11682 N N . LEU D 1 115 ? 37.483 40.504 27.256 1.00 55.52 115 LEU D N 1
ATOM 11683 C CA . LEU D 1 115 ? 36.231 41.062 26.734 1.00 55.75 115 LEU D CA 1
ATOM 11684 C C . LEU D 1 115 ? 35.892 42.450 27.320 1.00 62.14 115 LEU D C 1
ATOM 11685 O O . LEU D 1 115 ? 36.252 42.744 28.463 1.00 62.37 115 LEU D O 1
ATOM 11690 N N . GLY D 1 116 ? 35.204 43.279 26.533 1.00 59.14 116 GLY D N 1
ATOM 11691 C CA . GLY D 1 116 ? 34.805 44.630 26.930 1.00 86.67 116 GLY D CA 1
ATOM 11692 C C . GLY D 1 116 ? 33.784 44.692 28.050 1.00 101.64 116 GLY D C 1
ATOM 11693 O O . GLY D 1 116 ? 34.140 44.686 29.232 1.00 61.31 116 GLY D O 1
ATOM 11694 N N . LEU D 1 125 ? 29.394 37.738 26.093 1.00 51.44 125 LEU D N 1
ATOM 11695 C CA . LEU D 1 125 ? 29.726 36.502 26.801 1.00 51.67 125 LEU D CA 1
ATOM 11696 C C . LEU D 1 125 ? 28.613 35.431 26.783 1.00 55.52 125 LEU D C 1
ATOM 11697 O O . LEU D 1 125 ? 28.919 34.243 26.672 1.00 55.15 125 LEU D O 1
ATOM 11702 N N . GLY D 1 126 ? 27.361 35.856 26.942 1.00 51.59 126 GLY D N 1
ATOM 11703 C CA . GLY D 1 126 ? 26.200 34.969 26.976 1.00 50.87 126 GLY D CA 1
ATOM 11704 C C . GLY D 1 126 ? 26.153 33.916 25.885 1.00 52.59 126 GLY D C 1
ATOM 11705 O O . GLY D 1 126 ? 25.974 32.736 26.186 1.00 52.97 126 GLY D O 1
ATOM 11706 N N . LYS D 1 127 ? 26.332 34.339 24.621 1.00 47.14 127 LYS D N 1
ATOM 11707 C CA . LYS D 1 127 ? 26.325 33.489 23.425 1.00 46.62 127 LYS D CA 1
ATOM 11708 C C . LYS D 1 127 ? 27.552 32.573 23.364 1.00 51.52 127 LYS D C 1
ATOM 11709 O O . LYS D 1 127 ? 27.460 31.445 22.864 1.00 53.00 127 LYS D O 1
ATOM 11715 N N . ARG D 1 128 ? 28.691 33.082 23.851 1.00 46.25 128 ARG D N 1
ATOM 11716 C CA . ARG D 1 128 ? 30.010 32.452 23.916 1.00 45.65 128 ARG D CA 1
ATOM 11717 C C . ARG D 1 128 ? 29.976 31.176 24.780 1.00 48.81 128 ARG D C 1
ATOM 11718 O O . ARG D 1 128 ? 30.582 30.165 24.411 1.00 48.36 128 ARG D O 1
ATOM 11726 N N . MET D 1 129 ? 29.265 31.244 25.924 1.00 44.37 129 MET D N 1
ATOM 11727 C CA . MET D 1 129 ? 29.085 30.169 26.893 1.00 43.73 129 MET D CA 1
ATOM 11728 C C . MET D 1 129 ? 27.994 29.200 26.474 1.00 47.35 129 MET D C 1
ATOM 11729 O O . MET D 1 129 ? 28.045 28.028 26.855 1.00 47.46 129 MET D O 1
ATOM 11734 N N . GLY D 1 130 ? 27.032 29.697 25.689 1.00 42.40 130 GLY D N 1
ATOM 11735 C CA . GLY D 1 130 ? 25.931 28.914 25.145 1.00 41.78 130 GLY D CA 1
ATOM 11736 C C . GLY D 1 130 ? 26.479 27.849 24.231 1.00 45.39 130 GLY D C 1
ATOM 11737 O O . GLY D 1 130 ? 26.097 26.679 24.336 1.00 44.97 130 GLY D O 1
ATOM 11738 N N . PHE D 1 131 ? 27.456 28.246 23.397 1.00 41.80 131 PHE D N 1
ATOM 11739 C CA . PHE D 1 131 ? 28.155 27.366 22.476 1.00 42.10 131 PHE D CA 1
ATOM 11740 C C . PHE D 1 131 ? 28.952 26.285 23.220 1.00 45.05 131 PHE D C 1
ATOM 11741 O O . PHE D 1 131 ? 28.823 25.111 22.879 1.00 43.79 131 PHE D O 1
ATOM 11749 N N . THR D 1 132 ? 29.706 26.669 24.285 1.00 42.09 132 THR D N 1
ATOM 11750 C CA . THR D 1 132 ? 30.475 25.728 25.117 1.00 41.47 132 THR D CA 1
ATOM 11751 C C . THR D 1 132 ? 29.544 24.709 25.767 1.00 44.09 132 THR D C 1
ATOM 11752 O O . THR D 1 132 ? 29.881 23.522 25.833 1.00 44.45 132 THR D O 1
ATOM 11756 N N . ALA D 1 133 ? 28.361 25.183 26.217 1.00 39.53 133 ALA D N 1
ATOM 11757 C CA . ALA D 1 133 ? 27.320 24.363 26.844 1.00 38.99 133 ALA D CA 1
ATOM 11758 C C . ALA D 1 133 ? 26.698 23.385 25.830 1.00 42.84 133 ALA D C 1
ATOM 11759 O O . ALA D 1 133 ? 26.246 22.315 26.229 1.00 42.18 133 ALA D O 1
ATOM 11761 N N . MET D 1 134 ? 26.701 23.752 24.524 1.00 40.13 134 MET D N 1
ATOM 11762 C CA . MET D 1 134 ? 26.161 22.935 23.426 1.00 39.76 134 MET D CA 1
ATOM 11763 C C . MET D 1 134 ? 27.093 21.784 23.087 1.00 43.39 134 MET D C 1
ATOM 11764 O O . MET D 1 134 ? 26.598 20.710 22.749 1.00 43.66 134 MET D O 1
ATOM 11769 N N . PHE D 1 135 ? 28.428 21.973 23.241 1.00 38.81 135 PHE D N 1
ATOM 11770 C CA . PHE D 1 135 ? 29.385 20.885 23.038 1.00 38.06 135 PHE D CA 1
ATOM 11771 C C . PHE D 1 135 ? 29.175 19.880 24.159 1.00 41.86 135 PHE D C 1
ATOM 11772 O O . PHE D 1 135 ? 29.052 18.697 23.873 1.00 42.50 135 PHE D O 1
ATOM 11780 N N . LYS D 1 136 ? 29.148 20.345 25.434 1.00 37.50 136 LYS D N 1
ATOM 11781 C CA . LYS D 1 136 ? 28.944 19.490 26.606 1.00 36.65 136 LYS D CA 1
ATOM 11782 C C . LYS D 1 136 ? 27.647 18.701 26.520 1.00 40.90 136 LYS D C 1
ATOM 11783 O O . LYS D 1 136 ? 27.636 17.528 26.904 1.00 39.35 136 LYS D O 1
ATOM 11789 N N . SER D 1 137 ? 26.563 19.341 26.003 1.00 39.20 137 SER D N 1
ATOM 11790 C CA . SER D 1 137 ? 25.252 18.701 25.808 1.00 38.85 137 SER D CA 1
ATOM 11791 C C . SER D 1 137 ? 25.366 17.588 24.739 1.00 41.60 137 SER D C 1
ATOM 11792 O O . SER D 1 137 ? 24.942 16.456 24.984 1.00 42.10 137 SER D O 1
ATOM 11795 N N . ASN D 1 138 ? 26.010 17.893 23.601 1.00 36.79 138 ASN D N 1
ATOM 11796 C CA . ASN D 1 138 ? 26.238 16.938 22.514 1.00 36.96 138 ASN D CA 1
ATOM 11797 C C . ASN D 1 138 ? 27.192 15.825 22.891 1.00 40.32 138 ASN D C 1
ATOM 11798 O O . ASN D 1 138 ? 27.081 14.740 22.343 1.00 42.05 138 ASN D O 1
ATOM 11803 N N . LEU D 1 139 ? 28.102 16.067 23.837 1.00 35.75 139 LEU D N 1
ATOM 11804 C CA . LEU D 1 139 ? 29.015 15.045 24.352 1.00 34.95 139 LEU D CA 1
ATOM 11805 C C . LEU D 1 139 ? 28.207 14.105 25.268 1.00 38.70 139 LEU D C 1
ATOM 11806 O O . LEU D 1 139 ? 28.371 12.887 25.201 1.00 39.83 139 LEU D O 1
ATOM 11811 N N . GLU D 1 140 ? 27.323 14.677 26.088 1.00 32.98 140 GLU D N 1
ATOM 11812 C CA . GLU D 1 140 ? 26.470 13.943 26.999 1.00 32.01 140 GLU D CA 1
ATOM 11813 C C . GLU D 1 140 ? 25.468 13.066 26.276 1.00 36.76 140 GLU D C 1
ATOM 11814 O O . GLU D 1 140 ? 25.260 11.938 26.697 1.00 37.32 140 GLU D O 1
ATOM 11820 N N . GLU D 1 141 ? 24.895 13.560 25.170 1.00 34.47 141 GLU D N 1
ATOM 11821 C CA . GLU D 1 141 ? 23.945 12.854 24.299 1.00 33.89 141 GLU D CA 1
ATOM 11822 C C . GLU D 1 141 ? 24.591 11.607 23.694 1.00 37.41 141 GLU D C 1
ATOM 11823 O O . GLU D 1 141 ? 23.917 10.602 23.559 1.00 35.51 141 GLU D O 1
ATOM 11829 N N . VAL D 1 142 ? 25.881 11.690 23.297 1.00 36.52 142 VAL D N 1
ATOM 11830 C CA . VAL D 1 142 ? 26.643 10.573 22.716 1.00 36.88 142 VAL D CA 1
ATOM 11831 C C . VAL D 1 142 ? 26.960 9.561 23.832 1.00 42.79 142 VAL D C 1
ATOM 11832 O O . VAL D 1 142 ? 26.720 8.367 23.652 1.00 45.05 142 VAL D O 1
ATOM 11836 N N . LEU D 1 143 ? 27.435 10.045 24.991 1.00 37.34 143 LEU D N 1
ATOM 11837 C CA . LEU D 1 143 ? 27.817 9.223 26.141 1.00 36.60 143 LEU D CA 1
ATOM 11838 C C . LEU D 1 143 ? 26.668 8.502 26.826 1.00 42.59 143 LEU D C 1
ATOM 11839 O O . LEU D 1 143 ? 26.867 7.405 27.338 1.00 40.27 143 LEU D O 1
ATOM 11844 N N . TYR D 1 144 ? 25.488 9.137 26.884 1.00 42.97 144 TYR D N 1
ATOM 11845 C CA . TYR D 1 144 ? 24.329 8.606 27.584 1.00 44.45 144 TYR D CA 1
ATOM 11846 C C . TYR D 1 144 ? 23.020 8.730 26.813 1.00 53.03 144 TYR D C 1
ATOM 11847 O O . TYR D 1 144 ? 22.789 9.734 26.145 1.00 52.20 144 TYR D O 1
ATOM 11856 N N . GLN D 1 145 ? 22.133 7.725 26.958 1.00 54.08 145 GLN D N 1
ATOM 11857 C CA . GLN D 1 145 ? 20.802 7.752 26.359 1.00 56.14 145 GLN D CA 1
ATOM 11858 C C . GLN D 1 145 ? 19.938 8.785 27.123 1.00 66.82 145 GLN D C 1
ATOM 11859 O O . GLN D 1 145 ? 19.218 9.565 26.493 1.00 66.05 145 GLN D O 1
ATOM 11865 N N . ARG D 1 146 ? 20.064 8.809 28.475 1.00 69.05 146 ARG D N 1
ATOM 11866 C CA . ARG D 1 146 ? 19.388 9.742 29.384 1.00 71.56 146 ARG D CA 1
ATOM 11867 C C . ARG D 1 146 ? 20.176 11.058 29.474 1.00 80.87 146 ARG D C 1
ATOM 11868 O O . ARG D 1 146 ? 19.595 12.116 29.245 1.00 81.15 146 ARG D O 1
ATOM 11876 N N . GLY D 1 147 ? 21.474 10.974 29.792 1.00 80.92 147 GLY D N 1
ATOM 11877 C CA . GLY D 1 147 ? 22.402 12.105 29.805 1.00 82.56 147 GLY D CA 1
ATOM 11878 C C . GLY D 1 147 ? 22.654 12.883 31.081 1.00 90.42 147 GLY D C 1
ATOM 11879 O O . GLY D 1 147 ? 23.630 13.643 31.145 1.00 89.20 147 GLY D O 1
ATOM 11880 N N . LYS D 1 148 ? 21.777 12.737 32.091 1.00 90.44 148 LYS D N 1
ATOM 11881 C CA . LYS D 1 148 ? 21.888 13.517 33.332 1.00 91.53 148 LYS D CA 1
ATOM 11882 C C . LYS D 1 148 ? 21.948 12.692 34.637 1.00 98.20 148 LYS D C 1
ATOM 11883 O O . LYS D 1 148 ? 22.039 13.294 35.715 1.00 98.29 148 LYS D O 1
ATOM 11889 N N . ASN D 1 149 ? 21.911 11.332 34.545 1.00 96.11 149 ASN D N 1
ATOM 11890 C CA . ASN D 1 149 ? 21.880 10.393 35.685 1.00 96.45 149 ASN D CA 1
ATOM 11891 C C . ASN D 1 149 ? 20.592 10.648 36.527 1.00 100.65 149 ASN D C 1
ATOM 11892 O O . ASN D 1 149 ? 20.565 10.464 37.751 1.00 100.17 149 ASN D O 1
ATOM 11897 N N . GLN D 1 150 ? 19.521 11.084 35.820 1.00 97.27 150 GLN D N 1
ATOM 11898 C CA . GLN D 1 150 ? 18.197 11.401 36.356 1.00 96.79 150 GLN D CA 1
ATOM 11899 C C . GLN D 1 150 ? 17.098 10.922 35.412 1.00 99.94 150 GLN D C 1
ATOM 11900 O O . GLN D 1 150 ? 17.146 11.179 34.204 1.00 99.58 150 GLN D O 1
ATOM 11906 N N . LEU D 1 151 ? 16.110 10.214 35.980 1.00 95.67 151 LEU D N 1
ATOM 11907 C CA . LEU D 1 151 ? 14.969 9.644 35.263 1.00 94.70 151 LEU D CA 1
ATOM 11908 C C . LEU D 1 151 ? 13.810 10.652 35.077 1.00 95.30 151 LEU D C 1
ATOM 11909 O O . LEU D 1 151 ? 12.802 10.302 34.446 1.00 95.17 151 LEU D O 1
ATOM 11914 N N . LYS D 1 152 ? 13.959 11.905 35.599 1.00 88.16 152 LYS D N 1
ATOM 11915 C CA . LYS D 1 152 ? 12.937 12.950 35.470 1.00 85.82 152 LYS D CA 1
ATOM 11916 C C . LYS D 1 152 ? 12.929 13.507 34.042 1.00 83.86 152 LYS D C 1
ATOM 11917 O O . LYS D 1 152 ? 13.421 14.611 33.780 1.00 83.58 152 LYS D O 1
ATOM 11923 N N . LYS D 1 153 ? 12.381 12.705 33.119 1.00 75.38 153 LYS D N 1
ATOM 11924 C CA . LYS D 1 153 ? 12.218 13.041 31.712 1.00 72.38 153 LYS D CA 1
ATOM 11925 C C . LYS D 1 153 ? 10.739 13.279 31.493 1.00 70.32 153 LYS D C 1
ATOM 11926 O O . LYS D 1 153 ? 9.914 12.469 31.924 1.00 69.54 153 LYS D O 1
ATOM 11932 N N . ARG D 1 154 ? 10.405 14.413 30.875 1.00 62.70 154 ARG D N 1
ATOM 11933 C CA . ARG D 1 154 ? 9.029 14.819 30.599 1.00 60.67 154 ARG D CA 1
ATOM 11934 C C . ARG D 1 154 ? 8.432 14.038 29.423 1.00 61.91 154 ARG D C 1
ATOM 11935 O O . ARG D 1 154 ? 7.204 13.900 29.322 1.00 61.34 154 ARG D O 1
ATOM 11943 N N . ASN D 1 155 ? 9.306 13.535 28.534 1.00 55.72 155 ASN D N 1
ATOM 11944 C CA . ASN D 1 155 ? 8.899 12.835 27.322 1.00 53.94 155 ASN D CA 1
ATOM 11945 C C . ASN D 1 155 ? 9.107 11.325 27.367 1.00 54.37 155 ASN D C 1
ATOM 11946 O O . ASN D 1 155 ? 9.941 10.822 28.122 1.00 53.99 155 ASN D O 1
ATOM 11951 N N . SER D 1 156 ? 8.329 10.614 26.533 1.00 48.31 156 SER D N 1
ATOM 11952 C CA . SER D 1 156 ? 8.368 9.171 26.356 1.00 46.99 156 SER D CA 1
ATOM 11953 C C . SER D 1 156 ? 9.773 8.792 25.914 1.00 49.58 156 SER D C 1
ATOM 11954 O O . SER D 1 156 ? 10.391 9.535 25.154 1.00 49.44 156 SER D O 1
ATOM 11957 N N . ALA D 1 157 ? 10.305 7.681 26.451 1.00 44.99 157 ALA D N 1
ATOM 11958 C CA . ALA D 1 157 ? 11.664 7.199 26.184 1.00 43.08 157 ALA D CA 1
ATOM 11959 C C . ALA D 1 157 ? 12.044 7.161 24.702 1.00 44.80 157 ALA D C 1
ATOM 11960 O O . ALA D 1 157 ? 13.152 7.554 24.362 1.00 45.21 157 ALA D O 1
ATOM 11962 N N . GLU D 1 158 ? 11.117 6.728 23.831 1.00 40.28 158 GLU D N 1
ATOM 11963 C CA . GLU D 1 158 ? 11.327 6.542 22.389 1.00 39.56 158 GLU D CA 1
ATOM 11964 C C . GLU D 1 158 ? 11.539 7.833 21.596 1.00 42.60 158 GLU D C 1
ATOM 11965 O O . GLU D 1 158 ? 12.069 7.778 20.478 1.00 42.00 158 GLU D O 1
ATOM 11971 N N . THR D 1 159 ? 11.182 8.982 22.196 1.00 38.76 159 THR D N 1
ATOM 11972 C CA . THR D 1 159 ? 11.304 10.324 21.610 1.00 37.87 159 THR D CA 1
ATOM 11973 C C . THR D 1 159 ? 12.600 11.013 22.026 1.00 40.66 159 THR D C 1
ATOM 11974 O O . THR D 1 159 ? 12.743 12.217 21.817 1.00 40.94 159 THR D O 1
ATOM 11978 N N . PHE D 1 160 ? 13.556 10.258 22.598 1.00 36.63 160 PHE D N 1
ATOM 11979 C CA . PHE D 1 160 ? 14.836 10.831 23.039 1.00 35.70 160 PHE D CA 1
ATOM 11980 C C . PHE D 1 160 ? 15.698 11.350 21.876 1.00 39.71 160 PHE D C 1
ATOM 11981 O O . PHE D 1 160 ? 16.575 12.184 22.098 1.00 39.28 160 PHE D O 1
ATOM 11989 N N . THR D 1 161 ? 15.447 10.859 20.645 1.00 35.90 161 THR D N 1
ATOM 11990 C CA . THR D 1 161 ? 16.202 11.263 19.463 1.00 35.54 161 THR D CA 1
ATOM 11991 C C . THR D 1 161 ? 15.814 12.668 19.010 1.00 39.92 161 THR D C 1
ATOM 11992 O O . THR D 1 161 ? 16.481 13.236 18.155 1.00 39.69 161 THR D O 1
ATOM 11996 N N . LEU D 1 162 ? 14.784 13.249 19.634 1.00 35.96 162 LEU D N 1
ATOM 11997 C CA . LEU D 1 162 ? 14.316 14.601 19.346 1.00 34.70 162 LEU D CA 1
ATOM 11998 C C . LEU D 1 162 ? 14.740 15.573 20.434 1.00 40.04 162 LEU D C 1
ATOM 11999 O O . LEU D 1 162 ? 14.220 16.683 20.482 1.00 39.57 162 LEU D O 1
ATOM 12004 N N . SER D 1 163 ? 15.690 15.158 21.294 1.00 38.56 163 SER D N 1
ATOM 12005 C CA . SER D 1 163 ? 16.189 15.898 22.462 1.00 39.22 163 SER D CA 1
ATOM 12006 C C . SER D 1 163 ? 17.537 16.582 22.262 1.00 44.09 163 SER D C 1
ATOM 12007 O O . SER D 1 163 ? 18.373 16.573 23.170 1.00 45.87 163 SER D O 1
ATOM 12010 N N . GLN D 1 164 ? 17.746 17.208 21.110 1.00 40.54 164 GLN D N 1
ATOM 12011 C CA . GLN D 1 164 ? 18.979 17.963 20.867 1.00 40.01 164 GLN D CA 1
ATOM 12012 C C . GLN D 1 164 ? 18.950 19.183 21.785 1.00 44.81 164 GLN D C 1
ATOM 12013 O O . GLN D 1 164 ? 17.914 19.854 21.871 1.00 43.34 164 GLN D O 1
ATOM 12019 N N . GLY D 1 165 ? 20.038 19.374 22.537 1.00 43.13 165 GLY D N 1
ATOM 12020 C CA . GLY D 1 165 ? 20.198 20.466 23.493 1.00 43.83 165 GLY D CA 1
ATOM 12021 C C . GLY D 1 165 ? 19.498 20.291 24.827 1.00 49.91 165 GLY D C 1
ATOM 12022 O O . GLY D 1 165 ? 19.285 21.278 25.537 1.00 50.52 165 GLY D O 1
ATOM 12023 N N . ALA D 1 166 ? 19.156 19.036 25.188 1.00 46.52 166 ALA D N 1
ATOM 12024 C CA . ALA D 1 166 ? 18.468 18.669 26.431 1.00 46.60 166 ALA D CA 1
ATOM 12025 C C . ALA D 1 166 ? 19.230 19.035 27.697 1.00 50.35 166 ALA D C 1
ATOM 12026 O O . ALA D 1 166 ? 18.612 19.484 28.669 1.00 49.06 166 ALA D O 1
ATOM 12028 N N . SER D 1 167 ? 20.570 18.832 27.682 1.00 48.73 167 SER D N 1
ATOM 12029 C CA . SER D 1 167 ? 21.488 19.102 28.802 1.00 49.24 167 SER D CA 1
ATOM 12030 C C . SER D 1 167 ? 21.789 20.578 28.967 1.00 55.00 167 SER D C 1
ATOM 12031 O O . SER D 1 167 ? 22.235 20.998 30.041 1.00 55.56 167 SER D O 1
ATOM 12034 N N . LEU D 1 168 ? 21.551 21.363 27.900 1.00 51.78 168 LEU D N 1
ATOM 12035 C CA . LEU D 1 168 ? 21.784 22.799 27.856 1.00 51.40 168 LEU D CA 1
ATOM 12036 C C . LEU D 1 168 ? 20.970 23.523 28.930 1.00 56.73 168 LEU D C 1
ATOM 12037 O O . LEU D 1 168 ? 19.750 23.372 28.990 1.00 56.92 168 LEU D O 1
ATOM 12042 N N . GLU D 1 169 ? 21.686 24.249 29.812 1.00 53.42 169 GLU D N 1
ATOM 12043 C CA . GLU D 1 169 ? 21.189 25.049 30.933 1.00 53.20 169 GLU D CA 1
ATOM 12044 C C . GLU D 1 169 ? 20.200 26.080 30.411 1.00 56.81 169 GLU D C 1
ATOM 12045 O O . GLU D 1 169 ? 20.430 26.673 29.348 1.00 56.57 169 GLU D O 1
ATOM 12051 N N . ALA D 1 170 ? 19.088 26.265 31.156 1.00 53.68 170 ALA D N 1
ATOM 12052 C CA . ALA D 1 170 ? 17.957 27.156 30.856 1.00 53.35 170 ALA D CA 1
ATOM 12053 C C . ALA D 1 170 ? 18.329 28.530 30.298 1.00 57.25 170 ALA D C 1
ATOM 12054 O O . ALA D 1 170 ? 17.640 29.006 29.394 1.00 56.45 170 ALA D O 1
ATOM 12056 N N . ARG D 1 171 ? 19.424 29.147 30.817 1.00 55.21 171 ARG D N 1
ATOM 12057 C CA . ARG D 1 171 ? 19.965 30.463 30.404 1.00 55.28 171 ARG D CA 1
ATOM 12058 C C . ARG D 1 171 ? 20.373 30.478 28.927 1.00 58.47 171 ARG D C 1
ATOM 12059 O O . ARG D 1 171 ? 20.184 31.488 28.238 1.00 57.26 171 ARG D O 1
ATOM 12067 N N . PHE D 1 172 ? 20.972 29.363 28.457 1.00 55.31 172 PHE D N 1
ATOM 12068 C CA . PHE D 1 172 ? 21.456 29.234 27.080 1.00 54.78 172 PHE D CA 1
ATOM 12069 C C . PHE D 1 172 ? 20.376 28.784 26.075 1.00 55.94 172 PHE D C 1
ATOM 12070 O O . PHE D 1 172 ? 20.630 28.813 24.875 1.00 53.95 172 PHE D O 1
ATOM 12078 N N . ARG D 1 173 ? 19.183 28.373 26.558 1.00 52.93 173 ARG D N 1
ATOM 12079 C CA . ARG D 1 173 ? 18.077 27.922 25.697 1.00 52.97 173 ARG D CA 1
ATOM 12080 C C . ARG D 1 173 ? 17.623 29.011 24.712 1.00 58.62 173 ARG D C 1
ATOM 12081 O O . ARG D 1 173 ? 17.614 28.714 23.522 1.00 58.67 173 ARG D O 1
ATOM 12089 N N . PRO D 1 174 ? 17.299 30.269 25.138 1.00 56.63 174 PRO D N 1
ATOM 12090 C CA . PRO D 1 174 ? 16.865 31.293 24.166 1.00 56.69 174 PRO D CA 1
ATOM 12091 C C . PRO D 1 174 ? 17.840 31.606 23.021 1.00 59.41 174 PRO D C 1
ATOM 12092 O O . PRO D 1 174 ? 17.415 31.636 21.865 1.00 58.43 174 PRO D O 1
ATOM 12096 N N . ILE D 1 175 ? 19.134 31.835 23.333 1.00 55.40 175 ILE D N 1
ATOM 12097 C CA . ILE D 1 175 ? 20.172 32.137 22.331 1.00 54.89 175 ILE D CA 1
ATOM 12098 C C . ILE D 1 175 ? 20.409 30.964 21.351 1.00 56.85 175 ILE D C 1
ATOM 12099 O O . ILE D 1 175 ? 20.431 31.179 20.138 1.00 55.18 175 ILE D O 1
ATOM 12104 N N . MET D 1 176 ? 20.535 29.726 21.891 1.00 53.39 176 MET D N 1
ATOM 12105 C CA . MET D 1 176 ? 20.801 28.484 21.146 1.00 52.33 176 MET D CA 1
ATOM 12106 C C . MET D 1 176 ? 19.557 27.773 20.611 1.00 53.85 176 MET D C 1
ATOM 12107 O O . MET D 1 176 ? 19.705 26.730 19.981 1.00 53.21 176 MET D O 1
ATOM 12112 N N . GLU D 1 177 ? 18.353 28.354 20.810 1.00 49.34 177 GLU D N 1
ATOM 12113 C CA . GLU D 1 177 ? 17.045 27.872 20.339 1.00 48.72 177 GLU D CA 1
ATOM 12114 C C . GLU D 1 177 ? 17.079 26.996 19.075 1.00 51.23 177 GLU D C 1
ATOM 12115 O O . GLU D 1 177 ? 16.559 25.889 19.099 1.00 49.87 177 GLU D O 1
ATOM 12121 N N . LYS D 1 178 ? 17.671 27.514 17.976 1.00 48.27 178 LYS D N 1
ATOM 12122 C CA . LYS D 1 178 ? 17.767 26.866 16.659 1.00 47.39 178 LYS D CA 1
ATOM 12123 C C . LYS D 1 178 ? 18.419 25.491 16.696 1.00 48.35 178 LYS D C 1
ATOM 12124 O O . LYS D 1 178 ? 17.993 24.614 15.952 1.00 48.10 178 LYS D O 1
ATOM 12130 N N . HIS D 1 179 ? 19.439 25.316 17.567 1.00 42.68 179 HIS D N 1
ATOM 12131 C CA . HIS D 1 179 ? 20.222 24.098 17.796 1.00 41.86 179 HIS D CA 1
ATOM 12132 C C . HIS D 1 179 ? 19.469 23.049 18.632 1.00 45.04 179 HIS D C 1
ATOM 12133 O O . HIS D 1 179 ? 19.983 21.936 18.785 1.00 45.35 179 HIS D O 1
ATOM 12140 N N . LEU D 1 180 ? 18.285 23.405 19.200 1.00 40.06 180 LEU D N 1
ATOM 12141 C CA . LEU D 1 180 ? 17.482 22.522 20.053 1.00 40.13 180 LEU D CA 1
ATOM 12142 C C . LEU D 1 180 ? 16.472 21.704 19.269 1.00 47.98 180 LEU D C 1
ATOM 12143 O O . LEU D 1 180 ? 15.947 22.165 18.251 1.00 48.95 180 LEU D O 1
ATOM 12148 N N . GLY D 1 181 ? 16.170 20.517 19.781 1.00 44.93 181 GLY D N 1
ATOM 12149 C CA . GLY D 1 181 ? 15.195 19.626 19.174 1.00 44.22 181 GLY D CA 1
ATOM 12150 C C . GLY D 1 181 ? 13.782 19.926 19.618 1.00 47.77 181 GLY D C 1
ATOM 12151 O O . GLY D 1 181 ? 13.560 20.724 20.539 1.00 47.80 181 GLY D O 1
ATOM 12152 N N . VAL D 1 182 ? 12.815 19.272 18.951 1.00 42.93 182 VAL D N 1
ATOM 12153 C CA . VAL D 1 182 ? 11.377 19.359 19.228 1.00 40.97 182 VAL D CA 1
ATOM 12154 C C . VAL D 1 182 ? 11.064 18.825 20.646 1.00 41.37 182 VAL D C 1
ATOM 12155 O O . VAL D 1 182 ? 10.247 19.408 21.351 1.00 40.73 182 VAL D O 1
ATOM 12159 N N . GLY D 1 183 ? 11.766 17.772 21.052 1.00 36.64 183 GLY D N 1
ATOM 12160 C CA . GLY D 1 183 ? 11.643 17.173 22.374 1.00 37.10 183 GLY D CA 1
ATOM 12161 C C . GLY D 1 183 ? 12.184 18.049 23.492 1.00 43.01 183 GLY D C 1
ATOM 12162 O O . GLY D 1 183 ? 11.704 17.957 24.627 1.00 43.05 183 GLY D O 1
ATOM 12163 N N . THR D 1 184 ? 13.191 18.904 23.190 1.00 40.23 184 THR D N 1
ATOM 12164 C CA . THR D 1 184 ? 13.772 19.826 24.170 1.00 39.91 184 THR D CA 1
ATOM 12165 C C . THR D 1 184 ? 12.803 20.972 24.418 1.00 45.50 184 THR D C 1
ATOM 12166 O O . THR D 1 184 ? 12.584 21.350 25.576 1.00 45.43 184 THR D O 1
ATOM 12170 N N . VAL D 1 185 ? 12.168 21.467 23.332 1.00 43.03 185 VAL D N 1
ATOM 12171 C CA . VAL D 1 185 ? 11.184 22.555 23.375 1.00 42.55 185 VAL D CA 1
ATOM 12172 C C . VAL D 1 185 ? 9.896 22.060 24.015 1.00 45.78 185 VAL D C 1
ATOM 12173 O O . VAL D 1 185 ? 9.387 22.750 24.891 1.00 45.98 185 VAL D O 1
ATOM 12177 N N . VAL D 1 186 ? 9.422 20.843 23.655 1.00 42.33 186 VAL D N 1
ATOM 12178 C CA . VAL D 1 186 ? 8.209 20.212 24.230 1.00 42.07 186 VAL D CA 1
ATOM 12179 C C . VAL D 1 186 ? 8.365 19.975 25.756 1.00 46.36 186 VAL D C 1
ATOM 12180 O O . VAL D 1 186 ? 7.442 20.298 26.505 1.00 45.59 186 VAL D O 1
ATOM 12184 N N . ALA D 1 187 ? 9.528 19.459 26.210 1.00 44.21 187 ALA D N 1
ATOM 12185 C CA . ALA D 1 187 ? 9.783 19.245 27.641 1.00 44.66 187 ALA D CA 1
ATOM 12186 C C . ALA D 1 187 ? 9.883 20.583 28.385 1.00 50.07 187 ALA D C 1
ATOM 12187 O O . ALA D 1 187 ? 9.536 20.631 29.561 1.00 50.02 187 ALA D O 1
ATOM 12189 N N . SER D 1 188 ? 10.311 21.672 27.697 1.00 47.44 188 SER D N 1
ATOM 12190 C CA . SER D 1 188 ? 10.353 23.021 28.275 1.00 47.71 188 SER D CA 1
ATOM 12191 C C . SER D 1 188 ? 8.919 23.578 28.429 1.00 53.15 188 SER D C 1
ATOM 12192 O O . SER D 1 188 ? 8.623 24.214 29.440 1.00 52.21 188 SER D O 1
ATOM 12195 N N . ILE D 1 189 ? 8.025 23.294 27.448 1.00 51.53 189 ILE D N 1
ATOM 12196 C CA . ILE D 1 189 ? 6.606 23.687 27.469 1.00 52.15 189 ILE D CA 1
ATOM 12197 C C . ILE D 1 189 ? 5.894 22.925 28.593 1.00 58.00 189 ILE D C 1
ATOM 12198 O O . ILE D 1 189 ? 5.170 23.544 29.368 1.00 58.10 189 ILE D O 1
ATOM 12203 N N . LYS D 1 190 ? 6.134 21.593 28.693 1.00 55.74 190 LYS D N 1
ATOM 12204 C CA . LYS D 1 190 ? 5.592 20.699 29.732 1.00 55.86 190 LYS D CA 1
ATOM 12205 C C . LYS D 1 190 ? 6.015 21.140 31.145 1.00 61.75 190 LYS D C 1
ATOM 12206 O O . LYS D 1 190 ? 5.249 20.955 32.086 1.00 61.64 190 LYS D O 1
ATOM 12212 N N . ASN D 1 191 ? 7.246 21.686 31.284 1.00 60.24 191 ASN D N 1
ATOM 12213 C CA . ASN D 1 191 ? 7.823 22.188 32.537 1.00 61.15 191 ASN D CA 1
ATOM 12214 C C . ASN D 1 191 ? 7.042 23.404 33.039 1.00 66.78 191 ASN D C 1
ATOM 12215 O O . ASN D 1 191 ? 6.693 23.450 34.220 1.00 66.71 191 ASN D O 1
ATOM 12220 N N . ILE D 1 192 ? 6.756 24.370 32.131 1.00 64.09 192 ILE D N 1
ATOM 12221 C CA . ILE D 1 192 ? 5.976 25.588 32.395 1.00 64.16 192 ILE D CA 1
ATOM 12222 C C . ILE D 1 192 ? 4.526 25.193 32.771 1.00 68.80 192 ILE D C 1
ATOM 12223 O O . ILE D 1 192 ? 3.976 25.722 33.736 1.00 68.16 192 ILE D O 1
ATOM 12228 N N . LEU D 1 193 ? 3.946 24.225 32.031 1.00 66.06 193 LEU D N 1
ATOM 12229 C CA . LEU D 1 193 ? 2.589 23.704 32.225 1.00 66.04 193 LEU D CA 1
ATOM 12230 C C . LEU D 1 193 ? 2.397 22.946 33.546 1.00 72.18 193 LEU D C 1
ATOM 12231 O O . LEU D 1 193 ? 1.260 22.823 34.007 1.00 72.41 193 LEU D O 1
ATOM 12236 N N . ALA D 1 194 ? 3.493 22.419 34.133 1.00 69.49 194 ALA D N 1
ATOM 12237 C CA . ALA D 1 194 ? 3.475 21.681 35.402 1.00 69.77 194 ALA D CA 1
ATOM 12238 C C . ALA D 1 194 ? 3.602 22.630 36.606 1.00 73.94 194 ALA D C 1
ATOM 12239 O O . ALA D 1 194 ? 2.909 22.429 37.600 1.00 73.30 194 ALA D O 1
ATOM 12241 N N . SER D 1 195 ? 4.476 23.662 36.507 1.00 71.28 195 SER D N 1
ATOM 12242 C CA . SER D 1 195 ? 4.670 24.697 37.536 1.00 71.47 195 SER D CA 1
ATOM 12243 C C . SER D 1 195 ? 3.412 25.583 37.610 1.00 76.73 195 SER D C 1
ATOM 12244 O O . SER D 1 195 ? 2.925 25.848 38.715 1.00 77.16 195 SER D O 1
ATOM 12247 N N . LYS D 1 196 ? 2.882 26.017 36.430 1.00 72.46 196 LYS D N 1
ATOM 12248 C CA . LYS D 1 196 ? 1.640 26.786 36.310 1.00 71.49 196 LYS D CA 1
ATOM 12249 C C . LYS D 1 196 ? 0.511 25.740 36.317 1.00 76.70 196 LYS D C 1
ATOM 12250 O O . LYS D 1 196 ? 0.068 25.286 35.257 1.00 77.70 196 LYS D O 1
ATOM 12256 N N . LYS D 1 197 ? 0.119 25.290 37.525 1.00 72.56 197 LYS D N 1
ATOM 12257 C CA . LYS D 1 197 ? -0.915 24.273 37.725 1.00 93.85 197 LYS D CA 1
ATOM 12258 C C . LYS D 1 197 ? -1.658 24.525 39.055 1.00 124.89 197 LYS D C 1
ATOM 12259 O O . LYS D 1 197 ? -1.747 23.663 39.932 1.00 83.20 197 LYS D O 1
ATOM 12265 N N . ASN D 1 198 ? 2.818 23.762 40.648 1.00 76.01 198 ASN D N 1
ATOM 12266 C CA . ASN D 1 198 ? 1.395 23.773 40.969 1.00 97.10 198 ASN D CA 1
ATOM 12267 C C . ASN D 1 198 ? 0.969 25.075 41.636 1.00 104.16 198 ASN D C 1
ATOM 12268 O O . ASN D 1 198 ? 1.465 26.141 41.282 1.00 62.63 198 ASN D O 1
ATOM 12273 N N . VAL D 1 206 ? 6.009 33.460 37.035 1.00 80.90 206 VAL D N 1
ATOM 12274 C CA . VAL D 1 206 ? 5.552 33.977 35.738 1.00 81.04 206 VAL D CA 1
ATOM 12275 C C . VAL D 1 206 ? 6.435 35.148 35.275 1.00 84.32 206 VAL D C 1
ATOM 12276 O O . VAL D 1 206 ? 6.838 35.961 36.106 1.00 84.68 206 VAL D O 1
ATOM 12280 N N . ARG D 1 207 ? 6.721 35.242 33.953 1.00 79.72 207 ARG D N 1
ATOM 12281 C CA . ARG D 1 207 ? 7.540 36.310 33.347 1.00 78.91 207 ARG D CA 1
ATOM 12282 C C . ARG D 1 207 ? 6.955 36.825 32.019 1.00 81.97 207 ARG D C 1
ATOM 12283 O O . ARG D 1 207 ? 5.984 36.256 31.517 1.00 81.18 207 ARG D O 1
ATOM 12291 N N . LYS D 1 208 ? 7.538 37.914 31.463 1.00 78.47 208 LYS D N 1
ATOM 12292 C CA . LYS D 1 208 ? 7.097 38.521 30.198 1.00 78.29 208 LYS D CA 1
ATOM 12293 C C . LYS D 1 208 ? 8.229 39.228 29.361 1.00 85.20 208 LYS D C 1
ATOM 12294 O O . LYS D 1 208 ? 7.896 40.187 28.652 1.00 85.27 208 LYS D O 1
ATOM 12300 N N . PRO D 1 209 ? 9.526 38.778 29.340 1.00 83.33 209 PRO D N 1
ATOM 12301 C CA . PRO D 1 209 ? 10.529 39.477 28.504 1.00 83.71 209 PRO D CA 1
ATOM 12302 C C . PRO D 1 209 ? 10.456 39.092 27.017 1.00 88.11 209 PRO D C 1
ATOM 12303 O O . PRO D 1 209 ? 10.372 37.904 26.690 1.00 87.93 209 PRO D O 1
ATOM 12307 N N . GLY D 1 210 ? 10.494 40.102 26.142 1.00 84.32 210 GLY D N 1
ATOM 12308 C CA . GLY D 1 210 ? 10.377 39.946 24.694 1.00 105.29 210 GLY D CA 1
ATOM 12309 C C . GLY D 1 210 ? 11.625 39.518 23.952 1.00 110.32 210 GLY D C 1
ATOM 12310 O O . GLY D 1 210 ? 11.595 39.371 22.728 1.00 63.55 210 GLY D O 1
ATOM 12311 N N . SER D 1 215 ? 7.838 41.996 25.711 1.00 81.34 215 SER D N 1
ATOM 12312 C CA . SER D 1 215 ? 6.838 41.805 24.662 1.00 81.24 215 SER D CA 1
ATOM 12313 C C . SER D 1 215 ? 6.028 40.499 24.806 1.00 85.11 215 SER D C 1
ATOM 12314 O O . SER D 1 215 ? 4.806 40.590 24.941 1.00 85.18 215 SER D O 1
ATOM 12316 N N . TRP D 1 216 ? 6.688 39.301 24.801 1.00 80.79 216 TRP D N 1
ATOM 12317 C CA . TRP D 1 216 ? 6.009 37.993 24.939 1.00 79.98 216 TRP D CA 1
ATOM 12318 C C . TRP D 1 216 ? 6.428 37.199 26.190 1.00 82.55 216 TRP D C 1
ATOM 12319 O O . TRP D 1 216 ? 7.483 37.471 26.766 1.00 81.48 216 TRP D O 1
ATOM 12330 N N . SER D 1 217 ? 5.592 36.211 26.594 1.00 78.76 217 SER D N 1
ATOM 12331 C CA . SER D 1 217 ? 5.814 35.347 27.764 1.00 78.42 217 SER D CA 1
ATOM 12332 C C . SER D 1 217 ? 6.613 34.077 27.404 1.00 81.75 217 SER D C 1
ATOM 12333 O O . SER D 1 217 ? 6.492 33.622 26.262 1.00 81.81 217 SER D O 1
ATOM 12336 N N . PRO D 1 218 ? 7.388 33.467 28.352 1.00 77.15 218 PRO D N 1
ATOM 12337 C CA . PRO D 1 218 ? 8.178 32.259 28.017 1.00 76.29 218 PRO D CA 1
ATOM 12338 C C . PRO D 1 218 ? 7.437 31.123 27.293 1.00 76.27 218 PRO D C 1
ATOM 12339 O O . PRO D 1 218 ? 8.045 30.474 26.445 1.00 75.75 218 PRO D O 1
ATOM 12343 N N . LEU D 1 219 ? 6.144 30.902 27.602 1.00 70.46 219 LEU D N 1
ATOM 12344 C CA . LEU D 1 219 ? 5.318 29.877 26.958 1.00 69.19 219 LEU D CA 1
ATOM 12345 C C . LEU D 1 219 ? 4.992 30.267 25.513 1.00 71.54 219 LEU D C 1
ATOM 12346 O O . LEU D 1 219 ? 5.118 29.425 24.624 1.00 70.96 219 LEU D O 1
ATOM 12351 N N . GLU D 1 220 ? 4.603 31.543 25.281 1.00 67.54 220 GLU D N 1
ATOM 12352 C CA . GLU D 1 220 ? 4.293 32.109 23.955 1.00 67.17 220 GLU D CA 1
ATOM 12353 C C . GLU D 1 220 ? 5.522 32.017 23.051 1.00 68.90 220 GLU D C 1
ATOM 12354 O O . GLU D 1 220 ? 5.404 31.733 21.860 1.00 68.34 220 GLU D O 1
ATOM 12360 N N . ARG D 1 221 ? 6.697 32.261 23.644 1.00 64.37 221 ARG D N 1
ATOM 12361 C CA . ARG D 1 221 ? 8.017 32.209 23.029 1.00 63.62 221 ARG D CA 1
ATOM 12362 C C . ARG D 1 221 ? 8.341 30.759 22.647 1.00 65.17 221 ARG D C 1
ATOM 12363 O O . ARG D 1 221 ? 8.770 30.505 21.519 1.00 64.54 221 ARG D O 1
ATOM 12371 N N . GLU D 1 222 ? 8.110 29.814 23.581 1.00 60.03 222 GLU D N 1
ATOM 12372 C CA . GLU D 1 222 ? 8.369 28.391 23.374 1.00 59.10 222 GLU D CA 1
ATOM 12373 C C . GLU D 1 222 ? 7.522 27.758 22.256 1.00 61.20 222 GLU D C 1
ATOM 12374 O O . GLU D 1 222 ? 8.088 27.056 21.413 1.00 59.97 222 GLU D O 1
ATOM 12380 N N . ILE D 1 223 ? 6.190 28.035 22.216 1.00 57.04 223 ILE D N 1
ATOM 12381 C CA . ILE D 1 223 ? 5.299 27.488 21.173 1.00 56.56 223 ILE D CA 1
ATOM 12382 C C . ILE D 1 223 ? 5.613 28.077 19.784 1.00 58.03 223 ILE D C 1
ATOM 12383 O O . ILE D 1 223 ? 5.329 27.424 18.783 1.00 57.60 223 ILE D O 1
ATOM 12388 N N . SER D 1 224 ? 6.204 29.287 19.732 1.00 53.22 224 SER D N 1
ATOM 12389 C CA . SER D 1 224 ? 6.617 29.960 18.497 1.00 52.80 224 SER D CA 1
ATOM 12390 C C . SER D 1 224 ? 7.846 29.262 17.913 1.00 55.79 224 SER D C 1
ATOM 12391 O O . SER D 1 224 ? 8.001 29.166 16.693 1.00 54.78 224 SER D O 1
ATOM 12394 N N . PHE D 1 225 ? 8.731 28.810 18.805 1.00 52.78 225 PHE D N 1
ATOM 12395 C CA . PHE D 1 225 ? 9.962 28.107 18.487 1.00 52.60 225 PHE D CA 1
ATOM 12396 C C . PHE D 1 225 ? 9.634 26.717 17.952 1.00 55.78 225 PHE D C 1
ATOM 12397 O O . PHE D 1 225 ? 10.230 26.288 16.963 1.00 55.75 225 PHE D O 1
ATOM 12405 N N . LEU D 1 226 ? 8.660 26.032 18.586 1.00 51.01 226 LEU D N 1
ATOM 12406 C CA . LEU D 1 226 ? 8.209 24.704 18.172 1.00 50.14 226 LEU D CA 1
ATOM 12407 C C . LEU D 1 226 ? 7.569 24.813 16.800 1.00 54.00 226 LEU D C 1
ATOM 12408 O O . LEU D 1 226 ? 7.961 24.073 15.905 1.00 54.65 226 LEU D O 1
ATOM 12413 N N . ASN D 1 227 ? 6.689 25.813 16.604 1.00 49.61 227 ASN D N 1
ATOM 12414 C CA . ASN D 1 227 ? 6.017 26.096 15.337 1.00 48.75 227 ASN D CA 1
ATOM 12415 C C . ASN D 1 227 ? 6.996 26.312 14.181 1.00 51.39 227 ASN D C 1
ATOM 12416 O O . ASN D 1 227 ? 6.683 25.946 13.058 1.00 51.45 227 ASN D O 1
ATOM 12421 N N . LYS D 1 228 ? 8.165 26.902 14.448 1.00 47.21 228 LYS D N 1
ATOM 12422 C CA . LYS D 1 228 ? 9.170 27.139 13.412 1.00 46.26 228 LYS D CA 1
ATOM 12423 C C . LYS D 1 228 ? 9.911 25.845 13.036 1.00 47.82 228 LYS D C 1
ATOM 12424 O O . LYS D 1 228 ? 10.208 25.623 11.859 1.00 47.83 228 LYS D O 1
ATOM 12430 N N . LYS D 1 229 ? 10.165 24.976 14.026 1.00 42.28 229 LYS D N 1
ATOM 12431 C CA . LYS D 1 229 ? 10.847 23.690 13.844 1.00 40.84 229 LYS D CA 1
ATOM 12432 C C . LYS D 1 229 ? 9.944 22.639 13.199 1.00 42.94 229 LYS D C 1
ATOM 12433 O O . LYS D 1 229 ? 10.365 21.976 12.255 1.00 42.62 229 LYS D O 1
ATOM 12439 N N . LEU D 1 230 ? 8.716 22.483 13.719 1.00 38.15 230 LEU D N 1
ATOM 12440 C CA . LEU D 1 230 ? 7.718 21.500 13.288 1.00 37.72 230 LEU D CA 1
ATOM 12441 C C . LEU D 1 230 ? 7.497 21.399 11.795 1.00 44.24 230 LEU D C 1
ATOM 12442 O O . LEU D 1 230 ? 7.553 22.410 11.095 1.00 45.08 230 LEU D O 1
ATOM 12447 N N . PHE D 1 231 ? 7.213 20.174 11.318 1.00 41.11 231 PHE D N 1
ATOM 12448 C CA . PHE D 1 231 ? 6.914 19.894 9.912 1.00 41.14 231 PHE D CA 1
ATOM 12449 C C . PHE D 1 231 ? 5.616 20.638 9.495 1.00 45.35 231 PHE D C 1
ATOM 12450 O O . PHE D 1 231 ? 4.679 20.671 10.298 1.00 45.67 231 PHE D O 1
ATOM 12458 N N . PRO D 1 232 ? 5.546 21.287 8.296 1.00 41.08 232 PRO D N 1
ATOM 12459 C CA . PRO D 1 232 ? 4.317 22.016 7.935 1.00 41.05 232 PRO D CA 1
ATOM 12460 C C . PRO D 1 232 ? 3.061 21.145 7.867 1.00 45.86 232 PRO D C 1
ATOM 12461 O O . PRO D 1 232 ? 3.130 19.920 7.694 1.00 46.44 232 PRO D O 1
ATOM 12465 N N . GLY D 1 233 ? 1.916 21.795 8.006 1.00 41.10 233 GLY D N 1
ATOM 12466 C CA . GLY D 1 233 ? 0.634 21.116 7.958 1.00 40.22 233 GLY D CA 1
ATOM 12467 C C . GLY D 1 233 ? -0.150 21.328 9.222 1.00 43.46 233 GLY D C 1
ATOM 12468 O O . GLY D 1 233 ? -0.003 22.374 9.854 1.00 42.03 233 GLY D O 1
ATOM 12469 N N . PRO D 1 234 ? -0.972 20.328 9.614 1.00 42.34 234 PRO D N 1
ATOM 12470 C CA . PRO D 1 234 ? -1.806 20.470 10.821 1.00 42.64 234 PRO D CA 1
ATOM 12471 C C . PRO D 1 234 ? -1.059 20.645 12.134 1.00 47.75 234 PRO D C 1
ATOM 12472 O O . PRO D 1 234 ? -1.656 21.148 13.088 1.00 48.94 234 PRO D O 1
ATOM 12476 N N . MET D 1 235 ? 0.220 20.228 12.196 1.00 43.34 235 MET D N 1
ATOM 12477 C CA . MET D 1 235 ? 1.033 20.354 13.407 1.00 42.43 235 MET D CA 1
ATOM 12478 C C . MET D 1 235 ? 1.299 21.804 13.717 1.00 48.14 235 MET D C 1
ATOM 12479 O O . MET D 1 235 ? 1.288 22.179 14.888 1.00 49.07 235 MET D O 1
ATOM 12484 N N . ARG D 1 236 ? 1.529 22.621 12.667 1.00 44.65 236 ARG D N 1
ATOM 12485 C CA . ARG D 1 236 ? 1.758 24.063 12.775 1.00 44.74 236 ARG D CA 1
ATOM 12486 C C . ARG D 1 236 ? 0.452 24.792 13.126 1.00 49.90 236 ARG D C 1
ATOM 12487 O O . ARG D 1 236 ? 0.471 25.776 13.864 1.00 50.00 236 ARG D O 1
ATOM 12495 N N . GLN D 1 237 ? -0.672 24.302 12.598 1.00 47.50 237 GLN D N 1
ATOM 12496 C CA . GLN D 1 237 ? -2.007 24.841 12.847 1.00 48.43 237 GLN D CA 1
ATOM 12497 C C . GLN D 1 237 ? -2.452 24.552 14.296 1.00 53.83 237 GLN D C 1
ATOM 12498 O O . GLN D 1 237 ? -3.190 25.359 14.878 1.00 54.21 237 GLN D O 1
ATOM 12504 N N . LEU D 1 238 ? -1.986 23.421 14.884 1.00 49.65 238 LEU D N 1
ATOM 12505 C CA . LEU D 1 238 ? -2.293 23.077 16.270 1.00 49.91 238 LEU D CA 1
ATOM 12506 C C . LEU D 1 238 ? -1.459 23.938 17.244 1.00 55.24 238 LEU D C 1
ATOM 12507 O O . LEU D 1 238 ? -1.836 24.098 18.414 1.00 55.61 238 LEU D O 1
ATOM 12512 N N . CYS D 1 239 ? -0.350 24.513 16.750 1.00 51.63 239 CYS D N 1
ATOM 12513 C CA . CYS D 1 239 ? 0.497 25.416 17.529 1.00 51.92 239 CYS D CA 1
ATOM 12514 C C . CYS D 1 239 ? -0.159 26.775 17.714 1.00 57.52 239 CYS D C 1
ATOM 12515 O O . CYS D 1 239 ? 0.054 27.419 18.741 1.00 57.82 239 CYS D O 1
ATOM 12518 N N . LYS D 1 240 ? -0.935 27.217 16.711 1.00 54.94 240 LYS D N 1
ATOM 12519 C CA . LYS D 1 240 ? -1.667 28.485 16.731 1.00 55.18 240 LYS D CA 1
ATOM 12520 C C . LYS D 1 240 ? -2.792 28.432 17.776 1.00 59.76 240 LYS D C 1
ATOM 12521 O O . LYS D 1 240 ? -2.894 29.328 18.621 1.00 59.54 240 LYS D O 1
ATOM 12527 N N . LYS D 1 241 ? -3.579 27.339 17.745 1.00 56.81 241 LYS D N 1
ATOM 12528 C CA . LYS D 1 241 ? -4.711 27.046 18.623 1.00 57.05 241 LYS D CA 1
ATOM 12529 C C . LYS D 1 241 ? -4.313 26.652 20.068 1.00 62.61 241 LYS D C 1
ATOM 12530 O O . LYS D 1 241 ? -5.187 26.584 20.935 1.00 62.49 241 LYS D O 1
ATOM 12536 N N . PHE D 1 242 ? -3.011 26.383 20.318 1.00 60.14 242 PHE D N 1
ATOM 12537 C CA . PHE D 1 242 ? -2.459 25.936 21.604 1.00 60.35 242 PHE D CA 1
ATOM 12538 C C . PHE D 1 242 ? -2.873 26.776 22.817 1.00 66.33 242 PHE D C 1
ATOM 12539 O O . PHE D 1 242 ? -3.234 26.203 23.840 1.00 66.36 242 PHE D O 1
ATOM 12547 N N . GLU D 1 243 ? -2.835 28.116 22.706 1.00 63.94 243 GLU D N 1
ATOM 12548 C CA . GLU D 1 243 ? -3.209 29.030 23.794 1.00 63.90 243 GLU D CA 1
ATOM 12549 C C . GLU D 1 243 ? -4.707 28.935 24.160 1.00 68.17 243 GLU D C 1
ATOM 12550 O O . GLU D 1 243 ? -5.100 29.329 25.261 1.00 68.31 243 GLU D O 1
ATOM 12556 N N . TYR D 1 244 ? -5.529 28.393 23.241 1.00 64.32 244 TYR D N 1
ATOM 12557 C CA . TYR D 1 244 ? -6.968 28.223 23.424 1.00 63.76 244 TYR D CA 1
ATOM 12558 C C . TYR D 1 244 ? -7.325 26.837 23.972 1.00 64.70 244 TYR D C 1
ATOM 12559 O O . TYR D 1 244 ? -8.427 26.646 24.489 1.00 63.73 244 TYR D O 1
ATOM 12568 N N . LEU D 1 245 ? -6.377 25.884 23.881 1.00 59.24 245 LEU D N 1
ATOM 12569 C CA . LEU D 1 245 ? -6.526 24.508 24.357 1.00 57.55 245 LEU D CA 1
ATOM 12570 C C . LEU D 1 245 ? -6.486 24.419 25.885 1.00 61.96 245 LEU D C 1
ATOM 12571 O O . LEU D 1 245 ? -5.691 25.120 26.523 1.00 60.83 245 LEU D O 1
ATOM 12576 N N . ASN D 1 246 ? -7.327 23.531 26.461 1.00 59.04 246 ASN D N 1
ATOM 12577 C CA . ASN D 1 246 ? -7.352 23.263 27.899 1.00 59.41 246 ASN D CA 1
ATOM 12578 C C . ASN D 1 246 ? -6.220 22.302 28.216 1.00 64.90 246 ASN D C 1
ATOM 12579 O O . ASN D 1 246 ? -5.837 21.520 27.348 1.00 64.87 246 ASN D O 1
ATOM 12584 N N . ASP D 1 247 ? -5.726 22.329 29.465 1.00 62.64 247 ASP D N 1
ATOM 12585 C CA . ASP D 1 247 ? -4.593 21.551 29.989 1.00 62.72 247 ASP D CA 1
ATOM 12586 C C . ASP D 1 247 ? -4.521 20.061 29.552 1.00 65.25 247 ASP D C 1
ATOM 12587 O O . ASP D 1 247 ? -3.419 19.514 29.481 1.00 65.02 247 ASP D O 1
ATOM 12592 N N . GLN D 1 248 ? -5.666 19.435 29.225 1.00 60.60 248 GLN D N 1
ATOM 12593 C CA . GLN D 1 248 ? -5.752 18.044 28.759 1.00 59.65 248 GLN D CA 1
ATOM 12594 C C . GLN D 1 248 ? -5.411 17.973 27.252 1.00 60.23 248 GLN D C 1
ATOM 12595 O O . GLN D 1 248 ? -4.600 17.143 26.834 1.00 59.73 248 GLN D O 1
ATOM 12601 N N . GLU D 1 249 ? -6.024 18.865 26.452 1.00 54.08 249 GLU D N 1
ATOM 12602 C CA . GLU D 1 249 ? -5.805 18.992 25.009 1.00 52.52 249 GLU D CA 1
ATOM 12603 C C . GLU D 1 249 ? -4.358 19.402 24.719 1.00 53.98 249 GLU D C 1
ATOM 12604 O O . GLU D 1 249 ? -3.769 18.916 23.758 1.00 52.89 249 GLU D O 1
ATOM 12610 N N . LYS D 1 250 ? -3.796 20.278 25.570 1.00 50.04 250 LYS D N 1
ATOM 12611 C CA . LYS D 1 250 ? -2.427 20.784 25.502 1.00 50.31 250 LYS D CA 1
ATOM 12612 C C . LYS D 1 250 ? -1.394 19.651 25.577 1.00 55.21 250 LYS D C 1
ATOM 12613 O O . LYS D 1 250 ? -0.492 19.600 24.733 1.00 55.22 250 LYS D O 1
ATOM 12619 N N . GLN D 1 251 ? -1.539 18.743 26.570 1.00 50.97 251 GLN D N 1
ATOM 12620 C CA . GLN D 1 251 ? -0.629 17.613 26.770 1.00 50.77 251 GLN D CA 1
ATOM 12621 C C . GLN D 1 251 ? -0.691 16.602 25.625 1.00 54.58 251 GLN D C 1
ATOM 12622 O O . GLN D 1 251 ? 0.364 16.183 25.145 1.00 54.88 251 GLN D O 1
ATOM 12628 N N . LEU D 1 252 ? -1.913 16.251 25.157 1.00 49.70 252 LEU D N 1
ATOM 12629 C CA . LEU D 1 252 ? -2.131 15.372 24.007 1.00 48.88 252 LEU D CA 1
ATOM 12630 C C . LEU D 1 252 ? -1.521 16.007 22.747 1.00 52.10 252 LEU D C 1
ATOM 12631 O O . LEU D 1 252 ? -0.966 15.293 21.910 1.00 51.03 252 LEU D O 1
ATOM 12636 N N . ALA D 1 253 ? -1.655 17.347 22.607 1.00 48.79 253 ALA D N 1
ATOM 12637 C CA . ALA D 1 253 ? -1.130 18.102 21.478 1.00 48.74 253 ALA D CA 1
ATOM 12638 C C . ALA D 1 253 ? 0.376 17.909 21.395 1.00 51.18 253 ALA D C 1
ATOM 12639 O O . ALA D 1 253 ? 0.875 17.494 20.346 1.00 51.11 253 ALA D O 1
ATOM 12641 N N . LEU D 1 254 ? 1.077 18.145 22.522 1.00 45.28 254 LEU D N 1
ATOM 12642 C CA . LEU D 1 254 ? 2.525 18.052 22.645 1.00 43.85 254 LEU D CA 1
ATOM 12643 C C . LEU D 1 254 ? 3.033 16.690 22.241 1.00 45.85 254 LEU D C 1
ATOM 12644 O O . LEU D 1 254 ? 3.834 16.600 21.307 1.00 44.23 254 LEU D O 1
ATOM 12649 N N . ASN D 1 255 ? 2.484 15.630 22.877 1.00 42.41 255 ASN D N 1
ATOM 12650 C CA . ASN D 1 255 ? 2.796 14.227 22.620 1.00 41.80 255 ASN D CA 1
ATOM 12651 C C . ASN D 1 255 ? 2.545 13.820 21.203 1.00 46.54 255 ASN D C 1
ATOM 12652 O O . ASN D 1 255 ? 3.376 13.118 20.647 1.00 46.97 255 ASN D O 1
ATOM 12657 N N . LEU D 1 256 ? 1.440 14.284 20.595 1.00 43.65 256 LEU D N 1
ATOM 12658 C CA . LEU D 1 256 ? 1.130 13.963 19.209 1.00 43.39 256 LEU D CA 1
ATOM 12659 C C . LEU D 1 256 ? 2.134 14.594 18.258 1.00 48.95 256 LEU D C 1
ATOM 12660 O O . LEU D 1 256 ? 2.694 13.878 17.429 1.00 49.66 256 LEU D O 1
ATOM 12665 N N . MET D 1 257 ? 2.417 15.904 18.419 1.00 45.32 257 MET D N 1
ATOM 12666 C CA . MET D 1 257 ? 3.412 16.629 17.609 1.00 44.62 257 MET D CA 1
ATOM 12667 C C . MET D 1 257 ? 4.792 15.991 17.768 1.00 47.63 257 MET D C 1
ATOM 12668 O O . MET D 1 257 ? 5.489 15.815 16.777 1.00 47.13 257 MET D O 1
ATOM 12673 N N . LEU D 1 258 ? 5.139 15.568 19.004 1.00 44.14 258 LEU D N 1
ATOM 12674 C CA . LEU D 1 258 ? 6.393 14.889 19.340 1.00 43.75 258 LEU D CA 1
ATOM 12675 C C . LEU D 1 258 ? 6.521 13.505 18.678 1.00 47.33 258 LEU D C 1
ATOM 12676 O O . LEU D 1 258 ? 7.579 13.199 18.131 1.00 46.38 258 LEU D O 1
ATOM 12681 N N . ASP D 1 259 ? 5.455 12.676 18.730 1.00 44.18 259 ASP D N 1
ATOM 12682 C CA . ASP D 1 259 ? 5.442 11.346 18.113 1.00 43.76 259 ASP D CA 1
ATOM 12683 C C . ASP D 1 259 ? 5.513 11.484 16.616 1.00 48.55 259 ASP D C 1
ATOM 12684 O O . ASP D 1 259 ? 6.345 10.826 15.996 1.00 50.20 259 ASP D O 1
ATOM 12689 N N . ALA D 1 260 ? 4.683 12.374 16.038 1.00 43.70 260 ALA D N 1
ATOM 12690 C CA . ALA D 1 260 ? 4.642 12.646 14.602 1.00 42.72 260 ALA D CA 1
ATOM 12691 C C . ALA D 1 260 ? 6.008 13.071 14.064 1.00 44.69 260 ALA D C 1
ATOM 12692 O O . ALA D 1 260 ? 6.384 12.650 12.974 1.00 44.04 260 ALA D O 1
ATOM 12694 N N . SER D 1 261 ? 6.777 13.851 14.858 1.00 40.76 261 SER D N 1
ATOM 12695 C CA . SER D 1 261 ? 8.109 14.349 14.499 1.00 39.76 261 SER D CA 1
ATOM 12696 C C . SER D 1 261 ? 9.136 13.253 14.238 1.00 43.86 261 SER D C 1
ATOM 12697 O O . SER D 1 261 ? 10.163 13.524 13.621 1.00 43.80 261 SER D O 1
ATOM 12700 N N . LEU D 1 262 ? 8.843 12.006 14.662 1.00 40.37 262 LEU D N 1
ATOM 12701 C CA . LEU D 1 262 ? 9.731 10.860 14.474 1.00 39.69 262 LEU D CA 1
ATOM 12702 C C . LEU D 1 262 ? 9.780 10.359 13.012 1.00 44.48 262 LEU D C 1
ATOM 12703 O O . LEU D 1 262 ? 10.687 9.600 12.678 1.00 45.24 262 LEU D O 1
ATOM 12708 N N . ILE D 1 263 ? 8.822 10.780 12.158 1.00 39.83 263 ILE D N 1
ATOM 12709 C CA . ILE D 1 263 ? 8.785 10.520 10.709 1.00 39.79 263 ILE D CA 1
ATOM 12710 C C . ILE D 1 263 ? 8.783 11.873 10.031 1.00 41.04 263 ILE D C 1
ATOM 12711 O O . ILE D 1 263 ? 9.594 12.099 9.150 1.00 40.25 263 ILE D O 1
ATOM 12716 N N . LEU D 1 264 ? 7.856 12.767 10.441 1.00 36.58 264 LEU D N 1
ATOM 12717 C CA . LEU D 1 264 ? 7.687 14.129 9.918 1.00 35.99 264 LEU D CA 1
ATOM 12718 C C . LEU D 1 264 ? 8.780 14.974 10.552 1.00 42.04 264 LEU D C 1
ATOM 12719 O O . LEU D 1 264 ? 8.534 15.782 11.463 1.00 42.62 264 LEU D O 1
ATOM 12724 N N . LYS D 1 265 ? 10.010 14.743 10.066 1.00 38.24 265 LYS D N 1
ATOM 12725 C CA . LYS D 1 265 ? 11.251 15.301 10.587 1.00 38.01 265 LYS D CA 1
ATOM 12726 C C . LYS D 1 265 ? 11.268 16.822 10.669 1.00 40.39 265 LYS D C 1
ATOM 12727 O O . LYS D 1 265 ? 11.023 17.505 9.667 1.00 39.53 265 LYS D O 1
ATOM 12733 N N . PRO D 1 266 ? 11.520 17.348 11.899 1.00 35.62 266 PRO D N 1
ATOM 12734 C CA . PRO D 1 266 ? 11.557 18.806 12.082 1.00 34.45 266 PRO D CA 1
ATOM 12735 C C . PRO D 1 266 ? 12.844 19.434 11.580 1.00 38.82 266 PRO D C 1
ATOM 12736 O O . PRO D 1 266 ? 13.785 18.746 11.192 1.00 37.54 266 PRO D O 1
ATOM 12740 N N . GLN D 1 267 ? 12.885 20.759 11.655 1.00 37.78 267 GLN D N 1
ATOM 12741 C CA . GLN D 1 267 ? 13.976 21.638 11.247 1.00 38.20 267 GLN D CA 1
ATOM 12742 C C . GLN D 1 267 ? 14.838 21.995 12.477 1.00 41.33 267 GLN D C 1
ATOM 12743 O O . GLN D 1 267 ? 14.343 22.642 13.396 1.00 42.17 267 GLN D O 1
ATOM 12749 N N . VAL D 1 268 ? 16.101 21.539 12.521 1.00 36.09 268 VAL D N 1
ATOM 12750 C CA . VAL D 1 268 ? 17.024 21.852 13.626 1.00 35.22 268 VAL D CA 1
ATOM 12751 C C . VAL D 1 268 ? 18.365 22.312 13.004 1.00 40.48 268 VAL D C 1
ATOM 12752 O O . VAL D 1 268 ? 18.824 21.682 12.045 1.00 39.76 268 VAL D O 1
ATOM 12756 N N . THR D 1 269 ? 18.994 23.385 13.546 1.00 37.58 269 THR D N 1
ATOM 12757 C CA . THR D 1 269 ? 20.280 23.857 13.014 1.00 37.44 269 THR D CA 1
ATOM 12758 C C . THR D 1 269 ? 21.430 23.136 13.712 1.00 40.36 269 THR D C 1
ATOM 12759 O O . THR D 1 269 ? 21.359 22.851 14.915 1.00 37.33 269 THR D O 1
ATOM 12763 N N . HIS D 1 270 ? 22.483 22.819 12.931 1.00 38.36 270 HIS D N 1
ATOM 12764 C CA . HIS D 1 270 ? 23.673 22.084 13.386 1.00 37.26 270 HIS D CA 1
ATOM 12765 C C . HIS D 1 270 ? 24.912 22.874 13.093 1.00 39.92 270 HIS D C 1
ATOM 12766 O O . HIS D 1 270 ? 24.982 23.546 12.070 1.00 39.80 270 HIS D O 1
ATOM 12773 N N . LYS D 1 271 ? 25.903 22.785 13.975 1.00 37.67 271 LYS D N 1
ATOM 12774 C CA . LYS D 1 271 ? 27.192 23.465 13.835 1.00 37.93 271 LYS D CA 1
ATOM 12775 C C . LYS D 1 271 ? 28.315 22.618 14.403 1.00 42.60 271 LYS D C 1
ATOM 12776 O O . LYS D 1 271 ? 28.093 21.890 15.373 1.00 42.39 271 LYS D O 1
ATOM 12782 N N . MET D 1 272 ? 29.529 22.728 13.828 1.00 40.48 272 MET D N 1
ATOM 12783 C CA . MET D 1 272 ? 30.709 22.020 14.347 1.00 40.94 272 MET D CA 1
ATOM 12784 C C . MET D 1 272 ? 31.169 22.793 15.586 1.00 45.70 272 MET D C 1
ATOM 12785 O O . MET D 1 272 ? 31.817 23.828 15.448 1.00 46.71 272 MET D O 1
ATOM 12790 N N . ILE D 1 273 ? 30.767 22.347 16.782 1.00 41.85 273 ILE D N 1
ATOM 12791 C CA . ILE D 1 273 ? 31.168 23.024 18.011 1.00 41.66 273 ILE D CA 1
ATOM 12792 C C . ILE D 1 273 ? 32.200 22.150 18.705 1.00 46.94 273 ILE D C 1
ATOM 12793 O O . ILE D 1 273 ? 31.859 21.101 19.263 1.00 47.54 273 ILE D O 1
ATOM 12798 N N . MET D 1 274 ? 33.465 22.572 18.663 1.00 42.42 274 MET D N 1
ATOM 12799 C CA . MET D 1 274 ? 34.526 21.795 19.289 1.00 41.15 274 MET D CA 1
ATOM 12800 C C . MET D 1 274 ? 35.101 22.516 20.513 1.00 44.06 274 MET D C 1
ATOM 12801 O O . MET D 1 274 ? 34.875 23.723 20.635 1.00 45.34 274 MET D O 1
ATOM 12806 N N . PRO D 1 275 ? 35.808 21.830 21.445 1.00 37.77 275 PRO D N 1
ATOM 12807 C CA . PRO D 1 275 ? 36.342 22.543 22.614 1.00 37.49 275 PRO D CA 1
ATOM 12808 C C . PRO D 1 275 ? 37.328 23.673 22.268 1.00 43.18 275 PRO D C 1
ATOM 12809 O O . PRO D 1 275 ? 37.879 23.712 21.161 1.00 43.36 275 PRO D O 1
ATOM 12813 N N . TRP D 1 276 ? 37.555 24.586 23.238 1.00 39.43 276 TRP D N 1
ATOM 12814 C CA . TRP D 1 276 ? 38.492 25.697 23.122 1.00 38.81 276 TRP D CA 1
ATOM 12815 C C . TRP D 1 276 ? 39.928 25.216 22.957 1.00 41.07 276 TRP D C 1
ATOM 12816 O O . TRP D 1 276 ? 40.688 25.885 22.268 1.00 41.90 276 TRP D O 1
ATOM 12827 N N . SER D 1 277 ? 40.308 24.081 23.587 1.00 35.64 277 SER D N 1
ATOM 12828 C CA . SER D 1 277 ? 41.660 23.507 23.473 1.00 35.40 277 SER D CA 1
ATOM 12829 C C . SER D 1 277 ? 41.927 23.034 22.056 1.00 39.94 277 SER D C 1
ATOM 12830 O O . SER D 1 277 ? 43.077 23.055 21.607 1.00 39.01 277 SER D O 1
ATOM 12833 N N . MET D 1 278 ? 40.860 22.580 21.358 1.00 37.55 278 MET D N 1
ATOM 12834 C CA . MET D 1 278 ? 40.968 22.106 19.978 1.00 36.92 278 MET D CA 1
ATOM 12835 C C . MET D 1 278 ? 41.213 23.266 19.032 1.00 41.14 278 MET D C 1
ATOM 12836 O O . MET D 1 278 ? 42.037 23.141 18.117 1.00 40.80 278 MET D O 1
ATOM 12841 N N . TRP D 1 279 ? 40.590 24.427 19.316 1.00 37.29 279 TRP D N 1
ATOM 12842 C CA . TRP D 1 279 ? 40.843 25.628 18.543 1.00 37.73 279 TRP D CA 1
ATOM 12843 C C . TRP D 1 279 ? 42.272 26.130 18.800 1.00 43.06 279 TRP D C 1
ATOM 12844 O O . TRP D 1 279 ? 42.904 26.608 17.866 1.00 44.82 279 TRP D O 1
ATOM 12855 N N . LEU D 1 280 ? 42.807 25.933 20.027 1.00 39.47 280 LEU D N 1
ATOM 12856 C CA . LEU D 1 280 ? 44.190 26.254 20.408 1.00 39.95 280 LEU D CA 1
ATOM 12857 C C . LEU D 1 280 ? 45.171 25.327 19.676 1.00 44.97 280 LEU D C 1
ATOM 12858 O O . LEU D 1 280 ? 46.273 25.756 19.340 1.00 44.68 280 LEU D O 1
ATOM 12863 N N . ALA D 1 281 ? 44.757 24.070 19.412 1.00 42.44 281 ALA D N 1
ATOM 12864 C CA . ALA D 1 281 ? 45.545 23.093 18.656 1.00 42.67 281 ALA D CA 1
ATOM 12865 C C . ALA D 1 281 ? 45.503 23.390 17.140 1.00 46.55 281 ALA D C 1
ATOM 12866 O O . ALA D 1 281 ? 46.385 22.935 16.405 1.00 47.13 281 ALA D O 1
ATOM 12868 N N . VAL D 1 282 ? 44.504 24.179 16.686 1.00 42.43 282 VAL D N 1
ATOM 12869 C CA . VAL D 1 282 ? 44.393 24.633 15.292 1.00 42.61 282 VAL D CA 1
ATOM 12870 C C . VAL D 1 282 ? 45.350 25.826 15.164 1.00 50.15 282 VAL D C 1
ATOM 12871 O O . VAL D 1 282 ? 46.090 25.930 14.174 1.00 50.85 282 VAL D O 1
ATOM 12875 N N . LYS D 1 283 ? 45.348 26.711 16.186 1.00 47.45 283 LYS D N 1
ATOM 12876 C CA . LYS D 1 283 ? 46.191 27.892 16.202 1.00 47.92 283 LYS D CA 1
ATOM 12877 C C . LYS D 1 283 ? 47.663 27.490 16.120 1.00 53.33 283 LYS D C 1
ATOM 12878 O O . LYS D 1 283 ? 48.333 27.889 15.169 1.00 54.43 283 LYS D O 1
ATOM 12884 N N . LYS D 1 284 ? 48.128 26.644 17.061 1.00 48.84 284 LYS D N 1
ATOM 12885 C CA . LYS D 1 284 ? 49.504 26.144 17.149 1.00 48.25 284 LYS D CA 1
ATOM 12886 C C . LYS D 1 284 ? 49.962 25.509 15.850 1.00 52.94 284 LYS D C 1
ATOM 12887 O O . LYS D 1 284 ? 51.029 25.858 15.364 1.00 52.53 284 LYS D O 1
ATOM 12893 N N . TYR D 1 285 ? 49.147 24.608 15.271 1.00 51.57 285 TYR D N 1
ATOM 12894 C CA . TYR D 1 285 ? 49.485 23.908 14.030 1.00 52.15 285 TYR D CA 1
ATOM 12895 C C . TYR D 1 285 ? 49.616 24.838 12.840 1.00 58.62 285 TYR D C 1
ATOM 12896 O O . TYR D 1 285 ? 50.540 24.655 12.059 1.00 58.75 285 TYR D O 1
ATOM 12905 N N . ALA D 1 286 ? 48.712 25.823 12.695 1.00 57.53 286 ALA D N 1
ATOM 12906 C CA . ALA D 1 286 ? 48.778 26.803 11.603 1.00 58.56 286 ALA D CA 1
ATOM 12907 C C . ALA D 1 286 ? 50.024 27.721 11.735 1.00 63.94 286 ALA D C 1
ATOM 12908 O O . ALA D 1 286 ? 50.590 28.126 10.719 1.00 63.57 286 ALA D O 1
ATOM 12910 N N . GLU D 1 287 ? 50.441 28.024 12.987 1.00 61.82 287 GLU D N 1
ATOM 12911 C CA . GLU D 1 287 ? 51.613 28.837 13.339 1.00 62.64 287 GLU D CA 1
ATOM 12912 C C . GLU D 1 287 ? 52.903 28.066 13.070 1.00 68.95 287 GLU D C 1
ATOM 12913 O O . GLU D 1 287 ? 53.813 28.591 12.433 1.00 69.08 287 GLU D O 1
ATOM 12919 N N . MET D 1 288 ? 52.985 26.829 13.583 1.00 66.84 288 MET D N 1
ATOM 12920 C CA . MET D 1 288 ? 54.143 25.953 13.452 1.00 67.48 288 MET D CA 1
ATOM 12921 C C . MET D 1 288 ? 54.308 25.348 12.053 1.00 71.93 288 MET D C 1
ATOM 12922 O O . MET D 1 288 ? 55.395 24.866 11.733 1.00 71.30 288 MET D O 1
ATOM 12927 N N . ASN D 1 289 ? 53.258 25.397 11.211 1.00 69.84 289 ASN D N 1
ATOM 12928 C CA . ASN D 1 289 ? 53.327 24.857 9.854 1.00 70.54 289 ASN D CA 1
ATOM 12929 C C . ASN D 1 289 ? 52.871 25.839 8.784 1.00 77.69 289 ASN D C 1
ATOM 12930 O O . ASN D 1 289 ? 51.679 26.148 8.680 1.00 77.94 289 ASN D O 1
ATOM 12935 N N . LYS D 1 290 ? 53.845 26.319 7.984 1.00 75.76 290 LYS D N 1
ATOM 12936 C CA . LYS D 1 290 ? 53.666 27.215 6.835 1.00 76.16 290 LYS D CA 1
ATOM 12937 C C . LYS D 1 290 ? 53.043 26.371 5.709 1.00 80.53 290 LYS D C 1
ATOM 12938 O O . LYS D 1 290 ? 53.320 25.165 5.636 1.00 80.95 290 LYS D O 1
ATOM 12944 N N . GLY D 1 291 ? 52.232 26.997 4.850 1.00 75.92 291 GLY D N 1
ATOM 12945 C CA . GLY D 1 291 ? 51.605 26.316 3.718 1.00 75.00 291 GLY D CA 1
ATOM 12946 C C . GLY D 1 291 ? 50.294 25.644 4.054 1.00 76.93 291 GLY D C 1
ATOM 12947 O O . GLY D 1 291 ? 49.413 25.541 3.193 1.00 77.03 291 GLY D O 1
ATOM 12948 N N . SER D 1 292 ? 50.167 25.160 5.310 1.00 71.38 292 SER D N 1
ATOM 12949 C CA . SER D 1 292 ? 48.950 24.549 5.838 1.00 69.86 292 SER D CA 1
ATOM 12950 C C . SER D 1 292 ? 47.983 25.712 6.115 1.00 71.05 292 SER D C 1
ATOM 12951 O O . SER D 1 292 ? 48.457 26.795 6.482 1.00 70.63 292 SER D O 1
ATOM 12954 N N . PRO D 1 293 ? 46.654 25.538 5.899 1.00 65.15 293 PRO D N 1
ATOM 12955 C CA . PRO D 1 293 ? 45.715 26.658 6.107 1.00 63.97 293 PRO D CA 1
ATOM 12956 C C . PRO D 1 293 ? 45.772 27.319 7.481 1.00 65.67 293 PRO D C 1
ATOM 12957 O O . PRO D 1 293 ? 45.949 26.644 8.500 1.00 65.34 293 PRO D O 1
ATOM 12961 N N . SER D 1 294 ? 45.646 28.658 7.490 1.00 60.63 294 SER D N 1
ATOM 12962 C CA . SER D 1 294 ? 45.671 29.495 8.693 1.00 59.60 294 SER D CA 1
ATOM 12963 C C . SER D 1 294 ? 44.422 29.277 9.557 1.00 61.99 294 SER D C 1
ATOM 12964 O O . SER D 1 294 ? 43.463 28.631 9.114 1.00 62.28 294 SER D O 1
ATOM 12967 N N . LEU D 1 295 ? 44.422 29.852 10.775 1.00 56.05 295 LEU D N 1
ATOM 12968 C CA . LEU D 1 295 ? 43.278 29.792 11.678 1.00 54.69 295 LEU D CA 1
ATOM 12969 C C . LEU D 1 295 ? 42.088 30.488 11.023 1.00 56.98 295 LEU D C 1
ATOM 12970 O O . LEU D 1 295 ? 40.989 29.962 11.112 1.00 57.13 295 LEU D O 1
ATOM 12975 N N . GLU D 1 296 ? 42.306 31.614 10.307 1.00 52.27 296 GLU D N 1
ATOM 12976 C CA . GLU D 1 296 ? 41.219 32.301 9.597 1.00 51.92 296 GLU D CA 1
ATOM 12977 C C . GLU D 1 296 ? 40.692 31.465 8.429 1.00 54.42 296 GLU D C 1
ATOM 12978 O O . GLU D 1 296 ? 39.515 31.579 8.097 1.00 53.24 296 GLU D O 1
ATOM 12984 N N . ASP D 1 297 ? 41.552 30.629 7.813 1.00 51.05 297 ASP D N 1
ATOM 12985 C CA . ASP D 1 297 ? 41.130 29.753 6.719 1.00 50.97 297 ASP D CA 1
ATOM 12986 C C . ASP D 1 297 ? 40.246 28.648 7.282 1.00 53.55 297 ASP D C 1
ATOM 12987 O O . ASP D 1 297 ? 39.191 28.376 6.728 1.00 53.06 297 ASP D O 1
ATOM 12992 N N . LEU D 1 298 ? 40.653 28.070 8.419 1.00 49.85 298 LEU D N 1
ATOM 12993 C CA . LEU D 1 298 ? 39.943 27.005 9.123 1.00 49.84 298 LEU D CA 1
ATOM 12994 C C . LEU D 1 298 ? 38.835 27.513 10.080 1.00 52.20 298 LEU D C 1
ATOM 12995 O O . LEU D 1 298 ? 38.154 26.695 10.701 1.00 51.45 298 LEU D O 1
ATOM 13000 N N . ALA D 1 299 ? 38.633 28.847 10.178 1.00 47.85 299 ALA D N 1
ATOM 13001 C CA . ALA D 1 299 ? 37.621 29.449 11.053 1.00 46.91 299 ALA D CA 1
ATOM 13002 C C . ALA D 1 299 ? 36.193 29.297 10.498 1.00 49.29 299 ALA D C 1
ATOM 13003 O O . ALA D 1 299 ? 35.586 30.268 10.059 1.00 48.44 299 ALA D O 1
ATOM 13005 N N . ALA D 1 300 ? 35.663 28.065 10.521 1.00 45.83 300 ALA D N 1
ATOM 13006 C CA . ALA D 1 300 ? 34.317 27.753 10.038 1.00 46.18 300 ALA D CA 1
ATOM 13007 C C . ALA D 1 300 ? 33.649 26.699 10.894 1.00 53.06 300 ALA D C 1
ATOM 13008 O O . ALA D 1 300 ? 34.294 25.736 11.327 1.00 53.63 300 ALA D O 1
ATOM 13010 N N . TYR D 1 301 ? 32.348 26.872 11.129 1.00 50.37 301 TYR D N 1
ATOM 13011 C CA . TYR D 1 301 ? 31.550 25.910 11.893 1.00 50.15 301 TYR D CA 1
ATOM 13012 C C . TYR D 1 301 ? 30.587 25.153 10.954 1.00 52.75 301 TYR D C 1
ATOM 13013 O O . TYR D 1 301 ? 29.688 24.448 11.418 1.00 52.53 301 TYR D O 1
ATOM 13022 N N . SER D 1 302 ? 30.828 25.273 9.632 1.00 48.51 302 SER D N 1
ATOM 13023 C CA . SER D 1 302 ? 30.062 24.681 8.534 1.00 47.94 302 SER D CA 1
ATOM 13024 C C . SER D 1 302 ? 30.976 24.368 7.338 1.00 51.29 302 SER D C 1
ATOM 13025 O O . SER D 1 302 ? 32.006 25.030 7.145 1.00 51.59 302 SER D O 1
ATOM 13028 N N . GLY D 1 303 ? 30.570 23.381 6.538 1.00 46.30 303 GLY D N 1
ATOM 13029 C CA . GLY D 1 303 ? 31.280 22.970 5.335 1.00 45.19 303 GLY D CA 1
ATOM 13030 C C . GLY D 1 303 ? 32.584 22.239 5.564 1.00 48.85 303 GLY D C 1
ATOM 13031 O O . GLY D 1 303 ? 32.896 21.824 6.687 1.00 48.47 303 GLY D O 1
ATOM 13032 N N . VAL D 1 304 ? 33.363 22.093 4.484 1.00 45.39 304 VAL D N 1
ATOM 13033 C CA . VAL D 1 304 ? 34.635 21.374 4.488 1.00 44.80 304 VAL D CA 1
ATOM 13034 C C . VAL D 1 304 ? 35.665 22.008 5.447 1.00 48.54 304 VAL D C 1
ATOM 13035 O O . VAL D 1 304 ? 36.372 21.266 6.132 1.00 49.41 304 VAL D O 1
ATOM 13039 N N . ARG D 1 305 ? 35.691 23.350 5.558 1.00 44.02 305 ARG D N 1
ATOM 13040 C CA . ARG D 1 305 ? 36.632 24.071 6.435 1.00 43.02 305 ARG D CA 1
ATOM 13041 C C . ARG D 1 305 ? 36.473 23.711 7.917 1.00 45.02 305 ARG D C 1
ATOM 13042 O O . ARG D 1 305 ? 37.439 23.860 8.663 1.00 44.98 305 ARG D O 1
ATOM 13050 N N . ALA D 1 306 ? 35.282 23.202 8.329 1.00 40.51 306 ALA D N 1
ATOM 13051 C CA . ALA D 1 306 ? 34.976 22.747 9.703 1.00 39.64 306 ALA D CA 1
ATOM 13052 C C . ALA D 1 306 ? 35.564 21.348 9.936 1.00 42.37 306 ALA D C 1
ATOM 13053 O O . ALA D 1 306 ? 36.071 21.054 11.016 1.00 41.05 306 ALA D O 1
ATOM 13055 N N . PHE D 1 307 ? 35.487 20.492 8.909 1.00 39.29 307 PHE D N 1
ATOM 13056 C CA . PHE D 1 307 ? 36.041 19.140 8.902 1.00 38.21 307 PHE D CA 1
ATOM 13057 C C . PHE D 1 307 ? 37.573 19.246 8.923 1.00 44.28 307 PHE D C 1
ATOM 13058 O O . PHE D 1 307 ? 38.222 18.547 9.707 1.00 46.55 307 PHE D O 1
ATOM 13066 N N . MET D 1 308 ? 38.123 20.176 8.119 1.00 38.58 308 MET D N 1
ATOM 13067 C CA . MET D 1 308 ? 39.543 20.485 8.004 1.00 38.24 308 MET D CA 1
ATOM 13068 C C . MET D 1 308 ? 40.082 21.027 9.314 1.00 42.94 308 MET D C 1
ATOM 13069 O O . MET D 1 308 ? 41.200 20.679 9.690 1.00 42.27 308 MET D O 1
ATOM 13074 N N . ALA D 1 309 ? 39.294 21.895 9.999 1.00 40.39 309 ALA D N 1
ATOM 13075 C CA . ALA D 1 309 ? 39.616 22.464 11.318 1.00 39.65 309 ALA D CA 1
ATOM 13076 C C . ALA D 1 309 ? 39.602 21.350 12.351 1.00 44.27 309 ALA D C 1
ATOM 13077 O O . ALA D 1 309 ? 40.462 21.332 13.227 1.00 45.88 309 ALA D O 1
ATOM 13079 N N . PHE D 1 310 ? 38.636 20.415 12.262 1.00 39.35 310 PHE D N 1
ATOM 13080 C CA . PHE D 1 310 ? 38.586 19.318 13.213 1.00 38.04 310 PHE D CA 1
ATOM 13081 C C . PHE D 1 310 ? 39.807 18.432 13.001 1.00 43.53 310 PHE D C 1
ATOM 13082 O O . PHE D 1 310 ? 40.487 18.124 13.968 1.00 43.49 310 PHE D O 1
ATOM 13090 N N . ASN D 1 311 ? 40.090 18.049 11.738 1.00 40.54 311 ASN D N 1
ATOM 13091 C CA . ASN D 1 311 ? 41.230 17.213 11.351 1.00 39.99 311 ASN D CA 1
ATOM 13092 C C . ASN D 1 311 ? 42.567 17.845 11.697 1.00 45.07 311 ASN D C 1
ATOM 13093 O O . ASN D 1 311 ? 43.515 17.106 11.969 1.00 45.81 311 ASN D O 1
ATOM 13098 N N . THR D 1 312 ? 42.656 19.202 11.642 1.00 40.90 312 THR D N 1
ATOM 13099 C CA . THR D 1 312 ? 43.869 19.960 11.965 1.00 40.17 312 THR D CA 1
ATOM 13100 C C . THR D 1 312 ? 44.037 20.013 13.473 1.00 43.03 312 THR D C 1
ATOM 13101 O O . THR D 1 312 ? 45.153 19.844 13.945 1.00 44.42 312 THR D O 1
ATOM 13105 N N . ALA D 1 313 ? 42.932 20.189 14.227 1.00 38.25 313 ALA D N 1
ATOM 13106 C CA . ALA D 1 313 ? 42.911 20.234 15.696 1.00 38.30 313 ALA D CA 1
ATOM 13107 C C . ALA D 1 313 ? 43.384 18.937 16.354 1.00 42.23 313 ALA D C 1
ATOM 13108 O O . ALA D 1 313 ? 43.731 18.942 17.540 1.00 41.32 313 ALA D O 1
ATOM 13110 N N . CYS D 1 314 ? 43.363 17.828 15.589 1.00 38.59 314 CYS D N 1
ATOM 13111 C CA . CYS D 1 314 ? 43.718 16.487 16.042 1.00 37.99 314 CYS D CA 1
ATOM 13112 C C . CYS D 1 314 ? 45.211 16.142 15.846 1.00 43.47 314 CYS D C 1
ATOM 13113 O O . CYS D 1 314 ? 45.678 15.104 16.319 1.00 42.77 314 CYS D O 1
ATOM 13116 N N . TYR D 1 315 ? 45.970 17.055 15.239 1.00 42.45 315 TYR D N 1
ATOM 13117 C CA . TYR D 1 315 ? 47.410 16.892 15.086 1.00 43.67 315 TYR D CA 1
ATOM 13118 C C . TYR D 1 315 ? 48.103 17.029 16.437 1.00 49.53 315 TYR D C 1
ATOM 13119 O O . TYR D 1 315 ? 49.032 16.273 16.717 1.00 50.00 315 TYR D O 1
ATOM 13128 N N . MET D 1 316 ? 47.651 17.983 17.269 1.00 46.91 316 MET D N 1
ATOM 13129 C CA . MET D 1 316 ? 48.261 18.278 18.567 1.00 47.34 316 MET D CA 1
ATOM 13130 C C . MET D 1 316 ? 47.376 18.041 19.794 1.00 50.28 316 MET D C 1
ATOM 13131 O O . MET D 1 316 ? 47.903 18.084 20.909 1.00 50.49 316 MET D O 1
ATOM 13136 N N . SER D 1 317 ? 46.057 17.810 19.617 1.00 45.09 317 SER D N 1
ATOM 13137 C CA . SER D 1 317 ? 45.170 17.573 20.763 1.00 44.37 317 SER D CA 1
ATOM 13138 C C . SER D 1 317 ? 45.468 16.250 21.467 1.00 46.98 317 SER D C 1
ATOM 13139 O O . SER D 1 317 ? 46.134 15.370 20.910 1.00 47.40 317 SER D O 1
ATOM 13142 N N . LYS D 1 318 ? 45.021 16.145 22.717 1.00 41.29 318 LYS D N 1
ATOM 13143 C CA . LYS D 1 318 ? 45.247 14.992 23.565 1.00 40.69 318 LYS D CA 1
ATOM 13144 C C . LYS D 1 318 ? 44.042 14.766 24.473 1.00 46.30 318 LYS D C 1
ATOM 13145 O O . LYS D 1 318 ? 43.349 15.719 24.829 1.00 44.89 318 LYS D O 1
ATOM 13151 N N . PHE D 1 319 ? 43.827 13.505 24.879 1.00 45.38 319 PHE D N 1
ATOM 13152 C CA . PHE D 1 319 ? 42.804 13.087 25.837 1.00 46.59 319 PHE D CA 1
ATOM 13153 C C . PHE D 1 319 ? 43.383 12.033 26.788 1.00 52.77 319 PHE D C 1
ATOM 13154 O O . PHE D 1 319 ? 44.511 11.579 26.573 1.00 50.99 319 PHE D O 1
ATOM 13162 N N . THR D 1 320 ? 42.628 11.670 27.847 1.00 51.97 320 THR D N 1
ATOM 13163 C CA . THR D 1 320 ? 43.066 10.717 28.877 1.00 53.11 320 THR D CA 1
ATOM 13164 C C . THR D 1 320 ? 42.464 9.314 28.693 1.00 59.23 320 THR D C 1
ATOM 13165 O O . THR D 1 320 ? 41.277 9.190 28.396 1.00 59.58 320 THR D O 1
ATOM 13169 N N . ILE D 1 321 ? 43.276 8.266 28.917 1.00 56.75 321 ILE D N 1
ATOM 13170 C CA . ILE D 1 321 ? 42.872 6.855 28.868 1.00 56.61 321 ILE D CA 1
ATOM 13171 C C . ILE D 1 321 ? 43.133 6.243 30.244 1.00 61.12 321 ILE D C 1
ATOM 13172 O O . ILE D 1 321 ? 44.285 6.140 30.667 1.00 60.83 321 ILE D O 1
ATOM 13177 N N . GLY D 1 322 ? 42.056 5.892 30.940 1.00 58.42 322 GLY D N 1
ATOM 13178 C CA . GLY D 1 322 ? 42.121 5.306 32.275 1.00 58.11 322 GLY D CA 1
ATOM 13179 C C . GLY D 1 322 ? 41.351 4.009 32.444 1.00 61.99 322 GLY D C 1
ATOM 13180 O O . GLY D 1 322 ? 40.843 3.443 31.474 1.00 61.07 322 GLY D O 1
ATOM 13181 N N . LYS D 1 323 ? 41.312 3.504 33.687 1.00 58.75 323 LYS D N 1
ATOM 13182 C CA . LYS D 1 323 ? 40.567 2.300 34.060 1.00 58.26 323 LYS D CA 1
ATOM 13183 C C . LYS D 1 323 ? 39.182 2.772 34.483 1.00 59.87 323 LYS D C 1
ATOM 13184 O O . LYS D 1 323 ? 39.047 3.654 35.335 1.00 59.11 323 LYS D O 1
ATOM 13190 N N . GLY D 1 324 ? 38.174 2.234 33.825 1.00 55.28 324 GLY D N 1
ATOM 13191 C CA . GLY D 1 324 ? 36.789 2.603 34.062 1.00 54.76 324 GLY D CA 1
ATOM 13192 C C . GLY D 1 324 ? 36.165 3.229 32.831 1.00 56.18 324 GLY D C 1
ATOM 13193 O O . GLY D 1 324 ? 36.770 4.102 32.198 1.00 56.46 324 GLY D O 1
ATOM 13194 N N . ILE D 1 325 ? 34.981 2.725 32.454 1.00 49.01 325 ILE D N 1
ATOM 13195 C CA . ILE D 1 325 ? 34.159 3.176 31.327 1.00 47.44 325 ILE D CA 1
ATOM 13196 C C . ILE D 1 325 ? 32.744 3.406 31.888 1.00 52.43 325 ILE D C 1
ATOM 13197 O O . ILE D 1 325 ? 32.480 3.017 33.033 1.00 52.42 325 ILE D O 1
ATOM 13202 N N . VAL D 1 326 ? 31.839 4.026 31.114 1.00 49.36 326 VAL D N 1
ATOM 13203 C CA . VAL D 1 326 ? 30.475 4.239 31.596 1.00 49.58 326 VAL D CA 1
ATOM 13204 C C . VAL D 1 326 ? 29.822 2.851 31.706 1.00 56.67 326 VAL D C 1
ATOM 13205 O O . VAL D 1 326 ? 29.597 2.191 30.686 1.00 56.75 326 VAL D O 1
ATOM 13209 N N . GLY D 1 327 ? 29.637 2.393 32.943 1.00 54.78 327 GLY D N 1
ATOM 13210 C CA . GLY D 1 327 ? 29.046 1.092 33.232 1.00 55.43 327 GLY D CA 1
ATOM 13211 C C . GLY D 1 327 ? 29.927 0.180 34.058 1.00 61.98 327 GLY D C 1
ATOM 13212 O O . GLY D 1 327 ? 29.547 -0.211 35.165 1.00 63.33 327 GLY D O 1
ATOM 13213 N N . ASP D 1 328 ? 31.104 -0.178 33.524 1.00 58.99 328 ASP D N 1
ATOM 13214 C CA . ASP D 1 328 ? 32.031 -1.069 34.214 1.00 59.07 328 ASP D CA 1
ATOM 13215 C C . ASP D 1 328 ? 33.295 -0.325 34.632 1.00 61.37 328 ASP D C 1
ATOM 13216 O O . ASP D 1 328 ? 34.093 0.079 33.785 1.00 60.10 328 ASP D O 1
ATOM 13221 N N . ALA D 1 329 ? 33.470 -0.160 35.954 1.00 57.68 329 ALA D N 1
ATOM 13222 C CA . ALA D 1 329 ? 34.610 0.520 36.568 1.00 57.36 329 ALA D CA 1
ATOM 13223 C C . ALA D 1 329 ? 35.966 -0.212 36.418 1.00 61.46 329 ALA D C 1
ATOM 13224 O O . ALA D 1 329 ? 37.006 0.392 36.702 1.00 61.56 329 ALA D O 1
ATOM 13226 N N . GLU D 1 330 ? 35.972 -1.478 35.949 1.00 57.58 330 GLU D N 1
ATOM 13227 C CA . GLU D 1 330 ? 37.228 -2.217 35.816 1.00 57.43 330 GLU D CA 1
ATOM 13228 C C . GLU D 1 330 ? 37.652 -2.468 34.356 1.00 60.64 330 GLU D C 1
ATOM 13229 O O . GLU D 1 330 ? 38.614 -3.209 34.123 1.00 60.32 330 GLU D O 1
ATOM 13235 N N . ILE D 1 331 ? 36.989 -1.805 33.383 1.00 56.31 331 ILE D N 1
ATOM 13236 C CA . ILE D 1 331 ? 37.345 -1.937 31.967 1.00 55.63 331 ILE D CA 1
ATOM 13237 C C . ILE D 1 331 ? 38.218 -0.744 31.537 1.00 59.42 331 ILE D C 1
ATOM 13238 O O . ILE D 1 331 ? 37.833 0.411 31.753 1.00 59.01 331 ILE D O 1
ATOM 13243 N N . MET D 1 332 ? 39.401 -1.029 30.946 1.00 55.24 332 MET D N 1
ATOM 13244 C CA . MET D 1 332 ? 40.306 0.018 30.472 1.00 54.98 332 MET D CA 1
ATOM 13245 C C . MET D 1 332 ? 39.672 0.737 29.303 1.00 55.84 332 MET D C 1
ATOM 13246 O O . MET D 1 332 ? 39.026 0.089 28.479 1.00 56.54 332 MET D O 1
ATOM 13251 N N . GLU D 1 333 ? 39.814 2.072 29.260 1.00 48.85 333 GLU D N 1
ATOM 13252 C CA . GLU D 1 333 ? 39.281 2.929 28.201 1.00 47.26 333 GLU D CA 1
ATOM 13253 C C . GLU D 1 333 ? 40.003 2.646 26.892 1.00 49.87 333 GLU D C 1
ATOM 13254 O O . GLU D 1 333 ? 41.207 2.370 26.905 1.00 49.13 333 GLU D O 1
ATOM 13260 N N . ASN D 1 334 ? 39.263 2.677 25.765 1.00 45.67 334 ASN D N 1
ATOM 13261 C CA . ASN D 1 334 ? 39.863 2.454 24.451 1.00 45.15 334 ASN D CA 1
ATOM 13262 C C . ASN D 1 334 ? 40.042 3.789 23.710 1.00 46.66 334 ASN D C 1
ATOM 13263 O O . ASN D 1 334 ? 39.126 4.613 23.689 1.00 45.10 334 ASN D O 1
ATOM 13268 N N . GLY D 1 335 ? 41.237 3.980 23.151 1.00 42.79 335 GLY D N 1
ATOM 13269 C CA . GLY D 1 335 ? 41.661 5.192 22.459 1.00 42.51 335 GLY D CA 1
ATOM 13270 C C . GLY D 1 335 ? 40.863 5.537 21.226 1.00 45.75 335 GLY D C 1
ATOM 13271 O O . GLY D 1 335 ? 40.388 6.668 21.088 1.00 45.42 335 GLY D O 1
ATOM 13272 N N . ASN D 1 336 ? 40.719 4.562 20.323 1.00 41.92 336 ASN D N 1
ATOM 13273 C CA . ASN D 1 336 ? 39.952 4.702 19.090 1.00 41.19 336 ASN D CA 1
ATOM 13274 C C . ASN D 1 336 ? 38.467 4.891 19.388 1.00 44.10 336 ASN D C 1
ATOM 13275 O O . ASN D 1 336 ? 37.792 5.642 18.683 1.00 45.22 336 ASN D O 1
ATOM 13280 N N . ASP D 1 337 ? 37.985 4.249 20.462 1.00 38.93 337 ASP D N 1
ATOM 13281 C CA . ASP D 1 337 ? 36.613 4.343 20.936 1.00 37.66 337 ASP D CA 1
ATOM 13282 C C . ASP D 1 337 ? 36.317 5.729 21.468 1.00 41.71 337 ASP D C 1
ATOM 13283 O O . ASP D 1 337 ? 35.244 6.263 21.169 1.00 41.94 337 ASP D O 1
ATOM 13288 N N . LYS D 1 338 ? 37.280 6.327 22.218 1.00 37.17 338 LYS D N 1
ATOM 13289 C CA . LYS D 1 338 ? 37.181 7.673 22.797 1.00 36.34 338 LYS D CA 1
ATOM 13290 C C . LYS D 1 338 ? 37.267 8.727 21.711 1.00 42.08 338 LYS D C 1
ATOM 13291 O O . LYS D 1 338 ? 36.608 9.761 21.817 1.00 42.26 338 LYS D O 1
ATOM 13297 N N . MET D 1 339 ? 38.064 8.453 20.654 1.00 39.93 339 MET D N 1
ATOM 13298 C CA . MET D 1 339 ? 38.244 9.308 19.474 1.00 39.96 339 MET D CA 1
ATOM 13299 C C . MET D 1 339 ? 36.956 9.375 18.644 1.00 43.80 339 MET D C 1
ATOM 13300 O O . MET D 1 339 ? 36.701 10.401 18.009 1.00 44.59 339 MET D O 1
ATOM 13305 N N . GLN D 1 340 ? 36.161 8.281 18.631 1.00 39.02 340 GLN D N 1
ATOM 13306 C CA . GLN D 1 340 ? 34.888 8.236 17.903 1.00 38.37 340 GLN D CA 1
ATOM 13307 C C . GLN D 1 340 ? 33.879 9.108 18.621 1.00 42.02 340 GLN D C 1
ATOM 13308 O O . GLN D 1 340 ? 33.177 9.877 17.974 1.00 42.68 340 GLN D O 1
ATOM 13314 N N . ILE D 1 341 ? 33.809 8.988 19.952 1.00 37.65 341 ILE D N 1
ATOM 13315 C CA . ILE D 1 341 ? 32.916 9.789 20.780 1.00 36.94 341 ILE D CA 1
ATOM 13316 C C . ILE D 1 341 ? 33.245 11.263 20.610 1.00 39.94 341 ILE D C 1
ATOM 13317 O O . ILE D 1 341 ? 32.323 12.036 20.376 1.00 40.08 341 ILE D O 1
ATOM 13322 N N . LEU D 1 342 ? 34.542 11.638 20.646 1.00 36.23 342 LEU D N 1
ATOM 13323 C CA . LEU D 1 342 ? 34.975 13.041 20.473 1.00 36.00 342 LEU D CA 1
ATOM 13324 C C . LEU D 1 342 ? 34.463 13.618 19.168 1.00 38.95 342 LEU D C 1
ATOM 13325 O O . LEU D 1 342 ? 33.834 14.676 19.184 1.00 38.00 342 LEU D O 1
ATOM 13330 N N . ALA D 1 343 ? 34.673 12.884 18.060 1.00 36.09 343 ALA D N 1
ATOM 13331 C CA . ALA D 1 343 ? 34.231 13.237 16.709 1.00 36.00 343 ALA D CA 1
ATOM 13332 C C . ALA D 1 343 ? 32.711 13.450 16.661 1.00 38.74 343 ALA D C 1
ATOM 13333 O O . ALA D 1 343 ? 32.242 14.438 16.094 1.00 39.17 343 ALA D O 1
ATOM 13335 N N . MET D 1 344 ? 31.966 12.526 17.295 1.00 33.62 344 MET D N 1
ATOM 13336 C CA . MET D 1 344 ? 30.516 12.497 17.443 1.00 32.91 344 MET D CA 1
ATOM 13337 C C . MET D 1 344 ? 29.976 13.619 18.318 1.00 38.17 344 MET D C 1
ATOM 13338 O O . MET D 1 344 ? 28.851 14.073 18.102 1.00 39.81 344 MET D O 1
ATOM 13343 N N . ALA D 1 345 ? 30.751 14.050 19.313 1.00 33.30 345 ALA D N 1
ATOM 13344 C CA . ALA D 1 345 ? 30.398 15.130 20.219 1.00 31.69 345 ALA D CA 1
ATOM 13345 C C . ALA D 1 345 ? 30.430 16.486 19.496 1.00 36.21 345 ALA D C 1
ATOM 13346 O O . ALA D 1 345 ? 29.495 17.288 19.638 1.00 36.11 345 ALA D O 1
ATOM 13348 N N . CYS D 1 346 ? 31.508 16.726 18.711 1.00 33.15 346 CYS D N 1
ATOM 13349 C CA . CYS D 1 346 ? 31.764 17.969 17.972 1.00 33.35 346 CYS D CA 1
ATOM 13350 C C . CYS D 1 346 ? 30.798 18.212 16.853 1.00 38.13 346 CYS D C 1
ATOM 13351 O O . CYS D 1 346 ? 30.575 19.368 16.505 1.00 37.47 346 CYS D O 1
ATOM 13354 N N . PHE D 1 347 ? 30.239 17.143 16.255 1.00 35.70 347 PHE D N 1
ATOM 13355 C CA . PHE D 1 347 ? 29.282 17.333 15.171 1.00 35.24 347 PHE D CA 1
ATOM 13356 C C . PHE D 1 347 ? 27.841 17.017 15.603 1.00 40.05 347 PHE D C 1
ATOM 13357 O O . PHE D 1 347 ? 26.920 17.263 14.821 1.00 41.26 347 PHE D O 1
ATOM 13365 N N . GLY D 1 348 ? 27.661 16.546 16.848 1.00 35.28 348 GLY D N 1
ATOM 13366 C CA . GLY D 1 348 ? 26.361 16.216 17.429 1.00 35.05 348 GLY D CA 1
ATOM 13367 C C . GLY D 1 348 ? 25.693 15.063 16.703 1.00 38.82 348 GLY D C 1
ATOM 13368 O O . GLY D 1 348 ? 24.532 15.164 16.290 1.00 37.56 348 GLY D O 1
ATOM 13369 N N . LEU D 1 349 ? 26.438 13.949 16.576 1.00 34.98 349 LEU D N 1
ATOM 13370 C CA . LEU D 1 349 ? 26.096 12.759 15.805 1.00 33.42 349 LEU D CA 1
ATOM 13371 C C . LEU D 1 349 ? 25.414 11.609 16.572 1.00 37.79 349 LEU D C 1
ATOM 13372 O O . LEU D 1 349 ? 25.187 10.542 15.981 1.00 38.27 349 LEU D O 1
ATOM 13377 N N . ALA D 1 350 ? 25.030 11.825 17.841 1.00 33.14 350 ALA D N 1
ATOM 13378 C CA . ALA D 1 350 ? 24.368 10.772 18.616 1.00 32.49 350 ALA D CA 1
ATOM 13379 C C . ALA D 1 350 ? 23.095 10.226 17.938 1.00 35.63 350 ALA D C 1
ATOM 13380 O O . ALA D 1 350 ? 22.907 9.018 17.875 1.00 35.03 350 ALA D O 1
ATOM 13382 N N . TYR D 1 351 ? 22.243 11.118 17.423 1.00 32.66 351 TYR D N 1
ATOM 13383 C CA . TYR D 1 351 ? 20.942 10.770 16.844 1.00 31.18 351 TYR D CA 1
ATOM 13384 C C . TYR D 1 351 ? 21.010 10.559 15.333 1.00 36.79 351 TYR D C 1
ATOM 13385 O O . TYR D 1 351 ? 20.017 10.160 14.712 1.00 36.08 351 TYR D O 1
ATOM 13394 N N . GLU D 1 352 ? 22.212 10.739 14.762 1.00 34.88 352 GLU D N 1
ATOM 13395 C CA . GLU D 1 352 ? 22.472 10.568 13.334 1.00 34.93 352 GLU D CA 1
ATOM 13396 C C . GLU D 1 352 ? 22.495 9.086 12.907 1.00 41.84 352 GLU D C 1
ATOM 13397 O O . GLU D 1 352 ? 22.673 8.178 13.736 1.00 42.21 352 GLU D O 1
ATOM 13403 N N . ASP D 1 353 ? 22.255 8.866 11.600 1.00 39.69 353 ASP D N 1
ATOM 13404 C CA . ASP D 1 353 ? 22.272 7.593 10.898 1.00 39.41 353 ASP D CA 1
ATOM 13405 C C . ASP D 1 353 ? 23.739 7.104 10.879 1.00 41.57 353 ASP D C 1
ATOM 13406 O O . ASP D 1 353 ? 24.566 7.699 10.189 1.00 40.80 353 ASP D O 1
ATOM 13411 N N . THR D 1 354 ? 24.049 6.033 11.650 1.00 38.01 354 THR D N 1
ATOM 13412 C CA . THR D 1 354 ? 25.397 5.433 11.796 1.00 36.87 354 THR D CA 1
ATOM 13413 C C . THR D 1 354 ? 26.108 5.114 10.491 1.00 41.97 354 THR D C 1
ATOM 13414 O O . THR D 1 354 ? 27.335 5.165 10.464 1.00 42.52 354 THR D O 1
ATOM 13418 N N . GLY D 1 355 ? 25.351 4.765 9.445 1.00 38.61 355 GLY D N 1
ATOM 13419 C CA . GLY D 1 355 ? 25.896 4.479 8.121 1.00 38.77 355 GLY D CA 1
ATOM 13420 C C . GLY D 1 355 ? 26.501 5.711 7.474 1.00 43.21 355 GLY D C 1
ATOM 13421 O O . GLY D 1 355 ? 27.487 5.602 6.746 1.00 42.97 355 GLY D O 1
ATOM 13422 N N . ILE D 1 356 ? 25.921 6.900 7.760 1.00 40.35 356 ILE D N 1
ATOM 13423 C CA . ILE D 1 356 ? 26.401 8.205 7.300 1.00 40.17 356 ILE D CA 1
ATOM 13424 C C . ILE D 1 356 ? 27.768 8.456 7.958 1.00 45.44 356 ILE D C 1
ATOM 13425 O O . ILE D 1 356 ? 28.753 8.654 7.250 1.00 46.95 356 ILE D O 1
ATOM 13430 N N . VAL D 1 357 ? 27.820 8.424 9.302 1.00 40.39 357 VAL D N 1
ATOM 13431 C CA . VAL D 1 357 ? 29.035 8.644 10.094 1.00 39.45 357 VAL D CA 1
ATOM 13432 C C . VAL D 1 357 ? 30.128 7.656 9.671 1.00 45.41 357 VAL D C 1
ATOM 13433 O O . VAL D 1 357 ? 31.269 8.074 9.473 1.00 47.32 357 VAL D O 1
ATOM 13437 N N . ALA D 1 358 ? 29.769 6.357 9.506 1.00 40.06 358 ALA D N 1
ATOM 13438 C CA . ALA D 1 358 ? 30.657 5.264 9.103 1.00 38.65 358 ALA D CA 1
ATOM 13439 C C . ALA D 1 358 ? 31.435 5.582 7.821 1.00 43.67 358 ALA D C 1
ATOM 13440 O O . ALA D 1 358 ? 32.649 5.372 7.772 1.00 44.19 358 ALA D O 1
ATOM 13442 N N . ALA D 1 359 ? 30.740 6.148 6.816 1.00 39.74 359 ALA D N 1
ATOM 13443 C CA . ALA D 1 359 ? 31.266 6.530 5.502 1.00 38.91 359 ALA D CA 1
ATOM 13444 C C . ALA D 1 359 ? 32.278 7.695 5.525 1.00 42.68 359 ALA D C 1
ATOM 13445 O O . ALA D 1 359 ? 32.969 7.935 4.526 1.00 41.32 359 ALA D O 1
ATOM 13447 N N . MET D 1 360 ? 32.368 8.423 6.637 1.00 40.58 360 MET D N 1
ATOM 13448 C CA . MET D 1 360 ? 33.282 9.561 6.687 1.00 41.02 360 MET D CA 1
ATOM 13449 C C . MET D 1 360 ? 34.387 9.479 7.741 1.00 45.30 360 MET D C 1
ATOM 13450 O O . MET D 1 360 ? 35.377 10.208 7.617 1.00 44.87 360 MET D O 1
ATOM 13455 N N . ILE D 1 361 ? 34.247 8.601 8.752 1.00 41.54 361 ILE D N 1
ATOM 13456 C CA . ILE D 1 361 ? 35.229 8.473 9.833 1.00 41.03 361 ILE D CA 1
ATOM 13457 C C . ILE D 1 361 ? 36.344 7.467 9.486 1.00 47.98 361 ILE D C 1
ATOM 13458 O O . ILE D 1 361 ? 36.115 6.530 8.715 1.00 49.11 361 ILE D O 1
ATOM 13463 N N . SER D 1 362 ? 37.543 7.664 10.064 1.00 44.47 362 SER D N 1
ATOM 13464 C CA . SER D 1 362 ? 38.725 6.862 9.760 1.00 44.74 362 SER D CA 1
ATOM 13465 C C . SER D 1 362 ? 38.893 5.574 10.584 1.00 51.23 362 SER D C 1
ATOM 13466 O O . SER D 1 362 ? 39.916 4.897 10.434 1.00 52.78 362 SER D O 1
ATOM 13469 N N . GLN D 1 363 ? 37.890 5.209 11.399 1.00 46.84 363 GLN D N 1
ATOM 13470 C CA . GLN D 1 363 ? 37.878 3.959 12.169 1.00 46.49 363 GLN D CA 1
ATOM 13471 C C . GLN D 1 363 ? 36.562 3.205 11.905 1.00 49.72 363 GLN D C 1
ATOM 13472 O O . GLN D 1 363 ? 35.626 3.851 11.430 1.00 49.92 363 GLN D O 1
ATOM 13478 N N . PRO D 1 364 ? 36.439 1.866 12.165 1.00 44.69 364 PRO D N 1
ATOM 13479 C CA . PRO D 1 364 ? 35.141 1.205 11.945 1.00 44.03 364 PRO D CA 1
ATOM 13480 C C . PRO D 1 364 ? 34.142 1.761 12.945 1.00 45.72 364 PRO D C 1
ATOM 13481 O O . PRO D 1 364 ? 34.481 1.963 14.118 1.00 46.19 364 PRO D O 1
ATOM 13485 N N . MET D 1 365 ? 32.955 2.100 12.459 1.00 40.17 365 MET D N 1
ATOM 13486 C CA . MET D 1 365 ? 31.906 2.679 13.285 1.00 39.44 365 MET D CA 1
ATOM 13487 C C . MET D 1 365 ? 31.324 1.618 14.240 1.00 43.73 365 MET D C 1
ATOM 13488 O O . MET D 1 365 ? 30.902 0.529 13.824 1.00 43.50 365 MET D O 1
ATOM 13493 N N . LYS D 1 366 ? 31.377 1.948 15.535 1.00 38.90 366 LYS D N 1
ATOM 13494 C CA . LYS D 1 366 ? 30.904 1.123 16.621 1.00 37.47 366 LYS D CA 1
ATOM 13495 C C . LYS D 1 366 ? 29.678 1.752 17.249 1.00 42.71 366 LYS D C 1
ATOM 13496 O O . LYS D 1 366 ? 29.629 2.964 17.443 1.00 42.61 366 LYS D O 1
ATOM 13502 N N . LYS D 1 367 ? 28.691 0.921 17.593 1.00 40.85 367 LYS D N 1
ATOM 13503 C CA . LYS D 1 367 ? 27.478 1.355 18.286 1.00 40.47 367 LYS D CA 1
ATOM 13504 C C . LYS D 1 367 ? 27.824 1.658 19.742 1.00 41.35 367 LYS D C 1
ATOM 13505 O O . LYS D 1 367 ? 28.813 1.129 20.260 1.00 39.08 367 LYS D O 1
ATOM 13511 N N . ARG D 1 368 ? 27.042 2.540 20.388 1.00 37.98 368 ARG D N 1
ATOM 13512 C CA . ARG D 1 368 ? 27.293 3.005 21.746 1.00 37.54 368 ARG D CA 1
ATOM 13513 C C . ARG D 1 368 ? 27.890 1.970 22.685 1.00 42.08 368 ARG D C 1
ATOM 13514 O O . ARG D 1 368 ? 28.955 2.193 23.263 1.00 41.60 368 ARG D O 1
ATOM 13522 N N . TYR D 1 369 ? 27.203 0.847 22.839 1.00 39.19 369 TYR D N 1
ATOM 13523 C CA . TYR D 1 369 ? 27.580 -0.133 23.838 1.00 38.44 369 TYR D CA 1
ATOM 13524 C C . TYR D 1 369 ? 28.655 -1.113 23.372 1.00 42.83 369 TYR D C 1
ATOM 13525 O O . TYR D 1 369 ? 29.040 -1.983 24.146 1.00 44.31 369 TYR D O 1
ATOM 13534 N N . GLN D 1 370 ? 29.240 -0.883 22.187 1.00 38.94 370 GLN D N 1
ATOM 13535 C CA . GLN D 1 370 ? 30.410 -1.626 21.722 1.00 38.69 370 GLN D CA 1
ATOM 13536 C C . GLN D 1 370 ? 31.641 -0.804 22.174 1.00 43.45 370 GLN D C 1
ATOM 13537 O O . GLN D 1 370 ? 32.725 -1.365 22.345 1.00 44.18 370 GLN D O 1
ATOM 13543 N N . LEU D 1 371 ? 31.454 0.521 22.387 1.00 39.38 371 LEU D N 1
ATOM 13544 C CA . LEU D 1 371 ? 32.500 1.467 22.789 1.00 39.48 371 LEU D CA 1
ATOM 13545 C C . LEU D 1 371 ? 32.859 1.355 24.260 1.00 47.11 371 LEU D C 1
ATOM 13546 O O . LEU D 1 371 ? 31.972 1.209 25.109 1.00 48.65 371 LEU D O 1
ATOM 13551 N N . LYS D 1 372 ? 34.170 1.485 24.556 1.00 43.76 372 LYS D N 1
ATOM 13552 C CA . LYS D 1 372 ? 34.756 1.462 25.902 1.00 42.92 372 LYS D CA 1
ATOM 13553 C C . LYS D 1 372 ? 35.323 2.861 26.167 1.00 46.67 372 LYS D C 1
ATOM 13554 O O . LYS D 1 372 ? 36.483 3.141 25.826 1.00 46.38 372 LYS D O 1
ATOM 13560 N N . VAL D 1 373 ? 34.466 3.761 26.707 1.00 42.84 373 VAL D N 1
ATOM 13561 C CA . VAL D 1 373 ? 34.780 5.166 27.008 1.00 42.46 373 VAL D CA 1
ATOM 13562 C C . VAL D 1 373 ? 34.174 5.538 28.371 1.00 46.51 373 VAL D C 1
ATOM 13563 O O . VAL D 1 373 ? 33.079 5.077 28.694 1.00 45.40 373 VAL D O 1
ATOM 13567 N N . GLY D 1 374 ? 34.884 6.396 29.119 1.00 44.14 374 GLY D N 1
ATOM 13568 C CA . GLY D 1 374 ? 34.471 6.945 30.409 1.00 43.61 374 GLY D CA 1
ATOM 13569 C C . GLY D 1 374 ? 33.761 8.277 30.253 1.00 48.23 374 GLY D C 1
ATOM 13570 O O . GLY D 1 374 ? 33.598 8.770 29.133 1.00 48.83 374 GLY D O 1
ATOM 13571 N N . ASN D 1 375 ? 33.364 8.883 31.377 1.00 45.44 375 ASN D N 1
ATOM 13572 C CA . ASN D 1 375 ? 32.606 10.149 31.498 1.00 45.39 375 ASN D CA 1
ATOM 13573 C C . ASN D 1 375 ? 33.303 11.437 30.953 1.00 47.77 375 ASN D C 1
ATOM 13574 O O . ASN D 1 375 ? 32.689 12.515 30.983 1.00 46.48 375 ASN D O 1
ATOM 13579 N N . PHE D 1 376 ? 34.568 11.320 30.459 1.00 43.66 376 PHE D N 1
ATOM 13580 C CA . PHE D 1 376 ? 35.395 12.408 29.926 1.00 42.82 376 PHE D CA 1
ATOM 13581 C C . PHE D 1 376 ? 35.860 13.399 31.014 1.00 49.13 376 PHE D C 1
ATOM 13582 O O . PHE D 1 376 ? 36.523 14.397 30.708 1.00 48.17 376 PHE D O 1
ATOM 13590 N N . ASN D 1 377 ? 35.512 13.131 32.288 1.00 47.61 377 ASN D N 1
ATOM 13591 C CA . ASN D 1 377 ? 35.934 13.971 33.406 1.00 47.61 377 ASN D CA 1
ATOM 13592 C C . ASN D 1 377 ? 37.387 13.590 33.729 1.00 52.21 377 ASN D C 1
ATOM 13593 O O . ASN D 1 377 ? 37.754 12.440 33.445 1.00 52.46 377 ASN D O 1
ATOM 13598 N N . PRO D 1 378 ? 38.241 14.514 34.270 1.00 48.27 378 PRO D N 1
ATOM 13599 C CA . PRO D 1 378 ? 39.639 14.137 34.587 1.00 47.72 378 PRO D CA 1
ATOM 13600 C C . PRO D 1 378 ? 39.778 12.870 35.453 1.00 50.57 378 PRO D C 1
ATOM 13601 O O . PRO D 1 378 ? 39.090 12.753 36.474 1.00 50.11 378 PRO D O 1
ATOM 13605 N N . PRO D 1 379 ? 40.613 11.886 35.040 1.00 47.03 379 PRO D N 1
ATOM 13606 C CA . PRO D 1 379 ? 40.747 10.650 35.839 1.00 47.60 379 PRO D CA 1
ATOM 13607 C C . PRO D 1 379 ? 41.784 10.727 36.965 1.00 54.79 379 PRO D C 1
ATOM 13608 O O . PRO D 1 379 ? 42.818 11.379 36.786 1.00 54.70 379 PRO D O 1
ATOM 13612 N N . GLU D 1 380 ? 41.535 10.017 38.101 1.00 53.44 380 GLU D N 1
ATOM 13613 C CA . GLU D 1 380 ? 42.445 9.944 39.264 1.00 54.53 380 GLU D CA 1
ATOM 13614 C C . GLU D 1 380 ? 43.867 9.543 38.843 1.00 59.12 380 GLU D C 1
ATOM 13615 O O . GLU D 1 380 ? 44.835 10.072 39.391 1.00 59.70 380 GLU D O 1
ATOM 13621 N N . GLU D 1 381 ? 43.970 8.633 37.845 1.00 54.13 381 GLU D N 1
ATOM 13622 C CA . GLU D 1 381 ? 45.201 8.144 37.228 1.00 53.17 381 GLU D CA 1
ATOM 13623 C C . GLU D 1 381 ? 44.905 7.617 35.830 1.00 54.09 381 GLU D C 1
ATOM 13624 O O . GLU D 1 381 ? 43.915 6.911 35.624 1.00 53.69 381 GLU D O 1
ATOM 13630 N N . GLY D 1 382 ? 45.791 7.934 34.899 1.00 49.03 382 GLY D N 1
ATOM 13631 C CA . GLY D 1 382 ? 45.681 7.497 33.518 1.00 48.54 382 GLY D CA 1
ATOM 13632 C C . GLY D 1 382 ? 46.883 7.832 32.661 1.00 52.10 382 GLY D C 1
ATOM 13633 O O . GLY D 1 382 ? 47.895 8.349 33.147 1.00 49.94 382 GLY D O 1
ATOM 13634 N N . THR D 1 383 ? 46.744 7.536 31.360 1.00 50.24 383 THR D N 1
ATOM 13635 C CA . THR D 1 383 ? 47.719 7.742 30.291 1.00 50.81 383 THR D CA 1
ATOM 13636 C C . THR D 1 383 ? 47.174 8.815 29.320 1.00 57.04 383 THR D C 1
ATOM 13637 O O . THR D 1 383 ? 45.964 8.864 29.084 1.00 58.55 383 THR D O 1
ATOM 13641 N N . ILE D 1 384 ? 48.059 9.666 28.770 1.00 52.44 384 ILE D N 1
ATOM 13642 C CA . ILE D 1 384 ? 47.710 10.710 27.806 1.00 51.67 384 ILE D CA 1
ATOM 13643 C C . ILE D 1 384 ? 47.821 10.136 26.393 1.00 54.80 384 ILE D C 1
ATOM 13644 O O . ILE D 1 384 ? 48.874 9.602 26.024 1.00 54.93 384 ILE D O 1
ATOM 13649 N N . LYS D 1 385 ? 46.737 10.262 25.608 1.00 49.64 385 LYS D N 1
ATOM 13650 C CA . LYS D 1 385 ? 46.662 9.780 24.230 1.00 48.55 385 LYS D CA 1
ATOM 13651 C C . LYS D 1 385 ? 46.349 10.921 23.273 1.00 51.51 385 LYS D C 1
ATOM 13652 O O . LYS D 1 385 ? 45.401 11.677 23.487 1.00 50.67 385 LYS D O 1
ATOM 13658 N N . GLY D 1 386 ? 47.143 11.015 22.216 1.00 47.35 386 GLY D N 1
ATOM 13659 C CA . GLY D 1 386 ? 46.952 12.012 21.176 1.00 47.05 386 GLY D CA 1
ATOM 13660 C C . GLY D 1 386 ? 45.800 11.637 20.266 1.00 50.61 386 GLY D C 1
ATOM 13661 O O . GLY D 1 386 ? 45.604 10.454 19.958 1.00 50.33 386 GLY D O 1
ATOM 13662 N N . THR D 1 387 ? 45.024 12.645 19.837 1.00 46.90 387 THR D N 1
ATOM 13663 C CA . THR D 1 387 ? 43.886 12.459 18.925 1.00 46.78 387 THR D CA 1
ATOM 13664 C C . THR D 1 387 ? 44.352 11.909 17.566 1.00 50.71 387 THR D C 1
ATOM 13665 O O . THR D 1 387 ? 45.548 11.951 17.250 1.00 49.65 387 THR D O 1
ATOM 13669 N N . SER D 1 388 ? 43.416 11.387 16.772 1.00 48.33 388 SER D N 1
ATOM 13670 C CA . SER D 1 388 ? 43.751 10.838 15.467 1.00 48.71 388 SER D CA 1
ATOM 13671 C C . SER D 1 388 ? 43.639 11.905 14.380 1.00 52.50 388 SER D C 1
ATOM 13672 O O . SER D 1 388 ? 42.566 12.467 14.160 1.00 51.87 388 SER D O 1
ATOM 13675 N N . ALA D 1 389 ? 44.777 12.218 13.745 1.00 49.59 389 ALA D N 1
ATOM 13676 C CA . ALA D 1 389 ? 44.883 13.203 12.673 1.00 49.72 389 ALA D CA 1
ATOM 13677 C C . ALA D 1 389 ? 44.239 12.662 11.398 1.00 53.02 389 ALA D C 1
ATOM 13678 O O . ALA D 1 389 ? 44.465 11.507 11.026 1.00 52.84 389 ALA D O 1
ATOM 13680 N N . GLY D 1 390 ? 43.445 13.514 10.754 1.00 48.31 390 GLY D N 1
ATOM 13681 C CA . GLY D 1 390 ? 42.709 13.186 9.538 1.00 47.25 390 GLY D CA 1
ATOM 13682 C C . GLY D 1 390 ? 41.620 12.174 9.808 1.00 49.27 390 GLY D C 1
ATOM 13683 O O . GLY D 1 390 ? 41.440 11.236 9.020 1.00 49.57 390 GLY D O 1
ATOM 13684 N N . TYR D 1 391 ? 40.900 12.340 10.949 1.00 42.88 391 TYR D N 1
ATOM 13685 C CA . TYR D 1 391 ? 39.851 11.411 11.361 1.00 40.84 391 TYR D CA 1
ATOM 13686 C C . TYR D 1 391 ? 38.659 11.392 10.406 1.00 42.91 391 TYR D C 1
ATOM 13687 O O . TYR D 1 391 ? 37.956 10.388 10.351 1.00 42.41 391 TYR D O 1
ATOM 13696 N N . PHE D 1 392 ? 38.465 12.468 9.623 1.00 38.68 392 PHE D N 1
ATOM 13697 C CA . PHE D 1 392 ? 37.393 12.580 8.638 1.00 37.50 392 PHE D CA 1
ATOM 13698 C C . PHE D 1 392 ? 37.948 12.450 7.243 1.00 41.96 392 PHE D C 1
ATOM 13699 O O . PHE D 1 392 ? 38.636 13.349 6.787 1.00 43.11 392 PHE D O 1
ATOM 13707 N N . HIS D 1 393 ? 37.714 11.315 6.583 1.00 39.02 393 HIS D N 1
ATOM 13708 C CA . HIS D 1 393 ? 38.190 11.117 5.208 1.00 38.97 393 HIS D CA 1
ATOM 13709 C C . HIS D 1 393 ? 37.146 11.639 4.221 1.00 42.89 393 HIS D C 1
ATOM 13710 O O . HIS D 1 393 ? 37.473 12.001 3.083 1.00 42.46 393 HIS D O 1
ATOM 13717 N N . LYS D 1 394 ? 35.890 11.727 4.689 1.00 39.38 394 LYS D N 1
ATOM 13718 C CA . LYS D 1 394 ? 34.789 12.263 3.899 1.00 39.51 394 LYS D CA 1
ATOM 13719 C C . LYS D 1 394 ? 34.036 13.320 4.680 1.00 43.38 394 LYS D C 1
ATOM 13720 O O . LYS D 1 394 ? 34.138 13.379 5.905 1.00 41.41 394 LYS D O 1
ATOM 13726 N N . TRP D 1 395 ? 33.360 14.222 3.955 1.00 41.15 395 TRP D N 1
ATOM 13727 C CA . TRP D 1 395 ? 32.629 15.321 4.550 1.00 40.58 395 TRP D CA 1
ATOM 13728 C C . TRP D 1 395 ? 31.274 15.554 3.882 1.00 42.81 395 TRP D C 1
ATOM 13729 O O . TRP D 1 395 ? 31.021 15.050 2.788 1.00 41.14 395 TRP D O 1
ATOM 13740 N N . ALA D 1 396 ? 30.399 16.303 4.574 1.00 40.60 396 ALA D N 1
ATOM 13741 C CA . ALA D 1 396 ? 29.063 16.704 4.120 1.00 40.75 396 ALA D CA 1
ATOM 13742 C C . ALA D 1 396 ? 28.710 18.089 4.675 1.00 45.90 396 ALA D C 1
ATOM 13743 O O . ALA D 1 396 ? 29.407 18.605 5.552 1.00 47.85 396 ALA D O 1
ATOM 13745 N N . GLU D 1 397 ? 27.642 18.694 4.159 1.00 39.99 397 GLU D N 1
ATOM 13746 C CA . GLU D 1 397 ? 27.146 19.966 4.660 1.00 38.42 397 GLU D CA 1
ATOM 13747 C C . GLU D 1 397 ? 26.067 19.645 5.699 1.00 40.21 397 GLU D C 1
ATOM 13748 O O . GLU D 1 397 ? 25.605 18.508 5.762 1.00 38.46 397 GLU D O 1
ATOM 13754 N N . PHE D 1 398 ? 25.678 20.619 6.527 1.00 36.94 398 PHE D N 1
ATOM 13755 C CA . PHE D 1 398 ? 24.658 20.362 7.546 1.00 35.91 398 PHE D CA 1
ATOM 13756 C C . PHE D 1 398 ? 23.235 20.469 6.989 1.00 41.73 398 PHE D C 1
ATOM 13757 O O . PHE D 1 398 ? 23.005 21.232 6.058 1.00 40.67 398 PHE D O 1
ATOM 13765 N N . GLY D 1 399 ? 22.311 19.696 7.575 1.00 40.36 399 GLY D N 1
ATOM 13766 C CA . GLY D 1 399 ? 20.892 19.681 7.242 1.00 40.78 399 GLY D CA 1
ATOM 13767 C C . GLY D 1 399 ? 20.270 21.055 7.360 1.00 48.07 399 GLY D C 1
ATOM 13768 O O . GLY D 1 399 ? 20.028 21.713 6.342 1.00 51.78 399 GLY D O 1
ATOM 13769 N N . ASN D 1 400 ? 20.022 21.501 8.608 1.00 42.56 400 ASN D N 1
ATOM 13770 C CA . ASN D 1 400 ? 19.523 22.827 9.030 1.00 41.23 400 ASN D CA 1
ATOM 13771 C C . ASN D 1 400 ? 18.104 23.182 8.586 1.00 44.25 400 ASN D C 1
ATOM 13772 O O . ASN D 1 400 ? 17.403 23.850 9.340 1.00 43.36 400 ASN D O 1
ATOM 13777 N N . ARG D 1 401 ? 17.685 22.766 7.394 1.00 42.74 401 ARG D N 1
ATOM 13778 C CA . ARG D 1 401 ? 16.329 23.005 6.883 1.00 42.98 401 ARG D CA 1
ATOM 13779 C C . ARG D 1 401 ? 15.474 21.742 7.126 1.00 44.71 401 ARG D C 1
ATOM 13780 O O . ARG D 1 401 ? 15.955 20.820 7.795 1.00 43.58 401 ARG D O 1
ATOM 13788 N N . LEU D 1 402 ? 14.206 21.710 6.654 1.00 40.34 402 LEU D N 1
ATOM 13789 C CA . LEU D 1 402 ? 13.367 20.525 6.850 1.00 39.93 402 LEU D CA 1
ATOM 13790 C C . LEU D 1 402 ? 13.959 19.358 6.046 1.00 45.80 402 LEU D C 1
ATOM 13791 O O . LEU D 1 402 ? 14.259 19.543 4.866 1.00 46.07 402 LEU D O 1
ATOM 13796 N N . PRO D 1 403 ? 14.213 18.183 6.671 1.00 43.22 403 PRO D N 1
ATOM 13797 C CA . PRO D 1 403 ? 14.844 17.074 5.934 1.00 42.94 403 PRO D CA 1
ATOM 13798 C C . PRO D 1 403 ? 14.054 16.570 4.734 1.00 48.12 403 PRO D C 1
ATOM 13799 O O . PRO D 1 403 ? 14.676 16.120 3.778 1.00 47.04 403 PRO D O 1
ATOM 13803 N N . PHE D 1 404 ? 12.712 16.676 4.751 1.00 47.59 404 PHE D N 1
ATOM 13804 C CA . PHE D 1 404 ? 11.913 16.232 3.611 1.00 49.23 404 PHE D CA 1
ATOM 13805 C C . PHE D 1 404 ? 12.034 17.172 2.416 1.00 56.22 404 PHE D C 1
ATOM 13806 O O . PHE D 1 404 ? 11.747 16.755 1.294 1.00 57.13 404 PHE D O 1
ATOM 13814 N N . ASN D 1 405 ? 12.540 18.400 2.635 1.00 53.89 405 ASN D N 1
ATOM 13815 C CA . ASN D 1 405 ? 12.839 19.343 1.564 1.00 54.55 405 ASN D CA 1
ATOM 13816 C C . ASN D 1 405 ? 14.160 18.933 0.885 1.00 61.00 405 ASN D C 1
ATOM 13817 O O . ASN D 1 405 ? 14.861 18.056 1.381 1.00 60.54 405 ASN D O 1
ATOM 13822 N N . SER D 1 406 ? 14.459 19.512 -0.277 1.00 60.59 406 SER D N 1
ATOM 13823 C CA . SER D 1 406 ? 15.654 19.190 -1.060 1.00 61.98 406 SER D CA 1
ATOM 13824 C C . SER D 1 406 ? 16.876 20.035 -0.655 1.00 68.27 406 SER D C 1
ATOM 13825 O O . SER D 1 406 ? 16.696 21.108 -0.070 1.00 68.29 406 SER D O 1
ATOM 13828 N N . PHE D 1 407 ? 18.112 19.567 -0.970 1.00 66.09 407 PHE D N 1
ATOM 13829 C CA . PHE D 1 407 ? 19.320 20.319 -0.618 1.00 66.83 407 PHE D CA 1
ATOM 13830 C C . PHE D 1 407 ? 20.138 20.802 -1.824 1.00 73.72 407 PHE D C 1
ATOM 13831 O O . PHE D 1 407 ? 20.426 20.028 -2.740 1.00 73.62 407 PHE D O 1
ATOM 13839 N N . GLY D 1 408 ? 20.505 22.086 -1.772 1.00 71.95 408 GLY D N 1
ATOM 13840 C CA . GLY D 1 408 ? 21.334 22.793 -2.743 1.00 72.49 408 GLY D CA 1
ATOM 13841 C C . GLY D 1 408 ? 20.887 22.840 -4.193 1.00 78.29 408 GLY D C 1
ATOM 13842 O O . GLY D 1 408 ? 19.746 22.495 -4.532 1.00 77.86 408 GLY D O 1
ATOM 13843 N N . THR D 1 409 ? 21.812 23.318 -5.057 1.00 75.64 409 THR D N 1
ATOM 13844 C CA . THR D 1 409 ? 21.635 23.409 -6.506 1.00 75.59 409 THR D CA 1
ATOM 13845 C C . THR D 1 409 ? 21.819 22.016 -7.116 1.00 78.19 409 THR D C 1
ATOM 13846 O O . THR D 1 409 ? 22.915 21.434 -7.050 1.00 78.38 409 THR D O 1
ATOM 13850 N N . GLY D 1 410 ? 20.726 21.481 -7.650 1.00 71.92 410 GLY D N 1
ATOM 13851 C CA . GLY D 1 410 ? 20.717 20.160 -8.260 1.00 70.57 410 GLY D CA 1
ATOM 13852 C C . GLY D 1 410 ? 19.359 19.497 -8.297 1.00 72.09 410 GLY D C 1
ATOM 13853 O O . GLY D 1 410 ? 19.211 18.463 -8.962 1.00 71.85 410 GLY D O 1
ATOM 13854 N N . GLU D 1 411 ? 18.349 20.084 -7.597 1.00 66.39 411 GLU D N 1
ATOM 13855 C CA . GLU D 1 411 ? 17.009 19.500 -7.581 1.00 65.20 411 GLU D CA 1
ATOM 13856 C C . GLU D 1 411 ? 16.082 20.051 -8.694 1.00 65.73 411 GLU D C 1
ATOM 13857 O O . GLU D 1 411 ? 16.190 19.549 -9.823 1.00 65.39 411 GLU D O 1
ATOM 13863 N N . SER D 1 412 ? 15.169 21.033 -8.390 1.00 59.05 412 SER D N 1
ATOM 13864 C CA . SER D 1 412 ? 14.170 21.622 -9.316 1.00 58.08 412 SER D CA 1
ATOM 13865 C C . SER D 1 412 ? 12.938 22.084 -8.504 1.00 60.86 412 SER D C 1
ATOM 13866 O O . SER D 1 412 ? 13.034 22.218 -7.281 1.00 61.35 412 SER D O 1
ATOM 13869 N N . LYS D 1 413 ? 11.791 22.327 -9.198 1.00 54.93 413 LYS D N 1
ATOM 13870 C CA . LYS D 1 413 ? 10.458 22.690 -8.690 1.00 53.39 413 LYS D CA 1
ATOM 13871 C C . LYS D 1 413 ? 9.364 21.884 -9.446 1.00 53.97 413 LYS D C 1
ATOM 13872 O O . LYS D 1 413 ? 8.188 21.946 -9.071 1.00 51.52 413 LYS D O 1
ATOM 13878 N N . GLN D 1 414 ? 9.762 21.139 -10.518 1.00 49.56 414 GLN D N 1
ATOM 13879 C CA . GLN D 1 414 ? 8.851 20.310 -11.317 1.00 48.57 414 GLN D CA 1
ATOM 13880 C C . GLN D 1 414 ? 8.534 19.032 -10.544 1.00 51.26 414 GLN D C 1
ATOM 13881 O O . GLN D 1 414 ? 9.451 18.314 -10.147 1.00 52.45 414 GLN D O 1
ATOM 13887 N N . ILE D 1 415 ? 7.241 18.771 -10.300 1.00 45.30 415 ILE D N 1
ATOM 13888 C CA . ILE D 1 415 ? 6.791 17.644 -9.479 1.00 43.65 415 ILE D CA 1
ATOM 13889 C C . ILE D 1 415 ? 6.063 16.578 -10.284 1.00 45.23 415 ILE D C 1
ATOM 13890 O O . ILE D 1 415 ? 6.014 15.423 -9.851 1.00 43.60 415 ILE D O 1
ATOM 13895 N N . SER D 1 416 ? 5.516 16.958 -11.460 1.00 41.17 416 SER D N 1
ATOM 13896 C CA . SER D 1 416 ? 4.819 16.039 -12.341 1.00 39.92 416 SER D CA 1
ATOM 13897 C C . SER D 1 416 ? 4.861 16.509 -13.785 1.00 42.94 416 SER D C 1
ATOM 13898 O O . SER D 1 416 ? 5.465 17.539 -14.095 1.00 43.04 416 SER D O 1
ATOM 13901 N N . ASN D 1 417 ? 4.287 15.710 -14.678 1.00 38.33 417 ASN D N 1
ATOM 13902 C CA . ASN D 1 417 ? 4.197 16.010 -16.095 1.00 37.40 417 ASN D CA 1
ATOM 13903 C C . ASN D 1 417 ? 2.737 16.280 -16.459 1.00 40.31 417 ASN D C 1
ATOM 13904 O O . ASN D 1 417 ? 1.839 15.876 -15.732 1.00 39.04 417 ASN D O 1
ATOM 13909 N N . SER D 1 418 ? 2.506 16.954 -17.586 1.00 37.75 418 SER D N 1
ATOM 13910 C CA . SER D 1 418 ? 1.183 17.208 -18.130 1.00 37.63 418 SER D CA 1
ATOM 13911 C C . SER D 1 418 ? 1.205 16.708 -19.549 1.00 43.32 418 SER D C 1
ATOM 13912 O O . SER D 1 418 ? 1.797 17.348 -20.429 1.00 44.55 418 SER D O 1
ATOM 13915 N N . GLY D 1 419 ? 0.641 15.517 -19.719 1.00 39.66 419 GLY D N 1
ATOM 13916 C CA . GLY D 1 419 ? 0.567 14.785 -20.974 1.00 40.34 419 GLY D CA 1
ATOM 13917 C C . GLY D 1 419 ? -0.068 15.558 -22.106 1.00 46.18 419 GLY D C 1
ATOM 13918 O O . GLY D 1 419 ? -1.100 16.210 -21.913 1.00 46.90 419 GLY D O 1
ATOM 13919 N N . VAL D 1 420 ? 0.578 15.491 -23.290 1.00 41.81 420 VAL D N 1
ATOM 13920 C CA . VAL D 1 420 ? 0.221 16.178 -24.536 1.00 40.98 420 VAL D CA 1
ATOM 13921 C C . VAL D 1 420 ? -0.166 15.116 -25.572 1.00 42.37 420 VAL D C 1
ATOM 13922 O O . VAL D 1 420 ? -1.225 15.202 -26.198 1.00 40.00 420 VAL D O 1
ATOM 13926 N N . PHE D 1 421 ? 0.681 14.094 -25.712 1.00 39.34 421 PHE D N 1
ATOM 13927 C CA . PHE D 1 421 ? 0.446 13.005 -26.644 1.00 39.05 421 PHE D CA 1
ATOM 13928 C C . PHE D 1 421 ? -0.245 11.840 -25.967 1.00 44.56 421 PHE D C 1
ATOM 13929 O O . PHE D 1 421 ? 0.196 11.401 -24.903 1.00 43.04 421 PHE D O 1
ATOM 13937 N N . ALA D 1 422 ? -1.320 11.322 -26.613 1.00 43.57 422 ALA D N 1
ATOM 13938 C CA . ALA D 1 422 ? -2.103 10.166 -26.157 1.00 43.39 422 ALA D CA 1
ATOM 13939 C C . ALA D 1 422 ? -1.259 8.906 -26.408 1.00 46.99 422 ALA D C 1
ATOM 13940 O O . ALA D 1 422 ? -1.419 8.203 -27.409 1.00 48.12 422 ALA D O 1
ATOM 13942 N N . VAL D 1 423 ? -0.278 8.717 -25.551 1.00 41.54 423 VAL D N 1
ATOM 13943 C CA . VAL D 1 423 ? 0.652 7.613 -25.580 1.00 41.67 423 VAL D CA 1
ATOM 13944 C C . VAL D 1 423 ? 0.699 7.108 -24.142 1.00 45.25 423 VAL D C 1
ATOM 13945 O O . VAL D 1 423 ? 0.958 7.884 -23.222 1.00 42.56 423 VAL D O 1
ATOM 13949 N N . GLN D 1 424 ? 0.395 5.810 -23.959 1.00 43.99 424 GLN D N 1
ATOM 13950 C CA . GLN D 1 424 ? 0.369 5.122 -22.670 1.00 43.64 424 GLN D CA 1
ATOM 13951 C C . GLN D 1 424 ? 1.666 5.320 -21.909 1.00 47.07 424 GLN D C 1
ATOM 13952 O O . GLN D 1 424 ? 2.737 5.056 -22.460 1.00 46.54 424 GLN D O 1
ATOM 13958 N N . ARG D 1 425 ? 1.563 5.798 -20.650 1.00 43.73 425 ARG D N 1
ATOM 13959 C CA . ARG D 1 425 ? 2.700 6.028 -19.761 1.00 43.66 425 ARG D CA 1
ATOM 13960 C C . ARG D 1 425 ? 2.313 5.922 -18.265 1.00 49.48 425 ARG D C 1
ATOM 13961 O O . ARG D 1 425 ? 1.163 6.206 -17.911 1.00 49.57 425 ARG D O 1
ATOM 13969 N N . PRO D 1 426 ? 3.255 5.561 -17.363 1.00 46.37 426 PRO D N 1
ATOM 13970 C CA . PRO D 1 426 ? 2.904 5.518 -15.936 1.00 46.82 426 PRO D CA 1
ATOM 13971 C C . PRO D 1 426 ? 2.838 6.913 -15.316 1.00 52.58 426 PRO D C 1
ATOM 13972 O O . PRO D 1 426 ? 3.274 7.897 -15.928 1.00 53.49 426 PRO D O 1
ATOM 13976 N N . SER D 1 427 ? 2.313 6.991 -14.084 1.00 49.34 427 SER D N 1
ATOM 13977 C CA . SER D 1 427 ? 2.242 8.227 -13.311 1.00 48.66 427 SER D CA 1
ATOM 13978 C C . SER D 1 427 ? 3.672 8.551 -12.867 1.00 50.80 427 SER D C 1
ATOM 13979 O O . SER D 1 427 ? 4.357 7.701 -12.285 1.00 50.51 427 SER D O 1
ATOM 13982 N N . THR D 1 428 ? 4.119 9.770 -13.197 1.00 45.08 428 THR D N 1
ATOM 13983 C CA . THR D 1 428 ? 5.460 10.289 -12.939 1.00 43.82 428 THR D CA 1
ATOM 13984 C C . THR D 1 428 ? 5.488 11.257 -11.762 1.00 47.40 428 THR D C 1
ATOM 13985 O O . THR D 1 428 ? 6.563 11.761 -11.422 1.00 47.50 428 THR D O 1
ATOM 13989 N N . THR D 1 429 ? 4.309 11.519 -11.147 1.00 43.31 429 THR D N 1
ATOM 13990 C CA . THR D 1 429 ? 4.123 12.437 -10.009 1.00 42.58 429 THR D CA 1
ATOM 13991 C C . THR D 1 429 ? 4.968 12.020 -8.792 1.00 45.75 429 THR D C 1
ATOM 13992 O O . THR D 1 429 ? 5.074 10.829 -8.477 1.00 44.03 429 THR D O 1
ATOM 13996 N N . ASN D 1 430 ? 5.568 13.019 -8.127 1.00 43.09 430 ASN D N 1
ATOM 13997 C CA . ASN D 1 430 ? 6.393 12.822 -6.941 1.00 42.73 430 ASN D CA 1
ATOM 13998 C C . ASN D 1 430 ? 5.459 12.884 -5.748 1.00 48.24 430 ASN D C 1
ATOM 13999 O O . ASN D 1 430 ? 5.073 13.977 -5.341 1.00 48.75 430 ASN D O 1
ATOM 14004 N N . ILE D 1 431 ? 5.041 11.699 -5.240 1.00 45.25 431 ILE D N 1
ATOM 14005 C CA . ILE D 1 431 ? 4.088 11.491 -4.133 1.00 45.14 431 ILE D CA 1
ATOM 14006 C C . ILE D 1 431 ? 4.513 12.220 -2.849 1.00 48.59 431 ILE D C 1
ATOM 14007 O O . ILE D 1 431 ? 3.669 12.815 -2.176 1.00 47.98 431 ILE D O 1
ATOM 14012 N N . GLN D 1 432 ? 5.816 12.165 -2.517 1.00 44.62 432 GLN D N 1
ATOM 14013 C CA . GLN D 1 432 ? 6.383 12.784 -1.317 1.00 43.26 432 GLN D CA 1
ATOM 14014 C C . GLN D 1 432 ? 6.353 14.304 -1.442 1.00 45.17 432 GLN D C 1
ATOM 14015 O O . GLN D 1 432 ? 5.918 14.971 -0.506 1.00 44.96 432 GLN D O 1
ATOM 14021 N N . ARG D 1 433 ? 6.809 14.844 -2.603 1.00 40.30 433 ARG D N 1
ATOM 14022 C CA . ARG D 1 433 ? 6.816 16.280 -2.908 1.00 38.55 433 ARG D CA 1
ATOM 14023 C C . ARG D 1 433 ? 5.371 16.817 -2.954 1.00 42.04 433 ARG D C 1
ATOM 14024 O O . ARG D 1 433 ? 5.118 17.912 -2.456 1.00 42.18 433 ARG D O 1
ATOM 14032 N N . LEU D 1 434 ? 4.427 16.050 -3.528 1.00 38.62 434 LEU D N 1
ATOM 14033 C CA . LEU D 1 434 ? 3.028 16.477 -3.584 1.00 39.50 434 LEU D CA 1
ATOM 14034 C C . LEU D 1 434 ? 2.415 16.501 -2.194 1.00 44.33 434 LEU D C 1
ATOM 14035 O O . LEU D 1 434 ? 1.742 17.478 -1.856 1.00 43.32 434 LEU D O 1
ATOM 14040 N N . ALA D 1 435 ? 2.694 15.458 -1.377 1.00 42.35 435 ALA D N 1
ATOM 14041 C CA . ALA D 1 435 ? 2.251 15.372 0.014 1.00 42.84 435 ALA D CA 1
ATOM 14042 C C . ALA D 1 435 ? 2.732 16.638 0.766 1.00 49.70 435 ALA D C 1
ATOM 14043 O O . ALA D 1 435 ? 1.912 17.311 1.399 1.00 50.27 435 ALA D O 1
ATOM 14045 N N . GLU D 1 436 ? 4.038 16.993 0.605 1.00 46.71 436 GLU D N 1
ATOM 14046 C CA . GLU D 1 436 ? 4.712 18.170 1.168 1.00 47.04 436 GLU D CA 1
ATOM 14047 C C . GLU D 1 436 ? 4.035 19.487 0.757 1.00 50.48 436 GLU D C 1
ATOM 14048 O O . GLU D 1 436 ? 3.776 20.332 1.624 1.00 49.96 436 GLU D O 1
ATOM 14054 N N . LEU D 1 437 ? 3.755 19.656 -0.565 1.00 45.84 437 LEU D N 1
ATOM 14055 C CA . LEU D 1 437 ? 3.084 20.821 -1.135 1.00 45.18 437 LEU D CA 1
ATOM 14056 C C . LEU D 1 437 ? 1.687 20.987 -0.548 1.00 51.74 437 LEU D C 1
ATOM 14057 O O . LEU D 1 437 ? 1.291 22.102 -0.234 1.00 51.16 437 LEU D O 1
ATOM 14062 N N . MET D 1 438 ? 0.957 19.877 -0.379 1.00 51.60 438 MET D N 1
ATOM 14063 C CA . MET D 1 438 ? -0.400 19.862 0.164 1.00 53.09 438 MET D CA 1
ATOM 14064 C C . MET D 1 438 ? -0.477 20.175 1.663 1.00 59.71 438 MET D C 1
ATOM 14065 O O . MET D 1 438 ? -1.507 20.658 2.128 1.00 59.20 438 MET D O 1
ATOM 14070 N N . ALA D 1 439 ? 0.604 19.909 2.408 1.00 58.75 439 ALA D N 1
ATOM 14071 C CA . ALA D 1 439 ? 0.725 20.218 3.835 1.00 59.58 439 ALA D CA 1
ATOM 14072 C C . ALA D 1 439 ? 0.869 21.748 4.009 1.00 66.03 439 ALA D C 1
ATOM 14073 O O . ALA D 1 439 ? 0.235 22.327 4.892 1.00 66.42 439 ALA D O 1
ATOM 14075 N N . ARG D 1 440 ? 1.676 22.395 3.144 1.00 63.48 440 ARG D N 1
ATOM 14076 C CA . ARG D 1 440 ? 1.910 23.838 3.142 1.00 64.30 440 ARG D CA 1
ATOM 14077 C C . ARG D 1 440 ? 0.694 24.635 2.591 1.00 71.03 440 ARG D C 1
ATOM 14078 O O . ARG D 1 440 ? 0.221 25.553 3.266 1.00 70.61 440 ARG D O 1
ATOM 14086 N N . ASN D 1 441 ? 0.192 24.263 1.382 1.00 69.92 441 ASN D N 1
ATOM 14087 C CA . ASN D 1 441 ? -0.899 24.912 0.623 1.00 70.73 441 ASN D CA 1
ATOM 14088 C C . ASN D 1 441 ? -2.325 24.758 1.156 1.00 76.92 441 ASN D C 1
ATOM 14089 O O . ASN D 1 441 ? -3.137 25.661 0.946 1.00 75.43 441 ASN D O 1
ATOM 14094 N N . THR D 1 442 ? -2.655 23.594 1.748 1.00 76.63 442 THR D N 1
ATOM 14095 C CA . THR D 1 442 ? -4.016 23.287 2.207 1.00 77.87 442 THR D CA 1
ATOM 14096 C C . THR D 1 442 ? -4.191 23.591 3.717 1.00 84.86 442 THR D C 1
ATOM 14097 O O . THR D 1 442 ? -4.112 22.693 4.558 1.00 85.08 442 THR D O 1
ATOM 14101 N N . GLY D 1 443 ? -4.409 24.871 4.021 1.00 83.10 443 GLY D N 1
ATOM 14102 C CA . GLY D 1 443 ? -4.637 25.397 5.364 1.00 83.33 443 GLY D CA 1
ATOM 14103 C C . GLY D 1 443 ? -5.968 26.120 5.416 1.00 88.34 443 GLY D C 1
ATOM 14104 O O . GLY D 1 443 ? -6.250 26.946 4.541 1.00 87.48 443 GLY D O 1
ATOM 14105 N N . GLU D 1 444 ? -6.796 25.820 6.443 1.00 86.28 444 GLU D N 1
ATOM 14106 C CA . GLU D 1 444 ? -8.156 26.366 6.580 1.00 86.61 444 GLU D CA 1
ATOM 14107 C C . GLU D 1 444 ? -8.380 27.410 7.706 1.00 90.19 444 GLU D C 1
ATOM 14108 O O . GLU D 1 444 ? -9.224 28.295 7.512 1.00 90.25 444 GLU D O 1
ATOM 14114 N N . THR D 1 445 ? -7.675 27.282 8.879 1.00 84.80 445 THR D N 1
ATOM 14115 C CA . THR D 1 445 ? -7.783 28.127 10.099 1.00 83.34 445 THR D CA 1
ATOM 14116 C C . THR D 1 445 ? -9.030 27.754 10.948 1.00 84.73 445 THR D C 1
ATOM 14117 O O . THR D 1 445 ? -9.012 27.892 12.172 1.00 84.03 445 THR D O 1
ATOM 14121 N N . SER D 1 446 ? -10.090 27.263 10.286 1.00 79.95 446 SER D N 1
ATOM 14122 C CA . SER D 1 446 ? -11.390 26.896 10.855 1.00 79.13 446 SER D CA 1
ATOM 14123 C C . SER D 1 446 ? -11.502 25.443 11.368 1.00 80.65 446 SER D C 1
ATOM 14124 O O . SER D 1 446 ? -12.620 24.924 11.504 1.00 80.16 446 SER D O 1
ATOM 14127 N N . ASP D 1 447 ? -10.359 24.794 11.666 1.00 75.32 447 ASP D N 1
ATOM 14128 C CA . ASP D 1 447 ? -10.344 23.426 12.197 1.00 73.94 447 ASP D CA 1
ATOM 14129 C C . ASP D 1 447 ? -10.130 23.408 13.704 1.00 73.37 447 ASP D C 1
ATOM 14130 O O . ASP D 1 447 ? -9.213 24.065 14.210 1.00 72.47 447 ASP D O 1
ATOM 14135 N N . ASN D 1 448 ? -10.990 22.657 14.416 1.00 66.98 448 ASN D N 1
ATOM 14136 C CA . ASN D 1 448 ? -10.944 22.502 15.873 1.00 65.59 448 ASN D CA 1
ATOM 14137 C C . ASN D 1 448 ? -9.810 21.554 16.300 1.00 66.76 448 ASN D C 1
ATOM 14138 O O . ASN D 1 448 ? -9.142 20.979 15.439 1.00 67.09 448 ASN D O 1
ATOM 14143 N N . PHE D 1 449 ? -9.589 21.397 17.623 1.00 60.34 449 PHE D N 1
ATOM 14144 C CA . PHE D 1 449 ? -8.553 20.518 18.176 1.00 58.81 449 PHE D CA 1
ATOM 14145 C C . PHE D 1 449 ? -8.617 19.130 17.552 1.00 60.80 449 PHE D C 1
ATOM 14146 O O . PHE D 1 449 ? -7.711 18.768 16.806 1.00 60.63 449 PHE D O 1
ATOM 14154 N N . THR D 1 450 ? -9.722 18.397 17.812 1.00 55.79 450 THR D N 1
ATOM 14155 C CA . THR D 1 450 ? -10.000 17.034 17.355 1.00 54.57 450 THR D CA 1
ATOM 14156 C C . THR D 1 450 ? -9.838 16.870 15.840 1.00 56.61 450 THR D C 1
ATOM 14157 O O . THR D 1 450 ? -9.308 15.852 15.410 1.00 56.56 450 THR D O 1
ATOM 14161 N N . GLN D 1 451 ? -10.254 17.872 15.042 1.00 51.90 451 GLN D N 1
ATOM 14162 C CA . GLN D 1 451 ? -10.111 17.844 13.582 1.00 51.60 451 GLN D CA 1
ATOM 14163 C C . GLN D 1 451 ? -8.644 17.886 13.164 1.00 54.50 451 GLN D C 1
ATOM 14164 O O . GLN D 1 451 ? -8.253 17.177 12.236 1.00 54.50 451 GLN D O 1
ATOM 14170 N N . LEU D 1 452 ? -7.833 18.697 13.861 1.00 49.68 452 LEU D N 1
ATOM 14171 C CA . LEU D 1 452 ? -6.401 18.813 13.601 1.00 48.91 452 LEU D CA 1
ATOM 14172 C C . LEU D 1 452 ? -5.649 17.553 14.068 1.00 53.85 452 LEU D C 1
ATOM 14173 O O . LEU D 1 452 ? -4.740 17.092 13.381 1.00 53.91 452 LEU D O 1
ATOM 14178 N N . VAL D 1 453 ? -6.081 16.973 15.195 1.00 50.55 453 VAL D N 1
ATOM 14179 C CA . VAL D 1 453 ? -5.547 15.744 15.775 1.00 50.56 453 VAL D CA 1
ATOM 14180 C C . VAL D 1 453 ? -5.653 14.589 14.748 1.00 55.20 453 VAL D C 1
ATOM 14181 O O . VAL D 1 453 ? -4.656 13.892 14.522 1.00 56.10 453 VAL D O 1
ATOM 14185 N N . GLN D 1 454 ? -6.819 14.444 14.075 1.00 50.07 454 GLN D N 1
ATOM 14186 C CA . GLN D 1 454 ? -7.020 13.408 13.046 1.00 49.35 454 GLN D CA 1
ATOM 14187 C C . GLN D 1 454 ? -6.178 13.696 11.788 1.00 52.69 454 GLN D C 1
ATOM 14188 O O . GLN D 1 454 ? -5.653 12.766 11.163 1.00 51.65 454 GLN D O 1
ATOM 14194 N N . LYS D 1 455 ? -6.044 14.991 11.441 1.00 49.17 455 LYS D N 1
ATOM 14195 C CA . LYS D 1 455 ? -5.261 15.476 10.311 1.00 48.64 455 LYS D CA 1
ATOM 14196 C C . LYS D 1 455 ? -3.753 15.232 10.535 1.00 52.04 455 LYS D C 1
ATOM 14197 O O . LYS D 1 455 ? -3.037 15.005 9.554 1.00 52.21 455 LYS D O 1
ATOM 14203 N N . ILE D 1 456 ? -3.273 15.275 11.814 1.00 46.60 456 ILE D N 1
ATOM 14204 C CA . ILE D 1 456 ? -1.870 15.008 12.154 1.00 45.71 456 ILE D CA 1
ATOM 14205 C C . ILE D 1 456 ? -1.614 13.511 11.957 1.00 47.12 456 ILE D C 1
ATOM 14206 O O . ILE D 1 456 ? -0.654 13.130 11.280 1.00 45.20 456 ILE D O 1
ATOM 14211 N N . ARG D 1 457 ? -2.509 12.676 12.529 1.00 43.88 457 ARG D N 1
ATOM 14212 C CA . ARG D 1 457 ? -2.480 11.205 12.452 1.00 43.31 457 ARG D CA 1
ATOM 14213 C C . ARG D 1 457 ? -2.518 10.697 11.011 1.00 46.09 457 ARG D C 1
ATOM 14214 O O . ARG D 1 457 ? -1.822 9.731 10.693 1.00 45.15 457 ARG D O 1
ATOM 14222 N N . GLU D 1 458 ? -3.316 11.367 10.140 1.00 41.97 458 GLU D N 1
ATOM 14223 C CA . GLU D 1 458 ? -3.420 11.073 8.712 1.00 41.35 458 GLU D CA 1
ATOM 14224 C C . GLU D 1 458 ? -2.130 11.480 8.023 1.00 42.96 458 GLU D C 1
ATOM 14225 O O . GLU D 1 458 ? -1.682 10.768 7.126 1.00 42.48 458 GLU D O 1
ATOM 14231 N N . GLN D 1 459 ? -1.520 12.610 8.449 1.00 38.73 459 GLN D N 1
ATOM 14232 C CA . GLN D 1 459 ? -0.252 13.093 7.887 1.00 38.51 459 GLN D CA 1
ATOM 14233 C C . GLN D 1 459 ? 0.864 12.065 8.141 1.00 43.93 459 GLN D C 1
ATOM 14234 O O . GLN D 1 459 ? 1.680 11.811 7.255 1.00 44.33 459 GLN D O 1
ATOM 14240 N N . VAL D 1 460 ? 0.853 11.443 9.328 1.00 40.26 460 VAL D N 1
ATOM 14241 C CA . VAL D 1 460 ? 1.778 10.385 9.729 1.00 40.23 460 VAL D CA 1
ATOM 14242 C C . VAL D 1 460 ? 1.490 9.177 8.841 1.00 46.34 460 VAL D C 1
ATOM 14243 O O . VAL D 1 460 ? 2.414 8.604 8.267 1.00 48.02 460 VAL D O 1
ATOM 14247 N N . GLY D 1 461 ? 0.208 8.841 8.712 1.00 42.40 461 GLY D N 1
ATOM 14248 C CA . GLY D 1 461 ? -0.275 7.742 7.887 1.00 41.97 461 GLY D CA 1
ATOM 14249 C C . GLY D 1 461 ? 0.181 7.830 6.448 1.00 46.59 461 GLY D C 1
ATOM 14250 O O . GLY D 1 461 ? 0.730 6.865 5.929 1.00 47.90 461 GLY D O 1
ATOM 14251 N N . THR D 1 462 ? 0.008 8.994 5.818 1.00 42.89 462 THR D N 1
ATOM 14252 C CA . THR D 1 462 ? 0.398 9.272 4.433 1.00 43.34 462 THR D CA 1
ATOM 14253 C C . THR D 1 462 ? 1.892 9.018 4.186 1.00 48.91 462 THR D C 1
ATOM 14254 O O . THR D 1 462 ? 2.252 8.396 3.187 1.00 49.46 462 THR D O 1
ATOM 14258 N N . PHE D 1 463 ? 2.744 9.493 5.100 1.00 45.30 463 PHE D N 1
ATOM 14259 C CA . PHE D 1 463 ? 4.190 9.359 4.997 1.00 44.78 463 PHE D CA 1
ATOM 14260 C C . PHE D 1 463 ? 4.677 7.974 5.382 1.00 48.00 463 PHE D C 1
ATOM 14261 O O . PHE D 1 463 ? 5.662 7.510 4.804 1.00 47.29 463 PHE D O 1
ATOM 14269 N N . ALA D 1 464 ? 4.000 7.310 6.346 1.00 44.48 464 ALA D N 1
ATOM 14270 C CA . ALA D 1 464 ? 4.362 5.950 6.761 1.00 44.63 464 ALA D CA 1
ATOM 14271 C C . ALA D 1 464 ? 4.031 4.963 5.648 1.00 49.79 464 ALA D C 1
ATOM 14272 O O . ALA D 1 464 ? 4.839 4.077 5.382 1.00 49.27 464 ALA D O 1
ATOM 14274 N N . ASP D 1 465 ? 2.879 5.173 4.941 1.00 47.97 465 ASP D N 1
ATOM 14275 C CA . ASP D 1 465 ? 2.404 4.374 3.794 1.00 4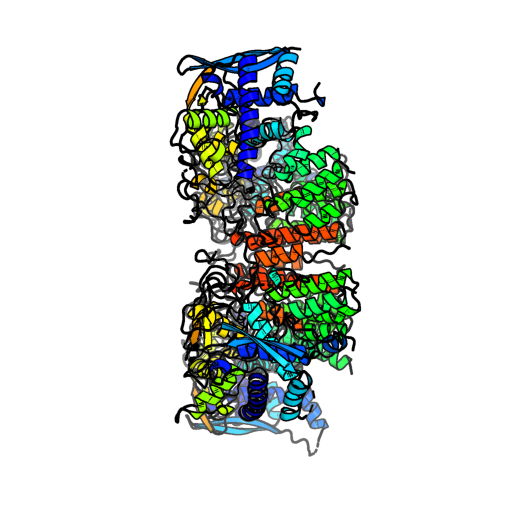7.91 465 ASP D CA 1
ATOM 14276 C C . ASP D 1 465 ? 3.351 4.453 2.597 1.00 51.20 465 ASP D C 1
ATOM 14277 O O . ASP D 1 465 ? 3.310 3.592 1.721 1.00 51.96 465 ASP D O 1
ATOM 14282 N N . GLN D 1 466 ? 4.220 5.472 2.597 1.00 46.55 466 GLN D N 1
ATOM 14283 C CA . GLN D 1 466 ? 5.226 5.811 1.596 1.00 45.43 466 GLN D CA 1
ATOM 14284 C C . GLN D 1 466 ? 6.663 5.377 1.967 1.00 49.18 466 GLN D C 1
ATOM 14285 O O . GLN D 1 466 ? 7.567 5.555 1.154 1.00 47.43 466 GLN D O 1
ATOM 14291 N N . LYS D 1 467 ? 6.873 4.854 3.200 1.00 47.51 467 LYS D N 1
ATOM 14292 C CA . LYS D 1 467 ? 8.157 4.443 3.791 1.00 47.77 467 LYS D CA 1
ATOM 14293 C C . LYS D 1 467 ? 9.252 4.075 2.762 1.00 53.78 467 LYS D C 1
ATOM 14294 O O . LYS D 1 467 ? 10.280 4.751 2.709 1.00 52.82 467 LYS D O 1
ATOM 14300 N N . ALA D 1 468 ? 9.007 3.038 1.937 1.00 53.10 468 ALA D N 1
ATOM 14301 C CA . ALA D 1 468 ? 9.938 2.493 0.944 1.00 53.73 468 ALA D CA 1
ATOM 14302 C C . ALA D 1 468 ? 10.548 3.517 -0.012 1.00 59.76 468 ALA D C 1
ATOM 14303 O O . ALA D 1 468 ? 11.747 3.440 -0.297 1.00 61.58 468 ALA D O 1
ATOM 14305 N N . ASN D 1 469 ? 9.742 4.486 -0.472 1.00 54.83 469 ASN D N 1
ATOM 14306 C CA . ASN D 1 469 ? 10.161 5.493 -1.442 1.00 53.93 469 ASN D CA 1
ATOM 14307 C C . ASN D 1 469 ? 10.343 6.904 -0.841 1.00 55.84 469 ASN D C 1
ATOM 14308 O O . ASN D 1 469 ? 10.669 7.866 -1.562 1.00 55.04 469 ASN D O 1
ATOM 14313 N N . LEU D 1 470 ? 10.202 7.001 0.487 1.00 50.17 470 LEU D N 1
ATOM 14314 C CA . LEU D 1 470 ? 10.379 8.241 1.233 1.00 49.03 470 LEU D CA 1
ATOM 14315 C C . LEU D 1 470 ? 11.891 8.509 1.431 1.00 51.60 470 LEU D C 1
ATOM 14316 O O . LEU D 1 470 ? 12.623 7.613 1.855 1.00 51.75 470 LEU D O 1
ATOM 14321 N N . ARG D 1 471 ? 12.351 9.714 1.061 1.00 46.93 471 ARG D N 1
ATOM 14322 C CA . ARG D 1 471 ? 13.755 10.128 1.141 1.00 46.64 471 ARG D CA 1
ATOM 14323 C C . ARG D 1 471 ? 13.985 11.532 1.741 1.00 48.57 471 ARG D C 1
ATOM 14324 O O . ARG D 1 471 ? 13.354 12.508 1.334 1.00 48.84 471 ARG D O 1
ATOM 14332 N N . GLU D 1 472 ? 14.934 11.615 2.674 1.00 42.83 472 GLU D N 1
ATOM 14333 C CA . GLU D 1 472 ? 15.368 12.835 3.349 1.00 42.17 472 GLU D CA 1
ATOM 14334 C C . GLU D 1 472 ? 16.612 13.378 2.658 1.00 43.97 472 GLU D C 1
ATOM 14335 O O . GLU D 1 472 ? 17.428 12.593 2.178 1.00 45.01 472 GLU D O 1
ATOM 14341 N N . PHE D 1 473 ? 16.750 14.713 2.613 1.00 37.46 473 PHE D N 1
ATOM 14342 C CA . PHE D 1 473 ? 17.878 15.447 2.023 1.00 37.12 473 PHE D CA 1
ATOM 14343 C C . PHE D 1 473 ? 18.183 15.085 0.558 1.00 42.71 473 PHE D C 1
ATOM 14344 O O . PHE D 1 473 ? 19.356 15.011 0.183 1.00 42.39 473 PHE D O 1
ATOM 14352 N N . THR D 1 474 ? 17.129 14.908 -0.271 1.00 40.29 474 THR D N 1
ATOM 14353 C CA . THR D 1 474 ? 17.251 14.637 -1.706 1.00 39.86 474 THR D CA 1
ATOM 14354 C C . THR D 1 474 ? 18.146 15.731 -2.301 1.00 41.94 474 THR D C 1
ATOM 14355 O O . THR D 1 474 ? 17.860 16.914 -2.131 1.00 40.19 474 THR D O 1
ATOM 14359 N N . GLY D 1 475 ? 19.264 15.309 -2.891 1.00 39.64 475 GLY D N 1
ATOM 14360 C CA . GLY D 1 475 ? 20.273 16.180 -3.486 1.00 39.58 475 GLY D CA 1
ATOM 14361 C C . GLY D 1 475 ? 21.444 16.479 -2.568 1.00 44.50 475 GLY D C 1
ATOM 14362 O O . GLY D 1 475 ? 22.219 17.407 -2.820 1.00 44.02 475 GLY D O 1
ATOM 14363 N N . GLY D 1 476 ? 21.538 15.714 -1.484 1.00 41.86 476 GLY D N 1
ATOM 14364 C CA . GLY D 1 476 ? 22.594 15.821 -0.494 1.00 41.81 476 GLY D CA 1
ATOM 14365 C C . GLY D 1 476 ? 23.580 14.690 -0.679 1.00 47.52 476 GLY D C 1
ATOM 14366 O O . GLY D 1 476 ? 23.181 13.524 -0.758 1.00 47.08 476 GLY D O 1
ATOM 14367 N N . TYR D 1 477 ? 24.870 15.037 -0.779 1.00 45.68 477 TYR D N 1
ATOM 14368 C CA . TYR D 1 477 ? 25.949 14.086 -1.032 1.00 45.59 477 TYR D CA 1
ATOM 14369 C C . TYR D 1 477 ? 27.097 14.175 -0.037 1.00 49.63 477 TYR D C 1
ATOM 14370 O O . TYR D 1 477 ? 27.209 15.128 0.741 1.00 48.93 477 TYR D O 1
ATOM 14379 N N . ILE D 1 478 ? 27.936 13.142 -0.075 1.00 46.59 478 ILE D N 1
ATOM 14380 C CA . ILE D 1 478 ? 29.165 12.951 0.678 1.00 46.36 478 ILE D CA 1
ATOM 14381 C C . ILE D 1 478 ? 30.300 13.281 -0.296 1.00 49.05 478 ILE D C 1
ATOM 14382 O O . ILE D 1 478 ? 30.229 12.965 -1.491 1.00 48.19 478 ILE D O 1
ATOM 14387 N N . TYR D 1 479 ? 31.315 13.968 0.206 1.00 44.93 479 TYR D N 1
ATOM 14388 C CA . TYR D 1 479 ? 32.440 14.377 -0.620 1.00 44.02 479 TYR D CA 1
ATOM 14389 C C . TYR D 1 479 ? 33.734 13.955 0.052 1.00 47.63 479 TYR D C 1
ATOM 14390 O O . TYR D 1 479 ? 33.783 13.881 1.275 1.00 46.65 479 TYR D O 1
ATOM 14399 N N . ASP D 1 480 ? 34.780 13.676 -0.735 1.00 44.71 480 ASP D N 1
ATOM 14400 C CA . ASP D 1 480 ? 36.098 13.361 -0.178 1.00 44.60 480 ASP D CA 1
ATOM 14401 C C . ASP D 1 480 ? 36.623 14.632 0.513 1.00 49.58 480 ASP D C 1
ATOM 14402 O O . ASP D 1 480 ? 36.240 15.732 0.116 1.00 49.41 480 ASP D O 1
ATOM 14407 N N . ILE D 1 481 ? 37.464 14.485 1.553 1.00 46.46 481 ILE D N 1
ATOM 14408 C CA . ILE D 1 481 ? 38.004 15.614 2.305 1.00 45.74 481 ILE D CA 1
ATOM 14409 C C . ILE D 1 481 ? 38.818 16.560 1.406 1.00 49.87 481 ILE D C 1
ATOM 14410 O O . ILE D 1 481 ? 38.704 17.778 1.546 1.00 50.19 481 ILE D O 1
ATOM 14415 N N . THR D 1 482 ? 39.584 16.001 0.457 1.00 46.79 482 THR D N 1
ATOM 14416 C CA . THR D 1 482 ? 40.405 16.751 -0.506 1.00 46.47 482 THR D CA 1
ATOM 14417 C C . THR D 1 482 ? 39.512 17.499 -1.511 1.00 50.11 482 THR D C 1
ATOM 14418 O O . THR D 1 482 ? 39.926 18.519 -2.058 1.00 49.47 482 THR D O 1
ATOM 14422 N N . ASP D 1 483 ? 38.284 16.986 -1.737 1.00 47.11 483 ASP D N 1
ATOM 14423 C CA . ASP D 1 483 ? 37.291 17.550 -2.642 1.00 47.19 483 ASP D CA 1
ATOM 14424 C C . ASP D 1 483 ? 36.548 18.707 -1.972 1.00 52.09 483 ASP D C 1
ATOM 14425 O O . ASP D 1 483 ? 35.412 18.558 -1.514 1.00 51.64 483 ASP D O 1
ATOM 14430 N N . VAL D 1 484 ? 37.216 19.868 -1.907 1.00 49.56 484 VAL D N 1
ATOM 14431 C CA . VAL D 1 484 ? 36.670 21.099 -1.319 1.00 50.12 484 VAL D CA 1
ATOM 14432 C C . VAL D 1 484 ? 35.653 21.762 -2.258 1.00 56.91 484 VAL D C 1
ATOM 14433 O O . VAL D 1 484 ? 34.743 22.457 -1.801 1.00 57.74 484 VAL D O 1
ATOM 14437 N N . THR D 1 485 ? 35.824 21.514 -3.568 1.00 54.41 485 THR D N 1
ATOM 14438 C CA . THR D 1 485 ? 35.068 22.018 -4.718 1.00 54.60 485 THR D CA 1
ATOM 14439 C C . THR D 1 485 ? 33.668 21.398 -4.826 1.00 58.47 485 THR D C 1
ATOM 14440 O O . THR D 1 485 ? 32.801 21.989 -5.491 1.00 58.93 485 THR D O 1
ATOM 14444 N N . LYS D 1 486 ? 33.450 20.206 -4.192 1.00 53.09 486 LYS D N 1
ATOM 14445 C CA . LYS D 1 486 ? 32.207 19.408 -4.237 1.00 51.96 486 LYS D CA 1
ATOM 14446 C C . LYS D 1 486 ? 31.970 18.989 -5.694 1.00 56.60 486 LYS D C 1
ATOM 14447 O O . LYS D 1 486 ? 30.835 19.016 -6.186 1.00 56.09 486 LYS D O 1
ATOM 14453 N N . SER D 1 487 ? 33.073 18.649 -6.392 1.00 53.36 487 SER D N 1
ATOM 14454 C CA . SER D 1 487 ? 33.073 18.279 -7.796 1.00 53.42 487 SER D CA 1
ATOM 14455 C C . SER D 1 487 ? 32.823 16.797 -7.992 1.00 59.08 487 SER D C 1
ATOM 14456 O O . SER D 1 487 ? 32.358 16.399 -9.062 1.00 59.49 487 SER D O 1
ATOM 14459 N N . ASN D 1 488 ? 33.094 15.973 -6.961 1.00 55.71 488 ASN D N 1
ATOM 14460 C CA . ASN D 1 488 ? 32.887 14.532 -7.076 1.00 55.10 488 ASN D CA 1
ATOM 14461 C C . ASN D 1 488 ? 31.860 14.010 -6.031 1.00 59.38 488 ASN D C 1
ATOM 14462 O O . ASN D 1 488 ? 32.241 13.264 -5.120 1.00 58.83 488 ASN D O 1
ATOM 14467 N N . PRO D 1 489 ? 30.548 14.374 -6.160 1.00 56.54 489 PRO D N 1
ATOM 14468 C CA . PRO D 1 489 ? 29.540 13.889 -5.190 1.00 56.23 489 PRO D CA 1
ATOM 14469 C C . PRO D 1 489 ? 29.403 12.380 -5.104 1.00 59.41 489 PRO D C 1
ATOM 14470 O O . PRO D 1 489 ? 29.486 11.690 -6.118 1.00 58.87 489 PRO D O 1
ATOM 14474 N N . LYS D 1 490 ? 29.187 11.877 -3.887 1.00 56.04 490 LYS D N 1
ATOM 14475 C CA . LYS D 1 490 ? 29.049 10.451 -3.639 1.00 56.06 490 LYS D CA 1
ATOM 14476 C C . LYS D 1 490 ? 27.898 10.191 -2.690 1.00 62.32 490 LYS D C 1
ATOM 14477 O O . LYS D 1 490 ? 27.659 10.977 -1.780 1.00 61.87 490 LYS D O 1
ATOM 14483 N N . ILE D 1 491 ? 27.174 9.097 -2.912 1.00 61.55 491 ILE D N 1
ATOM 14484 C CA . ILE D 1 491 ? 26.098 8.662 -2.027 1.00 62.77 491 ILE D CA 1
ATOM 14485 C C . ILE D 1 491 ? 26.664 7.509 -1.164 1.00 67.84 491 ILE D C 1
ATOM 14486 O O . ILE D 1 491 ? 27.332 6.629 -1.721 1.00 68.75 491 ILE D O 1
ATOM 14491 N N . PRO D 1 492 ? 26.479 7.516 0.180 1.00 63.21 492 PRO D N 1
ATOM 14492 C CA . PRO D 1 492 ? 27.050 6.435 0.998 1.00 62.78 492 PRO D CA 1
ATOM 14493 C C . PRO D 1 492 ? 26.348 5.090 0.808 1.00 68.49 492 PRO D C 1
ATOM 14494 O O . PRO D 1 492 ? 25.211 5.045 0.327 1.00 67.36 492 PRO D O 1
ATOM 14498 N N . GLN D 1 493 ? 27.045 3.995 1.187 1.00 66.75 493 GLN D N 1
ATOM 14499 C CA . GLN D 1 493 ? 26.524 2.635 1.122 1.00 67.17 493 GLN D CA 1
ATOM 14500 C C . GLN D 1 493 ? 25.723 2.405 2.399 1.00 70.01 493 GLN D C 1
ATOM 14501 O O . GLN D 1 493 ? 26.265 1.962 3.418 1.00 69.72 493 GLN D O 1
ATOM 14507 N N . LEU D 1 494 ? 24.428 2.738 2.341 1.00 65.79 494 LEU D N 1
ATOM 14508 C CA . LEU D 1 494 ? 23.520 2.633 3.479 1.00 65.46 494 LEU D CA 1
ATOM 14509 C C . LEU D 1 494 ? 23.094 1.176 3.802 1.00 67.17 494 LEU D C 1
ATOM 14510 O O . LEU D 1 494 ? 23.785 0.230 3.417 1.00 66.66 494 LEU D O 1
ATOM 14515 N N . GLY D 1 495 ? 22.003 1.023 4.548 1.00 61.94 495 GLY D N 1
ATOM 14516 C CA . GLY D 1 495 ? 21.496 -0.277 4.966 1.00 61.10 495 GLY D CA 1
ATOM 14517 C C . GLY D 1 495 ? 21.927 -0.613 6.378 1.00 63.71 495 GLY D C 1
ATOM 14518 O O . GLY D 1 495 ? 22.656 0.156 7.005 1.00 64.66 495 GLY D O 1
ATOM 14519 N N . GLY D 1 496 ? 21.466 -1.752 6.880 1.00 58.13 496 GLY D N 1
ATOM 14520 C CA . GLY D 1 496 ? 21.749 -2.205 8.240 1.00 56.66 496 GLY D CA 1
ATOM 14521 C C . GLY D 1 496 ? 21.059 -1.348 9.287 1.00 56.30 496 GLY D C 1
ATOM 14522 O O . GLY D 1 496 ? 20.284 -0.444 8.941 1.00 56.97 496 GLY D O 1
ATOM 14523 N N . ASN D 1 497 ? 21.325 -1.625 10.575 1.00 47.25 497 ASN D N 1
ATOM 14524 C CA . ASN D 1 497 ? 20.757 -0.824 11.655 1.00 44.81 497 ASN D CA 1
ATOM 14525 C C . ASN D 1 497 ? 21.505 0.510 11.707 1.00 45.21 497 ASN D C 1
ATOM 14526 O O . ASN D 1 497 ? 22.735 0.538 11.721 1.00 45.15 497 ASN D O 1
ATOM 14531 N N . SER D 1 498 ? 20.739 1.604 11.658 1.00 39.28 498 SER D N 1
ATOM 14532 C CA . SER D 1 498 ? 21.171 3.000 11.586 1.00 37.35 498 SER D CA 1
ATOM 14533 C C . SER D 1 498 ? 21.310 3.674 12.937 1.00 38.64 498 SER D C 1
ATOM 14534 O O . SER D 1 498 ? 21.861 4.777 13.019 1.00 38.25 498 SER D O 1
ATOM 14537 N N . PHE D 1 499 ? 20.738 3.047 13.971 1.00 31.86 499 PHE D N 1
ATOM 14538 C CA . PHE D 1 499 ? 20.647 3.571 15.322 1.00 30.87 499 PHE D CA 1
ATOM 14539 C C . PHE D 1 499 ? 21.910 3.338 16.130 1.00 37.51 499 PHE D C 1
ATOM 14540 O O . PHE D 1 499 ? 22.366 2.196 16.254 1.00 38.80 499 PHE D O 1
ATOM 14548 N N . PHE D 1 500 ? 22.468 4.425 16.683 1.00 33.64 500 PHE D N 1
ATOM 14549 C CA . PHE D 1 500 ? 23.685 4.391 17.502 1.00 33.17 500 PHE D CA 1
ATOM 14550 C C . PHE D 1 500 ? 23.470 3.659 18.824 1.00 38.78 500 PHE D C 1
ATOM 14551 O O . PHE D 1 500 ? 24.346 2.890 19.260 1.00 37.72 500 PHE D O 1
ATOM 14559 N N . PHE D 1 501 ? 22.284 3.870 19.436 1.00 37.05 501 PHE D N 1
ATOM 14560 C CA . PHE D 1 501 ? 21.909 3.258 20.707 1.00 38.12 501 PHE D CA 1
ATOM 14561 C C . PHE D 1 501 ? 21.278 1.833 20.594 1.00 45.77 501 PHE D C 1
ATOM 14562 O O . PHE D 1 501 ? 20.686 1.360 21.571 1.00 46.60 501 PHE D O 1
ATOM 14570 N N . GLU D 1 502 ? 21.478 1.117 19.451 1.00 43.32 502 GLU D N 1
ATOM 14571 C CA . GLU D 1 502 ? 21.011 -0.266 19.307 1.00 43.54 502 GLU D CA 1
ATOM 14572 C C . GLU D 1 502 ? 21.925 -1.206 20.102 1.00 48.09 502 GLU D C 1
ATOM 14573 O O . GLU D 1 502 ? 23.092 -0.880 20.333 1.00 48.17 502 GLU D O 1
ATOM 14579 N N . PHE D 1 503 ? 21.404 -2.369 20.506 1.00 45.64 503 PHE D N 1
ATOM 14580 C CA . PHE D 1 503 ? 22.194 -3.366 21.216 1.00 45.84 503 PHE D CA 1
ATOM 14581 C C . PHE D 1 503 ? 22.762 -4.362 20.214 1.00 52.59 503 PHE D C 1
ATOM 14582 O O . PHE D 1 503 ? 22.212 -4.519 19.126 1.00 52.97 503 PHE D O 1
ATOM 14590 N N . THR D 1 504 ? 23.904 -4.982 20.543 1.00 50.71 504 THR D N 1
ATOM 14591 C CA . THR D 1 504 ? 24.567 -5.971 19.685 1.00 51.12 504 THR D CA 1
ATOM 14592 C C . THR D 1 504 ? 25.020 -7.138 20.546 1.00 56.87 504 THR D C 1
ATOM 14593 O O . THR D 1 504 ? 24.897 -7.073 21.778 1.00 56.93 504 THR D O 1
ATOM 14597 N N . GLY D 1 505 ? 25.546 -8.184 19.903 1.00 54.62 505 GLY D N 1
ATOM 14598 C CA . GLY D 1 505 ? 26.114 -9.338 20.597 1.00 54.92 505 GLY D CA 1
ATOM 14599 C C . GLY D 1 505 ? 27.447 -8.942 21.203 1.00 60.47 505 GLY D C 1
ATOM 14600 O O . GLY D 1 505 ? 27.797 -9.371 22.307 1.00 60.42 505 GLY D O 1
ATOM 14601 N N . SER D 1 506 ? 28.155 -8.038 20.484 1.00 57.94 506 SER D N 1
ATOM 14602 C CA . SER D 1 506 ? 29.453 -7.431 20.795 1.00 57.97 506 SER D CA 1
ATOM 14603 C C . SER D 1 506 ? 29.404 -6.472 22.005 1.00 62.30 506 SER D C 1
ATOM 14604 O O . SER D 1 506 ? 30.459 -6.067 22.495 1.00 61.30 506 SER D O 1
ATOM 14607 N N . ASP D 1 507 ? 28.190 -6.093 22.459 1.00 60.15 507 ASP D N 1
ATOM 14608 C CA . ASP D 1 507 ? 27.969 -5.169 23.571 1.00 60.75 507 ASP D CA 1
ATOM 14609 C C . ASP D 1 507 ? 28.812 -5.519 24.779 1.00 66.82 507 ASP D C 1
ATOM 14610 O O . ASP D 1 507 ? 28.653 -6.601 25.356 1.00 67.57 507 ASP D O 1
ATOM 14615 N N . VAL D 1 508 ? 29.739 -4.602 25.124 1.00 63.01 508 VAL D N 1
ATOM 14616 C CA . VAL D 1 508 ? 30.698 -4.689 26.224 1.00 62.63 508 VAL D CA 1
ATOM 14617 C C . VAL D 1 508 ? 30.020 -5.167 27.539 1.00 68.29 508 VAL D C 1
ATOM 14618 O O . VAL D 1 508 ? 28.953 -4.644 27.879 1.00 67.65 508 VAL D O 1
ATOM 14622 N N . PRO D 1 509 ? 30.591 -6.200 28.234 1.00 66.00 509 PRO D N 1
ATOM 14623 C CA . PRO D 1 509 ? 29.948 -6.730 29.455 1.00 66.32 509 PRO D CA 1
ATOM 14624 C C . PRO D 1 509 ? 29.624 -5.693 30.528 1.00 72.10 509 PRO D C 1
ATOM 14625 O O . PRO D 1 509 ? 30.505 -4.952 30.971 1.00 72.15 509 PRO D O 1
ATOM 14629 N N . ARG D 1 510 ? 28.325 -5.658 30.915 1.00 69.86 510 ARG D N 1
ATOM 14630 C CA . ARG D 1 510 ? 27.608 -4.793 31.875 1.00 70.12 510 ARG D CA 1
ATOM 14631 C C . ARG D 1 510 ? 26.713 -3.769 31.151 1.00 74.32 510 ARG D C 1
ATOM 14632 O O . ARG D 1 510 ? 25.873 -3.128 31.791 1.00 74.11 510 ARG D O 1
ATOM 14640 N N . THR D 1 511 ? 26.873 -3.649 29.805 1.00 70.76 511 THR D N 1
ATOM 14641 C CA . THR D 1 511 ? 26.108 -2.745 28.930 1.00 86.71 511 THR D CA 1
ATOM 14642 C C . THR D 1 511 ? 25.509 -3.489 27.734 1.00 99.97 511 THR D C 1
ATOM 14643 O O . THR D 1 511 ? 24.362 -3.244 27.366 1.00 65.19 511 THR D O 1
#

Secondary structure (DSSP, 8-state):
-HHHHHHHHHHHHHHHHHHHHHHHHTT--TTGGGBHHHHHHHHHHHHHHH-TTT--EEEEEEEEEETTEEEEEEEEEEHHHHHHHHHHHS-S---BTTB-TTHHHHHHHHHHHHHHHH-SSTTSTT---S-GGGGGG-TTTT--TTTTTTTGGG--HHHHHHHHHHHH----HHHHHHHHHHHHSPSSHHHHHHHTTTSS-HHHHHHHHHHHHHHTTTSPPP--------HHHHHHHHHHHHH-SSSPPTTTS--SSSHHHHHHHHHHTTT-EEEE-EEETTEEEEEPPHHHHHHHHHHHHHT-TTS-HHHHHHH-SS----GGG-----SSPPSEEEEEE--TT---EE--B--S-SS-SS-TTS---------B---EE----HHHHHHHHHHH---TT--HHHHHHHHHHHHHHHHHHTTT-EESTT--BEESS-TT--S-B-----S---TT---TT--TTSS--/-HHHHHHHHHHHHHHHHHHHHHHHHHTT--TTGGGBHHHHHHHHHHHHHHH-HHHHHH------EEEEEEEE-SBTB-EEEEEEEEHHHHHHHHHHHH---SHHHHHHHHHHHHHHHHHH----SS-GGGGGG-TTTT--TTTHHHHGGGS-HHHHHHHHHHHH----HHHHHHHHHHHHSPSSHHHHHHHHGGGS-HHHHHHHHHHHHHHTTTS-----------HHHHHHHHHHHTT-SSS--TTTT--SSHHHHHHHHHHHTTT-EEEE-B--SS-TTSBP-HHHHHHHHHHHHTT-TTS-HHHHHHHBSS----GGG-----SSPPSS-EEEE--TT-BSEE--B--S-SS---STT--S-------B---EE----HHHHHHHHHHH---TT--HHHHHHHHHHHHHHHHHTGGG-EESTT--BEETT--S--S-B-----S---TT---TT---/-HHHHHHHHHHHHHHHHHHHHHHHHHTT--TTGGGBHHHHHHHHHHHHHHT-HHHHHHHHH-------EEEEEEEEEETTEEEEEEEEEEHHHHHHHHHHH----HHHHHHHHHHHHHHHHHHH-----S-GGGGGG-TTTTS-TTTTTTTGGG--HHHHHHHHHHHHHHTT--HHHHHHHHHHHSPSSHHHHHHHHTTTS-HHHHHHHHHHHHHHHTTS-----------HHHHHHHHHHHHHSSSS--TGGG--SSSHHHHHHHHHHHHH-EEEEEB--SS-TTSBPPHHHHHHHHHHHHHT-TTS-HHHHHTTBSS----GGG-----SSPPSEEEEEE--TT-BSEE--B--S-TTSB-SS---S-------B---EE----HHHHHHHHHHH---TT--HHHHHHHHHHHHHHHHHHTTT-EESBT--BEETT--S--S-B-----S---TT---TTPPTT-/-HHHHHHHHHHHHHHHHHHHHHHHHHTT--TTGGGBHHHHHHHHHHHHHHT-HHHHHHT--GGGSEEEEEEEEESSSEEEEEEEEEEHHHHHHHHHHH---HHHHHHHHHHHHHHHHHH-SSSSS----SS-GGGGGG-TTSSS-GGGHHHHGGGS-HHHHHHHHHHHHHH-----------HHHHHHHHHHHHSPSSHHHHHHHGGGGS-HHHHHHHHHHHHHHTTTS-----------HHHHHHHHHHHHH-SSSPPHHHH--SSSHHHHHHHHHHTTT-EEEEEB--SS-TTSBPPHHHHHHHHHHHHHT-TTS-HHHHHTTBSS----GGG-----SSPPSEEEEEEPPTT-BSEE--B--S-TTS--STT--S-------B---EE----HHHHHHHHHHH---S---HHHHHHHHHHHHHHHHTTGGG-EESTT--BEETT--S--S-B-----S---TT---TT--TT-

Sequence (1872 aa):
PEEQRAKNAKTILENIQIYERMCDLFGVSEDDKLIIENSISIERMIRVVTDKKYQGKVFCRLVESTAGKCSARLGMALKPNVEAVLTDVLGNELDRAAVLGKRMGFTAMFKSNLEEVLYQRGKNQLKKRNSAETFTLSQGASLEARFRPIMEKHLGVGTVVASIKNILASWSPLEREISFLNKKLFPGPMRQLCKKFEYLNDQEKQLALNLMLDASLILKPQVTHKMIMPWSMWLAVKKYAEMNKGSPSLEDLAAYSGVRAFMAFNTACYMSKFTIGKGIVGDAEIMENGNDKMQILAMACFGLAYEDTGIVAAMISQPMKKRYQLKVGNFNPPEEGTIKGTSAGYFHKWAEFGNRLPFNSFGTGESKQISNSGVFAVQRPSTTNIQRLAELMARNTGETSDNFTQLVQKIREQVGTFADQKANLREFTGGYIYDITDVTKSNPKIPQLGGNSFFFEFTGSDVPRTGAKTPEEQRAKNAKTILENIQIYERMCDLFGVSEDDKLIIENSISIERMIRVVTDKKYQDKKIANAGKVFCRLVESTAGKCSARLGMALKPNVEAVLTDVLGAVLGKRMGFTAMFKSNLEEVLYQKKRNSAETFTLSQGASLEARFRPIMEKHLGVGTVVASIKNILASWSPLEREISFLNKKLFPGPMRQLCKKFEYLNDQEKQLALNLMLDASLILKPQVTHKMIMPWSMWLAVKKYAEMNKGSPSLEDLAAYSGVRAFMAFNTACYMSKFTIGKGIVGDAEIMENGNDKMQILAMACFGLAYEDTGIVAAMISQPMKKRYQLKVGNFNPPEEGTIKGTSAGYFHKWAEFGNRLPFNSFGTGESKQISNSGVFAVQRPSTTNIQRLAELMARNTGETSDNFTQLVQKIREQVGTFADQKANLREFTGGYIYDITDVTKSNPKIPQLGGNSFFFEFTGSDVPTPEEQRAKNAKTILENIQIYERMCDLFGVSEDDKLIIENSISIERMIRVVTDKKYQDKKLKNAIANAGKVFCRLVESTAGKCSARLGMALKPNVEAVLTDVLGAVLGKRMGFTAMFKSNLEEVLYQRKRNSAETFTLSQGASLEARFRPIMEKHLGVGTVVASIKNILASKKNPLEREISFLNKKLFPGPMRQLCKKFEYLNDQEKQLALNLMLDASLILKPQVTHKMIMPWSMWLAVKKYAEMNKGSPSLEDLAAYSGVRAFMAFNTACYMSKFTIGKGIVGDAEIMENGNDKMQILAMACFGLAYEDTGIVAAMISQPMKKRYQLKVGNFNPPEEGTIKGTSAGYFHKWAEFGNRLPFNSFGTGESKQISNSGVFAVQRPSTTNIQRLAELMARNTGETSDNFTQLVQKIREQVGTFADQKANLREFTGGYIYDITDVTKSNPKIPQLGGNSFFFEFTGSDVPRTTPEEQRAKNAKTILENIQIYERMCDLFGVSEDDKLIIENSISIERMIRVVTDKKYQDKKLIANAGKVFCRLVESTAGKCSARLGMALKPNVEAVLTDVLGLGKRMGFTAMFKSNLEEVLYQRGKNQLKKRNSAETFTLSQGASLEARFRPIMEKHLGVGTVVASIKNILASKKNVRKPGSWSPLEREISFLNKKLFPGPMRQLCKKFEYLNDQEKQLALNLMLDASLILKPQVTHKMIMPWSMWLAVKKYAEMNKGSPSLEDLAAYSGVRAFMAFNTACYMSKFTIGKGIVGDAEIMENGNDKMQILAMACFGLAYEDTGIVAAMISQPMKKRYQLKVGNFNPPEEGTIKGTSAGYFHKWAEFGNRLPFNSFGTGESKQISNSGVFAVQRPSTTNIQRLAELMARNTGETSDNFTQLVQKIREQVGTFADQKANLREFTGGYIYDITDVTKSNPKIPQLGGNSFFFEFTGSDVPRT